Protein 5TSH (pdb70)

Secondary structure (P-SEA, 3-state):
caaaaaaaaaaaaaaaccccccccccccccbbbbbccccccccccccccaaaaaaaaaaaaaccccccccbbbbbcccccccbbbbbbccccbbbbbbbbcccccccccccaaaaaaaaaaaaccbbbbbbbbcccccaaaaaaaaaaaaccccbbbbbbcccccccccccbbbbbbccccccaaaaaaaaaaccccbbbbcccccaaaaaaaaaaaaabbbbbbccccccaaaaaaaaaaaccccccccccccbbbbbbbbbbccccbbbbbbccaaaaaaacccccccccbbbbbbccccccccccccccccccccccccaaaaaaaaacccaaaaaaaaaaaccccaaaaaaaaaaaccccaaaaaaccccc/caaaaaaaaaaaaaaaaccccccccccccccbbbbbccccccccccccccaaaaaaaaaaaaaccccccccbbbbbccccccbbbbbbccccbbbbbbcccccccccccccaaaaaaaaaaaaccbbbbbbbbccccaaaaaaaaaaaaaccccbbbbbbbccccccccccbbbbbbccccccaaaaaaaaaaccccbbbbcccccaaaaaaaaaaaaabbbbbbccccccccaaaaaaaaacccaaaaaccccbbbbbbbbbbccccbbbbbbccaaaaaaaccccccccccbbbbbcccccccccccccbbbbbbcccccaaaaaaaaacccaaaaaaaaaaaccccaaaaaaaaaaaccccaaaaaacccccc/ccaaaaaaaaaaaaaaaaccccccccccccccbbbbbccccccccccccccaaaaaaaaaaaaaccccccccbbbbbccccccbbbbbbbbbbccccbbbbbbbbcccccccccccccaaaaaaaaaaaaccbbbbbbbbcccccaaaaaaaaaaaaccccbbbbbbcccccccccccbbbbbbccccccaaaaaaaaaaccccbbbbcccccaaaaaaaaaaaaabbbbbbccccccaaaaaaaaaaaccccccccccccbbbbbbbbbbccccbbbbbbccaaaaaaacccccccccbbbbbbccccccccccccccccccccccccaaaaaaaaacccaaaaaaaaaaaccccaaaaaaaaaaaccccaaaaaaccccc/caaaaaaaaaaaaaaacccbbbbcccccccbbbbbccccccccccccccaaaaaaaaaaaaaccccccccbbbbbcccccccccbbbbbbcccbbbbbbbbbcccccccccccccaaaaaaaaaaaaccbbbbbbbbccccaaaaaaaaaaaaaccccbbbbbbcccccccccccbbbbbbccccccaaaaaaaaaaccccbbbbcccccaaaaaaaaaaaaabbbbbbccccccccaaaaaaaaacccaaaaaccccbbbbbbbbbbccccbbbbbbbcaaaaaaacccccccccbbbbbbccccccccccccccccccccccccaaaaaaaaacccaaaaaaaaaaaccccaaaaaaaaaaaccccaaaaaaccccc/caaaaaaaaaccccccccccccccccccccbbbbbccccccccccccccaaaaaaaaaaaaaccccccccbbbbbbbbbbccccbbbbbbbbbbbccccbbbbbbbbcccccccccccccccaaaaaaaaaaaaccbbbbbbccccccaaaaaaaaaaaaaccccbbbbbbbccccccccccbbbbbcccccccaaaaaaaaaaacccbbbbcccccaaaaaaaaaaaacbbbbbbccccccccaaaaaaaaacccaaaaaccccbbbbbbbbbbccccbbbbbbccaaaaaaacccccccccbbbbbbccccccccccccccccbbbbbcccaaaaaaaaacccaaaaaaaaaaaccccaaaaaaaaaaaccccaaaaaacccccc/caaaaaaaaaaaaaaaaaccccccccccccccbbbbbccccccccccccccaaaaaaaaaaaaaccccccccbbbbbccccccbbbbbbbbccccbbbbbbbbbccccccccccccccaaaaaaaaaaaaccbbbbbbccccccaaaaaaaaaaaaaccccbbbbbbbccccccccccbbbbbcccccccaaaaaaaaaaccccbbbbcccccaaaaaaaaaaaaabbbbbbccccccccaaaaaaaaacccaaaaaacccbbbbbbbbbbcccccbbbbbccaaaaaaacccccccccbbbbbbccccccccccccccccbbbbbcccaaaaaaaaacccaaaaaaaaaaaccccaaaaaaaaaaaccccaaaaaaccccc

Radius of gyration: 44.69 Å; Cα contacts (8 Å, |Δi|>4): 4717; chains: 6; bounding box: 102×104×144 Å

Nearest PDB structures (foldseek):
  5tsh-assembly1_A  TM=1.003E+00  e=2.477E-84  Geobacter metallireducens GS-15
  5tsh-assembly1_C  TM=9.975E-01  e=1.845E-78  Geobacter metallireducens GS-15
  5zfr-assembly1_A-2  TM=9.822E-01  e=1.647E-72  Geobacter sulfurreducens PCA
  5tsh-assembly1_D  TM=8.245E-01  e=3.740E-76  Geobacter metallireducens GS-15
  5tsh-assembly1_B  TM=8.299E-01  e=2.429E-75  Geobacter metallireducens GS-15

Structure (mmCIF, N/CA/C/O backbone):
data_5TSH
#
_entry.id   5TSH
#
_cell.length_a   74.320
_cell.length_b   99.960
_cell.length_c   109.790
_cell.angle_alpha   112.99
_cell.angle_beta   106.60
_cell.angle_gamma   88.91
#
_symmetry.space_group_name_H-M   'P 1'
#
loop_
_entity.id
_entity.type
_entity.pdbx_description
1 polymer 'Type IV pilus biogenesis ATPase PilB'
2 non-polymer 'ZINC ION'
3 non-polymer 'PHOSPHOAMINOPHOSPHONIC ACID-ADENYLATE ESTER'
4 non-polymer 'MAGNESIUM ION'
5 non-polymer "ADENOSINE-5'-DIPHOSPHATE"
6 water water
#
loop_
_atom_site.group_PDB
_atom_site.id
_atom_site.type_symbol
_atom_site.label_atom_id
_atom_site.label_alt_id
_atom_site.label_comp_id
_atom_site.label_asym_id
_atom_site.label_entity_id
_atom_site.label_seq_id
_atom_site.pdbx_PDB_ins_code
_atom_site.Cartn_x
_atom_site.Cartn_y
_atom_site.Cartn_z
_atom_site.occupancy
_atom_site.B_iso_or_equiv
_atom_site.auth_seq_id
_atom_site.auth_comp_id
_atom_site.auth_asym_id
_atom_site.auth_atom_id
_atom_site.pdbx_PDB_model_num
ATOM 1 N N . PRO A 1 202 ? 65.437 23.073 24.547 1.00 89.84 182 PRO A N 1
ATOM 2 C CA . PRO A 1 202 ? 66.257 24.111 25.181 1.00 87.20 182 PRO A CA 1
ATOM 3 C C . PRO A 1 202 ? 67.669 23.620 25.493 1.00 88.86 182 PRO A C 1
ATOM 4 O O . PRO A 1 202 ? 68.638 24.168 24.967 1.00 86.63 182 PRO A O 1
ATOM 8 N N . VAL A 1 203 ? 67.778 22.600 26.346 1.00 90.69 183 VAL A N 1
ATOM 9 C CA . VAL A 1 203 ? 69.083 22.011 26.630 1.00 83.92 183 VAL A CA 1
ATOM 10 C C . VAL A 1 203 ? 69.552 21.173 25.448 1.00 84.59 183 VAL A C 1
ATOM 11 O O . VAL A 1 203 ? 70.747 21.136 25.130 1.00 83.78 183 VAL A O 1
ATOM 13 N N . VAL A 1 204 ? 68.621 20.483 24.784 1.00 88.33 184 VAL A N 1
ATOM 14 C CA . VAL A 1 204 ? 68.969 19.687 23.611 1.00 88.34 184 VAL A CA 1
ATOM 15 C C . VAL A 1 204 ? 69.533 20.576 22.510 1.00 89.41 184 VAL A C 1
ATOM 16 O O . VAL A 1 204 ? 70.530 20.235 21.863 1.00 87.61 184 VAL A O 1
ATOM 18 N N . LYS A 1 205 ? 68.904 21.731 22.284 1.00 89.20 185 LYS A N 1
ATOM 19 C CA . LYS A 1 205 ? 69.365 22.632 21.233 1.00 85.19 185 LYS A CA 1
ATOM 20 C C . LYS A 1 205 ? 70.747 23.191 21.546 1.00 82.84 185 LYS A C 1
ATOM 21 O O . LYS A 1 205 ? 71.591 23.309 20.650 1.00 82.80 185 LYS A O 1
ATOM 23 N N . LEU A 1 206 ? 71.002 23.536 22.810 1.00 80.79 186 LEU A N 1
ATOM 24 C CA . LEU A 1 206 ? 72.289 24.125 23.167 1.00 76.01 186 LEU A CA 1
ATOM 25 C C . LEU A 1 206 ? 73.434 23.151 22.921 1.00 77.71 186 LEU A C 1
ATOM 26 O O . LEU A 1 206 ? 74.504 23.548 22.447 1.00 77.09 186 LEU A O 1
ATOM 29 N N . VAL A 1 207 ? 73.227 21.870 23.234 1.00 79.42 187 VAL A N 1
ATOM 30 C CA . VAL A 1 207 ? 74.271 20.872 23.017 1.00 75.01 187 VAL A CA 1
ATOM 31 C C . VAL A 1 207 ? 74.576 20.737 21.530 1.00 72.57 187 VAL A C 1
ATOM 32 O O . VAL A 1 207 ? 75.740 20.623 21.128 1.00 71.25 187 VAL A O 1
ATOM 36 N N . ASN A 1 208 ? 73.540 20.769 20.690 1.00 71.10 188 ASN A N 1
ATOM 37 C CA . ASN A 1 208 ? 73.751 20.651 19.251 1.00 72.43 188 ASN A CA 1
ATOM 38 C C . ASN A 1 208 ? 74.535 21.837 18.707 1.00 71.83 188 ASN A C 1
ATOM 39 O O . ASN A 1 208 ? 75.386 21.675 17.825 1.00 72.82 188 ASN A O 1
ATOM 44 N N . LEU A 1 209 ? 74.265 23.039 19.221 1.00 71.33 189 LEU A N 1
ATOM 45 C CA . LEU A 1 209 ? 74.992 24.218 18.762 1.00 70.68 189 LEU A CA 1
ATOM 46 C C . LEU A 1 209 ? 76.478 24.106 19.080 1.00 71.03 189 LEU A C 1
ATOM 47 O O . LEU A 1 209 ? 77.322 24.488 18.262 1.00 70.49 189 LEU A O 1
ATOM 49 N N . ILE A 1 210 ? 76.814 23.579 20.260 1.00 70.56 190 ILE A N 1
ATOM 50 C CA . ILE A 1 210 ? 78.215 23.430 20.651 1.00 66.67 190 ILE A CA 1
ATOM 51 C C . ILE A 1 210 ? 78.956 22.561 19.646 1.00 70.51 190 ILE A C 1
ATOM 52 O O . ILE A 1 210 ? 80.056 22.897 19.192 1.00 71.83 190 ILE A O 1
ATOM 57 N N . LEU A 1 211 ? 78.361 21.426 19.284 1.00 71.37 191 LEU A N 1
ATOM 58 C CA . LEU A 1 211 ? 79.011 20.520 18.347 1.00 70.32 191 LEU A CA 1
ATOM 59 C C . LEU A 1 211 ? 78.940 21.068 16.928 1.00 69.08 191 LEU A C 1
ATOM 60 O O . LEU A 1 211 ? 79.877 20.893 16.139 1.00 70.45 191 LEU A O 1
ATOM 65 N N . THR A 1 212 ? 77.841 21.747 16.591 1.00 67.04 192 THR A N 1
ATOM 66 C CA . THR A 1 212 ? 77.749 22.418 15.299 1.00 69.66 192 THR A CA 1
ATOM 67 C C . THR A 1 212 ? 78.734 23.579 15.213 1.00 69.29 192 THR A C 1
ATOM 68 O O . THR A 1 212 ? 79.396 23.763 14.184 1.00 72.33 192 THR A O 1
ATOM 72 N N . ASP A 1 213 ? 78.852 24.372 16.283 1.00 64.03 193 ASP A N 1
ATOM 73 C CA . ASP A 1 213 ? 79.813 25.471 16.275 1.00 65.12 193 ASP A CA 1
ATOM 74 C C . ASP A 1 213 ? 81.240 24.962 16.133 1.00 66.24 193 ASP A C 1
ATOM 75 O O . ASP A 1 213 ? 82.087 25.646 15.547 1.00 67.35 193 ASP A O 1
ATOM 77 N N . ALA A 1 214 ? 81.526 23.769 16.658 1.00 64.28 194 ALA A N 1
ATOM 78 C CA . ALA A 1 214 ? 82.868 23.210 16.533 1.00 62.73 194 ALA A CA 1
ATOM 79 C C . ALA A 1 214 ? 83.219 22.938 15.077 1.00 62.75 194 ALA A C 1
ATOM 80 O O . ALA A 1 214 ? 84.356 23.168 14.651 1.00 60.65 194 ALA A O 1
ATOM 82 N N . ILE A 1 215 ? 82.253 22.448 14.296 1.00 65.77 195 ILE A N 1
ATOM 83 C CA . ILE A 1 215 ? 82.506 22.155 12.889 1.00 61.73 195 ILE A CA 1
ATOM 84 C C . ILE A 1 215 ? 82.758 23.440 12.112 1.00 63.57 195 ILE A C 1
ATOM 85 O O . ILE A 1 215 ? 83.661 23.505 11.269 1.00 63.01 195 ILE A O 1
ATOM 90 N N . LYS A 1 216 ? 81.967 24.482 12.382 1.00 68.05 196 LYS A N 1
ATOM 91 C CA . LYS A 1 216 ? 82.128 25.736 11.654 1.00 67.43 196 LYS A CA 1
ATOM 92 C C . LYS A 1 216 ? 83.471 26.385 11.961 1.00 64.51 196 LYS A C 1
ATOM 93 O O . LYS A 1 216 ? 84.127 26.927 11.064 1.00 63.73 196 LYS A O 1
ATOM 95 N N . ARG A 1 217 ? 83.903 26.336 13.220 1.00 60.91 197 ARG A N 1
ATOM 96 C CA . ARG A 1 217 ? 85.175 26.930 13.610 1.00 60.70 197 ARG A CA 1
ATOM 97 C C . ARG A 1 217 ? 86.364 26.013 13.359 1.00 62.90 197 ARG A C 1
ATOM 98 O O . ARG A 1 217 ? 87.499 26.420 13.633 1.00 61.44 197 ARG A O 1
ATOM 103 N N . LYS A 1 218 ? 86.132 24.797 12.857 1.00 62.17 198 LYS A N 1
ATOM 104 C CA . LYS A 1 218 ? 87.199 23.841 12.552 1.00 56.54 198 LYS A CA 1
ATOM 105 C C . LYS A 1 218 ? 88.009 23.492 13.799 1.00 56.25 198 LYS A C 1
ATOM 106 O O . LYS A 1 218 ? 89.234 23.360 13.752 1.00 52.66 198 LYS A O 1
ATOM 111 N N . ALA A 1 219 ? 87.319 23.343 14.926 1.00 60.69 199 ALA A N 1
ATOM 112 C CA . ALA A 1 219 ? 87.967 22.907 16.152 1.00 57.32 199 ALA A CA 1
ATOM 113 C C . ALA A 1 219 ? 88.148 21.395 16.146 1.00 55.45 199 ALA A C 1
ATOM 114 O O . ALA A 1 219 ? 87.350 20.652 15.567 1.00 58.08 199 ALA A O 1
ATOM 116 N N . SER A 1 220 ? 89.218 20.941 16.797 1.00 53.40 200 SER A N 1
ATOM 117 C CA . SER A 1 220 ? 89.498 19.517 16.900 1.00 53.43 200 SER A CA 1
ATOM 118 C C . SER A 1 220 ? 89.036 18.906 18.215 1.00 55.62 200 SER A C 1
ATOM 119 O O . SER A 1 220 ? 88.878 17.683 18.288 1.00 59.35 200 SER A O 1
ATOM 122 N N . ASP A 1 221 ? 88.818 19.718 19.248 1.00 55.43 201 ASP A N 1
ATOM 123 C CA . ASP A 1 221 ? 88.444 19.218 20.562 1.00 53.74 201 ASP A CA 1
ATOM 124 C C . ASP A 1 221 ? 87.474 20.187 21.220 1.00 53.79 201 ASP A C 1
ATOM 125 O O . ASP A 1 221 ? 87.529 21.397 20.988 1.00 52.42 201 ASP A O 1
ATOM 130 N N . ILE A 1 222 ? 86.581 19.642 22.044 1.00 52.82 202 ILE A N 1
ATOM 131 C CA . ILE A 1 222 ? 85.612 20.425 22.803 1.00 52.49 202 ILE A CA 1
ATOM 132 C C . ILE A 1 222 ? 85.823 20.134 24.282 1.00 50.87 202 ILE A C 1
ATOM 133 O O . ILE A 1 222 ? 85.951 18.970 24.678 1.00 51.00 202 ILE A O 1
ATOM 138 N N . HIS A 1 223 ? 85.856 21.189 25.093 1.00 50.49 203 HIS A N 1
ATOM 139 C CA . HIS A 1 223 ? 86.052 21.075 26.533 1.00 50.18 203 HIS A CA 1
ATOM 140 C C . HIS A 1 223 ? 84.879 21.732 27.248 1.00 56.60 203 HIS A C 1
ATOM 141 O O . HIS A 1 223 ? 84.657 22.938 27.101 1.00 51.78 203 HIS A O 1
ATOM 148 N N . ILE A 1 224 ? 84.137 20.942 28.018 1.00 52.96 204 ILE A N 1
ATOM 149 C CA . ILE A 1 224 ? 83.021 21.426 28.824 1.00 54.58 204 ILE A CA 1
ATOM 150 C C . ILE A 1 224 ? 83.476 21.391 30.277 1.00 55.97 204 ILE A C 1
ATOM 151 O O . ILE A 1 224 ? 83.556 20.316 30.884 1.00 58.77 204 ILE A O 1
ATOM 156 N N . GLU A 1 225 ? 83.767 22.558 30.840 1.00 53.68 205 GLU A N 1
ATOM 157 C CA . GLU A 1 225 ? 84.462 22.648 32.125 1.00 53.15 205 GLU A CA 1
ATOM 158 C C . GLU A 1 225 ? 83.645 23.394 33.168 1.00 53.94 205 GLU A C 1
ATOM 159 O O . GLU A 1 225 ? 83.452 24.619 33.039 1.00 54.07 205 GLU A O 1
ATOM 165 N N . PRO A 1 226 ? 83.158 22.725 34.214 1.00 55.05 206 PRO A N 1
ATOM 166 C CA . PRO A 1 226 ? 82.546 23.442 35.337 1.00 60.30 206 PRO A CA 1
ATOM 167 C C . PRO A 1 226 ? 83.560 23.764 36.423 1.00 57.79 206 PRO A C 1
ATOM 168 O O . PRO A 1 226 ? 84.446 22.971 36.746 1.00 56.63 206 PRO A O 1
ATOM 172 N N . TYR A 1 227 ? 83.428 24.959 36.983 1.00 59.39 207 TYR A N 1
ATOM 173 C CA . TYR A 1 227 ? 84.236 25.370 38.125 1.00 57.64 207 TYR A CA 1
ATOM 174 C C . TYR A 1 227 ? 83.305 25.784 39.265 1.00 59.87 207 TYR A C 1
ATOM 175 O O . TYR A 1 227 ? 82.089 25.619 39.191 1.00 60.79 207 TYR A O 1
ATOM 184 N N . GLU A 1 228 ? 83.899 26.312 40.337 1.00 63.03 208 GLU A N 1
ATOM 185 C CA . GLU A 1 228 ? 83.111 26.665 41.513 1.00 66.45 208 GLU A CA 1
ATOM 186 C C . GLU A 1 228 ? 82.150 27.809 41.211 1.00 69.16 208 GLU A C 1
ATOM 187 O O . GLU A 1 228 ? 80.957 27.734 41.528 1.00 71.25 208 GLU A O 1
ATOM 189 N N . ARG A 1 229 ? 82.650 28.873 40.582 1.00 67.24 209 ARG A N 1
ATOM 190 C CA . ARG A 1 229 ? 81.853 30.069 40.340 1.00 66.69 209 ARG A CA 1
ATOM 191 C C . ARG A 1 229 ? 81.683 30.385 38.860 1.00 71.22 209 ARG A C 1
ATOM 192 O O . ARG A 1 229 ? 81.167 31.458 38.526 1.00 76.44 209 ARG A O 1
ATOM 194 N N . SER A 1 230 ? 82.095 29.493 37.963 1.00 68.41 210 SER A N 1
ATOM 195 C CA . SER A 1 230 ? 81.957 29.751 36.538 1.00 63.14 210 SER A CA 1
ATOM 196 C C . SER A 1 230 ? 81.776 28.436 35.793 1.00 57.43 210 SER A C 1
ATOM 197 O O . SER A 1 230 ? 82.025 27.351 36.323 1.00 57.19 210 SER A O 1
ATOM 200 N N . PHE A 1 231 ? 81.328 28.558 34.545 1.00 58.11 211 PHE A N 1
ATOM 201 C CA . PHE A 1 231 ? 81.092 27.428 33.657 1.00 59.37 211 PHE A CA 1
ATOM 202 C C . PHE A 1 231 ? 81.417 27.889 32.246 1.00 63.93 211 PHE A C 1
ATOM 203 O O . PHE A 1 231 ? 80.942 28.946 31.820 1.00 68.10 211 PHE A O 1
ATOM 211 N N . ARG A 1 232 ? 82.234 27.119 31.532 1.00 55.51 212 ARG A N 1
ATOM 212 C CA . ARG A 1 232 ? 82.711 27.574 30.236 1.00 54.54 212 ARG A CA 1
ATOM 213 C C . ARG A 1 232 ? 82.865 26.398 29.284 1.00 57.26 212 ARG A C 1
ATOM 214 O O . ARG A 1 232 ? 83.023 25.247 29.698 1.00 58.35 212 ARG A O 1
ATOM 222 N N . VAL A 1 233 ? 82.821 26.716 27.993 1.00 59.39 213 VAL A N 1
ATOM 223 C CA . VAL A 1 233 ? 83.109 25.775 26.919 1.00 59.77 213 VAL A CA 1
ATOM 224 C C . VAL A 1 233 ? 84.324 26.294 26.166 1.00 51.88 213 VAL A C 1
ATOM 225 O O . VAL A 1 233 ? 84.400 27.488 25.851 1.00 52.20 213 VAL A O 1
ATOM 229 N N . ARG A 1 234 ? 85.278 25.409 25.890 1.00 50.61 214 ARG A N 1
ATOM 230 C CA . ARG A 1 234 ? 86.488 25.786 25.177 1.00 51.11 214 ARG A CA 1
ATOM 231 C C . ARG A 1 234 ? 86.679 24.899 23.957 1.00 48.90 214 ARG A C 1
ATOM 232 O O . ARG A 1 234 ? 86.509 23.679 24.030 1.00 49.92 214 ARG A O 1
ATOM 240 N N . TYR A 1 235 ? 87.020 25.526 22.836 1.00 48.54 215 TYR A N 1
ATOM 241 C CA . TYR A 1 235 ? 87.387 24.827 21.614 1.00 52.62 215 TYR A CA 1
ATOM 242 C C . TYR A 1 235 ? 88.898 24.868 21.440 1.00 50.72 215 TYR A C 1
ATOM 243 O O . TYR A 1 235 ? 89.531 25.900 21.678 1.00 45.68 215 TYR A O 1
ATOM 252 N N . ARG A 1 236 ? 89.474 23.745 21.021 1.00 50.59 216 ARG A N 1
ATOM 253 C CA . ARG A 1 236 ? 90.866 23.717 20.587 1.00 49.00 216 ARG A CA 1
ATOM 254 C C . ARG A 1 236 ? 90.886 23.938 19.080 1.00 46.40 216 ARG A C 1
ATOM 255 O O . ARG A 1 236 ? 90.398 23.099 18.315 1.00 45.89 216 ARG A O 1
ATOM 263 N N . ILE A 1 237 ? 91.434 25.073 18.655 1.00 48.50 217 ILE A N 1
ATOM 264 C CA . ILE A 1 237 ? 91.479 25.459 17.250 1.00 51.85 217 ILE A CA 1
ATOM 265 C C . ILE A 1 237 ? 92.940 25.612 16.858 1.00 48.88 217 ILE A C 1
ATOM 266 O O . ILE A 1 237 ? 93.639 26.488 17.382 1.00 49.06 217 ILE A O 1
ATOM 271 N N . ASP A 1 238 ? 93.394 24.763 15.935 1.00 46.16 218 ASP A N 1
ATOM 272 C CA . ASP A 1 238 ? 94.796 24.723 15.521 1.00 43.08 218 ASP A CA 1
ATOM 273 C C . ASP A 1 238 ? 95.718 24.503 16.720 1.00 43.62 218 ASP A C 1
ATOM 274 O O . ASP A 1 238 ? 96.783 25.114 16.829 1.00 43.61 218 ASP A O 1
ATOM 279 N N . GLY A 1 239 ? 95.296 23.628 17.633 1.00 44.35 219 GLY A N 1
ATOM 280 C CA . GLY A 1 239 ? 96.101 23.237 18.771 1.00 41.80 219 GLY A CA 1
ATOM 281 C C . GLY A 1 239 ? 96.030 24.146 19.980 1.00 41.90 219 GLY A C 1
ATOM 282 O O . GLY A 1 239 ? 96.686 23.854 20.988 1.00 43.86 219 GLY A O 1
ATOM 283 N N . VAL A 1 240 ? 95.263 25.232 19.924 1.00 42.07 220 VAL A N 1
ATOM 284 C CA . VAL A 1 240 ? 95.193 26.207 21.005 1.00 45.14 220 VAL A CA 1
ATOM 285 C C . VAL A 1 240 ? 93.748 26.324 21.471 1.00 47.27 220 VAL A C 1
ATOM 286 O O . VAL A 1 240 ? 92.823 26.352 20.653 1.00 50.66 220 VAL A O 1
ATOM 290 N N . LEU A 1 241 ? 93.560 26.394 22.787 1.00 44.27 221 LEU A N 1
ATOM 291 C CA . LEU A 1 241 ? 92.232 26.456 23.383 1.00 44.72 221 LEU A CA 1
ATOM 292 C C . LEU A 1 241 ? 91.715 27.888 23.429 1.00 45.93 221 LEU A C 1
ATOM 293 O O . LEU A 1 241 ? 92.474 28.830 23.676 1.00 49.83 221 LEU A O 1
ATOM 298 N N . TYR A 1 242 ? 90.413 28.042 23.197 1.00 45.55 222 TYR A N 1
ATOM 299 C CA . TYR A 1 242 ? 89.749 29.334 23.271 1.00 49.33 222 TYR A CA 1
ATOM 300 C C . TYR A 1 242 ? 88.397 29.169 23.946 1.00 53.33 222 TYR A C 1
ATOM 301 O O . TYR A 1 242 ? 87.659 28.229 23.644 1.00 52.38 222 TYR A O 1
ATOM 310 N N . GLU A 1 243 ? 88.075 30.089 24.854 1.00 56.90 223 GLU A N 1
ATOM 311 C CA . GLU A 1 243 ? 86.755 30.107 25.472 1.00 59.48 223 GLU A CA 1
ATOM 312 C C . GLU A 1 243 ? 85.718 30.530 24.439 1.00 57.14 223 GLU A C 1
ATOM 313 O O . GLU A 1 243 ? 85.825 31.613 23.853 1.00 61.04 223 GLU A O 1
ATOM 319 N N . VAL A 1 244 ? 84.718 29.684 24.212 1.00 54.35 224 VAL A N 1
ATOM 320 C CA . VAL A 1 244 ? 83.700 29.962 23.208 1.00 56.10 224 VAL A CA 1
ATOM 321 C C . VAL A 1 244 ? 82.314 30.174 23.804 1.00 65.14 224 VAL A C 1
ATOM 322 O O . VAL A 1 244 ? 81.481 30.835 23.163 1.00 69.84 224 VAL A O 1
ATOM 326 N N . MET A 1 245 ? 82.037 29.653 24.998 1.00 66.90 225 MET A N 1
ATOM 327 C CA . MET A 1 245 ? 80.730 29.826 25.614 1.00 66.87 225 MET A CA 1
ATOM 328 C C . MET A 1 245 ? 80.883 29.922 27.123 1.00 65.47 225 MET A C 1
ATOM 329 O O . MET A 1 245 ? 81.835 29.394 27.703 1.00 70.61 225 MET A O 1
ATOM 334 N N . LYS A 1 246 ? 79.926 30.602 27.750 1.00 63.93 226 LYS A N 1
ATOM 335 C CA . LYS A 1 246 ? 79.815 30.677 29.206 1.00 63.89 226 LYS A CA 1
ATOM 336 C C . LYS A 1 246 ? 78.374 30.368 29.594 1.00 71.68 226 LYS A C 1
ATOM 337 O O . LYS A 1 246 ? 77.613 31.264 29.979 1.00 75.08 226 LYS A O 1
ATOM 340 N N . PRO A 1 247 ? 77.965 29.105 29.498 1.00 72.87 227 PRO A N 1
ATOM 341 C CA . PRO A 1 247 ? 76.573 28.745 29.792 1.00 72.45 227 PRO A CA 1
ATOM 342 C C . PRO A 1 247 ? 76.248 28.984 31.254 1.00 73.62 227 PRO A C 1
ATOM 343 O O . PRO A 1 247 ? 77.154 29.040 32.099 1.00 72.53 227 PRO A O 1
ATOM 347 N N . PRO A 1 248 ? 74.969 29.136 31.591 1.00 74.87 228 PRO A N 1
ATOM 348 C CA . PRO A 1 248 ? 74.606 29.375 32.992 1.00 75.05 228 PRO A CA 1
ATOM 349 C C . PRO A 1 248 ? 74.931 28.168 33.857 1.00 79.42 228 PRO A C 1
ATOM 350 O O . PRO A 1 248 ? 74.713 27.020 33.462 1.00 79.75 228 PRO A O 1
ATOM 352 N N . LEU A 1 249 ? 75.458 28.444 35.052 1.00 82.06 229 LEU A N 1
ATOM 353 C CA . LEU A 1 249 ? 75.888 27.377 35.949 1.00 82.44 229 LEU A CA 1
ATOM 354 C C . LEU A 1 249 ? 74.741 26.470 36.371 1.00 87.87 229 LEU A C 1
ATOM 355 O O . LEU A 1 249 ? 74.985 25.322 36.754 1.00 95.20 229 LEU A O 1
ATOM 357 N N . LYS A 1 250 ? 73.499 26.956 36.324 1.00 85.35 230 LYS A N 1
ATOM 358 C CA . LYS A 1 250 ? 72.365 26.104 36.666 1.00 85.43 230 LYS A CA 1
ATOM 359 C C . LYS A 1 250 ? 72.240 24.939 35.693 1.00 87.47 230 LYS A C 1
ATOM 360 O O . LYS A 1 250 ? 71.869 23.827 36.087 1.00 91.02 230 LYS A O 1
ATOM 362 N N . LEU A 1 251 ? 72.554 25.170 34.421 1.00 85.09 231 LEU A N 1
ATOM 363 C CA . LEU A 1 251 ? 72.381 24.156 33.389 1.00 84.93 231 LEU A CA 1
ATOM 364 C C . LEU A 1 251 ? 73.551 23.186 33.288 1.00 80.79 231 LEU A C 1
ATOM 365 O O . LEU A 1 251 ? 73.478 22.250 32.486 1.00 79.71 231 LEU A O 1
ATOM 367 N N . LYS A 1 252 ? 74.614 23.375 34.077 1.00 76.07 232 LYS A N 1
ATOM 368 C CA . LYS A 1 252 ? 75.836 22.600 33.867 1.00 74.26 232 LYS A CA 1
ATOM 369 C C . LYS A 1 252 ? 75.601 21.109 34.088 1.00 77.80 232 LYS A C 1
ATOM 370 O O . LYS A 1 252 ? 76.133 20.275 33.345 1.00 79.74 232 LYS A O 1
ATOM 374 N N . ASN A 1 253 ? 74.800 20.750 35.094 1.00 81.47 233 ASN A N 1
ATOM 375 C CA . ASN A 1 253 ? 74.536 19.337 35.350 1.00 82.44 233 ASN A CA 1
ATOM 376 C C . ASN A 1 253 ? 73.671 18.722 34.258 1.00 86.37 233 ASN A C 1
ATOM 377 O O . ASN A 1 253 ? 73.813 17.533 33.952 1.00 88.75 233 ASN A O 1
ATOM 379 N N . ALA A 1 254 ? 72.774 19.509 33.662 1.00 82.50 234 ALA A N 1
ATOM 380 C CA . ALA A 1 254 ? 71.930 18.989 32.591 1.00 80.62 234 ALA A CA 1
ATOM 381 C C . ALA A 1 254 ? 72.728 18.776 31.310 1.00 82.60 234 ALA A C 1
ATOM 382 O O . ALA A 1 254 ? 72.527 17.778 30.608 1.00 83.49 234 ALA A O 1
ATOM 384 N N . ILE A 1 255 ? 73.633 19.703 30.989 1.00 82.63 235 ILE A N 1
ATOM 385 C CA . ILE A 1 255 ? 74.406 19.609 29.753 1.00 76.93 235 ILE A CA 1
ATOM 386 C C . ILE A 1 255 ? 75.219 18.320 29.727 1.00 77.38 235 ILE A C 1
ATOM 387 O O . ILE A 1 255 ? 75.211 17.578 28.738 1.00 80.01 235 ILE A O 1
ATOM 392 N N . THR A 1 256 ? 75.929 18.033 30.821 1.00 75.94 236 THR A N 1
ATOM 393 C CA . THR A 1 256 ? 76.720 16.809 30.903 1.00 76.50 236 THR A CA 1
ATOM 394 C C . THR A 1 256 ? 75.835 15.574 30.796 1.00 77.15 236 THR A C 1
ATOM 395 O O . THR A 1 256 ? 76.131 14.647 30.033 1.00 79.24 236 THR A O 1
ATOM 399 N N . SER A 1 257 ? 74.738 15.547 31.559 1.00 77.58 237 SER A N 1
ATOM 400 C CA . SER A 1 257 ? 73.840 14.396 31.541 1.00 79.39 237 SER A CA 1
ATOM 401 C C . SER A 1 257 ? 73.359 14.088 30.128 1.00 80.04 237 SER A C 1
ATOM 402 O O . SER A 1 257 ? 73.261 12.919 29.739 1.00 80.89 237 SER A O 1
ATOM 404 N N . ARG A 1 258 ? 73.066 15.126 29.342 1.00 77.84 238 ARG A N 1
ATOM 405 C CA . ARG A 1 258 ? 72.614 14.915 27.969 1.00 80.14 238 ARG A CA 1
ATOM 406 C C . ARG A 1 258 ? 73.718 14.304 27.113 1.00 81.01 238 ARG A C 1
ATOM 407 O O . ARG A 1 258 ? 73.475 13.365 26.347 1.00 87.30 238 ARG A O 1
ATOM 415 N N . ILE A 1 259 ? 74.939 14.826 27.229 1.00 74.52 239 ILE A N 1
ATOM 416 C CA . ILE A 1 259 ? 76.045 14.323 26.418 1.00 74.73 239 ILE A CA 1
ATOM 417 C C . ILE A 1 259 ? 76.312 12.857 26.733 1.00 76.88 239 ILE A C 1
ATOM 418 O O . ILE A 1 259 ? 76.584 12.052 25.834 1.00 78.17 239 ILE A O 1
ATOM 423 N N . LYS A 1 260 ? 76.228 12.485 28.012 1.00 75.76 240 LYS A N 1
ATOM 424 C CA . LYS A 1 260 ? 76.498 11.106 28.406 1.00 77.07 240 LYS A CA 1
ATOM 425 C C . LYS A 1 260 ? 75.453 10.143 27.856 1.00 80.41 240 LYS A C 1
ATOM 426 O O . LYS A 1 260 ? 75.781 8.994 27.541 1.00 83.83 240 LYS A O 1
ATOM 432 N N . ILE A 1 261 ? 74.201 10.586 27.730 1.00 80.90 241 ILE A N 1
ATOM 433 C CA . ILE A 1 261 ? 73.175 9.737 27.131 1.00 82.81 241 ILE A CA 1
ATOM 434 C C . ILE A 1 261 ? 73.489 9.484 25.661 1.00 84.58 241 ILE A C 1
ATOM 435 O O . ILE A 1 261 ? 73.420 8.346 25.181 1.00 88.43 241 ILE A O 1
ATOM 437 N N . MET A 1 262 ? 73.840 10.543 24.926 1.00 82.64 242 MET A N 1
ATOM 438 C CA . MET A 1 262 ? 74.178 10.392 23.514 1.00 80.77 242 MET A CA 1
ATOM 439 C C . MET A 1 262 ? 75.399 9.504 23.323 1.00 82.44 242 MET A C 1
ATOM 440 O O . MET A 1 262 ? 75.526 8.835 22.291 1.00 87.32 242 MET A O 1
ATOM 445 N N . ALA A 1 263 ? 76.307 9.489 24.296 1.00 80.88 243 ALA A N 1
ATOM 446 C CA . ALA A 1 263 ? 77.473 8.620 24.246 1.00 77.18 243 ALA A CA 1
ATOM 447 C C . ALA A 1 263 ? 77.207 7.242 24.827 1.00 77.79 243 ALA A C 1
ATOM 448 O O . ALA A 1 263 ? 78.140 6.433 24.902 1.00 76.88 243 ALA A O 1
ATOM 449 N N . GLU A 1 264 ? 75.967 6.964 25.228 1.00 81.53 244 GLU A N 1
ATOM 450 C CA . GLU A 1 264 ? 75.587 5.733 25.918 1.00 84.22 244 GLU A CA 1
ATOM 451 C C . GLU A 1 264 ? 76.311 5.580 27.250 1.00 87.34 244 GLU A C 1
ATOM 452 O O . GLU A 1 264 ? 76.487 4.462 27.743 1.00 91.37 244 GLU A O 1
ATOM 454 N N . LEU A 1 265 ? 76.742 6.692 27.841 1.00 86.31 245 LEU A N 1
ATOM 455 C CA . LEU A 1 265 ? 77.349 6.668 29.160 1.00 86.09 245 LEU A CA 1
ATOM 456 C C . LEU A 1 265 ? 76.266 6.661 30.235 1.00 89.19 245 LEU A C 1
ATOM 457 O O . LEU A 1 265 ? 75.124 7.068 30.008 1.00 92.68 245 LEU A O 1
ATOM 458 N N . ASP A 1 266 ? 76.643 6.193 31.422 1.00 87.17 246 ASP A N 1
ATOM 459 C CA . ASP A 1 266 ? 75.704 6.007 32.522 1.00 86.87 246 ASP A CA 1
ATOM 460 C C . ASP A 1 266 ? 75.622 7.287 33.346 1.00 85.17 246 ASP A C 1
ATOM 461 O O . ASP A 1 266 ? 76.640 7.778 33.844 1.00 86.55 246 ASP A O 1
ATOM 462 N N . ILE A 1 267 ? 74.408 7.818 33.494 1.00 81.72 247 ILE A N 1
ATOM 463 C CA . ILE A 1 267 ? 74.227 9.032 34.283 1.00 81.81 247 ILE A CA 1
ATOM 464 C C . ILE A 1 267 ? 74.312 8.730 35.773 1.00 85.90 247 ILE A C 1
ATOM 465 O O . ILE A 1 267 ? 74.648 9.613 36.572 1.00 90.20 247 ILE A O 1
ATOM 467 N N . ALA A 1 268 ? 74.028 7.488 36.171 1.00 83.55 248 ALA A N 1
ATOM 468 C CA . ALA A 1 268 ? 73.936 7.161 37.591 1.00 83.76 248 ALA A CA 1
ATOM 469 C C . ALA A 1 268 ? 75.272 7.348 38.299 1.00 83.04 248 ALA A C 1
ATOM 470 O O . ALA A 1 268 ? 75.314 7.783 39.456 1.00 86.17 248 ALA A O 1
ATOM 472 N N . GLU A 1 269 ? 76.372 7.028 37.625 1.00 79.37 249 GLU A N 1
ATOM 473 C CA . GLU A 1 269 ? 77.702 7.187 38.198 1.00 76.59 249 GLU A CA 1
ATOM 474 C C . GLU A 1 269 ? 78.266 8.544 37.794 1.00 74.55 249 GLU A C 1
ATOM 475 O O . GLU A 1 269 ? 78.462 8.811 36.604 1.00 71.56 249 GLU A O 1
ATOM 477 N N . ARG A 1 270 ? 78.524 9.398 38.784 1.00 75.44 250 ARG A N 1
ATOM 478 C CA . ARG A 1 270 ? 79.071 10.728 38.542 1.00 73.68 250 ARG A CA 1
ATOM 479 C C . ARG A 1 270 ? 80.387 10.959 39.271 1.00 71.95 250 ARG A C 1
ATOM 480 O O . ARG A 1 270 ? 80.871 12.098 39.311 1.00 70.76 250 ARG A O 1
ATOM 482 N N . ARG A 1 271 ? 80.983 9.915 39.843 1.00 69.63 251 ARG A N 1
ATOM 483 C CA . ARG A 1 271 ? 82.196 10.049 40.637 1.00 65.68 251 ARG A CA 1
ATOM 484 C C . ARG A 1 271 ? 83.427 9.448 39.974 1.00 64.48 251 ARG A C 1
ATOM 485 O O . ARG A 1 271 ? 84.526 9.571 40.524 1.00 61.75 251 ARG A O 1
ATOM 493 N N . LEU A 1 272 ? 83.283 8.806 38.826 1.00 68.58 252 LEU A N 1
ATOM 494 C CA . LEU A 1 272 ? 84.390 8.140 38.157 1.00 67.20 252 LEU A CA 1
ATOM 495 C C . LEU A 1 272 ? 84.463 8.576 36.703 1.00 70.03 252 LEU A C 1
ATOM 496 O O . LEU A 1 272 ? 83.458 8.993 36.117 1.00 74.22 252 LEU A O 1
ATOM 498 N N . PRO A 1 273 ? 85.646 8.501 36.095 1.00 64.93 253 PRO A N 1
ATOM 499 C CA . PRO A 1 273 ? 85.760 8.824 34.667 1.00 62.33 253 PRO A CA 1
ATOM 500 C C . PRO A 1 273 ? 85.061 7.792 33.793 1.00 61.44 253 PRO A C 1
ATOM 501 O O . PRO A 1 273 ? 85.043 6.598 34.100 1.00 64.04 253 PRO A O 1
ATOM 505 N N . GLN A 1 274 ? 84.480 8.271 32.691 1.00 60.29 254 GLN A N 1
ATOM 506 C CA . GLN A 1 274 ? 83.766 7.433 31.737 1.00 63.21 254 GLN A CA 1
ATOM 507 C C . GLN A 1 274 ? 84.179 7.812 30.321 1.00 64.31 254 GLN A C 1
ATOM 508 O O . GLN A 1 274 ? 84.556 8.956 30.055 1.00 60.83 254 GLN A O 1
ATOM 514 N N . ASP A 1 275 ? 84.105 6.840 29.410 1.00 66.64 255 ASP A N 1
ATOM 515 C CA . ASP A 1 275 ? 84.528 7.038 28.029 1.00 67.86 255 ASP A CA 1
ATOM 516 C C . ASP A 1 275 ? 83.578 6.331 27.074 1.00 72.02 255 ASP A C 1
ATOM 517 O O . ASP A 1 275 ? 83.074 5.246 27.376 1.00 78.55 255 ASP A O 1
ATOM 522 N N . GLY A 1 276 ? 83.353 6.945 25.918 1.00 68.78 256 GLY A N 1
ATOM 523 C CA . GLY A 1 276 ? 82.486 6.360 24.916 1.00 63.85 256 GLY A CA 1
ATOM 524 C C . GLY A 1 276 ? 82.606 7.091 23.596 1.00 68.18 256 GLY A C 1
ATOM 525 O O . GLY A 1 276 ? 83.540 7.863 23.374 1.00 72.32 256 GLY A O 1
ATOM 526 N N . ARG A 1 277 ? 81.637 6.835 22.716 1.00 71.49 257 ARG A N 1
ATOM 527 C CA . ARG A 1 277 ? 81.583 7.450 21.397 1.00 68.49 257 ARG A CA 1
ATOM 528 C C . ARG A 1 277 ? 80.213 8.076 21.173 1.00 71.00 257 ARG A C 1
ATOM 529 O O . ARG A 1 277 ? 79.218 7.672 21.780 1.00 75.92 257 ARG A O 1
ATOM 532 N N . ILE A 1 278 ? 80.170 9.069 20.283 1.00 71.03 258 ILE A N 1
ATOM 533 C CA . ILE A 1 278 ? 78.927 9.725 19.883 1.00 73.66 258 ILE A CA 1
ATOM 534 C C . ILE A 1 278 ? 78.926 9.888 18.370 1.00 75.21 258 ILE A C 1
ATOM 535 O O . ILE A 1 278 ? 79.914 10.353 17.791 1.00 71.79 258 ILE A O 1
ATOM 539 N N . LYS A 1 279 ? 77.817 9.524 17.735 1.00 80.82 259 LYS A N 1
ATOM 540 C CA . LYS A 1 279 ? 77.614 9.725 16.307 1.00 82.71 259 LYS A CA 1
ATOM 541 C C . LYS A 1 279 ? 76.577 10.820 16.101 1.00 86.82 259 LYS A C 1
ATOM 542 O O . LYS A 1 279 ? 75.507 10.790 16.717 1.00 89.61 259 LYS A O 1
ATOM 544 N N . ILE A 1 280 ? 76.894 11.779 15.238 1.00 86.11 260 ILE A N 1
ATOM 545 C CA . ILE A 1 280 ? 75.987 12.888 14.965 1.00 85.83 260 ILE A CA 1
ATOM 546 C C . ILE A 1 280 ? 75.669 12.969 13.477 1.00 86.26 260 ILE A C 1
ATOM 548 N N . MET A 1 288 ? 79.658 13.500 11.724 1.00 77.29 268 MET A N 1
ATOM 549 C CA . MET A 1 288 ? 80.905 13.671 12.461 1.00 74.99 268 MET A CA 1
ATOM 550 C C . MET A 1 288 ? 80.903 12.830 13.735 1.00 75.65 268 MET A C 1
ATOM 551 O O . MET A 1 288 ? 79.922 12.821 14.480 1.00 78.67 268 MET A O 1
ATOM 554 N N . ASP A 1 289 ? 82.004 12.124 13.978 1.00 73.41 269 ASP A N 1
ATOM 555 C CA . ASP A 1 289 ? 82.149 11.273 15.149 1.00 74.46 269 ASP A CA 1
ATOM 556 C C . ASP A 1 289 ? 82.937 11.993 16.236 1.00 73.98 269 ASP A C 1
ATOM 557 O O . ASP A 1 289 ? 83.856 12.767 15.955 1.00 72.11 269 ASP A O 1
ATOM 559 N N . TYR A 1 290 ? 82.569 11.723 17.488 1.00 74.92 270 TYR A N 1
ATOM 560 C CA . TYR A 1 290 ? 83.174 12.363 18.650 1.00 67.93 270 TYR A CA 1
ATOM 561 C C . TYR A 1 290 ? 83.625 11.295 19.634 1.00 64.96 270 TYR A C 1
ATOM 562 O O . TYR A 1 290 ? 82.845 10.402 19.982 1.00 68.99 270 TYR A O 1
ATOM 571 N N . ARG A 1 291 ? 84.873 11.389 20.087 1.00 60.42 271 ARG A N 1
ATOM 572 C CA . ARG A 1 291 ? 85.374 10.546 21.165 1.00 61.16 271 ARG A CA 1
ATOM 573 C C . ARG A 1 291 ? 85.156 11.274 22.488 1.00 61.90 271 ARG A C 1
ATOM 574 O O . ARG A 1 291 ? 85.664 12.383 22.681 1.00 60.59 271 ARG A O 1
ATOM 577 N N . VAL A 1 292 ? 84.401 10.654 23.392 1.00 61.77 272 VAL A N 1
ATOM 578 C CA . VAL A 1 292 ? 83.924 11.306 24.607 1.00 58.98 272 VAL A CA 1
ATOM 579 C C . VAL A 1 292 ? 84.693 10.769 25.805 1.00 60.74 272 VAL A C 1
ATOM 580 O O . VAL A 1 292 ? 84.827 9.551 25.973 1.00 71.10 272 VAL A O 1
ATOM 584 N N . SER A 1 293 ? 85.189 11.681 26.637 1.00 57.05 273 SER A N 1
ATOM 585 C CA . SER A 1 293 ? 85.829 11.347 27.901 1.00 57.15 273 SER A CA 1
ATOM 586 C C . SER A 1 293 ? 85.223 12.212 28.994 1.00 58.59 273 SER A C 1
ATOM 587 O O . SER A 1 293 ? 85.127 13.434 28.841 1.00 59.48 273 SER A O 1
ATOM 590 N N . VAL A 1 294 ? 84.812 11.582 30.089 1.00 55.81 274 VAL A N 1
ATOM 591 C CA . VAL A 1 294 ? 84.233 12.273 31.234 1.00 57.04 274 VAL A CA 1
ATOM 592 C C . VAL A 1 294 ? 85.212 12.178 32.395 1.00 57.30 274 VAL A C 1
ATOM 593 O O . VAL A 1 294 ? 85.843 11.135 32.602 1.00 54.75 274 VAL A O 1
ATOM 597 N N . LEU A 1 295 ? 85.351 13.274 33.141 1.00 59.48 275 LEU A N 1
ATOM 598 C CA . LEU A 1 295 ? 86.303 13.358 34.238 1.00 57.75 275 LEU A CA 1
ATOM 599 C C . LEU A 1 295 ? 85.626 14.015 35.434 1.00 58.70 275 LEU A C 1
ATOM 600 O O . LEU A 1 295 ? 85.033 15.098 35.291 1.00 60.04 275 LEU A O 1
ATOM 605 N N . PRO A 1 296 ? 85.694 13.411 36.624 1.00 58.68 276 PRO A N 1
ATOM 606 C CA . PRO A 1 296 ? 85.011 13.995 37.785 1.00 55.79 276 PRO A CA 1
ATOM 607 C C . PRO A 1 296 ? 85.863 15.009 38.534 1.00 57.88 276 PRO A C 1
ATOM 608 O O . PRO A 1 296 ? 86.688 14.636 39.373 1.00 62.36 276 PRO A O 1
ATOM 612 N N . THR A 1 297 ? 85.670 16.293 38.241 1.00 58.59 277 THR A N 1
ATOM 613 C CA . THR A 1 297 ? 86.345 17.344 38.986 1.00 57.59 277 THR A CA 1
ATOM 614 C C . THR A 1 297 ? 85.610 17.602 40.298 1.00 60.22 277 THR A C 1
ATOM 615 O O . THR A 1 297 ? 84.575 16.996 40.593 1.00 66.32 277 THR A O 1
ATOM 619 N N . LEU A 1 298 ? 86.152 18.521 41.100 1.00 62.12 278 LEU A N 1
ATOM 620 C CA . LEU A 1 298 ? 85.537 18.838 42.385 1.00 64.48 278 LEU A CA 1
ATOM 621 C C . LEU A 1 298 ? 84.126 19.384 42.205 1.00 66.75 278 LEU A C 1
ATOM 622 O O . LEU A 1 298 ? 83.192 18.965 42.898 1.00 72.55 278 LEU A O 1
ATOM 627 N N . PHE A 1 299 ? 83.950 20.317 41.270 1.00 67.56 279 PHE A N 1
ATOM 628 C CA . PHE A 1 299 ? 82.706 21.064 41.132 1.00 70.42 279 PHE A CA 1
ATOM 629 C C . PHE A 1 299 ? 81.829 20.546 39.997 1.00 69.79 279 PHE A C 1
ATOM 630 O O . PHE A 1 299 ? 81.025 21.302 39.441 1.00 70.10 279 PHE A O 1
ATOM 638 N N . GLY A 1 300 ? 81.958 19.272 39.650 1.00 65.92 280 GLY A N 1
ATOM 639 C CA . GLY A 1 300 ? 81.177 18.662 38.597 1.00 65.13 280 GLY A CA 1
ATOM 640 C C . GLY A 1 300 ? 82.047 17.871 37.647 1.00 66.66 280 GLY A C 1
ATOM 641 O O . GLY A 1 300 ? 83.271 17.835 37.758 1.00 70.76 280 GLY A O 1
ATOM 642 N N . GLU A 1 301 ? 81.386 17.222 36.694 1.00 66.48 281 GLU A N 1
ATOM 643 C CA . GLU A 1 301 ? 82.076 16.413 35.700 1.00 62.84 281 GLU A CA 1
ATOM 644 C C . GLU A 1 301 ? 82.485 17.273 34.513 1.00 62.57 281 GLU A C 1
ATOM 645 O O . GLU A 1 301 ? 81.663 18.006 33.953 1.00 62.11 281 GLU A O 1
ATOM 651 N N . LYS A 1 302 ? 83.758 17.188 34.144 1.00 55.49 282 LYS A N 1
ATOM 652 C CA . LYS A 1 302 ? 84.249 17.793 32.918 1.00 54.26 282 LYS A CA 1
ATOM 653 C C . LYS A 1 302 ? 84.192 16.768 31.794 1.00 54.51 282 LYS A C 1
ATOM 654 O O . LYS A 1 302 ? 84.569 15.607 31.978 1.00 54.65 282 LYS A O 1
ATOM 660 N N . VAL A 1 303 ? 83.714 17.198 30.631 1.00 54.94 283 VAL A N 1
ATOM 661 C CA . VAL A 1 303 ? 83.582 16.331 29.468 1.00 61.22 283 VAL A CA 1
ATOM 662 C C . VAL A 1 303 ? 84.453 16.884 28.350 1.00 56.37 283 VAL A C 1
ATOM 663 O O . VAL A 1 303 ? 84.421 18.087 28.068 1.00 53.36 283 VAL A O 1
ATOM 667 N N . VAL A 1 304 ? 85.231 16.007 27.722 1.00 54.69 284 VAL A N 1
ATOM 668 C CA . VAL A 1 304 ? 86.033 16.349 26.554 1.00 54.19 284 VAL A CA 1
ATOM 669 C C . VAL A 1 304 ? 85.525 15.531 25.378 1.00 54.76 284 VAL A C 1
ATOM 670 O O . VAL A 1 304 ? 85.408 14.304 25.473 1.00 56.69 284 VAL A O 1
ATOM 674 N N . LEU A 1 305 ? 85.219 16.211 24.277 1.00 53.06 285 LEU A N 1
ATOM 675 C CA . LEU A 1 305 ? 84.806 15.565 23.040 1.00 57.12 285 LEU A CA 1
ATOM 676 C C . LEU A 1 305 ? 85.868 15.821 21.981 1.00 56.64 285 LEU A C 1
ATOM 677 O O . LEU A 1 305 ? 86.249 16.972 21.745 1.00 56.88 285 LEU A O 1
ATOM 682 N N . ARG A 1 306 ? 86.341 14.750 21.352 1.00 56.55 286 ARG A N 1
ATOM 683 C CA . ARG A 1 306 ? 87.430 14.810 20.383 1.00 59.10 286 ARG A CA 1
ATOM 684 C C . ARG A 1 306 ? 86.872 14.457 19.010 1.00 63.90 286 ARG A C 1
ATOM 685 O O . ARG A 1 306 ? 86.451 13.319 18.778 1.00 66.79 286 ARG A O 1
ATOM 693 N N . LEU A 1 307 ? 86.873 15.431 18.104 1.00 64.01 287 LEU A N 1
ATOM 694 C CA . LEU A 1 307 ? 86.290 15.231 16.784 1.00 64.98 287 LEU A CA 1
ATOM 695 C C . LEU A 1 307 ? 87.171 14.326 15.931 1.00 65.15 287 LEU A C 1
ATOM 696 O O . LEU A 1 307 ? 88.395 14.475 15.893 1.00 59.30 287 LEU A O 1
ATOM 701 N N . LEU A 1 308 ? 86.534 13.383 15.241 1.00 70.33 288 LEU A N 1
ATOM 702 C CA . LEU A 1 308 ? 87.205 12.461 14.327 1.00 71.22 288 LEU A CA 1
ATOM 703 C C . LEU A 1 308 ? 86.684 12.739 12.920 1.00 74.96 288 LEU A C 1
ATOM 704 O O . LEU A 1 308 ? 85.581 12.316 12.563 1.00 79.43 288 LEU A O 1
ATOM 707 N N . ASP A 1 309 ? 87.479 13.451 12.124 1.00 75.00 289 ASP A N 1
ATOM 708 C CA . ASP A 1 309 ? 87.092 13.835 10.775 1.00 77.29 289 ASP A CA 1
ATOM 709 C C . ASP A 1 309 ? 88.179 13.436 9.788 1.00 74.94 289 ASP A C 1
ATOM 710 O O . ASP A 1 309 ? 89.369 13.648 10.039 1.00 76.51 289 ASP A O 1
ATOM 715 N N . LYS A 1 310 ? 87.762 12.865 8.662 1.00 71.81 290 LYS A N 1
ATOM 716 C CA . LYS A 1 310 ? 88.693 12.470 7.612 1.00 70.24 290 LYS A CA 1
ATOM 717 C C . LYS A 1 310 ? 89.256 13.693 6.893 1.00 73.64 290 LYS A C 1
ATOM 718 O O . LYS A 1 310 ? 88.527 14.638 6.588 1.00 78.70 290 LYS A O 1
ATOM 720 N N . LEU A 1 315 ? 96.235 14.188 2.127 1.00 71.36 295 LEU A N 1
ATOM 721 C CA . LEU A 1 315 ? 97.076 13.047 1.785 1.00 68.69 295 LEU A CA 1
ATOM 722 C C . LEU A 1 315 ? 98.248 13.456 0.893 1.00 68.08 295 LEU A C 1
ATOM 723 O O . LEU A 1 315 ? 99.189 12.685 0.708 1.00 68.59 295 LEU A O 1
ATOM 725 N N . ASP A 1 316 ? 98.190 14.666 0.342 1.00 65.93 296 ASP A N 1
ATOM 726 C CA . ASP A 1 316 ? 99.246 15.151 -0.541 1.00 65.39 296 ASP A CA 1
ATOM 727 C C . ASP A 1 316 ? 100.460 15.550 0.288 1.00 61.17 296 ASP A C 1
ATOM 728 O O . ASP A 1 316 ? 100.356 16.383 1.195 1.00 58.52 296 ASP A O 1
ATOM 733 N N . MET A 1 317 ? 101.614 14.961 -0.034 1.00 57.02 297 MET A N 1
ATOM 734 C CA . MET A 1 317 ? 102.814 15.197 0.761 1.00 51.66 297 MET A CA 1
ATOM 735 C C . MET A 1 317 ? 103.396 16.582 0.517 1.00 50.75 297 MET A C 1
ATOM 736 O O . MET A 1 317 ? 104.071 17.131 1.395 1.00 51.03 297 MET A O 1
ATOM 741 N N . THR A 1 318 ? 103.151 17.162 -0.659 1.00 55.86 298 THR A N 1
ATOM 742 C CA . THR A 1 318 ? 103.666 18.495 -0.949 1.00 57.42 298 THR A CA 1
ATOM 743 C C . THR A 1 318 ? 102.999 19.572 -0.102 1.00 53.62 298 THR A C 1
ATOM 744 O O . THR A 1 318 ? 103.565 20.659 0.054 1.00 58.44 298 THR A O 1
ATOM 748 N N . LYS A 1 319 ? 101.821 19.295 0.454 1.00 50.34 299 LYS A N 1
ATOM 749 C CA . LYS A 1 319 ? 101.059 20.275 1.215 1.00 49.64 299 LYS A CA 1
ATOM 750 C C . LYS A 1 319 ? 101.291 20.178 2.718 1.00 48.06 299 LYS A C 1
ATOM 751 O O . LYS A 1 319 ? 100.625 20.884 3.482 1.00 47.50 299 LYS A O 1
ATOM 754 N N . LEU A 1 320 ? 102.219 19.332 3.162 1.00 47.42 300 LEU A N 1
ATOM 755 C CA . LEU A 1 320 ? 102.427 19.117 4.588 1.00 46.03 300 LEU A CA 1
ATOM 756 C C . LEU A 1 320 ? 103.400 20.105 5.216 1.00 46.99 300 LEU A C 1
ATOM 757 O O . LEU A 1 320 ? 103.353 20.306 6.435 1.00 43.66 300 LEU A O 1
ATOM 762 N N . GLY A 1 321 ? 104.273 20.721 4.425 1.00 47.77 301 GLY A N 1
ATOM 763 C CA . GLY A 1 321 ? 105.259 21.654 4.945 1.00 44.02 301 GLY A CA 1
ATOM 764 C C . GLY A 1 321 ? 106.701 21.237 4.737 1.00 48.22 301 GLY A C 1
ATOM 765 O O . GLY A 1 321 ? 107.602 21.957 5.190 1.00 46.00 301 GLY A O 1
ATOM 766 N N . TYR A 1 322 ? 106.969 20.108 4.082 1.00 44.64 302 TYR A N 1
ATOM 767 C CA . TYR A 1 322 ? 108.343 19.704 3.817 1.00 44.68 302 TYR A CA 1
ATOM 768 C C . TYR A 1 322 ? 108.997 20.675 2.845 1.00 45.37 302 TYR A C 1
ATOM 769 O O . TYR A 1 322 ? 108.424 21.008 1.803 1.00 46.50 302 TYR A O 1
ATOM 778 N N . GLU A 1 323 ? 110.196 21.135 3.190 1.00 47.27 303 GLU A N 1
ATOM 779 C CA . GLU A 1 323 ? 111.001 21.870 2.232 1.00 52.88 303 GLU A CA 1
ATOM 780 C C . GLU A 1 323 ? 111.381 20.936 1.082 1.00 54.94 303 GLU A C 1
ATOM 781 O O . GLU A 1 323 ? 111.399 19.713 1.251 1.00 47.05 303 GLU A O 1
ATOM 787 N N . PRO A 1 324 ? 111.664 21.481 -0.107 1.00 51.27 304 PRO A N 1
ATOM 788 C CA . PRO A 1 324 ? 112.025 20.601 -1.234 1.00 49.13 304 PRO A CA 1
ATOM 789 C C . PRO A 1 324 ? 113.204 19.698 -0.928 1.00 51.05 304 PRO A C 1
ATOM 790 O O . PRO A 1 324 ? 113.246 18.550 -1.388 1.00 49.07 304 PRO A O 1
ATOM 794 N N . ASP A 1 325 ? 114.164 20.193 -0.147 1.00 54.62 305 ASP A N 1
ATOM 795 C CA . ASP A 1 325 ? 115.321 19.390 0.231 1.00 55.65 305 ASP A CA 1
ATOM 796 C C . ASP A 1 325 ? 114.910 18.219 1.116 1.00 53.64 305 ASP A C 1
ATOM 797 O O . ASP A 1 325 ? 115.309 17.073 0.876 1.00 41.81 305 ASP A O 1
ATOM 802 N N . ALA A 1 326 ? 114.109 18.492 2.149 1.00 47.93 306 ALA A N 1
ATOM 803 C CA . ALA A 1 326 ? 113.660 17.432 3.044 1.00 39.36 306 ALA A CA 1
ATOM 804 C C . ALA A 1 326 ? 112.749 16.445 2.325 1.00 46.59 306 ALA A C 1
ATOM 805 O O . ALA A 1 326 ? 112.823 15.234 2.566 1.00 37.38 306 ALA A O 1
ATOM 807 N N . LEU A 1 327 ? 111.883 16.945 1.440 1.00 39.02 307 LEU A N 1
ATOM 808 C CA . LEU A 1 327 ? 110.947 16.072 0.739 1.00 42.65 307 LEU A CA 1
ATOM 809 C C . LEU A 1 327 ? 111.678 15.059 -0.134 1.00 38.62 307 LEU A C 1
ATOM 810 O O . LEU A 1 327 ? 111.275 13.892 -0.217 1.00 37.58 307 LEU A O 1
ATOM 815 N N . HIS A 1 328 ? 112.758 15.487 -0.791 1.00 40.14 308 HIS A N 1
ATOM 816 C CA . HIS A 1 328 ? 113.502 14.588 -1.668 1.00 40.69 308 HIS A CA 1
ATOM 817 C C . HIS A 1 328 ? 114.099 13.419 -0.894 1.00 48.33 308 HIS A C 1
ATOM 818 O O . HIS A 1 328 ? 114.014 12.266 -1.333 1.00 39.01 308 HIS A O 1
ATOM 825 N N . TYR A 1 329 ? 114.712 13.695 0.259 1.00 39.18 309 TYR A N 1
ATOM 826 C CA . TYR A 1 329 ? 115.302 12.619 1.048 1.00 39.87 309 TYR A CA 1
ATOM 827 C C . TYR A 1 329 ? 114.237 11.723 1.667 1.00 40.81 309 TYR A C 1
ATOM 828 O O . TYR A 1 329 ? 114.445 10.510 1.788 1.00 35.75 309 TYR A O 1
ATOM 837 N N . PHE A 1 330 ? 113.095 12.292 2.058 1.00 39.91 310 PHE A N 1
ATOM 838 C CA . PHE A 1 330 ? 112.013 11.467 2.585 1.00 34.29 310 PHE A CA 1
ATOM 839 C C . PHE A 1 330 ? 111.446 10.549 1.507 1.00 43.48 310 PHE A C 1
ATOM 840 O O . PHE A 1 330 ? 111.199 9.363 1.761 1.00 42.12 310 PHE A O 1
ATOM 848 N N . LYS A 1 331 ? 111.238 11.077 0.298 1.00 35.21 311 LYS A N 1
ATOM 849 C CA . LYS A 1 331 ? 110.766 10.246 -0.806 1.00 45.35 311 LYS A CA 1
ATOM 850 C C . LYS A 1 331 ? 111.780 9.166 -1.159 1.00 35.50 311 LYS A C 1
ATOM 851 O O . LYS A 1 331 ? 111.407 8.025 -1.455 1.00 38.34 311 LYS A O 1
ATOM 857 N N . GLU A 1 332 ? 113.069 9.512 -1.141 1.00 36.44 312 GLU A N 1
ATOM 858 C CA . GLU A 1 332 ? 114.108 8.541 -1.470 1.00 40.68 312 GLU A CA 1
ATOM 859 C C . GLU A 1 332 ? 114.160 7.415 -0.445 1.00 38.30 312 GLU A C 1
ATOM 860 O O . GLU A 1 332 ? 114.406 6.256 -0.796 1.00 36.96 312 GLU A O 1
ATOM 866 N N . ALA A 1 333 ? 113.910 7.735 0.825 1.00 35.59 313 ALA A N 1
ATOM 867 C CA . ALA A 1 333 ? 114.009 6.728 1.876 1.00 33.40 313 ALA A CA 1
ATOM 868 C C . ALA A 1 333 ? 112.862 5.730 1.806 1.00 32.26 313 ALA A C 1
ATOM 869 O O . ALA A 1 333 ? 113.074 4.524 1.977 1.00 33.24 313 ALA A O 1
ATOM 871 N N . ILE A 1 334 ? 111.637 6.209 1.567 1.00 31.92 314 ILE A N 1
ATOM 872 C CA . ILE A 1 334 ? 110.482 5.314 1.539 1.00 38.67 314 ILE A CA 1
ATOM 873 C C . ILE A 1 334 ? 110.364 4.535 0.241 1.00 36.95 314 ILE A C 1
ATOM 874 O O . ILE A 1 334 ? 109.573 3.586 0.172 1.00 38.39 314 ILE A O 1
ATOM 879 N N . HIS A 1 335 ? 111.120 4.903 -0.791 1.00 33.27 315 HIS A N 1
ATOM 880 C CA . HIS A 1 335 ? 111.102 4.181 -2.054 1.00 38.24 315 HIS A CA 1
ATOM 881 C C . HIS A 1 335 ? 112.231 3.168 -2.173 1.00 43.96 315 HIS A C 1
ATOM 882 O O . HIS A 1 335 ? 112.309 2.466 -3.185 1.00 47.98 315 HIS A O 1
ATOM 889 N N . LYS A 1 336 ? 113.100 3.072 -1.171 1.00 45.54 316 LYS A N 1
ATOM 890 C CA . LYS A 1 336 ? 114.116 2.035 -1.171 1.00 43.89 316 LYS A CA 1
ATOM 891 C C . LYS A 1 336 ? 113.474 0.674 -0.898 1.00 42.64 316 LYS A C 1
ATOM 892 O O . LYS A 1 336 ? 112.427 0.591 -0.251 1.00 43.76 316 LYS A O 1
ATOM 898 N N . PRO A 1 337 ? 114.074 -0.411 -1.397 1.00 38.66 317 PRO A N 1
ATOM 899 C CA . PRO A 1 337 ? 113.439 -1.731 -1.242 1.00 43.74 317 PRO A CA 1
ATOM 900 C C . PRO A 1 337 ? 113.477 -2.273 0.178 1.00 42.80 317 PRO A C 1
ATOM 901 O O . PRO A 1 337 ? 112.692 -3.176 0.498 1.00 40.02 317 PRO A O 1
ATOM 905 N N . PHE A 1 338 ? 114.353 -1.760 1.037 1.00 40.50 318 PHE A N 1
ATOM 906 C CA . PHE A 1 338 ? 114.459 -2.243 2.405 1.00 37.43 318 PHE A CA 1
ATOM 907 C C . PHE A 1 338 ? 114.940 -1.102 3.290 1.00 32.73 318 PHE A C 1
ATOM 908 O O . PHE A 1 338 ? 115.332 -0.036 2.808 1.00 31.66 318 PHE A O 1
ATOM 916 N N . GLY A 1 339 ? 114.904 -1.338 4.592 1.00 30.39 319 GLY A N 1
ATOM 917 C CA . GLY A 1 339 ? 115.336 -0.361 5.570 1.00 33.34 319 GLY A CA 1
ATOM 918 C C . GLY A 1 339 ? 114.178 0.159 6.406 1.00 31.88 319 GLY A C 1
ATOM 919 O O . GLY A 1 339 ? 113.004 -0.105 6.146 1.00 28.82 319 GLY A O 1
ATOM 920 N N . MET A 1 340 ? 114.543 0.925 7.430 1.00 29.71 320 MET A N 1
ATOM 921 C CA . MET A 1 340 ? 113.592 1.451 8.397 1.00 30.59 320 MET A CA 1
ATOM 922 C C . MET A 1 340 ? 113.504 2.968 8.288 1.00 29.30 320 MET A C 1
ATOM 923 O O . MET A 1 340 ? 114.525 3.654 8.169 1.00 30.17 320 MET A O 1
ATOM 928 N N . VAL A 1 341 ? 112.277 3.482 8.313 1.00 28.70 321 VAL A N 1
ATOM 929 C CA . VAL A 1 341 ? 112.006 4.916 8.344 1.00 35.23 321 VAL A CA 1
ATOM 930 C C . VAL A 1 341 ? 111.220 5.207 9.615 1.00 35.68 321 VAL A C 1
ATOM 931 O O . VAL A 1 341 ? 110.144 4.635 9.830 1.00 31.94 321 VAL A O 1
ATOM 935 N N . LEU A 1 342 ? 111.754 6.091 10.453 1.00 29.01 322 LEU A N 1
ATOM 936 C CA . LEU A 1 342 ? 111.155 6.417 11.741 1.00 32.80 322 LEU A CA 1
ATOM 937 C C . LEU A 1 342 ? 110.685 7.865 11.744 1.00 32.08 322 LEU A C 1
ATOM 938 O O . LEU A 1 342 ? 111.467 8.778 11.456 1.00 32.57 322 LEU A O 1
ATOM 943 N N . VAL A 1 343 ? 109.413 8.068 12.075 1.00 30.66 323 VAL A N 1
ATOM 944 C CA . VAL A 1 343 ? 108.796 9.389 12.140 1.00 29.10 323 VAL A CA 1
ATOM 945 C C . VAL A 1 343 ? 108.505 9.685 13.606 1.00 35.82 323 VAL A C 1
ATOM 946 O O . VAL A 1 343 ? 107.671 9.017 14.228 1.00 29.51 323 VAL A O 1
ATOM 950 N N . THR A 1 344 ? 109.178 10.692 14.160 1.00 30.03 324 THR A N 1
ATOM 951 C CA . THR A 1 344 ? 109.120 10.963 15.587 1.00 30.43 324 THR A CA 1
ATOM 952 C C . THR A 1 344 ? 108.492 12.323 15.864 1.00 30.98 324 THR A C 1
ATOM 953 O O . THR A 1 344 ? 108.467 13.213 15.009 1.00 32.44 324 THR A O 1
ATOM 957 N N . GLY A 1 345 ? 107.992 12.469 17.089 1.00 37.70 325 GLY A N 1
ATOM 958 C CA . GLY A 1 345 ? 107.372 13.695 17.529 1.00 31.96 325 GLY A CA 1
ATOM 959 C C . GLY A 1 345 ? 106.367 13.451 18.636 1.00 38.47 325 GLY A C 1
ATOM 960 O O . GLY A 1 345 ? 105.922 12.321 18.862 1.00 34.59 325 GLY A O 1
ATOM 961 N N . PRO A 1 346 ? 105.988 14.507 19.351 1.00 40.27 326 PRO A N 1
ATOM 962 C CA . PRO A 1 346 ? 104.986 14.360 20.411 1.00 40.82 326 PRO A CA 1
ATOM 963 C C . PRO A 1 346 ? 103.606 14.103 19.826 1.00 40.52 326 PRO A C 1
ATOM 964 O O . PRO A 1 346 ? 103.391 14.133 18.613 1.00 36.91 326 PRO A O 1
ATOM 968 N N . THR A 1 347 ? 102.657 13.837 20.722 1.00 33.42 327 THR A N 1
ATOM 969 C CA . THR A 1 347 ? 101.287 13.600 20.293 1.00 33.30 327 THR A CA 1
ATOM 970 C C . THR A 1 347 ? 100.711 14.856 19.649 1.00 36.67 327 THR A C 1
ATOM 971 O O . THR A 1 347 ? 100.917 15.975 20.127 1.00 34.61 327 THR A O 1
ATOM 975 N N . GLY A 1 348 ? 100.006 14.664 18.537 1.00 33.34 328 GLY A N 1
ATOM 976 C CA . GLY A 1 348 ? 99.422 15.766 17.803 1.00 33.88 328 GLY A CA 1
ATOM 977 C C . GLY A 1 348 ? 100.361 16.497 16.872 1.00 40.74 328 GLY A C 1
ATOM 978 O O . GLY A 1 348 ? 100.015 17.589 16.407 1.00 43.18 328 GLY A O 1
ATOM 979 N N . SER A 1 349 ? 101.534 15.937 16.579 1.00 33.01 329 SER A N 1
ATOM 980 C CA . SER A 1 349 ? 102.509 16.586 15.712 1.00 33.05 329 SER A CA 1
ATOM 981 C C . SER A 1 349 ? 102.413 16.135 14.260 1.00 32.50 329 SER A C 1
ATOM 982 O O . SER A 1 349 ? 103.221 16.574 13.436 1.00 32.63 329 SER A O 1
ATOM 985 N N . GLY A 1 350 ? 101.456 15.273 13.925 1.00 32.05 330 GLY A N 1
ATOM 986 C CA . GLY A 1 350 ? 101.241 14.886 12.545 1.00 31.74 330 GLY A CA 1
ATOM 987 C C . GLY A 1 350 ? 101.977 13.651 12.079 1.00 30.83 330 GLY A C 1
ATOM 988 O O . GLY A 1 350 ? 102.166 13.486 10.868 1.00 30.73 330 GLY A O 1
ATOM 989 N N . LYS A 1 351 ? 102.399 12.775 12.995 1.00 30.30 331 LYS A N 1
ATOM 990 C CA . LYS A 1 351 ? 103.144 11.587 12.590 1.00 29.66 331 LYS A CA 1
ATOM 991 C C . LYS A 1 351 ? 102.288 10.658 11.738 1.00 29.65 331 LYS A C 1
ATOM 992 O O . LYS A 1 351 ? 102.751 10.139 10.715 1.00 28.83 331 LYS A O 1
ATOM 998 N N . THR A 1 352 ? 101.034 10.439 12.144 1.00 29.27 332 THR A N 1
ATOM 999 C CA . THR A 1 352 ? 100.156 9.543 11.397 1.00 29.04 332 THR A CA 1
ATOM 1000 C C . THR A 1 352 ? 99.849 10.102 10.013 1.00 29.43 332 THR A C 1
ATOM 1001 O O . THR A 1 352 ? 99.801 9.352 9.030 1.00 29.18 332 THR A O 1
ATOM 1005 N N . VAL A 1 353 ? 99.655 11.419 9.912 1.00 30.24 333 VAL A N 1
ATOM 1006 C CA . VAL A 1 353 ? 99.417 12.037 8.610 1.00 34.13 333 VAL A CA 1
ATOM 1007 C C . VAL A 1 353 ? 100.633 11.862 7.707 1.00 30.53 333 VAL A C 1
ATOM 1008 O O . VAL A 1 353 ? 100.500 11.559 6.514 1.00 30.73 333 VAL A O 1
ATOM 1012 N N . SER A 1 354 ? 101.836 12.034 8.262 1.00 30.27 334 SER A N 1
ATOM 1013 C CA . SER A 1 354 ? 103.047 11.865 7.464 1.00 41.25 334 SER A CA 1
ATOM 1014 C C . SER A 1 354 ? 103.190 10.431 6.967 1.00 36.61 334 SER A C 1
ATOM 1015 O O . SER A 1 354 ? 103.576 10.203 5.814 1.00 36.87 334 SER A O 1
ATOM 1018 N N . LEU A 1 355 ? 102.878 9.450 7.818 1.00 33.15 335 LEU A N 1
ATOM 1019 C CA . LEU A 1 355 ? 102.999 8.054 7.406 1.00 31.73 335 LEU A CA 1
ATOM 1020 C C . LEU A 1 355 ? 101.925 7.677 6.395 1.00 28.51 335 LEU A C 1
ATOM 1021 O O . LEU A 1 355 ? 102.207 6.977 5.415 1.00 35.19 335 LEU A O 1
ATOM 1026 N N . TYR A 1 356 ? 100.684 8.122 6.619 1.00 34.53 336 TYR A N 1
ATOM 1027 C CA . TYR A 1 356 ? 99.622 7.873 5.649 1.00 35.38 336 TYR A CA 1
ATOM 1028 C C . TYR A 1 356 ? 99.951 8.479 4.293 1.00 30.05 336 TYR A C 1
ATOM 1029 O O . TYR A 1 356 ? 99.591 7.912 3.254 1.00 41.63 336 TYR A O 1
ATOM 1038 N N . SER A 1 357 ? 100.622 9.632 4.283 1.00 30.48 337 SER A N 1
ATOM 1039 C CA . SER A 1 357 ? 101.037 10.236 3.023 1.00 34.29 337 SER A CA 1
ATOM 1040 C C . SER A 1 357 ? 102.112 9.398 2.340 1.00 31.10 337 SER A C 1
ATOM 1041 O O . SER A 1 357 ? 102.123 9.274 1.109 1.00 31.79 337 SER A O 1
ATOM 1044 N N . ALA A 1 358 ? 103.021 8.811 3.123 1.00 31.66 338 ALA A N 1
ATOM 1045 C CA . ALA A 1 358 ? 104.029 7.924 2.552 1.00 38.43 338 ALA A CA 1
ATOM 1046 C C . ALA A 1 358 ? 103.402 6.639 2.025 1.00 38.86 338 ALA A C 1
ATOM 1047 O O . ALA A 1 358 ? 103.779 6.154 0.951 1.00 40.06 338 ALA A O 1
ATOM 1049 N N . LEU A 1 359 ? 102.442 6.074 2.764 1.00 29.22 339 LEU A N 1
ATOM 1050 C CA . LEU A 1 359 ? 101.777 4.859 2.302 1.00 38.05 339 LEU A CA 1
ATOM 1051 C C . LEU A 1 359 ? 100.979 5.114 1.030 1.00 36.57 339 LEU A C 1
ATOM 1052 O O . LEU A 1 359 ? 100.891 4.239 0.160 1.00 38.61 339 LEU A O 1
ATOM 1057 N N . GLY A 1 360 ? 100.382 6.301 0.906 1.00 35.51 340 GLY A N 1
ATOM 1058 C CA . GLY A 1 360 ? 99.677 6.632 -0.322 1.00 31.89 340 GLY A CA 1
ATOM 1059 C C . GLY A 1 360 ? 100.606 6.713 -1.518 1.00 38.14 340 GLY A C 1
ATOM 1060 O O . GLY A 1 360 ? 100.236 6.335 -2.633 1.00 46.48 340 GLY A O 1
ATOM 1061 N N . GLU A 1 361 ? 101.829 7.203 -1.300 1.00 38.87 341 GLU A N 1
ATOM 1062 C CA . GLU A 1 361 ? 102.830 7.222 -2.362 1.00 44.26 341 GLU A CA 1
ATOM 1063 C C . GLU A 1 361 ? 103.154 5.815 -2.841 1.00 44.83 341 GLU A C 1
ATOM 1064 O O . GLU A 1 361 ? 103.367 5.591 -4.039 1.00 55.52 341 GLU A O 1
ATOM 1070 N N . LEU A 1 362 ? 103.192 4.854 -1.920 1.00 37.46 342 LEU A N 1
ATOM 1071 C CA . LEU A 1 362 ? 103.686 3.514 -2.199 1.00 37.17 342 LEU A CA 1
ATOM 1072 C C . LEU A 1 362 ? 102.588 2.512 -2.526 1.00 40.67 342 LEU A C 1
ATOM 1073 O O . LEU A 1 362 ? 102.902 1.369 -2.878 1.00 43.48 342 LEU A O 1
ATOM 1078 N N . ASN A 1 363 ? 101.317 2.903 -2.430 1.00 36.63 343 ASN A N 1
ATOM 1079 C CA . ASN A 1 363 ? 100.202 1.964 -2.580 1.00 37.08 343 ASN A CA 1
ATOM 1080 C C . ASN A 1 363 ? 100.039 1.590 -4.050 1.00 41.75 343 ASN A C 1
ATOM 1081 O O . ASN A 1 363 ? 99.242 2.170 -4.799 1.00 53.82 343 ASN A O 1
ATOM 1086 N N . LYS A 1 364 ? 100.803 0.589 -4.476 1.00 38.42 344 LYS A N 1
ATOM 1087 C CA . LYS A 1 364 ? 100.714 0.045 -5.821 1.00 38.61 344 LYS A CA 1
ATOM 1088 C C . LYS A 1 364 ? 100.273 -1.410 -5.755 1.00 36.11 344 LYS A C 1
ATOM 1089 O O . LYS A 1 364 ? 100.497 -2.101 -4.754 1.00 33.64 344 LYS A O 1
ATOM 1092 N N . THR A 1 365 ? 99.642 -1.873 -6.837 1.00 35.27 345 THR A N 1
ATOM 1093 C CA . THR A 1 365 ? 99.185 -3.256 -6.889 1.00 34.55 345 THR A CA 1
ATOM 1094 C C . THR A 1 365 ? 100.343 -4.244 -6.865 1.00 34.08 345 THR A C 1
ATOM 1095 O O . THR A 1 365 ? 100.136 -5.417 -6.539 1.00 40.23 345 THR A O 1
ATOM 1099 N N . THR A 1 366 ? 101.553 -3.794 -7.193 1.00 34.29 346 THR A N 1
ATOM 1100 C CA . THR A 1 366 ? 102.721 -4.662 -7.245 1.00 34.12 346 THR A CA 1
ATOM 1101 C C . THR A 1 366 ? 103.318 -4.950 -5.872 1.00 34.64 346 THR A C 1
ATOM 1102 O O . THR A 1 366 ? 104.175 -5.834 -5.765 1.00 32.52 346 THR A O 1
ATOM 1106 N N . GLU A 1 367 ? 102.891 -4.238 -4.830 1.00 32.54 347 GLU A N 1
ATOM 1107 C CA . GLU A 1 367 ? 103.469 -4.362 -3.500 1.00 32.81 347 GLU A CA 1
ATOM 1108 C C . GLU A 1 367 ? 102.410 -4.788 -2.490 1.00 32.82 347 GLU A C 1
ATOM 1109 O O . GLU A 1 367 ? 101.234 -4.431 -2.607 1.00 30.11 347 GLU A O 1
ATOM 1115 N N . ASN A 1 368 ? 102.849 -5.544 -1.484 1.00 29.07 348 ASN A N 1
ATOM 1116 C CA . ASN A 1 368 ? 102.010 -5.938 -0.356 1.00 30.36 348 ASN A CA 1
ATOM 1117 C C . ASN A 1 368 ? 102.320 -5.009 0.813 1.00 28.05 348 ASN A C 1
ATOM 1118 O O . ASN A 1 368 ? 103.412 -5.067 1.388 1.00 27.41 348 ASN A O 1
ATOM 1123 N N . ILE A 1 369 ? 101.363 -4.153 1.162 1.00 27.75 349 ILE A N 1
ATOM 1124 C CA . ILE A 1 369 ? 101.511 -3.204 2.261 1.00 33.65 349 ILE A CA 1
ATOM 1125 C C . ILE A 1 369 ? 100.634 -3.666 3.415 1.00 37.77 349 ILE A C 1
ATOM 1126 O O . ILE A 1 369 ? 99.434 -3.908 3.236 1.00 38.54 349 ILE A O 1
ATOM 1131 N N . SER A 1 370 ? 101.235 -3.788 4.594 1.00 33.88 350 SER A N 1
ATOM 1132 C CA . SER A 1 370 ? 100.540 -4.230 5.792 1.00 29.38 350 SER A CA 1
ATOM 1133 C C . SER A 1 370 ? 100.866 -3.285 6.937 1.00 30.02 350 SER A C 1
ATOM 1134 O O . SER A 1 370 ? 102.019 -2.874 7.106 1.00 29.90 350 SER A O 1
ATOM 1137 N N . THR A 1 371 ? 99.844 -2.934 7.713 1.00 26.23 351 THR A N 1
ATOM 1138 C CA . THR A 1 371 ? 99.989 -1.984 8.804 1.00 26.17 351 THR A CA 1
ATOM 1139 C C . THR A 1 371 ? 99.380 -2.554 10.077 1.00 35.13 351 THR A C 1
ATOM 1140 O O . THR A 1 371 ? 98.362 -3.251 10.034 1.00 34.06 351 THR A O 1
ATOM 1144 N N . ALA A 1 372 ? 100.021 -2.260 11.204 1.00 34.46 352 ALA A N 1
ATOM 1145 C CA . ALA A 1 372 ? 99.490 -2.546 12.530 1.00 26.71 352 ALA A CA 1
ATOM 1146 C C . ALA A 1 372 ? 99.272 -1.215 13.230 1.00 31.44 352 ALA A C 1
ATOM 1147 O O . ALA A 1 372 ? 100.235 -0.485 13.493 1.00 30.46 352 ALA A O 1
ATOM 1149 N N . GLU A 1 373 ? 98.015 -0.891 13.519 1.00 29.77 353 GLU A N 1
ATOM 1150 C CA . GLU A 1 373 ? 97.660 0.428 14.014 1.00 32.04 353 GLU A CA 1
ATOM 1151 C C . GLU A 1 373 ? 96.847 0.309 15.294 1.00 36.10 353 GLU A C 1
ATOM 1152 O O . GLU A 1 373 ? 96.161 -0.690 15.527 1.00 37.61 353 GLU A O 1
ATOM 1158 N N . ASP A 1 374 ? 96.939 1.343 16.126 1.00 34.86 354 ASP A N 1
ATOM 1159 C CA . ASP A 1 374 ? 96.242 1.371 17.405 1.00 39.88 354 ASP A CA 1
ATOM 1160 C C . ASP A 1 374 ? 95.751 2.778 17.740 1.00 43.96 354 ASP A C 1
ATOM 1161 O O . ASP A 1 374 ? 96.467 3.557 18.372 1.00 42.80 354 ASP A O 1
ATOM 1166 N N . PRO A 1 375 ? 94.527 3.115 17.305 1.00 42.02 355 PRO A N 1
ATOM 1167 C CA . PRO A 1 375 ? 93.685 2.292 16.433 1.00 40.80 355 PRO A CA 1
ATOM 1168 C C . PRO A 1 375 ? 93.891 2.646 14.965 1.00 42.34 355 PRO A C 1
ATOM 1169 O O . PRO A 1 375 ? 94.716 3.507 14.662 1.00 37.40 355 PRO A O 1
ATOM 1173 N N . VAL A 1 376 ? 93.158 1.987 14.067 1.00 30.83 356 VAL A N 1
ATOM 1174 C CA . VAL A 1 376 ? 93.164 2.393 12.667 1.00 32.35 356 VAL A CA 1
ATOM 1175 C C . VAL A 1 376 ? 92.363 3.680 12.527 1.00 35.11 356 VAL A C 1
ATOM 1176 O O . VAL A 1 376 ? 91.217 3.772 12.986 1.00 43.24 356 VAL A O 1
ATOM 1180 N N . GLU A 1 377 ? 92.968 4.691 11.902 1.00 35.99 357 GLU A N 1
ATOM 1181 C CA . GLU A 1 377 ? 92.359 6.010 11.820 1.00 41.80 357 GLU A CA 1
ATOM 1182 C C . GLU A 1 377 ? 91.792 6.351 10.449 1.00 37.77 357 GLU A C 1
ATOM 1183 O O . GLU A 1 377 ? 90.999 7.293 10.349 1.00 43.24 357 GLU A O 1
ATOM 1189 N N . PHE A 1 378 ? 92.174 5.623 9.403 1.00 37.65 358 PHE A N 1
ATOM 1190 C CA . PHE A 1 378 ? 91.603 5.824 8.078 1.00 39.67 358 PHE A CA 1
ATOM 1191 C C . PHE A 1 378 ? 91.823 4.563 7.254 1.00 43.28 358 PHE A C 1
ATOM 1192 O O . PHE A 1 378 ? 92.867 3.916 7.367 1.00 46.19 358 PHE A O 1
ATOM 1200 N N . ASN A 1 379 ? 90.835 4.223 6.432 1.00 45.15 359 ASN A N 1
ATOM 1201 C CA . ASN A 1 379 ? 90.839 2.986 5.661 1.00 45.10 359 ASN A CA 1
ATOM 1202 C C . ASN A 1 379 ? 91.328 3.267 4.246 1.00 46.06 359 ASN A C 1
ATOM 1203 O O . ASN A 1 379 ? 90.763 4.116 3.547 1.00 54.42 359 ASN A O 1
ATOM 1208 N N . PHE A 1 380 ? 92.369 2.556 3.827 1.00 39.31 360 PHE A N 1
ATOM 1209 C CA . PHE A 1 380 ? 92.874 2.622 2.462 1.00 42.52 360 PHE A CA 1
ATOM 1210 C C . PHE A 1 380 ? 92.591 1.304 1.759 1.00 37.81 360 PHE A C 1
ATOM 1211 O O . PHE A 1 380 ? 92.969 0.239 2.258 1.00 41.37 360 PHE A O 1
ATOM 1219 N N . ALA A 1 381 ? 91.936 1.376 0.606 1.00 35.33 361 ALA A N 1
ATOM 1220 C CA . ALA A 1 381 ? 91.820 0.202 -0.244 1.00 33.77 361 ALA A CA 1
ATOM 1221 C C . ALA A 1 381 ? 93.200 -0.205 -0.743 1.00 34.12 361 ALA A C 1
ATOM 1222 O O . ALA A 1 381 ? 94.023 0.642 -1.099 1.00 35.07 361 ALA A O 1
ATOM 1224 N N . GLY A 1 382 ? 93.459 -1.512 -0.745 1.00 35.66 362 GLY A N 1
ATOM 1225 C CA . GLY A 1 382 ? 94.731 -2.038 -1.187 1.00 37.89 362 GLY A CA 1
ATOM 1226 C C . GLY A 1 382 ? 95.772 -2.211 -0.101 1.00 40.78 362 GLY A C 1
ATOM 1227 O O . GLY A 1 382 ? 96.784 -2.884 -0.339 1.00 35.77 362 GLY A O 1
ATOM 1228 N N . ILE A 1 383 ? 95.567 -1.625 1.076 1.00 41.73 363 ILE A N 1
ATOM 1229 C CA . ILE A 1 383 ? 96.490 -1.748 2.199 1.00 29.09 363 ILE A CA 1
ATOM 1230 C C . ILE A 1 383 ? 95.834 -2.619 3.260 1.00 30.76 363 ILE A C 1
ATOM 1231 O O . ILE A 1 383 ? 94.664 -2.416 3.604 1.00 29.79 363 ILE A O 1
ATOM 1236 N N . ASN A 1 384 ? 96.587 -3.591 3.772 1.00 29.52 364 ASN A N 1
ATOM 1237 C CA . ASN A 1 384 ? 96.070 -4.561 4.735 1.00 28.23 364 ASN A CA 1
ATOM 1238 C C . ASN A 1 384 ? 96.324 -4.028 6.139 1.00 27.81 364 ASN A C 1
ATOM 1239 O O . ASN A 1 384 ? 97.446 -4.090 6.649 1.00 27.20 364 ASN A O 1
ATOM 1244 N N . GLN A 1 385 ? 95.277 -3.511 6.774 1.00 34.73 365 GLN A N 1
ATOM 1245 C CA . GLN A 1 385 ? 95.394 -2.800 8.040 1.00 36.71 365 GLN A CA 1
ATOM 1246 C C . GLN A 1 385 ? 94.848 -3.649 9.178 1.00 32.10 365 GLN A C 1
ATOM 1247 O O . GLN A 1 385 ? 93.696 -4.096 9.132 1.00 30.93 365 GLN A O 1
ATOM 1253 N N . VAL A 1 386 ? 95.674 -3.856 10.200 1.00 28.05 366 VAL A N 1
ATOM 1254 C CA . VAL A 1 386 ? 95.320 -4.646 11.373 1.00 28.48 366 VAL A CA 1
ATOM 1255 C C . VAL A 1 386 ? 95.229 -3.711 12.569 1.00 37.99 366 VAL A C 1
ATOM 1256 O O . VAL A 1 386 ? 96.132 -2.897 12.800 1.00 31.81 366 VAL A O 1
ATOM 1260 N N . GLN A 1 387 ? 94.143 -3.821 13.326 1.00 29.68 367 GLN A N 1
ATOM 1261 C CA . GLN A 1 387 ? 93.947 -3.012 14.518 1.00 33.65 367 GLN A CA 1
ATOM 1262 C C . GLN A 1 387 ? 94.338 -3.811 15.754 1.00 33.61 367 GLN A C 1
ATOM 1263 O O . GLN A 1 387 ? 93.989 -4.988 15.886 1.00 30.98 367 GLN A O 1
ATOM 1269 N N . MET A 1 388 ? 95.063 -3.160 16.658 1.00 30.43 368 MET A N 1
ATOM 1270 C CA . MET A 1 388 ? 95.606 -3.838 17.825 1.00 33.04 368 MET A CA 1
ATOM 1271 C C . MET A 1 388 ? 94.536 -4.037 18.887 1.00 33.17 368 MET A C 1
ATOM 1272 O O . MET A 1 388 ? 93.651 -3.196 19.071 1.00 34.50 368 MET A O 1
ATOM 1277 N N . HIS A 1 389 ? 94.624 -5.169 19.584 1.00 32.84 369 HIS A N 1
ATOM 1278 C CA . HIS A 1 389 ? 93.670 -5.531 20.633 1.00 40.53 369 HIS A CA 1
ATOM 1279 C C . HIS A 1 389 ? 94.454 -6.345 21.664 1.00 38.08 369 HIS A C 1
ATOM 1280 O O . HIS A 1 389 ? 94.490 -7.576 21.603 1.00 40.90 369 HIS A O 1
ATOM 1287 N N . GLU A 1 390 ? 95.084 -5.638 22.604 1.00 38.96 370 GLU A N 1
ATOM 1288 C CA . GLU A 1 390 ? 96.024 -6.290 23.511 1.00 43.04 370 GLU A CA 1
ATOM 1289 C C . GLU A 1 390 ? 95.333 -7.260 24.460 1.00 44.61 370 GLU A C 1
ATOM 1290 O O . GLU A 1 390 ? 95.960 -8.224 24.914 1.00 47.92 370 GLU A O 1
ATOM 1296 N N . ASP A 1 391 ? 94.054 -7.029 24.768 1.00 44.08 371 ASP A N 1
ATOM 1297 C CA . ASP A 1 391 ? 93.361 -7.890 25.722 1.00 47.91 371 ASP A CA 1
ATOM 1298 C C . ASP A 1 391 ? 93.274 -9.328 25.231 1.00 43.78 371 ASP A C 1
ATOM 1299 O O . ASP A 1 391 ? 93.236 -10.256 26.046 1.00 51.75 371 ASP A O 1
ATOM 1304 N N . ILE A 1 392 ? 93.246 -9.537 23.913 1.00 41.10 372 ILE A N 1
ATOM 1305 C CA . ILE A 1 392 ? 93.213 -10.883 23.355 1.00 46.10 372 ILE A CA 1
ATOM 1306 C C . ILE A 1 392 ? 94.585 -11.354 22.897 1.00 45.17 372 ILE A C 1
ATOM 1307 O O . ILE A 1 392 ? 94.704 -12.468 22.368 1.00 45.91 372 ILE A O 1
ATOM 1312 N N . GLY A 1 393 ? 95.626 -10.545 23.087 1.00 36.96 373 GLY A N 1
ATOM 1313 C CA . GLY A 1 393 ? 96.976 -10.922 22.725 1.00 35.99 373 GLY A CA 1
ATOM 1314 C C . GLY A 1 393 ? 97.476 -10.359 21.414 1.00 44.81 373 GLY A C 1
ATOM 1315 O O . GLY A 1 393 ? 98.604 -10.677 21.014 1.00 33.50 373 GLY A O 1
ATOM 1316 N N . LEU A 1 394 ? 96.682 -9.532 20.734 1.00 41.28 374 LEU A N 1
ATOM 1317 C CA . LEU A 1 394 ? 97.065 -8.957 19.446 1.00 32.27 374 LEU A CA 1
ATOM 1318 C C . LEU A 1 394 ? 97.700 -7.596 19.698 1.00 38.33 374 LEU A C 1
ATOM 1319 O O . LEU A 1 394 ? 97.032 -6.560 19.694 1.00 37.61 374 LEU A O 1
ATOM 1324 N N . ASN A 1 395 ? 99.009 -7.597 19.926 1.00 38.59 375 ASN A N 1
ATOM 1325 C CA . ASN A 1 395 ? 99.787 -6.379 20.099 1.00 30.91 375 ASN A CA 1
ATOM 1326 C C . ASN A 1 395 ? 100.683 -6.171 18.881 1.00 29.70 375 ASN A C 1
ATOM 1327 O O . ASN A 1 395 ? 100.640 -6.935 17.913 1.00 29.30 375 ASN A O 1
ATOM 1332 N N . PHE A 1 396 ? 101.501 -5.115 18.936 1.00 29.34 376 PHE A N 1
ATOM 1333 C CA . PHE A 1 396 ? 102.371 -4.792 17.808 1.00 31.53 376 PHE A CA 1
ATOM 1334 C C . PHE A 1 396 ? 103.336 -5.930 17.503 1.00 33.69 376 PHE A C 1
ATOM 1335 O O . PHE A 1 396 ? 103.597 -6.234 16.333 1.00 34.03 376 PHE A O 1
ATOM 1343 N N . ALA A 1 397 ? 103.875 -6.571 18.542 1.00 29.07 377 ALA A N 1
ATOM 1344 C CA . ALA A 1 397 ? 104.834 -7.650 18.330 1.00 33.58 377 ALA A CA 1
ATOM 1345 C C . ALA A 1 397 ? 104.179 -8.840 17.637 1.00 35.24 377 ALA A C 1
ATOM 1346 O O . ALA A 1 397 ? 104.730 -9.394 16.679 1.00 33.38 377 ALA A O 1
ATOM 1348 N N . ALA A 1 398 ? 102.995 -9.243 18.105 1.00 29.59 378 ALA A N 1
ATOM 1349 C CA . ALA A 1 398 ? 102.317 -10.389 17.508 1.00 29.67 378 ALA A CA 1
ATOM 1350 C C . ALA A 1 398 ? 101.884 -10.096 16.077 1.00 40.34 378 ALA A C 1
ATOM 1351 O O . ALA A 1 398 ? 101.923 -10.985 15.218 1.00 36.98 378 ALA A O 1
ATOM 1353 N N . ALA A 1 399 ? 101.467 -8.859 15.801 1.00 34.60 379 ALA A N 1
ATOM 1354 C CA . ALA A 1 399 ? 101.079 -8.501 14.441 1.00 34.66 379 ALA A CA 1
ATOM 1355 C C . ALA A 1 399 ? 102.290 -8.454 13.520 1.00 34.17 379 ALA A C 1
ATOM 1356 O O . ALA A 1 399 ? 102.205 -8.853 12.352 1.00 30.53 379 ALA A O 1
ATOM 1358 N N . LEU A 1 400 ? 103.424 -7.971 14.030 1.00 32.36 380 LEU A N 1
ATOM 1359 C CA . LEU A 1 400 ? 104.633 -7.893 13.218 1.00 31.31 380 LEU A CA 1
ATOM 1360 C C . LEU A 1 400 ? 105.131 -9.280 12.833 1.00 31.52 380 LEU A C 1
ATOM 1361 O O . LEU A 1 400 ? 105.524 -9.507 11.683 1.00 30.15 380 LEU A O 1
ATOM 1366 N N . ARG A 1 401 ? 105.116 -10.222 13.779 1.00 30.75 381 ARG A N 1
ATOM 1367 C CA . ARG A 1 401 ? 105.525 -11.586 13.458 1.00 34.59 381 ARG A CA 1
ATOM 1368 C C . ARG A 1 401 ? 104.580 -12.222 12.448 1.00 33.97 381 ARG A C 1
ATOM 1369 O O . ARG A 1 401 ? 105.008 -13.008 11.595 1.00 35.64 381 ARG A O 1
ATOM 1377 N N . SER A 1 402 ? 103.288 -11.892 12.525 1.00 27.70 382 SER A N 1
ATOM 1378 C CA . SER A 1 402 ? 102.348 -12.387 11.526 1.00 27.68 382 SER A CA 1
ATOM 1379 C C . SER A 1 402 ? 102.630 -11.775 10.160 1.00 30.72 382 SER A C 1
ATOM 1380 O O . SER A 1 402 ? 102.501 -12.451 9.134 1.00 28.94 382 SER A O 1
ATOM 1383 N N . PHE A 1 403 ? 103.021 -10.496 10.130 1.00 28.50 383 PHE A N 1
ATOM 1384 C CA . PHE A 1 403 ? 103.349 -9.844 8.865 1.00 26.37 383 PHE A CA 1
ATOM 1385 C C . PHE A 1 403 ? 104.511 -10.540 8.166 1.00 34.53 383 PHE A C 1
ATOM 1386 O O . PHE A 1 403 ? 104.519 -10.669 6.936 1.00 30.25 383 PHE A O 1
ATOM 1394 N N . LEU A 1 404 ? 105.505 -10.990 8.935 1.00 26.72 384 LEU A N 1
ATOM 1395 C CA . LEU A 1 404 ? 106.668 -11.646 8.349 1.00 27.03 384 LEU A CA 1
ATOM 1396 C C . LEU A 1 404 ? 106.320 -12.984 7.711 1.00 34.18 384 LEU A C 1
ATOM 1397 O O . LEU A 1 404 ? 107.062 -13.454 6.842 1.00 33.78 384 LEU A O 1
ATOM 1402 N N . ARG A 1 405 ? 105.215 -13.604 8.118 1.00 27.51 385 ARG A N 1
ATOM 1403 C CA . ARG A 1 405 ? 104.743 -14.835 7.503 1.00 39.47 385 ARG A CA 1
ATOM 1404 C C . ARG A 1 405 ? 103.746 -14.581 6.379 1.00 37.90 385 ARG A C 1
ATOM 1405 O O . ARG A 1 405 ? 103.229 -15.541 5.797 1.00 28.30 385 ARG A O 1
ATOM 1413 N N . GLN A 1 406 ? 103.480 -13.315 6.050 1.00 31.29 386 GLN A N 1
ATOM 1414 C CA . GLN A 1 406 ? 102.476 -12.946 5.061 1.00 32.42 386 GLN A CA 1
ATOM 1415 C C . GLN A 1 406 ? 103.088 -12.432 3.761 1.00 27.54 386 GLN A C 1
ATOM 1416 O O . GLN A 1 406 ? 102.436 -11.675 3.035 1.00 28.00 386 GLN A O 1
ATOM 1422 N N . ASP A 1 407 ? 104.319 -12.834 3.452 1.00 29.38 387 ASP A N 1
ATOM 1423 C CA . ASP A 1 407 ? 104.998 -12.435 2.225 1.00 32.28 387 ASP A CA 1
ATOM 1424 C C . ASP A 1 407 ? 105.000 -10.913 2.057 1.00 28.80 387 ASP A C 1
ATOM 1425 O O . ASP A 1 407 ? 104.468 -10.389 1.072 1.00 28.34 387 ASP A O 1
ATOM 1430 N N . PRO A 1 408 ? 105.583 -10.174 2.999 1.00 27.29 388 PRO A N 1
ATOM 1431 C CA . PRO A 1 408 ? 105.427 -8.719 3.009 1.00 27.03 388 PRO A CA 1
ATOM 1432 C C . PRO A 1 408 ? 106.431 -8.004 2.115 1.00 36.02 388 PRO A C 1
ATOM 1433 O O . PRO A 1 408 ? 107.495 -8.525 1.773 1.00 36.71 388 PRO A O 1
ATOM 1437 N N . ASP A 1 409 ? 106.060 -6.782 1.736 1.00 31.53 389 ASP A N 1
ATOM 1438 C CA . ASP A 1 409 ? 106.967 -5.838 1.096 1.00 30.10 389 ASP A CA 1
ATOM 1439 C C . ASP A 1 409 ? 107.184 -4.600 1.947 1.00 30.01 389 ASP A C 1
ATOM 1440 O O . ASP A 1 409 ? 108.332 -4.209 2.191 1.00 28.60 389 ASP A O 1
ATOM 1445 N N . ILE A 1 410 ? 106.105 -3.974 2.408 1.00 27.14 390 ILE A N 1
ATOM 1446 C CA . ILE A 1 410 ? 106.164 -2.759 3.206 1.00 38.44 390 ILE A CA 1
ATOM 1447 C C . ILE A 1 410 ? 105.340 -2.983 4.465 1.00 26.33 390 ILE A C 1
ATOM 1448 O O . ILE A 1 410 ? 104.186 -3.418 4.388 1.00 26.27 390 ILE A O 1
ATOM 1453 N N . ILE A 1 411 ? 105.934 -2.694 5.619 1.00 26.10 391 ILE A N 1
ATOM 1454 C CA . ILE A 1 411 ? 105.296 -2.891 6.914 1.00 27.32 391 ILE A CA 1
ATOM 1455 C C . ILE A 1 411 ? 105.281 -1.559 7.648 1.00 29.62 391 ILE A C 1
ATOM 1456 O O . ILE A 1 411 ? 106.301 -0.862 7.699 1.00 29.10 391 ILE A O 1
ATOM 1461 N N . MET A 1 412 ? 104.127 -1.205 8.206 1.00 28.14 392 MET A N 1
ATOM 1462 C CA . MET A 1 412 ? 103.993 -0.025 9.050 1.00 28.27 392 MET A CA 1
ATOM 1463 C C . MET A 1 412 ? 103.548 -0.480 10.431 1.00 26.82 392 MET A C 1
ATOM 1464 O O . MET A 1 412 ? 102.503 -1.124 10.569 1.00 26.39 392 MET A O 1
ATOM 1469 N N . ILE A 1 413 ? 104.3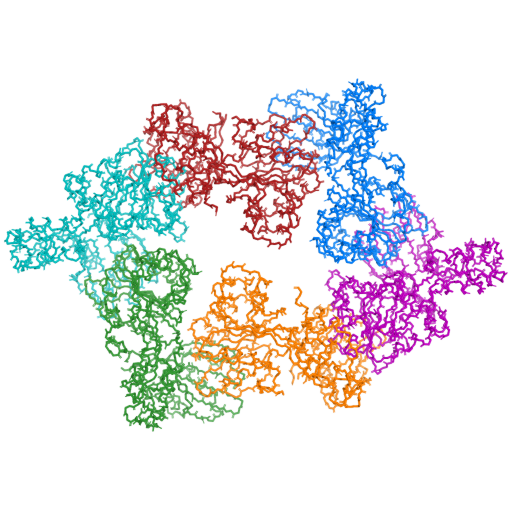49 -0.165 11.444 1.00 27.01 393 ILE A N 1
ATOM 1470 C CA . ILE A 1 413 ? 104.020 -0.444 12.836 1.00 29.96 393 ILE A CA 1
ATOM 1471 C C . ILE A 1 413 ? 103.656 0.876 13.496 1.00 32.00 393 ILE A C 1
ATOM 1472 O O . ILE A 1 413 ? 104.424 1.843 13.421 1.00 31.64 393 ILE A O 1
ATOM 1477 N N . GLY A 1 414 ? 102.480 0.918 14.124 1.00 34.61 394 GLY A N 1
ATOM 1478 C CA . GLY A 1 414 ? 101.946 2.130 14.721 1.00 36.78 394 GLY A CA 1
ATOM 1479 C C . GLY A 1 414 ? 102.949 2.913 15.541 1.00 38.60 394 GLY A C 1
ATOM 1480 O O . GLY A 1 414 ? 103.221 4.082 15.251 1.00 39.47 394 GLY A O 1
ATOM 1481 N N . GLU A 1 415 ? 103.512 2.278 16.564 1.00 39.68 395 GLU A N 1
ATOM 1482 C CA . GLU A 1 415 ? 104.596 2.884 17.320 1.00 40.71 395 GLU A CA 1
ATOM 1483 C C . GLU A 1 415 ? 105.449 1.784 17.930 1.00 37.31 395 GLU A C 1
ATOM 1484 O O . GLU A 1 415 ? 104.985 0.660 18.145 1.00 36.86 395 GLU A O 1
ATOM 1490 N N . ILE A 1 416 ? 106.709 2.115 18.178 1.00 32.29 396 ILE A N 1
ATOM 1491 C CA . ILE A 1 416 ? 107.647 1.229 18.853 1.00 33.44 396 ILE A CA 1
ATOM 1492 C C . ILE A 1 416 ? 107.695 1.665 20.311 1.00 35.03 396 ILE A C 1
ATOM 1493 O O . ILE A 1 416 ? 108.238 2.726 20.637 1.00 38.15 396 ILE A O 1
ATOM 1498 N N . ARG A 1 417 ? 107.106 0.856 21.193 1.00 37.29 397 ARG A N 1
ATOM 1499 C CA . ARG A 1 417 ? 106.952 1.216 22.595 1.00 41.26 397 ARG A CA 1
ATOM 1500 C C . ARG A 1 417 ? 107.884 0.463 23.530 1.00 43.90 397 ARG A C 1
ATOM 1501 O O . ARG A 1 417 ? 107.960 0.815 24.712 1.00 46.99 397 ARG A O 1
ATOM 1509 N N . ASP A 1 418 ? 108.579 -0.562 23.048 1.00 42.09 398 ASP A N 1
ATOM 1510 C CA . ASP A 1 418 ? 109.439 -1.354 23.911 1.00 40.71 398 ASP A CA 1
ATOM 1511 C C . ASP A 1 418 ? 110.568 -1.945 23.082 1.00 37.15 398 ASP A C 1
ATOM 1512 O O . ASP A 1 418 ? 110.606 -1.812 21.856 1.00 36.47 398 ASP A O 1
ATOM 1517 N N . PHE A 1 419 ? 111.500 -2.600 23.776 1.00 33.37 399 PHE A N 1
ATOM 1518 C CA . PHE A 1 419 ? 112.654 -3.176 23.097 1.00 36.28 399 PHE A CA 1
ATOM 1519 C C . PHE A 1 419 ? 112.260 -4.380 22.252 1.00 34.88 399 PHE A C 1
ATOM 1520 O O . PHE A 1 419 ? 112.805 -4.580 21.160 1.00 36.82 399 PHE A O 1
ATOM 1528 N N . GLU A 1 420 ? 111.320 -5.193 22.743 1.00 36.09 400 GLU A N 1
ATOM 1529 C CA . GLU A 1 420 ? 110.903 -6.384 22.009 1.00 36.41 400 GLU A CA 1
ATOM 1530 C C . GLU A 1 420 ? 110.426 -6.030 20.607 1.00 32.05 400 GLU A C 1
ATOM 1531 O O . GLU A 1 420 ? 110.871 -6.624 19.618 1.00 34.21 400 GLU A O 1
ATOM 1537 N N . THR A 1 421 ? 109.520 -5.056 20.503 1.00 29.24 401 THR A N 1
ATOM 1538 C CA . THR A 1 421 ? 109.018 -4.654 19.194 1.00 27.11 401 THR A CA 1
ATOM 1539 C C . THR A 1 421 ? 110.110 -3.984 18.367 1.00 31.12 401 THR A C 1
ATOM 1540 O O . THR A 1 421 ? 110.178 -4.178 17.148 1.00 32.12 401 THR A O 1
ATOM 1544 N N . ALA A 1 422 ? 110.979 -3.202 19.015 1.00 35.32 402 ALA A N 1
ATOM 1545 C CA . ALA A 1 422 ? 112.058 -2.534 18.292 1.00 36.73 402 ALA A CA 1
ATOM 1546 C C . ALA A 1 422 ? 113.005 -3.540 17.652 1.00 34.24 402 ALA A C 1
ATOM 1547 O O . ALA A 1 422 ? 113.385 -3.389 16.485 1.00 29.29 402 ALA A O 1
ATOM 1549 N N . GLU A 1 423 ? 113.394 -4.575 18.401 1.00 32.05 403 GLU A N 1
ATOM 1550 C CA . GLU A 1 423 ? 114.341 -5.556 17.878 1.00 32.75 403 GLU A CA 1
ATOM 1551 C C . GLU A 1 423 ? 113.756 -6.313 16.693 1.00 32.08 403 GLU A C 1
ATOM 1552 O O . GLU A 1 423 ? 114.435 -6.507 15.678 1.00 32.10 403 GLU A O 1
ATOM 1558 N N . ILE A 1 424 ? 112.497 -6.746 16.801 1.00 35.40 404 ILE A N 1
ATOM 1559 C CA . ILE A 1 424 ? 111.852 -7.442 15.690 1.00 40.57 404 ILE A CA 1
ATOM 1560 C C . ILE A 1 424 ? 111.759 -6.532 14.473 1.00 36.90 404 ILE A C 1
ATOM 1561 O O . ILE A 1 424 ? 112.039 -6.951 13.342 1.00 31.23 404 ILE A O 1
ATOM 1566 N N . ALA A 1 425 ? 111.369 -5.273 14.684 1.00 25.71 405 ALA A N 1
ATOM 1567 C CA . ALA A 1 425 ? 111.142 -4.370 13.561 1.00 25.66 405 ALA A CA 1
ATOM 1568 C C . ALA A 1 425 ? 112.449 -3.991 12.873 1.00 27.98 405 ALA A C 1
ATOM 1569 O O . ALA A 1 425 ? 112.507 -3.922 11.640 1.00 27.30 405 ALA A O 1
ATOM 1571 N N . ILE A 1 426 ? 113.509 -3.746 13.649 1.00 25.70 406 ILE A N 1
ATOM 1572 C CA . ILE A 1 426 ? 114.776 -3.355 13.040 1.00 31.08 406 ILE A CA 1
ATOM 1573 C C . ILE A 1 426 ? 115.421 -4.541 12.332 1.00 32.12 406 ILE A C 1
ATOM 1574 O O . ILE A 1 426 ? 116.079 -4.371 11.298 1.00 28.09 406 ILE A O 1
ATOM 1579 N N . LYS A 1 427 ? 115.236 -5.756 12.855 1.00 25.72 407 LYS A N 1
ATOM 1580 C CA . LYS A 1 427 ? 115.784 -6.932 12.187 1.00 31.94 407 LYS A CA 1
ATOM 1581 C C . LYS A 1 427 ? 114.994 -7.270 10.931 1.00 29.69 407 LYS A C 1
ATOM 1582 O O . LYS A 1 427 ? 115.563 -7.743 9.941 1.00 26.19 407 LYS A O 1
ATOM 1588 N N . ALA A 1 428 ? 113.678 -7.040 10.956 1.00 25.87 408 ALA A N 1
ATOM 1589 C CA . ALA A 1 428 ? 112.870 -7.259 9.763 1.00 26.16 408 ALA A CA 1
ATOM 1590 C C . ALA A 1 428 ? 113.267 -6.300 8.651 1.00 37.59 408 ALA A C 1
ATOM 1591 O O . ALA A 1 428 ? 113.271 -6.671 7.471 1.00 26.91 408 ALA A O 1
ATOM 1593 N N . ALA A 1 429 ? 113.602 -5.057 9.008 1.00 26.32 409 ALA A N 1
ATOM 1594 C CA . ALA A 1 429 ? 114.090 -4.112 8.011 1.00 31.96 409 ALA A CA 1
ATOM 1595 C C . ALA A 1 429 ? 115.400 -4.590 7.400 1.00 29.75 409 ALA A C 1
ATOM 1596 O O . ALA A 1 429 ? 115.586 -4.524 6.179 1.00 28.72 409 ALA A O 1
ATOM 1598 N N . LEU A 1 430 ? 116.317 -5.087 8.235 1.00 26.92 410 LEU A N 1
ATOM 1599 C CA . LEU A 1 430 ? 117.605 -5.543 7.727 1.00 27.34 410 LEU A CA 1
ATOM 1600 C C . LEU A 1 430 ? 117.478 -6.857 6.966 1.00 45.59 410 LEU A C 1
ATOM 1601 O O . LEU A 1 430 ? 118.262 -7.113 6.045 1.00 48.78 410 LEU A O 1
ATOM 1606 N N . THR A 1 431 ? 116.449 -7.632 7.279 1.00 40.82 411 THR A N 1
ATOM 1607 C CA . THR A 1 431 ? 116.180 -8.877 6.575 1.00 38.43 411 THR A CA 1
ATOM 1608 C C . THR A 1 431 ? 115.926 -8.578 5.102 1.00 37.17 411 THR A C 1
ATOM 1609 O O . THR A 1 431 ? 116.278 -9.370 4.231 1.00 34.18 411 THR A O 1
ATOM 1613 N N . GLY A 1 432 ? 115.313 -7.431 4.830 1.00 37.72 412 GLY A N 1
ATOM 1614 C CA . GLY A 1 432 ? 114.980 -7.051 3.472 1.00 33.77 412 GLY A CA 1
ATOM 1615 C C . GLY A 1 432 ? 113.536 -6.639 3.280 1.00 35.37 412 GLY A C 1
ATOM 1616 O O . GLY A 1 432 ? 112.904 -6.981 2.285 1.00 44.85 412 GLY A O 1
ATOM 1617 N N . HIS A 1 433 ? 113.019 -5.894 4.249 1.00 32.73 413 HIS A N 1
ATOM 1618 C CA . HIS A 1 433 ? 111.694 -5.303 4.152 1.00 32.15 413 HIS A CA 1
ATOM 1619 C C . HIS A 1 433 ? 111.749 -3.827 4.526 1.00 28.31 413 HIS A C 1
ATOM 1620 O O . HIS A 1 433 ? 112.584 -3.413 5.327 1.00 31.12 413 HIS A O 1
ATOM 1627 N N . LEU A 1 434 ? 110.860 -3.036 3.937 1.00 28.57 414 LEU A N 1
ATOM 1628 C CA . LEU A 1 434 ? 110.743 -1.625 4.279 1.00 28.34 414 LEU A CA 1
ATOM 1629 C C . LEU A 1 434 ? 109.769 -1.484 5.441 1.00 27.68 414 LEU A C 1
ATOM 1630 O O . LEU A 1 434 ? 108.608 -1.897 5.338 1.00 27.78 414 LEU A O 1
ATOM 1635 N N . VAL A 1 435 ? 110.239 -0.902 6.541 1.00 27.17 415 VAL A N 1
ATOM 1636 C CA . VAL A 1 435 ? 109.465 -0.795 7.771 1.00 26.69 415 VAL A CA 1
ATOM 1637 C C . VAL A 1 435 ? 109.366 0.672 8.162 1.00 38.40 415 VAL A C 1
ATOM 1638 O O . VAL A 1 435 ? 110.387 1.363 8.266 1.00 32.46 415 VAL A O 1
ATOM 1642 N N . LEU A 1 436 ? 108.141 1.144 8.374 1.00 36.79 416 LEU A N 1
ATOM 1643 C CA . LEU A 1 436 ? 107.883 2.481 8.887 1.00 35.51 416 LEU A CA 1
ATOM 1644 C C . LEU A 1 436 ? 107.263 2.380 10.273 1.00 34.17 416 LEU A C 1
ATOM 1645 O O . LEU A 1 436 ? 106.424 1.510 10.524 1.00 40.48 416 LEU A O 1
ATOM 1650 N N . SER A 1 437 ? 107.677 3.269 11.171 1.00 31.14 417 SER A N 1
ATOM 1651 C CA . SER A 1 437 ? 107.156 3.264 12.532 1.00 29.10 417 SER A CA 1
ATOM 1652 C C . SER A 1 437 ? 107.375 4.642 13.145 1.00 29.87 417 SER A C 1
ATOM 1653 O O . SER A 1 437 ? 107.884 5.560 12.496 1.00 30.39 417 SER A O 1
ATOM 1656 N N . THR A 1 438 ? 106.972 4.782 14.407 1.00 28.35 418 THR A N 1
ATOM 1657 C CA . THR A 1 438 ? 107.089 6.041 15.126 1.00 36.02 418 THR A CA 1
ATOM 1658 C C . THR A 1 438 ? 107.727 5.818 16.489 1.00 36.01 418 THR A C 1
ATOM 1659 O O . THR A 1 438 ? 107.747 4.704 17.021 1.00 32.18 418 THR A O 1
ATOM 1663 N N . LEU A 1 439 ? 108.255 6.908 17.041 1.00 34.43 419 LEU A N 1
ATOM 1664 C CA . LEU A 1 439 ? 108.749 6.958 18.409 1.00 38.80 419 LEU A CA 1
ATOM 1665 C C . LEU A 1 439 ? 108.460 8.336 18.983 1.00 42.93 419 LEU A C 1
ATOM 1666 O O . LEU A 1 439 ? 108.365 9.323 18.249 1.00 43.46 419 LEU A O 1
ATOM 1671 N N . HIS A 1 440 ? 108.322 8.397 20.304 1.00 39.68 420 HIS A N 1
ATOM 1672 C CA . HIS A 1 440 ? 108.123 9.661 21.011 1.00 37.31 420 HIS A CA 1
ATOM 1673 C C . HIS A 1 440 ? 109.483 10.122 21.525 1.00 38.18 420 HIS A C 1
ATOM 1674 O O . HIS A 1 440 ? 109.871 9.840 22.659 1.00 46.63 420 HIS A O 1
ATOM 1681 N N . THR A 1 441 ? 110.215 10.830 20.670 1.00 33.86 421 THR A N 1
ATOM 1682 C CA . THR A 1 441 ? 111.501 11.417 21.016 1.00 35.33 421 THR A CA 1
ATOM 1683 C C . THR A 1 441 ? 111.482 12.894 20.647 1.00 36.72 421 THR A C 1
ATOM 1684 O O . THR A 1 441 ? 110.575 13.374 19.962 1.00 34.95 421 THR A O 1
ATOM 1688 N N . ASN A 1 442 ? 112.500 13.624 21.105 1.00 41.43 422 ASN A N 1
ATOM 1689 C CA . ASN A 1 442 ? 112.493 15.074 20.953 1.00 46.47 422 ASN A CA 1
ATOM 1690 C C . ASN A 1 442 ? 113.073 15.549 19.626 1.00 45.23 422 ASN A C 1
ATOM 1691 O O . ASN A 1 442 ? 112.677 16.614 19.142 1.00 53.60 422 ASN A O 1
ATOM 1696 N N . ASP A 1 443 ? 113.990 14.798 19.019 1.00 41.40 423 ASP A N 1
ATOM 1697 C CA . ASP A 1 443 ? 114.488 15.146 17.693 1.00 40.81 423 ASP A CA 1
ATOM 1698 C C . ASP A 1 443 ? 115.012 13.884 17.016 1.00 37.94 423 ASP A C 1
ATOM 1699 O O . ASP A 1 443 ? 115.041 12.801 17.609 1.00 34.96 423 ASP A O 1
ATOM 1704 N N . ALA A 1 444 ? 115.421 14.035 15.750 1.00 39.91 424 ALA A N 1
ATOM 1705 C CA . ALA A 1 444 ? 115.893 12.879 14.988 1.00 44.05 424 ALA A CA 1
ATOM 1706 C C . ALA A 1 444 ? 117.197 12.310 15.534 1.00 41.77 424 ALA A C 1
ATOM 1707 O O . ALA A 1 444 ? 117.284 11.080 15.697 1.00 34.74 424 ALA A O 1
ATOM 1709 N N . PRO A 1 445 ? 118.240 13.107 15.822 1.00 34.32 425 PRO A N 1
ATOM 1710 C CA . PRO A 1 445 ? 119.452 12.506 16.409 1.00 45.97 425 PRO A CA 1
ATOM 1711 C C . PRO A 1 445 ? 119.191 11.774 17.715 1.00 51.07 425 PRO A C 1
ATOM 1712 O O . PRO A 1 445 ? 119.777 10.710 17.952 1.00 49.96 425 PRO A O 1
ATOM 1716 N N . ALA A 1 446 ? 118.320 12.314 18.570 1.00 34.74 426 ALA A N 1
ATOM 1717 C CA . ALA A 1 446 ? 118.022 11.665 19.841 1.00 45.92 426 ALA A CA 1
ATOM 1718 C C . ALA A 1 446 ? 117.320 10.327 19.659 1.00 40.32 426 ALA A C 1
ATOM 1719 O O . ALA A 1 446 ? 117.392 9.479 20.555 1.00 36.98 426 ALA A O 1
ATOM 1721 N N . THR A 1 447 ? 116.644 10.119 18.527 1.00 35.42 427 THR A N 1
ATOM 1722 C CA . THR A 1 447 ? 116.011 8.830 18.270 1.00 31.15 427 THR A CA 1
ATOM 1723 C C . THR A 1 447 ? 117.053 7.728 18.121 1.00 32.40 427 THR A C 1
ATOM 1724 O O . THR A 1 447 ? 116.826 6.588 18.544 1.00 31.21 427 THR A O 1
ATOM 1728 N N . ILE A 1 448 ? 118.203 8.053 17.525 1.00 31.60 428 ILE A N 1
ATOM 1729 C CA . ILE A 1 448 ? 119.292 7.085 17.415 1.00 36.56 428 ILE A CA 1
ATOM 1730 C C . ILE A 1 448 ? 119.720 6.607 18.797 1.00 37.86 428 ILE A C 1
ATOM 1731 O O . ILE A 1 448 ? 119.795 5.401 19.062 1.00 37.24 428 ILE A O 1
ATOM 1736 N N . ASN A 1 449 ? 120.003 7.548 19.700 1.00 33.23 429 ASN A N 1
ATOM 1737 C CA . ASN A 1 449 ? 120.462 7.167 21.030 1.00 45.57 429 ASN A CA 1
ATOM 1738 C C . ASN A 1 449 ? 119.358 6.501 21.840 1.00 40.45 429 ASN A C 1
ATOM 1739 O O . ASN A 1 449 ? 119.647 5.675 22.712 1.00 38.17 429 ASN A O 1
ATOM 1744 N N . ARG A 1 450 ? 118.094 6.842 21.573 1.00 32.74 430 ARG A N 1
ATOM 1745 C CA . ARG A 1 450 ? 116.996 6.154 22.244 1.00 32.28 430 ARG A CA 1
ATOM 1746 C C . ARG A 1 450 ? 116.984 4.673 21.894 1.00 41.77 430 ARG A C 1
ATOM 1747 O O . ARG A 1 450 ? 116.778 3.822 22.767 1.00 31.44 430 ARG A O 1
ATOM 1755 N N . LEU A 1 451 ? 117.212 4.344 20.620 1.00 30.56 431 LEU A N 1
ATOM 1756 C CA . LEU A 1 451 ? 117.259 2.942 20.216 1.00 33.21 431 LEU A CA 1
ATOM 1757 C C . LEU A 1 451 ? 118.414 2.211 20.887 1.00 35.97 431 LEU A C 1
ATOM 1758 O O . LEU A 1 451 ? 118.257 1.071 21.340 1.00 36.07 431 LEU A O 1
ATOM 1763 N N . LEU A 1 452 ? 119.582 2.853 20.965 1.00 31.10 432 LEU A N 1
ATOM 1764 C CA . LEU A 1 452 ? 120.730 2.220 21.606 1.00 36.71 432 LEU A CA 1
ATOM 1765 C C . LEU A 1 452 ? 120.498 2.040 23.101 1.00 34.35 432 LEU A C 1
ATOM 1766 O O . LEU A 1 452 ? 120.823 0.987 23.662 1.00 35.65 432 LEU A O 1
ATOM 1771 N N . ASN A 1 453 ? 119.927 3.052 23.760 1.00 33.91 433 ASN A N 1
ATOM 1772 C CA . ASN A 1 453 ? 119.670 2.953 25.193 1.00 37.11 433 ASN A CA 1
ATOM 1773 C C . ASN A 1 453 ? 118.659 1.859 25.512 1.00 38.90 433 ASN A C 1
ATOM 1774 O O . ASN A 1 453 ? 118.705 1.272 26.599 1.00 41.07 433 ASN A O 1
ATOM 1779 N N . MET A 1 454 ? 117.741 1.571 24.585 1.00 37.61 434 MET A N 1
ATOM 1780 C CA . MET A 1 454 ? 116.788 0.486 24.787 1.00 33.85 434 MET A CA 1
ATOM 1781 C C . MET A 1 454 ? 117.436 -0.886 24.651 1.00 34.73 434 MET A C 1
ATOM 1782 O O . MET A 1 454 ? 116.838 -1.883 25.068 1.00 39.89 434 MET A O 1
ATOM 1787 N N . GLY A 1 455 ? 118.633 -0.960 24.072 1.00 34.38 435 GLY A N 1
ATOM 1788 C CA . GLY A 1 455 ? 119.336 -2.216 23.904 1.00 30.77 435 GLY A CA 1
ATOM 1789 C C . GLY A 1 455 ? 119.520 -2.662 22.471 1.00 39.02 435 GLY A C 1
ATOM 1790 O O . GLY A 1 455 ? 120.033 -3.766 22.251 1.00 43.43 435 GLY A O 1
ATOM 1791 N N . VAL A 1 456 ? 119.120 -1.855 21.487 1.00 29.34 436 VAL A N 1
ATOM 1792 C CA . VAL A 1 456 ? 119.315 -2.232 20.092 1.00 28.61 436 VAL A CA 1
ATOM 1793 C C . VAL A 1 456 ? 120.795 -2.140 19.751 1.00 31.56 436 VAL A C 1
ATOM 1794 O O . VAL A 1 456 ? 121.445 -1.115 19.996 1.00 33.07 436 VAL A O 1
ATOM 1798 N N . GLU A 1 457 ? 121.330 -3.213 19.182 1.00 30.36 437 GLU A N 1
ATOM 1799 C CA . GLU A 1 457 ? 122.757 -3.279 18.909 1.00 31.61 437 GLU A CA 1
ATOM 1800 C C . GLU A 1 457 ? 123.149 -2.212 17.889 1.00 32.40 437 GLU A C 1
ATOM 1801 O O . GLU A 1 457 ? 122.387 -1.933 16.954 1.00 29.21 437 GLU A O 1
ATOM 1807 N N . PRO A 1 458 ? 124.320 -1.585 18.048 1.00 30.41 438 PRO A N 1
ATOM 1808 C CA . PRO A 1 458 ? 124.667 -0.440 17.189 1.00 30.93 438 PRO A CA 1
ATOM 1809 C C . PRO A 1 458 ? 124.695 -0.758 15.703 1.00 46.51 438 PRO A C 1
ATOM 1810 O O . PRO A 1 458 ? 124.355 0.114 14.892 1.00 30.66 438 PRO A O 1
ATOM 1814 N N . PHE A 1 459 ? 125.094 -1.971 15.311 1.00 30.21 439 PHE A N 1
ATOM 1815 C CA . PHE A 1 459 ? 125.148 -2.278 13.885 1.00 37.54 439 PHE A CA 1
ATOM 1816 C C . PHE A 1 459 ? 123.755 -2.298 13.268 1.00 29.25 439 PHE A C 1
ATOM 1817 O O . PHE A 1 459 ? 123.598 -1.959 12.089 1.00 29.39 439 PHE A O 1
ATOM 1825 N N . LEU A 1 460 ? 122.737 -2.687 14.041 1.00 30.24 440 LEU A N 1
ATOM 1826 C CA . LEU A 1 460 ? 121.370 -2.677 13.529 1.00 32.00 440 LEU A CA 1
ATOM 1827 C C . LEU A 1 460 ? 120.901 -1.258 13.229 1.00 28.16 440 LEU A C 1
ATOM 1828 O O . LEU A 1 460 ? 120.308 -1.004 12.174 1.00 31.85 440 LEU A O 1
ATOM 1833 N N . VAL A 1 461 ? 121.157 -0.321 14.145 1.00 28.62 441 VAL A N 1
ATOM 1834 C CA . VAL A 1 461 ? 120.770 1.067 13.914 1.00 36.84 441 VAL A CA 1
ATOM 1835 C C . VAL A 1 461 ? 121.538 1.650 12.734 1.00 38.93 441 VAL A C 1
ATOM 1836 O O . VAL A 1 461 ? 120.972 2.364 11.897 1.00 40.40 441 VAL A O 1
ATOM 1840 N N . ALA A 1 462 ? 122.833 1.344 12.640 1.00 30.26 442 ALA A N 1
ATOM 1841 C CA . ALA A 1 462 ? 123.672 1.962 11.619 1.00 38.33 442 ALA A CA 1
ATOM 1842 C C . ALA A 1 462 ? 123.326 1.459 10.222 1.00 34.55 442 ALA A C 1
ATOM 1843 O O . ALA A 1 462 ? 123.386 2.223 9.252 1.00 36.56 442 ALA A O 1
ATOM 1845 N N . SER A 1 463 ? 122.960 0.182 10.094 1.00 31.17 443 SER A N 1
ATOM 1846 C CA . SER A 1 463 ? 122.801 -0.420 8.776 1.00 32.23 443 SER A CA 1
ATOM 1847 C C . SER A 1 463 ? 121.353 -0.574 8.328 1.00 31.11 443 SER A C 1
ATOM 1848 O O . SER A 1 463 ? 121.109 -0.656 7.119 1.00 32.02 443 SER A O 1
ATOM 1851 N N . ALA A 1 464 ? 120.389 -0.610 9.249 1.00 31.50 444 ALA A N 1
ATOM 1852 C CA . ALA A 1 464 ? 119.008 -0.893 8.872 1.00 31.88 444 ALA A CA 1
ATOM 1853 C C . ALA A 1 464 ? 118.110 0.337 8.832 1.00 30.16 444 ALA A C 1
ATOM 1854 O O . ALA A 1 464 ? 117.029 0.270 8.237 1.00 28.02 444 ALA A O 1
ATOM 1856 N N . VAL A 1 465 ? 118.514 1.445 9.443 1.00 30.44 445 VAL A N 1
ATOM 1857 C CA . VAL A 1 465 ? 117.707 2.661 9.457 1.00 31.61 445 VAL A CA 1
ATOM 1858 C C . VAL A 1 465 ? 118.064 3.493 8.232 1.00 34.54 445 VAL A C 1
ATOM 1859 O O . VAL A 1 465 ? 119.224 3.877 8.050 1.00 30.21 445 VAL A O 1
ATOM 1863 N N . ASN A 1 466 ? 117.068 3.766 7.386 1.00 29.34 446 ASN A N 1
ATOM 1864 C CA . ASN A 1 466 ? 117.303 4.608 6.218 1.00 30.24 446 ASN A CA 1
ATOM 1865 C C . ASN A 1 466 ? 117.274 6.087 6.578 1.00 37.25 446 ASN A C 1
ATOM 1866 O O . ASN A 1 466 ? 118.073 6.873 6.055 1.00 31.66 446 ASN A O 1
ATOM 1871 N N . LEU A 1 467 ? 116.369 6.478 7.470 1.00 35.52 447 LEU A N 1
ATOM 1872 C CA . LEU A 1 467 ? 115.989 7.877 7.594 1.00 36.51 447 LEU A CA 1
ATOM 1873 C C . LEU A 1 467 ? 115.180 8.051 8.870 1.00 34.82 447 LEU A C 1
ATOM 1874 O O . LEU A 1 467 ? 114.420 7.159 9.260 1.00 30.26 447 LEU A O 1
ATOM 1879 N N . ILE A 1 468 ? 115.359 9.201 9.519 1.00 30.14 448 ILE A N 1
ATOM 1880 C CA . ILE A 1 468 ? 114.615 9.558 10.721 1.00 29.76 448 ILE A CA 1
ATOM 1881 C C . ILE A 1 468 ? 114.105 10.983 10.564 1.00 32.12 448 ILE A C 1
ATOM 1882 O O . ILE A 1 468 ? 114.865 11.877 10.172 1.00 31.13 448 ILE A O 1
ATOM 1887 N N . THR A 1 469 ? 112.824 11.195 10.862 1.00 31.27 449 THR A N 1
ATOM 1888 C CA . THR A 1 469 ? 112.244 12.529 10.870 1.00 32.44 449 THR A CA 1
ATOM 1889 C C . THR A 1 469 ? 111.770 12.896 12.268 1.00 32.72 449 THR A C 1
ATOM 1890 O O . THR A 1 469 ? 111.310 12.045 13.036 1.00 30.59 449 THR A O 1
ATOM 1894 N N . ALA A 1 470 ? 111.900 14.180 12.585 1.00 30.80 450 ALA A N 1
ATOM 1895 C CA . ALA A 1 470 ? 111.257 14.798 13.731 1.00 30.96 450 ALA A CA 1
ATOM 1896 C C . ALA A 1 470 ? 110.408 15.955 13.226 1.00 33.99 450 ALA A C 1
ATOM 1897 O O . ALA A 1 470 ? 110.755 16.606 12.235 1.00 31.61 450 ALA A O 1
ATOM 1899 N N . GLN A 1 471 ? 109.284 16.207 13.893 1.00 33.47 451 GLN A N 1
ATOM 1900 C CA . GLN A 1 471 ? 108.380 17.228 13.391 1.00 31.06 451 GLN A CA 1
ATOM 1901 C C . GLN A 1 471 ? 107.542 17.818 14.514 1.00 31.29 451 GLN A C 1
ATOM 1902 O O . GLN A 1 471 ? 107.281 17.171 15.532 1.00 38.89 451 GLN A O 1
ATOM 1908 N N . ARG A 1 472 ? 107.138 19.070 14.309 1.00 37.13 452 ARG A N 1
ATOM 1909 C CA . ARG A 1 472 ? 106.189 19.767 15.161 1.00 38.79 452 ARG A CA 1
ATOM 1910 C C . ARG A 1 472 ? 105.205 20.502 14.266 1.00 31.94 452 ARG A C 1
ATOM 1911 O O . ARG A 1 472 ? 105.521 20.838 13.121 1.00 39.54 452 ARG A O 1
ATOM 1919 N N . LEU A 1 473 ? 104.009 20.747 14.788 1.00 36.21 453 LEU A N 1
ATOM 1920 C CA . LEU A 1 473 ? 102.998 21.516 14.076 1.00 37.19 453 LEU A CA 1
ATOM 1921 C C . LEU A 1 473 ? 102.964 22.939 14.614 1.00 35.84 453 LEU A C 1
ATOM 1922 O O . LEU A 1 473 ? 102.903 23.149 15.831 1.00 34.92 453 LEU A O 1
ATOM 1927 N N . ALA A 1 474 ? 103.017 23.910 13.706 1.00 39.95 454 ALA A N 1
ATOM 1928 C CA . ALA A 1 474 ? 102.895 25.318 14.041 1.00 42.62 454 ALA A CA 1
ATOM 1929 C C . ALA A 1 474 ? 101.784 25.934 13.206 1.00 40.83 454 ALA A C 1
ATOM 1930 O O . ALA A 1 474 ? 101.515 25.496 12.084 1.00 37.87 454 ALA A O 1
ATOM 1932 N N . ARG A 1 475 ? 101.144 26.956 13.762 1.00 35.43 455 ARG A N 1
ATOM 1933 C CA . ARG A 1 475 ? 100.014 27.589 13.102 1.00 36.41 455 ARG A CA 1
ATOM 1934 C C . ARG A 1 475 ? 100.485 28.532 12.001 1.00 36.47 455 ARG A C 1
ATOM 1935 O O . ARG A 1 475 ? 101.552 29.145 12.089 1.00 35.71 455 ARG A O 1
ATOM 1943 N N . ARG A 1 476 ? 99.673 28.636 10.953 1.00 36.90 456 ARG A N 1
ATOM 1944 C CA . ARG A 1 476 ? 99.952 29.534 9.841 1.00 39.62 456 ARG A CA 1
ATOM 1945 C C . ARG A 1 476 ? 99.323 30.896 10.096 1.00 35.89 456 ARG A C 1
ATOM 1946 O O . ARG A 1 476 ? 98.212 30.989 10.624 1.00 44.24 456 ARG A O 1
ATOM 1954 N N . VAL A 1 477 ? 100.037 31.953 9.704 1.00 36.90 457 VAL A N 1
ATOM 1955 C CA . VAL A 1 477 ? 99.474 33.295 9.780 1.00 47.62 457 VAL A CA 1
ATOM 1956 C C . VAL A 1 477 ? 98.265 33.389 8.858 1.00 46.12 457 VAL A C 1
ATOM 1957 O O . VAL A 1 477 ? 98.264 32.855 7.741 1.00 47.53 457 VAL A O 1
ATOM 1961 N N . CYS A 1 478 ? 97.214 34.055 9.335 1.00 46.11 458 CYS A N 1
ATOM 1962 C CA . CYS A 1 478 ? 96.014 34.243 8.529 1.00 48.16 458 CYS A CA 1
ATOM 1963 C C . CYS A 1 478 ? 96.324 35.105 7.313 1.00 50.02 458 CYS A C 1
ATOM 1964 O O . CYS A 1 478 ? 96.928 36.174 7.432 1.00 55.81 458 CYS A O 1
ATOM 1967 N N . SER A 1 479 ? 95.906 34.632 6.136 1.00 45.90 459 SER A N 1
ATOM 1968 C CA . SER A 1 479 ? 96.227 35.337 4.899 1.00 48.33 459 SER A CA 1
ATOM 1969 C C . SER A 1 479 ? 95.506 36.674 4.799 1.00 46.39 459 SER A C 1
ATOM 1970 O O . SER A 1 479 ? 96.001 37.591 4.135 1.00 53.41 459 SER A O 1
ATOM 1973 N N . GLU A 1 480 ? 94.348 36.809 5.446 1.00 45.31 460 GLU A N 1
ATOM 1974 C CA . GLU A 1 480 ? 93.562 38.028 5.299 1.00 46.53 460 GLU A CA 1
ATOM 1975 C C . GLU A 1 480 ? 94.113 39.164 6.156 1.00 46.85 460 GLU A C 1
ATOM 1976 O O . GLU A 1 480 ? 94.357 40.266 5.653 1.00 48.50 460 GLU A O 1
ATOM 1982 N N . CYS A 1 481 ? 94.318 38.918 7.448 1.00 44.03 461 CYS A N 1
ATOM 1983 C CA . CYS A 1 481 ? 94.667 39.986 8.379 1.00 46.40 461 CYS A CA 1
ATOM 1984 C C . CYS A 1 481 ? 96.170 40.200 8.531 1.00 47.54 461 CYS A C 1
ATOM 1985 O O . CYS A 1 481 ? 96.571 41.113 9.261 1.00 51.59 461 CYS A O 1
ATOM 1988 N N . LYS A 1 482 ? 97.004 39.400 7.865 1.00 48.60 462 LYS A N 1
ATOM 1989 C CA . LYS A 1 482 ? 98.442 39.445 8.102 1.00 51.80 462 LYS A CA 1
ATOM 1990 C C . LYS A 1 482 ? 99.003 40.839 7.846 1.00 51.50 462 LYS A C 1
ATOM 1991 O O . LYS A 1 482 ? 98.582 41.542 6.923 1.00 52.40 462 LYS A O 1
ATOM 1997 N N . GLN A 1 483 ? 99.948 41.241 8.690 1.00 47.94 463 GLN A N 1
ATOM 1998 C CA . GLN A 1 483 ? 100.640 42.515 8.590 1.00 46.69 463 GLN A CA 1
ATOM 1999 C C . GLN A 1 483 ? 102.095 42.315 8.979 1.00 52.18 463 GLN A C 1
ATOM 2000 O O . GLN A 1 483 ? 102.405 41.454 9.813 1.00 48.92 463 GLN A O 1
ATOM 2006 N N . PRO A 1 484 ? 103.009 43.084 8.387 1.00 54.96 464 PRO A N 1
ATOM 2007 C CA . PRO A 1 484 ? 104.425 42.952 8.749 1.00 50.23 464 PRO A CA 1
ATOM 2008 C C . PRO A 1 484 ? 104.660 43.301 10.211 1.00 50.94 464 PRO A C 1
ATOM 2009 O O . PRO A 1 484 ? 104.072 44.241 10.749 1.00 51.61 464 PRO A O 1
ATOM 2013 N N . GLU A 1 485 ? 105.528 42.524 10.852 1.00 54.17 465 GLU A N 1
ATOM 2014 C CA . GLU A 1 485 ? 105.907 42.733 12.242 1.00 54.60 465 GLU A CA 1
ATOM 2015 C C . GLU A 1 485 ? 107.372 43.140 12.294 1.00 61.01 465 GLU A C 1
ATOM 2016 O O . GLU A 1 485 ? 108.228 42.462 11.715 1.00 64.49 465 GLU A O 1
ATOM 2022 N N . GLU A 1 486 ? 107.657 44.251 12.971 1.00 65.09 466 GLU A N 1
ATOM 2023 C CA . GLU A 1 486 ? 109.017 44.783 13.050 1.00 68.08 466 GLU A CA 1
ATOM 2024 C C . GLU A 1 486 ? 109.733 44.106 14.212 1.00 68.09 466 GLU A C 1
ATOM 2025 O O . GLU A 1 486 ? 109.721 44.584 15.346 1.00 76.14 466 GLU A O 1
ATOM 2031 N N . ILE A 1 487 ? 110.361 42.972 13.917 1.00 62.59 467 ILE A N 1
ATOM 2032 C CA . ILE A 1 487 ? 111.134 42.207 14.892 1.00 67.25 467 ILE A CA 1
ATOM 2033 C C . ILE A 1 487 ? 112.584 42.672 14.827 1.00 72.72 467 ILE A C 1
ATOM 2034 O O . ILE A 1 487 ? 113.169 42.704 13.734 1.00 77.94 467 ILE A O 1
ATOM 2039 N N . PRO A 1 488 ? 113.198 43.044 15.951 1.00 71.00 468 PRO A N 1
ATOM 2040 C CA . PRO A 1 488 ? 114.596 43.491 15.910 1.00 69.47 468 PRO A CA 1
ATOM 2041 C C . PRO A 1 488 ? 115.502 42.408 15.347 1.00 66.92 468 PRO A C 1
ATOM 2042 O O . PRO A 1 488 ? 115.385 41.231 15.695 1.00 62.82 468 PRO A O 1
ATOM 2046 N N . ILE A 1 489 ? 116.405 42.821 14.455 1.00 65.85 469 ILE A N 1
ATOM 2047 C CA . ILE A 1 489 ? 117.275 41.868 13.773 1.00 69.47 469 ILE A CA 1
ATOM 2048 C C . ILE A 1 489 ? 118.089 41.057 14.771 1.00 74.49 469 ILE A C 1
ATOM 2049 O O . ILE A 1 489 ? 118.425 39.897 14.509 1.00 77.79 469 ILE A O 1
ATOM 2051 N N . GLN A 1 490 ? 118.411 41.637 15.930 1.00 74.85 470 GLN A N 1
ATOM 2052 C CA . GLN A 1 490 ? 119.156 40.888 16.937 1.00 76.36 470 GLN A CA 1
ATOM 2053 C C . GLN A 1 490 ? 118.315 39.755 17.516 1.00 73.02 470 GLN A C 1
ATOM 2054 O O . GLN A 1 490 ? 118.841 38.676 17.810 1.00 71.35 470 GLN A O 1
ATOM 2060 N N . ALA A 1 491 ? 117.007 39.975 17.679 1.00 70.66 471 ALA A N 1
ATOM 2061 C CA . ALA A 1 491 ? 116.143 38.912 18.183 1.00 68.66 471 ALA A CA 1
ATOM 2062 C C . ALA A 1 491 ? 116.090 37.735 17.220 1.00 69.08 471 ALA A C 1
ATOM 2063 O O . ALA A 1 491 ? 115.988 36.580 17.652 1.00 56.75 471 ALA A O 1
ATOM 2065 N N . LEU A 1 492 ? 116.150 38.006 15.914 1.00 71.36 472 LEU A N 1
ATOM 2066 C CA . LEU A 1 492 ? 116.221 36.924 14.938 1.00 56.32 472 LEU A CA 1
ATOM 2067 C C . LEU A 1 492 ? 117.529 36.152 15.066 1.00 64.03 472 LEU A C 1
ATOM 2068 O O . LEU A 1 492 ? 117.542 34.919 14.968 1.00 63.69 472 LEU A O 1
ATOM 2073 N N . ILE A 1 493 ? 118.638 36.863 15.287 1.00 68.15 473 ILE A N 1
ATOM 2074 C CA . ILE A 1 493 ? 119.936 36.204 15.407 1.00 68.08 473 ILE A CA 1
ATOM 2075 C C . ILE A 1 493 ? 119.960 35.293 16.627 1.00 66.23 473 ILE A C 1
ATOM 2076 O O . ILE A 1 493 ? 120.517 34.188 16.586 1.00 63.47 473 ILE A O 1
ATOM 2081 N N . ASP A 1 494 ? 119.355 35.740 17.731 1.00 70.41 474 ASP A N 1
ATOM 2082 C CA . ASP A 1 494 ? 119.305 34.914 18.932 1.00 67.14 474 ASP A CA 1
ATOM 2083 C C . ASP A 1 494 ? 118.480 33.653 18.713 1.00 63.01 474 ASP A C 1
ATOM 2084 O O . ASP A 1 494 ? 118.764 32.617 19.324 1.00 67.15 474 ASP A O 1
ATOM 2089 N N . ALA A 1 495 ? 117.457 33.721 17.861 1.00 59.30 475 ALA A N 1
ATOM 2090 C CA . ALA A 1 495 ? 116.638 32.553 17.565 1.00 56.27 475 ALA A CA 1
ATOM 2091 C C . ALA A 1 495 ? 117.328 31.564 16.635 1.00 57.21 475 ALA A C 1
ATOM 2092 O O . ALA A 1 495 ? 116.867 30.423 16.520 1.00 54.20 475 ALA A O 1
ATOM 2094 N N . GLY A 1 496 ? 118.406 31.967 15.966 1.00 58.24 476 GLY A N 1
ATOM 2095 C CA . GLY A 1 496 ? 119.152 31.046 15.132 1.00 54.87 476 GLY A CA 1
ATOM 2096 C C . GLY A 1 496 ? 119.287 31.455 13.680 1.00 55.80 476 GLY A C 1
ATOM 2097 O O . GLY A 1 496 ? 119.747 30.663 12.853 1.00 61.50 476 GLY A O 1
ATOM 2098 N N . VAL A 1 497 ? 118.888 32.678 13.352 1.00 58.13 477 VAL A N 1
ATOM 2099 C CA . VAL A 1 497 ? 119.067 33.202 12.002 1.00 59.91 477 VAL A CA 1
ATOM 2100 C C . VAL A 1 497 ? 120.485 33.741 11.868 1.00 65.61 477 VAL A C 1
ATOM 2101 O O . VAL A 1 497 ? 121.034 34.326 12.809 1.00 64.16 477 VAL A O 1
ATOM 2105 N N . SER A 1 498 ? 121.091 33.529 10.702 1.00 70.55 478 SER A N 1
ATOM 2106 C CA . SER A 1 498 ? 122.448 33.997 10.479 1.00 75.92 478 SER A CA 1
ATOM 2107 C C . SER A 1 498 ? 122.479 35.524 10.426 1.00 77.10 478 SER A C 1
ATOM 2108 O O . SER A 1 498 ? 121.486 36.161 10.069 1.00 74.77 478 SER A O 1
ATOM 2111 N N . PRO A 1 499 ? 123.616 36.134 10.772 1.00 80.67 479 PRO A N 1
ATOM 2112 C CA . PRO A 1 499 ? 123.666 37.607 10.798 1.00 80.39 479 PRO A CA 1
ATOM 2113 C C . PRO A 1 499 ? 123.466 38.244 9.435 1.00 84.12 479 PRO A C 1
ATOM 2114 O O . PRO A 1 499 ? 122.811 39.289 9.332 1.00 86.81 479 PRO A O 1
ATOM 2116 N N . ASP A 1 500 ? 124.018 37.642 8.380 1.00 84.18 480 ASP A N 1
ATOM 2117 C CA . ASP A 1 500 ? 123.860 38.200 7.042 1.00 87.42 480 ASP A CA 1
ATOM 2118 C C . ASP A 1 500 ? 122.414 38.130 6.566 1.00 87.45 480 ASP A C 1
ATOM 2119 O O . ASP A 1 500 ? 121.965 39.010 5.824 1.00 90.35 480 ASP A O 1
ATOM 2124 N N . GLU A 1 501 ? 121.668 37.103 6.981 1.00 84.90 481 GLU A N 1
ATOM 2125 C CA . GLU A 1 501 ? 120.304 36.923 6.496 1.00 80.09 481 GLU A CA 1
ATOM 2126 C C . GLU A 1 501 ? 119.272 37.708 7.297 1.00 79.57 481 GLU A C 1
ATOM 2127 O O . GLU A 1 501 ? 118.148 37.889 6.817 1.00 80.91 481 GLU A O 1
ATOM 2130 N N . GLY A 1 502 ? 119.626 38.167 8.496 1.00 78.85 482 GLY A N 1
ATOM 2131 C CA . GLY A 1 502 ? 118.730 38.915 9.352 1.00 77.96 482 GLY A CA 1
ATOM 2132 C C . GLY A 1 502 ? 117.993 40.063 8.682 1.00 77.59 482 GLY A C 1
ATOM 2133 O O . GLY A 1 502 ? 116.758 40.110 8.679 1.00 77.86 482 GLY A O 1
ATOM 2134 N N . PRO A 1 503 ? 118.732 41.022 8.113 1.00 79.66 483 PRO A N 1
ATOM 2135 C CA . PRO A 1 503 ? 118.069 42.185 7.495 1.00 76.60 483 PRO A CA 1
ATOM 2136 C C . PRO A 1 503 ? 117.137 41.832 6.348 1.00 75.02 483 PRO A C 1
ATOM 2137 O O . PRO A 1 503 ? 116.240 42.626 6.036 1.00 79.17 483 PRO A O 1
ATOM 2141 N N . SER A 1 504 ? 117.311 40.676 5.710 1.00 70.60 484 SER A N 1
ATOM 2142 C CA . SER A 1 504 ? 116.441 40.284 4.609 1.00 74.55 484 SER A CA 1
ATOM 2143 C C . SER A 1 504 ? 115.084 39.767 5.073 1.00 74.25 484 SER A C 1
ATOM 2144 O O . SER A 1 504 ? 114.174 39.641 4.248 1.00 74.10 484 SER A O 1
ATOM 2147 N N . TYR A 1 505 ? 114.923 39.484 6.364 1.00 70.23 485 TYR A N 1
ATOM 2148 C CA . TYR A 1 505 ? 113.707 38.847 6.855 1.00 66.00 485 TYR A CA 1
ATOM 2149 C C . TYR A 1 505 ? 112.535 39.821 6.881 1.00 66.09 485 TYR A C 1
ATOM 2150 O O . TYR A 1 505 ? 112.661 40.952 7.357 1.00 66.93 485 TYR A O 1
ATOM 2159 N N . VAL A 1 506 ? 111.390 39.369 6.375 1.00 67.66 486 VAL A N 1
ATOM 2160 C CA . VAL A 1 506 ? 110.124 40.085 6.489 1.00 63.98 486 VAL A CA 1
ATOM 2161 C C . VAL A 1 506 ? 109.182 39.190 7.282 1.00 58.06 486 VAL A C 1
ATOM 2162 O O . VAL A 1 506 ? 108.676 38.187 6.757 1.00 52.24 486 VAL A O 1
ATOM 2166 N N . CYS A 1 507 ? 108.954 39.539 8.546 1.00 50.54 487 CYS A N 1
ATOM 2167 C CA . CYS A 1 507 ? 108.125 38.741 9.439 1.00 48.78 487 CYS A CA 1
ATOM 2168 C C . CYS A 1 507 ? 106.693 39.256 9.436 1.00 48.05 487 CYS A C 1
ATOM 2169 O O . CYS A 1 507 ? 106.455 40.466 9.465 1.00 49.36 487 CYS A O 1
ATOM 2172 N N . TYR A 1 508 ? 105.738 38.329 9.418 1.00 46.20 488 TYR A N 1
ATOM 2173 C CA . TYR A 1 508 ? 104.326 38.673 9.379 1.00 53.54 488 TYR A CA 1
ATOM 2174 C C . TYR A 1 508 ? 103.616 38.170 10.627 1.00 51.28 488 TYR A C 1
ATOM 2175 O O . TYR A 1 508 ? 104.004 37.160 11.224 1.00 53.25 488 TYR A O 1
ATOM 2184 N N . LYS A 1 509 ? 102.573 38.898 11.017 1.00 50.49 489 LYS A N 1
ATOM 2185 C CA . LYS A 1 509 ? 101.695 38.503 12.108 1.00 50.52 489 LYS A CA 1
ATOM 2186 C C . LYS A 1 509 ? 100.293 38.998 11.788 1.00 43.27 489 LYS A C 1
ATOM 2187 O O . LYS A 1 509 ? 100.124 40.102 11.264 1.00 44.15 489 LYS A O 1
ATOM 2191 N N . GLY A 1 510 ? 99.294 38.173 12.095 1.00 42.00 490 GLY A N 1
ATOM 2192 C CA . GLY A 1 510 ? 97.915 38.529 11.803 1.00 41.57 490 GLY A CA 1
ATOM 2193 C C . GLY A 1 510 ? 97.320 39.382 12.908 1.00 47.54 490 GLY A C 1
ATOM 2194 O O . GLY A 1 510 ? 97.484 39.086 14.096 1.00 46.94 490 GLY A O 1
ATOM 2195 N N . THR A 1 511 ? 96.627 40.452 12.514 1.00 42.87 491 THR A N 1
ATOM 2196 C CA . THR A 1 511 ? 95.955 41.312 13.480 1.00 48.29 491 THR A CA 1
ATOM 2197 C C . THR A 1 511 ? 94.666 40.700 14.009 1.00 42.77 491 THR A C 1
ATOM 2198 O O . THR A 1 511 ? 94.186 41.117 15.068 1.00 52.02 491 THR A O 1
ATOM 2202 N N . GLY A 1 512 ? 94.101 39.727 13.300 1.00 50.56 492 GLY A N 1
ATOM 2203 C CA . GLY A 1 512 ? 92.863 39.105 13.720 1.00 50.03 492 GLY A CA 1
ATOM 2204 C C . GLY A 1 512 ? 91.668 39.551 12.907 1.00 40.52 492 GLY A C 1
ATOM 2205 O O . GLY A 1 512 ? 91.436 40.751 12.735 1.00 53.04 492 GLY A O 1
ATOM 2206 N N . CYS A 1 513 ? 90.905 38.589 12.394 1.00 39.50 493 CYS A N 1
ATOM 2207 C CA . CYS A 1 513 ? 89.673 38.875 11.675 1.00 39.79 493 CYS A CA 1
ATOM 2208 C C . CYS A 1 513 ? 88.706 37.723 11.912 1.00 40.54 493 CYS A C 1
ATOM 2209 O O . CYS A 1 513 ? 89.041 36.730 12.564 1.00 41.47 493 CYS A O 1
ATOM 2212 N N . VAL A 1 514 ? 87.491 37.865 11.376 1.00 43.66 494 VAL A N 1
ATOM 2213 C CA . VAL A 1 514 ? 86.468 36.848 11.597 1.00 44.89 494 VAL A CA 1
ATOM 2214 C C . VAL A 1 514 ? 86.845 35.532 10.926 1.00 45.03 494 VAL A C 1
ATOM 2215 O O . VAL A 1 514 ? 86.460 34.456 11.398 1.00 49.41 494 VAL A O 1
ATOM 2219 N N . LYS A 1 515 ? 87.604 35.586 9.828 1.00 37.56 495 LYS A N 1
ATOM 2220 C CA . LYS A 1 515 ? 87.963 34.359 9.125 1.00 40.04 495 LYS A CA 1
ATOM 2221 C C . LYS A 1 515 ? 88.920 33.498 9.940 1.00 47.26 495 LYS A C 1
ATOM 2222 O O . LYS A 1 515 ? 88.890 32.267 9.827 1.00 52.98 495 LYS A O 1
ATOM 2225 N N . CYS A 1 516 ? 89.768 34.115 10.763 1.00 40.97 496 CYS A N 1
ATOM 2226 C CA . CYS A 1 516 ? 90.705 33.385 11.608 1.00 40.65 496 CYS A CA 1
ATOM 2227 C C . CYS A 1 516 ? 90.289 33.394 13.075 1.00 42.63 496 CYS A C 1
ATOM 2228 O O . CYS A 1 516 ? 91.132 33.185 13.954 1.00 43.96 496 CYS A O 1
ATOM 2231 N N . ASN A 1 517 ? 89.005 33.638 13.351 1.00 44.61 497 ASN A N 1
ATOM 2232 C CA . ASN A 1 517 ? 88.463 33.661 14.711 1.00 44.17 497 ASN A CA 1
ATOM 2233 C C . ASN A 1 517 ? 89.154 34.706 15.582 1.00 44.25 497 ASN A C 1
ATOM 2234 O O . ASN A 1 517 ? 89.304 34.518 16.792 1.00 46.20 497 ASN A O 1
ATOM 2239 N N . ASN A 1 518 ? 89.580 35.810 14.963 1.00 44.42 498 ASN A N 1
ATOM 2240 C CA . ASN A 1 518 ? 90.217 36.931 15.658 1.00 44.90 498 ASN A CA 1
ATOM 2241 C C . ASN A 1 518 ? 91.492 36.510 16.385 1.00 41.63 498 ASN A C 1
ATOM 2242 O O . ASN A 1 518 ? 91.867 37.111 17.394 1.00 48.89 498 ASN A O 1
ATOM 2247 N N . THR A 1 519 ? 92.173 35.480 15.879 1.00 42.05 499 THR A N 1
ATOM 2248 C CA . THR A 1 519 ? 93.411 35.005 16.481 1.00 50.49 499 THR A CA 1
ATOM 2249 C C . THR A 1 519 ? 94.658 35.387 15.701 1.00 39.22 499 THR A C 1
ATOM 2250 O O . THR A 1 519 ? 95.743 35.431 16.289 1.00 44.88 499 THR A O 1
ATOM 2254 N N . GLY A 1 520 ? 94.533 35.668 14.406 1.00 43.44 500 GLY A N 1
ATOM 2255 C CA . GLY A 1 520 ? 95.682 35.882 13.554 1.00 44.02 500 GLY A CA 1
ATOM 2256 C C . GLY A 1 520 ? 96.256 34.626 12.939 1.00 38.03 500 GLY A C 1
ATOM 2257 O O . GLY A 1 520 ? 97.237 34.717 12.188 1.00 39.95 500 GLY A O 1
ATOM 2258 N N . TYR A 1 521 ? 95.678 33.461 13.224 1.00 37.12 501 TYR A N 1
ATOM 2259 C CA . TYR A 1 521 ? 96.183 32.189 12.729 1.00 36.96 501 TYR A CA 1
ATOM 2260 C C . TYR A 1 521 ? 95.045 31.372 12.134 1.00 38.51 501 TYR A C 1
ATOM 2261 O O . TYR A 1 521 ? 93.932 31.354 12.670 1.00 40.18 501 TYR A O 1
ATOM 2270 N N . LYS A 1 522 ? 95.336 30.693 11.025 1.00 38.51 502 LYS A N 1
ATOM 2271 C CA . LYS A 1 522 ? 94.354 29.843 10.352 1.00 41.37 502 LYS A CA 1
ATOM 2272 C C . LYS A 1 522 ? 95.102 28.655 9.766 1.00 40.11 502 LYS A C 1
ATOM 2273 O O . LYS A 1 522 ? 95.919 28.826 8.855 1.00 45.43 502 LYS A O 1
ATOM 2279 N N . GLY A 1 523 ? 94.832 27.460 10.283 1.00 38.65 503 GLY A N 1
ATOM 2280 C CA . GLY A 1 523 ? 95.513 26.270 9.816 1.00 32.42 503 GLY A CA 1
ATOM 2281 C C . GLY A 1 523 ? 96.878 26.099 10.456 1.00 34.65 503 GLY A C 1
ATOM 2282 O O . GLY A 1 523 ? 97.337 26.908 11.265 1.00 34.59 503 GLY A O 1
ATOM 2283 N N . ARG A 1 524 ? 97.543 25.009 10.076 1.00 32.03 504 ARG A N 1
ATOM 2284 C CA . ARG A 1 524 ? 98.847 24.676 10.629 1.00 36.55 504 ARG A CA 1
ATOM 2285 C C . ARG A 1 524 ? 99.773 24.177 9.529 1.00 39.13 504 ARG A C 1
ATOM 2286 O O . ARG A 1 524 ? 99.339 23.818 8.431 1.00 31.80 504 ARG A O 1
ATOM 2294 N N . VAL A 1 525 ? 101.068 24.166 9.847 1.00 39.61 505 VAL A N 1
ATOM 2295 C CA . VAL A 1 525 ? 102.114 23.704 8.943 1.00 40.49 505 VAL A CA 1
ATOM 2296 C C . VAL A 1 525 ? 103.161 22.968 9.769 1.00 43.10 505 VAL A C 1
ATOM 2297 O O . VAL A 1 525 ? 103.314 23.207 10.971 1.00 38.88 505 VAL A O 1
ATOM 2301 N N . GLY A 1 526 ? 103.881 22.060 9.119 1.00 31.98 506 GLY A N 1
ATOM 2302 C CA . GLY A 1 526 ? 104.862 21.225 9.793 1.00 31.80 506 GLY A CA 1
ATOM 2303 C C . GLY A 1 526 ? 106.276 21.773 9.687 1.00 36.58 506 GLY A C 1
ATOM 2304 O O . GLY A 1 526 ? 106.693 22.251 8.631 1.00 33.26 506 GLY A O 1
ATOM 2305 N N . PHE A 1 527 ? 106.996 21.709 10.804 1.00 32.92 507 PHE A N 1
ATOM 2306 C CA . PHE A 1 527 ? 108.431 21.971 10.849 1.00 44.91 507 PHE A CA 1
ATOM 2307 C C . PHE A 1 527 ? 109.145 20.628 10.937 1.00 45.56 507 PHE A C 1
ATOM 2308 O O . PHE A 1 527 ? 109.000 19.915 11.934 1.00 32.77 507 PHE A O 1
ATOM 2316 N N . TYR A 1 528 ? 109.917 20.286 9.911 1.00 33.49 508 TYR A N 1
ATOM 2317 C CA . TYR A 1 528 ? 110.483 18.949 9.793 1.00 38.54 508 TYR A CA 1
ATOM 2318 C C . TYR A 1 528 ? 112.000 18.965 9.922 1.00 42.71 508 TYR A C 1
ATOM 2319 O O . TYR A 1 528 ? 112.676 19.845 9.380 1.00 43.50 508 TYR A O 1
ATOM 2328 N N . GLN A 1 529 ? 112.521 17.985 10.659 1.00 33.42 509 GLN A N 1
ATOM 2329 C CA . GLN A 1 529 ? 113.941 17.648 10.676 1.00 34.08 509 GLN A CA 1
ATOM 2330 C C . GLN A 1 529 ? 114.075 16.279 10.022 1.00 39.64 509 GLN A C 1
ATOM 2331 O O . GLN A 1 529 ? 113.627 15.274 10.582 1.00 36.72 509 GLN A O 1
ATOM 2337 N N . VAL A 1 530 ? 114.677 16.239 8.838 1.00 40.90 510 VAL A N 1
ATOM 2338 C CA . VAL A 1 530 ? 114.766 15.026 8.030 1.00 33.32 510 VAL A CA 1
ATOM 2339 C C . VAL A 1 530 ? 116.234 14.626 7.955 1.00 36.05 510 VAL A C 1
ATOM 2340 O O . VAL A 1 530 ? 117.029 15.269 7.258 1.00 38.81 510 VAL A O 1
ATOM 2344 N N . MET A 1 531 ? 116.595 13.558 8.669 1.00 37.68 511 MET A N 1
ATOM 2345 C CA . MET A 1 531 ? 117.987 13.134 8.800 1.00 34.12 511 MET A CA 1
ATOM 2346 C C . MET A 1 531 ? 118.218 11.806 8.091 1.00 42.05 511 MET A C 1
ATOM 2347 O O . MET A 1 531 ? 117.883 10.744 8.640 1.00 32.62 511 MET A O 1
ATOM 2352 N N . PRO A 1 532 ? 118.771 11.801 6.880 1.00 34.42 512 PRO A N 1
ATOM 2353 C CA . PRO A 1 532 ? 119.183 10.532 6.273 1.00 45.32 512 PRO A CA 1
ATOM 2354 C C . PRO A 1 532 ? 120.343 9.920 7.040 1.00 44.06 512 PRO A C 1
ATOM 2355 O O . PRO A 1 532 ? 121.141 10.617 7.671 1.00 43.27 512 PRO A O 1
ATOM 2359 N N . MET A 1 533 ? 120.426 8.592 6.984 1.00 40.62 513 MET A N 1
ATOM 2360 C CA . MET A 1 533 ? 121.469 7.856 7.695 1.00 39.46 513 MET A CA 1
ATOM 2361 C C . MET A 1 533 ? 122.778 7.996 6.924 1.00 42.71 513 MET A C 1
ATOM 2362 O O . MET A 1 533 ? 123.189 7.122 6.158 1.00 48.14 513 MET A O 1
ATOM 2367 N N . LEU A 1 534 ? 123.444 9.129 7.134 1.00 45.64 514 LEU A N 1
ATOM 2368 C CA . LEU A 1 534 ? 124.709 9.388 6.467 1.00 46.67 514 LEU A CA 1
ATOM 2369 C C . LEU A 1 534 ? 125.819 8.531 7.071 1.00 44.72 514 LEU A C 1
ATOM 2370 O O . LEU A 1 534 ? 125.747 8.093 8.223 1.00 40.24 514 LEU A O 1
ATOM 2375 N N . GLU A 1 535 ? 126.860 8.293 6.268 1.00 46.81 515 GLU A N 1
ATOM 2376 C CA . GLU A 1 535 ? 127.941 7.411 6.699 1.00 46.61 515 GLU A CA 1
ATOM 2377 C C . GLU A 1 535 ? 128.652 7.965 7.927 1.00 44.18 515 GLU A C 1
ATOM 2378 O O . GLU A 1 535 ? 129.062 7.203 8.812 1.00 47.26 515 GLU A O 1
ATOM 2384 N N . GLU A 1 536 ? 128.805 9.290 8.002 1.00 44.13 516 GLU A N 1
ATOM 2385 C CA . GLU A 1 536 ? 129.439 9.896 9.169 1.00 44.76 516 GLU A CA 1
ATOM 2386 C C . GLU A 1 536 ? 128.638 9.621 10.434 1.00 44.43 516 GLU A C 1
ATOM 2387 O O . GLU A 1 536 ? 129.212 9.437 11.514 1.00 46.64 516 GLU A O 1
ATOM 2393 N N . ILE A 1 537 ? 127.309 9.596 10.323 1.00 40.47 517 ILE A N 1
ATOM 2394 C CA . ILE A 1 537 ? 126.479 9.255 11.473 1.00 38.17 517 ILE A CA 1
ATOM 2395 C C . ILE A 1 537 ? 126.656 7.786 11.835 1.00 44.75 517 ILE A C 1
ATOM 2396 O O . ILE A 1 537 ? 126.642 7.416 13.015 1.00 39.51 517 ILE A O 1
ATOM 2401 N N . ARG A 1 538 ? 126.844 6.928 10.827 1.00 40.00 518 ARG A N 1
ATOM 2402 C CA . ARG A 1 538 ? 127.084 5.510 11.086 1.00 39.70 518 ARG A CA 1
ATOM 2403 C C . ARG A 1 538 ? 128.372 5.301 11.868 1.00 40.04 518 ARG A C 1
ATOM 2404 O O . ARG A 1 538 ? 128.416 4.489 12.800 1.00 36.42 518 ARG A O 1
ATOM 2412 N N . GLU A 1 539 ? 129.434 6.020 11.499 1.00 38.68 519 GLU A N 1
ATOM 2413 C CA . GLU A 1 539 ? 130.708 5.872 12.195 1.00 41.49 519 GLU A CA 1
ATOM 2414 C C . GLU A 1 539 ? 130.580 6.245 13.667 1.00 40.53 519 GLU A C 1
ATOM 2415 O O . GLU A 1 539 ? 131.193 5.607 14.530 1.00 43.24 519 GLU A O 1
ATOM 2418 N N . LEU A 1 540 ? 129.778 7.267 13.974 1.00 42.34 520 LEU A N 1
ATOM 2419 C CA . LEU A 1 540 ? 129.592 7.666 15.365 1.00 46.56 520 LEU A CA 1
ATOM 2420 C C . LEU A 1 540 ? 128.816 6.615 16.145 1.00 46.96 520 LEU A C 1
ATOM 2421 O O . LEU A 1 540 ? 129.111 6.362 17.319 1.00 38.93 520 LEU A O 1
ATOM 2426 N N . ILE A 1 541 ? 127.812 6.004 15.515 1.00 37.04 521 ILE A N 1
ATOM 2427 C CA . ILE A 1 541 ? 127.045 4.955 16.179 1.00 37.72 521 ILE A CA 1
ATOM 2428 C C . ILE A 1 541 ? 127.945 3.772 16.505 1.00 39.72 521 ILE A C 1
ATOM 2429 O O . ILE A 1 541 ? 127.928 3.241 17.622 1.00 47.07 521 ILE A O 1
ATOM 2434 N N . LEU A 1 542 ? 128.757 3.349 15.536 1.00 36.03 522 LEU A N 1
ATOM 2435 C CA . LEU A 1 542 ? 129.623 2.196 15.741 1.00 46.11 522 LEU A CA 1
ATOM 2436 C C . LEU A 1 542 ? 130.735 2.475 16.745 1.00 48.93 522 LEU A C 1
ATOM 2437 O O . LEU A 1 542 ? 131.289 1.526 17.310 1.00 50.37 522 LEU A O 1
ATOM 2442 N N . ASN A 1 543 ? 131.064 3.743 16.986 1.00 47.17 523 ASN A N 1
ATOM 2443 C CA . ASN A 1 543 ? 132.131 4.116 17.905 1.00 46.21 523 ASN A CA 1
ATOM 2444 C C . ASN A 1 543 ? 131.625 4.558 19.273 1.00 50.80 523 ASN A C 1
ATOM 2445 O O . ASN A 1 543 ? 132.434 4.963 20.113 1.00 52.06 523 ASN A O 1
ATOM 2450 N N . GLY A 1 544 ? 130.318 4.496 19.518 1.00 53.28 524 GLY A N 1
ATOM 2451 C CA . GLY A 1 544 ? 129.797 4.732 20.851 1.00 49.64 524 GLY A CA 1
ATOM 2452 C C . GLY A 1 544 ? 129.627 6.180 21.250 1.00 54.05 524 GLY A C 1
ATOM 2453 O O . GLY A 1 544 ? 129.790 6.511 22.429 1.00 59.73 524 GLY A O 1
ATOM 2454 N N . ALA A 1 545 ? 129.298 7.056 20.305 1.00 54.55 525 ALA A N 1
ATOM 2455 C CA . ALA A 1 545 ? 129.076 8.459 20.627 1.00 53.99 525 ALA A CA 1
ATOM 2456 C C . ALA A 1 545 ? 127.813 8.628 21.466 1.00 56.76 525 ALA A C 1
ATOM 2457 O O . ALA A 1 545 ? 126.884 7.818 21.402 1.00 52.85 525 ALA A O 1
ATOM 2459 N N . ASN A 1 546 ? 127.783 9.699 22.258 1.00 57.06 526 ASN A N 1
ATOM 2460 C CA . ASN A 1 546 ? 126.642 9.972 23.117 1.00 51.19 526 ASN A CA 1
ATOM 2461 C C . ASN A 1 546 ? 125.652 10.898 22.410 1.00 46.59 526 ASN A C 1
ATOM 2462 O O . ASN A 1 546 ? 125.865 11.334 21.276 1.00 45.64 526 ASN A O 1
ATOM 2467 N N . THR A 1 547 ? 124.562 11.222 23.111 1.00 49.45 527 THR A N 1
ATOM 2468 C CA . THR A 1 547 ? 123.461 11.961 22.498 1.00 52.84 527 THR A CA 1
ATOM 2469 C C . THR A 1 547 ? 123.909 13.325 21.983 1.00 51.52 527 THR A C 1
ATOM 2470 O O . THR A 1 547 ? 123.534 13.731 20.877 1.00 47.42 527 THR A O 1
ATOM 2474 N N . ALA A 1 548 ? 124.713 14.047 22.766 1.00 55.93 528 ALA A N 1
ATOM 2475 C CA . ALA A 1 548 ? 125.130 15.386 22.361 1.00 56.51 528 ALA A CA 1
ATOM 2476 C C . ALA A 1 548 ? 126.049 15.343 21.145 1.00 54.92 528 ALA A C 1
ATOM 2477 O O . ALA A 1 548 ? 125.974 16.219 20.274 1.00 50.81 528 ALA A O 1
ATOM 2479 N N . GLU A 1 549 ? 126.917 14.333 21.064 1.00 52.69 529 GLU A N 1
ATOM 2480 C CA . GLU A 1 549 ? 127.874 14.267 19.963 1.00 56.40 529 GLU A CA 1
ATOM 2481 C C . GLU A 1 549 ? 127.184 13.949 18.641 1.00 51.82 529 GLU A C 1
ATOM 2482 O O . GLU A 1 549 ? 127.498 14.557 17.611 1.00 53.93 529 GLU A O 1
ATOM 2488 N N . ILE A 1 550 ? 126.245 13.000 18.647 1.00 47.91 530 ILE A N 1
ATOM 2489 C CA . ILE A 1 550 ? 125.495 12.690 17.432 1.00 50.22 530 ILE A CA 1
ATOM 2490 C C . ILE A 1 550 ? 124.649 13.885 17.012 1.00 50.04 530 ILE A C 1
ATOM 2491 O O . ILE A 1 550 ? 124.544 14.207 15.822 1.00 44.25 530 ILE A O 1
ATOM 2496 N N . LYS A 1 551 ? 124.036 14.562 17.985 1.00 48.49 531 LYS A N 1
ATOM 2497 C CA . LYS A 1 551 ? 123.260 15.762 17.689 1.00 49.00 531 LYS A CA 1
ATOM 2498 C C . LYS A 1 551 ? 124.139 16.853 17.090 1.00 52.03 531 LYS A C 1
ATOM 2499 O O . LYS A 1 551 ? 123.721 17.560 16.164 1.00 53.36 531 LYS A O 1
ATOM 2505 N N . ARG A 1 552 ? 125.365 16.996 17.598 1.00 49.68 532 ARG A N 1
ATOM 2506 C CA . ARG A 1 552 ? 126.276 18.017 17.092 1.00 53.73 532 ARG A CA 1
ATOM 2507 C C . ARG A 1 552 ? 126.706 17.717 15.660 1.00 55.86 532 ARG A C 1
ATOM 2508 O O . ARG A 1 552 ? 126.802 18.628 14.829 1.00 56.62 532 ARG A O 1
ATOM 2516 N N . GLU A 1 553 ? 126.962 16.443 15.351 1.00 54.21 533 GLU A N 1
ATOM 2517 C CA . GLU A 1 553 ? 127.419 16.082 14.013 1.00 52.70 533 GLU A CA 1
ATOM 2518 C C . GLU A 1 553 ? 126.291 16.180 12.992 1.00 49.03 533 GLU A C 1
ATOM 2519 O O . GLU A 1 553 ? 126.516 16.604 11.853 1.00 45.36 533 GLU A O 1
ATOM 2525 N N . SER A 1 554 ? 125.076 15.780 13.377 1.00 47.41 534 SER A N 1
ATOM 2526 C CA . SER A 1 554 ? 123.935 15.917 12.477 1.00 46.96 534 SER A CA 1
ATOM 2527 C C . SER A 1 554 ? 123.742 17.367 12.053 1.00 46.61 534 SER A C 1
ATOM 2528 O O . SER A 1 554 ? 123.471 17.650 10.880 1.00 44.52 534 SER A O 1
ATOM 2531 N N . MET A 1 555 ? 123.887 18.302 12.994 1.00 45.63 535 MET A N 1
ATOM 2532 C CA . MET A 1 555 ? 123.792 19.716 12.650 1.00 51.30 535 MET A CA 1
ATOM 2533 C C . MET A 1 555 ? 124.962 20.147 11.774 1.00 53.14 535 MET A C 1
ATOM 2534 O O . MET A 1 555 ? 124.789 20.943 10.844 1.00 54.53 535 MET A O 1
ATOM 2539 N N . ARG A 1 556 ? 126.159 19.623 12.050 1.00 52.23 536 ARG A N 1
ATOM 2540 C CA . ARG A 1 556 ? 127.334 19.992 11.268 1.00 52.13 536 ARG A CA 1
ATOM 2541 C C . ARG A 1 556 ? 127.217 19.533 9.819 1.00 53.58 536 ARG A C 1
ATOM 2542 O O . ARG A 1 556 ? 127.699 20.221 8.911 1.00 56.79 536 ARG A O 1
ATOM 2550 N N . LEU A 1 557 ? 126.588 18.384 9.583 1.00 53.60 537 LEU A N 1
ATOM 2551 C CA . LEU A 1 557 ? 126.483 17.814 8.245 1.00 54.84 537 LEU A CA 1
ATOM 2552 C C . LEU A 1 557 ? 125.396 18.461 7.395 1.00 51.55 537 LEU A C 1
ATOM 2553 O O . LEU A 1 557 ? 125.231 18.073 6.233 1.00 49.60 537 LEU A O 1
ATOM 2558 N N . GLY A 1 558 ? 124.655 19.423 7.933 1.00 52.92 538 GLY A N 1
ATOM 2559 C CA . GLY A 1 558 ? 123.645 20.125 7.171 1.00 52.34 538 GLY A CA 1
ATOM 2560 C C . GLY A 1 558 ? 122.223 19.657 7.363 1.00 52.55 538 GLY A C 1
ATOM 2561 O O . GLY A 1 558 ? 121.350 20.062 6.586 1.00 60.11 538 GLY A O 1
ATOM 2562 N N . ILE A 1 559 ? 121.959 18.819 8.360 1.00 43.25 539 ILE A N 1
ATOM 2563 C CA . ILE A 1 559 ? 120.596 18.395 8.658 1.00 44.12 539 ILE A CA 1
ATOM 2564 C C . ILE A 1 559 ? 119.898 19.551 9.366 1.00 45.73 539 ILE A C 1
ATOM 2565 O O . ILE A 1 559 ? 120.225 19.882 10.508 1.00 41.05 539 ILE A O 1
ATOM 2570 N N . LYS A 1 560 ? 118.940 20.173 8.681 1.00 46.32 540 LYS A N 1
ATOM 2571 C CA . LYS A 1 560 ? 118.201 21.287 9.258 1.00 40.51 540 LYS A CA 1
ATOM 2572 C C . LYS A 1 560 ? 117.402 20.831 10.470 1.00 44.34 540 LYS A C 1
ATOM 2573 O O . LYS A 1 560 ? 116.624 19.876 10.394 1.00 46.90 540 LYS A O 1
ATOM 2579 N N . THR A 1 561 ? 117.592 21.524 11.588 1.00 43.52 541 THR A N 1
ATOM 2580 C CA . THR A 1 561 ? 116.812 21.245 12.780 1.00 42.64 541 THR A CA 1
ATOM 2581 C C . THR A 1 561 ? 115.396 21.797 12.620 1.00 42.80 541 THR A C 1
ATOM 2582 O O . THR A 1 561 ? 115.074 22.497 11.655 1.00 43.93 541 THR A O 1
ATOM 2586 N N . MET A 1 562 ? 114.537 21.468 13.585 1.00 40.84 542 MET A N 1
ATOM 2587 C CA . MET A 1 562 ? 113.167 21.963 13.529 1.00 39.44 542 MET A CA 1
ATOM 2588 C C . MET A 1 562 ? 113.108 23.472 13.725 1.00 40.97 542 MET A C 1
ATOM 2589 O O . MET A 1 562 ? 112.240 24.135 13.146 1.00 39.43 542 MET A O 1
ATOM 2594 N N . ARG A 1 563 ? 114.020 24.033 14.523 1.00 45.38 543 ARG A N 1
ATOM 2595 C CA . ARG A 1 563 ? 114.092 25.486 14.654 1.00 42.83 543 ARG A CA 1
ATOM 2596 C C . ARG A 1 563 ? 114.460 26.134 13.325 1.00 43.51 543 ARG A C 1
ATOM 2597 O O . ARG A 1 563 ? 113.850 27.129 12.918 1.00 42.01 543 ARG A O 1
ATOM 2605 N N . GLN A 1 564 ? 115.451 25.574 12.627 1.00 42.10 544 GLN A N 1
ATOM 2606 C CA . GLN A 1 564 ? 115.865 26.143 11.349 1.00 43.05 544 GLN A CA 1
ATOM 2607 C C . GLN A 1 564 ? 114.758 26.029 10.309 1.00 41.61 544 GLN A C 1
ATOM 2608 O O . GLN A 1 564 ? 114.556 26.949 9.508 1.00 44.84 544 GLN A O 1
ATOM 2614 N N . SER A 1 565 ? 114.032 24.908 10.304 1.00 40.31 545 SER A N 1
ATOM 2615 C CA . SER A 1 565 ? 112.893 24.777 9.402 1.00 42.34 545 SER A CA 1
ATOM 2616 C C . SER A 1 565 ? 111.799 25.779 9.749 1.00 41.56 545 SER A C 1
ATOM 2617 O O . SER A 1 565 ? 111.141 26.324 8.855 1.00 41.72 545 SER A O 1
ATOM 2620 N N . GLY A 1 566 ? 111.592 26.037 11.042 1.00 43.83 546 GLY A N 1
ATOM 2621 C CA . GLY A 1 566 ? 110.612 27.035 11.436 1.00 43.40 546 GLY A CA 1
ATOM 2622 C C . GLY A 1 566 ? 111.007 28.437 11.014 1.00 40.67 546 GLY A C 1
ATOM 2623 O O . GLY A 1 566 ? 110.162 29.229 10.589 1.00 42.78 546 GLY A O 1
ATOM 2624 N N . LEU A 1 567 ? 112.298 28.761 11.122 1.00 42.06 547 LEU A N 1
ATOM 2625 C CA . LEU A 1 567 ? 112.777 30.059 10.661 1.00 49.49 547 LEU A CA 1
ATOM 2626 C C . LEU A 1 567 ? 112.670 30.187 9.148 1.00 48.12 547 LEU A C 1
ATOM 2627 O O . LEU A 1 567 ? 112.486 31.295 8.632 1.00 50.10 547 LEU A O 1
ATOM 2632 N N . THR A 1 568 ? 112.789 29.072 8.423 1.00 45.28 548 THR A N 1
ATOM 2633 C CA . THR A 1 568 ? 112.563 29.102 6.983 1.00 47.03 548 THR A CA 1
ATOM 2634 C C . THR A 1 568 ? 111.111 29.440 6.670 1.00 48.75 548 THR A C 1
ATOM 2635 O O . THR A 1 568 ? 110.829 30.228 5.760 1.00 45.64 548 THR A O 1
ATOM 2639 N N . LYS A 1 569 ? 110.174 28.859 7.424 1.00 51.23 549 LYS A N 1
ATOM 2640 C CA . LYS A 1 569 ? 108.766 29.193 7.239 1.00 48.28 549 LYS A CA 1
ATOM 2641 C C . LYS A 1 569 ? 108.473 30.635 7.634 1.00 48.05 549 LYS A C 1
ATOM 2642 O O . LYS A 1 569 ? 107.593 31.270 7.043 1.00 49.96 549 LYS A O 1
ATOM 2648 N N . LEU A 1 570 ? 109.189 31.162 8.630 1.00 45.28 550 LEU A N 1
ATOM 2649 C CA . LEU A 1 570 ? 109.035 32.567 8.996 1.00 45.46 550 LEU A CA 1
ATOM 2650 C C . LEU A 1 570 ? 109.469 33.476 7.853 1.00 50.93 550 LEU A C 1
ATOM 2651 O O . LEU A 1 570 ? 108.782 34.451 7.526 1.00 44.86 550 LEU A O 1
ATOM 2656 N N . LYS A 1 571 ? 110.609 33.167 7.231 1.00 55.17 551 LYS A N 1
ATOM 2657 C CA . LYS A 1 571 ? 111.104 33.986 6.128 1.00 56.47 551 LYS A CA 1
ATOM 2658 C C . LYS A 1 571 ? 110.135 33.972 4.953 1.00 57.21 551 LYS A C 1
ATOM 2659 O O . LYS A 1 571 ? 109.953 34.992 4.277 1.00 65.64 551 LYS A O 1
ATOM 2663 N N . GLU A 1 572 ? 109.500 32.830 4.697 1.00 51.04 552 GLU A N 1
ATOM 2664 C CA . GLU A 1 572 ? 108.522 32.714 3.624 1.00 51.54 552 GLU A CA 1
ATOM 2665 C C . GLU A 1 572 ? 107.178 33.341 3.975 1.00 49.35 552 GLU A C 1
ATOM 2666 O O . GLU A 1 572 ? 106.277 33.344 3.130 1.00 50.07 552 GLU A O 1
ATOM 2672 N N . GLY A 1 573 ? 107.021 33.868 5.187 1.00 49.23 553 GLY A N 1
ATOM 2673 C CA . GLY A 1 573 ? 105.772 34.488 5.577 1.00 46.00 553 GLY A CA 1
ATOM 2674 C C . GLY A 1 573 ? 104.652 33.527 5.892 1.00 49.77 553 GLY A C 1
ATOM 2675 O O . GLY A 1 573 ? 103.487 33.937 5.907 1.00 51.75 553 GLY A O 1
ATOM 2676 N N . VAL A 1 574 ? 104.966 32.257 6.150 1.00 40.14 554 VAL A N 1
ATOM 2677 C CA . VAL A 1 574 ? 103.924 31.272 6.421 1.00 38.62 554 VAL A CA 1
ATOM 2678 C C . VAL A 1 574 ? 103.523 31.296 7.891 1.00 49.85 554 VAL A C 1
ATOM 2679 O O . VAL A 1 574 ? 102.341 31.155 8.225 1.00 48.38 554 VAL A O 1
ATOM 2683 N N . THR A 1 575 ? 104.487 31.480 8.790 1.00 38.80 555 THR A N 1
ATOM 2684 C CA . THR A 1 575 ? 104.227 31.487 10.222 1.00 39.38 555 THR A CA 1
ATOM 2685 C C . THR A 1 575 ? 104.872 32.717 10.848 1.00 40.13 555 THR A C 1
ATOM 2686 O O . THR A 1 575 ? 105.652 33.431 10.212 1.00 51.95 555 THR A O 1
ATOM 2690 N N . SER A 1 576 ? 104.537 32.963 12.110 1.00 40.31 556 SER A N 1
ATOM 2691 C CA . SER A 1 576 ? 105.015 34.132 12.831 1.00 41.85 556 SER A CA 1
ATOM 2692 C C . SER A 1 576 ? 106.237 33.788 13.674 1.00 45.71 556 SER A C 1
ATOM 2693 O O . SER A 1 576 ? 106.538 32.620 13.935 1.00 41.74 556 SER A O 1
ATOM 2696 N N . PHE A 1 577 ? 106.936 34.839 14.109 1.00 44.28 557 PHE A N 1
ATOM 2697 C CA . PHE A 1 577 ? 108.147 34.660 14.904 1.00 47.21 557 PHE A CA 1
ATOM 2698 C C . PHE A 1 577 ? 107.832 34.088 16.281 1.00 46.27 557 PHE A C 1
ATOM 2699 O O . PHE A 1 577 ? 108.570 33.234 16.786 1.00 45.40 557 PHE A O 1
ATOM 2707 N N . GLU A 1 578 ? 106.738 34.540 16.903 1.00 46.80 558 GLU A N 1
ATOM 2708 C CA . GLU A 1 578 ? 106.362 33.997 18.205 1.00 48.60 558 GLU A CA 1
ATOM 2709 C C . GLU A 1 578 ? 105.960 32.531 18.105 1.00 48.23 558 GLU A C 1
ATOM 2710 O O . GLU A 1 578 ? 106.128 31.776 19.069 1.00 51.91 558 GLU A O 1
ATOM 2716 N N . GLU A 1 579 ? 105.439 32.110 16.950 1.00 49.34 559 GLU A N 1
ATOM 2717 C CA . GLU A 1 579 ? 105.045 30.717 16.783 1.00 47.00 559 GLU A CA 1
ATOM 2718 C C . GLU A 1 579 ? 106.265 29.811 16.672 1.00 44.76 559 GLU A C 1
ATOM 2719 O O . GLU A 1 579 ? 106.257 28.683 17.178 1.00 42.26 559 GLU A O 1
ATOM 2725 N N . VAL A 1 580 ? 107.324 30.292 16.015 1.00 50.87 560 VAL A N 1
ATOM 2726 C CA . VAL A 1 580 ? 108.568 29.531 15.936 1.00 40.94 560 VAL A CA 1
ATOM 2727 C C . VAL A 1 580 ? 109.146 29.313 17.329 1.00 46.35 560 VAL A C 1
ATOM 2728 O O . VAL A 1 580 ? 109.624 28.220 17.656 1.00 47.45 560 VAL A O 1
ATOM 2732 N N . LEU A 1 581 ? 109.096 30.344 18.176 1.00 48.55 561 LEU A N 1
ATOM 2733 C CA . LEU A 1 581 ? 109.654 30.226 19.519 1.00 52.83 561 LEU A CA 1
ATOM 2734 C C . LEU A 1 581 ? 108.813 29.321 20.410 1.00 53.82 561 LEU A C 1
ATOM 2735 O O . LEU A 1 581 ? 109.348 28.689 21.328 1.00 57.91 561 LEU A O 1
ATOM 2740 N N . ARG A 1 582 ? 107.505 29.239 20.156 1.00 49.56 562 ARG A N 1
ATOM 2741 C CA . ARG A 1 582 ? 106.627 28.463 21.025 1.00 51.30 562 ARG A CA 1
ATOM 2742 C C . ARG A 1 582 ? 106.734 26.963 20.775 1.00 50.29 562 ARG A C 1
ATOM 2743 O O . ARG A 1 582 ? 106.618 26.176 21.721 1.00 58.10 562 ARG A O 1
ATOM 2751 N N . VAL A 1 583 ? 106.961 26.544 19.527 1.00 43.22 563 VAL A N 1
ATOM 2752 C CA . VAL A 1 583 ? 106.895 25.126 19.184 1.00 44.48 563 VAL A CA 1
ATOM 2753 C C . VAL A 1 583 ? 108.262 24.480 18.997 1.00 41.29 563 VAL A C 1
ATOM 2754 O O . VAL A 1 583 ? 108.341 23.242 18.942 1.00 46.30 563 VAL A O 1
ATOM 2758 N N . THR A 1 584 ? 109.335 25.262 18.897 1.00 42.22 564 THR A N 1
ATOM 2759 C CA . THR A 1 584 ? 110.670 24.713 18.709 1.00 39.37 564 THR A CA 1
ATOM 2760 C C . THR A 1 584 ? 111.612 25.247 19.777 1.00 42.67 564 THR A C 1
ATOM 2761 O O . THR A 1 584 ? 111.451 26.367 20.271 1.00 49.01 564 THR A O 1
ATOM 2765 N N . VAL A 1 585 ? 112.598 24.429 20.126 1.00 46.26 565 VAL A N 1
ATOM 2766 C CA . VAL A 1 585 ? 113.640 24.816 21.058 1.00 50.35 565 VAL A CA 1
ATOM 2767 C C . VAL A 1 585 ? 114.839 25.311 20.262 1.00 54.14 565 VAL A C 1
ATOM 2768 O O . VAL A 1 585 ? 115.009 25.001 19.079 1.00 55.13 565 VAL A O 1
ATOM 2772 N N . ALA A 1 586 ? 115.684 26.101 20.917 1.00 53.74 566 ALA A N 1
ATOM 2773 C CA . ALA A 1 586 ? 116.874 26.619 20.264 1.00 54.11 566 ALA A CA 1
ATOM 2774 C C . ALA A 1 586 ? 117.916 25.517 20.095 1.00 53.88 566 ALA A C 1
ATOM 2775 O O . ALA A 1 586 ? 117.909 24.502 20.797 1.00 50.08 566 ALA A O 1
ATOM 2777 N N . ASP A 1 587 ? 118.820 25.727 19.145 1.00 54.61 567 ASP A N 1
ATOM 2778 C CA . ASP A 1 587 ? 119.898 24.778 18.902 1.00 61.25 567 ASP A CA 1
ATOM 2779 C C . ASP A 1 587 ? 121.148 25.182 19.674 1.00 71.42 567 ASP A C 1
ATOM 2780 O O . ASP A 1 587 ? 122.267 24.997 19.199 1.00 81.03 567 ASP A O 1
ATOM 2785 N N . ALA B 1 201 ? 105.604 -52.104 28.125 1.00 78.66 181 ALA B N 1
ATOM 2786 C CA . ALA B 1 201 ? 106.701 -52.942 28.606 1.00 78.28 181 ALA B CA 1
ATOM 2787 C C . ALA B 1 201 ? 107.772 -53.221 27.535 1.00 73.62 181 ALA B C 1
ATOM 2788 O O . ALA B 1 201 ? 108.963 -53.115 27.830 1.00 70.93 181 ALA B O 1
ATOM 2790 N N . PRO B 1 202 ? 107.379 -53.579 26.303 1.00 73.15 182 PRO B N 1
ATOM 2791 C CA . PRO B 1 202 ? 108.396 -53.713 25.246 1.00 74.29 182 PRO B CA 1
ATOM 2792 C C . PRO B 1 202 ? 109.098 -52.408 24.916 1.00 72.97 182 PRO B C 1
ATOM 2793 O O . PRO B 1 202 ? 110.214 -52.440 24.383 1.00 73.72 182 PRO B O 1
ATOM 2797 N N . VAL B 1 203 ? 108.486 -51.262 25.218 1.00 70.26 183 VAL B N 1
ATOM 2798 C CA . VAL B 1 203 ? 109.150 -49.983 24.987 1.00 64.56 183 VAL B CA 1
ATOM 2799 C C . VAL B 1 203 ? 110.320 -49.808 25.948 1.00 63.57 183 VAL B C 1
ATOM 2800 O O . VAL B 1 203 ? 111.399 -49.349 25.555 1.00 62.62 183 VAL B O 1
ATOM 2804 N N . VAL B 1 204 ? 110.129 -50.170 27.220 1.00 63.75 184 VAL B N 1
ATOM 2805 C CA . VAL B 1 204 ? 111.221 -50.089 28.188 1.00 63.87 184 VAL B CA 1
ATOM 2806 C C . VAL B 1 204 ? 112.363 -51.011 27.778 1.00 63.59 184 VAL B C 1
ATOM 2807 O O . VAL B 1 204 ? 113.542 -50.653 27.893 1.00 61.22 184 VAL B O 1
ATOM 2811 N N . LYS B 1 205 ? 112.034 -52.206 27.283 1.00 58.40 185 LYS B N 1
ATOM 2812 C CA . LYS B 1 205 ? 113.070 -53.128 26.830 1.00 61.97 185 LYS B CA 1
ATOM 2813 C C . LYS B 1 205 ? 113.789 -52.591 25.598 1.00 63.87 185 LYS B C 1
ATOM 2814 O O . LYS B 1 205 ? 115.016 -52.705 25.489 1.00 63.72 185 LYS B O 1
ATOM 2820 N N . LEU B 1 206 ? 113.044 -52.003 24.660 1.00 66.28 186 LEU B N 1
ATOM 2821 C CA . LEU B 1 206 ? 113.654 -51.501 23.433 1.00 63.44 186 LEU B CA 1
ATOM 2822 C C . LEU B 1 206 ? 114.648 -50.384 23.731 1.00 59.67 186 LEU B C 1
ATOM 2823 O O . LEU B 1 206 ? 115.766 -50.376 23.204 1.00 61.19 186 LEU B O 1
ATOM 2826 N N . VAL B 1 207 ? 114.256 -49.433 24.580 1.00 56.39 187 VAL B N 1
ATOM 2827 C CA . VAL B 1 207 ? 115.144 -48.325 24.925 1.00 54.28 187 VAL B CA 1
ATOM 2828 C C . VAL B 1 207 ? 116.373 -48.838 25.666 1.00 57.63 187 VAL B C 1
ATOM 2829 O O . VAL B 1 207 ? 117.503 -48.418 25.390 1.00 56.37 187 VAL B O 1
ATOM 2833 N N . ASN B 1 208 ? 116.174 -49.759 26.613 1.00 64.42 188 ASN B N 1
ATOM 2834 C CA . ASN B 1 208 ? 117.307 -50.349 27.319 1.00 64.15 188 ASN B CA 1
ATOM 2835 C C . ASN B 1 208 ? 118.234 -51.083 26.359 1.00 60.72 188 ASN B C 1
ATOM 2836 O O . ASN B 1 208 ? 119.461 -51.016 26.498 1.00 59.67 188 ASN B O 1
ATOM 2841 N N . LEU B 1 209 ? 117.666 -51.796 25.381 1.00 57.61 189 LEU B N 1
ATOM 2842 C CA . LEU B 1 209 ? 118.486 -52.437 24.357 1.00 61.95 189 LEU B CA 1
ATOM 2843 C C . LEU B 1 209 ? 119.340 -51.412 23.626 1.00 66.38 189 LEU B C 1
ATOM 2844 O O . LEU B 1 209 ? 120.536 -51.633 23.411 1.00 72.70 189 LEU B O 1
ATOM 2849 N N . ILE B 1 210 ? 118.740 -50.282 23.241 1.00 61.56 190 ILE B N 1
ATOM 2850 C CA . ILE B 1 210 ? 119.473 -49.250 22.511 1.00 54.12 190 ILE B CA 1
ATOM 2851 C C . ILE B 1 210 ? 120.653 -48.754 23.332 1.00 61.93 190 ILE B C 1
ATOM 2852 O O . ILE B 1 210 ? 121.788 -48.682 22.843 1.00 67.54 190 ILE B O 1
ATOM 2857 N N . LEU B 1 211 ? 120.400 -48.394 24.590 1.00 60.92 191 LEU B N 1
ATOM 2858 C CA . LEU B 1 211 ? 121.474 -47.921 25.455 1.00 65.67 191 LEU B CA 1
ATOM 2859 C C . LEU B 1 211 ? 122.536 -48.996 25.644 1.00 69.09 191 LEU B C 1
ATOM 2860 O O . LEU B 1 211 ? 123.736 -48.700 25.648 1.00 70.18 191 LEU B O 1
ATOM 2863 N N . THR B 1 212 ? 122.114 -50.253 25.787 1.00 67.90 192 THR B N 1
ATOM 2864 C CA . THR B 1 212 ? 123.070 -51.334 26.009 1.00 68.68 192 THR B CA 1
ATOM 2865 C C . THR B 1 212 ? 123.841 -51.670 24.738 1.00 76.06 192 THR B C 1
ATOM 2866 O O . THR B 1 212 ? 125.049 -51.932 24.790 1.00 81.79 192 THR B O 1
ATOM 2868 N N . ASP B 1 213 ? 123.159 -51.680 23.590 1.00 75.15 193 ASP B N 1
ATOM 2869 C CA . ASP B 1 213 ? 123.808 -52.053 22.336 1.00 75.79 193 ASP B CA 1
ATOM 2870 C C . ASP B 1 213 ? 124.924 -51.080 21.978 1.00 76.94 193 ASP B C 1
ATOM 2871 O O . ASP B 1 213 ? 125.990 -51.492 21.504 1.00 83.15 193 ASP B O 1
ATOM 2876 N N . ALA B 1 214 ? 124.699 -49.783 22.200 1.00 70.38 194 ALA B N 1
ATOM 2877 C CA . ALA B 1 214 ? 125.690 -48.779 21.823 1.00 69.03 194 ALA B CA 1
ATOM 2878 C C . ALA B 1 214 ? 127.001 -48.982 22.570 1.00 71.77 194 ALA B C 1
ATOM 2879 O O . ALA B 1 214 ? 128.082 -48.778 22.007 1.00 70.93 194 ALA B O 1
ATOM 2881 N N . ILE B 1 215 ? 126.927 -49.372 23.844 1.00 72.53 195 ILE B N 1
ATOM 2882 C CA . ILE B 1 215 ? 128.144 -49.662 24.597 1.00 69.78 195 ILE B CA 1
ATOM 2883 C C . ILE B 1 215 ? 128.870 -50.852 23.987 1.00 72.58 195 ILE B C 1
ATOM 2884 O O . ILE B 1 215 ? 130.103 -50.865 23.891 1.00 75.20 195 ILE B O 1
ATOM 2886 N N . LYS B 1 216 ? 128.116 -51.867 23.557 1.00 74.30 196 LYS B N 1
ATOM 2887 C CA . LYS B 1 216 ? 128.732 -53.061 22.988 1.00 76.04 196 LYS B CA 1
ATOM 2888 C C . LYS B 1 216 ? 129.429 -52.752 21.669 1.00 75.02 196 LYS B C 1
ATOM 2889 O O . LYS B 1 216 ? 130.511 -53.283 21.394 1.00 78.61 196 LYS B O 1
ATOM 2891 N N . ARG B 1 217 ? 128.828 -51.902 20.840 1.00 68.87 197 ARG B N 1
ATOM 2892 C CA . ARG B 1 217 ? 129.397 -51.550 19.547 1.00 67.48 197 ARG B CA 1
ATOM 2893 C C . ARG B 1 217 ? 130.355 -50.368 19.627 1.00 67.95 197 ARG B C 1
ATOM 2894 O O . ARG B 1 217 ? 130.809 -49.884 18.585 1.00 70.54 197 ARG B O 1
ATOM 2902 N N . LYS B 1 218 ? 130.670 -49.902 20.838 1.00 67.57 198 LYS B N 1
ATOM 2903 C CA . LYS B 1 218 ? 131.651 -48.838 21.059 1.00 68.24 198 LYS B CA 1
ATOM 2904 C C . LYS B 1 218 ? 131.274 -47.567 20.300 1.00 72.15 198 LYS B C 1
ATOM 2905 O O . LYS B 1 218 ? 132.085 -46.970 19.590 1.00 76.94 198 LYS B O 1
ATOM 2909 N N . ALA B 1 219 ? 130.020 -47.156 20.457 1.00 70.39 199 ALA B N 1
ATOM 2910 C CA . ALA B 1 219 ? 129.512 -45.937 19.849 1.00 66.23 199 ALA B CA 1
ATOM 2911 C C . ALA B 1 219 ? 129.598 -44.789 20.843 1.00 68.04 199 ALA B C 1
ATOM 2912 O O . ALA B 1 219 ? 129.321 -44.961 22.034 1.00 75.35 199 ALA B O 1
ATOM 2914 N N . SER B 1 220 ? 129.985 -43.617 20.347 1.00 61.16 200 SER B N 1
ATOM 2915 C CA . SER B 1 220 ? 130.112 -42.442 21.198 1.00 61.13 200 SER B CA 1
ATOM 2916 C C . SER B 1 220 ? 128.814 -41.656 21.324 1.00 60.09 200 SER B C 1
ATOM 2917 O O . SER B 1 220 ? 128.620 -40.957 22.324 1.00 62.31 200 SER B O 1
ATOM 2920 N N . ASP B 1 221 ? 127.921 -41.750 20.340 1.00 58.14 201 ASP B N 1
ATOM 2921 C CA . ASP B 1 221 ? 126.697 -40.962 20.340 1.00 57.08 201 ASP B CA 1
ATOM 2922 C C . ASP B 1 221 ? 125.555 -41.781 19.756 1.00 55.19 201 ASP B C 1
ATOM 2923 O O . ASP B 1 221 ? 125.760 -42.623 18.879 1.00 48.98 201 ASP B O 1
ATOM 2928 N N . ILE B 1 222 ? 124.347 -41.520 20.254 1.00 53.30 202 ILE B N 1
ATOM 2929 C CA . ILE B 1 222 ? 123.130 -42.188 19.805 1.00 49.26 202 ILE B CA 1
ATOM 2930 C C . ILE B 1 222 ? 122.175 -41.131 19.271 1.00 46.93 202 ILE B C 1
ATOM 2931 O O . ILE B 1 222 ? 121.871 -40.156 19.968 1.00 46.30 202 ILE B O 1
ATOM 2936 N N . HIS B 1 223 ? 121.691 -41.331 18.046 1.00 46.83 203 HIS B N 1
ATOM 2937 C CA . HIS B 1 223 ? 120.793 -40.390 17.388 1.00 46.00 203 HIS B CA 1
ATOM 2938 C C . HIS B 1 223 ? 119.481 -41.089 17.065 1.00 48.17 203 HIS B C 1
ATOM 2939 O O . HIS B 1 223 ? 119.461 -42.055 16.295 1.00 46.85 203 HIS B O 1
ATOM 2946 N N . ILE B 1 224 ? 118.392 -40.596 17.649 1.00 47.42 204 ILE B N 1
ATOM 2947 C CA . ILE B 1 224 ? 117.052 -41.130 17.437 1.00 49.76 204 ILE B CA 1
ATOM 2948 C C . ILE B 1 224 ? 116.251 -40.052 16.725 1.00 48.43 204 ILE B C 1
ATOM 2949 O O . ILE B 1 224 ? 115.857 -39.050 17.334 1.00 46.15 204 ILE B O 1
ATOM 2954 N N . GLU B 1 225 ? 116.013 -40.251 15.436 1.00 50.29 205 GLU B N 1
ATOM 2955 C CA . GLU B 1 225 ? 115.540 -39.182 14.556 1.00 47.37 205 GLU B CA 1
ATOM 2956 C C . GLU B 1 225 ? 114.248 -39.573 13.853 1.00 46.56 205 GLU B C 1
ATOM 2957 O O . GLU B 1 225 ? 114.249 -40.520 13.044 1.00 45.92 205 GLU B O 1
ATOM 2963 N N . PRO B 1 226 ? 113.136 -38.892 14.115 1.00 45.24 206 PRO B N 1
ATOM 2964 C CA . PRO B 1 226 ? 111.926 -39.105 13.318 1.00 45.59 206 PRO B CA 1
ATOM 2965 C C . PRO B 1 226 ? 111.881 -38.192 12.103 1.00 52.59 206 PRO B C 1
ATOM 2966 O O . PRO B 1 226 ? 112.414 -37.080 12.097 1.00 49.27 206 PRO B O 1
ATOM 2970 N N . TYR B 1 227 ? 111.232 -38.689 11.056 1.00 45.87 207 TYR B N 1
ATOM 2971 C CA . TYR B 1 227 ? 111.016 -37.919 9.838 1.00 45.92 207 TYR B CA 1
ATOM 2972 C C . TYR B 1 227 ? 109.573 -38.129 9.402 1.00 46.45 207 TYR B C 1
ATOM 2973 O O . TYR B 1 227 ? 108.783 -38.774 10.099 1.00 49.71 207 TYR B O 1
ATOM 2982 N N . GLU B 1 228 ? 109.221 -37.570 8.242 1.00 47.28 208 GLU B N 1
ATOM 2983 C CA . GLU B 1 228 ? 107.845 -37.679 7.771 1.00 53.26 208 GLU B CA 1
ATOM 2984 C C . GLU B 1 228 ? 107.478 -39.122 7.451 1.00 55.20 208 GLU B C 1
ATOM 2985 O O . GLU B 1 228 ? 106.382 -39.580 7.795 1.00 58.98 208 GLU B O 1
ATOM 2991 N N . ARG B 1 229 ? 108.382 -39.856 6.802 1.00 51.37 209 ARG B N 1
ATOM 2992 C CA . ARG B 1 229 ? 108.097 -41.209 6.350 1.00 55.18 209 ARG B CA 1
ATOM 2993 C C . ARG B 1 229 ? 108.919 -42.280 7.051 1.00 58.86 209 ARG B C 1
ATOM 2994 O O . ARG B 1 229 ? 108.621 -43.467 6.883 1.00 65.39 209 ARG B O 1
ATOM 3002 N N . SER B 1 230 ? 109.940 -41.908 7.819 1.00 53.43 210 SER B N 1
ATOM 3003 C CA . SER B 1 230 ? 110.844 -42.891 8.394 1.00 50.83 210 SER B CA 1
ATOM 3004 C C . SER B 1 230 ? 111.162 -42.534 9.839 1.00 51.99 210 SER B C 1
ATOM 3005 O O . SER B 1 230 ? 110.898 -41.425 10.311 1.00 53.66 210 SER B O 1
ATOM 3008 N N . PHE B 1 231 ? 111.742 -43.510 10.534 1.00 52.67 211 PHE B N 1
ATOM 3009 C CA . PHE B 1 231 ? 112.127 -43.377 11.937 1.00 47.64 211 PHE B CA 1
ATOM 3010 C C . PHE B 1 231 ? 113.338 -44.277 12.134 1.00 58.91 211 PHE B C 1
ATOM 3011 O O . PHE B 1 231 ? 113.225 -45.499 11.999 1.00 58.36 211 PHE B O 1
ATOM 3019 N N . ARG B 1 232 ? 114.491 -43.685 12.432 1.00 47.62 212 ARG B N 1
ATOM 3020 C CA . ARG B 1 232 ? 115.741 -44.428 12.461 1.00 48.07 212 ARG B CA 1
ATOM 3021 C C . ARG B 1 232 ? 116.514 -44.134 13.739 1.00 50.03 212 ARG B C 1
ATOM 3022 O O . ARG B 1 232 ? 116.269 -43.142 14.431 1.00 47.26 212 ARG B O 1
ATOM 3030 N N . VAL B 1 233 ? 117.461 -45.021 14.035 1.00 48.55 213 VAL B N 1
ATOM 3031 C CA . VAL B 1 233 ? 118.427 -44.843 15.111 1.00 48.58 213 VAL B CA 1
ATOM 3032 C C . VAL B 1 233 ? 119.818 -44.956 14.507 1.00 48.84 213 VAL B C 1
ATOM 3033 O O . VAL B 1 233 ? 120.084 -45.874 13.722 1.00 52.21 213 VAL B O 1
ATOM 3037 N N . ARG B 1 234 ? 120.699 -44.023 14.861 1.00 52.91 214 ARG B N 1
ATOM 3038 C CA . ARG B 1 234 ? 122.052 -44.000 14.329 1.00 48.60 214 ARG B CA 1
ATOM 3039 C C . ARG B 1 234 ? 123.066 -43.992 15.464 1.00 48.98 214 ARG B C 1
ATOM 3040 O O . ARG B 1 234 ? 122.891 -43.291 16.464 1.00 48.37 214 ARG B O 1
ATOM 3048 N N . TYR B 1 235 ? 124.120 -44.788 15.301 1.00 53.08 215 TYR B N 1
ATOM 3049 C CA . TYR B 1 235 ? 125.256 -44.816 16.211 1.00 55.09 215 TYR B CA 1
ATOM 3050 C C . TYR B 1 235 ? 126.449 -44.141 15.551 1.00 57.82 215 TYR B C 1
ATOM 3051 O O . TYR B 1 235 ? 126.743 -44.394 14.378 1.00 57.49 215 TYR B O 1
ATOM 3060 N N . ARG B 1 236 ? 127.145 -43.291 16.304 1.00 57.45 216 ARG B N 1
ATOM 3061 C CA . ARG B 1 236 ? 128.417 -42.738 15.852 1.00 54.51 216 ARG B CA 1
ATOM 3062 C C . ARG B 1 236 ? 129.535 -43.614 16.404 1.00 56.36 216 ARG B C 1
ATOM 3063 O O . ARG B 1 236 ? 129.803 -43.605 17.609 1.00 57.31 216 ARG B O 1
ATOM 3071 N N . ILE B 1 237 ? 130.184 -44.369 15.525 1.00 52.01 217 ILE B N 1
ATOM 3072 C CA . ILE B 1 237 ? 131.267 -45.270 15.902 1.00 62.66 217 ILE B CA 1
ATOM 3073 C C . ILE B 1 237 ? 132.532 -44.768 15.225 1.00 65.04 217 ILE B C 1
ATOM 3074 O O . ILE B 1 237 ? 132.633 -44.786 13.991 1.00 63.76 217 ILE B O 1
ATOM 3079 N N . ASP B 1 238 ? 133.492 -44.310 16.031 1.00 67.42 218 ASP B N 1
ATOM 3080 C CA . ASP B 1 238 ? 134.784 -43.836 15.538 1.00 66.63 218 ASP B CA 1
ATOM 3081 C C . ASP B 1 238 ? 134.614 -42.671 14.564 1.00 66.57 218 ASP B C 1
ATOM 3082 O O . ASP B 1 238 ? 135.304 -42.579 13.546 1.00 66.62 218 ASP B O 1
ATOM 3087 N N . GLY B 1 239 ? 133.677 -41.779 14.878 1.00 62.85 219 GLY B N 1
ATOM 3088 C CA . GLY B 1 239 ? 133.481 -40.562 14.120 1.00 53.59 219 GLY B CA 1
ATOM 3089 C C . GLY B 1 239 ? 132.476 -40.637 12.992 1.00 51.63 219 GLY B C 1
ATOM 3090 O O . GLY B 1 239 ? 132.197 -39.605 12.368 1.00 52.44 219 GLY B O 1
ATOM 3091 N N . VAL B 1 240 ? 131.916 -41.811 12.709 1.00 51.89 220 VAL B N 1
ATOM 3092 C CA . VAL B 1 240 ? 131.018 -42.003 11.577 1.00 55.41 220 VAL B CA 1
ATOM 3093 C C . VAL B 1 240 ? 129.672 -42.501 12.087 1.00 59.27 220 VAL B C 1
ATOM 3094 O O . VAL B 1 240 ? 129.610 -43.369 12.964 1.00 63.43 220 VAL B O 1
ATOM 3098 N N . LEU B 1 241 ? 128.597 -41.947 11.530 1.00 55.23 221 LEU B N 1
ATOM 3099 C CA . LEU B 1 241 ? 127.240 -42.354 11.868 1.00 56.32 221 LEU B CA 1
ATOM 3100 C C . LEU B 1 241 ? 126.793 -43.505 10.975 1.00 49.86 221 LEU B C 1
ATOM 3101 O O . LEU B 1 241 ? 127.050 -43.507 9.767 1.00 50.12 221 LEU B O 1
ATOM 3106 N N . TYR B 1 242 ? 126.116 -44.480 11.577 1.00 54.02 222 TYR B N 1
ATOM 3107 C CA . TYR B 1 242 ? 125.561 -45.618 10.858 1.00 57.90 222 TYR B CA 1
ATOM 3108 C C . TYR B 1 242 ? 124.131 -45.858 11.316 1.00 56.07 222 TYR B C 1
ATOM 3109 O O . TYR B 1 242 ? 123.840 -45.798 12.514 1.00 50.49 222 TYR B O 1
ATOM 3118 N N . GLU B 1 243 ? 123.242 -46.134 10.364 1.00 54.14 223 GLU B N 1
ATOM 3119 C CA . GLU B 1 243 ? 121.880 -46.533 10.702 1.00 54.03 223 GLU B CA 1
ATOM 3120 C C . GLU B 1 243 ? 121.902 -47.940 11.290 1.00 59.96 223 GLU B C 1
ATOM 3121 O O . GLU B 1 243 ? 122.369 -48.882 10.641 1.00 64.75 223 GLU B O 1
ATOM 3127 N N . VAL B 1 244 ? 121.408 -48.087 12.518 1.00 59.06 224 VAL B N 1
ATOM 3128 C CA . VAL B 1 244 ? 121.486 -49.356 13.233 1.00 59.21 224 VAL B CA 1
ATOM 3129 C C . VAL B 1 244 ? 120.126 -49.975 13.514 1.00 62.78 224 VAL B C 1
ATOM 3130 O O . VAL B 1 244 ? 120.070 -51.161 13.876 1.00 67.04 224 VAL B O 1
ATOM 3134 N N . MET B 1 245 ? 119.030 -49.235 13.361 1.00 61.04 225 MET B N 1
ATOM 3135 C CA . MET B 1 245 ? 117.716 -49.787 13.656 1.00 59.13 225 MET B CA 1
ATOM 3136 C C . MET B 1 245 ? 116.645 -48.878 13.076 1.00 61.64 225 MET B C 1
ATOM 3137 O O . MET B 1 245 ? 116.799 -47.655 13.073 1.00 60.12 225 MET B O 1
ATOM 3142 N N . LYS B 1 246 ? 115.566 -49.489 12.586 1.00 64.62 226 LYS B N 1
ATOM 3143 C CA . LYS B 1 246 ? 114.382 -48.778 12.105 1.00 60.45 226 LYS B CA 1
ATOM 3144 C C . LYS B 1 246 ? 113.221 -49.135 13.023 1.00 58.27 226 LYS B C 1
ATOM 3145 O O . LYS B 1 246 ? 112.458 -50.073 12.740 1.00 60.20 226 LYS B O 1
ATOM 3149 N N . PRO B 1 247 ? 113.054 -48.424 14.134 1.00 57.64 227 PRO B N 1
ATOM 3150 C CA . PRO B 1 247 ? 111.983 -48.753 15.084 1.00 58.13 227 PRO B CA 1
ATOM 3151 C C . PRO B 1 247 ? 110.615 -48.581 14.451 1.00 60.76 227 PRO B C 1
ATOM 3152 O O . PRO B 1 247 ? 110.461 -47.834 13.472 1.00 64.32 227 PRO B O 1
ATOM 3156 N N . PRO B 1 248 ? 109.598 -49.263 14.975 1.00 60.05 228 PRO B N 1
ATOM 3157 C CA . PRO B 1 248 ? 108.244 -49.097 14.436 1.00 60.85 228 PRO B CA 1
ATOM 3158 C C . PRO B 1 248 ? 107.738 -47.676 14.634 1.00 62.85 228 PRO B C 1
ATOM 3159 O O . PRO B 1 248 ? 108.014 -47.034 15.650 1.00 67.46 228 PRO B O 1
ATOM 3163 N N . LEU B 1 249 ? 106.992 -47.183 13.641 1.00 61.39 229 LEU B N 1
ATOM 3164 C CA . LEU B 1 249 ? 106.423 -45.843 13.740 1.00 62.77 229 LEU B CA 1
ATOM 3165 C C . LEU B 1 249 ? 105.433 -45.735 14.892 1.00 62.49 229 LEU B C 1
ATOM 3166 O O . LEU B 1 249 ? 105.241 -44.646 15.444 1.00 61.29 229 LEU B O 1
ATOM 3169 N N . LYS B 1 250 ? 104.802 -46.850 15.270 1.00 63.01 230 LYS B N 1
ATOM 3170 C CA . LYS B 1 250 ? 103.785 -46.813 16.316 1.00 64.82 230 LYS B CA 1
ATOM 3171 C C . LYS B 1 250 ? 104.369 -46.412 17.664 1.00 71.35 230 LYS B C 1
ATOM 3172 O O . LYS B 1 250 ? 103.676 -45.793 18.480 1.00 76.30 230 LYS B O 1
ATOM 3174 N N . LEU B 1 251 ? 105.633 -46.751 17.919 1.00 69.49 231 LEU B N 1
ATOM 3175 C CA . LEU B 1 251 ? 106.274 -46.477 19.198 1.00 66.42 231 LEU B CA 1
ATOM 3176 C C . LEU B 1 251 ? 107.120 -45.209 19.170 1.00 66.35 231 LEU B C 1
ATOM 3177 O O . LEU B 1 251 ? 107.947 -45.007 20.064 1.00 70.80 231 LEU B O 1
ATOM 3182 N N . LYS B 1 252 ? 106.919 -44.347 18.170 1.00 61.40 232 LYS B N 1
ATOM 3183 C CA . LYS B 1 252 ? 107.762 -43.164 18.016 1.00 58.82 232 LYS B CA 1
ATOM 3184 C C . LYS B 1 252 ? 107.663 -42.247 19.230 1.00 57.30 232 LYS B C 1
ATOM 3185 O O . LYS B 1 252 ? 108.682 -41.837 19.797 1.00 56.44 232 LYS B O 1
ATOM 3189 N N . ASN B 1 253 ? 106.438 -41.912 19.645 1.00 53.93 233 ASN B N 1
ATOM 3190 C CA . ASN B 1 253 ? 106.270 -41.017 20.785 1.00 52.83 233 ASN B CA 1
ATOM 3191 C C . ASN B 1 253 ? 106.579 -41.712 22.104 1.00 53.89 233 ASN B C 1
ATOM 3192 O O . ASN B 1 253 ? 106.998 -41.055 23.064 1.00 56.15 233 ASN B O 1
ATOM 3197 N N . ALA B 1 254 ? 106.380 -43.030 22.176 1.00 54.71 234 ALA B N 1
ATOM 3198 C CA . ALA B 1 254 ? 106.633 -43.747 23.422 1.00 53.54 234 ALA B CA 1
ATOM 3199 C C . ALA B 1 254 ? 108.125 -43.837 23.720 1.00 52.16 234 ALA B C 1
ATOM 3200 O O . ALA B 1 254 ? 108.536 -43.750 24.883 1.00 53.19 234 ALA B O 1
ATOM 3202 N N . ILE B 1 255 ? 108.949 -44.013 22.685 1.00 51.70 235 ILE B N 1
ATOM 3203 C CA . ILE B 1 255 ? 110.389 -44.123 22.896 1.00 51.87 235 ILE B CA 1
ATOM 3204 C C . ILE B 1 255 ? 110.964 -42.801 23.391 1.00 50.26 235 ILE B C 1
ATOM 3205 O O . ILE B 1 255 ? 111.803 -42.778 24.298 1.00 49.01 235 ILE B O 1
ATOM 3210 N N . THR B 1 256 ? 110.521 -41.678 22.816 1.00 48.05 236 THR B N 1
ATOM 3211 C CA . THR B 1 256 ? 111.048 -40.388 23.255 1.00 51.58 236 THR B CA 1
ATOM 3212 C C . THR B 1 256 ? 110.580 -40.053 24.667 1.00 50.41 236 THR B C 1
ATOM 3213 O O . THR B 1 256 ? 111.369 -39.570 25.487 1.00 50.30 236 THR B O 1
ATOM 3217 N N . SER B 1 257 ? 109.303 -40.302 24.970 1.00 49.47 237 SER B N 1
ATOM 3218 C CA . SER B 1 257 ? 108.806 -40.067 26.324 1.00 53.34 237 SER B CA 1
ATOM 3219 C C . SER B 1 257 ? 109.549 -40.923 27.342 1.00 49.40 237 SER B C 1
ATOM 3220 O O . SER B 1 257 ? 109.880 -40.450 28.435 1.00 49.51 237 SER B O 1
ATOM 3223 N N . ARG B 1 258 ? 109.821 -42.185 27.000 1.00 50.00 238 ARG B N 1
ATOM 3224 C CA . ARG B 1 258 ? 110.528 -43.072 27.920 1.00 53.13 238 ARG B CA 1
ATOM 3225 C C . ARG B 1 258 ? 111.905 -42.520 28.267 1.00 54.50 238 ARG B C 1
ATOM 3226 O O . ARG B 1 258 ? 112.297 -42.483 29.439 1.00 50.97 238 ARG B O 1
ATOM 3234 N N . ILE B 1 259 ? 112.654 -42.084 27.253 1.00 52.94 239 ILE B N 1
ATOM 3235 C CA . ILE B 1 259 ? 113.984 -41.531 27.489 1.00 49.94 239 ILE B CA 1
ATOM 3236 C C . ILE B 1 259 ? 113.893 -40.262 28.326 1.00 51.50 239 ILE B C 1
ATOM 3237 O O . ILE B 1 259 ? 114.731 -40.017 29.204 1.00 48.82 239 ILE B O 1
ATOM 3242 N N . LYS B 1 260 ? 112.867 -39.443 28.085 1.00 48.14 240 LYS B N 1
ATOM 3243 C CA . LYS B 1 260 ? 112.728 -38.205 28.844 1.00 53.04 240 LYS B CA 1
ATOM 3244 C C . LYS B 1 260 ? 112.388 -38.468 30.306 1.00 53.22 240 LYS B C 1
ATOM 3245 O O . LYS B 1 260 ? 112.787 -37.687 31.178 1.00 58.48 240 LYS B O 1
ATOM 3251 N N . ILE B 1 261 ? 111.665 -39.550 30.602 1.00 50.20 241 ILE B N 1
ATOM 3252 C CA . ILE B 1 261 ? 111.427 -39.901 31.999 1.00 57.13 241 ILE B CA 1
ATOM 3253 C C . ILE B 1 261 ? 112.704 -40.439 32.634 1.00 64.08 241 ILE B C 1
ATOM 3254 O O . ILE B 1 261 ? 112.992 -40.167 33.806 1.00 69.29 241 ILE B O 1
ATOM 3259 N N . MET B 1 262 ? 113.490 -41.207 31.875 1.00 60.95 242 MET B N 1
ATOM 3260 C CA . MET B 1 262 ? 114.770 -41.687 32.387 1.00 57.40 242 MET B CA 1
ATOM 3261 C C . MET B 1 262 ? 115.737 -40.540 32.651 1.00 58.18 242 MET B C 1
ATOM 3262 O O . MET B 1 262 ? 116.615 -40.658 33.513 1.00 59.91 242 MET B O 1
ATOM 3267 N N . ALA B 1 263 ? 115.601 -39.434 31.919 1.00 49.75 243 ALA B N 1
ATOM 3268 C CA . ALA B 1 263 ? 116.445 -38.260 32.094 1.00 52.63 243 ALA B CA 1
ATOM 3269 C C . ALA B 1 263 ? 115.781 -37.183 32.942 1.00 51.91 243 ALA B C 1
ATOM 3270 O O . ALA B 1 263 ? 116.316 -36.074 33.045 1.00 59.03 243 ALA B O 1
ATOM 3272 N N . GLU B 1 264 ? 114.630 -37.487 33.547 1.00 49.39 244 GLU B N 1
ATOM 3273 C CA . GLU B 1 264 ? 113.907 -36.547 34.406 1.00 59.20 244 GLU B CA 1
ATOM 3274 C C . GLU B 1 264 ? 113.551 -35.264 33.658 1.00 59.05 244 GLU B C 1
ATOM 3275 O O . GLU B 1 264 ? 113.609 -34.164 34.210 1.00 62.03 244 GLU B O 1
ATOM 3277 N N . LEU B 1 265 ? 113.180 -35.405 32.390 1.00 51.64 245 LEU B N 1
ATOM 3278 C CA . LEU B 1 265 ? 112.782 -34.282 31.557 1.00 46.72 245 LEU B CA 1
ATOM 3279 C C . LEU B 1 265 ? 111.260 -34.201 31.468 1.00 50.60 245 LEU B C 1
ATOM 3280 O O . LEU B 1 265 ? 110.539 -35.140 31.807 1.00 47.90 245 LEU B O 1
ATOM 3285 N N . ASP B 1 266 ? 110.776 -33.051 31.003 1.00 51.89 246 ASP B N 1
ATOM 3286 C CA . ASP B 1 266 ? 109.343 -32.774 30.965 1.00 54.07 246 ASP B CA 1
ATOM 3287 C C . ASP B 1 266 ? 108.714 -33.501 29.782 1.00 54.77 246 ASP B C 1
ATOM 3288 O O . ASP B 1 266 ? 108.980 -33.170 28.623 1.00 57.36 246 ASP B O 1
ATOM 3293 N N . ILE B 1 267 ? 107.861 -34.484 30.079 1.00 53.51 247 ILE B N 1
ATOM 3294 C CA . ILE B 1 267 ? 107.183 -35.235 29.026 1.00 53.25 247 ILE B CA 1
ATOM 3295 C C . ILE B 1 267 ? 106.080 -34.401 28.387 1.00 54.64 247 ILE B C 1
ATOM 3296 O O . ILE B 1 267 ? 105.739 -34.604 27.215 1.00 54.22 247 ILE B O 1
ATOM 3300 N N . ALA B 1 268 ? 105.511 -33.449 29.129 1.00 58.09 248 ALA B N 1
ATOM 3301 C CA . ALA B 1 268 ? 104.407 -32.650 28.611 1.00 59.06 248 ALA B CA 1
ATOM 3302 C C . ALA B 1 268 ? 104.853 -31.588 27.615 1.00 59.30 248 ALA B C 1
ATOM 3303 O O . ALA B 1 268 ? 104.035 -31.135 26.807 1.00 66.63 248 ALA B O 1
ATOM 3305 N N . GLU B 1 269 ? 106.116 -31.176 27.654 1.00 55.61 249 GLU B N 1
ATOM 3306 C CA . GLU B 1 269 ? 106.636 -30.154 26.755 1.00 58.48 249 GLU B CA 1
ATOM 3307 C C . GLU B 1 269 ? 107.343 -30.826 25.584 1.00 57.17 249 GLU B C 1
ATOM 3308 O O . GLU B 1 269 ? 108.341 -31.528 25.776 1.00 56.80 249 GLU B O 1
ATOM 3314 N N . ARG B 1 270 ? 106.826 -30.606 24.374 1.00 52.58 250 ARG B N 1
ATOM 3315 C CA . ARG B 1 270 ? 107.400 -31.179 23.162 1.00 49.08 250 ARG B CA 1
ATOM 3316 C C . ARG B 1 270 ? 107.771 -30.120 22.131 1.00 49.36 250 ARG B C 1
ATOM 3317 O O . ARG B 1 270 ? 108.067 -30.467 20.982 1.00 49.18 250 ARG B O 1
ATOM 3322 N N . ARG B 1 271 ? 107.767 -28.839 22.508 1.00 50.46 251 ARG B N 1
ATOM 3323 C CA . ARG B 1 271 ? 108.048 -27.758 21.575 1.00 43.94 251 ARG B CA 1
ATOM 3324 C C . ARG B 1 271 ? 109.389 -27.077 21.807 1.00 46.59 251 ARG B C 1
ATOM 3325 O O . ARG B 1 271 ? 109.857 -26.359 20.918 1.00 42.94 251 ARG B O 1
ATOM 3333 N N . LEU B 1 272 ? 110.010 -27.276 22.962 1.00 46.02 252 LEU B N 1
ATOM 3334 C CA . LEU B 1 272 ? 111.241 -26.601 23.333 1.00 42.44 252 LEU B CA 1
ATOM 3335 C C . LEU B 1 272 ? 112.366 -27.604 23.546 1.00 50.37 252 LEU B C 1
ATOM 3336 O O . LEU B 1 272 ? 112.117 -28.775 23.853 1.00 53.51 252 LEU B O 1
ATOM 3341 N N . PRO B 1 273 ? 113.619 -27.180 23.385 1.00 50.28 253 PRO B N 1
ATOM 3342 C CA . PRO B 1 273 ? 114.739 -28.084 23.662 1.00 41.54 253 PRO B CA 1
ATOM 3343 C C . PRO B 1 273 ? 114.839 -28.410 25.143 1.00 48.77 253 PRO B C 1
ATOM 3344 O O . PRO B 1 273 ? 114.493 -27.604 26.010 1.00 51.19 253 PRO B O 1
ATOM 3348 N N . GLN B 1 274 ? 115.317 -29.620 25.425 1.00 46.80 254 GLN B N 1
ATOM 3349 C CA . GLN B 1 274 ? 115.523 -30.080 26.790 1.00 42.51 254 GLN B CA 1
ATOM 3350 C C . GLN B 1 274 ? 116.844 -30.830 26.864 1.00 43.68 254 GLN B C 1
ATOM 3351 O O . GLN B 1 274 ? 117.289 -31.431 25.883 1.00 47.11 254 GLN B O 1
ATOM 3357 N N . ASP B 1 275 ? 117.473 -30.780 28.036 1.00 42.79 255 ASP B N 1
ATOM 3358 C CA . ASP B 1 275 ? 118.762 -31.420 28.248 1.00 50.69 255 ASP B CA 1
ATOM 3359 C C . ASP B 1 275 ? 118.798 -32.046 29.633 1.00 53.44 255 ASP B C 1
ATOM 3360 O O . ASP B 1 275 ? 118.373 -31.428 30.613 1.00 60.16 255 ASP B O 1
ATOM 3362 N N . GLY B 1 276 ? 119.310 -33.269 29.707 1.00 51.32 256 GLY B N 1
ATOM 3363 C CA . GLY B 1 276 ? 119.357 -33.977 30.964 1.00 47.75 256 GLY B CA 1
ATOM 3364 C C . GLY B 1 276 ? 120.440 -35.033 30.974 1.00 46.43 256 GLY B C 1
ATOM 3365 O O . GLY B 1 276 ? 121.312 -35.069 30.104 1.00 47.54 256 GLY B O 1
ATOM 3366 N N . ARG B 1 277 ? 120.359 -35.907 31.975 1.00 47.18 257 ARG B N 1
ATOM 3367 C CA . ARG B 1 277 ? 121.377 -36.914 32.223 1.00 54.45 257 ARG B CA 1
ATOM 3368 C C . ARG B 1 277 ? 120.701 -38.233 32.567 1.00 52.67 257 ARG B C 1
ATOM 3369 O O . ARG B 1 277 ? 119.628 -38.255 33.175 1.00 54.34 257 ARG B O 1
ATOM 3377 N N . ILE B 1 278 ? 121.334 -39.333 32.166 1.00 53.80 258 ILE B N 1
ATOM 3378 C CA . ILE B 1 278 ? 120.860 -40.680 32.474 1.00 57.29 258 ILE B CA 1
ATOM 3379 C C . ILE B 1 278 ? 122.053 -41.493 32.951 1.00 63.22 258 ILE B C 1
ATOM 3380 O O . ILE B 1 278 ? 122.931 -41.836 32.151 1.00 61.57 258 ILE B O 1
ATOM 3385 N N . LYS B 1 279 ? 122.083 -41.813 34.242 1.00 69.61 259 LYS B N 1
ATOM 3386 C CA . LYS B 1 279 ? 123.110 -42.672 34.816 1.00 70.53 259 LYS B CA 1
ATOM 3387 C C . LYS B 1 279 ? 122.545 -44.079 34.972 1.00 71.40 259 LYS B C 1
ATOM 3388 O O . LYS B 1 279 ? 121.603 -44.291 35.743 1.00 74.07 259 LYS B O 1
ATOM 3390 N N . ILE B 1 280 ? 123.115 -45.032 34.239 1.00 71.04 260 ILE B N 1
ATOM 3391 C CA . ILE B 1 280 ? 122.670 -46.420 34.314 1.00 74.25 260 ILE B CA 1
ATOM 3392 C C . ILE B 1 280 ? 123.828 -47.332 34.708 1.00 75.73 260 ILE B C 1
ATOM 3393 O O . ILE B 1 280 ? 124.994 -47.005 34.484 1.00 77.75 260 ILE B O 1
ATOM 3398 N N . ASP B 1 289 ? 126.990 -43.235 32.286 1.00 72.44 269 ASP B N 1
ATOM 3399 C CA . ASP B 1 289 ? 125.954 -42.213 32.175 1.00 75.00 269 ASP B CA 1
ATOM 3400 C C . ASP B 1 289 ? 125.916 -41.597 30.775 1.00 69.20 269 ASP B C 1
ATOM 3401 O O . ASP B 1 289 ? 126.867 -41.725 30.002 1.00 69.13 269 ASP B O 1
ATOM 3406 N N . TYR B 1 290 ? 124.806 -40.928 30.458 1.00 59.86 270 TYR B N 1
ATOM 3407 C CA . TYR B 1 290 ? 124.577 -40.342 29.145 1.00 53.07 270 TYR B CA 1
ATOM 3408 C C . TYR B 1 290 ? 124.150 -38.889 29.294 1.00 52.98 270 TYR B C 1
ATOM 3409 O O . TYR B 1 290 ? 123.383 -38.550 30.199 1.00 55.72 270 TYR B O 1
ATOM 3418 N N . ARG B 1 291 ? 124.643 -38.038 28.399 1.00 52.61 271 ARG B N 1
ATOM 3419 C CA . ARG B 1 291 ? 124.139 -36.677 28.264 1.00 50.92 271 ARG B CA 1
ATOM 3420 C C . ARG B 1 291 ? 123.023 -36.685 27.225 1.00 53.26 271 ARG B C 1
ATOM 3421 O O . ARG B 1 291 ? 123.254 -37.039 26.064 1.00 57.54 271 ARG B O 1
ATOM 3423 N N . VAL B 1 292 ? 121.819 -36.304 27.642 1.00 50.01 272 VAL B N 1
ATOM 3424 C CA . VAL B 1 292 ? 120.619 -36.411 26.820 1.00 49.00 272 VAL B CA 1
ATOM 3425 C C . VAL B 1 292 ? 120.240 -35.025 26.321 1.00 49.98 272 VAL B C 1
ATOM 3426 O O . VAL B 1 292 ? 120.150 -34.077 27.110 1.00 50.24 272 VAL B O 1
ATOM 3430 N N . SER B 1 293 ? 120.009 -34.911 25.015 1.00 43.86 273 SER B N 1
ATOM 3431 C CA . SER B 1 293 ? 119.558 -33.671 24.401 1.00 43.05 273 SER B CA 1
ATOM 3432 C C . SER B 1 293 ? 118.342 -33.963 23.536 1.00 43.07 273 SER B C 1
ATOM 3433 O O . SER B 1 293 ? 118.390 -34.843 22.670 1.00 43.34 273 SER B O 1
ATOM 3436 N N . VAL B 1 294 ? 117.257 -33.232 23.778 1.00 42.86 274 VAL B N 1
ATOM 3437 C CA . VAL B 1 294 ? 116.014 -33.369 23.029 1.00 42.94 274 VAL B CA 1
ATOM 3438 C C . VAL B 1 294 ? 115.851 -32.135 22.153 1.00 42.35 274 VAL B C 1
ATOM 3439 O O . VAL B 1 294 ? 116.041 -31.005 22.621 1.00 45.71 274 VAL B O 1
ATOM 3443 N N . LEU B 1 295 ? 115.501 -32.347 20.885 1.00 45.98 275 LEU B N 1
ATOM 3444 C CA . LEU B 1 295 ? 115.394 -31.264 19.920 1.00 41.98 275 LEU B CA 1
ATOM 3445 C C . LEU B 1 295 ? 114.049 -31.350 19.207 1.00 42.30 275 LEU B C 1
ATOM 3446 O O . LEU B 1 295 ? 113.691 -32.421 18.687 1.00 51.69 275 LEU B O 1
ATOM 3451 N N . PRO B 1 296 ? 113.280 -30.259 19.154 1.00 48.59 276 PRO B N 1
ATOM 3452 C CA . PRO B 1 296 ? 111.969 -30.312 18.494 1.00 47.39 276 PRO B CA 1
ATOM 3453 C C . PRO B 1 296 ? 112.060 -30.151 16.985 1.00 42.70 276 PRO B C 1
ATOM 3454 O O . PRO B 1 296 ? 112.060 -29.024 16.477 1.00 42.59 276 PRO B O 1
ATOM 3458 N N . THR B 1 297 ? 112.136 -31.260 16.255 1.00 42.94 277 THR B N 1
ATOM 3459 C CA . THR B 1 297 ? 112.092 -31.188 14.804 1.00 45.69 277 THR B CA 1
ATOM 3460 C C . THR B 1 297 ? 110.639 -31.141 14.336 1.00 47.06 277 THR B C 1
ATOM 3461 O O . THR B 1 297 ? 109.698 -31.257 15.126 1.00 44.12 277 THR B O 1
ATOM 3465 N N . LEU B 1 298 ? 110.450 -30.966 13.027 1.00 50.88 278 LEU B N 1
ATOM 3466 C CA . LEU B 1 298 ? 109.103 -30.761 12.503 1.00 53.08 278 LEU B CA 1
ATOM 3467 C C . LEU B 1 298 ? 108.260 -32.029 12.562 1.00 54.07 278 LEU B C 1
ATOM 3468 O O . LEU B 1 298 ? 107.028 -31.945 12.627 1.00 57.47 278 LEU B O 1
ATOM 3473 N N . PHE B 1 299 ? 108.886 -33.205 12.538 1.00 52.67 279 PHE B N 1
ATOM 3474 C CA . PHE B 1 299 ? 108.162 -34.470 12.557 1.00 45.44 279 PHE B CA 1
ATOM 3475 C C . PHE B 1 299 ? 108.382 -35.235 13.859 1.00 45.31 279 PHE B C 1
ATOM 3476 O O . PHE B 1 299 ? 108.389 -36.468 13.870 1.00 52.12 279 PHE B O 1
ATOM 3484 N N . GLY B 1 300 ? 108.557 -34.516 14.959 1.00 59.85 280 GLY B N 1
ATOM 3485 C CA . GLY B 1 300 ? 108.748 -35.117 16.263 1.00 54.80 280 GLY B CA 1
ATOM 3486 C C . GLY B 1 300 ? 110.053 -34.683 16.905 1.00 44.37 280 GLY B C 1
ATOM 3487 O O . GLY B 1 300 ? 110.882 -33.994 16.313 1.00 50.58 280 GLY B O 1
ATOM 3488 N N . GLU B 1 301 ? 110.211 -35.111 18.154 1.00 45.32 281 GLU B N 1
ATOM 3489 C CA . GLU B 1 301 ? 111.412 -34.803 18.916 1.00 46.05 281 GLU B CA 1
ATOM 3490 C C . GLU B 1 301 ? 112.542 -35.741 18.512 1.00 50.55 281 GLU B C 1
ATOM 3491 O O . GLU B 1 301 ? 112.355 -36.959 18.441 1.00 51.75 281 GLU B O 1
ATOM 3497 N N . LYS B 1 302 ? 113.708 -35.170 18.222 1.00 43.58 282 LYS B N 1
ATOM 3498 C CA . LYS B 1 302 ? 114.927 -35.943 18.033 1.00 43.68 282 LYS B CA 1
ATOM 3499 C C . LYS B 1 302 ? 115.740 -35.897 19.318 1.00 43.63 282 LYS B C 1
ATOM 3500 O O . LYS B 1 302 ? 115.946 -34.821 19.889 1.00 46.01 282 LYS B O 1
ATOM 3506 N N . VAL B 1 303 ? 116.201 -37.060 19.766 1.00 44.17 283 VAL B N 1
ATOM 3507 C CA . VAL B 1 303 ? 116.962 -37.180 21.001 1.00 45.67 283 VAL B CA 1
ATOM 3508 C C . VAL B 1 303 ? 118.372 -37.635 20.660 1.00 45.24 283 VAL B C 1
ATOM 3509 O O . VAL B 1 303 ? 118.557 -38.559 19.859 1.00 44.94 283 VAL B O 1
ATOM 3513 N N . VAL B 1 304 ? 119.362 -36.982 21.261 1.00 44.25 284 VAL B N 1
ATOM 3514 C CA . VAL B 1 304 ? 120.762 -37.365 21.137 1.00 44.53 284 VAL B CA 1
ATOM 3515 C C . VAL B 1 304 ? 121.274 -37.735 22.521 1.00 45.07 284 VAL B C 1
ATOM 3516 O O . VAL B 1 304 ? 121.083 -36.981 23.482 1.00 44.78 284 VAL B O 1
ATOM 3520 N N . LEU B 1 305 ? 121.908 -38.900 22.621 1.00 48.77 285 LEU B N 1
ATOM 3521 C CA . LEU B 1 305 ? 122.537 -39.360 23.853 1.00 47.97 285 LEU B CA 1
ATOM 3522 C C . LEU B 1 305 ? 124.032 -39.481 23.603 1.00 48.60 285 LEU B C 1
ATOM 3523 O O . LEU B 1 305 ? 124.456 -40.224 22.711 1.00 47.45 285 LEU B O 1
ATOM 3528 N N . ARG B 1 306 ? 124.823 -38.747 24.379 1.00 49.37 286 ARG B N 1
ATOM 3529 C CA . ARG B 1 306 ? 126.271 -38.712 24.227 1.00 54.02 286 ARG B CA 1
ATOM 3530 C C . ARG B 1 306 ? 126.906 -39.365 25.447 1.00 55.20 286 ARG B C 1
ATOM 3531 O O . ARG B 1 306 ? 126.660 -38.940 26.580 1.00 57.95 286 ARG B O 1
ATOM 3539 N N . LEU B 1 307 ? 127.713 -40.397 25.213 1.00 56.17 287 LEU B N 1
ATOM 3540 C CA . LEU B 1 307 ? 128.365 -41.099 26.309 1.00 62.08 287 LEU B CA 1
ATOM 3541 C C . LEU B 1 307 ? 129.501 -40.260 26.880 1.00 65.45 287 LEU B C 1
ATOM 3542 O O . LEU B 1 307 ? 130.199 -39.549 26.152 1.00 70.15 287 LEU B O 1
ATOM 3544 N N . LEU B 1 308 ? 129.689 -40.354 28.192 1.00 66.39 288 LEU B N 1
ATOM 3545 C CA . LEU B 1 308 ? 130.689 -39.549 28.884 1.00 65.82 288 LEU B CA 1
ATOM 3546 C C . LEU B 1 308 ? 131.950 -40.364 29.159 1.00 65.65 288 LEU B C 1
ATOM 3547 O O . LEU B 1 308 ? 131.957 -41.240 30.024 1.00 69.72 288 LEU B O 1
ATOM 3552 N N . LEU B 1 313 ? 140.520 -39.034 34.953 1.00 71.97 293 LEU B N 1
ATOM 3553 C CA . LEU B 1 313 ? 140.797 -37.616 35.150 1.00 70.90 293 LEU B CA 1
ATOM 3554 C C . LEU B 1 313 ? 142.041 -37.412 36.010 1.00 74.52 293 LEU B C 1
ATOM 3555 O O . LEU B 1 313 ? 142.306 -38.185 36.932 1.00 74.74 293 LEU B O 1
ATOM 3557 N N . GLN B 1 314 ? 142.805 -36.368 35.700 1.00 76.57 294 GLN B N 1
ATOM 3558 C CA . GLN B 1 314 ? 143.987 -36.022 36.475 1.00 75.71 294 GLN B CA 1
ATOM 3559 C C . GLN B 1 314 ? 143.599 -35.107 37.629 1.00 71.81 294 GLN B C 1
ATOM 3560 O O . GLN B 1 314 ? 142.820 -34.166 37.456 1.00 65.70 294 GLN B O 1
ATOM 3563 N N . LEU B 1 315 ? 144.146 -35.391 38.810 1.00 70.77 295 LEU B N 1
ATOM 3564 C CA . LEU B 1 315 ? 143.805 -34.649 40.017 1.00 67.53 295 LEU B CA 1
ATOM 3565 C C . LEU B 1 315 ? 145.014 -33.994 40.672 1.00 73.96 295 LEU B C 1
ATOM 3566 O O . LEU B 1 315 ? 144.886 -33.437 41.769 1.00 81.46 295 LEU B O 1
ATOM 3571 N N . ASP B 1 316 ? 146.182 -34.047 40.038 1.00 76.18 296 ASP B N 1
ATOM 3572 C CA . ASP B 1 316 ? 147.328 -33.285 40.518 1.00 77.49 296 ASP B CA 1
ATOM 3573 C C . ASP B 1 316 ? 147.092 -31.812 40.214 1.00 74.26 296 ASP B C 1
ATOM 3574 O O . ASP B 1 316 ? 147.022 -31.417 39.046 1.00 68.40 296 ASP B O 1
ATOM 3576 N N . MET B 1 317 ? 146.950 -31.000 41.266 1.00 74.42 297 MET B N 1
ATOM 3577 C CA . MET B 1 317 ? 146.729 -29.569 41.081 1.00 70.36 297 MET B CA 1
ATOM 3578 C C . MET B 1 317 ? 147.830 -28.943 40.236 1.00 67.09 297 MET B C 1
ATOM 3579 O O . MET B 1 317 ? 147.583 -27.977 39.505 1.00 64.21 297 MET B O 1
ATOM 3584 N N . THR B 1 318 ? 149.044 -29.492 40.314 1.00 66.76 298 THR B N 1
ATOM 3585 C CA . THR B 1 318 ? 150.146 -29.044 39.472 1.00 64.14 298 THR B CA 1
ATOM 3586 C C . THR B 1 318 ? 149.946 -29.409 38.007 1.00 66.14 298 THR B C 1
ATOM 3587 O O . THR B 1 318 ? 150.571 -28.793 37.138 1.00 71.92 298 THR B O 1
ATOM 3591 N N . LYS B 1 319 ? 149.098 -30.394 37.714 1.00 61.46 299 LYS B N 1
ATOM 3592 C CA . LYS B 1 319 ? 148.866 -30.853 36.350 1.00 59.65 299 LYS B CA 1
ATOM 3593 C C . LYS B 1 319 ? 147.625 -30.232 35.719 1.00 58.54 299 LYS B C 1
ATOM 3594 O O . LYS B 1 319 ? 147.241 -30.628 34.613 1.00 57.98 299 LYS B O 1
ATOM 3598 N N . LEU B 1 320 ? 146.991 -29.271 36.389 1.00 58.48 300 LEU B N 1
ATOM 3599 C CA . LEU B 1 320 ? 145.768 -28.665 35.878 1.00 56.80 300 LEU B CA 1
ATOM 3600 C C . LEU B 1 320 ? 146.013 -27.419 35.038 1.00 52.26 300 LEU B C 1
ATOM 3601 O O . LEU B 1 320 ? 145.072 -26.925 34.409 1.00 50.82 300 LEU B O 1
ATOM 3606 N N . GLY B 1 321 ? 147.236 -26.899 35.013 1.00 52.73 301 GLY B N 1
ATOM 3607 C CA . GLY B 1 321 ? 147.559 -25.751 34.194 1.00 53.35 301 GLY B CA 1
ATOM 3608 C C . GLY B 1 321 ? 147.574 -24.415 34.901 1.00 55.97 301 GLY B C 1
ATOM 3609 O O . GLY B 1 321 ? 147.593 -23.379 34.224 1.00 51.59 301 GLY B O 1
ATOM 3610 N N . TYR B 1 322 ? 147.564 -24.397 36.231 1.00 51.38 302 TYR B N 1
ATOM 3611 C CA . TYR B 1 322 ? 147.644 -23.137 36.957 1.00 50.75 302 TYR B CA 1
ATOM 3612 C C . TYR B 1 322 ? 149.039 -22.540 36.825 1.00 51.27 302 TYR B C 1
ATOM 3613 O O . TYR B 1 322 ? 150.046 -23.243 36.958 1.00 52.74 302 TYR B O 1
ATOM 3622 N N . GLU B 1 323 ? 149.097 -21.237 36.550 1.00 50.14 303 GLU B N 1
ATOM 3623 C CA . GLU B 1 323 ? 150.357 -20.522 36.614 1.00 54.80 303 GLU B CA 1
ATOM 3624 C C . GLU B 1 323 ? 150.860 -20.508 38.056 1.00 52.42 303 GLU B C 1
ATOM 3625 O O . GLU B 1 323 ? 150.073 -20.645 38.995 1.00 51.64 303 GLU B O 1
ATOM 3631 N N . PRO B 1 324 ? 152.176 -20.371 38.253 1.00 48.99 304 PRO B N 1
ATOM 3632 C CA . PRO B 1 324 ? 152.724 -20.448 39.621 1.00 46.40 304 PRO B CA 1
ATOM 3633 C C . PRO B 1 324 ? 152.090 -19.473 40.601 1.00 45.56 304 PRO B C 1
ATOM 3634 O O . PRO B 1 324 ? 151.811 -19.854 41.744 1.00 44.59 304 PRO B O 1
ATOM 3638 N N . ASP B 1 325 ? 151.855 -18.226 40.189 1.00 45.26 305 ASP B N 1
ATOM 3639 C CA . ASP B 1 325 ? 151.175 -17.277 41.066 1.00 49.56 305 ASP B CA 1
ATOM 3640 C C . ASP B 1 325 ? 149.757 -17.739 41.377 1.00 53.40 305 ASP B C 1
ATOM 3641 O O . ASP B 1 325 ? 149.334 -17.749 42.539 1.00 54.00 305 ASP B O 1
ATOM 3646 N N . ALA B 1 326 ? 149.008 -18.126 40.342 1.00 53.12 306 ALA B N 1
ATOM 3647 C CA . ALA B 1 326 ? 147.634 -18.573 40.544 1.00 48.61 306 ALA B CA 1
ATOM 3648 C C . ALA B 1 326 ? 147.578 -19.821 41.416 1.00 43.33 306 ALA B C 1
ATOM 3649 O O . ALA B 1 326 ? 146.711 -19.938 42.290 1.00 39.17 306 ALA B O 1
ATOM 3651 N N . LEU B 1 327 ? 148.495 -20.767 41.194 1.00 41.11 307 LEU B N 1
ATOM 3652 C CA . LEU B 1 327 ? 148.526 -21.972 42.017 1.00 43.95 307 LEU B CA 1
ATOM 3653 C C . LEU B 1 327 ? 148.870 -21.642 43.464 1.00 40.80 307 LEU B C 1
ATOM 3654 O O . LEU B 1 327 ? 148.343 -22.269 44.391 1.00 40.07 307 LEU B O 1
ATOM 3659 N N . HIS B 1 328 ? 149.750 -20.660 43.676 1.00 46.68 308 HIS B N 1
ATOM 3660 C CA . HIS B 1 328 ? 150.097 -20.252 45.033 1.00 47.03 308 HIS B CA 1
ATOM 3661 C C . HIS B 1 328 ? 148.893 -19.664 45.760 1.00 40.55 308 HIS B C 1
ATOM 3662 O O . HIS B 1 328 ? 148.647 -19.984 46.929 1.00 43.94 308 HIS B O 1
ATOM 3669 N N . TYR B 1 329 ? 148.135 -18.794 45.086 1.00 42.01 309 TYR B N 1
ATOM 3670 C CA . TYR B 1 329 ? 146.942 -18.217 45.700 1.00 42.80 309 TYR B CA 1
ATOM 3671 C C . TYR B 1 329 ? 145.899 -19.286 45.999 1.00 37.76 309 TYR B C 1
ATOM 3672 O O . TYR B 1 329 ? 145.251 -19.257 47.053 1.00 37.14 309 TYR B O 1
ATOM 3681 N N . PHE B 1 330 ? 145.716 -20.233 45.077 1.00 39.04 310 PHE B N 1
ATOM 3682 C CA . PHE B 1 330 ? 144.705 -21.268 45.260 1.00 37.05 310 PHE B CA 1
ATOM 3683 C C . PHE B 1 330 ? 145.062 -22.183 46.427 1.00 37.16 310 PHE B C 1
ATOM 3684 O O . PHE B 1 330 ? 144.212 -22.488 47.271 1.00 36.00 310 PHE B O 1
ATOM 3692 N N . LYS B 1 331 ? 146.322 -22.624 46.497 1.00 37.81 311 LYS B N 1
ATOM 3693 C CA . LYS B 1 331 ? 146.744 -23.486 47.599 1.00 48.20 311 LYS B CA 1
ATOM 3694 C C . LYS B 1 331 ? 146.641 -22.766 48.939 1.00 44.61 311 LYS B C 1
ATOM 3695 O O . LYS B 1 331 ? 146.229 -23.360 49.942 1.00 42.38 311 LYS B O 1
ATOM 3701 N N . GLU B 1 332 ? 147.014 -21.484 48.977 1.00 38.38 312 GLU B N 1
ATOM 3702 C CA . GLU B 1 332 ? 146.939 -20.729 50.224 1.00 38.65 312 GLU B CA 1
ATOM 3703 C C . GLU B 1 332 ? 145.500 -20.585 50.699 1.00 37.20 312 GLU B C 1
ATOM 3704 O O . GLU B 1 332 ? 145.230 -20.607 51.906 1.00 45.16 312 GLU B O 1
ATOM 3710 N N . ALA B 1 333 ? 144.559 -20.444 49.763 1.00 40.29 313 ALA B N 1
ATOM 3711 C CA . ALA B 1 333 ? 143.166 -20.236 50.140 1.00 35.39 313 ALA B CA 1
ATOM 3712 C C . ALA B 1 333 ? 142.546 -21.501 50.719 1.00 36.50 313 ALA B C 1
ATOM 3713 O O . ALA B 1 333 ? 141.847 -21.445 51.738 1.00 40.79 313 ALA B O 1
ATOM 3715 N N . ILE B 1 334 ? 142.783 -22.652 50.085 1.00 34.96 314 ILE B N 1
ATOM 3716 C CA . ILE B 1 334 ? 142.170 -23.890 50.554 1.00 35.69 314 ILE B CA 1
ATOM 3717 C C . ILE B 1 334 ? 142.833 -24.421 51.819 1.00 41.10 314 ILE B C 1
ATOM 3718 O O . ILE B 1 334 ? 142.233 -25.241 52.524 1.00 41.68 314 ILE B O 1
ATOM 3723 N N . HIS B 1 335 ? 144.048 -23.976 52.131 1.00 44.30 315 HIS B N 1
ATOM 3724 C CA . HIS B 1 335 ? 144.748 -24.423 53.326 1.00 45.96 315 HIS B CA 1
ATOM 3725 C C . HIS B 1 335 ? 144.510 -23.523 54.530 1.00 46.75 315 HIS B C 1
ATOM 3726 O O . HIS B 1 335 ? 145.100 -23.761 55.589 1.00 49.19 315 HIS B O 1
ATOM 3733 N N . LYS B 1 336 ? 143.673 -22.503 54.398 1.00 47.22 316 LYS B N 1
ATOM 3734 C CA . LYS B 1 336 ? 143.291 -21.721 55.560 1.00 46.61 316 LYS B CA 1
ATOM 3735 C C . LYS B 1 336 ? 142.237 -22.474 56.371 1.00 47.28 316 LYS B C 1
ATOM 3736 O O . LYS B 1 336 ? 141.457 -23.252 55.815 1.00 47.84 316 LYS B O 1
ATOM 3742 N N . PRO B 1 337 ? 142.205 -22.274 57.693 1.00 50.18 317 PRO B N 1
ATOM 3743 C CA . PRO B 1 337 ? 141.291 -23.070 58.530 1.00 49.10 317 PRO B CA 1
ATOM 3744 C C . PRO B 1 337 ? 139.819 -22.791 58.281 1.00 48.13 317 PRO B C 1
ATOM 3745 O O . PRO B 1 337 ? 138.984 -23.627 58.647 1.00 53.64 317 PRO B O 1
ATOM 3749 N N . PHE B 1 338 ? 139.471 -21.659 57.678 1.00 42.76 318 PHE B N 1
ATOM 3750 C CA . PHE B 1 338 ? 138.076 -21.336 57.409 1.00 43.34 318 PHE B CA 1
ATOM 3751 C C . PHE B 1 338 ? 138.018 -20.345 56.255 1.00 40.76 318 PHE B C 1
ATOM 3752 O O . PHE B 1 338 ? 139.045 -19.920 55.719 1.00 40.54 318 PHE B O 1
ATOM 3760 N N . GLY B 1 339 ? 136.802 -19.974 55.883 1.00 41.84 319 GLY B N 1
ATOM 3761 C CA . GLY B 1 339 ? 136.561 -19.105 54.749 1.00 41.51 319 GLY B CA 1
ATOM 3762 C C . GLY B 1 339 ? 135.935 -19.868 53.594 1.00 37.57 319 GLY B C 1
ATOM 3763 O O . GLY B 1 339 ? 135.761 -21.087 53.629 1.00 41.16 319 GLY B O 1
ATOM 3764 N N . MET B 1 340 ? 135.605 -19.113 52.551 1.00 34.15 320 MET B N 1
ATOM 3765 C CA . MET B 1 340 ? 134.889 -19.640 51.401 1.00 37.07 320 MET B CA 1
ATOM 3766 C C . MET B 1 340 ? 135.746 -19.524 50.148 1.00 36.99 320 MET B C 1
ATOM 3767 O O . MET B 1 340 ? 136.391 -18.497 49.915 1.00 35.10 320 MET B O 1
ATOM 3772 N N . VAL B 1 341 ? 135.752 -20.589 49.349 1.00 32.35 321 VAL B N 1
ATOM 3773 C CA . VAL B 1 341 ? 136.446 -20.625 48.067 1.00 32.60 321 VAL B CA 1
ATOM 3774 C C . VAL B 1 341 ? 135.416 -20.965 47.000 1.00 36.89 321 VAL B C 1
ATOM 3775 O O . VAL B 1 341 ? 134.753 -22.007 47.080 1.00 35.29 321 VAL B O 1
ATOM 3779 N N . LEU B 1 342 ? 135.277 -20.089 46.011 1.00 35.90 322 LEU B N 1
ATOM 3780 C CA . LEU B 1 342 ? 134.264 -20.224 44.971 1.00 37.00 322 LEU B CA 1
ATOM 3781 C C . LEU B 1 342 ? 134.943 -20.452 43.628 1.00 40.07 322 LEU B C 1
ATOM 3782 O O . LEU B 1 342 ? 135.749 -19.626 43.186 1.00 36.84 322 LEU B O 1
ATOM 3787 N N . VAL B 1 343 ? 134.613 -21.568 42.984 1.00 40.60 323 VAL B N 1
ATOM 3788 C CA . VAL B 1 343 ? 135.138 -21.925 41.671 1.00 34.60 323 VAL B CA 1
ATOM 3789 C C . VAL B 1 343 ? 134.024 -21.695 40.660 1.00 35.28 323 VAL B C 1
ATOM 3790 O O . VAL B 1 343 ? 133.022 -22.421 40.652 1.00 37.49 323 VAL B O 1
ATOM 3794 N N . THR B 1 344 ? 134.196 -20.696 39.801 1.00 35.88 324 THR B N 1
ATOM 3795 C CA . THR B 1 344 ? 133.141 -20.264 38.899 1.00 36.73 324 THR B CA 1
ATOM 3796 C C . THR B 1 344 ? 133.497 -20.563 37.447 1.00 39.32 324 THR B C 1
ATOM 3797 O O . THR B 1 344 ? 134.665 -20.734 37.085 1.00 37.74 324 THR B O 1
ATOM 3801 N N . GLY B 1 345 ? 132.459 -20.616 36.615 1.00 44.26 325 GLY B N 1
ATOM 3802 C CA . GLY B 1 345 ? 132.604 -20.909 35.210 1.00 39.80 325 GLY B CA 1
ATOM 3803 C C . GLY B 1 345 ? 131.340 -21.523 34.640 1.00 49.01 325 GLY B C 1
ATOM 3804 O O . GLY B 1 345 ? 130.429 -21.916 35.376 1.00 40.48 325 GLY B O 1
ATOM 3805 N N . PRO B 1 346 ? 131.258 -21.613 33.320 1.00 46.34 326 PRO B N 1
ATOM 3806 C CA . PRO B 1 346 ? 130.081 -22.202 32.678 1.00 43.42 326 PRO B CA 1
ATOM 3807 C C . PRO B 1 346 ? 130.125 -23.725 32.757 1.00 47.76 326 PRO B C 1
ATOM 3808 O O . PRO B 1 346 ? 131.041 -24.322 33.320 1.00 42.43 326 PRO B O 1
ATOM 3812 N N . THR B 1 347 ? 129.103 -24.347 32.176 1.00 53.77 327 THR B N 1
ATOM 3813 C CA . THR B 1 347 ? 129.047 -25.799 32.097 1.00 55.86 327 THR B CA 1
ATOM 3814 C C . THR B 1 347 ? 130.149 -26.320 31.181 1.00 50.39 327 THR B C 1
ATOM 3815 O O . THR B 1 347 ? 130.308 -25.852 30.050 1.00 50.75 327 THR B O 1
ATOM 3819 N N . GLY B 1 348 ? 130.914 -27.286 31.679 1.00 47.80 328 GLY B N 1
ATOM 3820 C CA . GLY B 1 348 ? 132.009 -27.867 30.934 1.00 48.23 328 GLY B CA 1
ATOM 3821 C C . GLY B 1 348 ? 133.323 -27.132 31.038 1.00 47.57 328 GLY B C 1
ATOM 3822 O O . GLY B 1 348 ? 134.181 -27.310 30.166 1.00 49.30 328 GLY B O 1
ATOM 3823 N N . SER B 1 349 ? 133.521 -26.324 32.079 1.00 43.88 329 SER B N 1
ATOM 3824 C CA . SER B 1 349 ? 134.689 -25.458 32.180 1.00 42.77 329 SER B CA 1
ATOM 3825 C C . SER B 1 349 ? 135.759 -25.987 33.128 1.00 41.76 329 SER B C 1
ATOM 3826 O O . SER B 1 349 ? 136.795 -25.334 33.292 1.00 42.25 329 SER B O 1
ATOM 3829 N N . GLY B 1 350 ? 135.544 -27.141 33.750 1.00 42.58 330 GLY B N 1
ATOM 3830 C CA . GLY B 1 350 ? 136.530 -27.730 34.633 1.00 42.49 330 GLY B CA 1
ATOM 3831 C C . GLY B 1 350 ? 136.331 -27.472 36.111 1.00 40.24 330 GLY B C 1
ATOM 3832 O O . GLY B 1 350 ? 137.222 -27.807 36.901 1.00 42.64 330 GLY B O 1
ATOM 3833 N N . LYS B 1 351 ? 135.192 -26.900 36.511 1.00 38.83 331 LYS B N 1
ATOM 3834 C CA . LYS B 1 351 ? 134.998 -26.503 37.903 1.00 42.88 331 LYS B CA 1
ATOM 3835 C C . LYS B 1 351 ? 135.017 -27.706 38.836 1.00 41.94 331 LYS B C 1
ATOM 3836 O O . LYS B 1 351 ? 135.711 -27.701 39.859 1.00 42.85 331 LYS B O 1
ATOM 3842 N N . THR B 1 352 ? 134.242 -28.744 38.508 1.00 45.86 332 THR B N 1
ATOM 3843 C CA . THR B 1 352 ? 134.181 -29.920 39.370 1.00 50.57 332 THR B CA 1
ATOM 3844 C C . THR B 1 352 ? 135.551 -30.572 39.504 1.00 45.24 332 THR B C 1
ATOM 3845 O O . THR B 1 352 ? 135.926 -31.032 40.589 1.00 46.34 332 THR B O 1
ATOM 3849 N N . VAL B 1 353 ? 136.318 -30.606 38.412 1.00 39.35 333 VAL B N 1
ATOM 3850 C CA . VAL B 1 353 ? 137.678 -31.132 38.472 1.00 39.06 333 VAL B CA 1
ATOM 3851 C C . VAL B 1 353 ? 138.539 -30.281 39.398 1.00 38.15 333 VAL B C 1
ATOM 3852 O O . VAL B 1 353 ? 139.320 -30.807 40.202 1.00 42.66 333 VAL B O 1
ATOM 3856 N N . SER B 1 354 ? 138.406 -28.954 39.308 1.00 37.60 334 SER B N 1
ATOM 3857 C CA . SER B 1 354 ? 139.187 -28.074 40.172 1.00 47.73 334 SER B CA 1
ATOM 3858 C C . SER B 1 354 ? 138.778 -28.223 41.633 1.00 35.98 334 SER B C 1
ATOM 3859 O O . SER B 1 354 ? 139.635 -28.212 42.525 1.00 46.76 334 SER B O 1
ATOM 3862 N N . LEU B 1 355 ? 137.476 -28.364 41.900 1.00 35.56 335 LEU B N 1
ATOM 3863 C CA . LEU B 1 355 ? 137.030 -28.594 43.272 1.00 34.82 335 LEU B CA 1
ATOM 3864 C C . LEU B 1 355 ? 137.507 -29.944 43.790 1.00 40.35 335 LEU B C 1
ATOM 3865 O O . LEU B 1 355 ? 137.984 -30.046 44.927 1.00 34.82 335 LEU B O 1
ATOM 3870 N N . TYR B 1 356 ? 137.384 -30.993 42.972 1.00 35.99 336 TYR B N 1
ATOM 3871 C CA . TYR B 1 356 ? 137.842 -32.314 43.392 1.00 45.29 336 TYR B CA 1
ATOM 3872 C C . TYR B 1 356 ? 139.348 -32.330 43.619 1.00 41.39 336 TYR B C 1
ATOM 3873 O O . TYR B 1 356 ? 139.840 -33.023 44.518 1.00 38.26 336 TYR B O 1
ATOM 3882 N N . SER B 1 357 ? 140.099 -31.573 42.813 1.00 40.29 337 SER B N 1
ATOM 3883 C CA . SER B 1 357 ? 141.539 -31.471 43.027 1.00 40.20 337 SER B CA 1
ATOM 3884 C C . SER B 1 357 ? 141.847 -30.840 44.378 1.00 38.70 337 SER B C 1
ATOM 3885 O O . SER B 1 357 ? 142.777 -31.266 45.074 1.00 39.18 337 SER B O 1
ATOM 3888 N N . ALA B 1 358 ? 141.077 -29.820 44.765 1.00 36.86 338 ALA B N 1
ATOM 3889 C CA . ALA B 1 358 ? 141.268 -29.206 46.075 1.00 40.04 338 ALA B CA 1
ATOM 3890 C C . ALA B 1 358 ? 140.911 -30.175 47.195 1.00 39.40 338 ALA B C 1
ATOM 3891 O O . ALA B 1 358 ? 141.592 -30.216 48.226 1.00 42.02 338 ALA B O 1
ATOM 3893 N N . LEU B 1 359 ? 139.849 -30.962 47.011 1.00 36.40 339 LEU B N 1
ATOM 3894 C CA . LEU B 1 359 ? 139.466 -31.931 48.033 1.00 40.86 339 LEU B CA 1
ATOM 3895 C C . LEU B 1 359 ? 140.521 -33.019 48.186 1.00 39.81 339 LEU B C 1
ATOM 3896 O O . LEU B 1 359 ? 140.794 -33.471 49.304 1.00 41.15 339 LEU B O 1
ATOM 3901 N N . GLY B 1 360 ? 141.121 -33.454 47.077 1.00 41.27 340 GLY B N 1
ATOM 3902 C CA . GLY B 1 360 ? 142.200 -34.424 47.170 1.00 42.95 340 GLY B CA 1
ATOM 3903 C C . GLY B 1 360 ? 143.397 -33.885 47.930 1.00 46.13 340 GLY B C 1
ATOM 3904 O O . GLY B 1 360 ? 144.007 -34.596 48.733 1.00 54.84 340 GLY B O 1
ATOM 3905 N N . GLU B 1 361 ? 143.743 -32.618 47.692 1.00 43.81 341 GLU B N 1
ATOM 3906 C CA . GLU B 1 361 ? 144.844 -31.988 48.414 1.00 47.02 341 GLU B CA 1
ATOM 3907 C C . GLU B 1 361 ? 144.580 -31.937 49.915 1.00 45.66 341 GLU B C 1
ATOM 3908 O O . GLU B 1 361 ? 145.523 -31.997 50.713 1.00 50.52 341 GLU B O 1
ATOM 3914 N N . LEU B 1 362 ? 143.314 -31.837 50.317 1.00 41.19 342 LEU B N 1
ATOM 3915 C CA . LEU B 1 362 ? 142.945 -31.697 51.719 1.00 40.93 342 LEU B CA 1
ATOM 3916 C C . LEU B 1 362 ? 142.547 -33.011 52.378 1.00 43.19 342 LEU B C 1
ATOM 3917 O O . LEU B 1 362 ? 142.470 -33.066 53.610 1.00 42.01 342 LEU B O 1
ATOM 3922 N N . ASN B 1 363 ? 142.297 -34.063 51.600 1.00 44.12 343 ASN B N 1
ATOM 3923 C CA . ASN B 1 363 ? 141.750 -35.299 52.148 1.00 43.44 343 ASN B CA 1
ATOM 3924 C C . ASN B 1 363 ? 142.767 -36.037 53.009 1.00 48.92 343 ASN B C 1
ATOM 3925 O O . ASN B 1 363 ? 143.548 -36.849 52.502 1.00 55.88 343 ASN B O 1
ATOM 3930 N N . LYS B 1 364 ? 142.757 -35.765 54.312 1.00 44.22 344 LYS B N 1
ATOM 3931 C CA . LYS B 1 364 ? 143.624 -36.440 55.265 1.00 45.01 344 LYS B CA 1
ATOM 3932 C C . LYS B 1 364 ? 142.787 -36.944 56.432 1.00 42.49 344 LYS B C 1
ATOM 3933 O O . LYS B 1 364 ? 141.727 -36.390 56.738 1.00 43.98 344 LYS B O 1
ATOM 3937 N N . THR B 1 365 ? 143.271 -38.004 57.086 1.00 41.56 345 THR B N 1
ATOM 3938 C CA . THR B 1 365 ? 142.509 -38.643 58.155 1.00 42.71 345 THR B CA 1
ATOM 3939 C C . THR B 1 365 ? 142.272 -37.730 59.350 1.00 41.14 345 THR B C 1
ATOM 3940 O O . THR B 1 365 ? 141.476 -38.083 60.227 1.00 41.04 345 THR B O 1
ATOM 3944 N N . THR B 1 366 ? 142.931 -36.575 59.407 1.00 44.03 346 THR B N 1
ATOM 3945 C CA . THR B 1 366 ? 142.799 -35.662 60.532 1.00 46.19 346 THR B CA 1
ATOM 3946 C C . THR B 1 366 ? 141.609 -34.717 60.410 1.00 43.28 346 THR B C 1
ATOM 3947 O O . THR B 1 366 ? 141.262 -34.057 61.396 1.00 39.02 346 THR B O 1
ATOM 3951 N N . GLU B 1 367 ? 140.973 -34.636 59.242 1.00 38.16 347 GLU B N 1
ATOM 3952 C CA . GLU B 1 367 ? 139.893 -33.686 59.019 1.00 46.50 347 GLU B CA 1
ATOM 3953 C C . GLU B 1 367 ? 138.653 -34.402 58.504 1.00 44.58 347 GLU B C 1
ATOM 3954 O O . GLU B 1 367 ? 138.739 -35.467 57.885 1.00 36.71 347 GLU B O 1
ATOM 3960 N N . ASN B 1 368 ? 137.495 -33.798 58.770 1.00 43.65 348 ASN B N 1
ATOM 3961 C CA . ASN B 1 368 ? 136.203 -34.313 58.329 1.00 35.01 348 ASN B CA 1
ATOM 3962 C C . ASN B 1 368 ? 135.741 -33.492 57.131 1.00 44.77 348 ASN B C 1
ATOM 3963 O O . ASN B 1 368 ? 135.402 -32.311 57.273 1.00 41.45 348 ASN B O 1
ATOM 3968 N N . ILE B 1 369 ? 135.724 -34.117 55.956 1.00 34.32 349 ILE B N 1
ATOM 3969 C CA . ILE B 1 369 ? 135.267 -33.485 54.725 1.00 33.80 349 ILE B CA 1
ATOM 3970 C C . ILE B 1 369 ? 133.889 -34.034 54.384 1.00 33.77 349 ILE B C 1
ATOM 3971 O O . ILE B 1 369 ? 133.676 -35.253 54.405 1.00 35.88 349 ILE B O 1
ATOM 3976 N N . SER B 1 370 ? 132.956 -33.139 54.068 1.00 33.27 350 SER B N 1
ATOM 3977 C CA . SER B 1 370 ? 131.596 -33.525 53.720 1.00 36.45 350 SER B CA 1
ATOM 3978 C C . SER B 1 370 ? 131.141 -32.721 52.512 1.00 37.24 350 SER B C 1
ATOM 3979 O O . SER B 1 370 ? 131.369 -31.510 52.442 1.00 39.10 350 SER B O 1
ATOM 3982 N N . THR B 1 371 ? 130.502 -33.399 51.559 1.00 37.25 351 THR B N 1
ATOM 3983 C CA . THR B 1 371 ? 130.073 -32.770 50.320 1.00 39.02 351 THR B CA 1
ATOM 3984 C C . THR B 1 371 ? 128.590 -33.016 50.082 1.00 39.78 351 THR B C 1
ATOM 3985 O O . THR B 1 371 ? 128.040 -34.050 50.471 1.00 42.89 351 THR B O 1
ATOM 3989 N N . ALA B 1 372 ? 127.953 -32.044 49.432 1.00 37.16 352 ALA B N 1
ATOM 3990 C CA . ALA B 1 372 ? 126.577 -32.151 48.958 1.00 38.12 352 ALA B CA 1
ATOM 3991 C C . ALA B 1 372 ? 126.596 -31.880 47.459 1.00 38.10 352 ALA B C 1
ATOM 3992 O O . ALA B 1 372 ? 126.907 -30.762 47.031 1.00 35.40 352 ALA B O 1
ATOM 3994 N N . GLU B 1 373 ? 126.280 -32.899 46.659 1.00 39.31 353 GLU B N 1
ATOM 3995 C CA . GLU B 1 373 ? 126.454 -32.831 45.215 1.00 38.64 353 GLU B CA 1
ATOM 3996 C C . GLU B 1 373 ? 125.182 -33.268 44.501 1.00 38.85 353 GLU B C 1
ATOM 3997 O O . GLU B 1 373 ? 124.420 -34.101 45.000 1.00 39.47 353 GLU B O 1
ATOM 4003 N N . ASP B 1 374 ? 124.964 -32.693 43.323 1.00 40.35 354 ASP B N 1
ATOM 4004 C CA . ASP B 1 374 ? 123.782 -32.983 42.520 1.00 41.37 354 ASP B CA 1
ATOM 4005 C C . ASP B 1 374 ? 124.159 -33.146 41.048 1.00 45.92 354 ASP B C 1
ATOM 4006 O O . ASP B 1 374 ? 124.059 -32.197 40.269 1.00 43.23 354 ASP B O 1
ATOM 4011 N N . PRO B 1 375 ? 124.610 -34.351 40.660 1.00 50.06 355 PRO B N 1
ATOM 4012 C CA . PRO B 1 375 ? 124.817 -35.524 41.512 1.00 45.88 355 PRO B CA 1
ATOM 4013 C C . PRO B 1 375 ? 126.271 -35.663 41.954 1.00 45.31 355 PRO B C 1
ATOM 4014 O O . PRO B 1 375 ? 127.074 -34.769 41.685 1.00 49.66 355 PRO B O 1
ATOM 4018 N N . VAL B 1 376 ? 126.604 -36.767 42.617 1.00 45.44 356 VAL B N 1
ATOM 4019 C CA . VAL B 1 376 ? 127.987 -37.041 42.998 1.00 49.48 356 VAL B CA 1
ATOM 4020 C C . VAL B 1 376 ? 128.726 -37.575 41.778 1.00 51.74 356 VAL B C 1
ATOM 4021 O O . VAL B 1 376 ? 128.385 -38.638 41.247 1.00 50.42 356 VAL B O 1
ATOM 4025 N N . GLU B 1 377 ? 129.746 -36.839 41.332 1.00 53.84 357 GLU B N 1
ATOM 4026 C CA . GLU B 1 377 ? 130.413 -37.175 40.079 1.00 55.95 357 GLU B CA 1
ATOM 4027 C C . GLU B 1 377 ? 131.403 -38.323 40.244 1.00 51.32 357 GLU B C 1
ATOM 4028 O O . GLU B 1 377 ? 131.501 -39.188 39.367 1.00 52.73 357 GLU B O 1
ATOM 4034 N N . PHE B 1 378 ? 132.146 -38.350 41.349 1.00 51.72 358 PHE B N 1
ATOM 4035 C CA . PHE B 1 378 ? 133.168 -39.366 41.555 1.00 51.53 358 PHE B CA 1
ATOM 4036 C C . PHE B 1 378 ? 133.251 -39.707 43.035 1.00 50.44 358 PHE B C 1
ATOM 4037 O O . PHE B 1 378 ? 133.087 -38.833 43.891 1.00 45.08 358 PHE B O 1
ATOM 4040 N N . ASN B 1 379 ? 133.512 -40.980 43.328 1.00 54.87 359 ASN B N 1
ATOM 4041 C CA . ASN B 1 379 ? 133.604 -41.460 44.700 1.00 56.78 359 ASN B CA 1
ATOM 4042 C C . ASN B 1 379 ? 135.023 -41.299 45.227 1.00 55.28 359 ASN B C 1
ATOM 4043 O O . ASN B 1 379 ? 135.996 -41.603 44.532 1.00 57.17 359 ASN B O 1
ATOM 4048 N N . PHE B 1 380 ? 135.135 -40.821 46.465 1.00 50.62 360 PHE B N 1
ATOM 4049 C CA . PHE B 1 380 ? 136.424 -40.629 47.119 1.00 50.14 360 PHE B CA 1
ATOM 4050 C C . PHE B 1 380 ? 136.378 -41.266 48.498 1.00 45.89 360 PHE B C 1
ATOM 4051 O O . PHE B 1 380 ? 135.533 -40.903 49.322 1.00 48.96 360 PHE B O 1
ATOM 4059 N N . ALA B 1 381 ? 137.279 -42.214 48.743 1.00 45.71 361 ALA B N 1
ATOM 4060 C CA . ALA B 1 381 ? 137.389 -42.817 50.063 1.00 47.27 361 ALA B CA 1
ATOM 4061 C C . ALA B 1 381 ? 137.902 -41.787 51.060 1.00 50.23 361 ALA B C 1
ATOM 4062 O O . ALA B 1 381 ? 138.903 -41.109 50.809 1.00 49.72 361 ALA B O 1
ATOM 4064 N N . GLY B 1 382 ? 137.212 -41.666 52.191 1.00 47.75 362 GLY B N 1
ATOM 4065 C CA . GLY B 1 382 ? 137.565 -40.695 53.205 1.00 46.97 362 GLY B CA 1
ATOM 4066 C C . GLY B 1 382 ? 136.791 -39.397 53.145 1.00 48.84 362 GLY B C 1
ATOM 4067 O O . GLY B 1 382 ? 136.968 -38.550 54.029 1.00 48.69 362 GLY B O 1
ATOM 4068 N N . ILE B 1 383 ? 135.944 -39.212 52.136 1.00 44.76 363 ILE B N 1
ATOM 4069 C CA . ILE B 1 383 ? 135.108 -38.025 52.007 1.00 40.85 363 ILE B CA 1
ATOM 4070 C C . ILE B 1 383 ? 133.652 -38.461 52.073 1.00 42.44 363 ILE B C 1
ATOM 4071 O O . ILE B 1 383 ? 133.237 -39.373 51.348 1.00 37.51 363 ILE B O 1
ATOM 4076 N N . ASN B 1 384 ? 132.883 -37.811 52.942 1.00 36.01 364 ASN B N 1
ATOM 4077 C CA . ASN B 1 384 ? 131.481 -38.159 53.162 1.00 47.17 364 ASN B CA 1
ATOM 4078 C C . ASN B 1 384 ? 130.642 -37.385 52.155 1.00 41.98 364 ASN B C 1
ATOM 4079 O O . ASN B 1 384 ? 130.397 -36.187 52.317 1.00 42.06 364 ASN B O 1
ATOM 4084 N N . GLN B 1 385 ? 130.204 -38.073 51.107 1.00 41.67 365 GLN B N 1
ATOM 4085 C CA . GLN B 1 385 ? 129.526 -37.446 49.983 1.00 38.73 365 GLN B CA 1
ATOM 4086 C C . GLN B 1 385 ? 128.035 -37.743 50.045 1.00 37.30 365 GLN B C 1
ATOM 4087 O O . GLN B 1 385 ? 127.631 -38.908 50.126 1.00 50.93 365 GLN B O 1
ATOM 4093 N N . VAL B 1 386 ? 127.226 -36.689 50.001 1.00 36.91 366 VAL B N 1
ATOM 4094 C CA . VAL B 1 386 ? 125.774 -36.797 50.036 1.00 37.63 366 VAL B CA 1
ATOM 4095 C C . VAL B 1 386 ? 125.227 -36.324 48.698 1.00 44.14 366 VAL B C 1
ATOM 4096 O O . VAL B 1 386 ? 125.567 -35.229 48.233 1.00 39.34 366 VAL B O 1
ATOM 4100 N N . GLN B 1 387 ? 124.386 -37.147 48.082 1.00 43.62 367 GLN B N 1
ATOM 4101 C CA . GLN B 1 387 ? 123.759 -36.816 46.813 1.00 43.78 367 GLN B CA 1
ATOM 4102 C C . GLN B 1 387 ? 122.372 -36.239 47.057 1.00 44.95 367 GLN B C 1
ATOM 4103 O O . GLN B 1 387 ? 121.639 -36.701 47.937 1.00 49.34 367 GLN B O 1
ATOM 4109 N N . MET B 1 388 ? 122.017 -35.228 46.271 1.00 43.82 368 MET B N 1
ATOM 4110 C CA . MET B 1 388 ? 120.789 -34.483 46.501 1.00 41.74 368 MET B CA 1
ATOM 4111 C C . MET B 1 388 ? 119.584 -35.215 45.928 1.00 44.83 368 MET B C 1
ATOM 4112 O O . MET B 1 388 ? 119.648 -35.809 44.849 1.00 46.93 368 MET B O 1
ATOM 4117 N N . HIS B 1 389 ? 118.475 -35.158 46.671 1.00 44.39 369 HIS B N 1
ATOM 4118 C CA . HIS B 1 389 ? 117.232 -35.858 46.348 1.00 46.56 369 HIS B CA 1
ATOM 4119 C C . HIS B 1 389 ? 116.105 -34.846 46.573 1.00 49.16 369 HIS B C 1
ATOM 4120 O O . HIS B 1 389 ? 115.402 -34.886 47.586 1.00 50.08 369 HIS B O 1
ATOM 4127 N N . GLU B 1 390 ? 115.949 -33.923 45.616 1.00 54.61 370 GLU B N 1
ATOM 4128 C CA . GLU B 1 390 ? 115.022 -32.807 45.788 1.00 59.45 370 GLU B CA 1
ATOM 4129 C C . GLU B 1 390 ? 113.595 -33.272 46.041 1.00 61.11 370 GLU B C 1
ATOM 4130 O O . GLU B 1 390 ? 112.848 -32.605 46.767 1.00 62.28 370 GLU B O 1
ATOM 4136 N N . ASP B 1 391 ? 113.196 -34.402 45.453 1.00 62.59 371 ASP B N 1
ATOM 4137 C CA . ASP B 1 391 ? 111.819 -34.862 45.599 1.00 66.28 371 ASP B CA 1
ATOM 4138 C C . ASP B 1 391 ? 111.476 -35.148 47.056 1.00 64.26 371 ASP B C 1
ATOM 4139 O O . ASP B 1 391 ? 110.371 -34.833 47.513 1.00 64.40 371 ASP B O 1
ATOM 4144 N N . ILE B 1 392 ? 112.415 -35.734 47.808 1.00 61.31 372 ILE B N 1
ATOM 4145 C CA . ILE B 1 392 ? 112.156 -36.097 49.199 1.00 57.86 372 ILE B CA 1
ATOM 4146 C C . ILE B 1 392 ? 112.562 -35.005 50.180 1.00 54.95 372 ILE B C 1
ATOM 4147 O O . ILE B 1 392 ? 112.458 -35.210 51.397 1.00 52.35 372 ILE B O 1
ATOM 4152 N N . GLY B 1 393 ? 113.014 -33.850 49.694 1.00 56.65 373 GLY B N 1
ATOM 4153 C CA . GLY B 1 393 ? 113.376 -32.740 50.551 1.00 53.57 373 GLY B CA 1
ATOM 4154 C C . GLY B 1 393 ? 114.849 -32.622 50.877 1.00 50.79 373 GLY B C 1
ATOM 4155 O O . GLY B 1 393 ? 115.217 -31.760 51.685 1.00 50.62 373 GLY B O 1
ATOM 4156 N N . LEU B 1 394 ? 115.700 -33.456 50.282 1.00 49.89 374 LEU B N 1
ATOM 4157 C CA . LEU B 1 394 ? 117.141 -33.404 50.526 1.00 43.45 374 LEU B CA 1
ATOM 4158 C C . LEU B 1 394 ? 117.770 -32.520 49.458 1.00 42.48 374 LEU B C 1
ATOM 4159 O O . LEU B 1 394 ? 118.148 -32.979 48.379 1.00 42.76 374 LEU B O 1
ATOM 4164 N N . ASN B 1 395 ? 117.881 -31.232 49.761 1.00 41.82 375 ASN B N 1
ATOM 4165 C CA . ASN B 1 395 ? 118.513 -30.261 48.880 1.00 42.45 375 ASN B CA 1
ATOM 4166 C C . ASN B 1 395 ? 119.745 -29.676 49.566 1.00 40.60 375 ASN B C 1
ATOM 4167 O O . ASN B 1 395 ? 120.096 -30.051 50.688 1.00 42.22 375 ASN B O 1
ATOM 4172 N N . PHE B 1 396 ? 120.403 -28.745 48.868 1.00 38.99 376 PHE B N 1
ATOM 4173 C CA . PHE B 1 396 ? 121.656 -28.179 49.364 1.00 49.58 376 PHE B CA 1
ATOM 4174 C C . PHE B 1 396 ? 121.480 -27.526 50.728 1.00 45.21 376 PHE B C 1
ATOM 4175 O O . PHE B 1 396 ? 122.369 -27.610 51.584 1.00 47.95 376 PHE B O 1
ATOM 4183 N N . ALA B 1 397 ? 120.346 -26.861 50.947 1.00 38.11 377 ALA B N 1
ATOM 4184 C CA . ALA B 1 397 ? 120.129 -26.173 52.215 1.00 44.02 377 ALA B CA 1
ATOM 4185 C C . ALA B 1 397 ? 119.957 -27.167 53.356 1.00 43.55 377 ALA B C 1
ATOM 4186 O O . ALA B 1 397 ? 120.568 -27.016 54.421 1.00 43.88 377 ALA B O 1
ATOM 4188 N N . ALA B 1 398 ? 119.136 -28.199 53.147 1.00 42.69 378 ALA B N 1
ATOM 4189 C CA . ALA B 1 398 ? 118.912 -29.191 54.194 1.00 42.01 378 ALA B CA 1
ATOM 4190 C C . ALA B 1 398 ? 120.191 -29.955 54.515 1.00 45.01 378 ALA B C 1
ATOM 4191 O O . ALA B 1 398 ? 120.439 -30.306 55.674 1.00 49.87 378 ALA B O 1
ATOM 4193 N N . ALA B 1 399 ? 121.018 -30.218 53.501 1.00 45.00 379 ALA B N 1
ATOM 4194 C CA . ALA B 1 399 ? 122.273 -30.921 53.742 1.00 40.07 379 ALA B CA 1
ATOM 4195 C C . ALA B 1 399 ? 123.269 -30.036 54.480 1.00 37.62 379 ALA B C 1
ATOM 4196 O O . ALA B 1 399 ? 124.017 -30.517 55.340 1.00 38.64 379 ALA B O 1
ATOM 4198 N N . LEU B 1 400 ? 123.293 -28.740 54.155 1.00 39.27 380 LEU B N 1
ATOM 4199 C CA . LEU B 1 400 ? 124.183 -27.812 54.847 1.00 41.72 380 LEU B CA 1
ATOM 4200 C C . LEU B 1 400 ? 123.867 -27.746 56.335 1.00 39.31 380 LEU B C 1
ATOM 4201 O O . LEU B 1 400 ? 124.778 -27.747 57.171 1.00 40.56 380 LEU B O 1
ATOM 4206 N N . ARG B 1 401 ? 122.580 -27.681 56.685 1.00 35.47 381 ARG B N 1
ATOM 4207 C CA . ARG B 1 401 ? 122.205 -27.599 58.093 1.00 38.15 381 ARG B CA 1
ATOM 4208 C C . ARG B 1 401 ? 122.562 -28.881 58.833 1.00 37.53 381 ARG B C 1
ATOM 4209 O O . ARG B 1 401 ? 122.953 -28.839 60.006 1.00 43.80 381 ARG B O 1
ATOM 4217 N N . SER B 1 402 ? 122.435 -30.029 58.165 1.00 35.87 382 SER B N 1
ATOM 4218 C CA . SER B 1 402 ? 122.878 -31.282 58.766 1.00 35.84 382 SER B CA 1
ATOM 4219 C C . SER B 1 402 ? 124.388 -31.288 58.967 1.00 43.67 382 SER B C 1
ATOM 4220 O O . SER B 1 402 ? 124.878 -31.761 59.999 1.00 46.86 382 SER B O 1
ATOM 4223 N N . PHE B 1 403 ? 125.139 -30.756 57.996 1.00 36.94 383 PHE B N 1
ATOM 4224 C CA . PHE B 1 403 ? 126.593 -30.694 58.123 1.00 35.67 383 PHE B CA 1
ATOM 4225 C C . PHE B 1 403 ? 127.013 -29.923 59.368 1.00 37.46 383 PHE B C 1
ATOM 4226 O O . PHE B 1 403 ? 127.969 -30.307 60.051 1.00 33.62 383 PHE B O 1
ATOM 4234 N N . LEU B 1 404 ? 126.309 -28.830 59.679 1.00 33.87 384 LEU B N 1
ATOM 4235 C CA . LEU B 1 404 ? 126.665 -28.018 60.838 1.00 34.01 384 LEU B CA 1
ATOM 4236 C C . LEU B 1 404 ? 126.523 -28.780 62.148 1.00 34.55 384 LEU B C 1
ATOM 4237 O O . LEU B 1 404 ? 127.102 -28.366 63.158 1.00 37.99 384 LEU B O 1
ATOM 4242 N N . ARG B 1 405 ? 125.771 -29.878 62.158 1.00 41.28 385 ARG B N 1
ATOM 4243 C CA . ARG B 1 405 ? 125.622 -30.718 63.338 1.00 42.65 385 ARG B CA 1
ATOM 4244 C C . ARG B 1 405 ? 126.488 -31.970 63.273 1.00 45.52 385 ARG B C 1
ATOM 4245 O O . ARG B 1 405 ? 126.376 -32.835 64.148 1.00 36.05 385 ARG B O 1
ATOM 4253 N N . GLN B 1 406 ? 127.352 -32.082 62.263 1.00 34.84 386 GLN B N 1
ATOM 4254 C CA . GLN B 1 406 ? 128.148 -33.281 62.031 1.00 37.37 386 GLN B CA 1
ATOM 4255 C C . GLN B 1 406 ? 129.621 -33.083 62.371 1.00 36.73 386 GLN B C 1
ATOM 4256 O O . GLN B 1 406 ? 130.462 -33.874 61.931 1.00 34.87 386 GLN B O 1
ATOM 4262 N N . ASP B 1 407 ? 129.948 -32.051 63.144 1.00 38.30 387 ASP B N 1
ATOM 4263 C CA . ASP B 1 407 ? 131.324 -31.737 63.512 1.00 40.31 387 ASP B CA 1
ATOM 4264 C C . ASP B 1 407 ? 132.226 -31.641 62.279 1.00 40.48 387 ASP B C 1
ATOM 4265 O O . ASP B 1 407 ? 133.174 -32.421 62.132 1.00 38.69 387 ASP B O 1
ATOM 4270 N N . PRO B 1 408 ? 131.959 -30.703 61.372 1.00 39.86 388 PRO B N 1
ATOM 4271 C CA . PRO B 1 408 ? 132.708 -30.648 60.117 1.00 39.60 388 PRO B CA 1
ATOM 4272 C C . PRO B 1 408 ? 133.946 -29.768 60.212 1.00 33.44 388 PRO B C 1
ATOM 4273 O O . PRO B 1 408 ? 134.077 -28.910 61.088 1.00 33.68 388 PRO B O 1
ATOM 4277 N N . ASP B 1 409 ? 134.863 -30.006 59.284 1.00 33.38 389 ASP B N 1
ATOM 4278 C CA . ASP B 1 409 ? 136.009 -29.134 59.065 1.00 41.69 389 ASP B CA 1
ATOM 4279 C C . ASP B 1 409 ? 135.996 -28.493 57.690 1.00 42.34 389 ASP B C 1
ATOM 4280 O O . ASP B 1 409 ? 136.270 -27.297 57.567 1.00 32.85 389 ASP B O 1
ATOM 4285 N N . ILE B 1 410 ? 135.674 -29.262 56.653 1.00 32.74 390 ILE B N 1
ATOM 4286 C CA . ILE B 1 410 ? 135.627 -28.778 55.281 1.00 32.40 390 ILE B CA 1
ATOM 4287 C C . ILE B 1 410 ? 134.284 -29.174 54.687 1.00 32.15 390 ILE B C 1
ATOM 4288 O O . ILE B 1 410 ? 133.879 -30.339 54.774 1.00 32.38 390 ILE B O 1
ATOM 4293 N N . ILE B 1 411 ? 133.592 -28.204 54.096 1.00 31.85 391 ILE B N 1
ATOM 4294 C CA . ILE B 1 411 ? 132.276 -28.407 53.504 1.00 32.71 391 ILE B CA 1
ATOM 4295 C C . ILE B 1 411 ? 132.354 -28.039 52.031 1.00 35.72 391 ILE B C 1
ATOM 4296 O O . ILE B 1 411 ? 132.860 -26.967 51.681 1.00 33.88 391 ILE B O 1
ATOM 4301 N N . MET B 1 412 ? 131.858 -28.924 51.172 1.00 37.19 392 MET B N 1
ATOM 4302 C CA . MET B 1 412 ? 131.799 -28.672 49.738 1.00 33.64 392 MET B CA 1
ATOM 4303 C C . MET B 1 412 ? 130.342 -28.707 49.303 1.00 32.73 392 MET B C 1
ATOM 4304 O O . MET B 1 412 ? 129.643 -29.697 49.543 1.00 33.87 392 MET B O 1
ATOM 4309 N N . ILE B 1 413 ? 129.885 -27.625 48.680 1.00 32.82 393 ILE B N 1
ATOM 4310 C CA . ILE B 1 413 ? 128.542 -27.540 48.119 1.00 33.44 393 ILE B CA 1
ATOM 4311 C C . ILE B 1 413 ? 128.671 -27.516 46.605 1.00 42.46 393 ILE B C 1
ATOM 4312 O O . ILE B 1 413 ? 129.507 -26.784 46.060 1.00 40.43 393 ILE B O 1
ATOM 4317 N N . GLY B 1 414 ? 127.856 -28.329 45.930 1.00 39.43 394 GLY B N 1
ATOM 4318 C CA . GLY B 1 414 ? 127.953 -28.426 44.483 1.00 35.69 394 GLY B CA 1
ATOM 4319 C C . GLY B 1 414 ? 127.778 -27.091 43.788 1.00 40.38 394 GLY B C 1
ATOM 4320 O O . GLY B 1 414 ? 128.480 -26.789 42.820 1.00 46.26 394 GLY B O 1
ATOM 4321 N N . GLU B 1 415 ? 126.855 -26.267 44.278 1.00 39.93 395 GLU B N 1
ATOM 4322 C CA . GLU B 1 415 ? 126.601 -24.979 43.651 1.00 39.82 395 GLU B CA 1
ATOM 4323 C C . GLU B 1 415 ? 125.819 -24.092 44.607 1.00 40.20 395 GLU B C 1
ATOM 4324 O O . GLU B 1 415 ? 124.982 -24.572 45.376 1.00 43.08 395 GLU B O 1
ATOM 4330 N N . ILE B 1 416 ? 126.109 -22.795 44.549 1.00 36.31 396 ILE B N 1
ATOM 4331 C CA . ILE B 1 416 ? 125.293 -21.777 45.201 1.00 36.52 396 ILE B CA 1
ATOM 4332 C C . ILE B 1 416 ? 124.294 -21.275 44.165 1.00 44.68 396 ILE B C 1
ATOM 4333 O O . ILE B 1 416 ? 124.663 -20.568 43.225 1.00 46.27 396 ILE B O 1
ATOM 4338 N N . ARG B 1 417 ? 123.028 -21.644 44.332 1.00 44.40 397 ARG B N 1
ATOM 4339 C CA . ARG B 1 417 ? 121.982 -21.294 43.377 1.00 46.98 397 ARG B CA 1
ATOM 4340 C C . ARG B 1 417 ? 121.058 -20.191 43.863 1.00 54.02 397 ARG B C 1
ATOM 4341 O O . ARG B 1 417 ? 120.678 -19.320 43.077 1.00 60.58 397 ARG B O 1
ATOM 4349 N N . ASP B 1 418 ? 120.685 -20.204 45.139 1.00 54.64 398 ASP B N 1
ATOM 4350 C CA . ASP B 1 418 ? 119.714 -19.269 45.686 1.00 52.45 398 ASP B CA 1
ATOM 4351 C C . ASP B 1 418 ? 120.254 -18.668 46.978 1.00 44.59 398 ASP B C 1
ATOM 4352 O O . ASP B 1 418 ? 121.308 -19.064 47.484 1.00 41.43 398 ASP B O 1
ATOM 4357 N N . PHE B 1 419 ? 119.510 -17.699 47.519 1.00 44.97 399 PHE B N 1
ATOM 4358 C CA . PHE B 1 419 ? 119.961 -17.000 48.717 1.00 44.77 399 PHE B CA 1
ATOM 4359 C C . PHE B 1 419 ? 119.926 -17.893 49.950 1.00 45.49 399 PHE B C 1
ATOM 4360 O O . PHE B 1 419 ? 120.770 -17.742 50.842 1.00 44.80 399 PHE B O 1
ATOM 4368 N N . GLU B 1 420 ? 118.962 -18.814 50.030 1.00 46.86 400 GLU B N 1
ATOM 4369 C CA . GLU B 1 420 ? 118.884 -19.699 51.188 1.00 51.09 400 GLU B CA 1
ATOM 4370 C C . GLU B 1 420 ? 120.168 -20.503 51.347 1.00 48.94 400 GLU B C 1
ATOM 4371 O O . GLU B 1 420 ? 120.720 -20.608 52.448 1.00 42.58 400 GLU B O 1
ATOM 4377 N N . THR B 1 421 ? 120.661 -21.074 50.247 1.00 46.82 401 THR B N 1
ATOM 4378 C CA . THR B 1 421 ? 121.914 -21.820 50.290 1.00 43.76 401 THR B CA 1
ATOM 4379 C C . THR B 1 421 ? 123.097 -20.895 50.547 1.00 40.48 401 THR B C 1
ATOM 4380 O O . THR B 1 421 ? 124.024 -21.252 51.285 1.00 38.44 401 THR B O 1
ATOM 4384 N N . ALA B 1 422 ? 123.079 -19.700 49.952 1.00 38.89 402 ALA B N 1
ATOM 4385 C CA . ALA B 1 422 ? 124.186 -18.765 50.128 1.00 39.21 402 ALA B CA 1
ATOM 4386 C C . ALA B 1 422 ? 124.318 -18.321 51.579 1.00 39.80 402 ALA B C 1
ATOM 4387 O O . ALA B 1 422 ? 125.430 -18.258 52.115 1.00 35.56 402 ALA B O 1
ATOM 4389 N N . GLU B 1 423 ? 123.195 -18.001 52.229 1.00 40.21 403 GLU B N 1
ATOM 4390 C CA . GLU B 1 423 ? 123.255 -17.504 53.601 1.00 43.15 403 GLU B CA 1
ATOM 4391 C C . GLU B 1 423 ? 123.819 -18.555 54.550 1.00 43.02 403 GLU B C 1
ATOM 4392 O O . GLU B 1 423 ? 124.639 -18.238 55.420 1.00 42.06 403 GLU B O 1
ATOM 4398 N N . ILE B 1 424 ? 123.398 -19.812 54.394 1.00 36.25 404 ILE B N 1
ATOM 4399 C CA . ILE B 1 424 ? 123.906 -20.877 55.253 1.00 35.52 404 ILE B CA 1
ATOM 4400 C C . ILE B 1 424 ? 125.388 -21.117 54.989 1.00 37.22 404 ILE B C 1
ATOM 4401 O O . ILE B 1 424 ? 126.180 -21.282 55.925 1.00 36.30 404 ILE B O 1
ATOM 4406 N N . ALA B 1 425 ? 125.787 -21.136 53.715 1.00 36.53 405 ALA B N 1
ATOM 4407 C CA . ALA B 1 425 ? 127.194 -21.343 53.385 1.00 33.45 405 ALA B CA 1
ATOM 4408 C C . ALA B 1 425 ? 128.054 -20.195 53.896 1.00 39.00 405 ALA B C 1
ATOM 4409 O O . ALA B 1 425 ? 129.140 -20.420 54.444 1.00 33.00 405 ALA B O 1
ATOM 4411 N N . ILE B 1 426 ? 127.586 -18.955 53.722 1.00 34.06 406 ILE B N 1
ATOM 4412 C CA . ILE B 1 426 ? 128.324 -17.795 54.219 1.00 38.61 406 ILE B CA 1
ATOM 4413 C C . ILE B 1 426 ? 128.510 -17.892 55.728 1.00 34.37 406 ILE B C 1
ATOM 4414 O O . ILE B 1 426 ? 129.606 -17.663 56.253 1.00 44.12 406 ILE B O 1
ATOM 4419 N N . LYS B 1 427 ? 127.439 -18.240 56.445 1.00 34.76 407 LYS B N 1
ATOM 4420 C CA . LYS B 1 427 ? 127.530 -18.400 57.893 1.00 44.99 407 LYS B CA 1
ATOM 4421 C C . LYS B 1 427 ? 128.540 -19.480 58.265 1.00 41.55 407 LYS B C 1
ATOM 4422 O O . LYS B 1 427 ? 129.370 -19.286 59.160 1.00 44.80 407 LYS B O 1
ATOM 4428 N N . ALA B 1 428 ? 128.485 -20.626 57.581 1.00 36.85 408 ALA B N 1
ATOM 4429 C CA . ALA B 1 428 ? 129.408 -21.716 57.880 1.00 35.39 408 ALA B CA 1
ATOM 4430 C C . ALA B 1 428 ? 130.858 -21.286 57.686 1.00 32.95 408 ALA B C 1
ATOM 4431 O O . ALA B 1 428 ? 131.735 -21.671 58.468 1.00 33.97 408 ALA B O 1
ATOM 4433 N N . ALA B 1 429 ? 131.128 -20.484 56.653 1.00 32.89 409 ALA B N 1
ATOM 4434 C CA . ALA B 1 429 ? 132.489 -20.008 56.426 1.00 32.89 409 ALA B CA 1
ATOM 4435 C C . ALA B 1 429 ? 132.947 -19.081 57.546 1.00 42.10 409 ALA B C 1
ATOM 4436 O O . ALA B 1 429 ? 134.117 -19.109 57.945 1.00 41.17 409 ALA B O 1
ATOM 4438 N N . LEU B 1 430 ? 132.037 -18.262 58.075 1.00 34.09 410 LEU B N 1
ATOM 4439 C CA . LEU B 1 430 ? 132.407 -17.292 59.097 1.00 37.56 410 LEU B CA 1
ATOM 4440 C C . LEU B 1 430 ? 132.458 -17.886 60.498 1.00 38.17 410 LEU B C 1
ATOM 4441 O O . LEU B 1 430 ? 133.136 -17.325 61.365 1.00 42.72 410 LEU B O 1
ATOM 4446 N N . THR B 1 431 ? 131.769 -19.002 60.742 1.00 34.87 411 THR B N 1
ATOM 4447 C CA . THR B 1 431 ? 131.830 -19.635 62.053 1.00 43.75 411 THR B CA 1
ATOM 4448 C C . THR B 1 431 ? 133.075 -20.492 62.240 1.00 35.10 411 THR B C 1
ATOM 4449 O O . THR B 1 431 ? 133.331 -20.937 63.363 1.00 46.23 411 THR B O 1
ATOM 4453 N N . GLY B 1 432 ? 133.851 -20.734 61.186 1.00 34.54 412 GLY B N 1
ATOM 4454 C CA . GLY B 1 432 ? 135.113 -21.428 61.345 1.00 34.65 412 GLY B CA 1
ATOM 4455 C C . GLY B 1 432 ? 135.273 -22.677 60.502 1.00 42.33 412 GLY B C 1
ATOM 4456 O O . GLY B 1 432 ? 136.082 -23.549 60.832 1.00 46.92 412 GLY B O 1
ATOM 4457 N N . HIS B 1 433 ? 134.524 -22.775 59.407 1.00 35.86 413 HIS B N 1
ATOM 4458 C CA . HIS B 1 433 ? 134.587 -23.926 58.519 1.00 34.92 413 HIS B CA 1
ATOM 4459 C C . HIS B 1 433 ? 135.063 -23.499 57.136 1.00 35.08 413 HIS B C 1
ATOM 4460 O O . HIS B 1 433 ? 134.791 -22.383 56.683 1.00 36.80 413 HIS B O 1
ATOM 4467 N N . LEU B 1 434 ? 135.786 -24.398 56.472 1.00 32.38 414 LEU B N 1
ATOM 4468 C CA . LEU B 1 434 ? 136.246 -24.174 55.107 1.00 34.41 414 LEU B CA 1
ATOM 4469 C C . LEU B 1 434 ? 135.155 -24.637 54.148 1.00 37.27 414 LEU B C 1
ATOM 4470 O O . LEU B 1 434 ? 134.793 -25.818 54.140 1.00 36.84 414 LEU B O 1
ATOM 4475 N N . VAL B 1 435 ? 134.624 -23.710 53.354 1.00 36.25 415 VAL B N 1
ATOM 4476 C CA . VAL B 1 435 ? 133.510 -23.987 52.454 1.00 34.71 415 VAL B CA 1
ATOM 4477 C C . VAL B 1 435 ? 133.976 -23.800 51.017 1.00 35.86 415 VAL B C 1
ATOM 4478 O O . VAL B 1 435 ? 134.537 -22.753 50.671 1.00 35.38 415 VAL B O 1
ATOM 4482 N N . LEU B 1 436 ? 133.741 -24.813 50.187 1.00 32.57 416 LEU B N 1
ATOM 4483 C CA . LEU B 1 436 ? 134.034 -24.772 48.761 1.00 32.45 416 LEU B CA 1
ATOM 4484 C C . LEU B 1 436 ? 132.736 -24.928 47.983 1.00 35.45 416 LEU B C 1
ATOM 4485 O O . LEU B 1 436 ? 131.899 -25.769 48.325 1.00 33.82 416 LEU B O 1
ATOM 4490 N N . SER B 1 437 ? 132.567 -24.127 46.934 1.00 32.51 417 SER B N 1
ATOM 4491 C CA . SER B 1 437 ? 131.333 -24.187 46.159 1.00 33.01 417 SER B CA 1
ATOM 4492 C C . SER B 1 437 ? 131.583 -23.633 44.759 1.00 41.25 417 SER B C 1
ATOM 4493 O O . SER B 1 437 ? 132.722 -23.350 44.374 1.00 33.46 417 SER B O 1
ATOM 4496 N N . THR B 1 438 ? 130.497 -23.465 44.003 1.00 34.19 418 THR B N 1
ATOM 4497 C CA . THR B 1 438 ? 130.542 -23.171 42.578 1.00 40.53 418 THR B CA 1
ATOM 4498 C C . THR B 1 438 ? 129.408 -22.222 42.214 1.00 41.85 418 THR B C 1
ATOM 4499 O O . THR B 1 438 ? 128.308 -22.320 42.766 1.00 45.73 418 THR B O 1
ATOM 4503 N N . LEU B 1 439 ? 129.689 -21.289 41.302 1.00 36.18 419 LEU B N 1
ATOM 4504 C CA . LEU B 1 439 ? 128.670 -20.449 40.689 1.00 37.21 419 LEU B CA 1
ATOM 4505 C C . LEU B 1 439 ? 128.902 -20.392 39.186 1.00 39.19 419 LEU B C 1
ATOM 4506 O O . LEU B 1 439 ? 130.033 -20.523 38.712 1.00 37.92 419 LEU B O 1
ATOM 4511 N N . HIS B 1 440 ? 127.821 -20.197 38.437 1.00 45.32 420 HIS B N 1
ATOM 4512 C CA . HIS B 1 440 ? 127.915 -19.956 36.997 1.00 47.43 420 HIS B CA 1
ATOM 4513 C C . HIS B 1 440 ? 127.923 -18.449 36.786 1.00 42.40 420 HIS B C 1
ATOM 4514 O O . HIS B 1 440 ? 126.873 -17.803 36.799 1.00 43.01 420 HIS B O 1
ATOM 4521 N N . THR B 1 441 ? 129.113 -17.884 36.594 1.00 43.93 421 THR B N 1
ATOM 4522 C CA . THR B 1 441 ? 129.276 -16.451 36.398 1.00 46.19 421 THR B CA 1
ATOM 4523 C C . THR B 1 441 ? 130.224 -16.198 35.232 1.00 47.11 421 THR B C 1
ATOM 4524 O O . THR B 1 441 ? 130.837 -17.118 34.683 1.00 45.02 421 THR B O 1
ATOM 4528 N N . ASN B 1 442 ? 130.336 -14.922 34.856 1.00 50.45 422 ASN B N 1
ATOM 4529 C CA . ASN B 1 442 ? 131.149 -14.544 33.706 1.00 50.95 422 ASN B CA 1
ATOM 4530 C C . ASN B 1 442 ? 132.635 -14.543 34.041 1.00 47.83 422 ASN B C 1
ATOM 4531 O O . ASN B 1 442 ? 133.458 -14.969 33.222 1.00 46.07 422 ASN B O 1
ATOM 4536 N N . ASP B 1 443 ? 132.996 -14.063 35.226 1.00 43.78 423 ASP B N 1
ATOM 4537 C CA . ASP B 1 443 ? 134.389 -14.020 35.655 1.00 43.48 423 ASP B CA 1
ATOM 4538 C C . ASP B 1 443 ? 134.418 -13.942 37.179 1.00 41.16 423 ASP B C 1
ATOM 4539 O O . ASP B 1 443 ? 133.379 -14.017 37.841 1.00 45.64 423 ASP B O 1
ATOM 4544 N N . ALA B 1 444 ? 135.625 -13.795 37.737 1.00 36.11 424 ALA B N 1
ATOM 4545 C CA . ALA B 1 444 ? 135.753 -13.723 39.192 1.00 41.23 424 ALA B CA 1
ATOM 4546 C C . ALA B 1 444 ? 135.165 -12.440 39.769 1.00 40.52 424 ALA B C 1
ATOM 4547 O O . ALA B 1 444 ? 134.406 -12.526 40.750 1.00 41.88 424 ALA B O 1
ATOM 4549 N N . PRO B 1 445 ? 135.458 -11.239 39.246 1.00 36.46 425 PRO B N 1
ATOM 4550 C CA . PRO B 1 445 ? 134.838 -10.036 39.832 1.00 40.06 425 PRO B CA 1
ATOM 4551 C C . PRO B 1 445 ? 133.323 -10.029 39.738 1.00 42.14 425 PRO B C 1
ATOM 4552 O O . PRO B 1 445 ? 132.659 -9.507 40.643 1.00 46.38 425 PRO B O 1
ATOM 4556 N N . ALA B 1 446 ? 132.754 -10.592 38.670 1.00 39.97 426 ALA B N 1
ATOM 4557 C CA . ALA B 1 446 ? 131.304 -10.611 38.518 1.00 37.64 426 ALA B CA 1
ATOM 4558 C C . ALA B 1 446 ? 130.626 -11.525 39.529 1.00 38.98 426 ALA B C 1
ATOM 4559 O O . ALA B 1 446 ? 129.416 -11.399 39.744 1.00 39.88 426 ALA B O 1
ATOM 4561 N N . THR B 1 447 ? 131.374 -12.443 40.147 1.00 40.14 427 THR B N 1
ATOM 4562 C CA . THR B 1 447 ? 130.783 -13.321 41.152 1.00 36.59 427 THR B CA 1
ATOM 4563 C C . THR B 1 447 ? 130.341 -12.538 42.381 1.00 36.80 427 THR B C 1
ATOM 4564 O O . THR B 1 447 ? 129.339 -12.892 43.015 1.00 38.14 427 THR B O 1
ATOM 4568 N N . ILE B 1 448 ? 131.063 -11.469 42.725 1.00 38.93 428 ILE B N 1
ATOM 4569 C CA . ILE B 1 448 ? 130.679 -10.645 43.869 1.00 42.72 428 ILE B CA 1
ATOM 4570 C C . ILE B 1 448 ? 129.312 -10.016 43.633 1.00 46.70 428 ILE B C 1
ATOM 4571 O O . ILE B 1 448 ? 128.431 -10.058 44.500 1.00 54.82 428 ILE B O 1
ATOM 4576 N N . ASN B 1 449 ? 129.113 -9.428 42.450 1.00 42.60 429 ASN B N 1
ATOM 4577 C CA . ASN B 1 449 ? 127.833 -8.798 42.146 1.00 41.53 429 ASN B CA 1
ATOM 4578 C C . ASN B 1 449 ? 126.705 -9.819 42.108 1.00 42.78 429 ASN B C 1
ATOM 4579 O O . ASN B 1 449 ? 125.548 -9.479 42.381 1.00 46.43 429 ASN B O 1
ATOM 4584 N N . ARG B 1 450 ? 127.023 -11.072 41.777 1.00 41.10 430 ARG B N 1
ATOM 4585 C CA . ARG B 1 450 ? 126.013 -12.124 41.775 1.00 40.69 430 ARG B CA 1
ATOM 4586 C C . ARG B 1 450 ? 125.545 -12.445 43.189 1.00 42.07 430 ARG B C 1
ATOM 4587 O O . ARG B 1 450 ? 124.346 -12.641 43.424 1.00 42.03 430 ARG B O 1
ATOM 4595 N N . LEU B 1 451 ? 126.476 -12.505 44.144 1.00 42.91 431 LEU B N 1
ATOM 4596 C CA . LEU B 1 451 ? 126.105 -12.788 45.526 1.00 36.45 431 LEU B CA 1
ATOM 4597 C C . LEU B 1 451 ? 125.283 -11.651 46.120 1.00 49.50 431 LEU B C 1
ATOM 4598 O O . LEU B 1 451 ? 124.340 -11.892 46.883 1.00 52.66 431 LEU B O 1
ATOM 4603 N N . LEU B 1 452 ? 125.626 -10.406 45.782 1.00 45.39 432 LEU B N 1
ATOM 4604 C CA . LEU B 1 452 ? 124.866 -9.265 46.282 1.00 45.24 432 LEU B CA 1
ATOM 4605 C C . LEU B 1 452 ? 123.445 -9.265 45.732 1.00 42.47 432 LEU B C 1
ATOM 4606 O O . LEU B 1 452 ? 122.491 -8.974 46.463 1.00 41.54 432 LEU B O 1
ATOM 4611 N N . ASN B 1 453 ? 123.287 -9.587 44.445 1.00 44.42 433 ASN B N 1
ATOM 4612 C CA . ASN B 1 453 ? 121.955 -9.616 43.848 1.00 51.39 433 ASN B CA 1
ATOM 4613 C C . ASN B 1 453 ? 121.094 -10.724 44.440 1.00 53.57 433 ASN B C 1
ATOM 4614 O O . ASN B 1 453 ? 119.865 -10.599 44.468 1.00 57.82 433 ASN B O 1
ATOM 4619 N N . MET B 1 454 ? 121.708 -11.809 44.915 1.00 47.99 434 MET B N 1
ATOM 4620 C CA . MET B 1 454 ? 120.938 -12.826 45.619 1.00 44.30 434 MET B CA 1
ATOM 4621 C C . MET B 1 454 ? 120.451 -12.334 46.975 1.00 45.57 434 MET B C 1
ATOM 4622 O O . MET B 1 454 ? 119.466 -12.868 47.496 1.00 44.65 434 MET B O 1
ATOM 4627 N N . GLY B 1 455 ? 121.108 -11.330 47.551 1.00 50.31 435 GLY B N 1
ATOM 4628 C CA . GLY B 1 455 ? 120.645 -10.736 48.788 1.00 51.13 435 GLY B CA 1
ATOM 4629 C C . GLY B 1 455 ? 121.636 -10.832 49.930 1.00 46.91 435 GLY B C 1
ATOM 4630 O O . GLY B 1 455 ? 121.288 -10.553 51.081 1.00 46.20 435 GLY B O 1
ATOM 4631 N N . VAL B 1 456 ? 122.870 -11.222 49.631 1.00 43.32 436 VAL B N 1
ATOM 4632 C CA . VAL B 1 456 ? 123.892 -11.348 50.662 1.00 45.41 436 VAL B CA 1
ATOM 4633 C C . VAL B 1 456 ? 124.439 -9.968 50.999 1.00 44.37 436 VAL B C 1
ATOM 4634 O O . VAL B 1 456 ? 124.690 -9.145 50.108 1.00 45.87 436 VAL B O 1
ATOM 4638 N N . GLU B 1 457 ? 124.616 -9.708 52.291 1.00 40.62 437 GLU B N 1
ATOM 4639 C CA . GLU B 1 457 ? 125.141 -8.424 52.729 1.00 53.66 437 GLU B CA 1
ATOM 4640 C C . GLU B 1 457 ? 126.554 -8.224 52.184 1.00 48.91 437 GLU B C 1
ATOM 4641 O O . GLU B 1 457 ? 127.329 -9.184 52.101 1.00 39.69 437 GLU B O 1
ATOM 4647 N N . PRO B 1 458 ? 126.918 -6.999 51.795 1.00 49.22 438 PRO B N 1
ATOM 4648 C CA . PRO B 1 458 ? 128.278 -6.778 51.278 1.00 48.39 438 PRO B CA 1
ATOM 4649 C C . PRO B 1 458 ? 129.367 -7.090 52.290 1.00 45.57 438 PRO B C 1
ATOM 4650 O O . PRO B 1 458 ? 130.420 -7.618 51.911 1.00 43.95 438 PRO B O 1
ATOM 4654 N N . PHE B 1 459 ? 129.145 -6.788 53.572 1.00 41.24 439 PHE B N 1
ATOM 4655 C CA . PHE B 1 459 ? 130.183 -7.051 54.563 1.00 41.50 439 PHE B CA 1
ATOM 4656 C C . PHE B 1 459 ? 130.356 -8.545 54.807 1.00 45.49 439 PHE B C 1
ATOM 4657 O O . PHE B 1 459 ? 131.436 -8.982 55.218 1.00 47.15 439 PHE B O 1
ATOM 4665 N N . LEU B 1 460 ? 129.311 -9.339 54.564 1.00 40.46 440 LEU B N 1
ATOM 4666 C CA . LEU B 1 460 ? 129.451 -10.789 54.657 1.00 39.95 440 LEU B CA 1
ATOM 4667 C C . LEU B 1 460 ? 130.263 -11.336 53.490 1.00 39.99 440 LEU B C 1
ATOM 4668 O O . LEU B 1 460 ? 131.088 -12.240 53.672 1.00 38.66 440 LEU B O 1
ATOM 4673 N N . VAL B 1 461 ? 130.044 -10.801 52.286 1.00 38.47 441 VAL B N 1
ATOM 4674 C CA . VAL B 1 461 ? 130.821 -11.231 51.127 1.00 37.60 441 VAL B CA 1
ATOM 4675 C C . VAL B 1 461 ? 132.300 -10.937 51.337 1.00 44.47 441 VAL B C 1
ATOM 4676 O O . VAL B 1 461 ? 133.161 -11.783 51.068 1.00 46.04 441 VAL B O 1
ATOM 4680 N N . ALA B 1 462 ? 132.616 -9.737 51.829 1.00 46.75 442 ALA B N 1
ATOM 4681 C CA . ALA B 1 462 ? 134.012 -9.351 51.999 1.00 48.67 442 ALA B CA 1
ATOM 4682 C C . ALA B 1 462 ? 134.691 -10.141 53.111 1.00 51.73 442 ALA B C 1
ATOM 4683 O O . ALA B 1 462 ? 135.896 -10.402 53.035 1.00 64.08 442 ALA B O 1
ATOM 4685 N N . SER B 1 463 ? 133.945 -10.536 54.140 1.00 39.77 443 SER B N 1
ATOM 4686 C CA . SER B 1 463 ? 134.543 -11.237 55.270 1.00 43.05 443 SER B CA 1
ATOM 4687 C C . SER B 1 463 ? 134.629 -12.744 55.052 1.00 39.54 443 SER B C 1
ATOM 4688 O O . SER B 1 463 ? 135.631 -13.364 55.423 1.00 39.84 443 SER B O 1
ATOM 4691 N N . ALA B 1 464 ? 133.602 -13.347 54.451 1.00 38.88 444 ALA B N 1
ATOM 4692 C CA . ALA B 1 464 ? 133.538 -14.803 54.380 1.00 42.33 444 ALA B CA 1
ATOM 4693 C C . ALA B 1 464 ? 134.370 -15.378 53.240 1.00 37.83 444 ALA B C 1
ATOM 4694 O O . ALA B 1 464 ? 134.933 -16.469 53.385 1.00 38.32 444 ALA B O 1
ATOM 4696 N N . VAL B 1 465 ? 134.459 -14.681 52.112 1.00 37.23 445 VAL B N 1
ATOM 4697 C CA . VAL B 1 465 ? 135.100 -15.219 50.917 1.00 43.63 445 VAL B CA 1
ATOM 4698 C C . VAL B 1 465 ? 136.599 -14.958 50.982 1.00 41.37 445 VAL B C 1
ATOM 4699 O O . VAL B 1 465 ? 137.033 -13.826 51.222 1.00 40.61 445 VAL B O 1
ATOM 4703 N N . ASN B 1 466 ? 137.390 -16.009 50.764 1.00 38.85 446 ASN B N 1
ATOM 4704 C CA . ASN B 1 466 ? 138.842 -15.893 50.697 1.00 41.47 446 ASN B CA 1
ATOM 4705 C C . ASN B 1 466 ? 139.376 -15.864 49.276 1.00 36.44 446 ASN B C 1
ATOM 4706 O O . ASN B 1 466 ? 140.453 -15.307 49.043 1.00 38.57 446 ASN B O 1
ATOM 4711 N N . LEU B 1 467 ? 138.657 -16.452 48.324 1.00 35.64 447 LEU B N 1
ATOM 4712 C CA . LEU B 1 467 ? 139.183 -16.594 46.977 1.00 35.06 447 LEU B CA 1
ATOM 4713 C C . LEU B 1 467 ? 138.045 -16.909 46.021 1.00 34.30 447 LEU B C 1
ATOM 4714 O O . LEU B 1 467 ? 137.186 -17.742 46.322 1.00 34.28 447 LEU B O 1
ATOM 4719 N N . ILE B 1 468 ? 138.051 -16.237 44.875 1.00 33.82 448 ILE B N 1
ATOM 4720 C CA . ILE B 1 468 ? 137.122 -16.506 43.786 1.00 33.22 448 ILE B CA 1
ATOM 4721 C C . ILE B 1 468 ? 137.939 -16.826 42.546 1.00 36.50 448 ILE B C 1
ATOM 4722 O O . ILE B 1 468 ? 138.841 -16.063 42.177 1.00 32.93 448 ILE B O 1
ATOM 4727 N N . THR B 1 469 ? 137.631 -17.950 41.908 1.00 35.02 449 THR B N 1
ATOM 4728 C CA . THR B 1 469 ? 138.286 -18.344 40.672 1.00 36.08 449 THR B CA 1
ATOM 4729 C C . THR B 1 469 ? 137.270 -18.397 39.541 1.00 34.36 449 THR B C 1
ATOM 4730 O O . THR B 1 469 ? 136.110 -18.768 39.746 1.00 33.97 449 THR B O 1
ATOM 4734 N N . ALA B 1 470 ? 137.716 -18.007 38.354 1.00 31.61 450 ALA B N 1
ATOM 4735 C CA . ALA B 1 470 ? 136.973 -18.199 37.122 1.00 33.28 450 ALA B CA 1
ATOM 4736 C C . ALA B 1 470 ? 137.846 -18.984 36.158 1.00 35.40 450 ALA B C 1
ATOM 4737 O O . ALA B 1 470 ? 139.072 -18.834 36.149 1.00 31.34 450 ALA B O 1
ATOM 4739 N N . GLN B 1 471 ? 137.221 -19.834 35.349 1.00 34.08 451 GLN B N 1
ATOM 4740 C CA . GLN B 1 471 ? 138.020 -20.671 34.473 1.00 31.23 451 GLN B CA 1
ATOM 4741 C C . GLN B 1 471 ? 137.252 -21.040 33.218 1.00 31.20 451 GLN B C 1
ATOM 4742 O O . GLN B 1 471 ? 136.018 -21.076 33.199 1.00 31.30 451 GLN B O 1
ATOM 4748 N N . ARG B 1 472 ? 138.020 -21.318 32.171 1.00 31.19 452 ARG B N 1
ATOM 4749 C CA . ARG B 1 472 ? 137.518 -21.801 30.900 1.00 31.88 452 ARG B CA 1
ATOM 4750 C C . ARG B 1 472 ? 138.460 -22.883 30.400 1.00 33.36 452 ARG B C 1
ATOM 4751 O O . ARG B 1 472 ? 139.649 -22.888 30.730 1.00 37.63 452 ARG B O 1
ATOM 4759 N N . LEU B 1 473 ? 137.927 -23.794 29.595 1.00 34.06 453 LEU B N 1
ATOM 4760 C CA . LEU B 1 473 ? 138.721 -24.861 29.005 1.00 37.56 453 LEU B CA 1
ATOM 4761 C C . LEU B 1 473 ? 138.962 -24.570 27.532 1.00 37.92 453 LEU B C 1
ATOM 4762 O O . LEU B 1 473 ? 138.019 -24.285 26.787 1.00 45.24 453 LEU B O 1
ATOM 4767 N N . ALA B 1 474 ? 140.222 -24.635 27.123 1.00 34.77 454 ALA B N 1
ATOM 4768 C CA . ALA B 1 474 ? 140.604 -24.475 25.732 1.00 36.60 454 ALA B CA 1
ATOM 4769 C C . ALA B 1 474 ? 141.222 -25.769 25.227 1.00 42.32 454 ALA B C 1
ATOM 4770 O O . ALA B 1 474 ? 141.595 -26.650 26.006 1.00 33.33 454 ALA B O 1
ATOM 4772 N N . ARG B 1 475 ? 141.328 -25.875 23.909 1.00 33.25 455 ARG B N 1
ATOM 4773 C CA . ARG B 1 475 ? 141.934 -27.039 23.285 1.00 33.94 455 ARG B CA 1
ATOM 4774 C C . ARG B 1 475 ? 143.438 -26.844 23.164 1.00 35.66 455 ARG B C 1
ATOM 4775 O O . ARG B 1 475 ? 143.915 -25.752 22.840 1.00 34.01 455 ARG B O 1
ATOM 4783 N N . ARG B 1 476 ? 144.180 -27.911 23.437 1.00 36.24 456 ARG B N 1
ATOM 4784 C CA . ARG B 1 476 ? 145.631 -27.894 23.354 1.00 35.06 456 ARG B CA 1
ATOM 4785 C C . ARG B 1 476 ? 146.068 -28.206 21.930 1.00 41.12 456 ARG B C 1
ATOM 4786 O O . ARG B 1 476 ? 145.546 -29.127 21.297 1.00 39.59 456 ARG B O 1
ATOM 4794 N N . VAL B 1 477 ? 147.026 -27.428 21.428 1.00 35.53 457 VAL B N 1
ATOM 4795 C CA . VAL B 1 477 ? 147.518 -27.633 20.071 1.00 42.53 457 VAL B CA 1
ATOM 4796 C C . VAL B 1 477 ? 148.208 -28.989 19.982 1.00 37.08 457 VAL B C 1
ATOM 4797 O O . VAL B 1 477 ? 148.899 -29.421 20.915 1.00 41.81 457 VAL B O 1
ATOM 4801 N N . CYS B 1 478 ? 147.997 -29.683 18.866 1.00 43.83 458 CYS B N 1
ATOM 4802 C CA . CYS B 1 478 ? 148.627 -30.981 18.665 1.00 44.83 458 CYS B CA 1
ATOM 4803 C C . CYS B 1 478 ? 150.140 -30.822 18.617 1.00 47.80 458 CYS B C 1
ATOM 4804 O O . CYS B 1 478 ? 150.669 -30.070 17.793 1.00 39.29 458 CYS B O 1
ATOM 4807 N N . SER B 1 479 ? 150.836 -31.527 19.509 1.00 52.89 459 SER B N 1
ATOM 4808 C CA . SER B 1 479 ? 152.288 -31.426 19.579 1.00 55.03 459 SER B CA 1
ATOM 4809 C C . SER B 1 479 ? 152.982 -32.025 18.363 1.00 54.92 459 SER B C 1
ATOM 4810 O O . SER B 1 479 ? 154.179 -31.785 18.177 1.00 57.75 459 SER B O 1
ATOM 4813 N N . GLU B 1 480 ? 152.265 -32.781 17.530 1.00 52.35 460 GLU B N 1
ATOM 4814 C CA . GLU B 1 480 ? 152.875 -33.466 16.397 1.00 55.43 460 GLU B CA 1
ATOM 4815 C C . GLU B 1 480 ? 152.864 -32.629 15.123 1.00 56.06 460 GLU B C 1
ATOM 4816 O O . GLU B 1 480 ? 153.827 -32.676 14.350 1.00 58.49 460 GLU B O 1
ATOM 4822 N N . CYS B 1 481 ? 151.798 -31.863 14.880 1.00 52.55 461 CYS B N 1
ATOM 4823 C CA . CYS B 1 481 ? 151.671 -31.087 13.650 1.00 46.81 461 CYS B CA 1
ATOM 4824 C C . CYS B 1 481 ? 151.647 -29.583 13.905 1.00 44.98 461 CYS B C 1
ATOM 4825 O O . CYS B 1 481 ? 151.267 -28.816 13.015 1.00 40.19 461 CYS B O 1
ATOM 4828 N N . LYS B 1 482 ? 152.052 -29.143 15.094 1.00 40.10 462 LYS B N 1
ATOM 4829 C CA . LYS B 1 482 ? 152.056 -27.718 15.399 1.00 46.39 462 LYS B CA 1
ATOM 4830 C C . LYS B 1 482 ? 153.105 -26.992 14.565 1.00 42.84 462 LYS B C 1
ATOM 4831 O O . LYS B 1 482 ? 154.220 -27.484 14.369 1.00 42.72 462 LYS B O 1
ATOM 4837 N N . GLN B 1 483 ? 152.737 -25.818 14.061 1.00 44.42 463 GLN B N 1
ATOM 4838 C CA . GLN B 1 483 ? 153.623 -24.988 13.261 1.00 46.57 463 GLN B CA 1
ATOM 4839 C C . GLN B 1 483 ? 153.421 -23.531 13.643 1.00 46.30 463 GLN B C 1
ATOM 4840 O O . GLN B 1 483 ? 152.325 -23.144 14.068 1.00 44.45 463 GLN B O 1
ATOM 4846 N N . PRO B 1 484 ? 154.459 -22.705 13.520 1.00 44.21 464 PRO B N 1
ATOM 4847 C CA . PRO B 1 484 ? 154.287 -21.270 13.774 1.00 42.40 464 PRO B CA 1
ATOM 4848 C C . PRO B 1 484 ? 153.323 -20.647 12.775 1.00 46.67 464 PRO B C 1
ATOM 4849 O O . PRO B 1 484 ? 153.303 -21.003 11.595 1.00 53.02 464 PRO B O 1
ATOM 4853 N N . GLU B 1 485 ? 152.519 -19.707 13.265 1.00 47.26 465 GLU B N 1
ATOM 4854 C CA . GLU B 1 485 ? 151.479 -19.057 12.479 1.00 46.50 465 GLU B CA 1
ATOM 4855 C C . GLU B 1 485 ? 151.807 -17.577 12.346 1.00 46.78 465 GLU B C 1
ATOM 4856 O O . GLU B 1 485 ? 152.171 -16.928 13.331 1.00 52.13 465 GLU B O 1
ATOM 4862 N N . GLU B 1 486 ? 151.678 -17.049 11.130 1.00 46.26 466 GLU B N 1
ATOM 4863 C CA . GLU B 1 486 ? 151.962 -15.641 10.872 1.00 47.19 466 GLU B CA 1
ATOM 4864 C C . GLU B 1 486 ? 150.801 -14.800 11.389 1.00 52.38 466 GLU B C 1
ATOM 4865 O O . GLU B 1 486 ? 149.705 -14.821 10.821 1.00 59.66 466 GLU B O 1
ATOM 4867 N N . ILE B 1 487 ? 151.037 -14.065 12.471 1.00 49.88 467 ILE B N 1
ATOM 4868 C CA . ILE B 1 487 ? 150.026 -13.182 13.046 1.00 47.89 467 ILE B CA 1
ATOM 4869 C C . ILE B 1 487 ? 150.643 -11.802 13.234 1.00 44.11 467 ILE B C 1
ATOM 4870 O O . ILE B 1 487 ? 151.699 -11.681 13.874 1.00 41.22 467 ILE B O 1
ATOM 4875 N N . PRO B 1 488 ? 150.040 -10.745 12.688 1.00 44.19 468 PRO B N 1
ATOM 4876 C CA . PRO B 1 488 ? 150.590 -9.400 12.886 1.00 42.44 468 PRO B CA 1
ATOM 4877 C C . PRO B 1 488 ? 150.659 -9.045 14.364 1.00 43.25 468 PRO B C 1
ATOM 4878 O O . PRO B 1 488 ? 149.814 -9.449 15.165 1.00 45.90 468 PRO B O 1
ATOM 4882 N N . ILE B 1 489 ? 151.697 -8.284 14.719 1.00 42.36 469 ILE B N 1
ATOM 4883 C CA . ILE B 1 489 ? 151.904 -7.922 16.117 1.00 43.39 469 ILE B CA 1
ATOM 4884 C C . ILE B 1 489 ? 150.768 -7.044 16.623 1.00 46.19 469 ILE B C 1
ATOM 4885 O O . ILE B 1 489 ? 150.377 -7.135 17.794 1.00 38.94 469 ILE B O 1
ATOM 4889 N N . GLN B 1 490 ? 150.204 -6.199 15.756 1.00 43.14 470 GLN B N 1
ATOM 4890 C CA . GLN B 1 490 ? 149.141 -5.300 16.196 1.00 43.13 470 GLN B CA 1
ATOM 4891 C C . GLN B 1 490 ? 147.893 -6.076 16.601 1.00 39.04 470 GLN B C 1
ATOM 4892 O O . GLN B 1 490 ? 147.182 -5.676 17.530 1.00 38.80 470 GLN B O 1
ATOM 4898 N N . ALA B 1 491 ? 147.616 -7.193 15.925 1.00 45.14 471 ALA B N 1
ATOM 4899 C CA . ALA B 1 491 ? 146.478 -8.018 16.313 1.00 37.51 471 ALA B CA 1
ATOM 4900 C C . ALA B 1 491 ? 146.696 -8.666 17.673 1.00 36.72 471 ALA B C 1
ATOM 4901 O O . ALA B 1 491 ? 145.735 -8.860 18.425 1.00 41.62 471 ALA B O 1
ATOM 4903 N N . LEU B 1 492 ? 147.943 -9.004 18.007 1.00 36.80 472 LEU B N 1
ATOM 4904 C CA . LEU B 1 492 ? 148.231 -9.537 19.334 1.00 41.79 472 LEU B CA 1
ATOM 4905 C C . LEU B 1 492 ? 148.092 -8.457 20.400 1.00 36.54 472 LEU B C 1
ATOM 4906 O O . LEU B 1 492 ? 147.613 -8.727 21.508 1.00 35.99 472 LEU B O 1
ATOM 4911 N N . ILE B 1 493 ? 148.500 -7.228 20.077 1.00 37.50 473 ILE B N 1
ATOM 4912 C CA . ILE B 1 493 ? 148.401 -6.130 21.032 1.00 37.98 473 ILE B CA 1
ATOM 4913 C C . ILE B 1 493 ? 146.943 -5.762 21.276 1.00 37.66 473 ILE B C 1
ATOM 4914 O O . ILE B 1 493 ? 146.539 -5.491 22.413 1.00 39.55 473 ILE B O 1
ATOM 4919 N N . ASP B 1 494 ? 146.130 -5.749 20.216 1.00 38.21 474 ASP B N 1
ATOM 4920 C CA . ASP B 1 494 ? 144.711 -5.450 20.379 1.00 40.95 474 ASP B CA 1
ATOM 4921 C C . ASP B 1 494 ? 144.019 -6.474 21.269 1.00 38.55 474 ASP B C 1
ATOM 4922 O O . ASP B 1 494 ? 143.022 -6.150 21.925 1.00 38.46 474 ASP B O 1
ATOM 4927 N N . ALA B 1 495 ? 144.532 -7.705 21.312 1.00 38.00 475 ALA B N 1
ATOM 4928 C CA . ALA B 1 495 ? 143.957 -8.750 22.150 1.00 40.03 475 ALA B CA 1
ATOM 4929 C C . ALA B 1 495 ? 144.439 -8.692 23.596 1.00 37.67 475 ALA B C 1
ATOM 4930 O O . ALA B 1 495 ? 143.866 -9.382 24.446 1.00 37.36 475 ALA B O 1
ATOM 4932 N N . GLY B 1 496 ? 145.470 -7.904 23.896 1.00 37.21 476 GLY B N 1
ATOM 4933 C CA . GLY B 1 496 ? 145.899 -7.739 25.272 1.00 35.41 476 GLY B CA 1
ATOM 4934 C C . GLY B 1 496 ? 147.381 -7.934 25.529 1.00 37.92 476 GLY B C 1
ATOM 4935 O O . GLY B 1 496 ? 147.837 -7.770 26.664 1.00 37.54 476 GLY B O 1
ATOM 4936 N N . VAL B 1 497 ? 148.144 -8.287 24.499 1.00 36.04 477 VAL B N 1
ATOM 4937 C CA . VAL B 1 497 ? 149.583 -8.474 24.647 1.00 42.64 477 VAL B CA 1
ATOM 4938 C C . VAL B 1 497 ? 150.260 -7.113 24.734 1.00 41.97 477 VAL B C 1
ATOM 4939 O O . VAL B 1 497 ? 149.892 -6.172 24.021 1.00 42.76 477 VAL B O 1
ATOM 4943 N N . SER B 1 498 ? 151.248 -7.000 25.621 1.00 43.72 478 SER B N 1
ATOM 4944 C CA . SER B 1 498 ? 151.969 -5.748 25.770 1.00 46.94 478 SER B CA 1
ATOM 4945 C C . SER B 1 498 ? 152.831 -5.485 24.535 1.00 46.55 478 SER B C 1
ATOM 4946 O O . SER B 1 498 ? 153.305 -6.423 23.887 1.00 51.33 478 SER B O 1
ATOM 4949 N N . PRO B 1 499 ? 153.045 -4.213 24.186 1.00 47.20 479 PRO B N 1
ATOM 4950 C CA . PRO B 1 499 ? 153.773 -3.905 22.942 1.00 52.59 479 PRO B CA 1
ATOM 4951 C C . PRO B 1 499 ? 155.202 -4.422 22.904 1.00 52.85 479 PRO B C 1
ATOM 4952 O O . PRO B 1 499 ? 155.704 -4.724 21.813 1.00 54.36 479 PRO B O 1
ATOM 4956 N N . ASP B 1 500 ? 155.882 -4.533 24.048 1.00 50.53 480 ASP B N 1
ATOM 4957 C CA . ASP B 1 500 ? 157.261 -5.012 24.021 1.00 58.65 480 ASP B CA 1
ATOM 4958 C C . ASP B 1 500 ? 157.342 -6.532 23.925 1.00 55.28 480 ASP B C 1
ATOM 4959 O O . ASP B 1 500 ? 158.319 -7.062 23.385 1.00 52.55 480 ASP B O 1
ATOM 4964 N N . GLU B 1 501 ? 156.334 -7.244 24.431 1.00 54.97 481 GLU B N 1
ATOM 4965 C CA . GLU B 1 501 ? 156.334 -8.699 24.363 1.00 54.19 481 GLU B CA 1
ATOM 4966 C C . GLU B 1 501 ? 155.818 -9.227 23.032 1.00 53.63 481 GLU B C 1
ATOM 4967 O O . GLU B 1 501 ? 156.069 -10.393 22.706 1.00 57.24 481 GLU B O 1
ATOM 4969 N N . GLY B 1 502 ? 155.115 -8.398 22.262 1.00 50.73 482 GLY B N 1
ATOM 4970 C CA . GLY B 1 502 ? 154.513 -8.798 21.009 1.00 50.50 482 GLY B CA 1
ATOM 4971 C C . GLY B 1 502 ? 155.452 -9.474 20.026 1.00 48.38 482 GLY B C 1
ATOM 4972 O O . GLY B 1 502 ? 155.200 -10.596 19.575 1.00 41.69 482 GLY B O 1
ATOM 4973 N N . PRO B 1 503 ? 156.546 -8.799 19.655 1.00 48.04 483 PRO B N 1
ATOM 4974 C CA . PRO B 1 503 ? 157.486 -9.404 18.695 1.00 44.92 483 PRO B CA 1
ATOM 4975 C C . PRO B 1 503 ? 158.084 -10.723 19.156 1.00 48.17 483 PRO B C 1
ATOM 4976 O O . PRO B 1 503 ? 158.558 -11.494 18.312 1.00 53.51 483 PRO B O 1
ATOM 4980 N N . SER B 1 504 ? 158.078 -11.012 20.458 1.00 47.71 484 SER B N 1
ATOM 4981 C CA . SER B 1 504 ? 158.633 -12.263 20.959 1.00 46.21 484 SER B CA 1
ATOM 4982 C C . SER B 1 504 ? 157.654 -13.427 20.876 1.00 47.25 484 SER B C 1
ATOM 4983 O O . SER B 1 504 ? 158.080 -14.580 21.005 1.00 49.46 484 SER B O 1
ATOM 4986 N N . TYR B 1 505 ? 156.367 -13.158 20.675 1.00 39.68 485 TYR B N 1
ATOM 4987 C CA . TYR B 1 505 ? 155.371 -14.222 20.661 1.00 38.57 485 TYR B CA 1
ATOM 4988 C C . TYR B 1 505 ? 155.541 -15.104 19.431 1.00 38.64 485 TYR B C 1
ATOM 4989 O O . TYR B 1 505 ? 155.695 -14.606 18.311 1.00 39.02 485 TYR B O 1
ATOM 4998 N N . VAL B 1 506 ? 155.516 -16.416 19.645 1.00 43.06 486 VAL B N 1
ATOM 4999 C CA . VAL B 1 506 ? 155.538 -17.403 18.570 1.00 45.92 486 VAL B CA 1
ATOM 5000 C C . VAL B 1 506 ? 154.252 -18.210 18.700 1.00 47.46 486 VAL B C 1
ATOM 5001 O O . VAL B 1 506 ? 154.167 -19.139 19.512 1.00 53.08 486 VAL B O 1
ATOM 5005 N N . CYS B 1 507 ? 153.246 -17.857 17.904 1.00 43.91 487 CYS B N 1
ATOM 5006 C CA . CYS B 1 507 ? 151.932 -18.481 17.983 1.00 36.11 487 CYS B CA 1
ATOM 5007 C C . CYS B 1 507 ? 151.898 -19.743 17.131 1.00 41.36 487 CYS B C 1
ATOM 5008 O O . CYS B 1 507 ? 152.201 -19.702 15.934 1.00 44.20 487 CYS B O 1
ATOM 5011 N N . TYR B 1 508 ? 151.523 -20.857 17.749 1.00 36.10 488 TYR B N 1
ATOM 5012 C CA . TYR B 1 508 ? 151.477 -22.143 17.072 1.00 36.45 488 TYR B CA 1
ATOM 5013 C C . TYR B 1 508 ? 150.049 -22.505 16.686 1.00 45.55 488 TYR B C 1
ATOM 5014 O O . TYR B 1 508 ? 149.083 -22.121 17.350 1.00 35.26 488 TYR B O 1
ATOM 5023 N N . LYS B 1 509 ? 149.932 -23.250 15.590 1.00 43.06 489 LYS B N 1
ATOM 5024 C CA . LYS B 1 509 ? 148.656 -23.772 15.127 1.00 42.23 489 LYS B CA 1
ATOM 5025 C C . LYS B 1 509 ? 148.915 -25.118 14.470 1.00 41.48 489 LYS B C 1
ATOM 5026 O O . LYS B 1 509 ? 149.831 -25.243 13.651 1.00 44.91 489 LYS B O 1
ATOM 5032 N N . GLY B 1 510 ? 148.123 -26.121 14.843 1.00 40.29 490 GLY B N 1
ATOM 5033 C CA . GLY B 1 510 ? 148.283 -27.447 14.271 1.00 43.12 490 GLY B CA 1
ATOM 5034 C C . GLY B 1 510 ? 147.723 -27.500 12.863 1.00 47.56 490 GLY B C 1
ATOM 5035 O O . GLY B 1 510 ? 146.612 -27.024 12.603 1.00 56.59 490 GLY B O 1
ATOM 5036 N N . THR B 1 511 ? 148.497 -28.079 11.943 1.00 46.31 491 THR B N 1
ATOM 5037 C CA . THR B 1 511 ? 148.032 -28.236 10.572 1.00 51.32 491 THR B CA 1
ATOM 5038 C C . THR B 1 511 ? 147.022 -29.364 10.426 1.00 50.91 491 THR B C 1
ATOM 5039 O O . THR B 1 511 ? 146.290 -29.399 9.431 1.00 54.80 491 THR B O 1
ATOM 5043 N N . GLY B 1 512 ? 146.965 -30.280 11.389 1.00 47.59 492 GLY B N 1
ATOM 5044 C CA . GLY B 1 512 ? 146.069 -31.414 11.303 1.00 48.45 492 GLY B CA 1
ATOM 5045 C C . GLY B 1 512 ? 146.759 -32.665 10.802 1.00 54.59 492 GLY B C 1
ATOM 5046 O O . GLY B 1 512 ? 146.993 -32.816 9.599 1.00 57.54 492 GLY B O 1
ATOM 5047 N N . CYS B 1 513 ? 147.099 -33.566 11.717 1.00 56.22 493 CYS B N 1
ATOM 5048 C CA . CYS B 1 513 ? 147.734 -34.833 11.386 1.00 54.50 493 CYS B CA 1
ATOM 5049 C C . CYS B 1 513 ? 146.797 -35.977 11.770 1.00 58.85 493 CYS B C 1
ATOM 5050 O O . CYS B 1 513 ? 145.655 -35.760 12.187 1.00 55.72 493 CYS B O 1
ATOM 5053 N N . VAL B 1 514 ? 147.295 -37.208 11.636 1.00 60.72 494 VAL B N 1
ATOM 5054 C CA . VAL B 1 514 ? 146.464 -38.374 11.916 1.00 61.47 494 VAL B CA 1
ATOM 5055 C C . VAL B 1 514 ? 146.275 -38.603 13.411 1.00 62.15 494 VAL B C 1
ATOM 5056 O O . VAL B 1 514 ? 145.293 -39.241 13.811 1.00 68.60 494 VAL B O 1
ATOM 5060 N N . LYS B 1 515 ? 147.176 -38.094 14.253 1.00 59.58 495 LYS B N 1
ATOM 5061 C CA . LYS B 1 515 ? 147.040 -38.267 15.694 1.00 61.00 495 LYS B CA 1
ATOM 5062 C C . LYS B 1 515 ? 146.130 -37.229 16.338 1.00 59.36 495 LYS B C 1
ATOM 5063 O O . LYS B 1 515 ? 145.872 -37.318 17.543 1.00 62.51 495 LYS B O 1
ATOM 5067 N N . CYS B 1 516 ? 145.640 -36.250 15.575 1.00 51.15 496 CYS B N 1
ATOM 5068 C CA . CYS B 1 516 ? 144.672 -35.281 16.077 1.00 44.34 496 CYS B CA 1
ATOM 5069 C C . CYS B 1 516 ? 143.402 -35.264 15.234 1.00 45.39 496 CYS B C 1
ATOM 5070 O O . CYS B 1 516 ? 142.629 -34.303 15.303 1.00 42.59 496 CYS B O 1
ATOM 5073 N N . ASN B 1 517 ? 143.177 -36.313 14.438 1.00 51.49 497 ASN B N 1
ATOM 5074 C CA . ASN B 1 517 ? 141.991 -36.442 13.589 1.00 53.40 497 ASN B CA 1
ATOM 5075 C C . ASN B 1 517 ? 141.839 -35.259 12.641 1.00 51.99 497 ASN B C 1
ATOM 5076 O O . ASN B 1 517 ? 140.721 -34.830 12.340 1.00 54.50 497 ASN B O 1
ATOM 5081 N N . ASN B 1 518 ? 142.967 -34.730 12.170 1.00 48.90 498 ASN B N 1
ATOM 5082 C CA . ASN B 1 518 ? 143.016 -33.603 11.243 1.00 48.98 498 ASN B CA 1
ATOM 5083 C C . ASN B 1 518 ? 142.369 -32.348 11.819 1.00 52.87 498 ASN B C 1
ATOM 5084 O O . ASN B 1 518 ? 141.922 -31.473 11.069 1.00 55.03 498 ASN B O 1
ATOM 5089 N N . THR B 1 519 ? 142.309 -32.244 13.146 1.00 50.25 499 THR B N 1
ATOM 5090 C CA . THR B 1 519 ? 141.768 -31.065 13.804 1.00 44.61 499 THR B CA 1
ATOM 5091 C C . THR B 1 519 ? 142.840 -30.074 14.231 1.00 43.18 499 THR B C 1
ATOM 5092 O O . THR B 1 519 ? 142.524 -28.898 14.442 1.00 48.20 499 THR B O 1
ATOM 5096 N N . GLY B 1 520 ? 144.090 -30.515 14.358 1.00 38.84 500 GLY B N 1
ATOM 5097 C CA . GLY B 1 520 ? 145.151 -29.672 14.863 1.00 45.30 500 GLY B CA 1
ATOM 5098 C C . GLY B 1 520 ? 145.200 -29.537 16.368 1.00 37.55 500 GLY B C 1
ATOM 5099 O O . GLY B 1 520 ? 146.064 -28.813 16.880 1.00 37.11 500 GLY B O 1
ATOM 5100 N N . TYR B 1 521 ? 144.307 -30.207 17.096 1.00 37.61 501 TYR B N 1
ATOM 5101 C CA . TYR B 1 521 ? 144.260 -30.125 18.547 1.00 37.09 501 TYR B CA 1
ATOM 5102 C C . TYR B 1 521 ? 144.178 -31.518 19.153 1.00 37.88 501 TYR B C 1
ATOM 5103 O O . TYR B 1 521 ? 143.572 -32.429 18.584 1.00 41.07 501 TYR B O 1
ATOM 5112 N N . LYS B 1 522 ? 144.788 -31.665 20.327 1.00 41.53 502 LYS B N 1
ATOM 5113 C CA . LYS B 1 522 ? 144.678 -32.888 21.116 1.00 45.73 502 LYS B CA 1
ATOM 5114 C C . LYS B 1 522 ? 144.879 -32.522 22.577 1.00 38.07 502 LYS B C 1
ATOM 5115 O O . LYS B 1 522 ? 145.925 -31.978 22.941 1.00 45.23 502 LYS B O 1
ATOM 5119 N N . GLY B 1 523 ? 143.883 -32.817 23.408 1.00 37.98 503 GLY B N 1
ATOM 5120 C CA . GLY B 1 523 ? 143.939 -32.455 24.809 1.00 37.54 503 GLY B CA 1
ATOM 5121 C C . GLY B 1 523 ? 143.310 -31.105 25.080 1.00 41.25 503 GLY B C 1
ATOM 5122 O O . GLY B 1 523 ? 142.782 -30.425 24.195 1.00 44.10 503 GLY B O 1
ATOM 5123 N N . ARG B 1 524 ? 143.376 -30.704 26.347 1.00 38.60 504 ARG B N 1
ATOM 5124 C CA . ARG B 1 524 ? 142.749 -29.473 26.800 1.00 41.53 504 ARG B CA 1
ATOM 5125 C C . ARG B 1 524 ? 143.725 -28.658 27.640 1.00 40.86 504 ARG B C 1
ATOM 5126 O O . ARG B 1 524 ? 144.695 -29.181 28.196 1.00 46.14 504 ARG B O 1
ATOM 5134 N N . VAL B 1 525 ? 143.445 -27.358 27.721 1.00 35.59 505 VAL B N 1
ATOM 5135 C CA . VAL B 1 525 ? 144.221 -26.407 28.511 1.00 33.63 505 VAL B CA 1
ATOM 5136 C C . VAL B 1 525 ? 143.243 -25.534 29.287 1.00 38.73 505 VAL B C 1
ATOM 5137 O O . VAL B 1 525 ? 142.205 -25.127 28.755 1.00 42.97 505 VAL B O 1
ATOM 5141 N N . GLY B 1 526 ? 143.571 -25.247 30.545 1.00 34.59 506 GLY B N 1
ATOM 5142 C CA . GLY B 1 526 ? 142.737 -24.409 31.388 1.00 33.53 506 GLY B CA 1
ATOM 5143 C C . GLY B 1 526 ? 143.247 -22.980 31.434 1.00 36.04 506 GLY B C 1
ATOM 5144 O O . GLY B 1 526 ? 144.448 -22.740 31.589 1.00 37.79 506 GLY B O 1
ATOM 5145 N N . PHE B 1 527 ? 142.319 -22.036 31.287 1.00 31.75 507 PHE B N 1
ATOM 5146 C CA . PHE B 1 527 ? 142.583 -20.612 31.462 1.00 33.58 507 PHE B CA 1
ATOM 5147 C C . PHE B 1 527 ? 141.931 -20.173 32.766 1.00 33.99 507 PHE B C 1
ATOM 5148 O O . PHE B 1 527 ? 140.703 -20.214 32.888 1.00 38.11 507 PHE B O 1
ATOM 5156 N N . TYR B 1 528 ? 142.741 -19.748 33.732 1.00 31.75 508 TYR B N 1
ATOM 5157 C CA . TYR B 1 528 ? 142.254 -19.475 35.076 1.00 42.46 508 TYR B CA 1
ATOM 5158 C C . TYR B 1 528 ? 142.434 -18.010 35.448 1.00 38.43 508 TYR B C 1
ATOM 5159 O O . TYR B 1 528 ? 143.427 -17.377 35.076 1.00 40.38 508 TYR B O 1
ATOM 5168 N N . GLN B 1 529 ? 141.460 -17.485 36.188 1.00 40.02 509 GLN B N 1
ATOM 5169 C CA . GLN B 1 529 ? 141.554 -16.195 36.869 1.00 39.28 509 GLN B CA 1
ATOM 5170 C C . GLN B 1 529 ? 141.401 -16.488 38.358 1.00 44.48 509 GLN B C 1
ATOM 5171 O O . GLN B 1 529 ? 140.293 -16.757 38.832 1.00 38.88 509 GLN B O 1
ATOM 5177 N N . VAL B 1 530 ? 142.507 -16.449 39.092 1.00 32.87 510 VAL B N 1
ATOM 5178 C CA . VAL B 1 530 ? 142.530 -16.810 40.505 1.00 39.36 510 VAL B CA 1
ATOM 5179 C C . VAL B 1 530 ? 142.689 -15.518 41.296 1.00 36.41 510 VAL B C 1
ATOM 5180 O O . VAL B 1 530 ? 143.790 -14.963 41.396 1.00 37.95 510 VAL B O 1
ATOM 5184 N N . MET B 1 531 ? 141.588 -15.039 41.867 1.00 34.48 511 MET B N 1
ATOM 5185 C CA . MET B 1 531 ? 141.568 -13.759 42.565 1.00 36.28 511 MET B CA 1
ATOM 5186 C C . MET B 1 531 ? 141.490 -13.974 44.067 1.00 38.69 511 MET B C 1
ATOM 5187 O O . MET B 1 531 ? 140.431 -14.378 44.575 1.00 39.93 511 MET B O 1
ATOM 5192 N N . PRO B 1 532 ? 142.560 -13.725 44.815 1.00 42.04 512 PRO B N 1
ATOM 5193 C CA . PRO B 1 532 ? 142.443 -13.711 46.274 1.00 36.29 512 PRO B CA 1
ATOM 5194 C C . PRO B 1 532 ? 141.653 -12.500 46.739 1.00 37.69 512 PRO B C 1
ATOM 5195 O O . PRO B 1 532 ? 141.679 -11.433 46.120 1.00 36.50 512 PRO B O 1
ATOM 5199 N N . MET B 1 533 ? 140.933 -12.680 47.846 1.00 38.86 513 MET B N 1
ATOM 5200 C CA . MET B 1 533 ? 140.134 -11.606 48.433 1.00 41.89 513 MET B CA 1
ATOM 5201 C C . MET B 1 533 ? 141.058 -10.678 49.225 1.00 40.76 513 MET B C 1
ATOM 5202 O O . MET B 1 533 ? 141.019 -10.591 50.455 1.00 43.13 513 MET B O 1
ATOM 5207 N N . LEU B 1 534 ? 141.918 -9.984 48.482 1.00 38.46 514 LEU B N 1
ATOM 5208 C CA . LEU B 1 534 ? 142.871 -9.065 49.084 1.00 48.29 514 LEU B CA 1
ATOM 5209 C C . LEU B 1 534 ? 142.139 -7.915 49.770 1.00 40.34 514 LEU B C 1
ATOM 5210 O O . LEU B 1 534 ? 140.979 -7.615 49.474 1.00 39.78 514 LEU B O 1
ATOM 5215 N N . GLU B 1 535 ? 142.838 -7.264 50.704 1.00 42.08 515 GLU B N 1
ATOM 5216 C CA . GLU B 1 535 ? 142.198 -6.233 51.515 1.00 45.99 515 GLU B CA 1
ATOM 5217 C C . GLU B 1 535 ? 141.716 -5.064 50.664 1.00 44.97 515 GLU B C 1
ATOM 5218 O O . GLU B 1 535 ? 140.713 -4.425 51.001 1.00 45.12 515 GLU B O 1
ATOM 5224 N N . GLU B 1 536 ? 142.409 -4.775 49.560 1.00 44.70 516 GLU B N 1
ATOM 5225 C CA . GLU B 1 536 ? 141.961 -3.715 48.663 1.00 47.90 516 GLU B CA 1
ATOM 5226 C C . GLU B 1 536 ? 140.628 -4.070 48.018 1.00 47.55 516 GLU B C 1
ATOM 5227 O O . GLU B 1 536 ? 139.741 -3.217 47.898 1.00 41.39 516 GLU B O 1
ATOM 5233 N N . ILE B 1 537 ? 140.466 -5.328 47.599 1.00 44.54 517 ILE B N 1
ATOM 5234 C CA . ILE B 1 537 ? 139.193 -5.757 47.028 1.00 38.92 517 ILE B CA 1
ATOM 5235 C C . ILE B 1 537 ? 138.101 -5.754 48.089 1.00 40.91 517 ILE B C 1
ATOM 5236 O O . ILE B 1 537 ? 136.944 -5.426 47.799 1.00 42.63 517 ILE B O 1
ATOM 5241 N N . ARG B 1 538 ? 138.443 -6.114 49.330 1.00 39.69 518 ARG B N 1
ATOM 5242 C CA . ARG B 1 538 ? 137.466 -6.064 50.413 1.00 53.52 518 ARG B CA 1
ATOM 5243 C C . ARG B 1 538 ? 136.965 -4.645 50.646 1.00 41.07 518 ARG B C 1
ATOM 5244 O O . ARG B 1 538 ? 135.765 -4.429 50.859 1.00 45.47 518 ARG B O 1
ATOM 5252 N N . GLU B 1 539 ? 137.870 -3.663 50.619 1.00 41.99 519 GLU B N 1
ATOM 5253 C CA . GLU B 1 539 ? 137.458 -2.276 50.814 1.00 48.84 519 GLU B CA 1
ATOM 5254 C C . GLU B 1 539 ? 136.538 -1.811 49.692 1.00 49.13 519 GLU B C 1
ATOM 5255 O O . GLU B 1 539 ? 135.594 -1.048 49.930 1.00 51.03 519 GLU B O 1
ATOM 5257 N N . LEU B 1 540 ? 136.793 -2.263 48.462 1.00 45.00 520 LEU B N 1
ATOM 5258 C CA . LEU B 1 540 ? 135.931 -1.893 47.344 1.00 47.37 520 LEU B CA 1
ATOM 5259 C C . LEU B 1 540 ? 134.528 -2.457 47.513 1.00 45.43 520 LEU B C 1
ATOM 5260 O O . LEU B 1 540 ? 133.539 -1.777 47.215 1.00 45.89 520 LEU B O 1
ATOM 5265 N N . ILE B 1 541 ? 134.422 -3.703 47.978 1.00 43.65 521 ILE B N 1
ATOM 5266 C CA . ILE B 1 541 ? 133.110 -4.305 48.197 1.00 44.40 521 ILE B CA 1
ATOM 5267 C C . ILE B 1 541 ? 132.345 -3.536 49.265 1.00 47.08 521 ILE B C 1
ATOM 5268 O O . ILE B 1 541 ? 131.142 -3.280 49.127 1.00 50.75 521 ILE B O 1
ATOM 5273 N N . LEU B 1 542 ? 133.031 -3.142 50.339 1.00 44.04 522 LEU B N 1
ATOM 5274 C CA . LEU B 1 542 ? 132.378 -2.391 51.403 1.00 51.54 522 LEU B CA 1
ATOM 5275 C C . LEU B 1 542 ? 131.911 -1.015 50.945 1.00 54.49 522 LEU B C 1
ATOM 5276 O O . LEU B 1 542 ? 130.974 -0.468 51.534 1.00 61.49 522 LEU B O 1
ATOM 5281 N N . ASN B 1 543 ? 132.530 -0.448 49.910 1.00 48.59 523 ASN B N 1
ATOM 5282 C CA . ASN B 1 543 ? 132.164 0.869 49.409 1.00 49.49 523 ASN B CA 1
ATOM 5283 C C . ASN B 1 543 ? 131.201 0.811 48.229 1.00 55.95 523 ASN B C 1
ATOM 5284 O O . ASN B 1 543 ? 130.923 1.849 47.619 1.00 62.56 523 ASN B O 1
ATOM 5289 N N . GLY B 1 544 ? 130.687 -0.369 47.894 1.00 53.40 524 GLY B N 1
ATOM 5290 C CA . GLY B 1 544 ? 129.713 -0.479 46.825 1.00 51.51 524 GLY B CA 1
ATOM 5291 C C . GLY B 1 544 ? 130.276 -0.318 45.431 1.00 55.19 524 GLY B C 1
ATOM 5292 O O . GLY B 1 544 ? 129.589 0.211 44.551 1.00 64.27 524 GLY B O 1
ATOM 5293 N N . ALA B 1 545 ? 131.511 -0.757 45.204 1.00 52.14 525 ALA B N 1
ATOM 5294 C CA . ALA B 1 545 ? 132.102 -0.676 43.877 1.00 49.07 525 ALA B CA 1
ATOM 5295 C C . ALA B 1 545 ? 131.417 -1.650 42.925 1.00 49.77 525 ALA B C 1
ATOM 5296 O O . ALA B 1 545 ? 130.933 -2.711 43.328 1.00 46.46 525 ALA B O 1
ATOM 5298 N N . ASN B 1 546 ? 131.376 -1.276 41.648 1.00 51.09 526 ASN B N 1
ATOM 5299 C CA . ASN B 1 546 ? 130.752 -2.120 40.643 1.00 46.58 526 ASN B CA 1
ATOM 5300 C C . ASN B 1 546 ? 131.745 -3.175 40.157 1.00 45.26 526 ASN B C 1
ATOM 5301 O O . ASN B 1 546 ? 132.903 -3.224 40.581 1.00 45.61 526 ASN B O 1
ATOM 5306 N N . THR B 1 547 ? 131.283 -4.031 39.243 1.00 45.08 527 THR B N 1
ATOM 5307 C CA . THR B 1 547 ? 132.133 -5.109 38.744 1.00 45.70 527 THR B CA 1
ATOM 5308 C C . THR B 1 547 ? 133.357 -4.563 38.017 1.00 50.40 527 THR B C 1
ATOM 5309 O O . THR B 1 547 ? 134.465 -5.091 38.172 1.00 55.20 527 THR B O 1
ATOM 5313 N N . ALA B 1 548 ? 133.180 -3.500 37.227 1.00 49.35 528 ALA B N 1
ATOM 5314 C CA . ALA B 1 548 ? 134.295 -2.954 36.458 1.00 50.94 528 ALA B CA 1
ATOM 5315 C C . ALA B 1 548 ? 135.388 -2.403 37.368 1.00 44.35 528 ALA B C 1
ATOM 5316 O O . ALA B 1 548 ? 136.580 -2.590 37.097 1.00 37.88 528 ALA B O 1
ATOM 5318 N N . GLU B 1 549 ? 135.003 -1.717 38.448 1.00 40.18 529 GLU B N 1
ATOM 5319 C CA . GLU B 1 549 ? 135.996 -1.175 39.372 1.00 45.02 529 GLU B CA 1
ATOM 5320 C C . GLU B 1 549 ? 136.725 -2.281 40.126 1.00 46.44 529 GLU B C 1
ATOM 5321 O O . GLU B 1 549 ? 137.921 -2.153 40.410 1.00 44.88 529 GLU B O 1
ATOM 5327 N N . ILE B 1 550 ? 136.027 -3.371 40.453 1.00 46.75 530 ILE B N 1
ATOM 5328 C CA . ILE B 1 550 ? 136.675 -4.494 41.124 1.00 43.48 530 ILE B CA 1
ATOM 5329 C C . ILE B 1 550 ? 137.653 -5.189 40.183 1.00 41.49 530 ILE B C 1
ATOM 5330 O O . ILE B 1 550 ? 138.776 -5.531 40.575 1.00 39.84 530 ILE B O 1
ATOM 5335 N N . LYS B 1 551 ? 137.249 -5.406 38.927 1.00 41.64 531 LYS B N 1
ATOM 5336 C CA . LYS B 1 551 ? 138.148 -6.033 37.963 1.00 39.66 531 LYS B CA 1
ATOM 5337 C C . LYS B 1 551 ? 139.390 -5.184 37.728 1.00 38.31 531 LYS B C 1
ATOM 5338 O O . LYS B 1 551 ? 140.508 -5.709 37.674 1.00 39.94 531 LYS B O 1
ATOM 5344 N N . ARG B 1 552 ? 139.213 -3.869 37.582 1.00 39.89 532 ARG B N 1
ATOM 5345 C CA . ARG B 1 552 ? 140.354 -2.990 37.343 1.00 45.12 532 ARG B CA 1
ATOM 5346 C C . ARG B 1 552 ? 141.338 -3.030 38.506 1.00 45.45 532 ARG B C 1
ATOM 5347 O O . ARG B 1 552 ? 142.556 -2.990 38.300 1.00 47.33 532 ARG B O 1
ATOM 5350 N N . GLU B 1 553 ? 140.829 -3.126 39.736 1.00 43.63 533 GLU B N 1
ATOM 5351 C CA . GLU B 1 553 ? 141.710 -3.101 40.899 1.00 46.43 533 GLU B CA 1
ATOM 5352 C C . GLU B 1 553 ? 142.474 -4.411 41.052 1.00 49.27 533 GLU B C 1
ATOM 5353 O O . GLU B 1 553 ? 143.654 -4.405 41.421 1.00 51.32 533 GLU B O 1
ATOM 5359 N N . SER B 1 554 ? 141.823 -5.543 40.775 1.00 44.40 534 SER B N 1
ATOM 5360 C CA . SER B 1 554 ? 142.519 -6.824 40.866 1.00 44.54 534 SER B CA 1
ATOM 5361 C C . SER B 1 554 ? 143.638 -6.913 39.837 1.00 43.47 534 SER B C 1
ATOM 5362 O O . SER B 1 554 ? 144.701 -7.484 40.112 1.00 41.70 534 SER B O 1
ATOM 5365 N N . MET B 1 555 ? 143.421 -6.352 38.645 1.00 39.77 535 MET B N 1
ATOM 5366 C CA . MET B 1 555 ? 144.481 -6.320 37.642 1.00 39.94 535 MET B CA 1
ATOM 5367 C C . MET B 1 555 ? 145.634 -5.430 38.088 1.00 41.79 535 MET B C 1
ATOM 5368 O O . MET B 1 555 ? 146.803 -5.756 37.855 1.00 45.16 535 MET B O 1
ATOM 5373 N N . ARG B 1 556 ? 145.323 -4.301 38.731 1.00 38.99 536 ARG B N 1
ATOM 5374 C CA . ARG B 1 556 ? 146.371 -3.426 39.247 1.00 43.48 536 ARG B CA 1
ATOM 5375 C C . ARG B 1 556 ? 147.210 -4.122 40.310 1.00 48.18 536 ARG B C 1
ATOM 5376 O O . ARG B 1 556 ? 148.391 -3.798 40.482 1.00 50.19 536 ARG B O 1
ATOM 5384 N N . LEU B 1 557 ? 146.627 -5.078 41.027 1.00 47.86 537 LEU B N 1
ATOM 5385 C CA . LEU B 1 557 ? 147.337 -5.825 42.054 1.00 48.02 537 LEU B CA 1
ATOM 5386 C C . LEU B 1 557 ? 148.073 -7.040 41.502 1.00 49.60 537 LEU B C 1
ATOM 5387 O O . LEU B 1 557 ? 148.737 -7.744 42.269 1.00 52.05 537 LEU B O 1
ATOM 5392 N N . GLY B 1 558 ? 147.980 -7.297 40.201 1.00 47.04 538 GLY B N 1
ATOM 5393 C CA . GLY B 1 558 ? 148.709 -8.381 39.579 1.00 41.57 538 GLY B CA 1
ATOM 5394 C C . GLY B 1 558 ? 147.915 -9.636 39.300 1.00 44.83 538 GLY B C 1
ATOM 5395 O O . GLY B 1 558 ? 148.508 -10.639 38.884 1.00 48.87 538 GLY B O 1
ATOM 5396 N N . ILE B 1 559 ? 146.603 -9.620 39.511 1.00 40.53 539 ILE B N 1
ATOM 5397 C CA . ILE B 1 559 ? 145.774 -10.795 39.263 1.00 35.99 539 ILE B CA 1
ATOM 5398 C C . ILE B 1 559 ? 145.490 -10.879 37.770 1.00 35.01 539 ILE B C 1
ATOM 5399 O O . ILE B 1 559 ? 144.865 -9.982 37.193 1.00 34.92 539 ILE B O 1
ATOM 5404 N N . LYS B 1 560 ? 145.947 -11.956 37.141 1.00 36.21 540 LYS B N 1
ATOM 5405 C CA . LYS B 1 560 ? 145.788 -12.107 35.705 1.00 37.53 540 LYS B CA 1
ATOM 5406 C C . LYS B 1 560 ? 144.380 -12.575 35.367 1.00 40.78 540 LYS B C 1
ATOM 5407 O O . LYS B 1 560 ? 143.818 -13.450 36.034 1.00 32.99 540 LYS B O 1
ATOM 5413 N N . THR B 1 561 ? 143.808 -11.975 34.328 1.00 33.08 541 THR B N 1
ATOM 5414 C CA . THR B 1 561 ? 142.492 -12.359 33.853 1.00 38.60 541 THR B CA 1
ATOM 5415 C C . THR B 1 561 ? 142.582 -13.643 33.033 1.00 37.95 541 THR B C 1
ATOM 5416 O O . THR B 1 561 ? 143.667 -14.146 32.727 1.00 32.20 541 THR B O 1
ATOM 5420 N N . MET B 1 562 ? 141.413 -14.178 32.671 1.00 31.61 542 MET B N 1
ATOM 5421 C CA . MET B 1 562 ? 141.385 -15.357 31.813 1.00 34.34 542 MET B CA 1
ATOM 5422 C C . MET B 1 562 ? 141.983 -15.067 30.441 1.00 31.43 542 MET B C 1
ATOM 5423 O O . MET B 1 562 ? 142.645 -15.936 29.861 1.00 40.28 542 MET B O 1
ATOM 5428 N N . ARG B 1 563 ? 141.765 -13.862 29.908 1.00 31.62 543 ARG B N 1
ATOM 5429 C CA . ARG B 1 563 ? 142.412 -13.479 28.656 1.00 34.30 543 ARG B CA 1
ATOM 5430 C C . ARG B 1 563 ? 143.929 -13.435 28.810 1.00 32.21 543 ARG B C 1
ATOM 5431 O O . ARG B 1 563 ? 144.663 -13.946 27.955 1.00 40.14 543 ARG B O 1
ATOM 5439 N N . GLN B 1 564 ? 144.418 -12.835 29.898 1.00 36.41 544 GLN B N 1
ATOM 5440 C CA . GLN B 1 564 ? 145.858 -12.772 30.124 1.00 37.79 544 GLN B CA 1
ATOM 5441 C C . GLN B 1 564 ? 146.451 -14.151 30.394 1.00 34.03 544 GLN B C 1
ATOM 5442 O O . GLN B 1 564 ? 147.603 -14.410 30.025 1.00 34.96 544 GLN B O 1
ATOM 5448 N N . SER B 1 565 ? 145.691 -15.043 31.034 1.00 32.58 545 SER B N 1
ATOM 5449 C CA . SER B 1 565 ? 146.163 -16.412 31.210 1.00 32.63 545 SER B CA 1
ATOM 5450 C C . SER B 1 565 ? 146.158 -17.175 29.893 1.00 36.74 545 SER B C 1
ATOM 5451 O O . SER B 1 565 ? 147.014 -18.041 29.675 1.00 34.81 545 SER B O 1
ATOM 5454 N N . GLY B 1 566 ? 145.208 -16.873 29.007 1.00 40.64 546 GLY B N 1
ATOM 5455 C CA . GLY B 1 566 ? 145.221 -17.489 27.691 1.00 39.03 546 GLY B CA 1
ATOM 5456 C C . GLY B 1 566 ? 146.388 -17.014 26.847 1.00 37.47 546 GLY B C 1
ATOM 5457 O O . GLY B 1 566 ? 146.985 -17.795 26.100 1.00 32.69 546 GLY B O 1
ATOM 5458 N N . LEU B 1 567 ? 146.733 -15.729 26.957 1.00 37.29 547 LEU B N 1
ATOM 5459 C CA . LEU B 1 567 ? 147.885 -15.205 26.233 1.00 42.83 547 LEU B CA 1
ATOM 5460 C C . LEU B 1 567 ? 149.188 -15.801 26.747 1.00 41.10 547 LEU B C 1
ATOM 5461 O O . LEU B 1 567 ? 150.151 -15.932 25.983 1.00 38.20 547 LEU B O 1
ATOM 5466 N N . THR B 1 568 ? 149.239 -16.166 28.030 1.00 38.63 548 THR B N 1
ATOM 5467 C CA . THR B 1 568 ? 150.415 -16.853 28.554 1.00 34.63 548 THR B CA 1
ATOM 5468 C C . THR B 1 568 ? 150.554 -18.241 27.942 1.00 38.21 548 THR B C 1
ATOM 5469 O O . THR B 1 568 ? 151.653 -18.643 27.543 1.00 40.70 548 THR B O 1
ATOM 5473 N N . LYS B 1 569 ? 149.448 -18.986 27.858 1.00 37.84 549 LYS B N 1
ATOM 5474 C CA . LYS B 1 569 ? 149.486 -20.297 27.219 1.00 40.32 549 LYS B CA 1
ATOM 5475 C C . LYS B 1 569 ? 149.814 -20.176 25.735 1.00 34.19 549 LYS B C 1
ATOM 5476 O O . LYS B 1 569 ? 150.510 -21.029 25.173 1.00 34.71 549 LYS B O 1
ATOM 5482 N N . LEU B 1 570 ? 149.319 -19.118 25.086 1.00 34.82 550 LEU B N 1
ATOM 5483 C CA . LEU B 1 570 ? 149.672 -18.866 23.692 1.00 34.07 550 LEU B CA 1
ATOM 5484 C C . LEU B 1 570 ? 151.171 -18.647 23.534 1.00 42.46 550 LEU B C 1
ATOM 5485 O O . LEU B 1 570 ? 151.784 -19.153 22.586 1.00 40.47 550 LEU B O 1
ATOM 5490 N N . LYS B 1 571 ? 151.778 -17.897 24.457 1.00 43.01 551 LYS B N 1
ATOM 5491 C CA . LYS B 1 571 ? 153.213 -17.640 24.384 1.00 43.72 551 LYS B CA 1
ATOM 5492 C C . LYS B 1 571 ? 154.015 -18.922 24.569 1.00 42.49 551 LYS B C 1
ATOM 5493 O O . LYS B 1 571 ? 155.055 -19.110 23.927 1.00 46.40 551 LYS B O 1
ATOM 5499 N N . GLU B 1 572 ? 153.544 -19.817 25.437 1.00 43.45 552 GLU B N 1
ATOM 5500 C CA . GLU B 1 572 ? 154.217 -21.082 25.701 1.00 42.10 552 GLU B CA 1
ATOM 5501 C C . GLU B 1 572 ? 153.955 -22.131 24.627 1.00 41.26 552 GLU B C 1
ATOM 5502 O O . GLU B 1 572 ? 154.510 -23.233 24.712 1.00 38.04 552 GLU B O 1
ATOM 5508 N N . GLY B 1 573 ? 153.136 -21.821 23.624 1.00 41.04 553 GLY B N 1
ATOM 5509 C CA . GLY B 1 573 ? 152.928 -22.725 22.510 1.00 41.13 553 GLY B CA 1
ATOM 5510 C C . GLY B 1 573 ? 152.061 -23.928 22.795 1.00 43.97 553 GLY B C 1
ATOM 5511 O O . GLY B 1 573 ? 152.176 -24.938 22.094 1.00 38.71 553 GLY B O 1
ATOM 5512 N N . VAL B 1 574 ? 151.195 -23.859 23.804 1.00 35.83 554 VAL B N 1
ATOM 5513 C CA . VAL B 1 574 ? 150.317 -24.979 24.118 1.00 42.92 554 VAL B CA 1
ATOM 5514 C C . VAL B 1 574 ? 148.908 -24.790 23.563 1.00 39.83 554 VAL B C 1
ATOM 5515 O O . VAL B 1 574 ? 148.181 -25.782 23.406 1.00 41.25 554 VAL B O 1
ATOM 5519 N N . THR B 1 575 ? 148.506 -23.560 23.252 1.00 34.32 555 THR B N 1
ATOM 5520 C CA . THR B 1 575 ? 147.216 -23.293 22.636 1.00 33.77 555 THR B CA 1
ATOM 5521 C C . THR B 1 575 ? 147.404 -22.309 21.489 1.00 34.37 555 THR B C 1
ATOM 5522 O O . THR B 1 575 ? 148.476 -21.723 21.310 1.00 34.09 555 THR B O 1
ATOM 5526 N N . SER B 1 576 ? 146.346 -22.133 20.707 1.00 33.52 556 SER B N 1
ATOM 5527 C CA . SER B 1 576 ? 146.373 -21.279 19.530 1.00 33.64 556 SER B CA 1
ATOM 5528 C C . SER B 1 576 ? 145.737 -19.926 19.828 1.00 33.23 556 SER B C 1
ATOM 5529 O O . SER B 1 576 ? 145.071 -19.729 20.848 1.00 32.82 556 SER B O 1
ATOM 5532 N N . PHE B 1 577 ? 145.949 -18.982 18.907 1.00 33.47 557 PHE B N 1
ATOM 5533 C CA . PHE B 1 577 ? 145.384 -17.648 19.072 1.00 33.30 557 PHE B CA 1
ATOM 5534 C C . PHE B 1 577 ? 143.869 -17.654 18.904 1.00 37.51 557 PHE B C 1
ATOM 5535 O O . PHE B 1 577 ? 143.173 -16.882 19.572 1.00 32.88 557 PHE B O 1
ATOM 5543 N N . GLU B 1 578 ? 143.339 -18.517 18.031 1.00 36.61 558 GLU B N 1
ATOM 5544 C CA . GLU B 1 578 ? 141.890 -18.596 17.877 1.00 33.33 558 GLU B CA 1
ATOM 5545 C C . GLU B 1 578 ? 141.224 -19.172 19.120 1.00 32.91 558 GLU B C 1
ATOM 5546 O O . GLU B 1 578 ? 140.074 -18.830 19.417 1.00 32.87 558 GLU B O 1
ATOM 5552 N N . GLU B 1 579 ? 141.924 -20.036 19.861 1.00 32.73 559 GLU B N 1
ATOM 5553 C CA . GLU B 1 579 ? 141.362 -20.564 21.100 1.00 32.41 559 GLU B CA 1
ATOM 5554 C C . GLU B 1 579 ? 141.286 -19.486 22.172 1.00 34.96 559 GLU B C 1
ATOM 5555 O O . GLU B 1 579 ? 140.329 -19.447 22.955 1.00 31.84 559 GLU B O 1
ATOM 5561 N N . VAL B 1 580 ? 142.285 -18.603 22.223 1.00 32.04 560 VAL B N 1
ATOM 5562 C CA . VAL B 1 580 ? 142.258 -17.504 23.183 1.00 31.84 560 VAL B CA 1
ATOM 5563 C C . VAL B 1 580 ? 141.078 -16.582 22.900 1.00 40.52 560 VAL B C 1
ATOM 5564 O O . VAL B 1 580 ? 140.353 -16.177 23.817 1.00 38.39 560 VAL B O 1
ATOM 5568 N N . LEU B 1 581 ? 140.854 -16.255 21.626 1.00 32.26 561 LEU B N 1
ATOM 5569 C CA . LEU B 1 581 ? 139.777 -15.336 21.274 1.00 32.54 561 LEU B CA 1
ATOM 5570 C C . LEU B 1 581 ? 138.408 -15.999 21.365 1.00 32.58 561 LEU B C 1
ATOM 5571 O O . LEU B 1 581 ? 137.420 -15.331 21.690 1.00 39.60 561 LEU B O 1
ATOM 5576 N N . ARG B 1 582 ? 138.326 -17.301 21.082 1.00 32.56 562 ARG B N 1
ATOM 5577 C CA . ARG B 1 582 ? 137.037 -17.986 21.126 1.00 32.78 562 ARG B CA 1
ATOM 5578 C C . ARG B 1 582 ? 136.537 -18.134 22.555 1.00 36.87 562 ARG B C 1
ATOM 5579 O O . ARG B 1 582 ? 135.331 -18.050 22.814 1.00 32.69 562 ARG B O 1
ATOM 5587 N N . VAL B 1 583 ? 137.454 -18.331 23.496 1.00 34.31 563 VAL B N 1
ATOM 5588 C CA . VAL B 1 583 ? 137.102 -18.799 24.828 1.00 39.79 563 VAL B CA 1
ATOM 5589 C C . VAL B 1 583 ? 137.109 -17.683 25.875 1.00 39.29 563 VAL B C 1
ATOM 5590 O O . VAL B 1 583 ? 136.445 -17.820 26.916 1.00 37.03 563 VAL B O 1
ATOM 5594 N N . THR B 1 584 ? 137.784 -16.567 25.611 1.00 37.62 564 THR B N 1
ATOM 5595 C CA . THR B 1 584 ? 137.911 -15.489 26.580 1.00 33.26 564 THR B CA 1
ATOM 5596 C C . THR B 1 584 ? 137.460 -14.169 25.965 1.00 36.11 564 THR B C 1
ATOM 5597 O O . THR B 1 584 ? 137.425 -14.006 24.743 1.00 37.18 564 THR B O 1
ATOM 5601 N N . VAL B 1 585 ? 137.113 -13.225 26.837 1.00 32.00 565 VAL B N 1
ATOM 5602 C CA . VAL B 1 585 ? 136.713 -11.890 26.424 1.00 45.51 565 VAL B CA 1
ATOM 5603 C C . VAL B 1 585 ? 137.876 -10.937 26.669 1.00 40.91 565 VAL B C 1
ATOM 5604 O O . VAL B 1 585 ? 138.788 -11.209 27.454 1.00 40.35 565 VAL B O 1
ATOM 5608 N N . ALA B 1 586 ? 137.844 -9.797 25.985 1.00 40.82 566 ALA B N 1
ATOM 5609 C CA . ALA B 1 586 ? 138.923 -8.830 26.088 1.00 45.55 566 ALA B CA 1
ATOM 5610 C C . ALA B 1 586 ? 138.803 -8.016 27.373 1.00 45.69 566 ALA B C 1
ATOM 5611 O O . ALA B 1 586 ? 137.722 -7.860 27.946 1.00 48.16 566 ALA B O 1
ATOM 5613 N N . ASP B 1 587 ? 139.941 -7.496 27.822 1.00 46.23 567 ASP B N 1
ATOM 5614 C CA . ASP B 1 587 ? 139.995 -6.612 28.985 1.00 50.13 567 ASP B CA 1
ATOM 5615 C C . ASP B 1 587 ? 140.067 -5.155 28.533 1.00 59.35 567 ASP B C 1
ATOM 5616 O O . ASP B 1 587 ? 141.040 -4.441 28.768 1.00 71.36 567 ASP B O 1
ATOM 5621 N N . ASP B 1 588 ? 139.000 -4.726 27.867 1.00 63.50 568 ASP B N 1
ATOM 5622 C CA . ASP B 1 588 ? 138.933 -3.383 27.311 1.00 69.95 568 ASP B CA 1
ATOM 5623 C C . ASP B 1 588 ? 138.098 -2.467 28.198 1.00 74.84 568 ASP B C 1
ATOM 5624 O O . ASP B 1 588 ? 138.385 -2.313 29.386 1.00 79.20 568 ASP B O 1
ATOM 5629 N N . ASP C 1 200 ? 124.245 -57.812 75.614 1.00 68.93 180 ASP C N 1
ATOM 5630 C CA . ASP C 1 200 ? 124.751 -59.174 75.476 1.00 70.24 180 ASP C CA 1
ATOM 5631 C C . ASP C 1 200 ? 125.176 -59.464 74.038 1.00 71.66 180 ASP C C 1
ATOM 5632 O O . ASP C 1 200 ? 126.134 -60.201 73.801 1.00 77.45 180 ASP C O 1
ATOM 5634 N N . ALA C 1 201 ? 124.459 -58.875 73.083 1.00 65.01 181 ALA C N 1
ATOM 5635 C CA . ALA C 1 201 ? 124.708 -59.134 71.675 1.00 57.93 181 ALA C CA 1
ATOM 5636 C C . ALA C 1 201 ? 126.057 -58.563 71.239 1.00 55.80 181 ALA C C 1
ATOM 5637 O O . ALA C 1 201 ? 126.596 -57.657 71.880 1.00 56.34 181 ALA C O 1
ATOM 5639 N N . PRO C 1 202 ? 126.626 -59.082 70.143 1.00 54.18 182 PRO C N 1
ATOM 5640 C CA . PRO C 1 202 ? 127.917 -58.542 69.671 1.00 51.72 182 PRO C CA 1
ATOM 5641 C C . PRO C 1 202 ? 127.882 -57.057 69.342 1.00 52.49 182 PRO C C 1
ATOM 5642 O O . PRO C 1 202 ? 128.716 -56.295 69.848 1.00 53.90 182 PRO C O 1
ATOM 5646 N N . VAL C 1 203 ? 126.940 -56.621 68.503 1.00 49.12 183 VAL C N 1
ATOM 5647 C CA . VAL C 1 203 ? 126.908 -55.220 68.091 1.00 47.73 183 VAL C CA 1
ATOM 5648 C C . VAL C 1 203 ? 126.563 -54.317 69.270 1.00 49.82 183 VAL C C 1
ATOM 5649 O O . VAL C 1 203 ? 127.110 -53.214 69.401 1.00 49.95 183 VAL C O 1
ATOM 5653 N N . VAL C 1 204 ? 125.656 -54.764 70.145 1.00 49.29 184 VAL C N 1
ATOM 5654 C CA . VAL C 1 204 ? 125.318 -53.978 71.330 1.00 44.95 184 VAL C CA 1
ATOM 5655 C C . VAL C 1 204 ? 126.564 -53.712 72.164 1.00 47.50 184 VAL C C 1
ATOM 5656 O O . VAL C 1 204 ? 126.799 -52.585 72.617 1.00 44.29 184 VAL C O 1
ATOM 5660 N N . LYS C 1 205 ? 127.387 -54.743 72.371 1.00 47.67 185 LYS C N 1
ATOM 5661 C CA . LYS C 1 205 ? 128.649 -54.543 73.076 1.00 50.16 185 LYS C CA 1
ATOM 5662 C C . LYS C 1 205 ? 129.589 -53.645 72.279 1.00 44.41 185 LYS C C 1
ATOM 5663 O O . LYS C 1 205 ? 130.282 -52.797 72.853 1.00 46.68 185 LYS C O 1
ATOM 5666 N N . LEU C 1 206 ? 129.623 -53.816 70.955 1.00 43.87 186 LEU C N 1
ATOM 5667 C CA . LEU C 1 206 ? 130.518 -53.009 70.130 1.00 49.15 186 LEU C CA 1
ATOM 5668 C C . LEU C 1 206 ? 130.135 -51.535 70.172 1.00 48.62 186 LEU C C 1
ATOM 5669 O O . LEU C 1 206 ? 131.005 -50.664 70.289 1.00 44.32 186 LEU C O 1
ATOM 5674 N N . VAL C 1 207 ? 128.838 -51.235 70.074 1.00 41.76 187 VAL C N 1
ATOM 5675 C CA . VAL C 1 207 ? 128.390 -49.846 70.148 1.00 41.00 187 VAL C CA 1
ATOM 5676 C C . VAL C 1 207 ? 128.688 -49.266 71.524 1.00 46.64 187 VAL C C 1
ATOM 5677 O O . VAL C 1 207 ? 129.077 -48.098 71.652 1.00 48.73 187 VAL C O 1
ATOM 5681 N N . ASN C 1 208 ? 128.521 -50.073 72.574 1.00 46.75 188 ASN C N 1
ATOM 5682 C CA . ASN C 1 208 ? 128.867 -49.615 73.915 1.00 45.90 188 ASN C CA 1
ATOM 5683 C C . ASN C 1 208 ? 130.365 -49.381 74.044 1.00 47.72 188 ASN C C 1
ATOM 5684 O O . ASN C 1 208 ? 130.796 -48.450 74.734 1.00 47.96 188 ASN C O 1
ATOM 5689 N N . LEU C 1 209 ? 131.174 -50.213 73.384 1.00 45.70 189 LEU C N 1
ATOM 5690 C CA . LEU C 1 209 ? 132.617 -50.004 73.412 1.00 46.25 189 LEU C CA 1
ATOM 5691 C C . LEU C 1 209 ? 132.993 -48.700 72.723 1.00 46.82 189 LEU C C 1
ATOM 5692 O O . LEU C 1 209 ? 133.838 -47.949 73.222 1.00 44.96 189 LEU C O 1
ATOM 5697 N N . ILE C 1 210 ? 132.363 -48.404 71.583 1.00 40.43 190 ILE C N 1
ATOM 5698 C CA . ILE C 1 210 ? 132.651 -47.161 70.872 1.00 41.09 190 ILE C CA 1
ATOM 5699 C C . ILE C 1 210 ? 132.297 -45.957 71.735 1.00 41.55 190 ILE C C 1
ATOM 5700 O O . ILE C 1 210 ? 133.037 -44.967 71.781 1.00 38.77 190 ILE C O 1
ATOM 5705 N N . LEU C 1 211 ? 131.166 -46.027 72.441 1.00 45.30 191 LEU C N 1
ATOM 5706 C CA . LEU C 1 211 ? 130.731 -44.899 73.259 1.00 47.79 191 LEU C CA 1
ATOM 5707 C C . LEU C 1 211 ? 131.596 -44.741 74.504 1.00 40.43 191 LEU C C 1
ATOM 5708 O O . LEU C 1 211 ? 131.951 -43.617 74.877 1.00 55.28 191 LEU C O 1
ATOM 5713 N N . THR C 1 212 ? 131.946 -45.850 75.161 1.00 41.34 192 THR C N 1
ATOM 5714 C CA . THR C 1 212 ? 132.741 -45.756 76.382 1.00 46.55 192 THR C CA 1
ATOM 5715 C C . THR C 1 212 ? 134.208 -45.472 76.080 1.00 47.34 192 THR C C 1
ATOM 5716 O O . THR C 1 212 ? 134.864 -44.740 76.830 1.00 51.27 192 THR C O 1
ATOM 5720 N N . ASP C 1 213 ? 134.741 -46.041 74.995 1.00 49.33 193 ASP C N 1
ATOM 5721 C CA . ASP C 1 213 ? 136.139 -45.803 74.647 1.00 50.31 193 ASP C CA 1
ATOM 5722 C C . ASP C 1 213 ? 136.407 -44.329 74.381 1.00 46.10 193 ASP C C 1
ATOM 5723 O O . ASP C 1 213 ? 137.506 -43.837 74.661 1.00 51.37 193 ASP C O 1
ATOM 5728 N N . ALA C 1 214 ? 135.420 -43.609 73.842 1.00 41.46 194 ALA C N 1
ATOM 5729 C CA . ALA C 1 214 ? 135.591 -42.178 73.616 1.00 38.92 194 ALA C CA 1
ATOM 5730 C C . ALA C 1 214 ? 135.753 -41.430 74.933 1.00 43.22 194 ALA C C 1
ATOM 5731 O O . ALA C 1 214 ? 136.551 -40.490 75.026 1.00 49.67 194 ALA C O 1
ATOM 5733 N N . ILE C 1 215 ? 135.000 -41.830 75.960 1.00 44.32 195 ILE C N 1
ATOM 5734 C CA . ILE C 1 215 ? 135.154 -41.216 77.276 1.00 47.36 195 ILE C CA 1
ATOM 5735 C C . ILE C 1 215 ? 136.540 -41.508 77.836 1.00 47.44 195 ILE C C 1
ATOM 5736 O O . ILE C 1 215 ? 137.192 -40.629 78.415 1.00 46.65 195 ILE C O 1
ATOM 5741 N N . LYS C 1 216 ? 137.012 -42.745 77.665 1.00 45.19 196 LYS C N 1
ATOM 5742 C CA . LYS C 1 216 ? 138.313 -43.136 78.199 1.00 52.59 196 LYS C CA 1
ATOM 5743 C C . LYS C 1 216 ? 139.444 -42.346 77.549 1.00 48.54 196 LYS C C 1
ATOM 5744 O O . LYS C 1 216 ? 140.407 -41.960 78.222 1.00 49.90 196 LYS C O 1
ATOM 5750 N N . ARG C 1 217 ? 139.342 -42.084 76.247 1.00 41.08 197 ARG C N 1
ATOM 5751 C CA . ARG C 1 217 ? 140.385 -41.377 75.514 1.00 40.50 197 ARG C CA 1
ATOM 5752 C C . ARG C 1 217 ? 140.226 -39.863 75.542 1.00 39.95 197 ARG C C 1
ATOM 5753 O O . ARG C 1 217 ? 141.038 -39.165 74.924 1.00 39.50 197 ARG C O 1
ATOM 5761 N N . LYS C 1 218 ? 139.208 -39.344 76.234 1.00 40.11 198 LYS C N 1
ATOM 5762 C CA . LYS C 1 218 ? 138.937 -37.905 76.299 1.00 50.88 198 LYS C CA 1
ATOM 5763 C C . LYS C 1 218 ? 138.621 -37.336 74.916 1.00 48.34 198 LYS C C 1
ATOM 5764 O O . LYS C 1 218 ? 139.039 -36.229 74.571 1.00 43.21 198 LYS C O 1
ATOM 5770 N N . ALA C 1 219 ? 137.888 -38.100 74.113 1.00 46.69 199 ALA C N 1
ATOM 5771 C CA . ALA C 1 219 ? 137.453 -37.618 72.812 1.00 37.11 199 ALA C CA 1
ATOM 5772 C C . ALA C 1 219 ? 136.225 -36.730 72.962 1.00 48.09 199 ALA C C 1
ATOM 5773 O O . ALA C 1 219 ? 135.416 -36.902 73.878 1.00 37.60 199 ALA C O 1
ATOM 5775 N N . SER C 1 220 ? 136.094 -35.765 72.054 1.00 36.33 200 SER C N 1
ATOM 5776 C CA . SER C 1 220 ? 134.942 -34.874 72.057 1.00 40.56 200 SER C CA 1
ATOM 5777 C C . SER C 1 220 ? 133.864 -35.281 71.062 1.00 42.86 200 SER C C 1
ATOM 5778 O O . SER C 1 220 ? 132.696 -34.931 71.265 1.00 42.17 200 SER C O 1
ATOM 5781 N N . ASP C 1 221 ? 134.222 -36.007 70.005 1.00 40.53 201 ASP C N 1
ATOM 5782 C CA . ASP C 1 221 ? 133.286 -36.371 68.952 1.00 40.16 201 ASP C CA 1
ATOM 5783 C C . ASP C 1 221 ? 133.603 -37.771 68.448 1.00 38.23 201 ASP C C 1
ATOM 5784 O O . ASP C 1 221 ? 134.761 -38.196 68.440 1.00 35.12 201 ASP C O 1
ATOM 5789 N N . ILE C 1 222 ? 132.561 -38.483 68.024 1.00 35.20 202 ILE C N 1
ATOM 5790 C CA . ILE C 1 222 ? 132.688 -39.808 67.429 1.00 35.30 202 ILE C CA 1
ATOM 5791 C C . ILE C 1 222 ? 132.112 -39.751 66.023 1.00 35.02 202 ILE C C 1
ATOM 5792 O O . ILE C 1 222 ? 130.993 -39.264 65.826 1.00 35.04 202 ILE C O 1
ATOM 5797 N N . HIS C 1 223 ? 132.870 -40.251 65.050 1.00 34.92 203 HIS C N 1
ATOM 5798 C CA . HIS C 1 223 ? 132.443 -40.296 63.657 1.00 36.26 203 HIS C CA 1
ATOM 5799 C C . HIS C 1 223 ? 132.431 -41.743 63.192 1.00 35.28 203 HIS C C 1
ATOM 5800 O O . HIS C 1 223 ? 133.461 -42.422 63.240 1.00 35.48 203 HIS C O 1
ATOM 5807 N N . ILE C 1 224 ? 131.271 -42.208 62.742 1.00 35.54 204 ILE C N 1
ATOM 5808 C CA . ILE C 1 224 ? 131.100 -43.565 62.238 1.00 37.26 204 ILE C CA 1
ATOM 5809 C C . ILE C 1 224 ? 130.748 -43.448 60.762 1.00 38.33 204 ILE C C 1
ATOM 5810 O O . ILE C 1 224 ? 129.643 -43.021 60.405 1.00 36.26 204 ILE C O 1
ATOM 5815 N N . GLU C 1 225 ? 131.691 -43.821 59.904 1.00 36.41 205 GLU C N 1
ATOM 5816 C CA . GLU C 1 225 ? 131.674 -43.434 58.494 1.00 40.37 205 GLU C CA 1
ATOM 5817 C C . GLU C 1 225 ? 131.758 -44.652 57.586 1.00 40.76 205 GLU C C 1
ATOM 5818 O O . GLU C 1 225 ? 132.812 -45.322 57.548 1.00 45.66 205 GLU C O 1
ATOM 5824 N N . PRO C 1 226 ? 130.697 -44.984 56.848 1.00 41.47 206 PRO C N 1
ATOM 5825 C CA . PRO C 1 226 ? 130.805 -46.028 55.825 1.00 45.10 206 PRO C CA 1
ATOM 5826 C C . PRO C 1 226 ? 131.239 -45.469 54.478 1.00 45.83 206 PRO C C 1
ATOM 5827 O O . PRO C 1 226 ? 130.841 -44.376 54.066 1.00 38.90 206 PRO C O 1
ATOM 5831 N N . TYR C 1 227 ? 132.081 -46.236 53.791 1.00 41.72 207 TYR C N 1
ATOM 5832 C CA . TYR C 1 227 ? 132.491 -45.887 52.437 1.00 43.31 207 TYR C CA 1
ATOM 5833 C C . TYR C 1 227 ? 132.246 -47.067 51.509 1.00 45.72 207 TYR C C 1
ATOM 5834 O O . TYR C 1 227 ? 131.625 -48.056 51.911 1.00 43.79 207 TYR C O 1
ATOM 5843 N N . GLU C 1 228 ? 132.721 -46.974 50.267 1.00 51.31 208 GLU C N 1
ATOM 5844 C CA . GLU C 1 228 ? 132.440 -48.027 49.299 1.00 53.89 208 GLU C CA 1
ATOM 5845 C C . GLU C 1 228 ? 133.137 -49.330 49.671 1.00 49.75 208 GLU C C 1
ATOM 5846 O O . GLU C 1 228 ? 132.529 -50.405 49.610 1.00 46.51 208 GLU C O 1
ATOM 5852 N N . ARG C 1 229 ? 134.407 -49.258 50.070 1.00 54.02 209 ARG C N 1
ATOM 5853 C CA . ARG C 1 229 ? 135.197 -50.453 50.339 1.00 54.18 209 ARG C CA 1
ATOM 5854 C C . ARG C 1 229 ? 135.737 -50.513 51.762 1.00 52.17 209 ARG C C 1
ATOM 5855 O O . ARG C 1 229 ? 136.530 -51.412 52.070 1.00 52.67 209 ARG C O 1
ATOM 5858 N N . SER C 1 230 ? 135.337 -49.595 52.639 1.00 48.65 210 SER C N 1
ATOM 5859 C CA . SER C 1 230 ? 135.864 -49.585 53.996 1.00 42.40 210 SER C CA 1
ATOM 5860 C C . SER C 1 230 ? 134.825 -49.015 54.951 1.00 42.07 210 SER C C 1
ATOM 5861 O O . SER C 1 230 ? 133.826 -48.417 54.543 1.00 40.92 210 SER C O 1
ATOM 5864 N N . PHE C 1 231 ? 135.083 -49.215 56.242 1.00 40.80 211 PHE C N 1
ATOM 5865 C CA . PHE C 1 231 ? 134.223 -48.736 57.315 1.00 39.89 211 PHE C CA 1
ATOM 5866 C C . PHE C 1 231 ? 135.114 -48.442 58.511 1.00 39.45 211 PHE C C 1
ATOM 5867 O O . PHE C 1 231 ? 135.925 -49.289 58.899 1.00 41.99 211 PHE C O 1
ATOM 5875 N N . ARG C 1 232 ? 134.980 -47.248 59.083 1.00 38.48 212 ARG C N 1
ATOM 5876 C CA . ARG C 1 232 ? 135.901 -46.808 60.120 1.00 38.12 212 ARG C CA 1
ATOM 5877 C C . ARG C 1 232 ? 135.166 -45.999 61.177 1.00 37.36 212 ARG C C 1
ATOM 5878 O O . ARG C 1 232 ? 134.102 -45.424 60.931 1.00 36.99 212 ARG C O 1
ATOM 5886 N N . VAL C 1 233 ? 135.765 -45.960 62.364 1.00 46.67 213 VAL C N 1
ATOM 5887 C CA . VAL C 1 233 ? 135.335 -45.098 63.456 1.00 36.75 213 VAL C CA 1
ATOM 5888 C C . VAL C 1 233 ? 136.472 -44.134 63.755 1.00 36.44 213 VAL C C 1
ATOM 5889 O O . VAL C 1 233 ? 137.626 -44.556 63.894 1.00 39.15 213 VAL C O 1
ATOM 5893 N N . ARG C 1 234 ? 136.152 -42.847 63.843 1.00 35.82 214 ARG C N 1
ATOM 5894 C CA . ARG C 1 234 ? 137.138 -41.817 64.137 1.00 35.55 214 ARG C CA 1
ATOM 5895 C C . ARG C 1 234 ? 136.733 -41.052 65.388 1.00 35.32 214 ARG C C 1
ATOM 5896 O O . ARG C 1 234 ? 135.565 -40.683 65.547 1.00 35.11 214 ARG C O 1
ATOM 5904 N N . TYR C 1 235 ? 137.699 -40.832 66.276 1.00 35.52 215 TYR C N 1
ATOM 5905 C CA . TYR C 1 235 ? 137.527 -39.981 67.444 1.00 40.71 215 TYR C CA 1
ATOM 5906 C C . TYR C 1 235 ? 138.210 -38.644 67.198 1.00 41.78 215 TYR C C 1
ATOM 5907 O O . TYR C 1 235 ? 139.322 -38.596 66.664 1.00 42.07 215 TYR C O 1
ATOM 5916 N N . ARG C 1 236 ? 137.549 -37.558 67.592 1.00 38.11 216 ARG C N 1
ATOM 5917 C CA . ARG C 1 236 ? 138.199 -36.253 67.629 1.00 39.63 216 ARG C CA 1
ATOM 5918 C C . ARG C 1 236 ? 138.807 -36.081 69.015 1.00 37.61 216 ARG C C 1
ATOM 5919 O O . ARG C 1 236 ? 138.086 -36.009 70.016 1.00 39.39 216 ARG C O 1
ATOM 5927 N N . ILE C 1 237 ? 140.135 -36.032 69.072 1.00 39.04 217 ILE C N 1
ATOM 5928 C CA . ILE C 1 237 ? 140.881 -35.942 70.320 1.00 42.62 217 ILE C CA 1
ATOM 5929 C C . ILE C 1 237 ? 141.686 -34.654 70.283 1.00 41.68 217 ILE C C 1
ATOM 5930 O O . ILE C 1 237 ? 142.587 -34.504 69.447 1.00 38.78 217 ILE C O 1
ATOM 5935 N N . ASP C 1 238 ? 141.361 -33.728 71.186 1.00 37.71 218 ASP C N 1
ATOM 5936 C CA . ASP C 1 238 ? 141.999 -32.413 71.231 1.00 40.74 218 ASP C CA 1
ATOM 5937 C C . ASP C 1 238 ? 141.881 -31.697 69.886 1.00 38.98 218 ASP C C 1
ATOM 5938 O O . ASP C 1 238 ? 142.828 -31.065 69.412 1.00 35.74 218 ASP C O 1
ATOM 5943 N N . GLY C 1 239 ? 140.713 -31.815 69.257 1.00 37.92 219 GLY C N 1
ATOM 5944 C CA . GLY C 1 239 ? 140.420 -31.115 68.024 1.00 34.74 219 GLY C CA 1
ATOM 5945 C C . GLY C 1 239 ? 140.869 -31.800 66.750 1.00 34.68 219 GLY C C 1
ATOM 5946 O O . GLY C 1 239 ? 140.604 -31.273 65.662 1.00 34.22 219 GLY C O 1
ATOM 5947 N N . VAL C 1 240 ? 141.532 -32.950 66.839 1.00 34.72 220 VAL C N 1
ATOM 5948 C CA . VAL C 1 240 ? 142.067 -33.648 65.676 1.00 34.72 220 VAL C CA 1
ATOM 5949 C C . VAL C 1 240 ? 141.438 -35.033 65.600 1.00 38.64 220 VAL C C 1
ATOM 5950 O O . VAL C 1 240 ? 141.308 -35.722 66.617 1.00 34.99 220 VAL C O 1
ATOM 5954 N N . LEU C 1 241 ? 141.051 -35.437 64.392 1.00 34.57 221 LEU C N 1
ATOM 5955 C CA . LEU C 1 241 ? 140.426 -36.735 64.184 1.00 36.05 221 LEU C CA 1
ATOM 5956 C C . LEU C 1 241 ? 141.474 -37.831 64.038 1.00 38.30 221 LEU C C 1
ATOM 5957 O O . LEU C 1 241 ? 142.524 -37.631 63.420 1.00 40.25 221 LEU C O 1
ATOM 5962 N N . TYR C 1 242 ? 141.175 -38.998 64.606 1.00 43.88 222 TYR C N 1
ATOM 5963 C CA . TYR C 1 242 ? 142.034 -40.168 64.497 1.00 41.44 222 TYR C CA 1
ATOM 5964 C C . TYR C 1 242 ? 141.179 -41.399 64.252 1.00 41.06 222 TYR C C 1
ATOM 5965 O O . TYR C 1 242 ? 140.138 -41.575 64.890 1.00 41.86 222 TYR C O 1
ATOM 5974 N N . GLU C 1 243 ? 141.625 -42.248 63.331 1.00 38.32 223 GLU C N 1
ATOM 5975 C CA . GLU C 1 243 ? 140.982 -43.538 63.120 1.00 40.57 223 GLU C CA 1
ATOM 5976 C C . GLU C 1 243 ? 141.278 -44.446 64.308 1.00 39.88 223 GLU C C 1
ATOM 5977 O O . GLU C 1 243 ? 142.444 -44.723 64.610 1.00 40.86 223 GLU C O 1
ATOM 5983 N N . VAL C 1 244 ? 140.229 -44.897 64.993 1.00 37.84 224 VAL C N 1
ATOM 5984 C CA . VAL C 1 244 ? 140.390 -45.722 66.182 1.00 42.35 224 VAL C CA 1
ATOM 5985 C C . VAL C 1 244 ? 139.920 -47.156 65.978 1.00 39.66 224 VAL C C 1
ATOM 5986 O O . VAL C 1 244 ? 140.365 -48.044 66.721 1.00 40.05 224 VAL C O 1
ATOM 5990 N N . MET C 1 245 ? 139.043 -47.412 65.011 1.00 42.41 225 MET C N 1
ATOM 5991 C CA . MET C 1 245 ? 138.555 -48.756 64.746 1.00 45.76 225 MET C CA 1
ATOM 5992 C C . MET C 1 245 ? 138.324 -48.910 63.253 1.00 42.45 225 MET C C 1
ATOM 5993 O O . MET C 1 245 ? 138.032 -47.938 62.551 1.00 43.04 225 MET C O 1
ATOM 5998 N N . LYS C 1 246 ? 138.457 -50.144 62.774 1.00 45.09 226 LYS C N 1
ATOM 5999 C CA . LYS C 1 246 ? 138.137 -50.505 61.394 1.00 47.63 226 LYS C CA 1
ATOM 6000 C C . LYS C 1 246 ? 137.216 -51.719 61.408 1.00 53.35 226 LYS C C 1
ATOM 6001 O O . LYS C 1 246 ? 137.611 -52.820 61.007 1.00 64.58 226 LYS C O 1
ATOM 6007 N N . PRO C 1 247 ? 135.977 -51.553 61.866 1.00 48.23 227 PRO C N 1
ATOM 6008 C CA . PRO C 1 247 ? 135.049 -52.688 61.915 1.00 44.71 227 PRO C CA 1
ATOM 6009 C C . PRO C 1 247 ? 134.683 -53.145 60.516 1.00 49.53 227 PRO C C 1
ATOM 6010 O O . PRO C 1 247 ? 134.795 -52.371 59.552 1.00 41.92 227 PRO C O 1
ATOM 6014 N N . PRO C 1 248 ? 134.261 -54.399 60.358 1.00 52.17 228 PRO C N 1
ATOM 6015 C CA . PRO C 1 248 ? 133.927 -54.897 59.018 1.00 54.22 228 PRO C CA 1
ATOM 6016 C C . PRO C 1 248 ? 132.747 -54.147 58.418 1.00 48.82 228 PRO C C 1
ATOM 6017 O O . PRO C 1 248 ? 131.763 -53.848 59.097 1.00 48.46 228 PRO C O 1
ATOM 6021 N N . LEU C 1 249 ? 132.862 -53.844 57.121 1.00 47.93 229 LEU C N 1
ATOM 6022 C CA . LEU C 1 249 ? 131.839 -53.071 56.423 1.00 50.75 229 LEU C CA 1
ATOM 6023 C C . LEU C 1 249 ? 130.491 -53.780 56.398 1.00 51.11 229 LEU C C 1
ATOM 6024 O O . LEU C 1 249 ? 129.457 -53.118 56.258 1.00 51.47 229 LEU C O 1
ATOM 6029 N N . LYS C 1 250 ? 130.479 -55.107 56.537 1.00 48.10 230 LYS C N 1
ATOM 6030 C CA . LYS C 1 250 ? 129.220 -55.843 56.555 1.00 50.88 230 LYS C CA 1
ATOM 6031 C C . LYS C 1 250 ? 128.326 -55.410 57.711 1.00 52.45 230 LYS C C 1
ATOM 6032 O O . LYS C 1 250 ? 127.096 -55.466 57.598 1.00 57.89 230 LYS C O 1
ATOM 6038 N N . LEU C 1 251 ? 128.915 -54.973 58.822 1.00 43.81 231 LEU C N 1
ATOM 6039 C CA . LEU C 1 251 ? 128.166 -54.632 60.025 1.00 45.43 231 LEU C CA 1
ATOM 6040 C C . LEU C 1 251 ? 127.647 -53.199 60.028 1.00 45.83 231 LEU C C 1
ATOM 6041 O O . LEU C 1 251 ? 127.067 -52.773 61.033 1.00 42.87 231 LEU C O 1
ATOM 6046 N N . LYS C 1 252 ? 127.830 -52.451 58.935 1.00 46.65 232 LYS C N 1
ATOM 6047 C CA . LYS C 1 252 ? 127.535 -51.021 58.963 1.00 47.43 232 LYS C CA 1
ATOM 6048 C C . LYS C 1 252 ? 126.064 -50.756 59.269 1.00 50.05 232 LYS C C 1
ATOM 6049 O O . LYS C 1 252 ? 125.737 -49.804 59.987 1.00 49.58 232 LYS C O 1
ATOM 6055 N N . ASN C 1 253 ? 125.163 -51.591 58.749 1.00 51.67 233 ASN C N 1
ATOM 6056 C CA . ASN C 1 253 ? 123.742 -51.352 58.966 1.00 53.00 233 ASN C CA 1
ATOM 6057 C C . ASN C 1 253 ? 123.312 -51.723 60.377 1.00 55.55 233 ASN C C 1
ATOM 6058 O O . ASN C 1 253 ? 122.400 -51.095 60.926 1.00 53.85 233 ASN C O 1
ATOM 6063 N N . ALA C 1 254 ? 123.951 -52.728 60.978 1.00 56.72 234 ALA C N 1
ATOM 6064 C CA . ALA C 1 254 ? 123.617 -53.094 62.350 1.00 50.22 234 ALA C CA 1
ATOM 6065 C C . ALA C 1 254 ? 124.092 -52.034 63.336 1.00 41.96 234 ALA C C 1
ATOM 6066 O O . ALA C 1 254 ? 123.362 -51.674 64.267 1.00 44.47 234 ALA C O 1
ATOM 6068 N N . ILE C 1 255 ? 125.313 -51.527 63.151 1.00 41.26 235 ILE C N 1
ATOM 6069 C CA . ILE C 1 255 ? 125.838 -50.498 64.046 1.00 42.91 235 ILE C CA 1
ATOM 6070 C C . ILE C 1 255 ? 124.987 -49.238 63.957 1.00 42.91 235 ILE C C 1
ATOM 6071 O O . ILE C 1 255 ? 124.591 -48.661 64.976 1.00 41.32 235 ILE C O 1
ATOM 6076 N N . THR C 1 256 ? 124.688 -48.799 62.732 1.00 44.21 236 THR C N 1
ATOM 6077 C CA . THR C 1 256 ? 123.856 -47.613 62.552 1.00 44.69 236 THR C CA 1
ATOM 6078 C C . THR C 1 256 ? 122.468 -47.819 63.147 1.00 48.25 236 THR C C 1
ATOM 6079 O O . THR C 1 256 ? 121.965 -46.962 63.884 1.00 52.89 236 THR C O 1
ATOM 6083 N N . SER C 1 257 ? 121.835 -48.956 62.845 1.00 41.15 237 SER C N 1
ATOM 6084 C CA . SER C 1 257 ? 120.499 -49.222 63.372 1.00 42.82 237 SER C CA 1
ATOM 6085 C C . SER C 1 257 ? 120.497 -49.227 64.895 1.00 45.67 237 SER C C 1
ATOM 6086 O O . SER C 1 257 ? 119.557 -48.727 65.523 1.00 46.81 237 SER C O 1
ATOM 6088 N N . ARG C 1 258 ? 121.546 -49.781 65.505 1.00 44.86 238 ARG C N 1
ATOM 6089 C CA . ARG C 1 258 ? 121.612 -49.851 66.961 1.00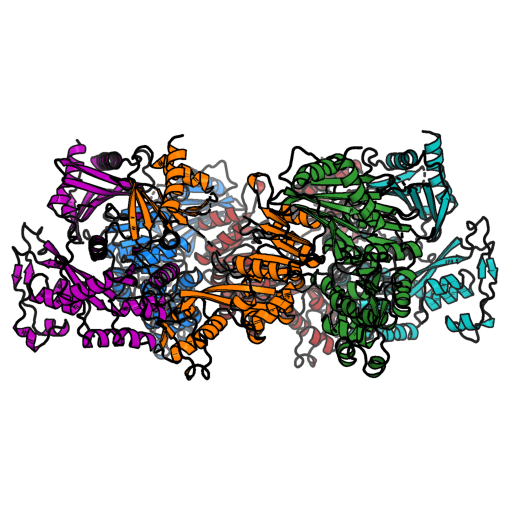 45.78 238 ARG C CA 1
ATOM 6090 C C . ARG C 1 258 ? 121.687 -48.460 67.585 1.00 47.73 238 ARG C C 1
ATOM 6091 O O . ARG C 1 258 ? 121.001 -48.181 68.576 1.00 42.29 238 ARG C O 1
ATOM 6099 N N . ILE C 1 259 ? 122.511 -47.575 67.019 1.00 40.75 239 ILE C N 1
ATOM 6100 C CA . ILE C 1 259 ? 122.635 -46.224 67.560 1.00 40.30 239 ILE C CA 1
ATOM 6101 C C . ILE C 1 259 ? 121.321 -45.469 67.418 1.00 45.08 239 ILE C C 1
ATOM 6102 O O . ILE C 1 259 ? 120.920 -44.714 68.314 1.00 44.40 239 ILE C O 1
ATOM 6107 N N . LYS C 1 260 ? 120.629 -45.661 66.293 1.00 40.87 240 LYS C N 1
ATOM 6108 C CA . LYS C 1 260 ? 119.362 -44.972 66.081 1.00 44.32 240 LYS C CA 1
ATOM 6109 C C . LYS C 1 260 ? 118.296 -45.443 67.061 1.00 46.17 240 LYS C C 1
ATOM 6110 O O . LYS C 1 260 ? 117.411 -44.662 67.434 1.00 45.29 240 LYS C O 1
ATOM 6116 N N . ILE C 1 261 ? 118.361 -46.705 67.492 1.00 50.23 241 ILE C N 1
ATOM 6117 C CA . ILE C 1 261 ? 117.456 -47.182 68.536 1.00 44.20 241 ILE C CA 1
ATOM 6118 C C . ILE C 1 261 ? 117.739 -46.458 69.846 1.00 45.21 241 ILE C C 1
ATOM 6119 O O . ILE C 1 261 ? 116.825 -45.952 70.508 1.00 47.83 241 ILE C O 1
ATOM 6124 N N . MET C 1 262 ? 119.017 -46.390 70.233 1.00 45.83 242 MET C N 1
ATOM 6125 C CA . MET C 1 262 ? 119.387 -45.709 71.470 1.00 48.07 242 MET C CA 1
ATOM 6126 C C . MET C 1 262 ? 119.048 -44.225 71.418 1.00 48.98 242 MET C C 1
ATOM 6127 O O . MET C 1 262 ? 118.773 -43.615 72.458 1.00 48.63 242 MET C O 1
ATOM 6132 N N . ALA C 1 263 ? 119.063 -43.631 70.228 1.00 49.46 243 ALA C N 1
ATOM 6133 C CA . ALA C 1 263 ? 118.749 -42.220 70.055 1.00 49.34 243 ALA C CA 1
ATOM 6134 C C . ALA C 1 263 ? 117.267 -41.966 69.825 1.00 51.03 243 ALA C C 1
ATOM 6135 O O . ALA C 1 263 ? 116.872 -40.806 69.663 1.00 57.91 243 ALA C O 1
ATOM 6137 N N . GLU C 1 264 ? 116.445 -43.017 69.808 1.00 48.04 244 GLU C N 1
ATOM 6138 C CA . GLU C 1 264 ? 115.008 -42.909 69.546 1.00 54.37 244 GLU C CA 1
ATOM 6139 C C . GLU C 1 264 ? 114.725 -42.341 68.158 1.00 56.87 244 GLU C C 1
ATOM 6140 O O . GLU C 1 264 ? 113.750 -41.611 67.958 1.00 59.11 244 GLU C O 1
ATOM 6146 N N . LEU C 1 265 ? 115.572 -42.679 67.192 1.00 53.22 245 LEU C N 1
ATOM 6147 C CA . LEU C 1 265 ? 115.399 -42.266 65.808 1.00 51.14 245 LEU C CA 1
ATOM 6148 C C . LEU C 1 265 ? 114.686 -43.356 65.015 1.00 55.00 245 LEU C C 1
ATOM 6149 O O . LEU C 1 265 ? 114.561 -44.502 65.451 1.00 58.16 245 LEU C O 1
ATOM 6154 N N . ASP C 1 266 ? 114.212 -42.978 63.830 1.00 52.45 246 ASP C N 1
ATOM 6155 C CA . ASP C 1 266 ? 113.422 -43.872 62.994 1.00 54.32 246 ASP C CA 1
ATOM 6156 C C . ASP C 1 266 ? 114.347 -44.760 62.168 1.00 57.77 246 ASP C C 1
ATOM 6157 O O . ASP C 1 266 ? 115.109 -44.264 61.330 1.00 60.56 246 ASP C O 1
ATOM 6162 N N . ILE C 1 267 ? 114.274 -46.071 62.402 1.00 58.31 247 ILE C N 1
ATOM 6163 C CA . ILE C 1 267 ? 115.102 -47.016 61.659 1.00 59.02 247 ILE C CA 1
ATOM 6164 C C . ILE C 1 267 ? 114.568 -47.215 60.244 1.00 61.62 247 ILE C C 1
ATOM 6165 O O . ILE C 1 267 ? 115.336 -47.519 59.322 1.00 65.27 247 ILE C O 1
ATOM 6169 N N . ALA C 1 268 ? 113.259 -47.045 60.043 1.00 58.79 248 ALA C N 1
ATOM 6170 C CA . ALA C 1 268 ? 112.685 -47.241 58.716 1.00 55.74 248 ALA C CA 1
ATOM 6171 C C . ALA C 1 268 ? 113.205 -46.217 57.716 1.00 58.41 248 ALA C C 1
ATOM 6172 O O . ALA C 1 268 ? 113.362 -46.535 56.532 1.00 65.21 248 ALA C O 1
ATOM 6174 N N . GLU C 1 269 ? 113.482 -44.994 58.160 1.00 55.76 249 GLU C N 1
ATOM 6175 C CA . GLU C 1 269 ? 113.951 -43.941 57.268 1.00 57.37 249 GLU C CA 1
ATOM 6176 C C . GLU C 1 269 ? 115.475 -43.947 57.226 1.00 56.77 249 GLU C C 1
ATOM 6177 O O . GLU C 1 269 ? 116.132 -43.733 58.250 1.00 61.23 249 GLU C O 1
ATOM 6183 N N . ARG C 1 270 ? 116.031 -44.190 56.038 1.00 52.74 250 ARG C N 1
ATOM 6184 C CA . ARG C 1 270 ? 117.474 -44.254 55.843 1.00 52.73 250 ARG C CA 1
ATOM 6185 C C . ARG C 1 270 ? 117.970 -43.276 54.787 1.00 54.71 250 ARG C C 1
ATOM 6186 O O . ARG C 1 270 ? 119.159 -43.297 54.450 1.00 59.65 250 ARG C O 1
ATOM 6194 N N . ARG C 1 271 ? 117.098 -42.417 54.260 1.00 51.01 251 ARG C N 1
ATOM 6195 C CA . ARG C 1 271 ? 117.461 -41.510 53.183 1.00 47.42 251 ARG C CA 1
ATOM 6196 C C . ARG C 1 271 ? 117.555 -40.055 53.612 1.00 51.42 251 ARG C C 1
ATOM 6197 O O . ARG C 1 271 ? 117.941 -39.213 52.794 1.00 51.62 251 ARG C O 1
ATOM 6205 N N . LEU C 1 272 ? 117.215 -39.733 54.855 1.00 52.45 252 LEU C N 1
ATOM 6206 C CA . LEU C 1 272 ? 117.137 -38.352 55.295 1.00 49.43 252 LEU C CA 1
ATOM 6207 C C . LEU C 1 272 ? 117.957 -38.144 56.557 1.00 50.37 252 LEU C C 1
ATOM 6208 O O . LEU C 1 272 ? 118.194 -39.089 57.315 1.00 59.70 252 LEU C O 1
ATOM 6213 N N . PRO C 1 273 ? 118.417 -36.917 56.798 1.00 48.72 253 PRO C N 1
ATOM 6214 C CA . PRO C 1 273 ? 119.137 -36.635 58.044 1.00 50.04 253 PRO C CA 1
ATOM 6215 C C . PRO C 1 273 ? 118.217 -36.707 59.253 1.00 49.21 253 PRO C C 1
ATOM 6216 O O . PRO C 1 273 ? 117.054 -36.299 59.201 1.00 53.64 253 PRO C O 1
ATOM 6220 N N . GLN C 1 274 ? 118.753 -37.245 60.347 1.00 43.41 254 GLN C N 1
ATOM 6221 C CA . GLN C 1 274 ? 118.044 -37.344 61.613 1.00 44.98 254 GLN C CA 1
ATOM 6222 C C . GLN C 1 274 ? 118.954 -36.878 62.740 1.00 49.78 254 GLN C C 1
ATOM 6223 O O . GLN C 1 274 ? 120.180 -36.988 62.655 1.00 52.97 254 GLN C O 1
ATOM 6229 N N . ASP C 1 275 ? 118.341 -36.365 63.805 1.00 46.47 255 ASP C N 1
ATOM 6230 C CA . ASP C 1 275 ? 119.085 -35.865 64.949 1.00 47.59 255 ASP C CA 1
ATOM 6231 C C . ASP C 1 275 ? 118.365 -36.240 66.235 1.00 45.13 255 ASP C C 1
ATOM 6232 O O . ASP C 1 275 ? 117.134 -36.288 66.285 1.00 45.07 255 ASP C O 1
ATOM 6237 N N . GLY C 1 276 ? 119.148 -36.510 67.272 1.00 42.77 256 GLY C N 1
ATOM 6238 C CA . GLY C 1 276 ? 118.585 -36.882 68.553 1.00 44.11 256 GLY C CA 1
ATOM 6239 C C . GLY C 1 276 ? 119.638 -36.866 69.638 1.00 44.57 256 GLY C C 1
ATOM 6240 O O . GLY C 1 276 ? 120.741 -36.347 69.454 1.00 40.63 256 GLY C O 1
ATOM 6241 N N . ARG C 1 277 ? 119.277 -37.445 70.782 1.00 47.15 257 ARG C N 1
ATOM 6242 C CA . ARG C 1 277 ? 120.163 -37.519 71.934 1.00 44.07 257 ARG C CA 1
ATOM 6243 C C . ARG C 1 277 ? 120.278 -38.958 72.418 1.00 45.51 257 ARG C C 1
ATOM 6244 O O . ARG C 1 277 ? 119.415 -39.799 72.155 1.00 47.74 257 ARG C O 1
ATOM 6249 N N . ILE C 1 278 ? 121.370 -39.228 73.130 1.00 44.94 258 ILE C N 1
ATOM 6250 C CA . ILE C 1 278 ? 121.588 -40.498 73.815 1.00 47.20 258 ILE C CA 1
ATOM 6251 C C . ILE C 1 278 ? 122.149 -40.194 75.196 1.00 47.45 258 ILE C C 1
ATOM 6252 O O . ILE C 1 278 ? 123.099 -39.415 75.325 1.00 42.77 258 ILE C O 1
ATOM 6257 N N . LYS C 1 279 ? 121.562 -40.796 76.227 1.00 52.71 259 LYS C N 1
ATOM 6258 C CA . LYS C 1 279 ? 122.073 -40.699 77.587 1.00 56.71 259 LYS C CA 1
ATOM 6259 C C . LYS C 1 279 ? 122.518 -42.079 78.051 1.00 58.72 259 LYS C C 1
ATOM 6260 O O . LYS C 1 279 ? 121.774 -43.057 77.909 1.00 56.30 259 LYS C O 1
ATOM 6266 N N . ILE C 1 280 ? 123.727 -42.155 78.600 1.00 64.09 260 ILE C N 1
ATOM 6267 C CA . ILE C 1 280 ? 124.326 -43.407 79.045 1.00 64.94 260 ILE C CA 1
ATOM 6268 C C . ILE C 1 280 ? 124.716 -43.261 80.509 1.00 65.74 260 ILE C C 1
ATOM 6269 O O . ILE C 1 280 ? 125.324 -42.257 80.896 1.00 65.66 260 ILE C O 1
ATOM 6273 N N . LYS C 1 281 ? 124.366 -44.259 81.316 1.00 69.61 261 LYS C N 1
ATOM 6274 C CA . LYS C 1 281 ? 124.686 -44.246 82.740 1.00 70.38 261 LYS C CA 1
ATOM 6275 C C . LYS C 1 281 ? 126.012 -44.948 83.025 1.00 70.77 261 LYS C C 1
ATOM 6276 O O . LYS C 1 281 ? 126.400 -45.874 82.314 1.00 69.95 261 LYS C O 1
ATOM 6278 N N . GLN C 1 286 ? 126.705 -40.252 87.737 1.00 68.91 266 GLN C N 1
ATOM 6279 C CA . GLN C 1 286 ? 127.663 -40.386 86.645 1.00 71.62 266 GLN C CA 1
ATOM 6280 C C . GLN C 1 286 ? 126.950 -40.682 85.328 1.00 69.62 266 GLN C C 1
ATOM 6281 O O . GLN C 1 286 ? 126.584 -41.826 85.053 1.00 71.36 266 GLN C O 1
ATOM 6283 N N . ASP C 1 287 ? 126.760 -39.643 84.514 1.00 69.37 267 ASP C N 1
ATOM 6284 C CA . ASP C 1 287 ? 126.050 -39.754 83.248 1.00 69.61 267 ASP C CA 1
ATOM 6285 C C . ASP C 1 287 ? 126.846 -39.090 82.137 1.00 67.39 267 ASP C C 1
ATOM 6286 O O . ASP C 1 287 ? 127.501 -38.067 82.355 1.00 69.67 267 ASP C O 1
ATOM 6291 N N . MET C 1 288 ? 126.777 -39.674 80.944 1.00 62.12 268 MET C N 1
ATOM 6292 C CA . MET C 1 288 ? 127.341 -39.086 79.739 1.00 59.74 268 MET C CA 1
ATOM 6293 C C . MET C 1 288 ? 126.241 -38.947 78.698 1.00 54.61 268 MET C C 1
ATOM 6294 O O . MET C 1 288 ? 125.518 -39.910 78.421 1.00 53.96 268 MET C O 1
ATOM 6299 N N . ASP C 1 289 ? 126.113 -37.752 78.132 1.00 53.01 269 ASP C N 1
ATOM 6300 C CA . ASP C 1 289 ? 125.128 -37.469 77.103 1.00 49.70 269 ASP C CA 1
ATOM 6301 C C . ASP C 1 289 ? 125.814 -37.335 75.749 1.00 47.27 269 ASP C C 1
ATOM 6302 O O . ASP C 1 289 ? 126.957 -36.880 75.656 1.00 49.82 269 ASP C O 1
ATOM 6307 N N . TYR C 1 290 ? 125.105 -37.745 74.700 1.00 49.25 270 TYR C N 1
ATOM 6308 C CA . TYR C 1 290 ? 125.603 -37.678 73.332 1.00 39.84 270 TYR C CA 1
ATOM 6309 C C . TYR C 1 290 ? 124.562 -37.001 72.455 1.00 39.79 270 TYR C C 1
ATOM 6310 O O . TYR C 1 290 ? 123.395 -37.405 72.452 1.00 40.46 270 TYR C O 1
ATOM 6319 N N . ARG C 1 291 ? 124.983 -35.983 71.711 1.00 39.13 271 ARG C N 1
ATOM 6320 C CA . ARG C 1 291 ? 124.157 -35.405 70.660 1.00 43.88 271 ARG C CA 1
ATOM 6321 C C . ARG C 1 291 ? 124.435 -36.161 69.366 1.00 45.78 271 ARG C C 1
ATOM 6322 O O . ARG C 1 291 ? 125.578 -36.197 68.897 1.00 37.45 271 ARG C O 1
ATOM 6330 N N . VAL C 1 292 ? 123.398 -36.768 68.796 1.00 38.58 272 VAL C N 1
ATOM 6331 C CA . VAL C 1 292 ? 123.536 -37.691 67.674 1.00 38.79 272 VAL C CA 1
ATOM 6332 C C . VAL C 1 292 ? 123.025 -37.019 66.408 1.00 38.02 272 VAL C C 1
ATOM 6333 O O . VAL C 1 292 ? 121.919 -36.466 66.392 1.00 40.89 272 VAL C O 1
ATOM 6337 N N . SER C 1 293 ? 123.829 -37.078 65.348 1.00 38.96 273 SER C N 1
ATOM 6338 C CA . SER C 1 293 ? 123.449 -36.594 64.029 1.00 41.67 273 SER C CA 1
ATOM 6339 C C . SER C 1 293 ? 123.701 -37.699 63.016 1.00 37.15 273 SER C C 1
ATOM 6340 O O . SER C 1 293 ? 124.799 -38.262 62.970 1.00 36.63 273 SER C O 1
ATOM 6343 N N . VAL C 1 294 ? 122.685 -38.012 62.215 1.00 37.72 274 VAL C N 1
ATOM 6344 C CA . VAL C 1 294 ? 122.773 -39.039 61.183 1.00 37.79 274 VAL C CA 1
ATOM 6345 C C . VAL C 1 294 ? 122.707 -38.360 59.823 1.00 43.47 274 VAL C C 1
ATOM 6346 O O . VAL C 1 294 ? 121.896 -37.451 59.609 1.00 39.00 274 VAL C O 1
ATOM 6350 N N . LEU C 1 295 ? 123.565 -38.803 58.903 1.00 37.66 275 LEU C N 1
ATOM 6351 C CA . LEU C 1 295 ? 123.692 -38.192 57.589 1.00 39.40 275 LEU C CA 1
ATOM 6352 C C . LEU C 1 295 ? 123.689 -39.280 56.522 1.00 41.77 275 LEU C C 1
ATOM 6353 O O . LEU C 1 295 ? 124.459 -40.251 56.626 1.00 42.11 275 LEU C O 1
ATOM 6358 N N . PRO C 1 296 ? 122.856 -39.162 55.485 1.00 44.66 276 PRO C N 1
ATOM 6359 C CA . PRO C 1 296 ? 122.801 -40.217 54.465 1.00 41.75 276 PRO C CA 1
ATOM 6360 C C . PRO C 1 296 ? 123.817 -40.027 53.348 1.00 41.49 276 PRO C C 1
ATOM 6361 O O . PRO C 1 296 ? 123.573 -39.274 52.400 1.00 44.61 276 PRO C O 1
ATOM 6365 N N . THR C 1 297 ? 124.959 -40.705 53.447 1.00 42.19 277 THR C N 1
ATOM 6366 C CA . THR C 1 297 ? 125.943 -40.685 52.377 1.00 45.83 277 THR C CA 1
ATOM 6367 C C . THR C 1 297 ? 125.568 -41.707 51.307 1.00 45.59 277 THR C C 1
ATOM 6368 O O . THR C 1 297 ? 124.596 -42.457 51.436 1.00 43.23 277 THR C O 1
ATOM 6372 N N . LEU C 1 298 ? 126.358 -41.741 50.230 1.00 48.65 278 LEU C N 1
ATOM 6373 C CA . LEU C 1 298 ? 126.071 -42.656 49.130 1.00 52.29 278 LEU C CA 1
ATOM 6374 C C . LEU C 1 298 ? 126.120 -44.109 49.580 1.00 49.43 278 LEU C C 1
ATOM 6375 O O . LEU C 1 298 ? 125.261 -44.913 49.200 1.00 52.03 278 LEU C O 1
ATOM 6380 N N . PHE C 1 299 ? 127.116 -44.466 50.391 1.00 47.06 279 PHE C N 1
ATOM 6381 C CA . PHE C 1 299 ? 127.363 -45.853 50.765 1.00 44.11 279 PHE C CA 1
ATOM 6382 C C . PHE C 1 299 ? 126.875 -46.177 52.172 1.00 49.04 279 PHE C C 1
ATOM 6383 O O . PHE C 1 299 ? 127.393 -47.099 52.810 1.00 59.95 279 PHE C O 1
ATOM 6391 N N . GLY C 1 300 ? 125.886 -45.444 52.670 1.00 45.22 280 GLY C N 1
ATOM 6392 C CA . GLY C 1 300 ? 125.299 -45.715 53.964 1.00 47.54 280 GLY C CA 1
ATOM 6393 C C . GLY C 1 300 ? 125.138 -44.456 54.787 1.00 44.51 280 GLY C C 1
ATOM 6394 O O . GLY C 1 300 ? 125.496 -43.354 54.375 1.00 44.89 280 GLY C O 1
ATOM 6395 N N . GLU C 1 301 ? 124.580 -44.638 55.981 1.00 43.08 281 GLU C N 1
ATOM 6396 C CA . GLU C 1 301 ? 124.344 -43.534 56.901 1.00 43.16 281 GLU C CA 1
ATOM 6397 C C . GLU C 1 301 ? 125.578 -43.294 57.759 1.00 41.45 281 GLU C C 1
ATOM 6398 O O . GLU C 1 301 ? 126.095 -44.223 58.388 1.00 40.31 281 GLU C O 1
ATOM 6404 N N . LYS C 1 302 ? 126.045 -42.051 57.779 1.00 37.49 282 LYS C N 1
ATOM 6405 C CA . LYS C 1 302 ? 127.102 -41.643 58.688 1.00 47.47 282 LYS C CA 1
ATOM 6406 C C . LYS C 1 302 ? 126.486 -41.090 59.965 1.00 36.58 282 LYS C C 1
ATOM 6407 O O . LYS C 1 302 ? 125.515 -40.331 59.922 1.00 36.80 282 LYS C O 1
ATOM 6413 N N . VAL C 1 303 ? 127.055 -41.479 61.101 1.00 37.06 283 VAL C N 1
ATOM 6414 C CA . VAL C 1 303 ? 126.574 -41.057 62.410 1.00 39.64 283 VAL C CA 1
ATOM 6415 C C . VAL C 1 303 ? 127.686 -40.290 63.110 1.00 35.79 283 VAL C C 1
ATOM 6416 O O . VAL C 1 303 ? 128.838 -40.740 63.136 1.00 35.56 283 VAL C O 1
ATOM 6420 N N . VAL C 1 304 ? 127.340 -39.132 63.665 1.00 35.71 284 VAL C N 1
ATOM 6421 C CA . VAL C 1 304 ? 128.251 -38.333 64.475 1.00 42.22 284 VAL C CA 1
ATOM 6422 C C . VAL C 1 304 ? 127.663 -38.223 65.873 1.00 40.64 284 VAL C C 1
ATOM 6423 O O . VAL C 1 304 ? 126.482 -37.891 66.031 1.00 36.22 284 VAL C O 1
ATOM 6427 N N . LEU C 1 305 ? 128.477 -38.517 66.881 1.00 35.77 285 LEU C N 1
ATOM 6428 C CA . LEU C 1 305 ? 128.074 -38.405 68.274 1.00 36.31 285 LEU C CA 1
ATOM 6429 C C . LEU C 1 305 ? 128.949 -37.367 68.958 1.00 41.45 285 LEU C C 1
ATOM 6430 O O . LEU C 1 305 ? 130.180 -37.418 68.854 1.00 42.79 285 LEU C O 1
ATOM 6435 N N . ARG C 1 306 ? 128.310 -36.427 69.646 1.00 41.14 286 ARG C N 1
ATOM 6436 C CA . ARG C 1 306 ? 128.985 -35.314 70.302 1.00 42.77 286 ARG C CA 1
ATOM 6437 C C . ARG C 1 306 ? 128.832 -35.477 71.809 1.00 42.54 286 ARG C C 1
ATOM 6438 O O . ARG C 1 306 ? 127.717 -35.402 72.337 1.00 38.22 286 ARG C O 1
ATOM 6446 N N . LEU C 1 307 ? 129.948 -35.701 72.496 1.00 42.64 287 LEU C N 1
ATOM 6447 C CA . LEU C 1 307 ? 129.916 -35.870 73.942 1.00 46.03 287 LEU C CA 1
ATOM 6448 C C . LEU C 1 307 ? 129.684 -34.527 74.623 1.00 44.39 287 LEU C C 1
ATOM 6449 O O . LEU C 1 307 ? 130.348 -33.535 74.308 1.00 39.39 287 LEU C O 1
ATOM 6454 N N . LEU C 1 308 ? 128.739 -34.500 75.559 1.00 52.77 288 LEU C N 1
ATOM 6455 C CA . LEU C 1 308 ? 128.404 -33.309 76.337 1.00 60.52 288 LEU C CA 1
ATOM 6456 C C . LEU C 1 308 ? 128.719 -33.619 77.798 1.00 66.31 288 LEU C C 1
ATOM 6457 O O . LEU C 1 308 ? 127.897 -34.199 78.511 1.00 72.90 288 LEU C O 1
ATOM 6462 N N . ASP C 1 309 ? 129.909 -33.228 78.244 1.00 67.33 289 ASP C N 1
ATOM 6463 C CA . ASP C 1 309 ? 130.368 -33.505 79.597 1.00 73.76 289 ASP C CA 1
ATOM 6464 C C . ASP C 1 309 ? 130.672 -32.199 80.314 1.00 76.17 289 ASP C C 1
ATOM 6465 O O . ASP C 1 309 ? 131.437 -31.372 79.808 1.00 76.56 289 ASP C O 1
ATOM 6467 N N . LYS C 1 310 ? 130.077 -32.024 81.494 1.00 75.78 290 LYS C N 1
ATOM 6468 C CA . LYS C 1 310 ? 130.409 -30.868 82.319 1.00 74.29 290 LYS C CA 1
ATOM 6469 C C . LYS C 1 310 ? 131.817 -30.986 82.888 1.00 72.67 290 LYS C C 1
ATOM 6470 O O . LYS C 1 310 ? 132.518 -29.978 83.038 1.00 73.76 290 LYS C O 1
ATOM 6472 N N . SER C 1 311 ? 132.242 -32.205 83.209 1.00 73.07 291 SER C N 1
ATOM 6473 C CA . SER C 1 311 ? 133.540 -32.460 83.827 1.00 72.93 291 SER C CA 1
ATOM 6474 C C . SER C 1 311 ? 134.698 -31.851 83.041 1.00 74.27 291 SER C C 1
ATOM 6475 O O . SER C 1 311 ? 135.565 -31.191 83.614 1.00 75.56 291 SER C O 1
ATOM 6477 N N . GLN C 1 314 ? 138.257 -25.672 82.445 1.00 64.90 294 GLN C N 1
ATOM 6478 C CA . GLN C 1 314 ? 137.903 -25.700 83.858 1.00 65.73 294 GLN C CA 1
ATOM 6479 C C . GLN C 1 314 ? 137.212 -24.406 84.270 1.00 70.55 294 GLN C C 1
ATOM 6480 O O . GLN C 1 314 ? 137.297 -23.398 83.572 1.00 79.72 294 GLN C O 1
ATOM 6482 N N . LEU C 1 315 ? 136.528 -24.443 85.417 1.00 70.10 295 LEU C N 1
ATOM 6483 C CA . LEU C 1 315 ? 135.866 -23.244 85.922 1.00 73.56 295 LEU C CA 1
ATOM 6484 C C . LEU C 1 315 ? 136.867 -22.141 86.238 1.00 78.23 295 LEU C C 1
ATOM 6485 O O . LEU C 1 315 ? 136.569 -20.957 86.047 1.00 83.97 295 LEU C O 1
ATOM 6487 N N . ASP C 1 316 ? 138.050 -22.509 86.717 1.00 74.71 296 ASP C N 1
ATOM 6488 C CA . ASP C 1 316 ? 139.038 -21.522 87.127 1.00 70.37 296 ASP C CA 1
ATOM 6489 C C . ASP C 1 316 ? 139.673 -20.846 85.917 1.00 66.07 296 ASP C C 1
ATOM 6490 O O . ASP C 1 316 ? 140.013 -21.497 84.927 1.00 66.86 296 ASP C O 1
ATOM 6495 N N . MET C 1 317 ? 139.826 -19.522 86.004 1.00 61.18 297 MET C N 1
ATOM 6496 C CA . MET C 1 317 ? 140.427 -18.770 84.908 1.00 58.36 297 MET C CA 1
ATOM 6497 C C . MET C 1 317 ? 141.930 -19.000 84.817 1.00 62.04 297 MET C C 1
ATOM 6498 O O . MET C 1 317 ? 142.507 -18.877 83.731 1.00 63.28 297 MET C O 1
ATOM 6503 N N . THR C 1 318 ? 142.583 -19.328 85.935 1.00 64.92 298 THR C N 1
ATOM 6504 C CA . THR C 1 318 ? 144.029 -19.510 85.904 1.00 62.85 298 THR C CA 1
ATOM 6505 C C . THR C 1 318 ? 144.441 -20.741 85.107 1.00 51.98 298 THR C C 1
ATOM 6506 O O . THR C 1 318 ? 145.591 -20.817 84.663 1.00 51.56 298 THR C O 1
ATOM 6510 N N . LYS C 1 319 ? 143.535 -21.695 84.903 1.00 51.17 299 LYS C N 1
ATOM 6511 C CA . LYS C 1 319 ? 143.861 -22.933 84.206 1.00 51.73 299 LYS C CA 1
ATOM 6512 C C . LYS C 1 319 ? 143.532 -22.896 82.717 1.00 47.90 299 LYS C C 1
ATOM 6513 O O . LYS C 1 319 ? 143.688 -23.917 82.040 1.00 60.27 299 LYS C O 1
ATOM 6517 N N . LEU C 1 320 ? 143.096 -21.754 82.188 1.00 47.64 300 LEU C N 1
ATOM 6518 C CA . LEU C 1 320 ? 142.679 -21.683 80.793 1.00 54.36 300 LEU C CA 1
ATOM 6519 C C . LEU C 1 320 ? 143.796 -21.270 79.846 1.00 45.31 300 LEU C C 1
ATOM 6520 O O . LEU C 1 320 ? 143.699 -21.540 78.643 1.00 43.97 300 LEU C O 1
ATOM 6525 N N . GLY C 1 321 ? 144.845 -20.624 80.347 1.00 46.29 301 GLY C N 1
ATOM 6526 C CA . GLY C 1 321 ? 145.979 -20.245 79.520 1.00 46.35 301 GLY C CA 1
ATOM 6527 C C . GLY C 1 321 ? 146.234 -18.755 79.418 1.00 46.46 301 GLY C C 1
ATOM 6528 O O . GLY C 1 321 ? 147.142 -18.355 78.675 1.00 51.99 301 GLY C O 1
ATOM 6529 N N . TYR C 1 322 ? 145.485 -17.908 80.120 1.00 47.45 302 TYR C N 1
ATOM 6530 C CA . TYR C 1 322 ? 145.727 -16.473 80.072 1.00 48.23 302 TYR C CA 1
ATOM 6531 C C . TYR C 1 322 ? 147.066 -16.136 80.714 1.00 49.41 302 TYR C C 1
ATOM 6532 O O . TYR C 1 322 ? 147.382 -16.615 81.808 1.00 50.45 302 TYR C O 1
ATOM 6541 N N . GLU C 1 323 ? 147.851 -15.308 80.031 1.00 55.88 303 GLU C N 1
ATOM 6542 C CA . GLU C 1 323 ? 149.046 -14.748 80.629 1.00 53.95 303 GLU C CA 1
ATOM 6543 C C . GLU C 1 323 ? 148.655 -13.765 81.731 1.00 56.24 303 GLU C C 1
ATOM 6544 O O . GLU C 1 323 ? 147.529 -13.262 81.753 1.00 52.51 303 GLU C O 1
ATOM 6550 N N . PRO C 1 324 ? 149.566 -13.490 82.672 1.00 48.85 304 PRO C N 1
ATOM 6551 C CA . PRO C 1 324 ? 149.210 -12.584 83.781 1.00 51.50 304 PRO C CA 1
ATOM 6552 C C . PRO C 1 324 ? 148.718 -11.219 83.329 1.00 55.30 304 PRO C C 1
ATOM 6553 O O . PRO C 1 324 ? 147.789 -10.674 83.938 1.00 58.81 304 PRO C O 1
ATOM 6557 N N . ASP C 1 325 ? 149.310 -10.648 82.278 1.00 53.21 305 ASP C N 1
ATOM 6558 C CA . ASP C 1 325 ? 148.837 -9.360 81.778 1.00 52.64 305 ASP C CA 1
ATOM 6559 C C . ASP C 1 325 ? 147.454 -9.487 81.154 1.00 49.61 305 ASP C C 1
ATOM 6560 O O . ASP C 1 325 ? 146.563 -8.673 81.423 1.00 46.89 305 ASP C O 1
ATOM 6565 N N . ALA C 1 326 ? 147.262 -10.498 80.305 1.00 44.79 306 ALA C N 1
ATOM 6566 C CA . ALA C 1 326 ? 145.954 -10.715 79.698 1.00 39.56 306 ALA C CA 1
ATOM 6567 C C . ALA C 1 326 ? 144.899 -11.012 80.755 1.00 47.52 306 ALA C C 1
ATOM 6568 O O . ALA C 1 326 ? 143.771 -10.511 80.675 1.00 41.65 306 ALA C O 1
ATOM 6570 N N . LEU C 1 327 ? 145.251 -11.822 81.758 1.00 39.48 307 LEU C N 1
ATOM 6571 C CA . LEU C 1 327 ? 144.311 -12.132 82.829 1.00 45.20 307 LEU C CA 1
ATOM 6572 C C . LEU C 1 327 ? 143.901 -10.875 83.585 1.00 47.28 307 LEU C C 1
ATOM 6573 O O . LEU C 1 327 ? 142.730 -10.711 83.948 1.00 41.30 307 LEU C O 1
ATOM 6578 N N . HIS C 1 328 ? 144.856 -9.973 83.829 1.00 49.57 308 HIS C N 1
ATOM 6579 C CA . HIS C 1 328 ? 144.556 -8.738 84.547 1.00 49.66 308 HIS C CA 1
ATOM 6580 C C . HIS C 1 328 ? 143.592 -7.857 83.760 1.00 44.13 308 HIS C C 1
ATOM 6581 O O . HIS C 1 328 ? 142.642 -7.304 84.327 1.00 42.67 308 HIS C O 1
ATOM 6588 N N . TYR C 1 329 ? 143.823 -7.710 82.453 1.00 39.69 309 TYR C N 1
ATOM 6589 C CA . TYR C 1 329 ? 142.918 -6.921 81.622 1.00 43.39 309 TYR C CA 1
ATOM 6590 C C . TYR C 1 329 ? 141.523 -7.534 81.586 1.00 42.89 309 TYR C C 1
ATOM 6591 O O . TYR C 1 329 ? 140.519 -6.814 81.648 1.00 43.82 309 TYR C O 1
ATOM 6600 N N . PHE C 1 330 ? 141.439 -8.862 81.483 1.00 36.64 310 PHE C N 1
ATOM 6601 C CA . PHE C 1 330 ? 140.139 -9.520 81.400 1.00 35.41 310 PHE C CA 1
ATOM 6602 C C . PHE C 1 330 ? 139.369 -9.394 82.709 1.00 35.53 310 PHE C C 1
ATOM 6603 O O . PHE C 1 330 ? 138.160 -9.136 82.701 1.00 34.76 310 PHE C O 1
ATOM 6611 N N . LYS C 1 331 ? 140.055 -9.561 83.843 1.00 38.01 311 LYS C N 1
ATOM 6612 C CA . LYS C 1 331 ? 139.380 -9.502 85.136 1.00 43.01 311 LYS C CA 1
ATOM 6613 C C . LYS C 1 331 ? 138.866 -8.099 85.440 1.00 40.14 311 LYS C C 1
ATOM 6614 O O . LYS C 1 331 ? 137.756 -7.941 85.961 1.00 37.32 311 LYS C O 1
ATOM 6620 N N . GLU C 1 332 ? 139.655 -7.065 85.132 1.00 37.86 312 GLU C N 1
ATOM 6621 C CA . GLU C 1 332 ? 139.200 -5.709 85.422 1.00 41.06 312 GLU C CA 1
ATOM 6622 C C . GLU C 1 332 ? 138.066 -5.291 84.497 1.00 39.98 312 GLU C C 1
ATOM 6623 O O . GLU C 1 332 ? 137.226 -4.470 84.882 1.00 43.25 312 GLU C O 1
ATOM 6629 N N . ALA C 1 333 ? 138.008 -5.855 83.288 1.00 39.52 313 ALA C N 1
ATOM 6630 C CA . ALA C 1 333 ? 136.944 -5.493 82.359 1.00 34.73 313 ALA C CA 1
ATOM 6631 C C . ALA C 1 333 ? 135.606 -6.079 82.794 1.00 33.97 313 ALA C C 1
ATOM 6632 O O . ALA C 1 333 ? 134.574 -5.402 82.720 1.00 42.11 313 ALA C O 1
ATOM 6634 N N . ILE C 1 334 ? 135.601 -7.335 83.251 1.00 40.44 314 ILE C N 1
ATOM 6635 C CA . ILE C 1 334 ? 134.350 -7.964 83.672 1.00 42.43 314 ILE C CA 1
ATOM 6636 C C . ILE C 1 334 ? 133.890 -7.504 85.044 1.00 41.61 314 ILE C C 1
ATOM 6637 O O . ILE C 1 334 ? 132.736 -7.753 85.412 1.00 41.17 314 ILE C O 1
ATOM 6642 N N . HIS C 1 335 ? 134.750 -6.847 85.817 1.00 39.43 315 HIS C N 1
ATOM 6643 C CA . HIS C 1 335 ? 134.366 -6.342 87.127 1.00 44.27 315 HIS C CA 1
ATOM 6644 C C . HIS C 1 335 ? 133.938 -4.881 87.097 1.00 48.27 315 HIS C C 1
ATOM 6645 O O . HIS C 1 335 ? 133.567 -4.337 88.142 1.00 58.92 315 HIS C O 1
ATOM 6652 N N . LYS C 1 336 ? 133.975 -4.235 85.934 1.00 45.72 316 LYS C N 1
ATOM 6653 C CA . LYS C 1 336 ? 133.423 -2.897 85.816 1.00 46.00 316 LYS C CA 1
ATOM 6654 C C . LYS C 1 336 ? 131.899 -2.949 85.936 1.00 43.97 316 LYS C C 1
ATOM 6655 O O . LYS C 1 336 ? 131.275 -3.955 85.589 1.00 43.60 316 LYS C O 1
ATOM 6661 N N . PRO C 1 337 ? 131.274 -1.879 86.440 1.00 43.48 317 PRO C N 1
ATOM 6662 C CA . PRO C 1 337 ? 129.813 -1.905 86.621 1.00 46.21 317 PRO C CA 1
ATOM 6663 C C . PRO C 1 337 ? 129.028 -1.892 85.320 1.00 49.60 317 PRO C C 1
ATOM 6664 O O . PRO C 1 337 ? 127.852 -2.278 85.326 1.00 53.02 317 PRO C O 1
ATOM 6668 N N . PHE C 1 338 ? 129.631 -1.462 84.214 1.00 43.43 318 PHE C N 1
ATOM 6669 C CA . PHE C 1 338 ? 128.943 -1.412 82.933 1.00 35.55 318 PHE C CA 1
ATOM 6670 C C . PHE C 1 338 ? 129.944 -1.705 81.825 1.00 32.27 318 PHE C C 1
ATOM 6671 O O . PHE C 1 338 ? 131.155 -1.763 82.051 1.00 35.96 318 PHE C O 1
ATOM 6679 N N . GLY C 1 339 ? 129.424 -1.879 80.619 1.00 31.56 319 GLY C N 1
ATOM 6680 C CA . GLY C 1 339 ? 130.242 -2.089 79.443 1.00 33.05 319 GLY C CA 1
ATOM 6681 C C . GLY C 1 339 ? 130.016 -3.458 78.826 1.00 34.14 319 GLY C C 1
ATOM 6682 O O . GLY C 1 339 ? 129.368 -4.337 79.391 1.00 31.19 319 GLY C O 1
ATOM 6683 N N . MET C 1 340 ? 130.582 -3.616 77.633 1.00 35.02 320 MET C N 1
ATOM 6684 C CA . MET C 1 340 ? 130.452 -4.843 76.860 1.00 34.65 320 MET C CA 1
ATOM 6685 C C . MET C 1 340 ? 131.803 -5.535 76.760 1.00 33.80 320 MET C C 1
ATOM 6686 O O . MET C 1 340 ? 132.822 -4.887 76.496 1.00 34.45 320 MET C O 1
ATOM 6691 N N . VAL C 1 341 ? 131.805 -6.846 76.983 1.00 31.10 321 VAL C N 1
ATOM 6692 C CA . VAL C 1 341 ? 132.983 -7.684 76.809 1.00 33.19 321 VAL C CA 1
ATOM 6693 C C . VAL C 1 341 ? 132.648 -8.713 75.741 1.00 36.10 321 VAL C C 1
ATOM 6694 O O . VAL C 1 341 ? 131.696 -9.489 75.894 1.00 36.44 321 VAL C O 1
ATOM 6698 N N . LEU C 1 342 ? 133.417 -8.709 74.657 1.00 37.81 322 LEU C N 1
ATOM 6699 C CA . LEU C 1 342 ? 133.187 -9.591 73.524 1.00 36.78 322 LEU C CA 1
ATOM 6700 C C . LEU C 1 342 ? 134.287 -10.640 73.459 1.00 37.60 322 LEU C C 1
ATOM 6701 O O . LEU C 1 342 ? 135.475 -10.301 73.432 1.00 36.02 322 LEU C O 1
ATOM 6706 N N . VAL C 1 343 ? 133.886 -11.906 73.437 1.00 41.16 323 VAL C N 1
ATOM 6707 C CA . VAL C 1 343 ? 134.799 -13.034 73.298 1.00 30.87 323 VAL C CA 1
ATOM 6708 C C . VAL C 1 343 ? 134.616 -13.595 71.896 1.00 32.98 323 VAL C C 1
ATOM 6709 O O . VAL C 1 343 ? 133.528 -14.072 71.550 1.00 30.92 323 VAL C O 1
ATOM 6713 N N . THR C 1 344 ? 135.666 -13.531 71.084 1.00 31.56 324 THR C N 1
ATOM 6714 C CA . THR C 1 344 ? 135.562 -13.894 69.681 1.00 38.29 324 THR C CA 1
ATOM 6715 C C . THR C 1 344 ? 136.471 -15.072 69.354 1.00 38.56 324 THR C C 1
ATOM 6716 O O . THR C 1 344 ? 137.438 -15.362 70.065 1.00 32.60 324 THR C O 1
ATOM 6720 N N . GLY C 1 345 ? 136.140 -15.745 68.255 1.00 32.85 325 GLY C N 1
ATOM 6721 C CA . GLY C 1 345 ? 136.888 -16.888 67.793 1.00 34.59 325 GLY C CA 1
ATOM 6722 C C . GLY C 1 345 ? 136.020 -17.836 66.991 1.00 35.29 325 GLY C C 1
ATOM 6723 O O . GLY C 1 345 ? 134.788 -17.793 67.059 1.00 33.49 325 GLY C O 1
ATOM 6724 N N . PRO C 1 346 ? 136.648 -18.717 66.215 1.00 34.55 326 PRO C N 1
ATOM 6725 C CA . PRO C 1 346 ? 135.881 -19.692 65.434 1.00 36.86 326 PRO C CA 1
ATOM 6726 C C . PRO C 1 346 ? 135.219 -20.713 66.346 1.00 37.02 326 PRO C C 1
ATOM 6727 O O . PRO C 1 346 ? 135.460 -20.764 67.553 1.00 41.10 326 PRO C O 1
ATOM 6731 N N . THR C 1 347 ? 134.363 -21.538 65.746 1.00 37.72 327 THR C N 1
ATOM 6732 C CA . THR C 1 347 ? 133.695 -22.583 66.510 1.00 46.16 327 THR C CA 1
ATOM 6733 C C . THR C 1 347 ? 134.726 -23.536 67.106 1.00 35.51 327 THR C C 1
ATOM 6734 O O . THR C 1 347 ? 135.690 -23.928 66.441 1.00 36.12 327 THR C O 1
ATOM 6738 N N . GLY C 1 348 ? 134.540 -23.872 68.379 1.00 35.04 328 GLY C N 1
ATOM 6739 C CA . GLY C 1 348 ? 135.459 -24.753 69.070 1.00 35.23 328 GLY C CA 1
ATOM 6740 C C . GLY C 1 348 ? 136.708 -24.100 69.613 1.00 34.87 328 GLY C C 1
ATOM 6741 O O . GLY C 1 348 ? 137.673 -24.804 69.922 1.00 39.45 328 GLY C O 1
ATOM 6742 N N . SER C 1 349 ? 136.728 -22.775 69.748 1.00 41.00 329 SER C N 1
ATOM 6743 C CA . SER C 1 349 ? 137.911 -22.067 70.222 1.00 34.14 329 SER C CA 1
ATOM 6744 C C . SER C 1 349 ? 137.880 -21.783 71.718 1.00 34.50 329 SER C C 1
ATOM 6745 O O . SER C 1 349 ? 138.816 -21.164 72.235 1.00 33.68 329 SER C O 1
ATOM 6748 N N . GLY C 1 350 ? 136.837 -22.207 72.421 1.00 33.40 330 GLY C N 1
ATOM 6749 C CA . GLY C 1 350 ? 136.759 -22.037 73.857 1.00 33.14 330 GLY C CA 1
ATOM 6750 C C . GLY C 1 350 ? 135.990 -20.827 74.344 1.00 32.52 330 GLY C C 1
ATOM 6751 O O . GLY C 1 350 ? 136.176 -20.428 75.501 1.00 32.58 330 GLY C O 1
ATOM 6752 N N . LYS C 1 351 ? 135.130 -20.237 73.510 1.00 32.23 331 LYS C N 1
ATOM 6753 C CA . LYS C 1 351 ? 134.444 -19.007 73.898 1.00 39.86 331 LYS C CA 1
ATOM 6754 C C . LYS C 1 351 ? 133.465 -19.244 75.043 1.00 40.84 331 LYS C C 1
ATOM 6755 O O . LYS C 1 351 ? 133.396 -18.441 75.982 1.00 31.34 331 LYS C O 1
ATOM 6761 N N . THR C 1 352 ? 132.701 -20.337 74.988 1.00 31.88 332 THR C N 1
ATOM 6762 C CA . THR C 1 352 ? 131.721 -20.601 76.037 1.00 31.95 332 THR C CA 1
ATOM 6763 C C . THR C 1 352 ? 132.400 -20.870 77.375 1.00 32.17 332 THR C C 1
ATOM 6764 O O . THR C 1 352 ? 131.934 -20.398 78.419 1.00 32.13 332 THR C O 1
ATOM 6768 N N . VAL C 1 353 ? 133.508 -21.616 77.363 1.00 34.50 333 VAL C N 1
ATOM 6769 C CA . VAL C 1 353 ? 134.233 -21.893 78.601 1.00 36.39 333 VAL C CA 1
ATOM 6770 C C . VAL C 1 353 ? 134.764 -20.602 79.211 1.00 37.16 333 VAL C C 1
ATOM 6771 O O . VAL C 1 353 ? 134.706 -20.403 80.431 1.00 39.42 333 VAL C O 1
ATOM 6775 N N . SER C 1 354 ? 135.284 -19.700 78.374 1.00 32.34 334 SER C N 1
ATOM 6776 C CA . SER C 1 354 ? 135.793 -18.431 78.885 1.00 37.11 334 SER C CA 1
ATOM 6777 C C . SER C 1 354 ? 134.676 -17.593 79.496 1.00 40.09 334 SER C C 1
ATOM 6778 O O . SER C 1 354 ? 134.875 -16.934 80.523 1.00 38.72 334 SER C O 1
ATOM 6781 N N . LEU C 1 355 ? 133.487 -17.616 78.888 1.00 31.54 335 LEU C N 1
ATOM 6782 C CA . LEU C 1 355 ? 132.377 -16.832 79.420 1.00 35.15 335 LEU C CA 1
ATOM 6783 C C . LEU C 1 355 ? 131.811 -17.455 80.690 1.00 31.77 335 LEU C C 1
ATOM 6784 O O . LEU C 1 355 ? 131.484 -16.739 81.644 1.00 37.18 335 LEU C O 1
ATOM 6789 N N . TYR C 1 356 ? 131.674 -18.784 80.718 1.00 39.13 336 TYR C N 1
ATOM 6790 C CA . TYR C 1 356 ? 131.259 -19.455 81.946 1.00 38.84 336 TYR C CA 1
ATOM 6791 C C . TYR C 1 356 ? 132.244 -19.183 83.074 1.00 40.53 336 TYR C C 1
ATOM 6792 O O . TYR C 1 356 ? 131.847 -19.021 84.234 1.00 39.76 336 TYR C O 1
ATOM 6801 N N . SER C 1 357 ? 133.537 -19.129 82.746 1.00 33.29 337 SER C N 1
ATOM 6802 C CA . SER C 1 357 ? 134.557 -18.855 83.751 1.00 33.95 337 SER C CA 1
ATOM 6803 C C . SER C 1 357 ? 134.440 -17.430 84.279 1.00 35.86 337 SER C C 1
ATOM 6804 O O . SER C 1 357 ? 134.653 -17.183 85.472 1.00 34.65 337 SER C O 1
ATOM 6807 N N . ALA C 1 358 ? 134.101 -16.479 83.403 1.00 33.15 338 ALA C N 1
ATOM 6808 C CA . ALA C 1 358 ? 133.895 -15.105 83.849 1.00 41.62 338 ALA C CA 1
ATOM 6809 C C . ALA C 1 358 ? 132.627 -14.981 84.685 1.00 40.43 338 ALA C C 1
ATOM 6810 O O . ALA C 1 358 ? 132.608 -14.259 85.689 1.00 38.61 338 ALA C O 1
ATOM 6812 N N . LEU C 1 359 ? 131.557 -15.675 84.285 1.00 32.95 339 LEU C N 1
ATOM 6813 C CA . LEU C 1 359 ? 130.324 -15.648 85.066 1.00 36.06 339 LEU C CA 1
ATOM 6814 C C . LEU C 1 359 ? 130.535 -16.240 86.454 1.00 38.44 339 LEU C C 1
ATOM 6815 O O . LEU C 1 359 ? 129.959 -15.758 87.436 1.00 44.63 339 LEU C O 1
ATOM 6820 N N . GLY C 1 360 ? 131.360 -17.286 86.554 1.00 37.11 340 GLY C N 1
ATOM 6821 C CA . GLY C 1 360 ? 131.613 -17.896 87.850 1.00 35.86 340 GLY C CA 1
ATOM 6822 C C . GLY C 1 360 ? 132.301 -16.953 88.818 1.00 45.05 340 GLY C C 1
ATOM 6823 O O . GLY C 1 360 ? 131.983 -16.930 90.009 1.00 51.85 340 GLY C O 1
ATOM 6824 N N . GLU C 1 361 ? 133.254 -16.160 88.322 1.00 40.80 341 GLU C N 1
ATOM 6825 C CA . GLU C 1 361 ? 133.911 -15.176 89.174 1.00 47.66 341 GLU C CA 1
ATOM 6826 C C . GLU C 1 361 ? 132.969 -14.044 89.571 1.00 45.04 341 GLU C C 1
ATOM 6827 O O . GLU C 1 361 ? 133.192 -13.398 90.600 1.00 46.65 341 GLU C O 1
ATOM 6833 N N . LEU C 1 362 ? 131.922 -13.798 88.786 1.00 42.63 342 LEU C N 1
ATOM 6834 C CA . LEU C 1 362 ? 130.962 -12.739 89.070 1.00 41.78 342 LEU C CA 1
ATOM 6835 C C . LEU C 1 362 ? 129.702 -13.237 89.767 1.00 43.45 342 LEU C C 1
ATOM 6836 O O . LEU C 1 362 ? 128.863 -12.417 90.158 1.00 37.58 342 LEU C O 1
ATOM 6841 N N . ASN C 1 363 ? 129.549 -14.550 89.936 1.00 43.20 343 ASN C N 1
ATOM 6842 C CA . ASN C 1 363 ? 128.333 -15.113 90.511 1.00 44.80 343 ASN C CA 1
ATOM 6843 C C . ASN C 1 363 ? 128.244 -14.826 92.005 1.00 47.33 343 ASN C C 1
ATOM 6844 O O . ASN C 1 363 ? 128.645 -15.656 92.829 1.00 46.50 343 ASN C O 1
ATOM 6849 N N . LYS C 1 364 ? 127.715 -13.657 92.361 1.00 43.89 344 LYS C N 1
ATOM 6850 C CA . LYS C 1 364 ? 127.537 -13.252 93.747 1.00 48.73 344 LYS C CA 1
ATOM 6851 C C . LYS C 1 364 ? 126.056 -13.049 94.042 1.00 46.95 344 LYS C C 1
ATOM 6852 O O . LYS C 1 364 ? 125.260 -12.766 93.141 1.00 39.54 344 LYS C O 1
ATOM 6858 N N . THR C 1 365 ? 125.693 -13.184 95.321 1.00 42.11 345 THR C N 1
ATOM 6859 C CA . THR C 1 365 ? 124.303 -12.993 95.723 1.00 42.69 345 THR C CA 1
ATOM 6860 C C . THR C 1 365 ? 123.849 -11.547 95.575 1.00 42.31 345 THR C C 1
ATOM 6861 O O . THR C 1 365 ? 122.641 -11.294 95.515 1.00 42.38 345 THR C O 1
ATOM 6865 N N . THR C 1 366 ? 124.784 -10.599 95.509 1.00 42.02 346 THR C N 1
ATOM 6866 C CA . THR C 1 366 ? 124.447 -9.185 95.413 1.00 41.81 346 THR C CA 1
ATOM 6867 C C . THR C 1 366 ? 124.121 -8.741 93.993 1.00 44.37 346 THR C C 1
ATOM 6868 O O . THR C 1 366 ? 123.657 -7.611 93.809 1.00 40.58 346 THR C O 1
ATOM 6872 N N . GLU C 1 367 ? 124.347 -9.590 92.995 1.00 39.04 347 GLU C N 1
ATOM 6873 C CA . GLU C 1 367 ? 124.151 -9.228 91.600 1.00 38.45 347 GLU C CA 1
ATOM 6874 C C . GLU C 1 367 ? 123.140 -10.163 90.950 1.00 37.18 347 GLU C C 1
ATOM 6875 O O . GLU C 1 367 ? 123.002 -11.327 91.341 1.00 37.75 347 GLU C O 1
ATOM 6881 N N . ASN C 1 368 ? 122.432 -9.643 89.951 1.00 36.34 348 ASN C N 1
ATOM 6882 C CA . ASN C 1 368 ? 121.499 -10.428 89.150 1.00 39.04 348 ASN C CA 1
ATOM 6883 C C . ASN C 1 368 ? 122.161 -10.735 87.813 1.00 34.85 348 ASN C C 1
ATOM 6884 O O . ASN C 1 368 ? 122.426 -9.824 87.021 1.00 34.08 348 ASN C O 1
ATOM 6889 N N . ILE C 1 369 ? 122.428 -12.014 87.564 1.00 34.85 349 ILE C N 1
ATOM 6890 C CA . ILE C 1 369 ? 123.059 -12.473 86.332 1.00 33.96 349 ILE C CA 1
ATOM 6891 C C . ILE C 1 369 ? 122.030 -13.253 85.526 1.00 33.97 349 ILE C C 1
ATOM 6892 O O . ILE C 1 369 ? 121.402 -14.185 86.044 1.00 34.79 349 ILE C O 1
ATOM 6897 N N . SER C 1 370 ? 121.864 -12.875 84.260 1.00 33.24 350 SER C N 1
ATOM 6898 C CA . SER C 1 370 ? 120.914 -13.514 83.360 1.00 33.37 350 SER C CA 1
ATOM 6899 C C . SER C 1 370 ? 121.588 -13.795 82.026 1.00 45.55 350 SER C C 1
ATOM 6900 O O . SER C 1 370 ? 122.299 -12.940 81.487 1.00 39.68 350 SER C O 1
ATOM 6903 N N . THR C 1 371 ? 121.361 -14.995 81.494 1.00 42.72 351 THR C N 1
ATOM 6904 C CA . THR C 1 371 ? 122.013 -15.439 80.272 1.00 39.52 351 THR C CA 1
ATOM 6905 C C . THR C 1 371 ? 120.981 -15.924 79.266 1.00 38.59 351 THR C C 1
ATOM 6906 O O . THR C 1 371 ? 119.975 -16.537 79.638 1.00 37.28 351 THR C O 1
ATOM 6910 N N . ALA C 1 372 ? 121.241 -15.644 77.993 1.00 35.54 352 ALA C N 1
ATOM 6911 C CA . ALA C 1 372 ? 120.479 -16.188 76.875 1.00 36.75 352 ALA C CA 1
ATOM 6912 C C . ALA C 1 372 ? 121.420 -17.096 76.093 1.00 40.38 352 ALA C C 1
ATOM 6913 O O . ALA C 1 372 ? 122.399 -16.623 75.505 1.00 38.35 352 ALA C O 1
ATOM 6915 N N . GLU C 1 373 ? 121.134 -18.396 76.096 1.00 46.41 353 GLU C N 1
ATOM 6916 C CA . GLU C 1 373 ? 122.040 -19.388 75.540 1.00 43.14 353 GLU C CA 1
ATOM 6917 C C . GLU C 1 373 ? 121.308 -20.266 74.535 1.00 44.54 353 GLU C C 1
ATOM 6918 O O . GLU C 1 373 ? 120.091 -20.454 74.617 1.00 39.98 353 GLU C O 1
ATOM 6924 N N . ASP C 1 374 ? 122.066 -20.797 73.582 1.00 49.88 354 ASP C N 1
ATOM 6925 C CA . ASP C 1 374 ? 121.507 -21.660 72.548 1.00 53.06 354 ASP C CA 1
ATOM 6926 C C . ASP C 1 374 ? 122.476 -22.776 72.169 1.00 54.95 354 ASP C C 1
ATOM 6927 O O . ASP C 1 374 ? 123.292 -22.612 71.263 1.00 56.56 354 ASP C O 1
ATOM 6932 N N . PRO C 1 375 ? 122.396 -23.915 72.875 1.00 52.18 355 PRO C N 1
ATOM 6933 C CA . PRO C 1 375 ? 121.533 -24.099 74.044 1.00 47.48 355 PRO C CA 1
ATOM 6934 C C . PRO C 1 375 ? 122.272 -23.779 75.337 1.00 42.82 355 PRO C C 1
ATOM 6935 O O . PRO C 1 375 ? 123.439 -23.388 75.287 1.00 38.53 355 PRO C O 1
ATOM 6939 N N . VAL C 1 376 ? 121.602 -23.935 76.479 1.00 39.52 356 VAL C N 1
ATOM 6940 C CA . VAL C 1 376 ? 122.296 -23.862 77.758 1.00 43.99 356 VAL C CA 1
ATOM 6941 C C . VAL C 1 376 ? 123.166 -25.101 77.912 1.00 47.12 356 VAL C C 1
ATOM 6942 O O . VAL C 1 376 ? 122.683 -26.236 77.800 1.00 51.96 356 VAL C O 1
ATOM 6946 N N . GLU C 1 377 ? 124.458 -24.893 78.161 1.00 46.32 357 GLU C N 1
ATOM 6947 C CA . GLU C 1 377 ? 125.410 -25.996 78.169 1.00 47.26 357 GLU C CA 1
ATOM 6948 C C . GLU C 1 377 ? 125.806 -26.458 79.564 1.00 45.71 357 GLU C C 1
ATOM 6949 O O . GLU C 1 377 ? 126.311 -27.578 79.704 1.00 47.56 357 GLU C O 1
ATOM 6955 N N . PHE C 1 378 ? 125.584 -25.643 80.593 1.00 44.15 358 PHE C N 1
ATOM 6956 C CA . PHE C 1 378 ? 125.822 -26.072 81.963 1.00 44.97 358 PHE C CA 1
ATOM 6957 C C . PHE C 1 378 ? 125.010 -25.189 82.899 1.00 45.35 358 PHE C C 1
ATOM 6958 O O . PHE C 1 378 ? 124.885 -23.983 82.672 1.00 50.11 358 PHE C O 1
ATOM 6966 N N . ASN C 1 379 ? 124.464 -25.799 83.946 1.00 45.14 359 ASN C N 1
ATOM 6967 C CA . ASN C 1 379 ? 123.545 -25.131 84.857 1.00 49.03 359 ASN C CA 1
ATOM 6968 C C . ASN C 1 379 ? 124.307 -24.625 86.076 1.00 49.26 359 ASN C C 1
ATOM 6969 O O . ASN C 1 379 ? 124.975 -25.405 86.763 1.00 56.97 359 ASN C O 1
ATOM 6974 N N . PHE C 1 380 ? 124.204 -23.325 86.340 1.00 43.51 360 PHE C N 1
ATOM 6975 C CA . PHE C 1 380 ? 124.781 -22.711 87.528 1.00 45.58 360 PHE C CA 1
ATOM 6976 C C . PHE C 1 380 ? 123.666 -22.263 88.458 1.00 49.32 360 PHE C C 1
ATOM 6977 O O . PHE C 1 380 ? 122.768 -21.524 88.043 1.00 55.81 360 PHE C O 1
ATOM 6985 N N . ALA C 1 381 ? 123.727 -22.704 89.709 1.00 40.51 361 ALA C N 1
ATOM 6986 C CA . ALA C 1 381 ? 122.847 -22.145 90.722 1.00 44.28 361 ALA C CA 1
ATOM 6987 C C . ALA C 1 381 ? 123.177 -20.672 90.923 1.00 45.49 361 ALA C C 1
ATOM 6988 O O . ALA C 1 381 ? 124.347 -20.280 90.964 1.00 44.44 361 ALA C O 1
ATOM 6990 N N . GLY C 1 382 ? 122.137 -19.849 91.030 1.00 43.86 362 GLY C N 1
ATOM 6991 C CA . GLY C 1 382 ? 122.299 -18.426 91.210 1.00 42.60 362 GLY C CA 1
ATOM 6992 C C . GLY C 1 382 ? 122.282 -17.610 89.934 1.00 45.52 362 GLY C C 1
ATOM 6993 O O . GLY C 1 382 ? 122.101 -16.389 90.002 1.00 44.11 362 GLY C O 1
ATOM 6994 N N . ILE C 1 383 ? 122.469 -18.241 88.777 1.00 43.09 363 ILE C N 1
ATOM 6995 C CA . ILE C 1 383 ? 122.440 -17.563 87.486 1.00 36.63 363 ILE C CA 1
ATOM 6996 C C . ILE C 1 383 ? 121.149 -17.943 86.777 1.00 41.31 363 ILE C C 1
ATOM 6997 O O . ILE C 1 383 ? 120.795 -19.127 86.710 1.00 37.62 363 ILE C O 1
ATOM 7002 N N . ASN C 1 384 ? 120.447 -16.942 86.254 1.00 36.43 364 ASN C N 1
ATOM 7003 C CA . ASN C 1 384 ? 119.151 -17.150 85.612 1.00 40.24 364 ASN C CA 1
ATOM 7004 C C . ASN C 1 384 ? 119.384 -17.372 84.124 1.00 41.03 364 ASN C C 1
ATOM 7005 O O . ASN C 1 384 ? 119.595 -16.424 83.364 1.00 42.52 364 ASN C O 1
ATOM 7010 N N . GLN C 1 385 ? 119.336 -18.631 83.705 1.00 37.83 365 GLN C N 1
ATOM 7011 C CA . GLN C 1 385 ? 119.689 -19.022 82.349 1.00 42.57 365 GLN C CA 1
ATOM 7012 C C . GLN C 1 385 ? 118.431 -19.302 81.539 1.00 43.55 365 GLN C C 1
ATOM 7013 O O . GLN C 1 385 ? 117.568 -20.075 81.968 1.00 46.85 365 GLN C O 1
ATOM 7019 N N . VAL C 1 386 ? 118.335 -18.672 80.371 1.00 42.82 366 VAL C N 1
ATOM 7020 C CA . VAL C 1 386 ? 117.218 -18.847 79.452 1.00 41.07 366 VAL C CA 1
ATOM 7021 C C . VAL C 1 386 ? 117.739 -19.539 78.202 1.00 41.18 366 VAL C C 1
ATOM 7022 O O . VAL C 1 386 ? 118.757 -19.125 77.634 1.00 39.39 366 VAL C O 1
ATOM 7026 N N . GLN C 1 387 ? 117.043 -20.585 77.773 1.00 43.49 367 GLN C N 1
ATOM 7027 C CA . GLN C 1 387 ? 117.418 -21.335 76.584 1.00 43.45 367 GLN C CA 1
ATOM 7028 C C . GLN C 1 387 ? 116.572 -20.873 75.407 1.00 42.98 367 GLN C C 1
ATOM 7029 O O . GLN C 1 387 ? 115.351 -20.728 75.530 1.00 46.01 367 GLN C O 1
ATOM 7035 N N . MET C 1 388 ? 117.222 -20.653 74.268 1.00 39.97 368 MET C N 1
ATOM 7036 C CA . MET C 1 388 ? 116.534 -20.101 73.111 1.00 42.57 368 MET C CA 1
ATOM 7037 C C . MET C 1 388 ? 115.644 -21.147 72.453 1.00 45.33 368 MET C C 1
ATOM 7038 O O . MET C 1 388 ? 116.001 -22.324 72.350 1.00 41.08 368 MET C O 1
ATOM 7043 N N . HIS C 1 389 ? 114.467 -20.700 72.008 1.00 48.72 369 HIS C N 1
ATOM 7044 C CA . HIS C 1 389 ? 113.463 -21.544 71.361 1.00 52.03 369 HIS C CA 1
ATOM 7045 C C . HIS C 1 389 ? 112.849 -20.684 70.254 1.00 56.14 369 HIS C C 1
ATOM 7046 O O . HIS C 1 389 ? 111.797 -20.066 70.426 1.00 54.09 369 HIS C O 1
ATOM 7053 N N . GLU C 1 390 ? 113.531 -20.643 69.107 1.00 59.51 370 GLU C N 1
ATOM 7054 C CA . GLU C 1 390 ? 113.160 -19.702 68.055 1.00 63.43 370 GLU C CA 1
ATOM 7055 C C . GLU C 1 390 ? 111.801 -20.024 67.448 1.00 64.04 370 GLU C C 1
ATOM 7056 O O . GLU C 1 390 ? 111.088 -19.110 67.017 1.00 64.60 370 GLU C O 1
ATOM 7062 N N . ASP C 1 391 ? 111.420 -21.302 67.410 1.00 66.74 371 ASP C N 1
ATOM 7063 C CA . ASP C 1 391 ? 110.159 -21.672 66.777 1.00 70.37 371 ASP C CA 1
ATOM 7064 C C . ASP C 1 391 ? 108.960 -21.053 67.485 1.00 70.94 371 ASP C C 1
ATOM 7065 O O . ASP C 1 391 ? 107.925 -20.815 66.852 1.00 74.53 371 ASP C O 1
ATOM 7070 N N . ILE C 1 392 ? 109.076 -20.775 68.785 1.00 66.26 372 ILE C N 1
ATOM 7071 C CA . ILE C 1 392 ? 107.992 -20.152 69.539 1.00 62.90 372 ILE C CA 1
ATOM 7072 C C . ILE C 1 392 ? 108.214 -18.657 69.734 1.00 62.71 372 ILE C C 1
ATOM 7073 O O . ILE C 1 392 ? 107.422 -18.001 70.419 1.00 64.24 372 ILE C O 1
ATOM 7078 N N . GLY C 1 393 ? 109.269 -18.096 69.144 1.00 57.26 373 GLY C N 1
ATOM 7079 C CA . GLY C 1 393 ? 109.530 -16.675 69.215 1.00 48.05 373 GLY C CA 1
ATOM 7080 C C . GLY C 1 393 ? 110.532 -16.249 70.263 1.00 48.98 373 GLY C C 1
ATOM 7081 O O . GLY C 1 393 ? 110.744 -15.043 70.434 1.00 52.27 373 GLY C O 1
ATOM 7082 N N . LEU C 1 394 ? 111.157 -17.193 70.966 1.00 45.04 374 LEU C N 1
ATOM 7083 C CA . LEU C 1 394 ? 112.138 -16.879 72.004 1.00 43.39 374 LEU C CA 1
ATOM 7084 C C . LEU C 1 394 ? 113.526 -16.923 71.378 1.00 43.33 374 LEU C C 1
ATOM 7085 O O . LEU C 1 394 ? 114.193 -17.958 71.361 1.00 43.74 374 LEU C O 1
ATOM 7090 N N . ASN C 1 395 ? 113.964 -15.785 70.848 1.00 43.70 375 ASN C N 1
ATOM 7091 C CA . ASN C 1 395 ? 115.297 -15.637 70.283 1.00 45.10 375 ASN C CA 1
ATOM 7092 C C . ASN C 1 395 ? 116.126 -14.700 71.158 1.00 44.74 375 ASN C C 1
ATOM 7093 O O . ASN C 1 395 ? 115.666 -14.207 72.192 1.00 46.46 375 ASN C O 1
ATOM 7098 N N . PHE C 1 396 ? 117.368 -14.459 70.727 1.00 44.80 376 PHE C N 1
ATOM 7099 C CA . PHE C 1 396 ? 118.278 -13.625 71.508 1.00 42.24 376 PHE C CA 1
ATOM 7100 C C . PHE C 1 396 ? 117.714 -12.226 71.717 1.00 43.35 376 PHE C C 1
ATOM 7101 O O . PHE C 1 396 ? 117.822 -11.662 72.813 1.00 40.57 376 PHE C O 1
ATOM 7109 N N . ALA C 1 397 ? 117.106 -11.649 70.679 1.00 41.05 377 ALA C N 1
ATOM 7110 C CA . ALA C 1 397 ? 116.576 -10.294 70.792 1.00 39.79 377 ALA C CA 1
ATOM 7111 C C . ALA C 1 397 ? 115.433 -10.233 71.798 1.00 47.63 377 ALA C C 1
ATOM 7112 O O . ALA C 1 397 ? 115.384 -9.336 72.647 1.00 56.09 377 ALA C O 1
ATOM 7114 N N . ALA C 1 398 ? 114.503 -11.189 71.721 1.00 44.39 378 ALA C N 1
ATOM 7115 C CA . ALA C 1 398 ? 113.376 -11.201 72.648 1.00 38.95 378 ALA C CA 1
ATOM 7116 C C . ALA C 1 398 ? 113.834 -11.464 74.078 1.00 42.77 378 ALA C C 1
ATOM 7117 O O . ALA C 1 398 ? 113.299 -10.874 75.024 1.00 45.49 378 ALA C O 1
ATOM 7119 N N . ALA C 1 399 ? 114.820 -12.346 74.255 1.00 44.14 379 ALA C N 1
ATOM 7120 C CA . ALA C 1 399 ? 115.330 -12.617 75.596 1.00 44.73 379 ALA C CA 1
ATOM 7121 C C . ALA C 1 399 ? 116.067 -11.409 76.158 1.00 42.51 379 ALA C C 1
ATOM 7122 O O . ALA C 1 399 ? 115.946 -11.099 77.349 1.00 42.36 379 ALA C O 1
ATOM 7124 N N . LEU C 1 400 ? 116.831 -10.712 75.314 1.00 41.12 380 LEU C N 1
ATOM 7125 C CA . LEU C 1 400 ? 117.563 -9.537 75.775 1.00 40.35 380 LEU C CA 1
ATOM 7126 C C . LEU C 1 400 ? 116.612 -8.420 76.187 1.00 38.43 380 LEU C C 1
ATOM 7127 O O . LEU C 1 400 ? 116.819 -7.772 77.219 1.00 35.16 380 LEU C O 1
ATOM 7132 N N . ARG C 1 401 ? 115.561 -8.183 75.397 1.00 38.75 381 ARG C N 1
ATOM 7133 C CA . ARG C 1 401 ? 114.584 -7.159 75.755 1.00 35.58 381 ARG C CA 1
ATOM 7134 C C . ARG C 1 401 ? 113.899 -7.489 77.074 1.00 35.47 381 ARG C C 1
ATOM 7135 O O . ARG C 1 401 ? 113.582 -6.589 77.861 1.00 38.21 381 ARG C O 1
ATOM 7143 N N . SER C 1 402 ? 113.660 -8.777 77.334 1.00 34.89 382 SER C N 1
ATOM 7144 C CA . SER C 1 402 ? 113.029 -9.175 78.588 1.00 35.57 382 SER C CA 1
ATOM 7145 C C . SER C 1 402 ? 113.975 -8.984 79.766 1.00 34.92 382 SER C C 1
ATOM 7146 O O . SER C 1 402 ? 113.539 -8.632 80.869 1.00 35.37 382 SER C O 1
ATOM 7149 N N . PHE C 1 403 ? 115.275 -9.211 79.552 1.00 44.07 383 PHE C N 1
ATOM 7150 C CA . PHE C 1 403 ? 116.256 -8.988 80.610 1.00 33.55 383 PHE C CA 1
ATOM 7151 C C . PHE C 1 403 ? 116.248 -7.538 81.074 1.00 33.35 383 PHE C C 1
ATOM 7152 O O . PHE C 1 403 ? 116.382 -7.259 82.271 1.00 41.49 383 PHE C O 1
ATOM 7160 N N . LEU C 1 404 ? 116.092 -6.600 80.136 1.00 33.04 384 LEU C N 1
ATOM 7161 C CA . LEU C 1 404 ? 116.100 -5.183 80.477 1.00 38.99 384 LEU C CA 1
ATOM 7162 C C . LEU C 1 404 ? 114.912 -4.790 81.344 1.00 33.78 384 LEU C C 1
ATOM 7163 O O . LEU C 1 404 ? 114.983 -3.779 82.050 1.00 38.13 384 LEU C O 1
ATOM 7168 N N . ARG C 1 405 ? 113.830 -5.562 81.307 1.00 35.70 385 ARG C N 1
ATOM 7169 C CA . ARG C 1 405 ? 112.695 -5.360 82.194 1.00 38.02 385 ARG C CA 1
ATOM 7170 C C . ARG C 1 405 ? 112.810 -6.164 83.482 1.00 40.00 385 ARG C C 1
ATOM 7171 O O . ARG C 1 405 ? 111.884 -6.134 84.298 1.00 40.71 385 ARG C O 1
ATOM 7179 N N . GLN C 1 406 ? 113.919 -6.876 83.683 1.00 35.57 386 GLN C N 1
ATOM 7180 C CA . GLN C 1 406 ? 114.085 -7.785 84.810 1.00 40.14 386 GLN C CA 1
ATOM 7181 C C . GLN C 1 406 ? 115.091 -7.266 85.833 1.00 39.30 386 GLN C C 1
ATOM 7182 O O . GLN C 1 406 ? 115.699 -8.056 86.561 1.00 36.19 386 GLN C O 1
ATOM 7188 N N . ASP C 1 407 ? 115.269 -5.949 85.902 1.00 37.62 387 ASP C N 1
ATOM 7189 C CA . ASP C 1 407 ? 116.182 -5.318 86.849 1.00 38.44 387 ASP C CA 1
ATOM 7190 C C . ASP C 1 407 ? 117.570 -5.964 86.798 1.00 39.52 387 ASP C C 1
ATOM 7191 O O . ASP C 1 407 ? 118.032 -6.536 87.790 1.00 35.61 387 ASP C O 1
ATOM 7196 N N . PRO C 1 408 ? 118.253 -5.898 85.658 1.00 39.89 388 P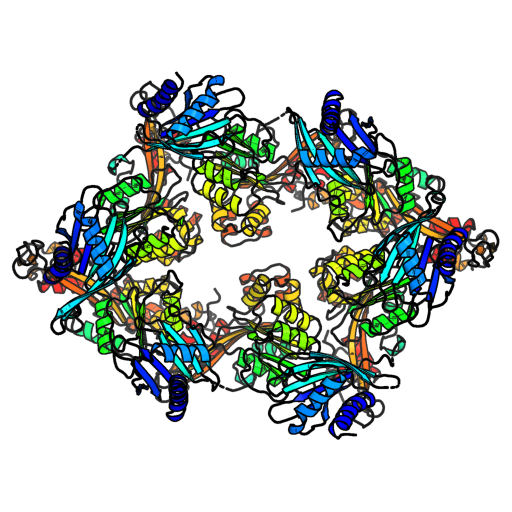RO C N 1
ATOM 7197 C CA . PRO C 1 408 ? 119.491 -6.658 85.489 1.00 44.43 388 PRO C CA 1
ATOM 7198 C C . PRO C 1 408 ? 120.715 -5.920 86.014 1.00 46.12 388 PRO C C 1
ATOM 7199 O O . PRO C 1 408 ? 120.725 -4.698 86.180 1.00 44.32 388 PRO C O 1
ATOM 7203 N N . ASP C 1 409 ? 121.754 -6.705 86.285 1.00 33.46 389 ASP C N 1
ATOM 7204 C CA . ASP C 1 409 ? 123.096 -6.198 86.540 1.00 35.01 389 ASP C CA 1
ATOM 7205 C C . ASP C 1 409 ? 124.082 -6.686 85.495 1.00 39.14 389 ASP C C 1
ATOM 7206 O O . ASP C 1 409 ? 124.840 -5.886 84.933 1.00 32.28 389 ASP C O 1
ATOM 7211 N N . ILE C 1 410 ? 124.079 -7.987 85.211 1.00 35.70 390 ILE C N 1
ATOM 7212 C CA . ILE C 1 410 ? 124.993 -8.610 84.263 1.00 38.47 390 ILE C CA 1
ATOM 7213 C C . ILE C 1 410 ? 124.172 -9.449 83.296 1.00 32.86 390 ILE C C 1
ATOM 7214 O O . ILE C 1 410 ? 123.339 -10.258 83.721 1.00 35.57 390 ILE C O 1
ATOM 7219 N N . ILE C 1 411 ? 124.403 -9.258 82.000 1.00 30.96 391 ILE C N 1
ATOM 7220 C CA . ILE C 1 411 ? 123.673 -9.958 80.950 1.00 30.80 391 ILE C CA 1
ATOM 7221 C C . ILE C 1 411 ? 124.676 -10.681 80.065 1.00 34.94 391 ILE C C 1
ATOM 7222 O O . ILE C 1 411 ? 125.670 -10.088 79.633 1.00 30.15 391 ILE C O 1
ATOM 7227 N N . MET C 1 412 ? 124.413 -11.956 79.793 1.00 38.58 392 MET C N 1
ATOM 7228 C CA . MET C 1 412 ? 125.219 -12.745 78.870 1.00 30.48 392 MET C CA 1
ATOM 7229 C C . MET C 1 412 ? 124.334 -13.171 77.709 1.00 30.61 392 MET C C 1
ATOM 7230 O O . MET C 1 412 ? 123.282 -13.784 77.919 1.00 31.49 392 MET C O 1
ATOM 7235 N N . ILE C 1 413 ? 124.744 -12.825 76.492 1.00 31.97 393 ILE C N 1
ATOM 7236 C CA . ILE C 1 413 ? 124.055 -13.234 75.274 1.00 30.66 393 ILE C CA 1
ATOM 7237 C C . ILE C 1 413 ? 124.946 -14.232 74.551 1.00 33.32 393 ILE C C 1
ATOM 7238 O O . ILE C 1 413 ? 126.124 -13.949 74.300 1.00 36.80 393 ILE C O 1
ATOM 7243 N N . GLY C 1 414 ? 124.387 -15.399 74.229 1.00 33.39 394 GLY C N 1
ATOM 7244 C CA . GLY C 1 414 ? 125.135 -16.495 73.639 1.00 35.88 394 GLY C CA 1
ATOM 7245 C C . GLY C 1 414 ? 126.027 -16.096 72.484 1.00 38.21 394 GLY C C 1
ATOM 7246 O O . GLY C 1 414 ? 127.241 -16.318 72.522 1.00 42.92 394 GLY C O 1
ATOM 7247 N N . GLU C 1 415 ? 125.438 -15.502 71.450 1.00 39.54 395 GLU C N 1
ATOM 7248 C CA . GLU C 1 415 ? 126.215 -14.967 70.344 1.00 46.18 395 GLU C CA 1
ATOM 7249 C C . GLU C 1 415 ? 125.441 -13.831 69.694 1.00 49.68 395 GLU C C 1
ATOM 7250 O O . GLU C 1 415 ? 124.210 -13.777 69.760 1.00 54.89 395 GLU C O 1
ATOM 7256 N N . ILE C 1 416 ? 126.183 -12.908 69.094 1.00 45.95 396 ILE C N 1
ATOM 7257 C CA . ILE C 1 416 ? 125.618 -11.817 68.311 1.00 40.06 396 ILE C CA 1
ATOM 7258 C C . ILE C 1 416 ? 125.710 -12.231 66.849 1.00 38.82 396 ILE C C 1
ATOM 7259 O O . ILE C 1 416 ? 126.801 -12.261 66.270 1.00 40.66 396 ILE C O 1
ATOM 7264 N N . ARG C 1 417 ? 124.570 -12.571 66.248 1.00 36.30 397 ARG C N 1
ATOM 7265 C CA . ARG C 1 417 ? 124.551 -13.090 64.888 1.00 40.86 397 ARG C CA 1
ATOM 7266 C C . ARG C 1 417 ? 123.877 -12.157 63.889 1.00 45.47 397 ARG C C 1
ATOM 7267 O O . ARG C 1 417 ? 123.813 -12.494 62.702 1.00 56.86 397 ARG C O 1
ATOM 7275 N N . ASP C 1 418 ? 123.381 -10.999 64.322 1.00 39.15 398 ASP C N 1
ATOM 7276 C CA . ASP C 1 418 ? 122.785 -10.044 63.397 1.00 38.50 398 ASP C CA 1
ATOM 7277 C C . ASP C 1 418 ? 122.879 -8.642 63.981 1.00 40.77 398 ASP C C 1
ATOM 7278 O O . ASP C 1 418 ? 123.249 -8.449 65.142 1.00 43.38 398 ASP C O 1
ATOM 7283 N N . PHE C 1 419 ? 122.533 -7.655 63.151 1.00 42.29 399 PHE C N 1
ATOM 7284 C CA . PHE C 1 419 ? 122.651 -6.261 63.564 1.00 43.13 399 PHE C CA 1
ATOM 7285 C C . PHE C 1 419 ? 121.602 -5.893 64.606 1.00 42.52 399 PHE C C 1
ATOM 7286 O O . PHE C 1 419 ? 121.881 -5.109 65.521 1.00 39.85 399 PHE C O 1
ATOM 7294 N N . GLU C 1 420 ? 120.389 -6.441 64.478 1.00 43.41 400 GLU C N 1
ATOM 7295 C CA . GLU C 1 420 ? 119.315 -6.120 65.415 1.00 40.69 400 GLU C CA 1
ATOM 7296 C C . GLU C 1 420 ? 119.716 -6.452 66.847 1.00 36.77 400 GLU C C 1
ATOM 7297 O O . GLU C 1 420 ? 119.558 -5.630 67.756 1.00 35.64 400 GLU C O 1
ATOM 7303 N N . THR C 1 421 ? 120.241 -7.659 67.065 1.00 35.34 401 THR C N 1
ATOM 7304 C CA . THR C 1 421 ? 120.680 -8.046 68.401 1.00 36.12 401 THR C CA 1
ATOM 7305 C C . THR C 1 421 ? 121.905 -7.249 68.832 1.00 36.39 401 THR C C 1
ATOM 7306 O O . THR C 1 421 ? 122.036 -6.890 70.008 1.00 41.58 401 THR C O 1
ATOM 7310 N N . ALA C 1 422 ? 122.813 -6.967 67.893 1.00 39.14 402 ALA C N 1
ATOM 7311 C CA . ALA C 1 422 ? 124.015 -6.208 68.221 1.00 36.48 402 ALA C CA 1
ATOM 7312 C C . ALA C 1 422 ? 123.670 -4.822 68.751 1.00 36.56 402 ALA C C 1
ATOM 7313 O O . ALA C 1 422 ? 124.244 -4.370 69.749 1.00 30.94 402 ALA C O 1
ATOM 7315 N N . GLU C 1 423 ? 122.732 -4.135 68.096 1.00 36.81 403 GLU C N 1
ATOM 7316 C CA . GLU C 1 423 ? 122.382 -2.779 68.508 1.00 39.42 403 GLU C CA 1
ATOM 7317 C C . GLU C 1 423 ? 121.725 -2.769 69.883 1.00 37.55 403 GLU C C 1
ATOM 7318 O O . GLU C 1 423 ? 122.047 -1.919 70.722 1.00 35.18 403 GLU C O 1
ATOM 7324 N N . ILE C 1 424 ? 120.801 -3.701 70.132 1.00 40.55 404 ILE C N 1
ATOM 7325 C CA . ILE C 1 424 ? 120.177 -3.795 71.450 1.00 40.69 404 ILE C CA 1
ATOM 7326 C C . ILE C 1 424 ? 121.227 -4.070 72.517 1.00 43.33 404 ILE C C 1
ATOM 7327 O O . ILE C 1 424 ? 121.218 -3.458 73.593 1.00 46.47 404 ILE C O 1
ATOM 7332 N N . ALA C 1 425 ? 122.153 -4.990 72.236 1.00 30.54 405 ALA C N 1
ATOM 7333 C CA . ALA C 1 425 ? 123.132 -5.389 73.241 1.00 33.85 405 ALA C CA 1
ATOM 7334 C C . ALA C 1 425 ? 124.125 -4.270 73.534 1.00 37.44 405 ALA C C 1
ATOM 7335 O O . ALA C 1 425 ? 124.454 -4.018 74.700 1.00 29.82 405 ALA C O 1
ATOM 7337 N N . ILE C 1 426 ? 124.611 -3.586 72.495 1.00 30.15 406 ILE C N 1
ATOM 7338 C CA . ILE C 1 426 ? 125.599 -2.534 72.710 1.00 30.21 406 ILE C CA 1
ATOM 7339 C C . ILE C 1 426 ? 124.962 -1.322 73.381 1.00 39.09 406 ILE C C 1
ATOM 7340 O O . ILE C 1 426 ? 125.617 -0.625 74.167 1.00 33.51 406 ILE C O 1
ATOM 7345 N N . LYS C 1 427 ? 123.683 -1.055 73.103 1.00 33.09 407 LYS C N 1
ATOM 7346 C CA . LYS C 1 427 ? 123.011 0.072 73.743 1.00 35.03 407 LYS C CA 1
ATOM 7347 C C . LYS C 1 427 ? 122.677 -0.238 75.195 1.00 30.53 407 LYS C C 1
ATOM 7348 O O . LYS C 1 427 ? 122.728 0.652 76.052 1.00 30.71 407 LYS C O 1
ATOM 7354 N N . ALA C 1 428 ? 122.327 -1.493 75.491 1.00 30.34 408 ALA C N 1
ATOM 7355 C CA . ALA C 1 428 ? 122.071 -1.878 76.874 1.00 30.34 408 ALA C CA 1
ATOM 7356 C C . ALA C 1 428 ? 123.330 -1.770 77.723 1.00 37.28 408 ALA C C 1
ATOM 7357 O O . ALA C 1 428 ? 123.250 -1.424 78.908 1.00 34.41 408 ALA C O 1
ATOM 7359 N N . ALA C 1 429 ? 124.494 -2.067 77.140 1.00 30.11 409 ALA C N 1
ATOM 7360 C CA . ALA C 1 429 ? 125.747 -1.914 77.870 1.00 30.25 409 ALA C CA 1
ATOM 7361 C C . ALA C 1 429 ? 126.020 -0.451 78.200 1.00 30.68 409 ALA C C 1
ATOM 7362 O O . ALA C 1 429 ? 126.453 -0.128 79.313 1.00 33.24 409 ALA C O 1
ATOM 7364 N N . LEU C 1 430 ? 125.768 0.450 77.246 1.00 34.52 410 LEU C N 1
ATOM 7365 C CA . LEU C 1 430 ? 126.007 1.867 77.497 1.00 38.97 410 LEU C CA 1
ATOM 7366 C C . LEU C 1 430 ? 124.963 2.457 78.436 1.00 31.54 410 LEU C C 1
ATOM 7367 O O . LEU C 1 430 ? 125.272 3.382 79.195 1.00 43.23 410 LEU C O 1
ATOM 7372 N N . THR C 1 431 ? 123.731 1.938 78.405 1.00 31.30 411 THR C N 1
ATOM 7373 C CA . THR C 1 431 ? 122.711 2.390 79.348 1.00 37.22 411 THR C CA 1
ATOM 7374 C C . THR C 1 431 ? 123.165 2.202 80.791 1.00 39.10 411 THR C C 1
ATOM 7375 O O . THR C 1 431 ? 122.833 3.019 81.659 1.00 35.91 411 THR C O 1
ATOM 7379 N N . GLY C 1 432 ? 123.942 1.156 81.063 1.00 38.40 412 GLY C N 1
ATOM 7380 C CA . GLY C 1 432 ? 124.468 0.943 82.395 1.00 36.85 412 GLY C CA 1
ATOM 7381 C C . GLY C 1 432 ? 124.374 -0.496 82.857 1.00 40.27 412 GLY C C 1
ATOM 7382 O O . GLY C 1 432 ? 123.994 -0.762 84.000 1.00 46.64 412 GLY C O 1
ATOM 7383 N N . HIS C 1 433 ? 124.713 -1.432 81.975 1.00 34.86 413 HIS C N 1
ATOM 7384 C CA . HIS C 1 433 ? 124.755 -2.845 82.318 1.00 34.70 413 HIS C CA 1
ATOM 7385 C C . HIS C 1 433 ? 126.048 -3.454 81.801 1.00 36.43 413 HIS C C 1
ATOM 7386 O O . HIS C 1 433 ? 126.640 -2.970 80.832 1.00 33.28 413 HIS C O 1
ATOM 7393 N N . LEU C 1 434 ? 126.483 -4.523 82.459 1.00 39.04 414 LEU C N 1
ATOM 7394 C CA . LEU C 1 434 ? 127.607 -5.314 81.980 1.00 38.31 414 LEU C CA 1
ATOM 7395 C C . LEU C 1 434 ? 127.066 -6.416 81.078 1.00 38.57 414 LEU C C 1
ATOM 7396 O O . LEU C 1 434 ? 126.209 -7.202 81.497 1.00 30.57 414 LEU C O 1
ATOM 7401 N N . VAL C 1 435 ? 127.559 -6.468 79.843 1.00 30.13 415 VAL C N 1
ATOM 7402 C CA . VAL C 1 435 ? 127.047 -7.377 78.825 1.00 29.81 415 VAL C CA 1
ATOM 7403 C C . VAL C 1 435 ? 128.202 -8.214 78.290 1.00 38.77 415 VAL C C 1
ATOM 7404 O O . VAL C 1 435 ? 129.229 -7.669 77.870 1.00 29.80 415 VAL C O 1
ATOM 7408 N N . LEU C 1 436 ? 128.034 -9.535 78.318 1.00 33.23 416 LEU C N 1
ATOM 7409 C CA . LEU C 1 436 ? 128.981 -10.477 77.737 1.00 30.45 416 LEU C CA 1
ATOM 7410 C C . LEU C 1 436 ? 128.347 -11.139 76.522 1.00 31.40 416 LEU C C 1
ATOM 7411 O O . LEU C 1 436 ? 127.177 -11.534 76.564 1.00 32.15 416 LEU C O 1
ATOM 7416 N N . SER C 1 437 ? 129.116 -11.274 75.446 1.00 33.33 417 SER C N 1
ATOM 7417 C CA . SER C 1 437 ? 128.609 -11.934 74.249 1.00 36.33 417 SER C CA 1
ATOM 7418 C C . SER C 1 437 ? 129.785 -12.401 73.400 1.00 35.08 417 SER C C 1
ATOM 7419 O O . SER C 1 437 ? 130.952 -12.203 73.750 1.00 32.76 417 SER C O 1
ATOM 7422 N N . THR C 1 438 ? 129.461 -13.034 72.273 1.00 35.08 418 THR C N 1
ATOM 7423 C CA . THR C 1 438 ? 130.461 -13.562 71.358 1.00 40.20 418 THR C CA 1
ATOM 7424 C C . THR C 1 438 ? 130.185 -13.084 69.941 1.00 37.95 418 THR C C 1
ATOM 7425 O O . THR C 1 438 ? 129.065 -12.703 69.590 1.00 37.87 418 THR C O 1
ATOM 7429 N N . LEU C 1 439 ? 131.239 -13.113 69.132 1.00 37.68 419 LEU C N 1
ATOM 7430 C CA . LEU C 1 439 ? 131.140 -12.935 67.693 1.00 40.48 419 LEU C CA 1
ATOM 7431 C C . LEU C 1 439 ? 132.082 -13.918 67.018 1.00 44.16 419 LEU C C 1
ATOM 7432 O O . LEU C 1 439 ? 133.082 -14.341 67.604 1.00 46.20 419 LEU C O 1
ATOM 7437 N N . HIS C 1 440 ? 131.751 -14.282 65.780 1.00 44.41 420 HIS C N 1
ATOM 7438 C CA . HIS C 1 440 ? 132.639 -15.106 64.964 1.00 42.97 420 HIS C CA 1
ATOM 7439 C C . HIS C 1 440 ? 133.490 -14.180 64.103 1.00 47.10 420 HIS C C 1
ATOM 7440 O O . HIS C 1 440 ? 133.180 -13.875 62.948 1.00 61.82 420 HIS C O 1
ATOM 7447 N N . THR C 1 441 ? 134.582 -13.713 64.699 1.00 37.48 421 THR C N 1
ATOM 7448 C CA . THR C 1 441 ? 135.619 -12.966 64.008 1.00 38.63 421 THR C CA 1
ATOM 7449 C C . THR C 1 441 ? 136.951 -13.652 64.277 1.00 39.40 421 THR C C 1
ATOM 7450 O O . THR C 1 441 ? 137.033 -14.615 65.046 1.00 39.12 421 THR C O 1
ATOM 7454 N N . ASN C 1 442 ? 138.006 -13.154 63.640 1.00 42.09 422 ASN C N 1
ATOM 7455 C CA . ASN C 1 442 ? 139.265 -13.876 63.602 1.00 47.79 422 ASN C CA 1
ATOM 7456 C C . ASN C 1 442 ? 140.390 -13.215 64.385 1.00 47.91 422 ASN C C 1
ATOM 7457 O O . ASN C 1 442 ? 141.439 -13.844 64.571 1.00 50.52 422 ASN C O 1
ATOM 7462 N N . ASP C 1 443 ? 140.208 -11.980 64.847 1.00 49.34 423 ASP C N 1
ATOM 7463 C CA . ASP C 1 443 ? 141.111 -11.382 65.822 1.00 45.75 423 ASP C CA 1
ATOM 7464 C C . ASP C 1 443 ? 140.400 -10.208 66.483 1.00 39.94 423 ASP C C 1
ATOM 7465 O O . ASP C 1 443 ? 139.288 -9.834 66.103 1.00 40.06 423 ASP C O 1
ATOM 7470 N N . ALA C 1 444 ? 141.062 -9.631 67.493 1.00 39.48 424 ALA C N 1
ATOM 7471 C CA . ALA C 1 444 ? 140.433 -8.549 68.250 1.00 41.20 424 ALA C CA 1
ATOM 7472 C C . ALA C 1 444 ? 140.274 -7.274 67.427 1.00 35.84 424 ALA C C 1
ATOM 7473 O O . ALA C 1 444 ? 139.186 -6.671 67.474 1.00 35.26 424 ALA C O 1
ATOM 7475 N N . PRO C 1 445 ? 141.279 -6.798 66.676 1.00 37.04 425 PRO C N 1
ATOM 7476 C CA . PRO C 1 445 ? 141.046 -5.591 65.861 1.00 37.67 425 PRO C CA 1
ATOM 7477 C C . PRO C 1 445 ? 139.960 -5.763 64.812 1.00 47.48 425 PRO C C 1
ATOM 7478 O O . PRO C 1 445 ? 139.194 -4.823 64.565 1.00 44.36 425 PRO C O 1
ATOM 7482 N N . ALA C 1 446 ? 139.874 -6.939 64.184 1.00 44.63 426 ALA C N 1
ATOM 7483 C CA . ALA C 1 446 ? 138.862 -7.163 63.156 1.00 40.90 426 ALA C CA 1
ATOM 7484 C C . ALA C 1 446 ? 137.449 -7.147 63.721 1.00 37.46 426 ALA C C 1
ATOM 7485 O O . ALA C 1 446 ? 136.501 -6.868 62.979 1.00 40.29 426 ALA C O 1
ATOM 7487 N N . THR C 1 447 ? 137.285 -7.445 65.012 1.00 38.72 427 THR C N 1
ATOM 7488 C CA . THR C 1 447 ? 135.965 -7.356 65.626 1.00 34.28 427 THR C CA 1
ATOM 7489 C C . THR C 1 447 ? 135.445 -5.925 65.616 1.00 34.35 427 THR C C 1
ATOM 7490 O O . THR C 1 447 ? 134.238 -5.704 65.460 1.00 34.00 427 THR C O 1
ATOM 7494 N N . ILE C 1 448 ? 136.339 -4.946 65.776 1.00 34.93 428 ILE C N 1
ATOM 7495 C CA . ILE C 1 448 ? 135.935 -3.542 65.733 1.00 38.70 428 ILE C CA 1
ATOM 7496 C C . ILE C 1 448 ? 135.298 -3.212 64.389 1.00 40.95 428 ILE C C 1
ATOM 7497 O O . ILE C 1 448 ? 134.180 -2.688 64.323 1.00 43.34 428 ILE C O 1
ATOM 7502 N N . ASN C 1 449 ? 135.997 -3.525 63.294 1.00 45.10 429 ASN C N 1
ATOM 7503 C CA . ASN C 1 449 ? 135.467 -3.205 61.973 1.00 45.99 429 ASN C CA 1
ATOM 7504 C C . ASN C 1 449 ? 134.263 -4.066 61.617 1.00 39.93 429 ASN C C 1
ATOM 7505 O O . ASN C 1 449 ? 133.395 -3.622 60.857 1.00 44.99 429 ASN C O 1
ATOM 7510 N N . ARG C 1 450 ? 134.190 -5.291 62.144 1.00 36.38 430 ARG C N 1
ATOM 7511 C CA . ARG C 1 450 ? 133.006 -6.112 61.912 1.00 36.05 430 ARG C CA 1
ATOM 7512 C C . ARG C 1 450 ? 131.763 -5.448 62.487 1.00 35.39 430 ARG C C 1
ATOM 7513 O O . ARG C 1 450 ? 130.710 -5.420 61.839 1.00 35.73 430 ARG C O 1
ATOM 7521 N N . LEU C 1 451 ? 131.869 -4.896 63.698 1.00 34.59 431 LEU C N 1
ATOM 7522 C CA . LEU C 1 451 ? 130.737 -4.189 64.289 1.00 34.06 431 LEU C CA 1
ATOM 7523 C C . LEU C 1 451 ? 130.369 -2.955 63.474 1.00 34.83 431 LEU C C 1
ATOM 7524 O O . LEU C 1 451 ? 129.184 -2.688 63.239 1.00 34.88 431 LEU C O 1
ATOM 7529 N N . LEU C 1 452 ? 131.371 -2.196 63.024 1.00 35.59 432 LEU C N 1
ATOM 7530 C CA . LEU C 1 452 ? 131.097 -1.012 62.216 1.00 36.50 432 LEU C CA 1
ATOM 7531 C C . LEU C 1 452 ? 130.466 -1.384 60.879 1.00 37.38 432 LEU C C 1
ATOM 7532 O O . LEU C 1 452 ? 129.508 -0.737 60.439 1.00 40.73 432 LEU C O 1
ATOM 7537 N N . ASN C 1 453 ? 130.983 -2.425 60.220 1.00 37.81 433 ASN C N 1
ATOM 7538 C CA . ASN C 1 453 ? 130.440 -2.823 58.924 1.00 42.42 433 ASN C CA 1
ATOM 7539 C C . ASN C 1 453 ? 129.007 -3.331 59.040 1.00 38.49 433 ASN C C 1
ATOM 7540 O O . ASN C 1 453 ? 128.241 -3.238 58.074 1.00 39.50 433 ASN C O 1
ATOM 7545 N N . MET C 1 454 ? 128.628 -3.871 60.202 1.00 39.75 434 MET C N 1
ATOM 7546 C CA . MET C 1 454 ? 127.245 -4.280 60.423 1.00 40.01 434 MET C CA 1
ATOM 7547 C C . MET C 1 454 ? 126.304 -3.091 60.574 1.00 41.55 434 MET C C 1
ATOM 7548 O O . MET C 1 454 ? 125.085 -3.271 60.497 1.00 46.84 434 MET C O 1
ATOM 7553 N N . GLY C 1 455 ? 126.836 -1.893 60.794 1.00 38.80 435 GLY C N 1
ATOM 7554 C CA . GLY C 1 455 ? 126.022 -0.712 60.979 1.00 41.19 435 GLY C CA 1
ATOM 7555 C C . GLY C 1 455 ? 126.017 -0.139 62.379 1.00 35.95 435 GLY C C 1
ATOM 7556 O O . GLY C 1 455 ? 125.261 0.804 62.637 1.00 35.99 435 GLY C O 1
ATOM 7557 N N . VAL C 1 456 ? 126.826 -0.676 63.293 1.00 35.10 436 VAL C N 1
ATOM 7558 C CA . VAL C 1 456 ? 126.910 -0.114 64.635 1.00 34.28 436 VAL C CA 1
ATOM 7559 C C . VAL C 1 456 ? 127.645 1.218 64.572 1.00 38.60 436 VAL C C 1
ATOM 7560 O O . VAL C 1 456 ? 128.733 1.319 63.990 1.00 35.41 436 VAL C O 1
ATOM 7564 N N . GLU C 1 457 ? 127.045 2.248 65.160 1.00 38.35 437 GLU C N 1
ATOM 7565 C CA . GLU C 1 457 ? 127.612 3.586 65.082 1.00 41.15 437 GLU C CA 1
ATOM 7566 C C . GLU C 1 457 ? 128.948 3.636 65.823 1.00 35.23 437 GLU C C 1
ATOM 7567 O O . GLU C 1 457 ? 129.110 2.981 66.857 1.00 34.41 437 GLU C O 1
ATOM 7573 N N . PRO C 1 458 ? 129.927 4.390 65.310 1.00 36.19 438 PRO C N 1
ATOM 7574 C CA . PRO C 1 458 ? 131.285 4.319 65.880 1.00 36.33 438 PRO C CA 1
ATOM 7575 C C . PRO C 1 458 ? 131.370 4.703 67.348 1.00 41.70 438 PRO C C 1
ATOM 7576 O O . PRO C 1 458 ? 132.163 4.104 68.086 1.00 35.53 438 PRO C O 1
ATOM 7580 N N . PHE C 1 459 ? 130.583 5.685 67.797 1.00 35.84 439 PHE C N 1
ATOM 7581 C CA . PHE C 1 459 ? 130.662 6.091 69.197 1.00 40.18 439 PHE C CA 1
ATOM 7582 C C . PHE C 1 459 ? 130.230 4.964 70.126 1.00 34.44 439 PHE C C 1
ATOM 7583 O O . PHE C 1 459 ? 130.738 4.858 71.248 1.00 34.30 439 PHE C O 1
ATOM 7591 N N . LEU C 1 460 ? 129.301 4.114 69.678 1.00 33.80 440 LEU C N 1
ATOM 7592 C CA . LEU C 1 460 ? 128.884 2.976 70.490 1.00 32.89 440 LEU C CA 1
ATOM 7593 C C . LEU C 1 460 ? 130.031 1.995 70.693 1.00 32.75 440 LEU C C 1
ATOM 7594 O O . LEU C 1 460 ? 130.252 1.506 71.806 1.00 35.19 440 LEU C O 1
ATOM 7599 N N . VAL C 1 461 ? 130.773 1.693 69.626 1.00 33.19 441 VAL C N 1
ATOM 7600 C CA . VAL C 1 461 ? 131.906 0.783 69.748 1.00 33.19 441 VAL C CA 1
ATOM 7601 C C . VAL C 1 461 ? 132.985 1.389 70.635 1.00 38.46 441 VAL C C 1
ATOM 7602 O O . VAL C 1 461 ? 133.585 0.699 71.468 1.00 40.68 441 VAL C O 1
ATOM 7606 N N . ALA C 1 462 ? 133.240 2.690 70.482 1.00 34.50 442 ALA C N 1
ATOM 7607 C CA . ALA C 1 462 ? 134.335 3.322 71.210 1.00 40.74 442 ALA C CA 1
ATOM 7608 C C . ALA C 1 462 ? 134.021 3.462 72.696 1.00 44.30 442 ALA C C 1
ATOM 7609 O O . ALA C 1 462 ? 134.912 3.307 73.538 1.00 54.92 442 ALA C O 1
ATOM 7611 N N . SER C 1 463 ? 132.765 3.750 73.041 1.00 40.93 443 SER C N 1
ATOM 7612 C CA . SER C 1 463 ? 132.429 4.104 74.414 1.00 42.55 443 SER C CA 1
ATOM 7613 C C . SER C 1 463 ? 131.779 2.979 75.208 1.00 33.40 443 SER C C 1
ATOM 7614 O O . SER C 1 463 ? 131.855 2.997 76.441 1.00 46.84 443 SER C O 1
ATOM 7617 N N . ALA C 1 464 ? 131.147 2.005 74.552 1.00 37.69 444 ALA C N 1
ATOM 7618 C CA . ALA C 1 464 ? 130.404 0.980 75.274 1.00 38.01 444 ALA C CA 1
ATOM 7619 C C . ALA C 1 464 ? 131.157 -0.334 75.430 1.00 34.44 444 ALA C C 1
ATOM 7620 O O . ALA C 1 464 ? 130.776 -1.146 76.281 1.00 31.28 444 ALA C O 1
ATOM 7622 N N . VAL C 1 465 ? 132.201 -0.566 74.643 1.00 33.38 445 VAL C N 1
ATOM 7623 C CA . VAL C 1 465 ? 132.953 -1.815 74.704 1.00 36.31 445 VAL C CA 1
ATOM 7624 C C . VAL C 1 465 ? 134.095 -1.647 75.698 1.00 38.41 445 VAL C C 1
ATOM 7625 O O . VAL C 1 465 ? 134.930 -0.747 75.553 1.00 45.50 445 VAL C O 1
ATOM 7629 N N . ASN C 1 466 ? 134.125 -2.505 76.719 1.00 34.85 446 ASN C N 1
ATOM 7630 C CA . ASN C 1 466 ? 135.228 -2.484 77.672 1.00 33.06 446 ASN C CA 1
ATOM 7631 C C . ASN C 1 466 ? 136.447 -3.206 77.124 1.00 34.29 446 ASN C C 1
ATOM 7632 O O . ASN C 1 466 ? 137.581 -2.755 77.316 1.00 34.39 446 ASN C O 1
ATOM 7637 N N . LEU C 1 467 ? 136.231 -4.326 76.441 1.00 36.17 447 LEU C N 1
ATOM 7638 C CA . LEU C 1 467 ? 137.327 -5.222 76.117 1.00 38.10 447 LEU C CA 1
ATOM 7639 C C . LEU C 1 467 ? 136.870 -6.208 75.053 1.00 32.49 447 LEU C C 1
ATOM 7640 O O . LEU C 1 467 ? 135.699 -6.590 75.002 1.00 36.16 447 LEU C O 1
ATOM 7645 N N . ILE C 1 468 ? 137.809 -6.601 74.196 1.00 36.26 448 ILE C N 1
ATOM 7646 C CA . ILE C 1 468 ? 137.577 -7.607 73.168 1.00 32.59 448 ILE C CA 1
ATOM 7647 C C . ILE C 1 468 ? 138.696 -8.634 73.257 1.00 37.24 448 ILE C C 1
ATOM 7648 O O . ILE C 1 468 ? 139.873 -8.267 73.350 1.00 33.89 448 ILE C O 1
ATOM 7653 N N . THR C 1 469 ? 138.333 -9.914 73.241 1.00 38.23 449 THR C N 1
ATOM 7654 C CA . THR C 1 469 ? 139.306 -10.996 73.216 1.00 39.27 449 THR C CA 1
ATOM 7655 C C . THR C 1 469 ? 139.160 -11.802 71.935 1.00 39.60 449 THR C C 1
ATOM 7656 O O . THR C 1 469 ? 138.051 -11.987 71.424 1.00 36.96 449 THR C O 1
ATOM 7660 N N . ALA C 1 470 ? 140.292 -12.273 71.426 1.00 40.09 450 ALA C N 1
ATOM 7661 C CA . ALA C 1 470 ? 140.345 -13.280 70.379 1.00 40.30 450 ALA C CA 1
ATOM 7662 C C . ALA C 1 470 ? 141.117 -14.473 70.919 1.00 34.20 450 ALA C C 1
ATOM 7663 O O . ALA C 1 470 ? 142.066 -14.304 71.692 1.00 34.68 450 ALA C O 1
ATOM 7665 N N . GLN C 1 471 ? 140.715 -15.679 70.526 1.00 34.06 451 GLN C N 1
ATOM 7666 C CA . GLN C 1 471 ? 141.359 -16.854 71.091 1.00 34.36 451 GLN C CA 1
ATOM 7667 C C . GLN C 1 471 ? 141.302 -18.028 70.128 1.00 37.21 451 GLN C C 1
ATOM 7668 O O . GLN C 1 471 ? 140.413 -18.121 69.276 1.00 36.30 451 GLN C O 1
ATOM 7674 N N . ARG C 1 472 ? 142.280 -18.919 70.279 1.00 39.92 452 ARG C N 1
ATOM 7675 C CA . ARG C 1 472 ? 142.319 -20.207 69.607 1.00 35.69 452 ARG C CA 1
ATOM 7676 C C . ARG C 1 472 ? 142.783 -21.248 70.613 1.00 36.62 452 ARG C C 1
ATOM 7677 O O . ARG C 1 472 ? 143.511 -20.934 71.559 1.00 36.07 452 ARG C O 1
ATOM 7685 N N . LEU C 1 473 ? 142.357 -22.489 70.406 1.00 37.78 453 LEU C N 1
ATOM 7686 C CA . LEU C 1 473 ? 142.795 -23.606 71.229 1.00 37.65 453 LEU C CA 1
ATOM 7687 C C . LEU C 1 473 ? 143.917 -24.351 70.520 1.00 39.64 453 LEU C C 1
ATOM 7688 O O . LEU C 1 473 ? 143.784 -24.714 69.346 1.00 40.96 453 LEU C O 1
ATOM 7693 N N . ALA C 1 474 ? 145.018 -24.567 71.231 1.00 42.16 454 ALA C N 1
ATOM 7694 C CA . ALA C 1 474 ? 146.138 -25.343 70.727 1.00 47.05 454 ALA C CA 1
ATOM 7695 C C . ALA C 1 474 ? 146.436 -26.484 71.688 1.00 39.36 454 ALA C C 1
ATOM 7696 O O . ALA C 1 474 ? 146.228 -26.368 72.899 1.00 48.14 454 ALA C O 1
ATOM 7698 N N . ARG C 1 475 ? 146.926 -27.589 71.137 1.00 40.18 455 ARG C N 1
ATOM 7699 C CA . ARG C 1 475 ? 147.182 -28.780 71.930 1.00 42.82 455 ARG C CA 1
ATOM 7700 C C . ARG C 1 475 ? 148.458 -28.625 72.749 1.00 41.44 455 ARG C C 1
ATOM 7701 O O . ARG C 1 475 ? 149.422 -27.979 72.327 1.00 42.02 455 ARG C O 1
ATOM 7709 N N . ARG C 1 476 ? 148.451 -29.222 73.937 1.00 41.61 456 ARG C N 1
ATOM 7710 C CA . ARG C 1 476 ? 149.616 -29.227 74.808 1.00 44.55 456 ARG C CA 1
ATOM 7711 C C . ARG C 1 476 ? 150.477 -30.447 74.519 1.00 46.71 456 ARG C C 1
ATOM 7712 O O . ARG C 1 476 ? 149.961 -31.525 74.213 1.00 43.75 456 ARG C O 1
ATOM 7720 N N . VAL C 1 477 ? 151.795 -30.271 74.630 1.00 47.01 457 VAL C N 1
ATOM 7721 C CA . VAL C 1 477 ? 152.698 -31.409 74.549 1.00 46.11 457 VAL C CA 1
ATOM 7722 C C . VAL C 1 477 ? 152.457 -32.323 75.742 1.00 49.37 457 VAL C C 1
ATOM 7723 O O . VAL C 1 477 ? 152.252 -31.862 76.873 1.00 46.17 457 VAL C O 1
ATOM 7727 N N . CYS C 1 478 ? 152.452 -33.629 75.488 1.00 46.91 458 CYS C N 1
ATOM 7728 C CA . CYS C 1 478 ? 152.262 -34.599 76.557 1.00 47.37 458 CYS C CA 1
ATOM 7729 C C . CYS C 1 478 ? 153.443 -34.559 77.519 1.00 51.35 458 CYS C C 1
ATOM 7730 O O . CYS C 1 478 ? 154.602 -34.627 77.097 1.00 52.56 458 CYS C O 1
ATOM 7733 N N . SER C 1 479 ? 153.146 -34.442 78.819 1.00 48.67 459 SER C N 1
ATOM 7734 C CA . SER C 1 479 ? 154.208 -34.378 79.819 1.00 51.87 459 SER C CA 1
ATOM 7735 C C . SER C 1 479 ? 155.019 -35.666 79.851 1.00 53.21 459 SER C C 1
ATOM 7736 O O . SER C 1 479 ? 156.230 -35.631 80.095 1.00 58.20 459 SER C O 1
ATOM 7739 N N . GLU C 1 480 ? 154.367 -36.811 79.636 1.00 53.51 460 GLU C N 1
ATOM 7740 C CA . GLU C 1 480 ? 155.096 -38.074 79.598 1.00 56.17 460 GLU C CA 1
ATOM 7741 C C . GLU C 1 480 ? 155.937 -38.187 78.333 1.00 58.69 460 GLU C C 1
ATOM 7742 O O . GLU C 1 480 ? 157.071 -38.678 78.374 1.00 59.96 460 GLU C O 1
ATOM 7748 N N . CYS C 1 481 ? 155.405 -37.716 77.204 1.00 63.07 461 CYS C N 1
ATOM 7749 C CA . CYS C 1 481 ? 156.038 -37.932 75.907 1.00 60.90 461 CYS C CA 1
ATOM 7750 C C . CYS C 1 481 ? 157.229 -37.021 75.655 1.00 58.89 461 CYS C C 1
ATOM 7751 O O . CYS C 1 481 ? 158.159 -37.414 74.942 1.00 54.56 461 CYS C O 1
ATOM 7754 N N . LYS C 1 482 ? 157.222 -35.826 76.237 1.00 61.25 462 LYS C N 1
ATOM 7755 C CA . LYS C 1 482 ? 157.942 -34.700 75.659 1.00 62.43 462 LYS C CA 1
ATOM 7756 C C . LYS C 1 482 ? 159.434 -34.971 75.506 1.00 64.66 462 LYS C C 1
ATOM 7757 O O . LYS C 1 482 ? 160.077 -35.568 76.374 1.00 65.17 462 LYS C O 1
ATOM 7763 N N . GLN C 1 483 ? 159.967 -34.545 74.368 1.00 66.98 463 GLN C N 1
ATOM 7764 C CA . GLN C 1 483 ? 161.380 -34.529 74.038 1.00 67.43 463 GLN C CA 1
ATOM 7765 C C . GLN C 1 483 ? 161.690 -33.209 73.356 1.00 67.41 463 GLN C C 1
ATOM 7766 O O . GLN C 1 483 ? 160.828 -32.643 72.679 1.00 62.35 463 GLN C O 1
ATOM 7772 N N . PRO C 1 484 ? 162.901 -32.683 73.531 1.00 72.95 464 PRO C N 1
ATOM 7773 C CA . PRO C 1 484 ? 163.263 -31.446 72.832 1.00 71.58 464 PRO C CA 1
ATOM 7774 C C . PRO C 1 484 ? 163.299 -31.648 71.325 1.00 70.80 464 PRO C C 1
ATOM 7775 O O . PRO C 1 484 ? 163.726 -32.693 70.829 1.00 71.10 464 PRO C O 1
ATOM 7779 N N . GLU C 1 485 ? 162.841 -30.634 70.597 1.00 70.35 465 GLU C N 1
ATOM 7780 C CA . GLU C 1 485 ? 162.869 -30.629 69.141 1.00 71.31 465 GLU C CA 1
ATOM 7781 C C . GLU C 1 485 ? 163.841 -29.556 68.671 1.00 71.72 465 GLU C C 1
ATOM 7782 O O . GLU C 1 485 ? 163.779 -28.411 69.132 1.00 70.35 465 GLU C O 1
ATOM 7788 N N . GLU C 1 486 ? 164.740 -29.930 67.763 1.00 73.27 466 GLU C N 1
ATOM 7789 C CA . GLU C 1 486 ? 165.780 -29.024 67.277 1.00 72.75 466 GLU C CA 1
ATOM 7790 C C . GLU C 1 486 ? 165.213 -28.195 66.132 1.00 76.95 466 GLU C C 1
ATOM 7791 O O . GLU C 1 486 ? 165.306 -28.562 64.961 1.00 86.21 466 GLU C O 1
ATOM 7793 N N . ILE C 1 487 ? 164.619 -27.058 66.479 1.00 71.50 467 ILE C N 1
ATOM 7794 C CA . ILE C 1 487 ? 164.108 -26.107 65.495 1.00 70.20 467 ILE C CA 1
ATOM 7795 C C . ILE C 1 487 ? 165.199 -25.079 65.228 1.00 76.40 467 ILE C C 1
ATOM 7796 O O . ILE C 1 487 ? 165.730 -24.488 66.180 1.00 79.13 467 ILE C O 1
ATOM 7801 N N . PRO C 1 488 ? 165.574 -24.839 63.971 1.00 79.52 468 PRO C N 1
ATOM 7802 C CA . PRO C 1 488 ? 166.615 -23.841 63.696 1.00 77.55 468 PRO C CA 1
ATOM 7803 C C . PRO C 1 488 ? 166.216 -22.475 64.232 1.00 75.05 468 PRO C C 1
ATOM 7804 O O . PRO C 1 488 ? 165.065 -22.051 64.108 1.00 76.11 468 PRO C O 1
ATOM 7808 N N . ILE C 1 489 ? 167.183 -21.796 64.857 1.00 76.46 469 ILE C N 1
ATOM 7809 C CA . ILE C 1 489 ? 166.909 -20.514 65.502 1.00 76.42 469 ILE C CA 1
ATOM 7810 C C . ILE C 1 489 ? 166.328 -19.519 64.509 1.00 74.90 469 ILE C C 1
ATOM 7811 O O . ILE C 1 489 ? 165.492 -18.682 64.872 1.00 68.43 469 ILE C O 1
ATOM 7815 N N . GLN C 1 490 ? 166.740 -19.600 63.241 1.00 79.10 470 GLN C N 1
ATOM 7816 C CA . GLN C 1 490 ? 166.194 -18.696 62.235 1.00 78.67 470 GLN C CA 1
ATOM 7817 C C . GLN C 1 490 ? 164.709 -18.954 62.013 1.00 78.18 470 GLN C C 1
ATOM 7818 O O . GLN C 1 490 ? 163.938 -18.015 61.785 1.00 80.70 470 GLN C O 1
ATOM 7824 N N . ALA C 1 491 ? 164.289 -20.219 62.081 1.00 74.02 471 ALA C N 1
ATOM 7825 C CA . ALA C 1 491 ? 162.874 -20.537 61.923 1.00 69.79 471 ALA C CA 1
ATOM 7826 C C . ALA C 1 491 ? 162.044 -19.932 63.048 1.00 70.92 471 ALA C C 1
ATOM 7827 O O . ALA C 1 491 ? 160.910 -19.491 62.826 1.00 71.46 471 ALA C O 1
ATOM 7829 N N . LEU C 1 492 ? 162.592 -19.906 64.266 1.00 68.16 472 LEU C N 1
ATOM 7830 C CA . LEU C 1 492 ? 161.901 -19.245 65.368 1.00 66.47 472 LEU C CA 1
ATOM 7831 C C . LEU C 1 492 ? 161.764 -17.751 65.107 1.00 69.73 472 LEU C C 1
ATOM 7832 O O . LEU C 1 492 ? 160.718 -17.157 65.392 1.00 67.17 472 LEU C O 1
ATOM 7837 N N . ILE C 1 493 ? 162.810 -17.129 64.557 1.00 74.62 473 ILE C N 1
ATOM 7838 C CA . ILE C 1 493 ? 162.770 -15.695 64.281 1.00 72.80 473 ILE C CA 1
ATOM 7839 C C . ILE C 1 493 ? 161.684 -15.376 63.260 1.00 70.21 473 ILE C C 1
ATOM 7840 O O . ILE C 1 493 ? 160.998 -14.350 63.360 1.00 67.59 473 ILE C O 1
ATOM 7845 N N . ASP C 1 494 ? 161.507 -16.248 62.265 1.00 72.75 474 ASP C N 1
ATOM 7846 C CA . ASP C 1 494 ? 160.473 -16.028 61.259 1.00 73.16 474 ASP C CA 1
ATOM 7847 C C . ASP C 1 494 ? 159.078 -16.069 61.866 1.00 69.58 474 ASP C C 1
ATOM 7848 O O . ASP C 1 494 ? 158.172 -15.379 61.384 1.00 69.69 474 ASP C O 1
ATOM 7853 N N . ALA C 1 495 ? 158.883 -16.865 62.919 1.00 68.56 475 ALA C N 1
ATOM 7854 C CA . ALA C 1 495 ? 157.585 -16.969 63.571 1.00 64.23 475 ALA C CA 1
ATOM 7855 C C . ALA C 1 495 ? 157.263 -15.770 64.453 1.00 62.13 475 ALA C C 1
ATOM 7856 O O . ALA C 1 495 ? 156.116 -15.640 64.895 1.00 59.49 475 ALA C O 1
ATOM 7858 N N . GLY C 1 496 ? 158.235 -14.903 64.727 1.00 63.14 476 GLY C N 1
ATOM 7859 C CA . GLY C 1 496 ? 157.965 -13.693 65.478 1.00 63.48 476 GLY C CA 1
ATOM 7860 C C . GLY C 1 496 ? 158.715 -13.570 66.789 1.00 65.12 476 GLY C C 1
ATOM 7861 O O . GLY C 1 496 ? 158.411 -12.688 67.598 1.00 67.68 476 GLY C O 1
ATOM 7862 N N . VAL C 1 497 ? 159.691 -14.441 67.018 1.00 65.26 477 VAL C N 1
ATOM 7863 C CA . VAL C 1 497 ? 160.510 -14.358 68.222 1.00 70.69 477 VAL C CA 1
ATOM 7864 C C . VAL C 1 497 ? 161.614 -13.333 68.007 1.00 75.87 477 VAL C C 1
ATOM 7865 O O . VAL C 1 497 ? 162.204 -13.247 66.923 1.00 78.67 477 VAL C O 1
ATOM 7869 N N . SER C 1 498 ? 161.887 -12.542 69.043 1.00 76.11 478 SER C N 1
ATOM 7870 C CA . SER C 1 498 ? 162.924 -11.529 68.961 1.00 78.12 478 SER C CA 1
ATOM 7871 C C . SER C 1 498 ? 164.295 -12.189 68.804 1.00 80.83 478 SER C C 1
ATOM 7872 O O . SER C 1 498 ? 164.485 -13.347 69.191 1.00 84.79 478 SER C O 1
ATOM 7875 N N . PRO C 1 499 ? 165.270 -11.476 68.228 1.00 81.81 479 PRO C N 1
ATOM 7876 C CA . PRO C 1 499 ? 166.608 -12.074 68.077 1.00 84.32 479 PRO C CA 1
ATOM 7877 C C . PRO C 1 499 ? 167.277 -12.391 69.402 1.00 87.73 479 PRO C C 1
ATOM 7878 O O . PRO C 1 499 ? 167.999 -13.391 69.505 1.00 83.98 479 PRO C O 1
ATOM 7882 N N . ASP C 1 500 ? 167.053 -11.563 70.424 1.00 90.91 480 ASP C N 1
ATOM 7883 C CA . ASP C 1 500 ? 167.697 -11.787 71.715 1.00 91.25 480 ASP C CA 1
ATOM 7884 C C . ASP C 1 500 ? 167.227 -13.088 72.353 1.00 89.20 480 ASP C C 1
ATOM 7885 O O . ASP C 1 500 ? 168.012 -13.789 73.002 1.00 92.18 480 ASP C O 1
ATOM 7887 N N . GLU C 1 501 ? 165.953 -13.433 72.175 1.00 83.07 481 GLU C N 1
ATOM 7888 C CA . GLU C 1 501 ? 165.375 -14.587 72.851 1.00 79.04 481 GLU C CA 1
ATOM 7889 C C . GLU C 1 501 ? 165.525 -15.887 72.074 1.00 80.15 481 GLU C C 1
ATOM 7890 O O . GLU C 1 501 ? 165.361 -16.960 72.666 1.00 80.94 481 GLU C O 1
ATOM 7892 N N . GLY C 1 502 ? 165.834 -15.818 70.780 1.00 80.71 482 GLY C N 1
ATOM 7893 C CA . GLY C 1 502 ? 165.841 -16.975 69.913 1.00 78.63 482 GLY C CA 1
ATOM 7894 C C . GLY C 1 502 ? 166.645 -18.156 70.424 1.00 79.83 482 GLY C C 1
ATOM 7895 O O . GLY C 1 502 ? 166.118 -19.259 70.607 1.00 73.12 482 GLY C O 1
ATOM 7896 N N . PRO C 1 503 ? 167.940 -17.947 70.670 1.00 84.76 483 PRO C N 1
ATOM 7897 C CA . PRO C 1 503 ? 168.794 -19.070 71.090 1.00 84.83 483 PRO C CA 1
ATOM 7898 C C . PRO C 1 503 ? 168.383 -19.708 72.405 1.00 82.52 483 PRO C C 1
ATOM 7899 O O . PRO C 1 503 ? 168.726 -20.872 72.646 1.00 80.90 483 PRO C O 1
ATOM 7900 N N . SER C 1 504 ? 167.651 -18.992 73.259 1.00 81.32 484 SER C N 1
ATOM 7901 C CA . SER C 1 504 ? 167.243 -19.518 74.555 1.00 82.18 484 SER C CA 1
ATOM 7902 C C . SER C 1 504 ? 166.062 -20.478 74.473 1.00 81.46 484 SER C C 1
ATOM 7903 O O . SER C 1 504 ? 165.773 -21.159 75.463 1.00 83.38 484 SER C O 1
ATOM 7906 N N . TYR C 1 505 ? 165.383 -20.558 73.332 1.00 77.44 485 TYR C N 1
ATOM 7907 C CA . TYR C 1 505 ? 164.157 -21.339 73.237 1.00 72.08 485 TYR C CA 1
ATOM 7908 C C . TYR C 1 505 ? 164.453 -22.834 73.227 1.00 72.46 485 TYR C C 1
ATOM 7909 O O . TYR C 1 505 ? 165.349 -23.299 72.515 1.00 74.42 485 TYR C O 1
ATOM 7918 N N . VAL C 1 506 ? 163.692 -23.586 74.020 1.00 68.88 486 VAL C N 1
ATOM 7919 C CA . VAL C 1 506 ? 163.742 -25.044 74.041 1.00 66.90 486 VAL C CA 1
ATOM 7920 C C . VAL C 1 506 ? 162.359 -25.541 73.640 1.00 66.05 486 VAL C C 1
ATOM 7921 O O . VAL C 1 506 ? 161.410 -25.453 74.429 1.00 66.73 486 VAL C O 1
ATOM 7925 N N . CYS C 1 507 ? 162.240 -26.055 72.418 1.00 65.38 487 CYS C N 1
ATOM 7926 C CA . CYS C 1 507 ? 160.968 -26.516 71.878 1.00 64.34 487 CYS C CA 1
ATOM 7927 C C . CYS C 1 507 ? 160.826 -28.019 72.074 1.00 68.78 487 CYS C C 1
ATOM 7928 O O . CYS C 1 507 ? 161.773 -28.776 71.844 1.00 68.73 487 CYS C O 1
ATOM 7931 N N . TYR C 1 508 ? 159.635 -28.449 72.483 1.00 67.89 488 TYR C N 1
ATOM 7932 C CA . TYR C 1 508 ? 159.373 -29.846 72.794 1.00 63.05 488 TYR C CA 1
ATOM 7933 C C . TYR C 1 508 ? 158.315 -30.419 71.859 1.00 59.56 488 TYR C C 1
ATOM 7934 O O . TYR C 1 508 ? 157.450 -29.699 71.351 1.00 59.44 488 TYR C O 1
ATOM 7943 N N . LYS C 1 509 ? 158.401 -31.730 71.638 1.00 56.86 489 LYS C N 1
ATOM 7944 C CA . LYS C 1 509 ? 157.442 -32.469 70.829 1.00 55.97 489 LYS C CA 1
ATOM 7945 C C . LYS C 1 509 ? 157.306 -33.866 71.411 1.00 59.14 489 LYS C C 1
ATOM 7946 O O . LYS C 1 509 ? 158.305 -34.491 71.781 1.00 60.51 489 LYS C O 1
ATOM 7950 N N . GLY C 1 510 ? 156.069 -34.352 71.493 1.00 56.85 490 GLY C N 1
ATOM 7951 C CA . GLY C 1 510 ? 155.824 -35.667 72.059 1.00 51.51 490 GLY C CA 1
ATOM 7952 C C . GLY C 1 510 ? 156.024 -36.773 71.034 1.00 56.14 490 GLY C C 1
ATOM 7953 O O . GLY C 1 510 ? 155.575 -36.680 69.889 1.00 58.12 490 GLY C O 1
ATOM 7954 N N . THR C 1 511 ? 156.702 -37.838 71.461 1.00 53.23 491 THR C N 1
ATOM 7955 C CA . THR C 1 511 ? 156.934 -38.981 70.588 1.00 58.36 491 THR C CA 1
ATOM 7956 C C . THR C 1 511 ? 155.711 -39.877 70.459 1.00 58.42 491 THR C C 1
ATOM 7957 O O . THR C 1 511 ? 155.629 -40.653 69.501 1.00 57.86 491 THR C O 1
ATOM 7961 N N . GLY C 1 512 ? 154.768 -39.791 71.392 1.00 52.59 492 GLY C N 1
ATOM 7962 C CA . GLY C 1 512 ? 153.601 -40.651 71.366 1.00 52.23 492 GLY C CA 1
ATOM 7963 C C . GLY C 1 512 ? 153.655 -41.734 72.424 1.00 56.03 492 GLY C C 1
ATOM 7964 O O . GLY C 1 512 ? 154.599 -42.528 72.459 1.00 55.61 492 GLY C O 1
ATOM 7965 N N . CYS C 1 513 ? 152.659 -41.764 73.308 1.00 56.43 493 CYS C N 1
ATOM 7966 C CA . CYS C 1 513 ? 152.559 -42.798 74.327 1.00 52.89 493 CYS C CA 1
ATOM 7967 C C . CYS C 1 513 ? 151.090 -43.138 74.538 1.00 54.52 493 CYS C C 1
ATOM 7968 O O . CYS C 1 513 ? 150.192 -42.458 74.034 1.00 51.55 493 CYS C O 1
ATOM 7971 N N . VAL C 1 514 ? 150.853 -44.212 75.296 1.00 56.78 494 VAL C N 1
ATOM 7972 C CA . VAL C 1 514 ? 149.490 -44.682 75.529 1.00 59.20 494 VAL C CA 1
ATOM 7973 C C . VAL C 1 514 ? 148.665 -43.630 76.259 1.00 57.92 494 VAL C C 1
ATOM 7974 O O . VAL C 1 514 ? 147.456 -43.505 76.025 1.00 61.25 494 VAL C O 1
ATOM 7978 N N . LYS C 1 515 ? 149.298 -42.840 77.130 1.00 55.17 495 LYS C N 1
ATOM 7979 C CA . LYS C 1 515 ? 148.557 -41.831 77.883 1.00 56.15 495 LYS C CA 1
ATOM 7980 C C . LYS C 1 515 ? 148.008 -40.730 76.982 1.00 55.68 495 LYS C C 1
ATOM 7981 O O . LYS C 1 515 ? 146.951 -40.162 77.280 1.00 51.68 495 LYS C O 1
ATOM 7984 N N . CYS C 1 516 ? 148.701 -40.412 75.889 1.00 53.60 496 CYS C N 1
ATOM 7985 C CA . CYS C 1 516 ? 148.274 -39.362 74.972 1.00 47.62 496 CYS C CA 1
ATOM 7986 C C . CYS C 1 516 ? 147.739 -39.921 73.658 1.00 47.84 496 CYS C C 1
ATOM 7987 O O . CYS C 1 516 ? 147.758 -39.222 72.640 1.00 47.98 496 CYS C O 1
ATOM 7990 N N . ASN C 1 517 ? 147.276 -41.172 73.661 1.00 48.47 497 ASN C N 1
ATOM 7991 C CA . ASN C 1 517 ? 146.714 -41.821 72.476 1.00 51.04 497 ASN C CA 1
ATOM 7992 C C . ASN C 1 517 ? 147.707 -41.861 71.318 1.00 51.76 497 ASN C C 1
ATOM 7993 O O . ASN C 1 517 ? 147.312 -41.803 70.150 1.00 54.59 497 ASN C O 1
ATOM 7998 N N . ASN C 1 518 ? 149.000 -41.958 71.637 1.00 50.61 498 ASN C N 1
ATOM 7999 C CA . ASN C 1 518 ? 150.068 -42.062 70.641 1.00 52.74 498 ASN C CA 1
ATOM 8000 C C . ASN C 1 518 ? 150.101 -40.853 69.705 1.00 54.43 498 ASN C C 1
ATOM 8001 O O . ASN C 1 518 ? 150.464 -40.971 68.531 1.00 54.89 498 ASN C O 1
ATOM 8006 N N . THR C 1 519 ? 149.730 -39.676 70.213 1.00 49.06 499 THR C N 1
ATOM 8007 C CA . THR C 1 519 ? 149.732 -38.461 69.409 1.00 55.40 499 THR C CA 1
ATOM 8008 C C . THR C 1 519 ? 150.848 -37.492 69.762 1.00 50.50 499 THR C C 1
ATOM 8009 O O . THR C 1 519 ? 151.204 -36.657 68.924 1.00 49.96 499 THR C O 1
ATOM 8013 N N . GLY C 1 520 ? 151.411 -37.583 70.964 1.00 51.02 500 GLY C N 1
ATOM 8014 C CA . GLY C 1 520 ? 152.345 -36.592 71.448 1.00 48.50 500 GLY C CA 1
ATOM 8015 C C . GLY C 1 520 ? 151.699 -35.389 72.096 1.00 56.79 500 GLY C C 1
ATOM 8016 O O . GLY C 1 520 ? 152.419 -34.497 72.568 1.00 54.66 500 GLY C O 1
ATOM 8017 N N . TYR C 1 521 ? 150.371 -35.336 72.136 1.00 46.14 501 TYR C N 1
ATOM 8018 C CA . TYR C 1 521 ? 149.634 -34.217 72.701 1.00 44.91 501 TYR C CA 1
ATOM 8019 C C . TYR C 1 521 ? 148.568 -34.739 73.652 1.00 44.43 501 TYR C C 1
ATOM 8020 O O . TYR C 1 521 ? 147.925 -35.759 73.381 1.00 44.68 501 TYR C O 1
ATOM 8029 N N . LYS C 1 522 ? 148.381 -34.033 74.766 1.00 50.89 502 LYS C N 1
ATOM 8030 C CA . LYS C 1 522 ? 147.371 -34.392 75.760 1.00 43.52 502 LYS C CA 1
ATOM 8031 C C . LYS C 1 522 ? 146.759 -33.106 76.296 1.00 46.28 502 LYS C C 1
ATOM 8032 O O . LYS C 1 522 ? 147.447 -32.312 76.946 1.00 47.10 502 LYS C O 1
ATOM 8035 N N . GLY C 1 523 ? 145.473 -32.902 76.026 1.00 42.15 503 GLY C N 1
ATOM 8036 C CA . GLY C 1 523 ? 144.803 -31.686 76.435 1.00 40.59 503 GLY C CA 1
ATOM 8037 C C . GLY C 1 523 ? 145.092 -30.536 75.492 1.00 42.93 503 GLY C C 1
ATOM 8038 O O . GLY C 1 523 ? 145.799 -30.661 74.489 1.00 40.48 503 GLY C O 1
ATOM 8039 N N . ARG C 1 524 ? 144.523 -29.382 75.828 1.00 39.20 504 ARG C N 1
ATOM 8040 C CA . ARG C 1 524 ? 144.703 -28.184 75.026 1.00 38.72 504 ARG C CA 1
ATOM 8041 C C . ARG C 1 524 ? 144.910 -26.985 75.940 1.00 38.43 504 ARG C C 1
ATOM 8042 O O . ARG C 1 524 ? 144.694 -27.048 77.153 1.00 38.49 504 ARG C O 1
ATOM 8050 N N . VAL C 1 525 ? 145.360 -25.888 75.334 1.00 38.29 505 VAL C N 1
ATOM 8051 C CA . VAL C 1 525 ? 145.574 -24.624 76.022 1.00 38.13 505 VAL C CA 1
ATOM 8052 C C . VAL C 1 525 ? 145.163 -23.511 75.068 1.00 37.48 505 VAL C C 1
ATOM 8053 O O . VAL C 1 525 ? 145.185 -23.676 73.845 1.00 37.51 505 VAL C O 1
ATOM 8057 N N . GLY C 1 526 ? 144.765 -22.378 75.633 1.00 37.00 506 GLY C N 1
ATOM 8058 C CA . GLY C 1 526 ? 144.267 -21.259 74.851 1.00 41.18 506 GLY C CA 1
ATOM 8059 C C . GLY C 1 526 ? 145.350 -20.233 74.562 1.00 37.04 506 GLY C C 1
ATOM 8060 O O . GLY C 1 526 ? 146.138 -19.879 75.440 1.00 37.70 506 GLY C O 1
ATOM 8061 N N . PHE C 1 527 ? 145.388 -19.781 73.310 1.00 37.04 507 PHE C N 1
ATOM 8062 C CA . PHE C 1 527 ? 146.191 -18.631 72.902 1.00 37.64 507 PHE C CA 1
ATOM 8063 C C . PHE C 1 527 ? 145.260 -17.425 72.863 1.00 36.86 507 PHE C C 1
ATOM 8064 O O . PHE C 1 527 ? 144.332 -17.382 72.050 1.00 36.21 507 PHE C O 1
ATOM 8072 N N . TYR C 1 528 ? 145.502 -16.450 73.734 1.00 37.04 508 TYR C N 1
ATOM 8073 C CA . TYR C 1 528 ? 144.576 -15.343 73.927 1.00 36.33 508 TYR C CA 1
ATOM 8074 C C . TYR C 1 528 ? 145.186 -14.020 73.488 1.00 45.46 508 TYR C C 1
ATOM 8075 O O . TYR C 1 528 ? 146.348 -13.724 73.787 1.00 40.20 508 TYR C O 1
ATOM 8084 N N . GLN C 1 529 ? 144.386 -13.231 72.776 1.00 36.44 509 GLN C N 1
ATOM 8085 C CA . GLN C 1 529 ? 144.660 -11.825 72.506 1.00 40.87 509 GLN C CA 1
ATOM 8086 C C . GLN C 1 529 ? 143.614 -11.024 73.271 1.00 44.49 509 GLN C C 1
ATOM 8087 O O . GLN C 1 529 ? 142.439 -11.006 72.889 1.00 40.29 509 GLN C O 1
ATOM 8093 N N . VAL C 1 530 ? 144.030 -10.379 74.356 1.00 36.66 510 VAL C N 1
ATOM 8094 C CA . VAL C 1 530 ? 143.121 -9.670 75.251 1.00 40.14 510 VAL C CA 1
ATOM 8095 C C . VAL C 1 530 ? 143.381 -8.180 75.070 1.00 38.35 510 VAL C C 1
ATOM 8096 O O . VAL C 1 530 ? 144.379 -7.641 75.562 1.00 37.93 510 VAL C O 1
ATOM 8100 N N . MET C 1 531 ? 142.474 -7.508 74.363 1.00 36.12 511 MET C N 1
ATOM 8101 C CA . MET C 1 531 ? 142.643 -6.108 73.987 1.00 40.93 511 MET C CA 1
ATOM 8102 C C . MET C 1 531 ? 141.641 -5.235 74.731 1.00 36.25 511 MET C C 1
ATOM 8103 O O . MET C 1 531 ? 140.472 -5.147 74.321 1.00 35.29 511 MET C O 1
ATOM 8108 N N . PRO C 1 532 ? 142.032 -4.578 75.821 1.00 36.97 512 PRO C N 1
ATOM 8109 C CA . PRO C 1 532 ? 141.137 -3.598 76.443 1.00 44.97 512 PRO C CA 1
ATOM 8110 C C . PRO C 1 532 ? 140.983 -2.374 75.557 1.00 46.90 512 PRO C C 1
ATOM 8111 O O . PRO C 1 532 ? 141.880 -2.015 74.790 1.00 48.90 512 PRO C O 1
ATOM 8115 N N . MET C 1 533 ? 139.820 -1.731 75.662 1.00 43.38 513 MET C N 1
ATOM 8116 C CA . MET C 1 533 ? 139.513 -0.555 74.847 1.00 46.58 513 MET C CA 1
ATOM 8117 C C . MET C 1 533 ? 140.263 0.643 75.425 1.00 48.07 513 MET C C 1
ATOM 8118 O O . MET C 1 533 ? 139.713 1.489 76.135 1.00 55.48 513 MET C O 1
ATOM 8123 N N . LEU C 1 534 ? 141.556 0.705 75.113 1.00 43.76 514 LEU C N 1
ATOM 8124 C CA . LEU C 1 534 ? 142.395 1.797 75.581 1.00 45.49 514 LEU C CA 1
ATOM 8125 C C . LEU C 1 534 ? 142.051 3.086 74.837 1.00 44.61 514 LEU C C 1
ATOM 8126 O O . LEU C 1 534 ? 141.521 3.068 73.722 1.00 41.92 514 LEU C O 1
ATOM 8131 N N . GLU C 1 535 ? 142.363 4.218 75.477 1.00 48.82 515 GLU C N 1
ATOM 8132 C CA . GLU C 1 535 ? 141.995 5.518 74.920 1.00 48.79 515 GLU C CA 1
ATOM 8133 C C . GLU C 1 535 ? 142.581 5.717 73.528 1.00 47.84 515 GLU C C 1
ATOM 8134 O O . GLU C 1 535 ? 141.933 6.304 72.652 1.00 47.17 515 GLU C O 1
ATOM 8137 N N . GLU C 1 536 ? 143.807 5.237 73.306 1.00 48.20 516 GLU C N 1
ATOM 8138 C CA . GLU C 1 536 ? 144.420 5.349 71.987 1.00 53.13 516 GLU C CA 1
ATOM 8139 C C . GLU C 1 536 ? 143.608 4.599 70.938 1.00 55.13 516 GLU C C 1
ATOM 8140 O O . GLU C 1 536 ? 143.474 5.059 69.798 1.00 57.87 516 GLU C O 1
ATOM 8146 N N . ILE C 1 537 ? 143.047 3.446 71.310 1.00 50.38 517 ILE C N 1
ATOM 8147 C CA . ILE C 1 537 ? 142.240 2.669 70.373 1.00 45.46 517 ILE C CA 1
ATOM 8148 C C . ILE C 1 537 ? 140.917 3.372 70.089 1.00 46.77 517 ILE C C 1
ATOM 8149 O O . ILE C 1 537 ? 140.424 3.356 68.954 1.00 46.90 517 ILE C O 1
ATOM 8154 N N . ARG C 1 538 ? 140.323 4.000 71.109 1.00 46.53 518 ARG C N 1
ATOM 8155 C CA . ARG C 1 538 ? 139.060 4.708 70.914 1.00 47.56 518 ARG C CA 1
ATOM 8156 C C . ARG C 1 538 ? 139.202 5.825 69.892 1.00 46.25 518 ARG C C 1
ATOM 8157 O O . ARG C 1 538 ? 138.317 6.026 69.053 1.00 50.59 518 ARG C O 1
ATOM 8165 N N . GLU C 1 539 ? 140.303 6.578 69.960 1.00 45.12 519 GLU C N 1
ATOM 8166 C CA . GLU C 1 539 ? 140.519 7.659 69.005 1.00 47.78 519 GLU C CA 1
ATOM 8167 C C . GLU C 1 539 ? 140.584 7.134 67.577 1.00 49.77 519 GLU C C 1
ATOM 8168 O O . GLU C 1 539 ? 140.154 7.819 66.642 1.00 50.96 519 GLU C O 1
ATOM 8170 N N . LEU C 1 540 ? 141.112 5.922 67.390 1.00 51.13 520 LEU C N 1
ATOM 8171 C CA . LEU C 1 540 ? 141.192 5.345 66.052 1.00 52.87 520 LEU C CA 1
ATOM 8172 C C . LEU C 1 540 ? 139.814 4.956 65.526 1.00 52.33 520 LEU C C 1
ATOM 8173 O O . LEU C 1 540 ? 139.524 5.144 64.338 1.00 54.54 520 LEU C O 1
ATOM 8178 N N . ILE C 1 541 ? 138.958 4.404 66.390 1.00 44.18 521 ILE C N 1
ATOM 8179 C CA . ILE C 1 541 ? 137.596 4.079 65.978 1.00 39.85 521 ILE C CA 1
ATOM 8180 C C . ILE C 1 541 ? 136.881 5.330 65.488 1.00 49.17 521 ILE C C 1
ATOM 8181 O O . ILE C 1 541 ? 136.224 5.321 64.440 1.00 50.68 521 ILE C O 1
ATOM 8186 N N . LEU C 1 542 ? 137.011 6.430 66.231 1.00 49.74 522 LEU C N 1
ATOM 8187 C CA . LEU C 1 542 ? 136.334 7.668 65.868 1.00 53.13 522 LEU C CA 1
ATOM 8188 C C . LEU C 1 542 ? 136.948 8.331 64.640 1.00 53.70 522 LEU C C 1
ATOM 8189 O O . LEU C 1 542 ? 136.259 9.093 63.953 1.00 55.77 522 LEU C O 1
ATOM 8194 N N . ASN C 1 543 ? 138.214 8.050 64.340 1.00 53.59 523 ASN C N 1
ATOM 8195 C CA . ASN C 1 543 ? 138.895 8.639 63.195 1.00 59.11 523 ASN C CA 1
ATOM 8196 C C . ASN C 1 543 ? 138.915 7.729 61.972 1.00 65.32 523 ASN C C 1
ATOM 8197 O O . ASN C 1 543 ? 139.505 8.099 60.952 1.00 68.33 523 ASN C O 1
ATOM 8202 N N . GLY C 1 544 ? 138.296 6.553 62.050 1.00 62.45 524 GLY C N 1
ATOM 8203 C CA . GLY C 1 544 ? 138.104 5.724 60.875 1.00 53.05 524 GLY C CA 1
ATOM 8204 C C . GLY C 1 544 ? 139.273 4.854 60.477 1.00 50.99 524 GLY C C 1
ATOM 8205 O O . GLY C 1 544 ? 139.424 4.544 59.291 1.00 55.17 524 GLY C O 1
ATOM 8206 N N . ALA C 1 545 ? 140.103 4.439 61.430 1.00 49.11 525 ALA C N 1
ATOM 8207 C CA . ALA C 1 545 ? 141.237 3.583 61.117 1.00 53.63 525 ALA C CA 1
ATOM 8208 C C . ALA C 1 545 ? 140.765 2.189 60.707 1.00 53.76 525 ALA C C 1
ATOM 8209 O O . ALA C 1 545 ? 139.677 1.736 61.074 1.00 52.41 525 ALA C O 1
ATOM 8211 N N . ASN C 1 546 ? 141.603 1.505 59.929 1.00 52.95 526 ASN C N 1
ATOM 8212 C CA . ASN C 1 546 ? 141.284 0.160 59.481 1.00 51.45 526 ASN C CA 1
ATOM 8213 C C . ASN C 1 546 ? 141.874 -0.871 60.443 1.00 45.96 526 ASN C C 1
ATOM 8214 O O . ASN C 1 546 ? 142.552 -0.538 61.419 1.00 45.42 526 ASN C O 1
ATOM 8219 N N . THR C 1 547 ? 141.614 -2.149 60.152 1.00 43.49 527 THR C N 1
ATOM 8220 C CA . THR C 1 547 ? 142.026 -3.224 61.050 1.00 42.58 527 THR C CA 1
ATOM 8221 C C . THR C 1 547 ? 143.538 -3.243 61.244 1.00 49.20 527 THR C C 1
ATOM 8222 O O . THR C 1 547 ? 144.023 -3.431 62.366 1.00 45.80 527 THR C O 1
ATOM 8226 N N . ALA C 1 548 ? 144.299 -3.039 60.165 1.00 55.87 528 ALA C N 1
ATOM 8227 C CA . ALA C 1 548 ? 145.755 -3.087 60.266 1.00 58.03 528 ALA C CA 1
ATOM 8228 C C . ALA C 1 548 ? 146.288 -1.988 61.179 1.00 55.55 528 ALA C C 1
ATOM 8229 O O . ALA C 1 548 ? 147.199 -2.226 61.980 1.00 58.47 528 ALA C O 1
ATOM 8231 N N . GLU C 1 549 ? 145.735 -0.775 61.073 1.00 53.55 529 GLU C N 1
ATOM 8232 C CA . GLU C 1 549 ? 146.157 0.306 61.958 1.00 55.35 529 GLU C CA 1
ATOM 8233 C C . GLU C 1 549 ? 145.826 -0.011 63.410 1.00 50.05 529 GLU C C 1
ATOM 8234 O O . GLU C 1 549 ? 146.644 0.223 64.306 1.00 52.12 529 GLU C O 1
ATOM 8240 N N . ILE C 1 550 ? 144.625 -0.537 63.659 1.00 46.12 530 ILE C N 1
ATOM 8241 C CA . ILE C 1 550 ? 144.229 -0.889 65.020 1.00 45.99 530 ILE C CA 1
ATOM 8242 C C . ILE C 1 550 ? 145.127 -1.991 65.566 1.00 47.84 530 ILE C C 1
ATOM 8243 O O . ILE C 1 550 ? 145.510 -1.976 66.742 1.00 49.83 530 ILE C O 1
ATOM 8248 N N . LYS C 1 551 ? 145.491 -2.954 64.717 1.00 49.85 531 LYS C N 1
ATOM 8249 C CA . LYS C 1 551 ? 146.366 -4.035 65.156 1.00 48.78 531 LYS C CA 1
ATOM 8250 C C . LYS C 1 551 ? 147.760 -3.515 65.485 1.00 50.08 531 LYS C C 1
ATOM 8251 O O . LYS C 1 551 ? 148.337 -3.869 66.519 1.00 46.94 531 LYS C O 1
ATOM 8257 N N . ARG C 1 552 ? 148.318 -2.671 64.613 1.00 46.96 532 ARG C N 1
ATOM 8258 C CA . ARG C 1 552 ? 149.642 -2.114 64.871 1.00 48.86 532 ARG C CA 1
ATOM 8259 C C . ARG C 1 552 ? 149.652 -1.286 66.149 1.00 50.63 532 ARG C C 1
ATOM 8260 O O . ARG C 1 552 ? 150.624 -1.320 66.913 1.00 51.49 532 ARG C O 1
ATOM 8262 N N . GLU C 1 553 ? 148.572 -0.545 66.406 1.00 50.44 533 GLU C N 1
ATOM 8263 C CA . GLU C 1 553 ? 148.532 0.307 67.588 1.00 54.97 533 GLU C CA 1
ATOM 8264 C C . GLU C 1 553 ? 148.383 -0.515 68.862 1.00 55.61 533 GLU C C 1
ATOM 8265 O O . GLU C 1 553 ? 148.988 -0.189 69.890 1.00 51.15 533 GLU C O 1
ATOM 8271 N N . SER C 1 554 ? 147.581 -1.582 68.819 1.00 54.28 534 SER C N 1
ATOM 8272 C CA . SER C 1 554 ? 147.446 -2.445 69.989 1.00 55.29 534 SER C CA 1
ATOM 8273 C C . SER C 1 554 ? 148.771 -3.115 70.331 1.00 55.52 534 SER C C 1
ATOM 8274 O O . SER C 1 554 ? 149.129 -3.236 71.508 1.00 60.91 534 SER C O 1
ATOM 8277 N N . MET C 1 555 ? 149.515 -3.553 69.312 1.00 50.66 535 MET C N 1
ATOM 8278 C CA . MET C 1 555 ? 150.833 -4.130 69.557 1.00 50.96 535 MET C CA 1
ATOM 8279 C C . MET C 1 555 ? 151.793 -3.090 70.120 1.00 54.24 535 MET C C 1
ATOM 8280 O O . MET C 1 555 ? 152.612 -3.401 70.993 1.00 56.14 535 MET C O 1
ATOM 8285 N N . ARG C 1 556 ? 151.707 -1.851 69.629 1.00 50.27 536 ARG C N 1
ATOM 8286 C CA . ARG C 1 556 ? 152.579 -0.790 70.122 1.00 53.04 536 ARG C CA 1
ATOM 8287 C C . ARG C 1 556 ? 152.381 -0.563 71.616 1.00 55.87 536 ARG C C 1
ATOM 8288 O O . ARG C 1 556 ? 153.346 -0.312 72.348 1.00 54.67 536 ARG C O 1
ATOM 8296 N N . LEU C 1 557 ? 151.139 -0.655 72.086 1.00 59.62 537 LEU C N 1
ATOM 8297 C CA . LEU C 1 557 ? 150.830 -0.470 73.498 1.00 61.02 537 LEU C CA 1
ATOM 8298 C C . LEU C 1 557 ? 151.030 -1.737 74.322 1.00 60.84 537 LEU C C 1
ATOM 8299 O O . LEU C 1 557 ? 150.764 -1.717 75.529 1.00 61.18 537 LEU C O 1
ATOM 8304 N N . GLY C 1 558 ? 151.480 -2.827 73.708 1.00 60.24 538 GLY C N 1
ATOM 8305 C CA . GLY C 1 558 ? 151.800 -4.040 74.430 1.00 53.72 538 GLY C CA 1
ATOM 8306 C C . GLY C 1 558 ? 150.722 -5.100 74.468 1.00 48.45 538 GLY C C 1
ATOM 8307 O O . GLY C 1 558 ? 150.825 -6.026 75.280 1.00 50.82 538 GLY C O 1
ATOM 8308 N N . ILE C 1 559 ? 149.697 -5.002 73.626 1.00 45.13 539 ILE C N 1
ATOM 8309 C CA . ILE C 1 559 ? 148.655 -6.022 73.575 1.00 46.60 539 ILE C CA 1
ATOM 8310 C C . ILE C 1 559 ? 149.184 -7.189 72.747 1.00 50.11 539 ILE C C 1
ATOM 8311 O O . ILE C 1 559 ? 149.413 -7.057 71.542 1.00 52.14 539 ILE C O 1
ATOM 8316 N N . LYS C 1 560 ? 149.389 -8.331 73.398 1.00 47.53 540 LYS C N 1
ATOM 8317 C CA . LYS C 1 560 ? 149.957 -9.489 72.725 1.00 49.14 540 LYS C CA 1
ATOM 8318 C C . LYS C 1 560 ? 148.950 -10.099 71.759 1.00 48.41 540 LYS C C 1
ATOM 8319 O O . LYS C 1 560 ? 147.782 -10.301 72.105 1.00 43.91 540 LYS C O 1
ATOM 8325 N N . THR C 1 561 ? 149.407 -10.387 70.545 1.00 49.08 541 THR C N 1
ATOM 8326 C CA . THR C 1 561 ? 148.593 -11.091 69.571 1.00 46.01 541 THR C CA 1
ATOM 8327 C C . THR C 1 561 ? 148.535 -12.578 69.913 1.00 43.80 541 THR C C 1
ATOM 8328 O O . THR C 1 561 ? 149.232 -13.067 70.806 1.00 42.95 541 THR C O 1
ATOM 8332 N N . MET C 1 562 ? 147.689 -13.307 69.182 1.00 40.10 542 MET C N 1
ATOM 8333 C CA . MET C 1 562 ? 147.569 -14.742 69.418 1.00 39.67 542 MET C CA 1
ATOM 8334 C C . MET C 1 562 ? 148.842 -15.487 69.033 1.00 40.94 542 MET C C 1
ATOM 8335 O O . MET C 1 562 ? 149.194 -16.480 69.681 1.00 43.97 542 MET C O 1
ATOM 8340 N N . ARG C 1 563 ? 149.542 -15.030 67.992 1.00 42.07 543 ARG C N 1
ATOM 8341 C CA . ARG C 1 563 ? 150.816 -15.644 67.630 1.00 46.94 543 ARG C CA 1
ATOM 8342 C C . ARG C 1 563 ? 151.851 -15.448 68.733 1.00 44.37 543 ARG C C 1
ATOM 8343 O O . ARG C 1 563 ? 152.560 -16.390 69.108 1.00 47.41 543 ARG C O 1
ATOM 8351 N N . GLN C 1 564 ? 151.952 -14.227 69.265 1.00 44.63 544 GLN C N 1
ATOM 8352 C CA . GLN C 1 564 ? 152.897 -13.970 70.347 1.00 53.47 544 GLN C CA 1
ATOM 8353 C C . GLN C 1 564 ? 152.541 -14.772 71.592 1.00 46.91 544 GLN C C 1
ATOM 8354 O O . GLN C 1 564 ? 153.429 -15.287 72.282 1.00 47.65 544 GLN C O 1
ATOM 8360 N N . SER C 1 565 ? 151.247 -14.884 71.899 1.00 43.88 545 SER C N 1
ATOM 8361 C CA . SER C 1 565 ? 150.827 -15.714 73.023 1.00 43.37 545 SER C CA 1
ATOM 8362 C C . SER C 1 565 ? 151.186 -17.175 72.787 1.00 45.44 545 SER C C 1
ATOM 8363 O O . SER C 1 565 ? 151.546 -17.894 73.726 1.00 53.16 545 SER C O 1
ATOM 8366 N N . GLY C 1 566 ? 151.091 -17.633 71.537 1.00 44.02 546 GLY C N 1
ATOM 8367 C CA . GLY C 1 566 ? 151.508 -18.990 71.226 1.00 43.08 546 GLY C CA 1
ATOM 8368 C C . GLY C 1 566 ? 152.999 -19.197 71.408 1.00 48.17 546 GLY C C 1
ATOM 8369 O O . GLY C 1 566 ? 153.432 -20.231 71.926 1.00 49.58 546 GLY C O 1
ATOM 8370 N N . LEU C 1 567 ? 153.805 -18.218 70.987 1.00 50.18 547 LEU C N 1
ATOM 8371 C CA . LEU C 1 567 ? 155.247 -18.305 71.197 1.00 52.10 547 LEU C CA 1
ATOM 8372 C C . LEU C 1 567 ? 155.596 -18.301 72.678 1.00 52.59 547 LEU C C 1
ATOM 8373 O O . LEU C 1 567 ? 156.577 -18.935 73.085 1.00 49.36 547 LEU C O 1
ATOM 8378 N N . THR C 1 568 ? 154.814 -17.593 73.495 1.00 51.25 548 THR C N 1
ATOM 8379 C CA . THR C 1 568 ? 155.034 -17.631 74.937 1.00 49.62 548 THR C CA 1
ATOM 8380 C C . THR C 1 568 ? 154.791 -19.030 75.490 1.00 50.61 548 THR C C 1
ATOM 8381 O O . THR C 1 568 ? 155.558 -19.514 76.330 1.00 51.67 548 THR C O 1
ATOM 8385 N N . LYS C 1 569 ? 153.734 -19.698 75.023 1.00 45.58 549 LYS C N 1
ATOM 8386 C CA . LYS C 1 569 ? 153.489 -21.073 75.444 1.00 45.94 549 LYS C CA 1
ATOM 8387 C C . LYS C 1 569 ? 154.566 -22.018 74.926 1.00 46.49 549 LYS C C 1
ATOM 8388 O O . LYS C 1 569 ? 154.881 -23.017 75.583 1.00 46.98 549 LYS C O 1
ATOM 8394 N N . LEU C 1 570 ? 155.141 -21.719 73.758 1.00 49.62 550 LEU C N 1
ATOM 8395 C CA . LEU C 1 570 ? 156.232 -22.534 73.234 1.00 52.12 550 LEU C CA 1
ATOM 8396 C C . LEU C 1 570 ? 157.477 -22.424 74.106 1.00 54.75 550 LEU C C 1
ATOM 8397 O O . LEU C 1 570 ? 158.120 -23.437 74.409 1.00 55.04 550 LEU C O 1
ATOM 8402 N N . LYS C 1 571 ? 157.836 -21.203 74.514 1.00 57.58 551 LYS C N 1
ATOM 8403 C CA . LYS C 1 571 ? 159.000 -21.023 75.378 1.00 60.69 551 LYS C CA 1
ATOM 8404 C C . LYS C 1 571 ? 158.828 -21.767 76.696 1.00 61.89 551 LYS C C 1
ATOM 8405 O O . LYS C 1 571 ? 159.778 -22.372 77.206 1.00 62.60 551 LYS C O 1
ATOM 8410 N N . GLU C 1 572 ? 157.621 -21.740 77.259 1.00 59.35 552 GLU C N 1
ATOM 8411 C CA . GLU C 1 572 ? 157.342 -22.408 78.524 1.00 58.49 552 GLU C CA 1
ATOM 8412 C C . GLU C 1 572 ? 157.210 -23.919 78.388 1.00 55.98 552 GLU C C 1
ATOM 8413 O O . GLU C 1 572 ? 157.006 -24.596 79.401 1.00 57.42 552 GLU C O 1
ATOM 8419 N N . GLY C 1 573 ? 157.314 -24.462 77.178 1.00 54.66 553 GLY C N 1
ATOM 8420 C CA . GLY C 1 573 ? 157.214 -25.896 76.991 1.00 54.60 553 GLY C CA 1
ATOM 8421 C C . GLY C 1 573 ? 155.815 -26.459 77.077 1.00 56.13 553 GLY C C 1
ATOM 8422 O O . GLY C 1 573 ? 155.656 -27.672 77.245 1.00 59.50 553 GLY C O 1
ATOM 8423 N N . VAL C 1 574 ? 154.790 -25.615 76.966 1.00 54.25 554 VAL C N 1
ATOM 8424 C CA . VAL C 1 574 ? 153.416 -26.096 77.056 1.00 52.66 554 VAL C CA 1
ATOM 8425 C C . VAL C 1 574 ? 152.954 -26.666 75.721 1.00 51.83 554 VAL C C 1
ATOM 8426 O O . VAL C 1 574 ? 152.251 -27.682 75.677 1.00 47.33 554 VAL C O 1
ATOM 8430 N N . THR C 1 575 ? 153.349 -26.039 74.616 1.00 49.22 555 THR C N 1
ATOM 8431 C CA . THR C 1 575 ? 152.928 -26.449 73.285 1.00 48.78 555 THR C CA 1
ATOM 8432 C C . THR C 1 575 ? 154.152 -26.612 72.392 1.00 49.78 555 THR C C 1
ATOM 8433 O O . THR C 1 575 ? 155.266 -26.221 72.748 1.00 51.10 555 THR C O 1
ATOM 8437 N N . SER C 1 576 ? 153.934 -27.195 71.216 1.00 49.09 556 SER C N 1
ATOM 8438 C CA . SER C 1 576 ? 155.003 -27.450 70.263 1.00 51.69 556 SER C CA 1
ATOM 8439 C C . SER C 1 576 ? 155.070 -26.343 69.217 1.00 54.68 556 SER C C 1
ATOM 8440 O O . SER C 1 576 ? 154.143 -25.545 69.056 1.00 51.69 556 SER C O 1
ATOM 8443 N N . PHE C 1 577 ? 156.192 -26.314 68.495 1.00 56.49 557 PHE C N 1
ATOM 8444 C CA . PHE C 1 577 ? 156.391 -25.295 67.470 1.00 56.19 557 PHE C CA 1
ATOM 8445 C C . PHE C 1 577 ? 155.444 -25.499 66.294 1.00 53.28 557 PHE C C 1
ATOM 8446 O O . PHE C 1 577 ? 154.965 -24.525 65.700 1.00 54.25 557 PHE C O 1
ATOM 8454 N N . GLU C 1 578 ? 155.162 -26.756 65.942 1.00 51.38 558 GLU C N 1
ATOM 8455 C CA . GLU C 1 578 ? 154.232 -27.024 64.850 1.00 51.37 558 GLU C CA 1
ATOM 8456 C C . GLU C 1 578 ? 152.821 -26.561 65.189 1.00 51.19 558 GLU C C 1
ATOM 8457 O O . GLU C 1 578 ? 152.065 -26.168 64.293 1.00 53.92 558 GLU C O 1
ATOM 8459 N N . GLU C 1 579 ? 152.452 -26.589 66.472 1.00 45.98 559 GLU C N 1
ATOM 8460 C CA . GLU C 1 579 ? 151.109 -26.174 66.865 1.00 46.64 559 GLU C CA 1
ATOM 8461 C C . GLU C 1 579 ? 150.939 -24.663 66.766 1.00 49.36 559 GLU C C 1
ATOM 8462 O O . GLU C 1 579 ? 149.873 -24.180 66.368 1.00 50.08 559 GLU C O 1
ATOM 8468 N N . VAL C 1 580 ? 151.974 -23.902 67.132 1.00 50.13 560 VAL C N 1
ATOM 8469 C CA . VAL C 1 580 ? 151.906 -22.447 67.022 1.00 46.88 560 VAL C CA 1
ATOM 8470 C C . VAL C 1 580 ? 151.685 -22.033 65.573 1.00 48.87 560 VAL C C 1
ATOM 8471 O O . VAL C 1 580 ? 150.894 -21.127 65.283 1.00 47.31 560 VAL C O 1
ATOM 8475 N N . LEU C 1 581 ? 152.370 -22.697 64.640 1.00 52.43 561 LEU C N 1
ATOM 8476 C CA . LEU C 1 581 ? 152.216 -22.365 63.228 1.00 49.52 561 LEU C CA 1
ATOM 8477 C C . LEU C 1 581 ? 150.879 -22.842 62.676 1.00 47.20 561 LEU C C 1
ATOM 8478 O O . LEU C 1 581 ? 150.367 -22.260 61.713 1.00 55.85 561 LEU C O 1
ATOM 8483 N N . ARG C 1 582 ? 150.298 -23.887 63.266 1.00 45.76 562 ARG C N 1
ATOM 8484 C CA . ARG C 1 582 ? 149.066 -24.450 62.724 1.00 45.95 562 ARG C CA 1
ATOM 8485 C C . ARG C 1 582 ? 147.843 -23.620 63.101 1.00 44.82 562 ARG C C 1
ATOM 8486 O O . ARG C 1 582 ? 146.919 -23.475 62.292 1.00 47.17 562 ARG C O 1
ATOM 8494 N N . VAL C 1 583 ? 147.819 -23.058 64.309 1.00 44.22 563 VAL C N 1
ATOM 8495 C CA . VAL C 1 583 ? 146.615 -22.424 64.839 1.00 44.51 563 VAL C CA 1
ATOM 8496 C C . VAL C 1 583 ? 146.682 -20.903 64.845 1.00 43.13 563 VAL C C 1
ATOM 8497 O O . VAL C 1 583 ? 145.652 -20.260 65.109 1.00 39.79 563 VAL C O 1
ATOM 8501 N N . THR C 1 584 ? 147.838 -20.303 64.573 1.00 44.04 564 THR C N 1
ATOM 8502 C CA . THR C 1 584 ? 147.965 -18.853 64.571 1.00 43.34 564 THR C CA 1
ATOM 8503 C C . THR C 1 584 ? 148.563 -18.383 63.253 1.00 45.09 564 THR C C 1
ATOM 8504 O O . THR C 1 584 ? 149.328 -19.102 62.604 1.00 54.53 564 THR C O 1
ATOM 8508 N N . VAL C 1 585 ? 148.202 -17.163 62.866 1.00 48.58 565 VAL C N 1
ATOM 8509 C CA . VAL C 1 585 ? 148.742 -16.529 61.678 1.00 55.03 565 VAL C CA 1
ATOM 8510 C C . VAL C 1 585 ? 149.876 -15.603 62.094 1.00 57.10 565 VAL C C 1
ATOM 8511 O O . VAL C 1 585 ? 149.953 -15.136 63.234 1.00 51.19 565 VAL C O 1
ATOM 8515 N N . ALA C 1 586 ? 150.778 -15.336 61.155 1.00 62.93 566 ALA C N 1
ATOM 8516 C CA . ALA C 1 586 ? 151.893 -14.445 61.427 1.00 59.04 566 ALA C CA 1
ATOM 8517 C C . ALA C 1 586 ? 151.421 -12.995 61.476 1.00 57.76 566 ALA C C 1
ATOM 8518 O O . ALA C 1 586 ? 150.385 -12.628 60.913 1.00 61.34 566 ALA C O 1
ATOM 8520 N N . ASP C 1 587 ? 152.198 -12.167 62.165 1.00 56.25 567 ASP C N 1
ATOM 8521 C CA . ASP C 1 587 ? 151.894 -10.743 62.268 1.00 60.60 567 ASP C CA 1
ATOM 8522 C C . ASP C 1 587 ? 152.683 -9.940 61.239 1.00 63.68 567 ASP C C 1
ATOM 8523 O O . ASP C 1 587 ? 153.906 -9.842 61.323 1.00 67.33 567 ASP C O 1
ATOM 8528 N N . PRO D 1 202 ? 74.770 11.647 68.074 1.00 77.79 182 PRO D N 1
ATOM 8529 C CA . PRO D 1 202 ? 75.102 12.269 69.360 1.00 72.05 182 PRO D CA 1
ATOM 8530 C C . PRO D 1 202 ? 76.597 12.548 69.507 1.00 76.08 182 PRO D C 1
ATOM 8531 O O . PRO D 1 202 ? 76.984 13.694 69.739 1.00 77.00 182 PRO D O 1
ATOM 8533 N N . VAL D 1 203 ? 77.422 11.505 69.378 1.00 75.41 183 VAL D N 1
ATOM 8534 C CA . VAL D 1 203 ? 78.868 11.686 69.470 1.00 69.41 183 VAL D CA 1
ATOM 8535 C C . VAL D 1 203 ? 79.376 12.524 68.303 1.00 66.58 183 VAL D C 1
ATOM 8536 O O . VAL D 1 203 ? 80.285 13.349 68.462 1.00 66.82 183 VAL D O 1
ATOM 8540 N N . VAL D 1 204 ? 78.798 12.329 67.116 1.00 64.93 184 VAL D N 1
ATOM 8541 C CA . VAL D 1 204 ? 79.162 13.154 65.967 1.00 65.95 184 VAL D CA 1
ATOM 8542 C C . VAL D 1 204 ? 78.883 14.622 66.261 1.00 67.06 184 VAL D C 1
ATOM 8543 O O . VAL D 1 204 ? 79.695 15.500 65.945 1.00 64.82 184 VAL D O 1
ATOM 8547 N N . LYS D 1 205 ? 77.740 14.909 66.888 1.00 71.43 185 LYS D N 1
ATOM 8548 C CA . LYS D 1 205 ? 77.416 16.286 67.247 1.00 70.60 185 LYS D CA 1
ATOM 8549 C C . LYS D 1 205 ? 78.441 16.859 68.217 1.00 68.64 185 LYS D C 1
ATOM 8550 O O . LYS D 1 205 ? 78.840 18.023 68.093 1.00 71.29 185 LYS D O 1
ATOM 8552 N N . LEU D 1 206 ? 78.881 16.056 69.188 1.00 62.85 186 LEU D N 1
ATOM 8553 C CA . LEU D 1 206 ? 79.850 16.538 70.167 1.00 59.79 186 LEU D CA 1
ATOM 8554 C C . LEU D 1 206 ? 81.199 16.825 69.519 1.00 61.68 186 LEU D C 1
ATOM 8555 O O . LEU D 1 206 ? 81.840 17.836 69.830 1.00 63.37 186 LEU D O 1
ATOM 8558 N N . VAL D 1 207 ? 81.647 15.946 68.620 1.00 59.95 187 VAL D N 1
ATOM 8559 C CA . VAL D 1 207 ? 82.912 16.173 67.926 1.00 54.37 187 VAL D CA 1
ATOM 8560 C C . VAL D 1 207 ? 82.819 17.412 67.045 1.00 56.02 187 VAL D C 1
ATOM 8561 O O . VAL D 1 207 ? 83.745 18.232 67.002 1.00 52.32 187 VAL D O 1
ATOM 8565 N N . ASN D 1 208 ? 81.698 17.573 66.336 1.00 59.87 188 ASN D N 1
ATOM 8566 C CA . ASN D 1 208 ? 81.514 18.759 65.505 1.00 62.47 188 ASN D CA 1
ATOM 8567 C C . ASN D 1 208 ? 81.508 20.025 66.349 1.00 64.70 188 ASN D C 1
ATOM 8568 O O . ASN D 1 208 ? 81.981 21.077 65.903 1.00 69.87 188 ASN D O 1
ATOM 8573 N N . LEU D 1 209 ? 80.978 19.945 67.571 1.00 60.52 189 LEU D N 1
ATOM 8574 C CA . LEU D 1 209 ? 80.997 21.103 68.457 1.00 57.87 189 LEU D CA 1
ATOM 8575 C C . LEU D 1 209 ? 82.422 21.458 68.857 1.00 60.60 189 LEU D C 1
ATOM 8576 O O . LEU D 1 209 ? 82.794 22.636 68.867 1.00 65.67 189 LEU D O 1
ATOM 8579 N N . ILE D 1 210 ? 83.235 20.449 69.182 1.00 56.22 190 ILE D N 1
ATOM 8580 C CA . ILE D 1 210 ? 84.636 20.691 69.517 1.00 52.33 190 ILE D CA 1
ATOM 8581 C C . ILE D 1 210 ? 85.347 21.388 68.364 1.00 54.83 190 ILE D C 1
ATOM 8582 O O . ILE D 1 210 ? 86.174 22.285 68.572 1.00 56.96 190 ILE D O 1
ATOM 8587 N N . LEU D 1 211 ? 85.029 20.993 67.131 1.00 53.73 191 LEU D N 1
ATOM 8588 C CA . LEU D 1 211 ? 85.647 21.621 65.969 1.00 57.67 191 LEU D CA 1
ATOM 8589 C C . LEU D 1 211 ? 85.108 23.030 65.755 1.00 60.20 191 LEU D C 1
ATOM 8590 O O . LEU D 1 211 ? 85.877 23.971 65.524 1.00 63.89 191 LEU D O 1
ATOM 8595 N N . THR D 1 212 ? 83.786 23.202 65.842 1.00 59.92 192 THR D N 1
ATOM 8596 C CA . THR D 1 212 ? 83.200 24.512 65.583 1.00 65.92 192 THR D CA 1
ATOM 8597 C C . THR D 1 212 ? 83.413 25.477 66.744 1.00 70.38 192 THR D C 1
ATOM 8598 O O . THR D 1 212 ? 83.443 26.693 66.530 1.00 79.64 192 THR D O 1
ATOM 8602 N N . ASP D 1 213 ? 83.571 24.972 67.971 1.00 65.12 193 ASP D N 1
ATOM 8603 C CA . ASP D 1 213 ? 83.886 25.862 69.083 1.00 64.63 193 ASP D CA 1
ATOM 8604 C C . ASP D 1 213 ? 85.311 26.390 68.982 1.00 59.64 193 ASP D C 1
ATOM 8605 O O . ASP D 1 213 ? 85.586 27.521 69.399 1.00 56.14 193 ASP D O 1
ATOM 8610 N N . ALA D 1 214 ? 86.225 25.592 68.423 1.00 60.68 194 ALA D N 1
ATOM 8611 C CA . ALA D 1 214 ? 87.617 26.013 68.320 1.00 56.35 194 ALA D CA 1
ATOM 8612 C C . ALA D 1 214 ? 87.805 27.108 67.279 1.00 56.66 194 ALA D C 1
ATOM 8613 O O . ALA D 1 214 ? 88.663 27.980 67.452 1.00 55.34 194 ALA D O 1
ATOM 8615 N N . ILE D 1 215 ? 87.031 27.079 66.193 1.00 58.11 195 ILE D N 1
ATOM 8616 C CA . ILE D 1 215 ? 87.158 28.141 65.201 1.00 60.56 195 ILE D CA 1
ATOM 8617 C C . ILE D 1 215 ? 86.513 29.430 65.708 1.00 56.87 195 ILE D C 1
ATOM 8618 O O . ILE D 1 215 ? 86.991 30.529 65.403 1.00 53.89 195 ILE D O 1
ATOM 8622 N N . LYS D 1 216 ? 85.445 29.325 66.503 1.00 57.36 196 LYS D N 1
ATOM 8623 C CA . LYS D 1 216 ? 84.828 30.522 67.068 1.00 58.55 196 LYS D CA 1
ATOM 8624 C C . LYS D 1 216 ? 85.715 31.145 68.139 1.00 58.57 196 LYS D C 1
ATOM 8625 O O . LYS D 1 216 ? 85.768 32.374 68.271 1.00 61.93 196 LYS D O 1
ATOM 8628 N N . ARG D 1 217 ? 86.423 30.319 68.907 1.00 56.02 197 ARG D N 1
ATOM 8629 C CA . ARG D 1 217 ? 87.289 30.795 69.977 1.00 53.42 197 ARG D CA 1
ATOM 8630 C C . ARG D 1 217 ? 88.717 31.064 69.514 1.00 50.10 197 ARG D C 1
ATOM 8631 O O . ARG D 1 217 ? 89.606 31.212 70.358 1.00 54.49 197 ARG D O 1
ATOM 8639 N N . LYS D 1 218 ? 88.954 31.123 68.201 1.00 49.88 198 LYS D N 1
ATOM 8640 C CA . LYS D 1 218 ? 90.255 31.490 67.637 1.00 54.26 198 LYS D CA 1
ATOM 8641 C C . LYS D 1 218 ? 91.363 30.534 68.072 1.00 56.40 198 LYS D C 1
ATOM 8642 O O . LYS D 1 218 ? 92.512 30.942 68.259 1.00 65.84 198 LYS D O 1
ATOM 8645 N N . ALA D 1 219 ? 91.033 29.256 68.230 1.00 50.97 199 ALA D N 1
ATOM 8646 C CA . ALA D 1 219 ? 92.019 28.270 68.645 1.00 42.33 199 ALA D CA 1
ATOM 8647 C C . ALA D 1 219 ? 92.835 27.794 67.451 1.00 50.24 199 ALA D C 1
ATOM 8648 O O . ALA D 1 219 ? 92.291 27.520 66.377 1.00 48.93 199 ALA D O 1
ATOM 8650 N N . SER D 1 220 ? 94.149 27.702 67.641 1.00 47.75 200 SER D N 1
ATOM 8651 C CA . SER D 1 220 ? 95.025 27.194 66.596 1.00 46.61 200 SER D CA 1
ATOM 8652 C C . SER D 1 220 ? 95.283 25.698 66.713 1.00 44.73 200 SER D C 1
ATOM 8653 O O . SER D 1 220 ? 95.681 25.073 65.723 1.00 44.86 200 SER D O 1
ATOM 8656 N N . ASP D 1 221 ? 95.063 25.111 67.888 1.00 42.17 201 ASP D N 1
ATOM 8657 C CA . ASP D 1 221 ? 95.308 23.691 68.097 1.00 43.71 201 ASP D CA 1
ATOM 8658 C C . ASP D 1 221 ? 94.300 23.145 69.098 1.00 43.03 201 ASP D C 1
ATOM 8659 O O . ASP D 1 221 ? 93.889 23.842 70.030 1.00 38.65 201 ASP D O 1
ATOM 8664 N N . ILE D 1 222 ? 93.907 21.888 68.894 1.00 38.81 202 ILE D N 1
ATOM 8665 C CA . ILE D 1 222 ? 92.987 21.178 69.777 1.00 39.20 202 ILE D CA 1
ATOM 8666 C C . ILE D 1 222 ? 93.718 19.973 70.351 1.00 38.45 202 ILE D C 1
ATOM 8667 O O . ILE D 1 222 ? 94.377 19.233 69.612 1.00 39.03 202 ILE D O 1
ATOM 8672 N N . HIS D 1 223 ? 93.596 19.773 71.663 1.00 38.97 203 HIS D N 1
ATOM 8673 C CA . HIS D 1 223 ? 94.236 18.662 72.357 1.00 37.79 203 HIS D CA 1
ATOM 8674 C C . HIS D 1 223 ? 93.174 17.849 73.082 1.00 38.74 203 HIS D C 1
ATOM 8675 O O . HIS D 1 223 ? 92.528 18.351 74.008 1.00 39.12 203 HIS D O 1
ATOM 8682 N N . ILE D 1 224 ? 93.003 16.598 72.669 1.00 39.25 204 ILE D N 1
ATOM 8683 C CA . ILE D 1 224 ? 92.057 15.677 73.288 1.00 43.36 204 ILE D CA 1
ATOM 8684 C C . ILE D 1 224 ? 92.874 14.615 74.009 1.00 43.72 204 ILE D C 1
ATOM 8685 O O . ILE D 1 224 ? 93.465 13.733 73.375 1.00 42.73 204 ILE D O 1
ATOM 8690 N N . GLU D 1 225 ? 92.902 14.696 75.336 1.00 40.16 205 GLU D N 1
ATOM 8691 C CA . GLU D 1 225 ? 93.887 13.985 76.139 1.00 46.66 205 GLU D CA 1
ATOM 8692 C C . GLU D 1 225 ? 93.211 13.059 77.141 1.00 41.15 205 GLU D C 1
ATOM 8693 O O . GLU D 1 225 ? 92.459 13.536 78.009 1.00 45.82 205 GLU D O 1
ATOM 8699 N N . PRO D 1 226 ? 93.427 11.749 77.062 1.00 41.80 206 PRO D N 1
ATOM 8700 C CA . PRO D 1 226 ? 92.967 10.849 78.120 1.00 45.70 206 PRO D CA 1
ATOM 8701 C C . PRO D 1 226 ? 94.023 10.654 79.196 1.00 45.34 206 PRO D C 1
ATOM 8702 O O . PRO D 1 226 ? 95.229 10.676 78.944 1.00 50.76 206 PRO D O 1
ATOM 8706 N N . TYR D 1 227 ? 93.543 10.470 80.422 1.00 44.33 207 TYR D N 1
ATOM 8707 C CA . TYR D 1 227 ? 94.403 10.165 81.554 1.00 44.47 207 TYR D CA 1
ATOM 8708 C C . TYR D 1 227 ? 93.741 9.061 82.366 1.00 48.64 207 TYR D C 1
ATOM 8709 O O . TYR D 1 227 ? 92.625 8.626 82.065 1.00 48.53 207 TYR D O 1
ATOM 8718 N N . GLU D 1 228 ? 94.442 8.600 83.403 1.00 50.61 208 GLU D N 1
ATOM 8719 C CA . GLU D 1 228 ? 93.947 7.471 84.184 1.00 56.05 208 GLU D CA 1
ATOM 8720 C C . GLU D 1 228 ? 92.601 7.787 84.823 1.00 59.75 208 GLU D C 1
ATOM 8721 O O . GLU D 1 228 ? 91.657 6.994 84.733 1.00 62.08 208 GLU D O 1
ATOM 8727 N N . ARG D 1 229 ? 92.491 8.948 85.468 1.00 60.29 209 ARG D N 1
ATOM 8728 C CA . ARG D 1 229 ? 91.300 9.297 86.234 1.00 62.08 209 ARG D CA 1
ATOM 8729 C C . ARG D 1 229 ? 90.575 10.514 85.669 1.00 60.64 209 ARG D C 1
ATOM 8730 O O . ARG D 1 229 ? 89.737 11.100 86.361 1.00 59.38 209 ARG D O 1
ATOM 8732 N N . SER D 1 230 ? 90.869 10.909 84.432 1.00 57.72 210 SER D N 1
ATOM 8733 C CA . SER D 1 230 ? 90.215 12.076 83.855 1.00 54.04 210 SER D CA 1
ATOM 8734 C C . SER D 1 230 ? 90.358 12.046 82.340 1.00 51.66 210 SER D C 1
ATOM 8735 O O . SER D 1 230 ? 91.034 11.187 81.769 1.00 49.57 210 SER D O 1
ATOM 8738 N N . PHE D 1 231 ? 89.710 13.018 81.700 1.00 50.84 211 PHE D N 1
ATOM 8739 C CA . PHE D 1 231 ? 89.650 13.114 80.243 1.00 49.63 211 PHE D CA 1
ATOM 8740 C C . PHE D 1 231 ? 89.270 14.544 79.895 1.00 47.84 211 PHE D C 1
ATOM 8741 O O . PHE D 1 231 ? 88.193 15.007 80.287 1.00 49.03 211 PHE D O 1
ATOM 8749 N N . ARG D 1 232 ? 90.144 15.249 79.178 1.00 43.32 212 ARG D N 1
ATOM 8750 C CA . ARG D 1 232 ? 89.978 16.681 78.977 1.00 47.06 212 ARG D CA 1
ATOM 8751 C C . ARG D 1 232 ? 90.233 17.055 77.524 1.00 41.97 212 ARG D C 1
ATOM 8752 O O . ARG D 1 232 ? 90.877 16.322 76.769 1.00 41.48 212 ARG D O 1
ATOM 8760 N N . VAL D 1 233 ? 89.718 18.225 77.152 1.00 42.02 213 VAL D N 1
ATOM 8761 C CA . VAL D 1 233 ? 89.950 18.840 75.851 1.00 41.46 213 VAL D CA 1
ATOM 8762 C C . VAL D 1 233 ? 90.555 20.216 76.090 1.00 44.39 213 VAL D C 1
ATOM 8763 O O . VAL D 1 233 ? 90.045 20.986 76.913 1.00 41.08 213 VAL D O 1
ATOM 8767 N N . ARG D 1 234 ? 91.635 20.526 75.377 1.00 43.22 214 ARG D N 1
ATOM 8768 C CA . ARG D 1 234 ? 92.321 21.800 75.538 1.00 42.33 214 ARG D CA 1
ATOM 8769 C C . ARG D 1 234 ? 92.449 22.512 74.199 1.00 38.74 214 ARG D C 1
ATOM 8770 O O . ARG D 1 234 ? 92.750 21.889 73.176 1.00 39.43 214 ARG D O 1
ATOM 8778 N N . TYR D 1 235 ? 92.210 23.820 74.218 1.00 43.22 215 TYR D N 1
ATOM 8779 C CA . TYR D 1 235 ? 92.434 24.693 73.076 1.00 43.62 215 TYR D CA 1
ATOM 8780 C C . TYR D 1 235 ? 93.678 25.535 73.320 1.00 40.81 215 TYR D C 1
ATOM 8781 O O . TYR D 1 235 ? 93.912 25.998 74.441 1.00 41.37 215 TYR D O 1
ATOM 8790 N N . ARG D 1 236 ? 94.472 25.741 72.272 1.00 37.86 216 ARG D N 1
ATOM 8791 C CA . ARG D 1 236 ? 95.581 26.686 72.319 1.00 37.26 216 ARG D CA 1
ATOM 8792 C C . ARG D 1 236 ? 95.110 27.992 71.692 1.00 38.28 216 ARG D C 1
ATOM 8793 O O . ARG D 1 236 ? 94.829 28.048 70.490 1.00 47.82 216 ARG D O 1
ATOM 8801 N N . ILE D 1 237 ? 95.020 29.038 72.507 1.00 43.04 217 ILE D N 1
ATOM 8802 C CA . ILE D 1 237 ? 94.543 30.346 72.077 1.00 39.66 217 ILE D CA 1
ATOM 8803 C C . ILE D 1 237 ? 95.663 31.342 72.337 1.00 42.88 217 ILE D C 1
ATOM 8804 O O . ILE D 1 237 ? 96.023 31.594 73.494 1.00 48.13 217 ILE D O 1
ATOM 8809 N N . ASP D 1 238 ? 96.218 31.899 71.260 1.00 42.16 218 ASP D N 1
ATOM 8810 C CA . ASP D 1 238 ? 97.339 32.835 71.338 1.00 44.65 218 ASP D CA 1
ATOM 8811 C C . ASP D 1 238 ? 98.534 32.212 72.057 1.00 42.68 218 ASP D C 1
ATOM 8812 O O . ASP D 1 238 ? 99.193 32.854 72.877 1.00 45.55 218 ASP D O 1
ATOM 8817 N N . GLY D 1 239 ? 98.806 30.943 71.755 1.00 42.35 219 GLY D N 1
ATOM 8818 C CA . GLY D 1 239 ? 99.976 30.259 72.262 1.00 35.95 219 GLY D CA 1
ATOM 8819 C C . GLY D 1 239 ? 99.831 29.611 73.623 1.00 35.24 219 GLY D C 1
ATOM 8820 O O . GLY D 1 239 ? 100.788 28.981 74.091 1.00 47.03 219 GLY D O 1
ATOM 8821 N N . VAL D 1 240 ? 98.674 29.732 74.269 1.00 35.77 220 VAL D N 1
ATOM 8822 C CA . VAL D 1 240 ? 98.462 29.224 75.619 1.00 35.39 220 VAL D CA 1
ATOM 8823 C C . VAL D 1 240 ? 97.358 28.176 75.579 1.00 37.65 220 VAL D C 1
ATOM 8824 O O . VAL D 1 240 ? 96.313 28.393 74.954 1.00 39.29 220 VAL D O 1
ATOM 8828 N N . LEU D 1 241 ? 97.592 27.047 76.244 1.00 35.19 221 LEU D N 1
ATOM 8829 C CA . LEU D 1 241 ? 96.589 25.995 76.336 1.00 35.64 221 LEU D CA 1
ATOM 8830 C C . LEU D 1 241 ? 95.610 26.287 77.466 1.00 43.28 221 LEU D C 1
ATOM 8831 O O . LEU D 1 241 ? 95.999 26.753 78.541 1.00 36.18 221 LEU D O 1
ATOM 8836 N N . TYR D 1 242 ? 94.332 26.010 77.214 1.00 37.31 222 TYR D N 1
ATOM 8837 C CA . TYR D 1 242 ? 93.281 26.183 78.208 1.00 38.24 222 TYR D CA 1
ATOM 8838 C C . TYR D 1 242 ? 92.358 24.978 78.174 1.00 39.30 222 TYR D C 1
ATOM 8839 O O . TYR D 1 242 ? 91.937 24.550 77.095 1.00 39.20 222 TYR D O 1
ATOM 8848 N N . GLU D 1 243 ? 92.040 24.439 79.348 1.00 40.11 223 GLU D N 1
ATOM 8849 C CA . GLU D 1 243 ? 91.009 23.413 79.445 1.00 45.83 223 GLU D CA 1
ATOM 8850 C C . GLU D 1 243 ? 89.653 24.039 79.145 1.00 50.21 223 GLU D C 1
ATOM 8851 O O . GLU D 1 243 ? 89.253 25.010 79.796 1.00 44.61 223 GLU D O 1
ATOM 8857 N N . VAL D 1 244 ? 88.952 23.499 78.151 1.00 42.20 224 VAL D N 1
ATOM 8858 C CA . VAL D 1 244 ? 87.660 24.035 77.738 1.00 43.58 224 VAL D CA 1
ATOM 8859 C C . VAL D 1 244 ? 86.528 23.030 77.876 1.00 44.89 224 VAL D C 1
ATOM 8860 O O . VAL D 1 244 ? 85.363 23.405 77.671 1.00 57.28 224 VAL D O 1
ATOM 8864 N N . MET D 1 245 ? 86.817 21.779 78.221 1.00 44.66 225 MET D N 1
ATOM 8865 C CA . MET D 1 245 ? 85.792 20.749 78.299 1.00 50.93 225 MET D CA 1
ATOM 8866 C C . MET D 1 245 ? 86.377 19.534 78.999 1.00 47.46 225 MET D C 1
ATOM 8867 O O . MET D 1 245 ? 87.557 19.223 78.824 1.00 44.40 225 MET D O 1
ATOM 8872 N N . LYS D 1 246 ? 85.547 18.859 79.790 1.00 49.22 226 LYS D N 1
ATOM 8873 C CA . LYS D 1 246 ? 85.918 17.607 80.449 1.00 47.62 226 LYS D CA 1
ATOM 8874 C C . LYS D 1 246 ? 84.824 16.585 80.173 1.00 51.49 226 LYS D C 1
ATOM 8875 O O . LYS D 1 246 ? 83.913 16.392 80.989 1.00 56.17 226 LYS D O 1
ATOM 8881 N N . PRO D 1 247 ? 84.877 15.919 79.017 1.00 55.79 227 PRO D N 1
ATOM 8882 C CA . PRO D 1 247 ? 83.875 14.899 78.721 1.00 60.34 227 PRO D CA 1
ATOM 8883 C C . PRO D 1 247 ? 84.023 13.712 79.654 1.00 67.64 227 PRO D C 1
ATOM 8884 O O . PRO D 1 247 ? 85.116 13.459 80.191 1.00 71.33 227 PRO D O 1
ATOM 8888 N N . PRO D 1 248 ? 82.948 12.961 79.890 1.00 69.40 228 PRO D N 1
ATOM 8889 C CA . PRO D 1 248 ? 83.048 11.785 80.762 1.00 72.34 228 PRO D CA 1
ATOM 8890 C C . PRO D 1 248 ? 83.969 10.728 80.169 1.00 75.68 228 PRO D C 1
ATOM 8891 O O . PRO D 1 248 ? 84.145 10.636 78.953 1.00 81.25 228 PRO D O 1
ATOM 8895 N N . LEU D 1 249 ? 84.561 9.919 81.054 1.00 74.16 229 LEU D N 1
ATOM 8896 C CA . LEU D 1 249 ? 85.505 8.895 80.618 1.00 73.88 229 LEU D CA 1
ATOM 8897 C C . LEU D 1 249 ? 84.855 7.830 79.744 1.00 75.18 229 LEU D C 1
ATOM 8898 O O . LEU D 1 249 ? 85.568 7.112 79.033 1.00 78.89 229 LEU D O 1
ATOM 8903 N N . LYS D 1 250 ? 83.526 7.707 79.777 1.00 72.21 230 LYS D N 1
ATOM 8904 C CA . LYS D 1 250 ? 82.860 6.695 78.964 1.00 73.75 230 LYS D CA 1
ATOM 8905 C C . LYS D 1 250 ? 82.912 7.039 77.482 1.00 75.87 230 LYS D C 1
ATOM 8906 O O . LYS D 1 250 ? 82.860 6.139 76.636 1.00 82.01 230 LYS D O 1
ATOM 8910 N N . LEU D 1 251 ? 83.028 8.322 77.147 1.00 72.45 231 LEU D N 1
ATOM 8911 C CA . LEU D 1 251 ? 82.950 8.764 75.761 1.00 70.21 231 LEU D CA 1
ATOM 8912 C C . LEU D 1 251 ? 84.301 8.820 75.058 1.00 68.19 231 LEU D C 1
ATOM 8913 O O . LEU D 1 251 ? 84.332 9.044 73.843 1.00 74.75 231 LEU D O 1
ATOM 8915 N N . LYS D 1 252 ? 85.409 8.618 75.778 1.00 60.33 232 LYS D N 1
ATOM 8916 C CA . LYS D 1 252 ? 86.723 8.850 75.183 1.00 63.25 232 LYS D CA 1
ATOM 8917 C C . LYS D 1 252 ? 87.007 7.897 74.027 1.00 65.93 232 LYS D C 1
ATOM 8918 O O . LYS D 1 252 ? 87.709 8.270 73.080 1.00 67.12 232 LYS D O 1
ATOM 8922 N N . ASN D 1 253 ? 86.474 6.672 74.073 1.00 66.22 233 ASN D N 1
ATOM 8923 C CA . ASN D 1 253 ? 86.661 5.755 72.952 1.00 65.77 233 ASN D CA 1
ATOM 8924 C C . ASN D 1 253 ? 85.835 6.185 71.748 1.00 66.19 233 ASN D C 1
ATOM 8925 O O . ASN D 1 253 ? 86.294 6.083 70.604 1.00 65.57 233 ASN D O 1
ATOM 8930 N N . ALA D 1 254 ? 84.613 6.667 71.985 1.00 67.19 234 ALA D N 1
ATOM 8931 C CA . ALA D 1 254 ? 83.740 7.052 70.881 1.00 67.97 234 ALA D CA 1
ATOM 8932 C C . ALA D 1 254 ? 84.223 8.331 70.209 1.00 65.03 234 ALA D C 1
ATOM 8933 O O . ALA D 1 254 ? 84.166 8.451 68.980 1.00 62.45 234 ALA D O 1
ATOM 8935 N N . ILE D 1 255 ? 84.696 9.299 70.996 1.00 65.77 235 ILE D N 1
ATOM 8936 C CA . ILE D 1 255 ? 85.162 10.560 70.425 1.00 59.86 235 ILE D CA 1
ATOM 8937 C C . ILE D 1 255 ? 86.415 10.339 69.589 1.00 57.29 235 ILE D C 1
ATOM 8938 O O . ILE D 1 255 ? 86.548 10.884 68.487 1.00 59.57 235 ILE D O 1
ATOM 8943 N N . THR D 1 256 ? 87.351 9.533 70.093 1.00 54.18 236 THR D N 1
ATOM 8944 C CA . THR D 1 256 ? 88.596 9.298 69.371 1.00 55.81 236 THR D CA 1
ATOM 8945 C C . THR D 1 256 ? 88.343 8.542 68.072 1.00 59.29 236 THR D C 1
ATOM 8946 O O . THR D 1 256 ? 88.858 8.918 67.014 1.00 54.39 236 THR D O 1
ATOM 8950 N N . SER D 1 257 ? 87.538 7.477 68.133 1.00 64.70 237 SER D N 1
ATOM 8951 C CA . SER D 1 257 ? 87.253 6.688 66.937 1.00 63.87 237 SER D CA 1
ATOM 8952 C C . SER D 1 257 ? 86.568 7.528 65.866 1.00 59.07 237 SER D C 1
ATOM 8953 O O . SER D 1 257 ? 86.880 7.403 64.676 1.00 60.57 237 SER D O 1
ATOM 8956 N N . ARG D 1 258 ? 85.624 8.382 66.269 1.00 55.38 238 ARG D N 1
ATOM 8957 C CA . ARG D 1 258 ? 84.942 9.248 65.312 1.00 56.29 238 ARG D CA 1
ATOM 8958 C C . ARG D 1 258 ? 85.935 10.144 64.581 1.00 54.87 238 ARG D C 1
ATOM 8959 O O . ARG D 1 258 ? 85.889 10.268 63.352 1.00 51.95 238 ARG D O 1
ATOM 8967 N N . ILE D 1 259 ? 86.849 10.771 65.323 1.00 54.83 239 ILE D N 1
ATOM 8968 C CA . ILE D 1 259 ? 87.838 11.649 64.706 1.00 52.47 239 ILE D CA 1
ATOM 8969 C C . ILE D 1 259 ? 88.776 10.856 63.805 1.00 49.84 239 ILE D C 1
ATOM 8970 O O . ILE D 1 259 ? 89.155 11.317 62.722 1.00 52.28 239 ILE D O 1
ATOM 8975 N N . LYS D 1 260 ? 89.157 9.648 64.228 1.00 47.66 240 LYS D N 1
ATOM 8976 C CA . LYS D 1 260 ? 89.985 8.801 63.375 1.00 50.42 240 LYS D CA 1
ATOM 8977 C C . LYS D 1 260 ? 89.248 8.398 62.102 1.00 57.29 240 LYS D C 1
ATOM 8978 O O . LYS D 1 260 ? 89.878 8.226 61.052 1.00 63.25 240 LYS D O 1
ATOM 8984 N N . ILE D 1 261 ? 87.924 8.251 62.171 1.00 56.44 241 ILE D N 1
ATOM 8985 C CA . ILE D 1 261 ? 87.147 7.947 60.974 1.00 54.00 241 ILE D CA 1
ATOM 8986 C C . ILE D 1 261 ? 87.056 9.173 60.075 1.00 54.54 241 ILE D C 1
ATOM 8987 O O . ILE D 1 261 ? 87.146 9.067 58.846 1.00 56.01 241 ILE D O 1
ATOM 8992 N N . MET D 1 262 ? 86.888 10.357 60.670 1.00 53.62 242 MET D N 1
ATOM 8993 C CA . MET D 1 262 ? 86.869 11.583 59.878 1.00 54.70 242 MET D CA 1
ATOM 8994 C C . MET D 1 262 ? 88.208 11.825 59.194 1.00 54.17 242 MET D C 1
ATOM 8995 O O . MET D 1 262 ? 88.249 12.353 58.076 1.00 52.02 242 MET D O 1
ATOM 9000 N N . ALA D 1 263 ? 89.307 11.440 59.838 1.00 49.10 243 ALA D N 1
ATOM 9001 C CA . ALA D 1 263 ? 90.637 11.568 59.260 1.00 48.99 243 ALA D CA 1
ATOM 9002 C C . ALA D 1 263 ? 91.033 10.364 58.415 1.00 48.95 243 ALA D C 1
ATOM 9003 O O . ALA D 1 263 ? 92.165 10.321 57.921 1.00 53.84 243 ALA D O 1
ATOM 9005 N N . GLU D 1 264 ? 90.132 9.392 58.245 1.00 52.84 244 GLU D N 1
ATOM 9006 C CA . GLU D 1 264 ? 90.378 8.199 57.430 1.00 51.22 244 GLU D CA 1
ATOM 9007 C C . GLU D 1 264 ? 91.567 7.396 57.955 1.00 55.83 244 GLU D C 1
ATOM 9008 O O . GLU D 1 264 ? 92.344 6.828 57.186 1.00 57.79 244 GLU D O 1
ATOM 9010 N N . LEU D 1 265 ? 91.707 7.344 59.275 1.00 55.38 245 LEU D N 1
ATOM 9011 C CA . LEU D 1 265 ? 92.786 6.597 59.898 1.00 48.44 245 LEU D CA 1
ATOM 9012 C C . LEU D 1 265 ? 92.320 5.192 60.274 1.00 55.72 245 LEU D C 1
ATOM 9013 O O . LEU D 1 265 ? 91.137 4.856 60.197 1.00 55.61 245 LEU D O 1
ATOM 9018 N N . ASP D 1 266 ? 93.278 4.364 60.686 1.00 58.32 246 ASP D N 1
ATOM 9019 C CA . ASP D 1 266 ? 93.008 2.965 61.006 1.00 58.08 246 ASP D CA 1
ATOM 9020 C C . ASP D 1 266 ? 92.456 2.872 62.424 1.00 59.00 246 ASP D C 1
ATOM 9021 O O . ASP D 1 266 ? 93.200 3.011 63.400 1.00 57.64 246 ASP D O 1
ATOM 9026 N N . ILE D 1 267 ? 91.148 2.626 62.538 1.00 63.22 247 ILE D N 1
ATOM 9027 C CA . ILE D 1 267 ? 90.508 2.549 63.845 1.00 61.39 247 ILE D CA 1
ATOM 9028 C C . ILE D 1 267 ? 90.888 1.273 64.584 1.00 55.93 247 ILE D C 1
ATOM 9029 O O . ILE D 1 267 ? 90.779 1.215 65.815 1.00 53.63 247 ILE D O 1
ATOM 9033 N N . ALA D 1 268 ? 91.346 0.246 63.867 1.00 56.10 248 ALA D N 1
ATOM 9034 C CA . ALA D 1 268 ? 91.700 -1.017 64.501 1.00 59.63 248 ALA D CA 1
ATOM 9035 C C . ALA D 1 268 ? 93.057 -0.977 65.191 1.00 62.79 248 ALA D C 1
ATOM 9036 O O . ALA D 1 268 ? 93.321 -1.822 66.053 1.00 69.36 248 ALA D O 1
ATOM 9038 N N . GLU D 1 269 ? 93.919 -0.027 64.837 1.00 57.01 249 GLU D N 1
ATOM 9039 C CA . GLU D 1 269 ? 95.255 0.080 65.411 1.00 57.70 249 GLU D CA 1
ATOM 9040 C C . GLU D 1 269 ? 95.261 1.186 66.460 1.00 56.90 249 GLU D C 1
ATOM 9041 O O . GLU D 1 269 ? 94.950 2.341 66.150 1.00 62.56 249 GLU D O 1
ATOM 9047 N N . ARG D 1 270 ? 95.613 0.830 67.696 1.00 51.10 250 ARG D N 1
ATOM 9048 C CA . ARG D 1 270 ? 95.648 1.777 68.800 1.00 50.05 250 ARG D CA 1
ATOM 9049 C C . ARG D 1 270 ? 97.008 1.872 69.476 1.00 55.29 250 ARG D C 1
ATOM 9050 O O . ARG D 1 270 ? 97.139 2.605 70.463 1.00 55.15 250 ARG D O 1
ATOM 9055 N N . ARG D 1 271 ? 98.022 1.156 68.985 1.00 57.84 251 ARG D N 1
ATOM 9056 C CA . ARG D 1 271 ? 99.325 1.129 69.637 1.00 54.67 251 ARG D CA 1
ATOM 9057 C C . ARG D 1 271 ? 100.374 1.989 68.947 1.00 49.14 251 ARG D C 1
ATOM 9058 O O . ARG D 1 271 ? 101.417 2.263 69.551 1.00 44.50 251 ARG D O 1
ATOM 9066 N N . LEU D 1 272 ? 100.137 2.413 67.706 1.00 46.99 252 LEU D N 1
ATOM 9067 C CA . LEU D 1 272 ? 101.143 3.135 66.945 1.00 46.28 252 LEU D CA 1
ATOM 9068 C C . LEU D 1 272 ? 100.670 4.543 66.606 1.00 47.13 252 LEU D C 1
ATOM 9069 O O . LEU D 1 272 ? 99.464 4.789 66.491 1.00 43.65 252 LEU D O 1
ATOM 9074 N N . PRO D 1 273 ? 101.597 5.489 66.447 1.00 48.02 253 PRO D N 1
ATOM 9075 C CA . PRO D 1 273 ? 101.206 6.836 66.016 1.00 40.68 253 PRO D CA 1
ATOM 9076 C C . PRO D 1 273 ? 100.610 6.811 64.618 1.00 42.98 253 PRO D C 1
ATOM 9077 O O . PRO D 1 273 ? 101.024 6.030 63.758 1.00 45.04 253 PRO D O 1
ATOM 9081 N N . GLN D 1 274 ? 99.618 7.671 64.400 1.00 44.64 254 GLN D N 1
ATOM 9082 C CA . GLN D 1 274 ? 98.974 7.812 63.103 1.00 42.04 254 GLN D CA 1
ATOM 9083 C C . GLN D 1 274 ? 98.730 9.288 62.832 1.00 42.17 254 GLN D C 1
ATOM 9084 O O . GLN D 1 274 ? 98.509 10.075 63.757 1.00 40.63 254 GLN D O 1
ATOM 9090 N N . ASP D 1 275 ? 98.769 9.659 61.554 1.00 41.88 255 ASP D N 1
ATOM 9091 C CA . ASP D 1 275 ? 98.601 11.049 61.150 1.00 43.75 255 ASP D CA 1
ATOM 9092 C C . ASP D 1 275 ? 97.704 11.122 59.926 1.00 45.38 255 ASP D C 1
ATOM 9093 O O . ASP D 1 275 ? 97.959 10.447 58.925 1.00 44.17 255 ASP D O 1
ATOM 9098 N N . GLY D 1 276 ? 96.663 11.946 60.012 1.00 46.48 256 GLY D N 1
ATOM 9099 C CA . GLY D 1 276 ? 95.729 12.111 58.917 1.00 44.42 256 GLY D CA 1
ATOM 9100 C C . GLY D 1 276 ? 95.371 13.558 58.652 1.00 44.50 256 GLY D C 1
ATOM 9101 O O . GLY D 1 276 ? 96.188 14.457 58.875 1.00 52.58 256 GLY D O 1
ATOM 9102 N N . ARG D 1 277 ? 94.148 13.798 58.184 1.00 49.91 257 ARG D N 1
ATOM 9103 C CA . ARG D 1 277 ? 93.728 15.140 57.809 1.00 52.69 257 ARG D CA 1
ATOM 9104 C C . ARG D 1 277 ? 92.209 15.182 57.726 1.00 50.66 257 ARG D C 1
ATOM 9105 O O . ARG D 1 277 ? 91.581 14.217 57.283 1.00 51.60 257 ARG D O 1
ATOM 9113 N N . ILE D 1 278 ? 91.628 16.301 58.157 1.00 48.80 258 ILE D N 1
ATOM 9114 C CA . ILE D 1 278 ? 90.182 16.493 58.175 1.00 48.71 258 ILE D CA 1
ATOM 9115 C C . ILE D 1 278 ? 89.860 17.819 57.500 1.00 54.74 258 ILE D C 1
ATOM 9116 O O . ILE D 1 278 ? 90.500 18.838 57.786 1.00 52.46 258 ILE D O 1
ATOM 9121 N N . LYS D 1 279 ? 88.872 17.806 56.607 1.00 60.67 259 LYS D N 1
ATOM 9122 C CA . LYS D 1 279 ? 88.415 19.003 55.911 1.00 63.48 259 LYS D CA 1
ATOM 9123 C C . LYS D 1 279 ? 86.948 19.238 56.244 1.00 67.21 259 LYS D C 1
ATOM 9124 O O . LYS D 1 279 ? 86.114 18.349 56.042 1.00 69.24 259 LYS D O 1
ATOM 9127 N N . ILE D 1 280 ? 86.639 20.425 56.763 1.00 68.40 260 ILE D N 1
ATOM 9128 C CA . ILE D 1 280 ? 85.274 20.791 57.118 1.00 71.83 260 ILE D CA 1
ATOM 9129 C C . ILE D 1 280 ? 84.931 22.121 56.463 1.00 76.55 260 ILE D C 1
ATOM 9130 O O . ILE D 1 280 ? 85.801 22.968 56.239 1.00 77.89 260 ILE D O 1
ATOM 9134 N N . LYS D 1 281 ? 83.651 22.300 56.152 1.00 78.51 261 LYS D N 1
ATOM 9135 C CA . LYS D 1 281 ? 83.176 23.531 55.528 1.00 76.18 261 LYS D CA 1
ATOM 9136 C C . LYS D 1 281 ? 82.162 24.244 56.417 1.00 75.51 261 LYS D C 1
ATOM 9137 O O . LYS D 1 281 ? 81.290 23.608 57.010 1.00 75.30 261 LYS D O 1
ATOM 9139 N N . ASP D 1 287 ? 85.887 26.916 54.333 1.00 76.17 267 ASP D N 1
ATOM 9140 C CA . ASP D 1 287 ? 86.411 25.580 54.594 1.00 75.27 267 ASP D CA 1
ATOM 9141 C C . ASP D 1 287 ? 87.560 25.620 55.597 1.00 76.60 267 ASP D C 1
ATOM 9142 O O . ASP D 1 287 ? 88.457 26.457 55.491 1.00 79.16 267 ASP D O 1
ATOM 9144 N N . MET D 1 288 ? 87.534 24.708 56.567 1.00 74.45 268 MET D N 1
ATOM 9145 C CA . MET D 1 288 ? 88.578 24.597 57.577 1.00 72.90 268 MET D CA 1
ATOM 9146 C C . MET D 1 288 ? 89.223 23.223 57.488 1.00 66.83 268 MET D C 1
ATOM 9147 O O . MET D 1 288 ? 88.526 22.204 57.504 1.00 66.39 268 MET D O 1
ATOM 9151 N N . ASP D 1 289 ? 90.549 23.201 57.404 1.00 62.79 269 ASP D N 1
ATOM 9152 C CA . ASP D 1 289 ? 91.312 21.971 57.259 1.00 63.61 269 ASP D CA 1
ATOM 9153 C C . ASP D 1 289 ? 92.171 21.747 58.495 1.00 58.89 269 ASP D C 1
ATOM 9154 O O . ASP D 1 289 ? 92.905 22.647 58.920 1.00 58.80 269 ASP D O 1
ATOM 9157 N N . TYR D 1 290 ? 92.085 20.546 59.058 1.00 52.62 270 TYR D N 1
ATOM 9158 C CA . TYR D 1 290 ? 92.787 20.183 60.280 1.00 48.77 270 TYR D CA 1
ATOM 9159 C C . TYR D 1 290 ? 93.846 19.128 59.996 1.00 50.05 270 TYR D C 1
ATOM 9160 O O . TYR D 1 290 ? 93.606 18.178 59.245 1.00 54.62 270 TYR D O 1
ATOM 9169 N N . ARG D 1 291 ? 95.019 19.302 60.598 1.00 44.68 271 ARG D N 1
ATOM 9170 C CA . ARG D 1 291 ? 96.061 18.284 60.573 1.00 42.97 271 ARG D CA 1
ATOM 9171 C C . ARG D 1 291 ? 95.929 17.437 61.833 1.00 47.03 271 ARG D C 1
ATOM 9172 O O . ARG D 1 291 ? 96.040 17.955 62.949 1.00 45.08 271 ARG D O 1
ATOM 9180 N N . VAL D 1 292 ? 95.679 16.142 61.655 1.00 41.59 272 VAL D N 1
ATOM 9181 C CA . VAL D 1 292 ? 95.346 15.242 62.754 1.00 41.22 272 VAL D CA 1
ATOM 9182 C C . VAL D 1 292 ? 96.566 14.408 63.115 1.00 45.41 272 VAL D C 1
ATOM 9183 O O . VAL D 1 292 ? 97.274 13.900 62.236 1.00 42.38 272 VAL D O 1
ATOM 9187 N N . SER D 1 293 ? 96.809 14.264 64.417 1.00 43.16 273 SER D N 1
ATOM 9188 C CA . SER D 1 293 ? 97.925 13.476 64.928 1.00 38.91 273 SER D CA 1
ATOM 9189 C C . SER D 1 293 ? 97.429 12.635 66.093 1.00 43.63 273 SER D C 1
ATOM 9190 O O . SER D 1 293 ? 96.911 13.177 67.074 1.00 38.76 273 SER D O 1
ATOM 9193 N N . VAL D 1 294 ? 97.580 11.316 65.982 1.00 39.59 274 VAL D N 1
ATOM 9194 C CA . VAL D 1 294 ? 97.181 10.378 67.025 1.00 39.99 274 VAL D CA 1
ATOM 9195 C C . VAL D 1 294 ? 98.439 9.838 67.688 1.00 53.92 274 VAL D C 1
ATOM 9196 O O . VAL D 1 294 ? 99.436 9.552 67.014 1.00 54.66 274 VAL D O 1
ATOM 9200 N N . LEU D 1 295 ? 98.390 9.697 69.008 1.00 39.29 275 LEU D N 1
ATOM 9201 C CA . LEU D 1 295 ? 99.577 9.378 69.786 1.00 41.03 275 LEU D CA 1
ATOM 9202 C C . LEU D 1 295 ? 99.204 8.438 70.930 1.00 48.05 275 LEU D C 1
ATOM 9203 O O . LEU D 1 295 ? 98.397 8.801 71.796 1.00 51.51 275 LEU D O 1
ATOM 9208 N N . PRO D 1 296 ? 99.756 7.217 70.961 1.00 47.50 276 PRO D N 1
ATOM 9209 C CA . PRO D 1 296 ? 99.320 6.229 71.960 1.00 47.96 276 PRO D CA 1
ATOM 9210 C C . PRO D 1 296 ? 99.942 6.424 73.337 1.00 47.31 276 PRO D C 1
ATOM 9211 O O . PRO D 1 296 ? 101.096 6.044 73.562 1.00 47.49 276 PRO D O 1
ATOM 9215 N N . THR D 1 297 ? 99.183 6.990 74.272 1.00 41.16 277 THR D N 1
ATOM 9216 C CA . THR D 1 297 ? 99.668 7.197 75.629 1.00 41.24 277 THR D CA 1
ATOM 9217 C C . THR D 1 297 ? 99.325 5.986 76.499 1.00 46.31 277 THR D C 1
ATOM 9218 O O . THR D 1 297 ? 98.808 4.972 76.022 1.00 51.11 277 THR D O 1
ATOM 9222 N N . LEU D 1 298 ? 99.613 6.095 77.799 1.00 49.25 278 LEU D N 1
ATOM 9223 C CA . LEU D 1 298 ? 99.398 4.979 78.717 1.00 57.03 278 LEU D CA 1
ATOM 9224 C C . LEU D 1 298 ? 97.922 4.621 78.831 1.00 57.44 278 LEU D C 1
ATOM 9225 O O . LEU D 1 298 ? 97.560 3.439 78.842 1.00 61.45 278 LEU D O 1
ATOM 9230 N N . PHE D 1 299 ? 97.056 5.628 78.927 1.00 49.89 279 PHE D N 1
ATOM 9231 C CA . PHE D 1 299 ? 95.644 5.422 79.222 1.00 47.11 279 PHE D CA 1
ATOM 9232 C C . PHE D 1 299 ? 94.745 5.790 78.044 1.00 45.13 279 PHE D C 1
ATOM 9233 O O . PHE D 1 299 ? 93.608 6.228 78.235 1.00 47.46 279 PHE D O 1
ATOM 9241 N N . GLY D 1 300 ? 95.237 5.613 76.826 1.00 44.66 280 GLY D N 1
ATOM 9242 C CA . GLY D 1 300 ? 94.451 5.843 75.637 1.00 45.05 280 GLY D CA 1
ATOM 9243 C C . GLY D 1 300 ? 95.275 6.532 74.574 1.00 39.41 280 GLY D C 1
ATOM 9244 O O . GLY D 1 300 ? 96.497 6.639 74.673 1.00 46.94 280 GLY D O 1
ATOM 9245 N N . GLU D 1 301 ? 94.587 7.002 73.539 1.00 39.43 281 GLU D N 1
ATOM 9246 C CA . GLU D 1 301 ? 95.213 7.730 72.444 1.00 47.52 281 GLU D CA 1
ATOM 9247 C C . GLU D 1 301 ? 94.946 9.219 72.608 1.00 43.51 281 GLU D C 1
ATOM 9248 O O . GLU D 1 301 ? 93.805 9.628 72.848 1.00 40.64 281 GLU D O 1
ATOM 9254 N N . LYS D 1 302 ? 95.998 10.024 72.492 1.00 41.24 282 LYS D N 1
ATOM 9255 C CA . LYS D 1 302 ? 95.855 11.472 72.456 1.00 46.37 282 LYS D CA 1
ATOM 9256 C C . LYS D 1 302 ? 95.761 11.925 71.006 1.00 40.76 282 LYS D C 1
ATOM 9257 O O . LYS D 1 302 ? 96.531 11.468 70.155 1.00 40.08 282 LYS D O 1
ATOM 9263 N N . VAL D 1 303 ? 94.814 12.816 70.728 1.00 41.38 283 VAL D N 1
ATOM 9264 C CA . VAL D 1 303 ? 94.609 13.357 69.391 1.00 44.70 283 VAL D CA 1
ATOM 9265 C C . VAL D 1 303 ? 94.876 14.854 69.433 1.00 42.09 283 VAL D C 1
ATOM 9266 O O . VAL D 1 303 ? 94.386 15.554 70.327 1.00 42.93 283 VAL D O 1
ATOM 9270 N N . VAL D 1 304 ? 95.659 15.336 68.472 1.00 41.87 284 VAL D N 1
ATOM 9271 C CA . VAL D 1 304 ? 95.939 16.756 68.307 1.00 42.59 284 VAL D CA 1
ATOM 9272 C C . VAL D 1 304 ? 95.500 17.165 66.910 1.00 42.52 284 VAL D C 1
ATOM 9273 O O . VAL D 1 304 ? 95.870 16.518 65.922 1.00 41.76 284 VAL D O 1
ATOM 9277 N N . LEU D 1 305 ? 94.702 18.224 66.830 1.00 43.37 285 LEU D N 1
ATOM 9278 C CA . LEU D 1 305 ? 94.290 18.811 65.564 1.00 43.49 285 LEU D CA 1
ATOM 9279 C C . LEU D 1 305 ? 94.897 20.201 65.457 1.00 44.17 285 LEU D C 1
ATOM 9280 O O . LEU D 1 305 ? 94.726 21.028 66.358 1.00 45.05 285 LEU D O 1
ATOM 9285 N N . ARG D 1 306 ? 95.615 20.451 64.367 1.00 43.81 286 ARG D N 1
ATOM 9286 C CA . ARG D 1 306 ? 96.265 21.733 64.133 1.00 51.25 286 ARG D CA 1
ATOM 9287 C C . ARG D 1 306 ? 95.560 22.432 62.979 1.00 50.99 286 ARG D C 1
ATOM 9288 O O . ARG D 1 306 ? 95.459 21.875 61.880 1.00 51.68 286 ARG D O 1
ATOM 9296 N N . LEU D 1 307 ? 95.063 23.640 63.237 1.00 50.83 287 LEU D N 1
ATOM 9297 C CA . LEU D 1 307 ? 94.446 24.436 62.187 1.00 51.11 287 LEU D CA 1
ATOM 9298 C C . LEU D 1 307 ? 95.476 24.798 61.127 1.00 45.94 287 LEU D C 1
ATOM 9299 O O . LEU D 1 307 ? 96.545 25.329 61.438 1.00 58.96 287 LEU D O 1
ATOM 9304 N N . LEU D 1 308 ? 95.153 24.502 59.872 1.00 49.01 288 LEU D N 1
ATOM 9305 C CA . LEU D 1 308 ? 95.980 24.913 58.747 1.00 54.98 288 LEU D CA 1
ATOM 9306 C C . LEU D 1 308 ? 95.456 26.242 58.220 1.00 62.03 288 LEU D C 1
ATOM 9307 O O . LEU D 1 308 ? 94.306 26.328 57.776 1.00 61.44 288 LEU D O 1
ATOM 9312 N N . ASP D 1 309 ? 96.290 27.275 58.284 1.00 68.94 289 ASP D N 1
ATOM 9313 C CA . ASP D 1 309 ? 95.928 28.596 57.779 1.00 74.08 289 ASP D CA 1
ATOM 9314 C C . ASP D 1 309 ? 96.402 28.688 56.335 1.00 77.52 289 ASP D C 1
ATOM 9315 O O . ASP D 1 309 ? 97.591 28.876 56.069 1.00 81.89 289 ASP D O 1
ATOM 9320 N N . LYS D 1 310 ? 95.465 28.548 55.395 1.00 76.21 290 LYS D N 1
ATOM 9321 C CA . LYS D 1 310 ? 95.819 28.669 53.984 1.00 74.91 290 LYS D CA 1
ATOM 9322 C C . LYS D 1 310 ? 96.283 30.081 53.654 1.00 77.59 290 LYS D C 1
ATOM 9323 O O . LYS D 1 310 ? 97.192 30.268 52.836 1.00 80.54 290 LYS D O 1
ATOM 9325 N N . SER D 1 311 ? 95.677 31.084 54.278 1.00 75.87 291 SER D N 1
ATOM 9326 C CA . SER D 1 311 ? 96.067 32.472 54.064 1.00 76.37 291 SER D CA 1
ATOM 9327 C C . SER D 1 311 ? 97.100 32.909 55.098 1.00 79.22 291 SER D C 1
ATOM 9328 O O . SER D 1 311 ? 96.750 33.444 56.151 1.00 82.71 291 SER D O 1
ATOM 9331 N N . GLN D 1 314 ? 101.396 33.406 49.453 1.00 67.85 294 GLN D N 1
ATOM 9332 C CA . GLN D 1 314 ? 101.670 34.088 48.193 1.00 69.44 294 GLN D CA 1
ATOM 9333 C C . GLN D 1 314 ? 102.032 33.089 47.100 1.00 72.94 294 GLN D C 1
ATOM 9334 O O . GLN D 1 314 ? 103.141 32.558 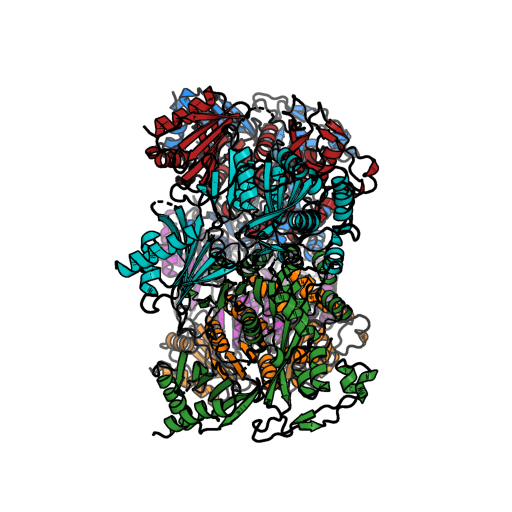47.075 1.00 75.34 294 GLN D O 1
ATOM 9336 N N . LEU D 1 315 ? 101.092 32.838 46.194 1.00 71.12 295 LEU D N 1
ATOM 9337 C CA . LEU D 1 315 ? 101.326 31.896 45.102 1.00 64.59 295 LEU D CA 1
ATOM 9338 C C . LEU D 1 315 ? 102.293 32.430 44.044 1.00 65.53 295 LEU D C 1
ATOM 9339 O O . LEU D 1 315 ? 102.472 31.765 43.013 1.00 72.53 295 LEU D O 1
ATOM 9341 N N . ASP D 1 316 ? 102.921 33.584 44.254 1.00 61.77 296 ASP D N 1
ATOM 9342 C CA . ASP D 1 316 ? 103.790 34.175 43.246 1.00 61.90 296 ASP D CA 1
ATOM 9343 C C . ASP D 1 316 ? 105.180 33.552 43.310 1.00 65.91 296 ASP D C 1
ATOM 9344 O O . ASP D 1 316 ? 105.776 33.447 44.387 1.00 67.50 296 ASP D O 1
ATOM 9349 N N . MET D 1 317 ? 105.696 33.148 42.146 1.00 65.60 297 MET D N 1
ATOM 9350 C CA . MET D 1 317 ? 106.979 32.455 42.097 1.00 62.05 297 MET D CA 1
ATOM 9351 C C . MET D 1 317 ? 108.143 33.390 42.391 1.00 60.89 297 MET D C 1
ATOM 9352 O O . MET D 1 317 ? 109.154 32.960 42.958 1.00 59.61 297 MET D O 1
ATOM 9357 N N . THR D 1 318 ? 108.022 34.664 42.018 1.00 63.27 298 THR D N 1
ATOM 9358 C CA . THR D 1 318 ? 109.111 35.612 42.215 1.00 61.56 298 THR D CA 1
ATOM 9359 C C . THR D 1 318 ? 109.294 36.004 43.676 1.00 58.11 298 THR D C 1
ATOM 9360 O O . THR D 1 318 ? 110.273 36.687 43.996 1.00 61.77 298 THR D O 1
ATOM 9364 N N . LYS D 1 319 ? 108.393 35.585 44.567 1.00 52.41 299 LYS D N 1
ATOM 9365 C CA . LYS D 1 319 ? 108.464 35.929 45.981 1.00 53.11 299 LYS D CA 1
ATOM 9366 C C . LYS D 1 319 ? 108.715 34.715 46.870 1.00 50.80 299 LYS D C 1
ATOM 9367 O O . LYS D 1 319 ? 108.474 34.777 48.079 1.00 55.01 299 LYS D O 1
ATOM 9369 N N . LEU D 1 320 ? 109.193 33.611 46.300 1.00 47.72 300 LEU D N 1
ATOM 9370 C CA . LEU D 1 320 ? 109.421 32.386 47.055 1.00 50.87 300 LEU D CA 1
ATOM 9371 C C . LEU D 1 320 ? 110.848 32.250 47.569 1.00 51.75 300 LEU D C 1
ATOM 9372 O O . LEU D 1 320 ? 111.136 31.305 48.310 1.00 52.31 300 LEU D O 1
ATOM 9377 N N . GLY D 1 321 ? 111.744 33.160 47.202 1.00 54.55 301 GLY D N 1
ATOM 9378 C CA . GLY D 1 321 ? 113.114 33.095 47.667 1.00 56.20 301 GLY D CA 1
ATOM 9379 C C . GLY D 1 321 ? 114.054 32.285 46.805 1.00 52.37 301 GLY D C 1
ATOM 9380 O O . GLY D 1 321 ? 115.089 31.828 47.305 1.00 52.19 301 GLY D O 1
ATOM 9381 N N . TYR D 1 322 ? 113.728 32.081 45.532 1.00 43.95 302 TYR D N 1
ATOM 9382 C CA . TYR D 1 322 ? 114.652 31.420 44.621 1.00 43.33 302 TYR D CA 1
ATOM 9383 C C . TYR D 1 322 ? 115.772 32.376 44.233 1.00 43.76 302 TYR D C 1
ATOM 9384 O O . TYR D 1 322 ? 115.523 33.544 43.919 1.00 46.04 302 TYR D O 1
ATOM 9393 N N . GLU D 1 323 ? 117.008 31.884 44.261 1.00 43.31 303 GLU D N 1
ATOM 9394 C CA . GLU D 1 323 ? 118.111 32.650 43.710 1.00 51.86 303 GLU D CA 1
ATOM 9395 C C . GLU D 1 323 ? 117.913 32.817 42.203 1.00 43.67 303 GLU D C 1
ATOM 9396 O O . GLU D 1 323 ? 117.255 31.991 41.564 1.00 44.52 303 GLU D O 1
ATOM 9402 N N . PRO D 1 324 ? 118.454 33.890 41.614 1.00 47.11 304 PRO D N 1
ATOM 9403 C CA . PRO D 1 324 ? 118.225 34.134 40.178 1.00 48.93 304 PRO D CA 1
ATOM 9404 C C . PRO D 1 324 ? 118.579 32.959 39.278 1.00 48.96 304 PRO D C 1
ATOM 9405 O O . PRO D 1 324 ? 117.823 32.657 38.347 1.00 49.12 304 PRO D O 1
ATOM 9409 N N . ASP D 1 325 ? 119.704 32.284 39.531 1.00 47.74 305 ASP D N 1
ATOM 9410 C CA . ASP D 1 325 ? 120.054 31.107 38.741 1.00 49.60 305 ASP D CA 1
ATOM 9411 C C . ASP D 1 325 ? 119.019 30.004 38.913 1.00 49.37 305 ASP D C 1
ATOM 9412 O O . ASP D 1 325 ? 118.580 29.388 37.935 1.00 46.21 305 ASP D O 1
ATOM 9417 N N . ALA D 1 326 ? 118.622 29.736 40.160 1.00 47.10 306 ALA D N 1
ATOM 9418 C CA . ALA D 1 326 ? 117.629 28.700 40.418 1.00 43.49 306 ALA D CA 1
ATOM 9419 C C . ALA D 1 326 ? 116.286 29.050 39.789 1.00 41.68 306 ALA D C 1
ATOM 9420 O O . ALA D 1 326 ? 115.639 28.195 39.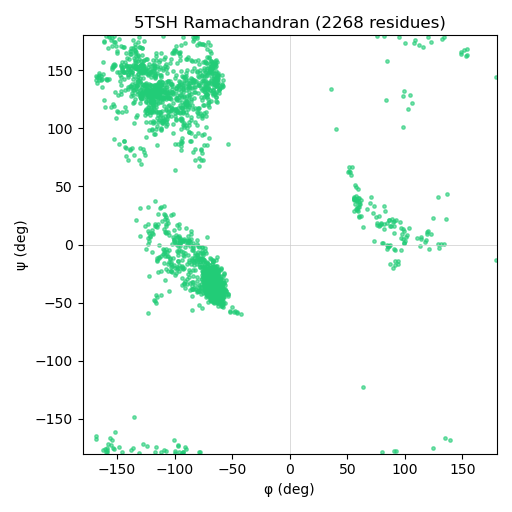173 1.00 42.73 306 ALA D O 1
ATOM 9422 N N . LEU D 1 327 ? 115.851 30.304 39.935 1.00 42.40 307 LEU D N 1
ATOM 9423 C CA . LEU D 1 327 ? 114.594 30.727 39.327 1.00 49.47 307 LEU D CA 1
ATOM 9424 C C . LEU D 1 327 ? 114.642 30.622 37.809 1.00 42.81 307 LEU D C 1
ATOM 9425 O O . LEU D 1 327 ? 113.622 30.335 37.173 1.00 42.84 307 LEU D O 1
ATOM 9430 N N . HIS D 1 328 ? 115.817 30.844 37.214 1.00 42.81 308 HIS D N 1
ATOM 9431 C CA . HIS D 1 328 ? 115.959 30.720 35.767 1.00 42.82 308 HIS D CA 1
ATOM 9432 C C . HIS D 1 328 ? 115.754 29.279 35.312 1.00 42.16 308 HIS D C 1
ATOM 9433 O O . HIS D 1 328 ? 114.977 29.016 34.386 1.00 44.48 308 HIS D O 1
ATOM 9440 N N . TYR D 1 329 ? 116.451 28.332 35.947 1.00 41.55 309 TYR D N 1
ATOM 9441 C CA . TYR D 1 329 ? 116.280 26.924 35.599 1.00 40.96 309 TYR D CA 1
ATOM 9442 C C . TYR D 1 329 ? 114.843 26.468 35.819 1.00 43.83 309 TYR D C 1
ATOM 9443 O O . TYR D 1 329 ? 114.297 25.699 35.019 1.00 40.74 309 TYR D O 1
ATOM 9452 N N . PHE D 1 330 ? 114.217 26.933 36.902 1.00 41.07 310 PHE D N 1
ATOM 9453 C CA . PHE D 1 330 ? 112.856 26.513 37.221 1.00 41.96 310 PHE D CA 1
ATOM 9454 C C . PHE D 1 330 ? 111.865 27.017 36.178 1.00 43.08 310 PHE D C 1
ATOM 9455 O O . PHE D 1 330 ? 111.020 26.256 35.692 1.00 41.38 310 PHE D O 1
ATOM 9463 N N . LYS D 1 331 ? 111.959 28.300 35.816 1.00 42.18 311 LYS D N 1
ATOM 9464 C CA . LYS D 1 331 ? 111.066 28.848 34.799 1.00 52.34 311 LYS D CA 1
ATOM 9465 C C . LYS D 1 331 ? 111.315 28.210 33.438 1.00 49.45 311 LYS D C 1
ATOM 9466 O O . LYS D 1 331 ? 110.370 27.962 32.680 1.00 42.74 311 LYS D O 1
ATOM 9471 N N . GLU D 1 332 ? 112.581 27.938 33.112 1.00 42.27 312 GLU D N 1
ATOM 9472 C CA . GLU D 1 332 ? 112.902 27.298 31.840 1.00 50.03 312 GLU D CA 1
ATOM 9473 C C . GLU D 1 332 ? 112.271 25.915 31.741 1.00 46.93 312 GLU D C 1
ATOM 9474 O O . GLU D 1 332 ? 111.829 25.500 30.663 1.00 41.81 312 GLU D O 1
ATOM 9480 N N . ALA D 1 333 ? 112.202 25.194 32.861 1.00 41.18 313 ALA D N 1
ATOM 9481 C CA . ALA D 1 333 ? 111.730 23.814 32.834 1.00 40.72 313 ALA D CA 1
ATOM 9482 C C . ALA D 1 333 ? 110.213 23.724 32.723 1.00 40.96 313 ALA D C 1
ATOM 9483 O O . ALA D 1 333 ? 109.695 22.828 32.047 1.00 41.48 313 ALA D O 1
ATOM 9485 N N . ILE D 1 334 ? 109.481 24.629 33.380 1.00 41.32 314 ILE D N 1
ATOM 9486 C CA . ILE D 1 334 ? 108.021 24.569 33.323 1.00 43.88 314 ILE D CA 1
ATOM 9487 C C . ILE D 1 334 ? 107.453 25.192 32.061 1.00 44.80 314 ILE D C 1
ATOM 9488 O O . ILE D 1 334 ? 106.275 24.976 31.755 1.00 49.65 314 ILE D O 1
ATOM 9493 N N . HIS D 1 335 ? 108.247 25.958 31.317 1.00 43.95 315 HIS D N 1
ATOM 9494 C CA . HIS D 1 335 ? 107.795 26.534 30.059 1.00 47.12 315 HIS D CA 1
ATOM 9495 C C . HIS D 1 335 ? 108.184 25.693 28.851 1.00 50.26 315 HIS D C 1
ATOM 9496 O O . HIS D 1 335 ? 107.882 26.084 27.719 1.00 53.26 315 HIS D O 1
ATOM 9503 N N . LYS D 1 336 ? 108.844 24.559 29.063 1.00 50.62 316 LYS D N 1
ATOM 9504 C CA . LYS D 1 336 ? 109.062 23.620 27.978 1.00 46.24 316 LYS D CA 1
ATOM 9505 C C . LYS D 1 336 ? 107.733 22.983 27.572 1.00 45.12 316 LYS D C 1
ATOM 9506 O O . LYS D 1 336 ? 106.841 22.804 28.407 1.00 43.73 316 LYS D O 1
ATOM 9512 N N . PRO D 1 337 ? 107.571 22.641 26.289 1.00 48.40 317 PRO D N 1
ATOM 9513 C CA . PRO D 1 337 ? 106.284 22.083 25.840 1.00 49.10 317 PRO D CA 1
ATOM 9514 C C . PRO D 1 337 ? 105.952 20.737 26.456 1.00 53.96 317 PRO D C 1
ATOM 9515 O O . PRO D 1 337 ? 104.774 20.357 26.462 1.00 55.86 317 PRO D O 1
ATOM 9519 N N . PHE D 1 338 ? 106.939 20.008 26.967 1.00 49.22 318 PHE D N 1
ATOM 9520 C CA . PHE D 1 338 ? 106.692 18.739 27.639 1.00 44.60 318 PHE D CA 1
ATOM 9521 C C . PHE D 1 338 ? 107.901 18.402 28.501 1.00 42.71 318 PHE D C 1
ATOM 9522 O O . PHE D 1 338 ? 108.853 19.180 28.606 1.00 40.80 318 PHE D O 1
ATOM 9530 N N . GLY D 1 339 ? 107.852 17.232 29.117 1.00 40.34 319 GLY D N 1
ATOM 9531 C CA . GLY D 1 339 ? 108.845 16.814 30.083 1.00 39.77 319 GLY D CA 1
ATOM 9532 C C . GLY D 1 339 ? 108.289 16.822 31.496 1.00 42.82 319 GLY D C 1
ATOM 9533 O O . GLY D 1 339 ? 107.171 17.263 31.763 1.00 39.67 319 GLY D O 1
ATOM 9534 N N . MET D 1 340 ? 109.108 16.320 32.414 1.00 38.94 320 MET D N 1
ATOM 9535 C CA . MET D 1 340 ? 108.704 16.142 33.799 1.00 38.59 320 MET D CA 1
ATOM 9536 C C . MET D 1 340 ? 109.486 17.078 34.709 1.00 38.74 320 MET D C 1
ATOM 9537 O O . MET D 1 340 ? 110.700 17.247 34.553 1.00 38.40 320 MET D O 1
ATOM 9542 N N . VAL D 1 341 ? 108.778 17.694 35.652 1.00 38.57 321 VAL D N 1
ATOM 9543 C CA . VAL D 1 341 ? 109.374 18.535 36.683 1.00 38.53 321 VAL D CA 1
ATOM 9544 C C . VAL D 1 341 ? 109.008 17.929 38.030 1.00 38.16 321 VAL D C 1
ATOM 9545 O O . VAL D 1 341 ? 107.823 17.734 38.327 1.00 38.24 321 VAL D O 1
ATOM 9549 N N . LEU D 1 342 ? 110.020 17.623 38.836 1.00 37.79 322 LEU D N 1
ATOM 9550 C CA . LEU D 1 342 ? 109.831 16.983 40.131 1.00 37.43 322 LEU D CA 1
ATOM 9551 C C . LEU D 1 342 ? 110.252 17.933 41.243 1.00 37.54 322 LEU D C 1
ATOM 9552 O O . LEU D 1 342 ? 111.383 18.430 41.248 1.00 37.57 322 LEU D O 1
ATOM 9557 N N . VAL D 1 343 ? 109.343 18.173 42.182 1.00 37.66 323 VAL D N 1
ATOM 9558 C CA . VAL D 1 343 ? 109.585 19.037 43.332 1.00 37.85 323 VAL D CA 1
ATOM 9559 C C . VAL D 1 343 ? 109.582 18.149 44.568 1.00 41.74 323 VAL D C 1
ATOM 9560 O O . VAL D 1 343 ? 108.531 17.634 44.968 1.00 41.83 323 VAL D O 1
ATOM 9564 N N . THR D 1 344 ? 110.747 17.966 45.181 1.00 37.20 324 THR D N 1
ATOM 9565 C CA . THR D 1 344 ? 110.897 17.014 46.270 1.00 36.80 324 THR D CA 1
ATOM 9566 C C . THR D 1 344 ? 111.153 17.721 47.595 1.00 37.01 324 THR D C 1
ATOM 9567 O O . THR D 1 344 ? 111.501 18.904 47.645 1.00 52.26 324 THR D O 1
ATOM 9571 N N . GLY D 1 345 ? 110.979 16.962 48.675 1.00 40.77 325 GLY D N 1
ATOM 9572 C CA . GLY D 1 345 ? 111.165 17.463 50.016 1.00 41.71 325 GLY D CA 1
ATOM 9573 C C . GLY D 1 345 ? 110.289 16.729 51.012 1.00 42.06 325 GLY D C 1
ATOM 9574 O O . GLY D 1 345 ? 109.377 15.984 50.639 1.00 40.53 325 GLY D O 1
ATOM 9575 N N . PRO D 1 346 ? 110.552 16.917 52.298 1.00 43.21 326 PRO D N 1
ATOM 9576 C CA . PRO D 1 346 ? 109.750 16.263 53.336 1.00 45.70 326 PRO D CA 1
ATOM 9577 C C . PRO D 1 346 ? 108.429 16.994 53.549 1.00 50.81 326 PRO D C 1
ATOM 9578 O O . PRO D 1 346 ? 108.115 17.979 52.882 1.00 52.34 326 PRO D O 1
ATOM 9582 N N . THR D 1 347 ? 107.651 16.486 54.502 1.00 52.47 327 THR D N 1
ATOM 9583 C CA . THR D 1 347 ? 106.391 17.122 54.860 1.00 50.66 327 THR D CA 1
ATOM 9584 C C . THR D 1 347 ? 106.645 18.507 55.442 1.00 46.61 327 THR D C 1
ATOM 9585 O O . THR D 1 347 ? 107.555 18.703 56.252 1.00 49.28 327 THR D O 1
ATOM 9589 N N . GLY D 1 348 ? 105.836 19.473 55.019 1.00 41.66 328 GLY D N 1
ATOM 9590 C CA . GLY D 1 348 ? 105.992 20.832 55.498 1.00 40.99 328 GLY D CA 1
ATOM 9591 C C . GLY D 1 348 ? 107.209 21.547 54.958 1.00 43.36 328 GLY D C 1
ATOM 9592 O O . GLY D 1 348 ? 107.729 22.453 55.617 1.00 43.10 328 GLY D O 1
ATOM 9593 N N . SER D 1 349 ? 107.682 21.164 53.774 1.00 43.80 329 SER D N 1
ATOM 9594 C CA . SER D 1 349 ? 108.838 21.797 53.154 1.00 45.14 329 SER D CA 1
ATOM 9595 C C . SER D 1 349 ? 108.457 22.838 52.111 1.00 44.96 329 SER D C 1
ATOM 9596 O O . SER D 1 349 ? 109.349 23.438 51.501 1.00 44.08 329 SER D O 1
ATOM 9599 N N . GLY D 1 350 ? 107.166 23.067 51.891 1.00 42.59 330 GLY D N 1
ATOM 9600 C CA . GLY D 1 350 ? 106.717 24.011 50.892 1.00 40.77 330 GLY D CA 1
ATOM 9601 C C . GLY D 1 350 ? 106.573 23.450 49.496 1.00 42.32 330 GLY D C 1
ATOM 9602 O O . GLY D 1 350 ? 106.486 24.233 48.542 1.00 47.81 330 GLY D O 1
ATOM 9603 N N . LYS D 1 351 ? 106.551 22.122 49.344 1.00 41.06 331 LYS D N 1
ATOM 9604 C CA . LYS D 1 351 ? 106.447 21.519 48.018 1.00 44.38 331 LYS D CA 1
ATOM 9605 C C . LYS D 1 351 ? 105.168 21.949 47.313 1.00 44.24 331 LYS D C 1
ATOM 9606 O O . LYS D 1 351 ? 105.195 22.374 46.151 1.00 38.55 331 LYS D O 1
ATOM 9612 N N . THR D 1 352 ? 104.032 21.840 48.004 1.00 44.74 332 THR D N 1
ATOM 9613 C CA . THR D 1 352 ? 102.750 22.133 47.375 1.00 46.06 332 THR D CA 1
ATOM 9614 C C . THR D 1 352 ? 102.666 23.591 46.941 1.00 39.83 332 THR D C 1
ATOM 9615 O O . THR D 1 352 ? 102.125 23.899 45.873 1.00 44.69 332 THR D O 1
ATOM 9619 N N . VAL D 1 353 ? 103.206 24.504 47.754 1.00 43.29 333 VAL D N 1
ATOM 9620 C CA . VAL D 1 353 ? 103.219 25.916 47.381 1.00 40.57 333 VAL D CA 1
ATOM 9621 C C . VAL D 1 353 ? 104.052 26.129 46.122 1.00 39.53 333 VAL D C 1
ATOM 9622 O O . VAL D 1 353 ? 103.673 26.903 45.234 1.00 39.28 333 VAL D O 1
ATOM 9626 N N . SER D 1 354 ? 105.192 25.439 46.018 1.00 39.06 334 SER D N 1
ATOM 9627 C CA . SER D 1 354 ? 106.011 25.543 44.814 1.00 46.78 334 SER D CA 1
ATOM 9628 C C . SER D 1 354 ? 105.265 25.026 43.590 1.00 37.36 334 SER D C 1
ATOM 9629 O O . SER D 1 354 ? 105.309 25.645 42.521 1.00 36.97 334 SER D O 1
ATOM 9632 N N . LEU D 1 355 ? 104.572 23.891 43.727 1.00 37.26 335 LEU D N 1
ATOM 9633 C CA . LEU D 1 355 ? 103.802 23.351 42.610 1.00 42.41 335 LEU D CA 1
ATOM 9634 C C . LEU D 1 355 ? 102.702 24.315 42.181 1.00 38.68 335 LEU D C 1
ATOM 9635 O O . LEU D 1 355 ? 102.592 24.661 40.999 1.00 39.56 335 LEU D O 1
ATOM 9640 N N . TYR D 1 356 ? 101.870 24.752 43.131 1.00 38.65 336 TYR D N 1
ATOM 9641 C CA . TYR D 1 356 ? 100.798 25.687 42.805 1.00 44.19 336 TYR D CA 1
ATOM 9642 C C . TYR D 1 356 ? 101.342 26.991 42.240 1.00 38.56 336 TYR D C 1
ATOM 9643 O O . TYR D 1 356 ? 100.713 27.598 41.365 1.00 40.94 336 TYR D O 1
ATOM 9652 N N . SER D 1 357 ? 102.502 27.438 42.726 1.00 38.34 337 SER D N 1
ATOM 9653 C CA . SER D 1 357 ? 103.126 28.630 42.165 1.00 38.51 337 SER D CA 1
ATOM 9654 C C . SER D 1 357 ? 103.508 28.416 40.707 1.00 43.52 337 SER D C 1
ATOM 9655 O O . SER D 1 357 ? 103.398 29.335 39.886 1.00 39.51 337 SER D O 1
ATOM 9658 N N . ALA D 1 358 ? 103.960 27.207 40.364 1.00 43.79 338 ALA D N 1
ATOM 9659 C CA . ALA D 1 358 ? 104.273 26.905 38.972 1.00 36.21 338 ALA D CA 1
ATOM 9660 C C . ALA D 1 358 ? 103.011 26.863 38.121 1.00 42.88 338 ALA D C 1
ATOM 9661 O O . ALA D 1 358 ? 103.011 27.334 36.977 1.00 46.89 338 ALA D O 1
ATOM 9663 N N . LEU D 1 359 ? 101.925 26.305 38.663 1.00 36.43 339 LEU D N 1
ATOM 9664 C CA . LEU D 1 359 ? 100.662 26.274 37.933 1.00 44.42 339 LEU D CA 1
ATOM 9665 C C . LEU D 1 359 ? 100.128 27.676 37.677 1.00 50.02 339 LEU D C 1
ATOM 9666 O O . LEU D 1 359 ? 99.469 27.912 36.657 1.00 55.06 339 LEU D O 1
ATOM 9671 N N . GLY D 1 360 ? 100.403 28.616 38.584 1.00 55.83 340 GLY D N 1
ATOM 9672 C CA . GLY D 1 360 ? 99.960 29.984 38.374 1.00 38.98 340 GLY D CA 1
ATOM 9673 C C . GLY D 1 360 ? 100.625 30.635 37.177 1.00 43.86 340 GLY D C 1
ATOM 9674 O O . GLY D 1 360 ? 99.976 31.342 36.402 1.00 45.34 340 GLY D O 1
ATOM 9675 N N . GLU D 1 361 ? 101.928 30.399 37.005 1.00 42.89 341 GLU D N 1
ATOM 9676 C CA . GLU D 1 361 ? 102.631 30.949 35.852 1.00 45.86 341 GLU D CA 1
ATOM 9677 C C . GLU D 1 361 ? 102.141 30.327 34.550 1.00 45.85 341 GLU D C 1
ATOM 9678 O O . GLU D 1 361 ? 102.211 30.967 33.494 1.00 48.72 341 GLU D O 1
ATOM 9684 N N . LEU D 1 362 ? 101.631 29.096 34.606 1.00 46.86 342 LEU D N 1
ATOM 9685 C CA . LEU D 1 362 ? 101.225 28.355 33.419 1.00 45.08 342 LEU D CA 1
ATOM 9686 C C . LEU D 1 362 ? 99.734 28.443 33.124 1.00 47.33 342 LEU D C 1
ATOM 9687 O O . LEU D 1 362 ? 99.318 28.072 32.021 1.00 43.22 342 LEU D O 1
ATOM 9692 N N . ASN D 1 363 ? 98.924 28.910 34.070 1.00 47.55 343 ASN D N 1
ATOM 9693 C CA . ASN D 1 363 ? 97.472 28.885 33.906 1.00 48.72 343 ASN D CA 1
ATOM 9694 C C . ASN D 1 363 ? 97.058 29.944 32.894 1.00 54.48 343 ASN D C 1
ATOM 9695 O O . ASN D 1 363 ? 96.969 31.131 33.213 1.00 59.59 343 ASN D O 1
ATOM 9700 N N . LYS D 1 364 ? 96.797 29.509 31.666 1.00 55.07 344 LYS D N 1
ATOM 9701 C CA . LYS D 1 364 ? 96.278 30.371 30.617 1.00 53.03 344 LYS D CA 1
ATOM 9702 C C . LYS D 1 364 ? 95.053 29.715 30.000 1.00 48.46 344 LYS D C 1
ATOM 9703 O O . LYS D 1 364 ? 94.903 28.491 30.032 1.00 49.17 344 LYS D O 1
ATOM 9709 N N . THR D 1 365 ? 94.173 30.546 29.438 1.00 44.87 345 THR D N 1
ATOM 9710 C CA . THR D 1 365 ? 92.996 30.027 28.754 1.00 45.81 345 THR D CA 1
ATOM 9711 C C . THR D 1 365 ? 93.354 29.209 27.522 1.00 43.19 345 THR D C 1
ATOM 9712 O O . THR D 1 365 ? 92.486 28.507 26.990 1.00 43.66 345 THR D O 1
ATOM 9716 N N . THR D 1 366 ? 94.605 29.277 27.063 1.00 42.52 346 THR D N 1
ATOM 9717 C CA . THR D 1 366 ? 95.039 28.539 25.885 1.00 42.28 346 THR D CA 1
ATOM 9718 C C . THR D 1 366 ? 95.444 27.104 26.198 1.00 48.12 346 THR D C 1
ATOM 9719 O O . THR D 1 366 ? 95.437 26.263 25.292 1.00 50.31 346 THR D O 1
ATOM 9723 N N . GLU D 1 367 ? 95.791 26.803 27.446 1.00 43.04 347 GLU D N 1
ATOM 9724 C CA . GLU D 1 367 ? 96.251 25.480 27.839 1.00 39.69 347 GLU D CA 1
ATOM 9725 C C . GLU D 1 367 ? 95.218 24.784 28.715 1.00 39.56 347 GLU D C 1
ATOM 9726 O O . GLU D 1 367 ? 94.466 25.427 29.454 1.00 39.82 347 GLU D O 1
ATOM 9732 N N . ASN D 1 368 ? 95.198 23.456 28.626 1.00 45.44 348 ASN D N 1
ATOM 9733 C CA . ASN D 1 368 ? 94.383 22.613 29.490 1.00 39.09 348 ASN D CA 1
ATOM 9734 C C . ASN D 1 368 ? 95.266 22.062 30.602 1.00 45.09 348 ASN D C 1
ATOM 9735 O O . ASN D 1 368 ? 96.213 21.313 30.336 1.00 37.47 348 ASN D O 1
ATOM 9740 N N . ILE D 1 369 ? 94.958 22.434 31.841 1.00 38.27 349 ILE D N 1
ATOM 9741 C CA . ILE D 1 369 ? 95.696 21.985 33.014 1.00 37.63 349 ILE D CA 1
ATOM 9742 C C . ILE D 1 369 ? 94.770 21.121 33.857 1.00 38.22 349 ILE D C 1
ATOM 9743 O O . ILE D 1 369 ? 93.654 21.537 34.192 1.00 45.63 349 ILE D O 1
ATOM 9748 N N . SER D 1 370 ? 95.230 19.918 34.192 1.00 37.91 350 SER D N 1
ATOM 9749 C CA . SER D 1 370 ? 94.463 18.980 34.997 1.00 38.62 350 SER D CA 1
ATOM 9750 C C . SER D 1 370 ? 95.352 18.422 36.097 1.00 38.21 350 SER D C 1
ATOM 9751 O O . SER D 1 370 ? 96.512 18.074 35.853 1.00 37.44 350 SER D O 1
ATOM 9754 N N . THR D 1 371 ? 94.808 18.344 37.311 1.00 41.63 351 THR D N 1
ATOM 9755 C CA . THR D 1 371 ? 95.560 17.897 38.473 1.00 42.57 351 THR D CA 1
ATOM 9756 C C . THR D 1 371 ? 94.853 16.729 39.143 1.00 45.64 351 THR D C 1
ATOM 9757 O O . THR D 1 371 ? 93.622 16.637 39.139 1.00 46.65 351 THR D O 1
ATOM 9761 N N . ALA D 1 372 ? 95.652 15.837 39.724 1.00 39.78 352 ALA D N 1
ATOM 9762 C CA . ALA D 1 372 ? 95.168 14.733 40.545 1.00 46.67 352 ALA D CA 1
ATOM 9763 C C . ALA D 1 372 ? 95.795 14.885 41.924 1.00 44.33 352 ALA D C 1
ATOM 9764 O O . ALA D 1 372 ? 96.988 14.618 42.099 1.00 45.45 352 ALA D O 1
ATOM 9766 N N . GLU D 1 373 ? 95.000 15.322 42.897 1.00 43.54 353 GLU D N 1
ATOM 9767 C CA . GLU D 1 373 ? 95.513 15.678 44.209 1.00 45.05 353 GLU D CA 1
ATOM 9768 C C . GLU D 1 373 ? 94.826 14.864 45.296 1.00 47.09 353 GLU D C 1
ATOM 9769 O O . GLU D 1 373 ? 93.677 14.436 45.148 1.00 47.43 353 GLU D O 1
ATOM 9775 N N . ASP D 1 374 ? 95.545 14.666 46.395 1.00 52.47 354 ASP D N 1
ATOM 9776 C CA . ASP D 1 374 ? 95.045 13.890 47.520 1.00 55.66 354 ASP D CA 1
ATOM 9777 C C . ASP D 1 374 ? 95.514 14.498 48.841 1.00 54.41 354 ASP D C 1
ATOM 9778 O O . ASP D 1 374 ? 96.518 14.062 49.405 1.00 50.53 354 ASP D O 1
ATOM 9783 N N . PRO D 1 375 ? 94.792 15.517 49.339 1.00 55.33 355 PRO D N 1
ATOM 9784 C CA . PRO D 1 375 ? 93.609 16.134 48.732 1.00 53.43 355 PRO D CA 1
ATOM 9785 C C . PRO D 1 375 ? 93.932 17.396 47.934 1.00 52.56 355 PRO D C 1
ATOM 9786 O O . PRO D 1 375 ? 95.100 17.778 47.833 1.00 55.72 355 PRO D O 1
ATOM 9790 N N . VAL D 1 376 ? 92.904 18.035 47.382 1.00 50.01 356 VAL D N 1
ATOM 9791 C CA . VAL D 1 376 ? 93.069 19.300 46.673 1.00 47.74 356 VAL D CA 1
ATOM 9792 C C . VAL D 1 376 ? 93.301 20.393 47.712 1.00 52.50 356 VAL D C 1
ATOM 9793 O O . VAL D 1 376 ? 92.408 20.715 48.500 1.00 53.57 356 VAL D O 1
ATOM 9797 N N . GLU D 1 377 ? 94.505 20.969 47.714 1.00 53.01 357 GLU D N 1
ATOM 9798 C CA . GLU D 1 377 ? 94.859 21.954 48.732 1.00 53.32 357 GLU D CA 1
ATOM 9799 C C . GLU D 1 377 ? 94.109 23.263 48.522 1.00 51.69 357 GLU D C 1
ATOM 9800 O O . GLU D 1 377 ? 93.519 23.810 49.462 1.00 55.17 357 GLU D O 1
ATOM 9806 N N . PHE D 1 378 ? 94.122 23.784 47.297 1.00 49.48 358 PHE D N 1
ATOM 9807 C CA . PHE D 1 378 ? 93.470 25.045 46.981 1.00 52.96 358 PHE D CA 1
ATOM 9808 C C . PHE D 1 378 ? 92.618 24.887 45.731 1.00 52.90 358 PHE D C 1
ATOM 9809 O O . PHE D 1 378 ? 92.959 24.130 44.818 1.00 51.06 358 PHE D O 1
ATOM 9812 N N . ASN D 1 379 ? 91.502 25.612 45.700 1.00 56.04 359 ASN D N 1
ATOM 9813 C CA . ASN D 1 379 ? 90.615 25.629 44.543 1.00 55.70 359 ASN D CA 1
ATOM 9814 C C . ASN D 1 379 ? 91.095 26.700 43.570 1.00 52.60 359 ASN D C 1
ATOM 9815 O O . ASN D 1 379 ? 91.165 27.881 43.924 1.00 50.64 359 ASN D O 1
ATOM 9820 N N . PHE D 1 380 ? 91.429 26.289 42.348 1.00 51.76 360 PHE D N 1
ATOM 9821 C CA . PHE D 1 380 ? 92.003 27.181 41.348 1.00 53.91 360 PHE D CA 1
ATOM 9822 C C . PHE D 1 380 ? 91.049 27.289 40.168 1.00 50.36 360 PHE D C 1
ATOM 9823 O O . PHE D 1 380 ? 90.693 26.275 39.558 1.00 55.39 360 PHE D O 1
ATOM 9831 N N . ALA D 1 381 ? 90.639 28.516 39.850 1.00 45.42 361 ALA D N 1
ATOM 9832 C CA . ALA D 1 381 ? 89.747 28.741 38.721 1.00 48.36 361 ALA D CA 1
ATOM 9833 C C . ALA D 1 381 ? 90.498 28.551 37.409 1.00 47.98 361 ALA D C 1
ATOM 9834 O O . ALA D 1 381 ? 91.609 29.060 37.237 1.00 48.42 361 ALA D O 1
ATOM 9836 N N . GLY D 1 382 ? 89.885 27.819 36.481 1.00 48.54 362 GLY D N 1
ATOM 9837 C CA . GLY D 1 382 ? 90.514 27.476 35.228 1.00 49.95 362 GLY D CA 1
ATOM 9838 C C . GLY D 1 382 ? 91.297 26.181 35.244 1.00 46.30 362 GLY D C 1
ATOM 9839 O O . GLY D 1 382 ? 91.555 25.616 34.175 1.00 44.92 362 GLY D O 1
ATOM 9840 N N . ILE D 1 383 ? 91.681 25.696 36.422 1.00 46.43 363 ILE D N 1
ATOM 9841 C CA . ILE D 1 383 ? 92.387 24.428 36.571 1.00 44.35 363 ILE D CA 1
ATOM 9842 C C . ILE D 1 383 ? 91.365 23.340 36.866 1.00 41.53 363 ILE D C 1
ATOM 9843 O O . ILE D 1 383 ? 90.497 23.511 37.732 1.00 44.55 363 ILE D O 1
ATOM 9848 N N . ASN D 1 384 ? 91.465 22.222 36.151 1.00 41.19 364 ASN D N 1
ATOM 9849 C CA . ASN D 1 384 ? 90.560 21.089 36.341 1.00 42.01 364 ASN D CA 1
ATOM 9850 C C . ASN D 1 384 ? 91.163 20.176 37.401 1.00 45.24 364 ASN D C 1
ATOM 9851 O O . ASN D 1 384 ? 92.067 19.387 37.119 1.00 51.29 364 ASN D O 1
ATOM 9856 N N . GLN D 1 385 ? 90.656 20.280 38.624 1.00 45.11 365 GLN D N 1
ATOM 9857 C CA . GLN D 1 385 ? 91.234 19.598 39.772 1.00 45.15 365 GLN D CA 1
ATOM 9858 C C . GLN D 1 385 ? 90.384 18.393 40.150 1.00 43.62 365 GLN D C 1
ATOM 9859 O O . GLN D 1 385 ? 89.172 18.520 40.360 1.00 46.24 365 GLN D O 1
ATOM 9865 N N . VAL D 1 386 ? 91.023 17.230 40.232 1.00 43.35 366 VAL D N 1
ATOM 9866 C CA . VAL D 1 386 ? 90.371 15.981 40.604 1.00 46.93 366 VAL D CA 1
ATOM 9867 C C . VAL D 1 386 ? 90.926 15.541 41.950 1.00 49.73 366 VAL D C 1
ATOM 9868 O O . VAL D 1 386 ? 92.147 15.524 42.150 1.00 43.88 366 VAL D O 1
ATOM 9872 N N . GLN D 1 387 ? 90.035 15.192 42.871 1.00 46.46 367 GLN D N 1
ATOM 9873 C CA . GLN D 1 387 ? 90.429 14.705 44.184 1.00 51.98 367 GLN D CA 1
ATOM 9874 C C . GLN D 1 387 ? 90.343 13.186 44.213 1.00 52.46 367 GLN D C 1
ATOM 9875 O O . GLN D 1 387 ? 89.438 12.592 43.622 1.00 52.52 367 GLN D O 1
ATOM 9881 N N . MET D 1 388 ? 91.289 12.566 44.910 1.00 52.70 368 MET D N 1
ATOM 9882 C CA . MET D 1 388 ? 91.423 11.119 44.887 1.00 51.60 368 MET D CA 1
ATOM 9883 C C . MET D 1 388 ? 90.464 10.456 45.867 1.00 53.37 368 MET D C 1
ATOM 9884 O O . MET D 1 388 ? 90.080 11.033 46.889 1.00 51.97 368 MET D O 1
ATOM 9889 N N . HIS D 1 389 ? 90.080 9.221 45.537 1.00 55.78 369 HIS D N 1
ATOM 9890 C CA . HIS D 1 389 ? 89.177 8.424 46.370 1.00 59.14 369 HIS D CA 1
ATOM 9891 C C . HIS D 1 389 ? 89.510 6.955 46.097 1.00 64.74 369 HIS D C 1
ATOM 9892 O O . HIS D 1 389 ? 88.952 6.336 45.188 1.00 69.60 369 HIS D O 1
ATOM 9899 N N . GLU D 1 390 ? 90.426 6.410 46.901 1.00 66.82 370 GLU D N 1
ATOM 9900 C CA . GLU D 1 390 ? 90.963 5.080 46.625 1.00 67.39 370 GLU D CA 1
ATOM 9901 C C . GLU D 1 390 ? 89.933 3.986 46.876 1.00 66.14 370 GLU D C 1
ATOM 9902 O O . GLU D 1 390 ? 89.811 3.050 46.076 1.00 68.46 370 GLU D O 1
ATOM 9908 N N . ASP D 1 391 ? 89.186 4.080 47.982 1.00 63.86 371 ASP D N 1
ATOM 9909 C CA . ASP D 1 391 ? 88.196 3.055 48.302 1.00 68.73 371 ASP D CA 1
ATOM 9910 C C . ASP D 1 391 ? 87.180 2.880 47.180 1.00 73.89 371 ASP D C 1
ATOM 9911 O O . ASP D 1 391 ? 86.586 1.805 47.044 1.00 77.96 371 ASP D O 1
ATOM 9913 N N . ILE D 1 392 ? 86.980 3.914 46.364 1.00 72.32 372 ILE D N 1
ATOM 9914 C CA . ILE D 1 392 ? 86.094 3.814 45.212 1.00 71.61 372 ILE D CA 1
ATOM 9915 C C . ILE D 1 392 ? 86.851 3.441 43.939 1.00 72.70 372 ILE D C 1
ATOM 9916 O O . ILE D 1 392 ? 86.236 2.944 42.984 1.00 76.67 372 ILE D O 1
ATOM 9918 N N . GLY D 1 393 ? 88.168 3.621 43.914 1.00 66.93 373 GLY D N 1
ATOM 9919 C CA . GLY D 1 393 ? 88.976 3.271 42.767 1.00 61.65 373 GLY D CA 1
ATOM 9920 C C . GLY D 1 393 ? 89.626 4.438 42.059 1.00 60.82 373 GLY D C 1
ATOM 9921 O O . GLY D 1 393 ? 90.231 4.237 40.999 1.00 61.76 373 GLY D O 1
ATOM 9922 N N . LEU D 1 394 ? 89.526 5.646 42.607 1.00 56.46 374 LEU D N 1
ATOM 9923 C CA . LEU D 1 394 ? 90.064 6.850 41.978 1.00 53.75 374 LEU D CA 1
ATOM 9924 C C . LEU D 1 394 ? 91.403 7.170 42.636 1.00 56.92 374 LEU D C 1
ATOM 9925 O O . LEU D 1 394 ? 91.479 7.939 43.594 1.00 57.10 374 LEU D O 1
ATOM 9930 N N . ASN D 1 395 ? 92.465 6.565 42.115 1.00 57.17 375 ASN D N 1
ATOM 9931 C CA . ASN D 1 395 ? 93.827 6.826 42.553 1.00 54.07 375 ASN D CA 1
ATOM 9932 C C . ASN D 1 395 ? 94.579 7.581 41.461 1.00 48.97 375 ASN D C 1
ATOM 9933 O O . ASN D 1 395 ? 94.040 7.870 40.388 1.00 46.95 375 ASN D O 1
ATOM 9938 N N . PHE D 1 396 ? 95.844 7.899 41.749 1.00 46.34 376 PHE D N 1
ATOM 9939 C CA . PHE D 1 396 ? 96.660 8.650 40.799 1.00 44.89 376 PHE D CA 1
ATOM 9940 C C . PHE D 1 396 ? 96.741 7.944 39.451 1.00 50.38 376 PHE D C 1
ATOM 9941 O O . PHE D 1 396 ? 96.698 8.593 38.399 1.00 52.77 376 PHE D O 1
ATOM 9949 N N . ALA D 1 397 ? 96.852 6.613 39.460 1.00 54.19 377 ALA D N 1
ATOM 9950 C CA . ALA D 1 397 ? 96.961 5.871 38.209 1.00 52.03 377 ALA D CA 1
ATOM 9951 C C . ALA D 1 397 ? 95.683 5.976 37.386 1.00 51.10 377 ALA D C 1
ATOM 9952 O O . ALA D 1 397 ? 95.740 6.164 36.165 1.00 56.81 377 ALA D O 1
ATOM 9954 N N . ALA D 1 398 ? 94.522 5.861 38.033 1.00 51.54 378 ALA D N 1
ATOM 9955 C CA . ALA D 1 398 ? 93.260 5.949 37.304 1.00 53.77 378 ALA D CA 1
ATOM 9956 C C . ALA D 1 398 ? 93.048 7.345 36.730 1.00 54.73 378 ALA D C 1
ATOM 9957 O O . ALA D 1 398 ? 92.546 7.493 35.610 1.00 54.28 378 ALA D O 1
ATOM 9959 N N . ALA D 1 399 ? 93.428 8.381 37.481 1.00 54.27 379 ALA D N 1
ATOM 9960 C CA . ALA D 1 399 ? 93.266 9.746 36.992 1.00 51.74 379 ALA D CA 1
ATOM 9961 C C . ALA D 1 399 ? 94.195 10.029 35.818 1.00 46.77 379 ALA D C 1
ATOM 9962 O O . ALA D 1 399 ? 93.799 10.693 34.853 1.00 48.58 379 ALA D O 1
ATOM 9964 N N . LEU D 1 400 ? 95.434 9.532 35.881 1.00 44.35 380 LEU D N 1
ATOM 9965 C CA . LEU D 1 400 ? 96.388 9.770 34.802 1.00 43.57 380 LEU D CA 1
ATOM 9966 C C . LEU D 1 400 ? 95.909 9.162 33.491 1.00 43.87 380 LEU D C 1
ATOM 9967 O O . LEU D 1 400 ? 96.025 9.788 32.431 1.00 42.97 380 LEU D O 1
ATOM 9972 N N . ARG D 1 401 ? 95.371 7.941 33.541 1.00 47.29 381 ARG D N 1
ATOM 9973 C CA . ARG D 1 401 ? 94.870 7.308 32.326 1.00 52.74 381 ARG D CA 1
ATOM 9974 C C . ARG D 1 401 ? 93.719 8.104 31.725 1.00 53.23 381 ARG D C 1
ATOM 9975 O O . ARG D 1 401 ? 93.638 8.265 30.502 1.00 58.47 381 ARG D O 1
ATOM 9983 N N . SER D 1 402 ? 92.821 8.614 32.570 1.00 48.01 382 SER D N 1
ATOM 9984 C CA . SER D 1 402 ? 91.729 9.439 32.066 1.00 48.71 382 SER D CA 1
ATOM 9985 C C . SER D 1 402 ? 92.248 10.763 31.522 1.00 49.36 382 SER D C 1
ATOM 9986 O O . SER D 1 402 ? 91.716 11.285 30.536 1.00 50.91 382 SER D O 1
ATOM 9989 N N . PHE D 1 403 ? 93.291 11.318 32.148 1.00 49.97 383 PHE D N 1
ATOM 9990 C CA . PHE D 1 403 ? 93.878 12.562 31.655 1.00 47.05 383 PHE D CA 1
ATOM 9991 C C . PHE D 1 403 ? 94.380 12.408 30.226 1.00 48.60 383 PHE D C 1
ATOM 9992 O O . PHE D 1 403 ? 94.241 13.326 29.409 1.00 50.21 383 PHE D O 1
ATOM 10000 N N . LEU D 1 404 ? 94.970 11.254 29.905 1.00 46.15 384 LEU D N 1
ATOM 10001 C CA . LEU D 1 404 ? 95.470 11.021 28.556 1.00 49.98 384 LEU D CA 1
ATOM 10002 C C . LEU D 1 404 ? 94.358 11.043 27.518 1.00 53.67 384 LEU D C 1
ATOM 10003 O O . LEU D 1 404 ? 94.636 11.248 26.332 1.00 59.72 384 LEU D O 1
ATOM 10008 N N . ARG D 1 405 ? 93.110 10.838 27.935 1.00 48.55 385 ARG D N 1
ATOM 10009 C CA . ARG D 1 405 ? 91.961 10.892 27.044 1.00 47.16 385 ARG D CA 1
ATOM 10010 C C . ARG D 1 405 ? 91.242 12.236 27.099 1.00 46.39 385 ARG D C 1
ATOM 10011 O O . ARG D 1 405 ? 90.185 12.388 26.480 1.00 47.22 385 ARG D O 1
ATOM 10019 N N . GLN D 1 406 ? 91.799 13.214 27.816 1.00 44.00 386 GLN D N 1
ATOM 10020 C CA . GLN D 1 406 ? 91.142 14.491 28.066 1.00 47.47 386 GLN D CA 1
ATOM 10021 C C . GLN D 1 406 ? 91.758 15.637 27.272 1.00 48.38 386 GLN D C 1
ATOM 10022 O O . GLN D 1 406 ? 91.505 16.805 27.586 1.00 50.22 386 GLN D O 1
ATOM 10028 N N . ASP D 1 407 ? 92.553 15.330 26.251 1.00 46.23 387 ASP D N 1
ATOM 10029 C CA . ASP D 1 407 ? 93.267 16.335 25.472 1.00 45.62 387 ASP D CA 1
ATOM 10030 C C . ASP D 1 407 ? 94.046 17.282 26.392 1.00 45.92 387 ASP D C 1
ATOM 10031 O O . ASP D 1 407 ? 93.761 18.482 26.441 1.00 41.67 387 ASP D O 1
ATOM 10036 N N . PRO D 1 408 ? 95.019 16.769 27.141 1.00 45.12 388 PRO D N 1
ATOM 10037 C CA . PRO D 1 408 ? 95.704 17.595 28.136 1.00 45.16 388 PRO D CA 1
ATOM 10038 C C . PRO D 1 408 ? 96.896 18.341 27.554 1.00 44.03 388 PRO D C 1
ATOM 10039 O O . PRO D 1 408 ? 97.432 18.001 26.498 1.00 43.66 388 PRO D O 1
ATOM 10043 N N . ASP D 1 409 ? 97.302 19.381 28.275 1.00 39.81 389 ASP D N 1
ATOM 10044 C CA . ASP D 1 409 ? 98.559 20.069 28.015 1.00 42.03 389 ASP D CA 1
ATOM 10045 C C . ASP D 1 409 ? 99.510 19.970 29.194 1.00 41.99 389 ASP D C 1
ATOM 10046 O O . ASP D 1 409 ? 100.685 19.629 29.014 1.00 35.24 389 ASP D O 1
ATOM 10051 N N . ILE D 1 410 ? 99.026 20.244 30.403 1.00 41.29 390 ILE D N 1
ATOM 10052 C CA . ILE D 1 410 ? 99.834 20.209 31.615 1.00 35.23 390 ILE D CA 1
ATOM 10053 C C . ILE D 1 410 ? 99.132 19.314 32.627 1.00 35.53 390 ILE D C 1
ATOM 10054 O O . ILE D 1 410 ? 97.925 19.452 32.853 1.00 38.49 390 ILE D O 1
ATOM 10059 N N . ILE D 1 411 ? 99.886 18.396 33.228 1.00 35.24 391 ILE D N 1
ATOM 10060 C CA . ILE D 1 411 ? 99.358 17.432 34.186 1.00 35.70 391 ILE D CA 1
ATOM 10061 C C . ILE D 1 411 ? 100.125 17.583 35.490 1.00 42.93 391 ILE D C 1
ATOM 10062 O O . ILE D 1 411 ? 101.361 17.628 35.486 1.00 38.05 391 ILE D O 1
ATOM 10067 N N . MET D 1 412 ? 99.397 17.658 36.601 1.00 40.27 392 MET D N 1
ATOM 10068 C CA . MET D 1 412 ? 99.999 17.714 37.926 1.00 38.82 392 MET D CA 1
ATOM 10069 C C . MET D 1 412 ? 99.530 16.506 38.724 1.00 42.00 392 MET D C 1
ATOM 10070 O O . MET D 1 412 ? 98.323 16.298 38.891 1.00 46.37 392 MET D O 1
ATOM 10075 N N . ILE D 1 413 ? 100.482 15.710 39.201 1.00 36.84 393 ILE D N 1
ATOM 10076 C CA . ILE D 1 413 ? 100.212 14.557 40.052 1.00 37.89 393 ILE D CA 1
ATOM 10077 C C . ILE D 1 413 ? 100.649 14.909 41.465 1.00 38.11 393 ILE D C 1
ATOM 10078 O O . ILE D 1 413 ? 101.770 15.391 41.669 1.00 40.47 393 ILE D O 1
ATOM 10083 N N . GLY D 1 414 ? 99.763 14.676 42.435 1.00 39.19 394 GLY D N 1
ATOM 10084 C CA . GLY D 1 414 ? 100.059 15.053 43.809 1.00 39.72 394 GLY D CA 1
ATOM 10085 C C . GLY D 1 414 ? 101.375 14.494 44.312 1.00 44.60 394 GLY D C 1
ATOM 10086 O O . GLY D 1 414 ? 102.166 15.208 44.933 1.00 44.40 394 GLY D O 1
ATOM 10087 N N . GLU D 1 415 ? 101.636 13.218 44.038 1.00 48.03 395 GLU D N 1
ATOM 10088 C CA . GLU D 1 415 ? 102.858 12.575 44.499 1.00 46.36 395 GLU D CA 1
ATOM 10089 C C . GLU D 1 415 ? 103.040 11.266 43.745 1.00 48.13 395 GLU D C 1
ATOM 10090 O O . GLU D 1 415 ? 102.064 10.564 43.473 1.00 52.33 395 GLU D O 1
ATOM 10096 N N . ILE D 1 416 ? 104.285 10.954 43.404 1.00 40.18 396 ILE D N 1
ATOM 10097 C CA . ILE D 1 416 ? 104.638 9.675 42.799 1.00 49.34 396 ILE D CA 1
ATOM 10098 C C . ILE D 1 416 ? 105.076 8.747 43.924 1.00 48.51 396 ILE D C 1
ATOM 10099 O O . ILE D 1 416 ? 106.165 8.906 44.487 1.00 49.98 396 ILE D O 1
ATOM 10104 N N . ARG D 1 417 ? 104.231 7.773 44.256 1.00 51.91 397 ARG D N 1
ATOM 10105 C CA . ARG D 1 417 ? 104.498 6.855 45.354 1.00 52.95 397 ARG D CA 1
ATOM 10106 C C . ARG D 1 417 ? 104.855 5.448 44.905 1.00 53.72 397 ARG D C 1
ATOM 10107 O O . ARG D 1 417 ? 105.621 4.773 45.594 1.00 57.70 397 ARG D O 1
ATOM 10115 N N . ASP D 1 418 ? 104.327 4.989 43.772 1.00 52.06 398 ASP D N 1
ATOM 10116 C CA . ASP D 1 418 ? 104.519 3.617 43.328 1.00 53.74 398 ASP D CA 1
ATOM 10117 C C . ASP D 1 418 ? 104.896 3.588 41.854 1.00 51.30 398 ASP D C 1
ATOM 10118 O O . ASP D 1 418 ? 104.696 4.556 41.116 1.00 49.26 398 ASP D O 1
ATOM 10123 N N . PHE D 1 419 ? 105.449 2.446 41.436 1.00 52.02 399 PHE D N 1
ATOM 10124 C CA . PHE D 1 419 ? 105.925 2.295 40.065 1.00 49.98 399 PHE D CA 1
ATOM 10125 C C . PHE D 1 419 ? 104.798 2.416 39.049 1.00 46.73 399 PHE D C 1
ATOM 10126 O O . PHE D 1 419 ? 105.023 2.895 37.932 1.00 46.63 399 PHE D O 1
ATOM 10134 N N . GLU D 1 420 ? 103.585 1.987 39.409 1.00 46.80 400 GLU D N 1
ATOM 10135 C CA . GLU D 1 420 ? 102.465 2.110 38.481 1.00 51.24 400 GLU D CA 1
ATOM 10136 C C . GLU D 1 420 ? 102.181 3.571 38.153 1.00 53.55 400 GLU D C 1
ATOM 10137 O O . GLU D 1 420 ? 101.872 3.908 37.004 1.00 58.02 400 GLU D O 1
ATOM 10143 N N . THR D 1 421 ? 102.287 4.454 39.146 1.00 52.82 401 THR D N 1
ATOM 10144 C CA . THR D 1 421 ? 102.067 5.874 38.900 1.00 46.22 401 THR D CA 1
ATOM 10145 C C . THR D 1 421 ? 103.241 6.501 38.156 1.00 43.27 401 THR D C 1
ATOM 10146 O O . THR D 1 421 ? 103.040 7.341 37.270 1.00 46.07 401 THR D O 1
ATOM 10150 N N . ALA D 1 422 ? 104.471 6.107 38.498 1.00 41.43 402 ALA D N 1
ATOM 10151 C CA . ALA D 1 422 ? 105.639 6.632 37.795 1.00 46.43 402 ALA D CA 1
ATOM 10152 C C . ALA D 1 422 ? 105.635 6.219 36.330 1.00 46.09 402 ALA D C 1
ATOM 10153 O O . ALA D 1 422 ? 105.994 7.013 35.452 1.00 47.17 402 ALA D O 1
ATOM 10155 N N . GLU D 1 423 ? 105.231 4.978 36.050 1.00 44.10 403 GLU D N 1
ATOM 10156 C CA . GLU D 1 423 ? 105.220 4.473 34.681 1.00 46.29 403 GLU D CA 1
ATOM 10157 C C . GLU D 1 423 ? 104.350 5.342 33.779 1.00 43.98 403 GLU D C 1
ATOM 10158 O O . GLU D 1 423 ? 104.785 5.775 32.705 1.00 42.57 403 GLU D O 1
ATOM 10164 N N . ILE D 1 424 ? 103.118 5.620 34.209 1.00 45.63 404 ILE D N 1
ATOM 10165 C CA . ILE D 1 424 ? 102.205 6.419 33.397 1.00 45.40 404 ILE D CA 1
ATOM 10166 C C . ILE D 1 424 ? 102.666 7.869 33.338 1.00 42.58 404 ILE D C 1
ATOM 10167 O O . ILE D 1 424 ? 102.509 8.545 32.314 1.00 38.54 404 ILE D O 1
ATOM 10172 N N . ALA D 1 425 ? 103.236 8.374 34.434 1.00 40.52 405 ALA D N 1
ATOM 10173 C CA . ALA D 1 425 ? 103.697 9.757 34.460 1.00 37.38 405 ALA D CA 1
ATOM 10174 C C . ALA D 1 425 ? 104.874 9.959 33.514 1.00 41.00 405 ALA D C 1
ATOM 10175 O O . ALA D 1 425 ? 104.912 10.937 32.758 1.00 40.23 405 ALA D O 1
ATOM 10177 N N . ILE D 1 426 ? 105.847 9.045 33.548 1.00 37.19 406 ILE D N 1
ATOM 10178 C CA . ILE D 1 426 ? 106.976 9.115 32.622 1.00 46.72 406 ILE D CA 1
ATOM 10179 C C . ILE D 1 426 ? 106.481 9.041 31.184 1.00 43.77 406 ILE D C 1
ATOM 10180 O O . ILE D 1 426 ? 106.901 9.823 30.321 1.00 43.44 406 ILE D O 1
ATOM 10185 N N . LYS D 1 427 ? 105.571 8.103 30.909 1.00 39.68 407 LYS D N 1
ATOM 10186 C CA . LYS D 1 427 ? 105.030 7.958 29.562 1.00 38.13 407 LYS D CA 1
ATOM 10187 C C . LYS D 1 427 ? 104.325 9.229 29.108 1.00 37.89 407 LYS D C 1
ATOM 10188 O O . LYS D 1 427 ? 104.480 9.656 27.957 1.00 38.53 407 LYS D O 1
ATOM 10191 N N . ALA D 1 428 ? 103.553 9.854 30.002 1.00 37.16 408 ALA D N 1
ATOM 10192 C CA . ALA D 1 428 ? 102.854 11.085 29.646 1.00 36.68 408 ALA D CA 1
ATOM 10193 C C . ALA D 1 428 ? 103.834 12.212 29.342 1.00 37.35 408 ALA D C 1
ATOM 10194 O O . ALA D 1 428 ? 103.581 13.042 28.461 1.00 35.66 408 ALA D O 1
ATOM 10196 N N . ALA D 1 429 ? 104.962 12.255 30.055 1.00 39.23 409 ALA D N 1
ATOM 10197 C CA . ALA D 1 429 ? 105.969 13.273 29.773 1.00 34.78 409 ALA D CA 1
ATOM 10198 C C . ALA D 1 429 ? 106.620 13.042 28.415 1.00 37.43 409 ALA D C 1
ATOM 10199 O O . ALA D 1 429 ? 106.835 13.992 27.654 1.00 38.65 409 ALA D O 1
ATOM 10201 N N . LEU D 1 430 ? 106.934 11.785 28.092 1.00 37.37 410 LEU D N 1
ATOM 10202 C CA . LEU D 1 430 ? 107.552 11.481 26.806 1.00 35.95 410 LEU D CA 1
ATOM 10203 C C . LEU D 1 430 ? 106.559 11.607 25.658 1.00 36.38 410 LEU D C 1
ATOM 10204 O O . LEU D 1 430 ? 106.965 11.846 24.515 1.00 39.55 410 LEU D O 1
ATOM 10209 N N . THR D 1 431 ? 105.263 11.445 25.937 1.00 39.31 411 THR D N 1
ATOM 10210 C CA . THR D 1 431 ? 104.259 11.552 24.885 1.00 41.53 411 THR D CA 1
ATOM 10211 C C . THR D 1 431 ? 104.147 12.977 24.359 1.00 42.71 411 THR D C 1
ATOM 10212 O O . THR D 1 431 ? 103.887 13.178 23.167 1.00 52.37 411 THR D O 1
ATOM 10216 N N . GLY D 1 432 ? 104.357 13.972 25.214 1.00 38.10 412 GLY D N 1
ATOM 10217 C CA . GLY D 1 432 ? 104.288 15.350 24.775 1.00 37.36 412 GLY D CA 1
ATOM 10218 C C . GLY D 1 432 ? 103.524 16.254 25.719 1.00 40.66 412 GLY D C 1
ATOM 10219 O O . GLY D 1 432 ? 103.047 17.318 25.316 1.00 42.25 412 GLY D O 1
ATOM 10220 N N . HIS D 1 433 ? 103.407 15.851 26.981 1.00 35.19 413 HIS D N 1
ATOM 10221 C CA . HIS D 1 433 ? 102.728 16.643 27.994 1.00 34.96 413 HIS D CA 1
ATOM 10222 C C . HIS D 1 433 ? 103.721 17.080 29.062 1.00 37.65 413 HIS D C 1
ATOM 10223 O O . HIS D 1 433 ? 104.745 16.428 29.288 1.00 35.43 413 HIS D O 1
ATOM 10230 N N . LEU D 1 434 ? 103.411 18.197 29.713 1.00 38.44 414 LEU D N 1
ATOM 10231 C CA . LEU D 1 434 ? 104.197 18.681 30.839 1.00 33.80 414 LEU D CA 1
ATOM 10232 C C . LEU D 1 434 ? 103.627 18.085 32.119 1.00 33.90 414 LEU D C 1
ATOM 10233 O O . LEU D 1 434 ? 102.449 18.289 32.433 1.00 35.52 414 LEU D O 1
ATOM 10238 N N . VAL D 1 435 ? 104.457 17.348 32.853 1.00 33.78 415 VAL D N 1
ATOM 10239 C CA . VAL D 1 435 ? 104.029 16.614 34.038 1.00 34.09 415 VAL D CA 1
ATOM 10240 C C . VAL D 1 435 ? 104.794 17.151 35.240 1.00 33.95 415 VAL D C 1
ATOM 10241 O O . VAL D 1 435 ? 106.030 17.120 35.262 1.00 33.75 415 VAL D O 1
ATOM 10245 N N . LEU D 1 436 ? 104.060 17.642 36.234 1.00 34.22 416 LEU D N 1
ATOM 10246 C CA . LEU D 1 436 ? 104.633 18.116 37.486 1.00 40.53 416 LEU D CA 1
ATOM 10247 C C . LEU D 1 436 ? 104.154 17.225 38.622 1.00 42.00 416 LEU D C 1
ATOM 10248 O O . LEU D 1 436 ? 102.981 16.841 38.666 1.00 35.37 416 LEU D O 1
ATOM 10253 N N . SER D 1 437 ? 105.059 16.892 39.537 1.00 35.17 417 SER D N 1
ATOM 10254 C CA . SER D 1 437 ? 104.707 16.030 40.657 1.00 35.97 417 SER D CA 1
ATOM 10255 C C . SER D 1 437 ? 105.717 16.237 41.779 1.00 43.73 417 SER D C 1
ATOM 10256 O O . SER D 1 437 ? 106.618 17.076 41.687 1.00 35.91 417 SER D O 1
ATOM 10259 N N . THR D 1 438 ? 105.550 15.462 42.852 1.00 37.20 418 THR D N 1
ATOM 10260 C CA . THR D 1 438 ? 106.399 15.549 44.031 1.00 37.80 418 THR D CA 1
ATOM 10261 C C . THR D 1 438 ? 106.817 14.159 44.487 1.00 39.51 418 THR D C 1
ATOM 10262 O O . THR D 1 438 ? 106.159 13.157 44.195 1.00 45.52 418 THR D O 1
ATOM 10266 N N . LEU D 1 439 ? 107.932 14.117 45.214 1.00 39.11 419 LEU D N 1
ATOM 10267 C CA . LEU D 1 439 ? 108.368 12.932 45.936 1.00 40.25 419 LEU D CA 1
ATOM 10268 C C . LEU D 1 439 ? 108.965 13.367 47.266 1.00 45.66 419 LEU D C 1
ATOM 10269 O O . LEU D 1 439 ? 109.349 14.524 47.448 1.00 53.99 419 LEU D O 1
ATOM 10274 N N . HIS D 1 440 ? 109.035 12.426 48.201 1.00 45.74 420 HIS D N 1
ATOM 10275 C CA . HIS D 1 440 ? 109.698 12.643 49.486 1.00 48.24 420 HIS D CA 1
ATOM 10276 C C . HIS D 1 440 ? 111.071 11.986 49.396 1.00 46.81 420 HIS D C 1
ATOM 10277 O O . HIS D 1 440 ? 111.208 10.778 49.603 1.00 56.32 420 HIS D O 1
ATOM 10284 N N . THR D 1 441 ? 112.084 12.786 49.072 1.00 46.83 421 THR D N 1
ATOM 10285 C CA . THR D 1 441 ? 113.453 12.315 48.934 1.00 43.85 421 THR D CA 1
ATOM 10286 C C . THR D 1 441 ? 114.392 13.279 49.649 1.00 44.30 421 THR D C 1
ATOM 10287 O O . THR D 1 441 ? 114.022 14.410 49.974 1.00 43.99 421 THR D O 1
ATOM 10291 N N . ASN D 1 442 ? 115.623 12.817 49.885 1.00 47.90 422 ASN D N 1
ATOM 10292 C CA . ASN D 1 442 ? 116.575 13.603 50.666 1.00 50.60 422 ASN D CA 1
ATOM 10293 C C . ASN D 1 442 ? 117.019 14.851 49.912 1.00 48.07 422 ASN D C 1
ATOM 10294 O O . ASN D 1 442 ? 117.047 15.951 50.476 1.00 48.02 422 ASN D O 1
ATOM 10299 N N . ASP D 1 443 ? 117.386 14.699 48.643 1.00 48.05 423 ASP D N 1
ATOM 10300 C CA . ASP D 1 443 ? 117.788 15.829 47.816 1.00 48.89 423 ASP D CA 1
ATOM 10301 C C . ASP D 1 443 ? 117.392 15.531 46.373 1.00 46.77 423 ASP D C 1
ATOM 10302 O O . ASP D 1 443 ? 116.745 14.521 46.084 1.00 47.29 423 ASP D O 1
ATOM 10307 N N . ALA D 1 444 ? 117.789 16.415 45.461 1.00 37.99 424 ALA D N 1
ATOM 10308 C CA . ALA D 1 444 ? 117.498 16.231 44.044 1.00 37.78 424 ALA D CA 1
ATOM 10309 C C . ALA D 1 444 ? 118.279 15.060 43.447 1.00 36.15 424 ALA D C 1
ATOM 10310 O O . ALA D 1 444 ? 117.697 14.278 42.683 1.00 35.19 424 ALA D O 1
ATOM 10312 N N . PRO D 1 445 ? 119.581 14.894 43.741 1.00 37.75 425 PRO D N 1
ATOM 10313 C CA . PRO D 1 445 ? 120.277 13.701 43.221 1.00 41.26 425 PRO D CA 1
ATOM 10314 C C . PRO D 1 445 ? 119.661 12.387 43.672 1.00 42.09 425 PRO D C 1
ATOM 10315 O O . PRO D 1 445 ? 119.518 11.467 42.857 1.00 51.91 425 PRO D O 1
ATOM 10319 N N . ALA D 1 446 ? 119.291 12.269 44.951 1.00 34.79 426 ALA D N 1
ATOM 10320 C CA . ALA D 1 446 ? 118.712 11.024 45.449 1.00 35.91 426 ALA D CA 1
ATOM 10321 C C . ALA D 1 446 ? 117.357 10.718 44.826 1.00 39.53 426 ALA D C 1
ATOM 10322 O O . ALA D 1 446 ? 116.911 9.567 44.882 1.00 43.79 426 ALA D O 1
ATOM 10324 N N . THR D 1 447 ? 116.690 11.718 44.243 1.00 33.43 427 THR D N 1
ATOM 10325 C CA . THR D 1 447 ? 115.414 11.472 43.580 1.00 35.56 427 THR D CA 1
ATOM 10326 C C . THR D 1 447 ? 115.577 10.530 42.394 1.00 41.25 427 THR D C 1
ATOM 10327 O O . THR D 1 447 ? 114.690 9.712 42.122 1.00 34.48 427 THR D O 1
ATOM 10331 N N . ILE D 1 448 ? 116.705 10.623 41.687 1.00 39.36 428 ILE D N 1
ATOM 10332 C CA . ILE D 1 448 ? 116.959 9.731 40.559 1.00 36.71 428 ILE D CA 1
ATOM 10333 C C . ILE D 1 448 ? 117.042 8.286 41.034 1.00 39.12 428 ILE D C 1
ATOM 10334 O O . ILE D 1 448 ? 116.439 7.384 40.441 1.00 41.60 428 ILE D O 1
ATOM 10339 N N . ASN D 1 449 ? 117.783 8.047 42.119 1.00 38.88 429 ASN D N 1
ATOM 10340 C CA . ASN D 1 449 ? 117.896 6.693 42.650 1.00 39.80 429 ASN D CA 1
ATOM 10341 C C . ASN D 1 449 ? 116.550 6.158 43.120 1.00 42.65 429 ASN D C 1
ATOM 10342 O O . ASN D 1 449 ? 116.285 4.956 43.001 1.00 45.46 429 ASN D O 1
ATOM 10347 N N . ARG D 1 450 ? 115.687 7.029 43.648 1.00 41.80 430 ARG D N 1
ATOM 10348 C CA . ARG D 1 450 ? 114.358 6.595 44.073 1.00 43.45 430 ARG D CA 1
ATOM 10349 C C . ARG D 1 450 ? 113.544 6.089 42.888 1.00 44.04 430 ARG D C 1
ATOM 10350 O O . ARG D 1 450 ? 112.904 5.033 42.964 1.00 46.00 430 ARG D O 1
ATOM 10358 N N . LEU D 1 451 ? 113.553 6.837 41.782 1.00 40.58 431 LEU D N 1
ATOM 10359 C CA . LEU D 1 451 ? 112.816 6.414 40.596 1.00 44.84 431 LEU D CA 1
ATOM 10360 C C . LEU D 1 451 ? 113.373 5.112 40.037 1.00 48.71 431 LEU D C 1
ATOM 10361 O O . LEU D 1 451 ? 112.612 4.232 39.616 1.00 53.48 431 LEU D O 1
ATOM 10366 N N . LEU D 1 452 ? 114.701 4.971 40.026 1.00 44.67 432 LEU D N 1
ATOM 10367 C CA . LEU D 1 452 ? 115.310 3.741 39.532 1.00 44.58 432 LEU D CA 1
ATOM 10368 C C . LEU D 1 452 ? 114.940 2.550 40.407 1.00 45.57 432 LEU D C 1
ATOM 10369 O O . LEU D 1 452 ? 114.619 1.472 39.896 1.00 48.95 432 LEU D O 1
ATOM 10374 N N . ASN D 1 453 ? 114.978 2.727 41.731 1.00 47.81 433 ASN D N 1
ATOM 10375 C CA . ASN D 1 453 ? 114.612 1.647 42.640 1.00 50.39 433 ASN D CA 1
ATOM 10376 C C . ASN D 1 453 ? 113.140 1.279 42.537 1.00 47.41 433 ASN D C 1
ATOM 10377 O O . ASN D 1 453 ? 112.768 0.157 42.895 1.00 46.63 433 ASN D O 1
ATOM 10382 N N . MET D 1 454 ? 112.296 2.193 42.061 1.00 46.15 434 MET D N 1
ATOM 10383 C CA . MET D 1 454 ? 110.903 1.855 41.809 1.00 46.38 434 MET D CA 1
ATOM 10384 C C . MET D 1 454 ? 110.728 1.008 40.557 1.00 50.86 434 MET D C 1
ATOM 10385 O O . MET D 1 454 ? 109.657 0.425 40.369 1.00 53.77 434 MET D O 1
ATOM 10390 N N . GLY D 1 455 ? 111.752 0.909 39.712 1.00 47.23 435 GLY D N 1
ATOM 10391 C CA . GLY D 1 455 ? 111.696 0.077 38.528 1.00 45.83 435 GLY D CA 1
ATOM 10392 C C . GLY D 1 455 ? 111.720 0.825 37.216 1.00 48.79 435 GLY D C 1
ATOM 10393 O O . GLY D 1 455 ? 111.690 0.181 36.161 1.00 58.15 435 GLY D O 1
ATOM 10394 N N . VAL D 1 456 ? 111.767 2.156 37.237 1.00 48.03 436 VAL D N 1
ATOM 10395 C CA . VAL D 1 456 ? 111.838 2.915 35.995 1.00 46.54 436 VAL D CA 1
ATOM 10396 C C . VAL D 1 456 ? 113.224 2.749 35.389 1.00 43.49 436 VAL D C 1
ATOM 10397 O O . VAL D 1 456 ? 114.243 2.927 36.070 1.00 49.85 436 VAL D O 1
ATOM 10401 N N . GLU D 1 457 ? 113.268 2.392 34.107 1.00 40.68 437 GLU D N 1
ATOM 10402 C CA . GLU D 1 457 ? 114.541 2.197 33.433 1.00 43.33 437 GLU D CA 1
ATOM 10403 C C . GLU D 1 457 ? 115.326 3.508 33.405 1.00 43.34 437 GLU D C 1
ATOM 10404 O O . GLU D 1 457 ? 114.741 4.591 33.310 1.00 42.81 437 GLU D O 1
ATOM 10408 N N . PRO D 1 458 ? 116.658 3.437 33.497 1.00 46.35 438 PRO D N 1
ATOM 10409 C CA . PRO D 1 458 ? 117.450 4.674 33.601 1.00 46.92 438 PRO D CA 1
ATOM 10410 C C . PRO D 1 458 ? 117.343 5.581 32.389 1.00 42.96 438 PRO D C 1
ATOM 10411 O O . PRO D 1 458 ? 117.351 6.808 32.552 1.00 42.02 438 PRO D O 1
ATOM 10415 N N . PHE D 1 459 ? 117.238 5.030 31.176 1.00 39.86 439 PHE D N 1
ATOM 10416 C CA . PHE D 1 459 ? 117.151 5.890 30.001 1.00 43.87 439 PHE D CA 1
ATOM 10417 C C . PHE D 1 459 ? 115.831 6.648 29.940 1.00 45.33 439 PHE D C 1
ATOM 10418 O O . PHE D 1 459 ? 115.772 7.717 29.323 1.00 43.95 439 PHE D O 1
ATOM 10426 N N . LEU D 1 460 ? 114.775 6.120 30.562 1.00 38.53 440 LEU D N 1
ATOM 10427 C CA . LEU D 1 460 ? 113.509 6.845 30.610 1.00 40.31 440 LEU D CA 1
ATOM 10428 C C . LEU D 1 460 ? 113.584 8.021 31.578 1.00 42.88 440 LEU D C 1
ATOM 10429 O O . LEU D 1 460 ? 113.012 9.085 31.314 1.00 37.20 440 LEU D O 1
ATOM 10434 N N . VAL D 1 461 ? 114.291 7.856 32.699 1.00 39.23 441 VAL D N 1
ATOM 10435 C CA . VAL D 1 461 ? 114.487 8.974 33.618 1.00 41.54 441 VAL D CA 1
ATOM 10436 C C . VAL D 1 461 ? 115.356 10.045 32.972 1.00 41.31 441 VAL D C 1
ATOM 10437 O O . VAL D 1 461 ? 115.116 11.247 33.143 1.00 42.49 441 VAL D O 1
ATOM 10441 N N . ALA D 1 462 ? 116.371 9.629 32.212 1.00 40.23 442 ALA D N 1
ATOM 10442 C CA . ALA D 1 462 ? 117.297 10.589 31.623 1.00 44.65 442 ALA D CA 1
ATOM 10443 C C . ALA D 1 462 ? 116.602 11.484 30.604 1.00 51.38 442 ALA D C 1
ATOM 10444 O O . ALA D 1 462 ? 116.905 12.679 30.511 1.00 51.33 442 ALA D O 1
ATOM 10446 N N . SER D 1 463 ? 115.658 10.932 29.842 1.00 37.85 443 SER D N 1
ATOM 10447 C CA . SER D 1 463 ? 115.021 11.681 28.767 1.00 38.50 443 SER D CA 1
ATOM 10448 C C . SER D 1 463 ? 113.700 12.330 29.160 1.00 38.15 443 SER D C 1
ATOM 10449 O O . SER D 1 463 ? 113.302 13.309 28.520 1.00 38.66 443 SER D O 1
ATOM 10452 N N . ALA D 1 464 ? 113.014 11.826 30.186 1.00 37.49 444 ALA D N 1
ATOM 10453 C CA . ALA D 1 464 ? 111.699 12.358 30.530 1.00 44.25 444 ALA D CA 1
ATOM 10454 C C . ALA D 1 464 ? 111.754 13.521 31.512 1.00 40.02 444 ALA D C 1
ATOM 10455 O O . ALA D 1 464 ? 110.925 14.433 31.421 1.00 37.72 444 ALA D O 1
ATOM 10457 N N . VAL D 1 465 ? 112.701 13.517 32.444 1.00 36.03 445 VAL D N 1
ATOM 10458 C CA . VAL D 1 465 ? 112.748 14.514 33.509 1.00 37.50 445 VAL D CA 1
ATOM 10459 C C . VAL D 1 465 ? 113.497 15.746 33.016 1.00 38.73 445 VAL D C 1
ATOM 10460 O O . VAL D 1 465 ? 114.651 15.650 32.584 1.00 38.58 445 VAL D O 1
ATOM 10464 N N . ASN D 1 466 ? 112.841 16.908 33.088 1.00 38.62 446 ASN D N 1
ATOM 10465 C CA . ASN D 1 466 ? 113.500 18.168 32.762 1.00 41.02 446 ASN D CA 1
ATOM 10466 C C . ASN D 1 466 ? 114.277 18.732 33.943 1.00 41.28 446 ASN D C 1
ATOM 10467 O O . ASN D 1 466 ? 115.306 19.389 33.747 1.00 35.74 446 ASN D O 1
ATOM 10472 N N . LEU D 1 467 ? 113.806 18.490 35.164 1.00 34.73 447 LEU D N 1
ATOM 10473 C CA . LEU D 1 467 ? 114.222 19.289 36.307 1.00 34.19 447 LEU D CA 1
ATOM 10474 C C . LEU D 1 467 ? 113.781 18.591 37.584 1.00 33.45 447 LEU D C 1
ATOM 10475 O O . LEU D 1 467 ? 112.672 18.053 37.649 1.00 33.54 447 LEU D O 1
ATOM 10480 N N . ILE D 1 468 ? 114.654 18.602 38.591 1.00 40.02 448 ILE D N 1
ATOM 10481 C CA . ILE D 1 468 ? 114.335 18.114 39.928 1.00 32.31 448 ILE D CA 1
ATOM 10482 C C . ILE D 1 468 ? 114.751 19.180 40.932 1.00 38.12 448 ILE D C 1
ATOM 10483 O O . ILE D 1 468 ? 115.894 19.651 40.902 1.00 37.57 448 ILE D O 1
ATOM 10488 N N . THR D 1 469 ? 113.831 19.561 41.815 1.00 37.60 449 THR D N 1
ATOM 10489 C CA . THR D 1 469 ? 114.145 20.456 42.919 1.00 37.84 449 THR D CA 1
ATOM 10490 C C . THR D 1 469 ? 114.089 19.710 44.245 1.00 35.81 449 THR D C 1
ATOM 10491 O O . THR D 1 469 ? 113.360 18.726 44.401 1.00 33.22 449 THR D O 1
ATOM 10495 N N . ALA D 1 470 ? 114.881 20.196 45.195 1.00 34.75 450 ALA D N 1
ATOM 10496 C CA . ALA D 1 470 ? 114.814 19.785 46.587 1.00 30.63 450 ALA D CA 1
ATOM 10497 C C . ALA D 1 470 ? 114.809 21.041 47.442 1.00 41.47 450 ALA D C 1
ATOM 10498 O O . ALA D 1 470 ? 115.561 21.984 47.172 1.00 42.00 450 ALA D O 1
ATOM 10500 N N . GLN D 1 471 ? 113.956 21.067 48.463 1.00 37.37 451 GLN D N 1
ATOM 10501 C CA . GLN D 1 471 ? 113.801 22.290 49.232 1.00 37.60 451 GLN D CA 1
ATOM 10502 C C . GLN D 1 471 ? 113.507 21.983 50.692 1.00 40.98 451 GLN D C 1
ATOM 10503 O O . GLN D 1 471 ? 112.986 20.918 51.033 1.00 39.92 451 GLN D O 1
ATOM 10509 N N . ARG D 1 472 ? 113.869 22.938 51.546 1.00 30.86 452 ARG D N 1
ATOM 10510 C CA A ARG D 1 472 ? 113.556 22.907 52.966 0.50 33.64 452 ARG D CA 1
ATOM 10511 C CA B ARG D 1 472 ? 113.543 22.905 52.962 0.50 33.63 452 ARG D CA 1
ATOM 10512 C C . ARG D 1 472 ? 113.123 24.301 53.393 1.00 35.46 452 ARG D C 1
ATOM 10513 O O . ARG D 1 472 ? 113.524 25.301 52.790 1.00 36.81 452 ARG D O 1
ATOM 10528 N N . LEU D 1 473 ? 112.306 24.364 54.439 1.00 43.08 453 LEU D N 1
ATOM 10529 C CA . LEU D 1 473 ? 111.818 25.631 54.967 1.00 49.34 453 LEU D CA 1
ATOM 10530 C C . LEU D 1 473 ? 112.553 25.963 56.259 1.00 48.45 453 LEU D C 1
ATOM 10531 O O . LEU D 1 473 ? 112.422 25.246 57.257 1.00 57.70 453 LEU D O 1
ATOM 10536 N N . ALA D 1 474 ? 113.323 27.045 56.236 1.00 37.12 454 ALA D N 1
ATOM 10537 C CA . ALA D 1 474 ? 114.017 27.550 57.410 1.00 33.40 454 ALA D CA 1
ATOM 10538 C C . ALA D 1 474 ? 113.363 28.839 57.884 1.00 34.93 454 ALA D C 1
ATOM 10539 O O . ALA D 1 474 ? 112.636 29.502 57.140 1.00 35.50 454 ALA D O 1
ATOM 10541 N N . ARG D 1 475 ? 113.634 29.192 59.137 1.00 33.30 455 ARG D N 1
ATOM 10542 C CA . ARG D 1 475 ? 113.059 30.394 59.719 1.00 34.11 455 ARG D CA 1
ATOM 10543 C C . ARG D 1 475 ? 113.912 31.613 59.393 1.00 44.89 455 ARG D C 1
ATOM 10544 O O . ARG D 1 475 ? 115.143 31.540 59.345 1.00 33.59 455 ARG D O 1
ATOM 10552 N N . ARG D 1 476 ? 113.238 32.735 59.170 1.00 34.90 456 ARG D N 1
ATOM 10553 C CA . ARG D 1 476 ? 113.883 33.998 58.847 1.00 38.99 456 ARG D CA 1
ATOM 10554 C C . ARG D 1 476 ? 114.115 34.785 60.131 1.00 35.89 456 ARG D C 1
ATOM 10555 O O . ARG D 1 476 ? 113.218 34.879 60.974 1.00 36.42 456 ARG D O 1
ATOM 10563 N N . VAL D 1 477 ? 115.325 35.332 60.288 1.00 35.61 457 VAL D N 1
ATOM 10564 C CA . VAL D 1 477 ? 115.638 36.074 61.503 1.00 36.16 457 VAL D CA 1
ATOM 10565 C C . VAL D 1 477 ? 114.746 37.304 61.599 1.00 37.33 457 VAL D C 1
ATOM 10566 O O . VAL D 1 477 ? 114.409 37.937 60.589 1.00 37.77 457 VAL D O 1
ATOM 10570 N N . CYS D 1 478 ? 114.341 37.634 62.823 1.00 46.05 458 CYS D N 1
ATOM 10571 C CA . CYS D 1 478 ? 113.494 38.797 63.049 1.00 41.79 458 CYS D CA 1
ATOM 10572 C C . CYS D 1 478 ? 114.238 40.069 62.671 1.00 39.83 458 CYS D C 1
ATOM 10573 O O . CYS D 1 478 ? 115.326 40.339 63.187 1.00 39.63 458 CYS D O 1
ATOM 10576 N N . SER D 1 479 ? 113.650 40.851 61.764 1.00 46.79 459 SER D N 1
ATOM 10577 C CA . SER D 1 479 ? 114.294 42.068 61.287 1.00 49.73 459 SER D CA 1
ATOM 10578 C C . SER D 1 479 ? 114.426 43.135 62.367 1.00 52.41 459 SER D C 1
ATOM 10579 O O . SER D 1 479 ? 115.175 44.098 62.169 1.00 54.88 459 SER D O 1
ATOM 10582 N N . GLU D 1 480 ? 113.741 42.984 63.501 1.00 55.53 460 GLU D N 1
ATOM 10583 C CA . GLU D 1 480 ? 113.734 44.018 64.530 1.00 58.02 460 GLU D CA 1
ATOM 10584 C C . GLU D 1 480 ? 114.825 43.837 65.579 1.00 54.78 460 GLU D C 1
ATOM 10585 O O . GLU D 1 480 ? 115.352 44.834 66.087 1.00 56.27 460 GLU D O 1
ATOM 10591 N N . CYS D 1 481 ? 115.182 42.598 65.923 1.00 52.08 461 CYS D N 1
ATOM 10592 C CA . CYS D 1 481 ? 116.170 42.346 66.967 1.00 50.90 461 CYS D CA 1
ATOM 10593 C C . CYS D 1 481 ? 117.392 41.590 66.463 1.00 40.61 461 CYS D C 1
ATOM 10594 O O . CYS D 1 481 ? 118.218 41.160 67.278 1.00 53.48 461 CYS D O 1
ATOM 10597 N N . LYS D 1 482 ? 117.533 41.415 65.152 1.00 43.65 462 LYS D N 1
ATOM 10598 C CA . LYS D 1 482 ? 118.701 40.736 64.611 1.00 44.83 462 LYS D CA 1
ATOM 10599 C C . LYS D 1 482 ? 119.961 41.549 64.878 1.00 49.44 462 LYS D C 1
ATOM 10600 O O . LYS D 1 482 ? 119.939 42.783 64.868 1.00 51.28 462 LYS D O 1
ATOM 10606 N N . GLN D 1 483 ? 121.062 40.848 65.131 1.00 38.94 463 GLN D N 1
ATOM 10607 C CA . GLN D 1 483 ? 122.365 41.477 65.286 1.00 53.76 463 GLN D CA 1
ATOM 10608 C C . GLN D 1 483 ? 123.433 40.406 65.115 1.00 48.76 463 GLN D C 1
ATOM 10609 O O . GLN D 1 483 ? 123.150 39.214 65.283 1.00 48.96 463 GLN D O 1
ATOM 10615 N N . PRO D 1 484 ? 124.657 40.792 64.753 1.00 48.03 464 PRO D N 1
ATOM 10616 C CA . PRO D 1 484 ? 125.695 39.788 64.498 1.00 47.42 464 PRO D CA 1
ATOM 10617 C C . PRO D 1 484 ? 126.018 38.972 65.741 1.00 47.22 464 PRO D C 1
ATOM 10618 O O . PRO D 1 484 ? 125.933 39.454 66.872 1.00 50.23 464 PRO D O 1
ATOM 10622 N N . GLU D 1 485 ? 126.377 37.712 65.514 1.00 46.27 465 GLU D N 1
ATOM 10623 C CA . GLU D 1 485 ? 126.908 36.848 66.555 1.00 48.21 465 GLU D CA 1
ATOM 10624 C C . GLU D 1 485 ? 128.285 36.357 66.132 1.00 44.03 465 GLU D C 1
ATOM 10625 O O . GLU D 1 485 ? 128.562 36.181 64.941 1.00 43.06 465 GLU D O 1
ATOM 10631 N N . GLU D 1 486 ? 129.151 36.151 67.119 1.00 45.23 466 GLU D N 1
ATOM 10632 C CA . GLU D 1 486 ? 130.545 35.802 66.865 1.00 47.21 466 GLU D CA 1
ATOM 10633 C C . GLU D 1 486 ? 130.642 34.313 66.563 1.00 52.33 466 GLU D C 1
ATOM 10634 O O . GLU D 1 486 ? 130.382 33.475 67.436 1.00 65.53 466 GLU D O 1
ATOM 10640 N N . ILE D 1 487 ? 131.011 33.980 65.329 1.00 48.55 467 ILE D N 1
ATOM 10641 C CA . ILE D 1 487 ? 131.164 32.601 64.894 1.00 47.84 467 ILE D CA 1
ATOM 10642 C C . ILE D 1 487 ? 132.571 32.442 64.334 1.00 48.37 467 ILE D C 1
ATOM 10643 O O . ILE D 1 487 ? 132.949 33.164 63.408 1.00 51.15 467 ILE D O 1
ATOM 10648 N N . PRO D 1 488 ? 133.387 31.530 64.864 1.00 46.21 468 PRO D N 1
ATOM 10649 C CA . PRO D 1 488 ? 134.736 31.342 64.316 1.00 46.10 468 PRO D CA 1
ATOM 10650 C C . PRO D 1 488 ? 134.678 30.995 62.837 1.00 47.46 468 PRO D C 1
ATOM 10651 O O . PRO D 1 488 ? 133.856 30.186 62.400 1.00 48.37 468 PRO D O 1
ATOM 10655 N N . ILE D 1 489 ? 135.562 31.628 62.063 1.00 46.57 469 ILE D N 1
ATOM 10656 C CA . ILE D 1 489 ? 135.515 31.489 60.610 1.00 44.62 469 ILE D CA 1
ATOM 10657 C C . ILE D 1 489 ? 135.746 30.044 60.191 1.00 43.64 469 ILE D C 1
ATOM 10658 O O . ILE D 1 489 ? 135.259 29.609 59.141 1.00 43.97 469 ILE D O 1
ATOM 10663 N N . GLN D 1 490 ? 136.470 29.270 61.005 1.00 45.14 470 GLN D N 1
ATOM 10664 C CA . GLN D 1 490 ? 136.693 27.868 60.675 1.00 45.68 470 GLN D CA 1
ATOM 10665 C C . GLN D 1 490 ? 135.409 27.056 60.782 1.00 46.94 470 GLN D C 1
ATOM 10666 O O . GLN D 1 490 ? 135.245 26.062 60.065 1.00 47.31 470 GLN D O 1
ATOM 10672 N N . ALA D 1 491 ? 134.490 27.461 61.662 1.00 46.24 471 ALA D N 1
ATOM 10673 C CA . ALA D 1 491 ? 133.190 26.802 61.719 1.00 37.28 471 ALA D CA 1
ATOM 10674 C C . ALA D 1 491 ? 132.404 27.030 60.434 1.00 36.45 471 ALA D C 1
ATOM 10675 O O . ALA D 1 491 ? 131.763 26.106 59.920 1.00 41.88 471 ALA D O 1
ATOM 10677 N N . LEU D 1 492 ? 132.447 28.253 59.897 1.00 37.63 472 LEU D N 1
ATOM 10678 C CA . LEU D 1 492 ? 131.768 28.535 58.636 1.00 39.71 472 LEU D CA 1
ATOM 10679 C C . LEU D 1 492 ? 132.389 27.753 57.487 1.00 40.36 472 LEU D C 1
ATOM 10680 O O . LEU D 1 492 ? 131.673 27.248 56.614 1.00 43.53 472 LEU D O 1
ATOM 10685 N N . ILE D 1 493 ? 133.719 27.643 57.468 1.00 37.45 473 ILE D N 1
ATOM 10686 C CA . ILE D 1 493 ? 134.388 26.909 56.399 1.00 42.44 473 ILE D CA 1
ATOM 10687 C C . ILE D 1 493 ? 134.071 25.422 56.490 1.00 39.04 473 ILE D C 1
ATOM 10688 O O . ILE D 1 493 ? 133.860 24.755 55.470 1.00 39.90 473 ILE D O 1
ATOM 10693 N N . ASP D 1 494 ? 134.025 24.878 57.709 1.00 40.12 474 ASP D N 1
ATOM 10694 C CA . ASP D 1 494 ? 133.639 23.482 57.885 1.00 43.44 474 ASP D CA 1
ATOM 10695 C C . ASP D 1 494 ? 132.213 23.214 57.420 1.00 41.84 474 ASP D C 1
ATOM 10696 O O . ASP D 1 494 ? 131.896 22.074 57.061 1.00 46.96 474 ASP D O 1
ATOM 10701 N N . ALA D 1 495 ? 131.352 24.228 57.423 1.00 35.25 475 ALA D N 1
ATOM 10702 C CA . ALA D 1 495 ? 129.973 24.084 56.974 1.00 38.93 475 ALA D CA 1
ATOM 10703 C C . ALA D 1 495 ? 129.815 24.239 55.465 1.00 34.05 475 ALA D C 1
ATOM 10704 O O . ALA D 1 495 ? 128.708 24.047 54.949 1.00 36.77 475 ALA D O 1
ATOM 10706 N N . GLY D 1 496 ? 130.882 24.580 54.749 1.00 34.86 476 GLY D N 1
ATOM 10707 C CA . GLY D 1 496 ? 130.832 24.709 53.302 1.00 34.94 476 GLY D CA 1
ATOM 10708 C C . GLY D 1 496 ? 131.210 26.073 52.759 1.00 50.04 476 GLY D C 1
ATOM 10709 O O . GLY D 1 496 ? 131.244 26.238 51.531 1.00 45.91 476 GLY D O 1
ATOM 10710 N N . VAL D 1 497 ? 131.489 27.070 53.600 1.00 35.76 477 VAL D N 1
ATOM 10711 C CA . VAL D 1 497 ? 131.909 28.373 53.099 1.00 41.84 477 VAL D CA 1
ATOM 10712 C C . VAL D 1 497 ? 133.333 28.271 52.572 1.00 43.78 477 VAL D C 1
ATOM 10713 O O . VAL D 1 497 ? 134.230 27.755 53.253 1.00 44.92 477 VAL D O 1
ATOM 10717 N N . SER D 1 498 ? 133.547 28.755 51.351 1.00 44.97 478 SER D N 1
ATOM 10718 C CA . SER D 1 498 ? 134.884 28.762 50.785 1.00 52.13 478 SER D CA 1
ATOM 10719 C C . SER D 1 498 ? 135.801 29.637 51.639 1.00 50.40 478 SER D C 1
ATOM 10720 O O . SER D 1 498 ? 135.357 30.635 52.217 1.00 51.64 478 SER D O 1
ATOM 10723 N N . PRO D 1 499 ? 137.081 29.274 51.754 1.00 47.97 479 PRO D N 1
ATOM 10724 C CA . PRO D 1 499 ? 137.994 30.069 52.591 1.00 49.34 479 PRO D CA 1
ATOM 10725 C C . PRO D 1 499 ? 138.104 31.523 52.166 1.00 57.85 479 PRO D C 1
ATOM 10726 O O . PRO D 1 499 ? 138.292 32.397 53.022 1.00 57.55 479 PRO D O 1
ATOM 10730 N N . ASP D 1 500 ? 137.991 31.811 50.867 1.00 61.99 480 ASP D N 1
ATOM 10731 C CA . ASP D 1 500 ? 138.082 33.192 50.405 1.00 67.36 480 ASP D CA 1
ATOM 10732 C C . ASP D 1 500 ? 136.886 34.014 50.869 1.00 65.12 480 ASP D C 1
ATOM 10733 O O . ASP D 1 500 ? 137.049 35.148 51.332 1.00 66.90 480 ASP D O 1
ATOM 10738 N N . GLU D 1 501 ? 135.678 33.457 50.751 1.00 62.26 481 GLU D N 1
ATOM 10739 C CA . GLU D 1 501 ? 134.472 34.178 51.144 1.00 61.19 481 GLU D CA 1
ATOM 10740 C C . GLU D 1 501 ? 134.314 34.288 52.652 1.00 60.58 481 GLU D C 1
ATOM 10741 O O . GLU D 1 501 ? 133.590 35.174 53.118 1.00 57.73 481 GLU D O 1
ATOM 10747 N N . GLY D 1 502 ? 134.959 33.405 53.413 1.00 60.48 482 GLY D N 1
ATOM 10748 C CA . GLY D 1 502 ? 134.830 33.346 54.852 1.00 54.27 482 GLY D CA 1
ATOM 10749 C C . GLY D 1 502 ? 134.821 34.682 55.574 1.00 49.29 482 GLY D C 1
ATOM 10750 O O . GLY D 1 502 ? 133.857 35.021 56.267 1.00 46.39 482 GLY D O 1
ATOM 10751 N N . PRO D 1 503 ? 135.894 35.468 55.430 1.00 50.83 483 PRO D N 1
ATOM 10752 C CA . PRO D 1 503 ? 136.000 36.713 56.212 1.00 50.79 483 PRO D CA 1
ATOM 10753 C C . PRO D 1 503 ? 134.878 37.712 55.970 1.00 48.99 483 PRO D C 1
ATOM 10754 O O . PRO D 1 503 ? 134.663 38.584 56.820 1.00 53.81 483 PRO D O 1
ATOM 10758 N N . SER D 1 504 ? 134.158 37.623 54.855 1.00 44.10 484 SER D N 1
ATOM 10759 C CA . SER D 1 504 ? 133.133 38.605 54.524 1.00 45.78 484 SER D CA 1
ATOM 10760 C C . SER D 1 504 ? 131.769 38.285 55.126 1.00 46.88 484 SER D C 1
ATOM 10761 O O . SER D 1 504 ? 130.813 39.028 54.879 1.00 53.16 484 SER D O 1
ATOM 10764 N N . TYR D 1 505 ? 131.653 37.215 55.907 1.00 42.58 485 TYR D N 1
ATOM 10765 C CA . TYR D 1 505 ? 130.359 36.802 56.434 1.00 41.60 485 TYR D CA 1
ATOM 10766 C C . TYR D 1 505 ? 130.004 37.563 57.705 1.00 38.76 485 TYR D C 1
ATOM 10767 O O . TYR D 1 505 ? 130.854 37.794 58.570 1.00 40.29 485 TYR D O 1
ATOM 10776 N N . VAL D 1 506 ? 128.736 37.953 57.807 1.00 38.81 486 VAL D N 1
ATOM 10777 C CA . VAL D 1 506 ? 128.156 38.507 59.027 1.00 38.26 486 VAL D CA 1
ATOM 10778 C C . VAL D 1 506 ? 126.934 37.662 59.350 1.00 37.13 486 VAL D C 1
ATOM 10779 O O . VAL D 1 506 ? 125.895 37.789 58.689 1.00 44.30 486 VAL D O 1
ATOM 10783 N N . CYS D 1 507 ? 127.051 36.801 60.354 1.00 38.99 487 CYS D N 1
ATOM 10784 C CA . CYS D 1 507 ? 125.974 35.893 60.719 1.00 40.61 487 CYS D CA 1
ATOM 10785 C C . CYS D 1 507 ? 125.059 36.578 61.726 1.00 39.09 487 CYS D C 1
ATOM 10786 O O . CYS D 1 507 ? 125.490 36.920 62.833 1.00 41.07 487 CYS D O 1
ATOM 10789 N N . TYR D 1 508 ? 123.806 36.780 61.338 1.00 35.72 488 TYR D N 1
ATOM 10790 C CA . TYR D 1 508 ? 122.826 37.460 62.170 1.00 42.49 488 TYR D CA 1
ATOM 10791 C C . TYR D 1 508 ? 122.007 36.455 62.968 1.00 41.93 488 TYR D C 1
ATOM 10792 O O . TYR D 1 508 ? 121.772 35.325 62.532 1.00 34.87 488 TYR D O 1
ATOM 10801 N N . LYS D 1 509 ? 121.569 36.887 64.148 1.00 36.05 489 LYS D N 1
ATOM 10802 C CA . LYS D 1 509 ? 120.691 36.085 64.986 1.00 39.24 489 LYS D CA 1
ATOM 10803 C C . LYS D 1 509 ? 119.849 37.022 65.835 1.00 42.37 489 LYS D C 1
ATOM 10804 O O . LYS D 1 509 ? 120.380 37.951 66.452 1.00 37.38 489 LYS D O 1
ATOM 10810 N N . GLY D 1 510 ? 118.543 36.779 65.858 1.00 36.84 490 GLY D N 1
ATOM 10811 C CA . GLY D 1 510 ? 117.666 37.588 66.681 1.00 41.35 490 GLY D CA 1
ATOM 10812 C C . GLY D 1 510 ? 117.841 37.265 68.155 1.00 43.83 490 GLY D C 1
ATOM 10813 O O . GLY D 1 510 ? 117.967 36.105 68.550 1.00 43.83 490 GLY D O 1
ATOM 10814 N N . THR D 1 511 ? 117.861 38.315 68.974 1.00 47.40 491 THR D N 1
ATOM 10815 C CA . THR D 1 511 ? 117.968 38.150 70.417 1.00 53.72 491 THR D CA 1
ATOM 10816 C C . THR D 1 511 ? 116.625 37.886 71.079 1.00 58.86 491 THR D C 1
ATOM 10817 O O . THR D 1 511 ? 116.597 37.455 72.237 1.00 68.41 491 THR D O 1
ATOM 10821 N N . GLY D 1 512 ? 115.523 38.123 70.374 1.00 54.13 492 GLY D N 1
ATOM 10822 C CA . GLY D 1 512 ? 114.205 37.965 70.949 1.00 52.57 492 GLY D CA 1
ATOM 10823 C C . GLY D 1 512 ? 113.576 39.292 71.318 1.00 54.64 492 GLY D C 1
ATOM 10824 O O . GLY D 1 512 ? 114.094 40.014 72.175 1.00 63.72 492 GLY D O 1
ATOM 10825 N N . CYS D 1 513 ? 112.464 39.630 70.669 1.00 50.06 493 CYS D N 1
ATOM 10826 C CA . CYS D 1 513 ? 111.739 40.860 70.953 1.00 51.92 493 CYS D CA 1
ATOM 10827 C C . CYS D 1 513 ? 110.247 40.552 70.957 1.00 58.92 493 CYS D C 1
ATOM 10828 O O . CYS D 1 513 ? 109.828 39.401 70.796 1.00 65.26 493 CYS D O 1
ATOM 10831 N N . VAL D 1 514 ? 109.437 41.594 71.143 1.00 56.41 494 VAL D N 1
ATOM 10832 C CA . VAL D 1 514 ? 107.995 41.394 71.222 1.00 58.21 494 VAL D CA 1
ATOM 10833 C C . VAL D 1 514 ? 107.400 41.123 69.843 1.00 61.68 494 VAL D C 1
ATOM 10834 O O . VAL D 1 514 ? 106.370 40.447 69.730 1.00 71.13 494 VAL D O 1
ATOM 10838 N N . LYS D 1 515 ? 108.029 41.626 68.779 1.00 55.92 495 LYS D N 1
ATOM 10839 C CA . LYS D 1 515 ? 107.505 41.417 67.434 1.00 58.07 495 LYS D CA 1
ATOM 10840 C C . LYS D 1 515 ? 107.720 39.997 66.923 1.00 59.68 495 LYS D C 1
ATOM 10841 O O . LYS D 1 515 ? 107.219 39.664 65.843 1.00 60.75 495 LYS D O 1
ATOM 10846 N N . CYS D 1 516 ? 108.443 39.153 67.666 1.00 59.84 496 CYS D N 1
ATOM 10847 C CA . CYS D 1 516 ? 108.697 37.778 67.249 1.00 53.07 496 CYS D CA 1
ATOM 10848 C C . CYS D 1 516 ? 108.461 36.781 68.379 1.00 51.31 496 CYS D C 1
ATOM 10849 O O . CYS D 1 516 ? 108.979 35.660 68.322 1.00 45.53 496 CYS D O 1
ATOM 10852 N N . ASN D 1 517 ? 107.686 37.163 69.399 1.00 58.00 497 ASN D N 1
ATOM 10853 C CA . ASN D 1 517 ? 107.403 36.315 70.561 1.00 55.96 497 ASN D CA 1
ATOM 10854 C C . ASN D 1 517 ? 108.680 35.884 71.277 1.00 49.65 497 ASN D C 1
ATOM 10855 O O . ASN D 1 517 ? 108.739 34.798 71.862 1.00 52.80 497 ASN D O 1
ATOM 10860 N N . ASN D 1 518 ? 109.707 36.735 71.233 1.00 48.20 498 ASN D N 1
ATOM 10861 C CA . ASN D 1 518 ? 111.010 36.481 71.848 1.00 48.44 498 ASN D CA 1
ATOM 10862 C C . ASN D 1 518 ? 111.683 35.230 71.289 1.00 46.59 498 ASN D C 1
ATOM 10863 O O . ASN D 1 518 ? 112.531 34.626 71.954 1.00 45.20 498 ASN D O 1
ATOM 10868 N N . THR D 1 519 ? 111.324 34.830 70.069 1.00 46.83 499 THR D N 1
ATOM 10869 C CA . THR D 1 519 ? 111.948 33.683 69.422 1.00 44.63 499 THR D CA 1
ATOM 10870 C C . THR D 1 519 ? 113.147 34.063 68.566 1.00 46.36 499 THR D C 1
ATOM 10871 O O . THR D 1 519 ? 113.981 33.198 68.277 1.00 50.38 499 THR D O 1
ATOM 10875 N N . GLY D 1 520 ? 113.252 35.326 68.158 1.00 46.83 500 GLY D N 1
ATOM 10876 C CA . GLY D 1 520 ? 114.288 35.751 67.242 1.00 38.45 500 GLY D CA 1
ATOM 10877 C C . GLY D 1 520 ? 114.007 35.460 65.785 1.00 42.50 500 GLY D C 1
ATOM 10878 O O . GLY D 1 520 ? 114.852 35.771 64.935 1.00 37.25 500 GLY D O 1
ATOM 10879 N N . TYR D 1 521 ? 112.854 34.877 65.467 1.00 38.04 501 TYR D N 1
ATOM 10880 C CA . TYR D 1 521 ? 112.492 34.536 64.100 1.00 37.55 501 TYR D CA 1
ATOM 10881 C C . TYR D 1 521 ? 111.078 35.009 63.805 1.00 38.60 501 TYR D C 1
ATOM 10882 O O . TYR D 1 521 ? 110.196 34.938 64.666 1.00 39.54 501 TYR D O 1
ATOM 10891 N N . LYS D 1 522 ? 110.870 35.490 62.581 1.00 41.68 502 LYS D N 1
ATOM 10892 C CA . LYS D 1 522 ? 109.537 35.852 62.105 1.00 44.15 502 LYS D CA 1
ATOM 10893 C C . LYS D 1 522 ? 109.517 35.619 60.602 1.00 43.30 502 LYS D C 1
ATOM 10894 O O . LYS D 1 522 ? 110.229 36.302 59.860 1.00 44.85 502 LYS D O 1
ATOM 10899 N N . GLY D 1 523 ? 108.715 34.658 60.160 1.00 40.31 503 GLY D N 1
ATOM 10900 C CA . GLY D 1 523 ? 108.667 34.277 58.762 1.00 43.57 503 GLY D CA 1
ATOM 10901 C C . GLY D 1 523 ? 109.571 33.096 58.470 1.00 46.41 503 GLY D C 1
ATOM 10902 O O . GLY D 1 523 ? 110.272 32.566 59.338 1.00 42.28 503 GLY D O 1
ATOM 10903 N N . ARG D 1 524 ? 109.545 32.675 57.207 1.00 45.81 504 ARG D N 1
ATOM 10904 C CA . ARG D 1 524 ? 110.328 31.532 56.764 1.00 49.19 504 ARG D CA 1
ATOM 10905 C C . ARG D 1 524 ? 111.007 31.841 55.437 1.00 48.73 504 ARG D C 1
ATOM 10906 O O . ARG D 1 524 ? 110.544 32.679 54.659 1.00 54.54 504 ARG D O 1
ATOM 10914 N N . VAL D 1 525 ? 112.126 31.157 55.198 1.00 40.43 505 VAL D N 1
ATOM 10915 C CA . VAL D 1 525 ? 112.864 31.251 53.947 1.00 40.69 505 VAL D CA 1
ATOM 10916 C C . VAL D 1 525 ? 112.970 29.856 53.347 1.00 40.52 505 VAL D C 1
ATOM 10917 O O . VAL D 1 525 ? 112.905 28.842 54.046 1.00 41.13 505 VAL D O 1
ATOM 10921 N N . GLY D 1 526 ? 113.143 29.817 52.029 1.00 40.12 506 GLY D N 1
ATOM 10922 C CA . GLY D 1 526 ? 113.305 28.567 51.310 1.00 37.46 506 GLY D CA 1
ATOM 10923 C C . GLY D 1 526 ? 114.761 28.333 50.953 1.00 33.15 506 GLY D C 1
ATOM 10924 O O . GLY D 1 526 ? 115.453 29.240 50.487 1.00 32.51 506 GLY D O 1
ATOM 10925 N N . PHE D 1 527 ? 115.219 27.107 51.198 1.00 31.43 507 PHE D N 1
ATOM 10926 C CA . PHE D 1 527 ? 116.534 26.641 50.766 1.00 32.29 507 PHE D CA 1
ATOM 10927 C C . PHE D 1 527 ? 116.306 25.697 49.592 1.00 32.52 507 PHE D C 1
ATOM 10928 O O . PHE D 1 527 ? 115.784 24.594 49.774 1.00 34.86 507 PHE D O 1
ATOM 10936 N N . TYR D 1 528 ? 116.695 26.124 48.395 1.00 33.48 508 TYR D N 1
ATOM 10937 C CA . TYR D 1 528 ? 116.352 25.410 47.175 1.00 36.23 508 TYR D CA 1
ATOM 10938 C C . TYR D 1 528 ? 117.584 24.808 46.515 1.00 34.19 508 TYR D C 1
ATOM 10939 O O . TYR D 1 528 ? 118.651 25.427 46.474 1.00 32.53 508 TYR D O 1
ATOM 10948 N N . GLN D 1 529 ? 117.417 23.595 45.997 1.00 37.16 509 GLN D N 1
ATOM 10949 C CA . GLN D 1 529 ? 118.382 22.955 45.108 1.00 39.78 509 GLN D CA 1
ATOM 10950 C C . GLN D 1 529 ? 117.650 22.689 43.797 1.00 40.16 509 GLN D C 1
ATOM 10951 O O . GLN D 1 529 ? 116.894 21.719 43.687 1.00 37.60 509 GLN D O 1
ATOM 10957 N N . VAL D 1 530 ? 117.862 23.554 42.812 1.00 36.14 510 VAL D N 1
ATOM 10958 C CA . VAL D 1 530 ? 117.192 23.460 41.522 1.00 34.72 510 VAL D CA 1
ATOM 10959 C C . VAL D 1 530 ? 118.185 22.837 40.549 1.00 36.76 510 VAL D C 1
ATOM 10960 O O . VAL D 1 530 ? 119.121 23.493 40.083 1.00 33.42 510 VAL D O 1
ATOM 10964 N N . MET D 1 531 ? 117.981 21.560 40.241 1.00 32.65 511 MET D N 1
ATOM 10965 C CA . MET D 1 531 ? 118.903 20.814 39.395 1.00 33.01 511 MET D CA 1
ATOM 10966 C C . MET D 1 531 ? 118.261 20.521 38.047 1.00 35.95 511 MET D C 1
ATOM 10967 O O . MET D 1 531 ? 117.374 19.657 37.965 1.00 38.71 511 MET D O 1
ATOM 10972 N N . PRO D 1 532 ? 118.657 21.204 36.977 1.00 34.42 512 PRO D N 1
ATOM 10973 C CA . PRO D 1 532 ? 118.190 20.811 35.645 1.00 40.16 512 PRO D CA 1
ATOM 10974 C C . PRO D 1 532 ? 118.891 19.552 35.171 1.00 37.26 512 PRO D C 1
ATOM 10975 O O . PRO D 1 532 ? 120.037 19.273 35.534 1.00 39.35 512 PRO D O 1
ATOM 10979 N N . MET D 1 533 ? 118.180 18.779 34.351 1.00 37.20 513 MET D N 1
ATOM 10980 C CA . MET D 1 533 ? 118.715 17.531 33.809 1.00 41.85 513 MET D CA 1
ATOM 10981 C C . MET D 1 533 ? 119.724 17.859 32.706 1.00 42.16 513 MET D C 1
ATOM 10982 O O . MET D 1 533 ? 119.483 17.681 31.510 1.00 45.32 513 MET D O 1
ATOM 10987 N N . LEU D 1 534 ? 120.879 18.357 33.139 1.00 43.26 514 LEU D N 1
ATOM 10988 C CA . LEU D 1 534 ? 121.941 18.708 32.210 1.00 43.96 514 LEU D CA 1
ATOM 10989 C C . LEU D 1 534 ? 122.473 17.460 31.516 1.00 40.42 514 LEU D C 1
ATOM 10990 O O . LEU D 1 534 ? 122.387 16.346 32.039 1.00 38.20 514 LEU D O 1
ATOM 10995 N N . GLU D 1 535 ? 123.023 17.661 30.315 1.00 40.14 515 GLU D N 1
ATOM 10996 C CA . GLU D 1 535 ? 123.476 16.532 29.508 1.00 46.36 515 GLU D CA 1
ATOM 10997 C C . GLU D 1 535 ? 124.531 15.711 30.238 1.00 48.67 515 GLU D C 1
ATOM 10998 O O . GLU D 1 535 ? 124.575 14.484 30.095 1.00 50.30 515 GLU D O 1
ATOM 11004 N N . GLU D 1 536 ? 125.381 16.363 31.034 1.00 40.81 516 GLU D N 1
ATOM 11005 C CA . GLU D 1 536 ? 126.358 15.623 31.826 1.00 54.03 516 GLU D CA 1
ATOM 11006 C C . GLU D 1 536 ? 125.669 14.705 32.826 1.00 53.10 516 GLU D C 1
ATOM 11007 O O . GLU D 1 536 ? 126.112 13.573 33.049 1.00 39.76 516 GLU D O 1
ATOM 11013 N N . ILE D 1 537 ? 124.576 15.173 33.431 1.00 46.54 517 ILE D N 1
ATOM 11014 C CA . ILE D 1 537 ? 123.845 14.339 34.377 1.00 37.29 517 ILE D CA 1
ATOM 11015 C C . ILE D 1 537 ? 123.108 13.221 33.650 1.00 37.45 517 ILE D C 1
ATOM 11016 O O . ILE D 1 537 ? 122.972 12.112 34.181 1.00 37.20 517 ILE D O 1
ATOM 11021 N N . ARG D 1 538 ? 122.634 13.480 32.427 1.00 38.00 518 ARG D N 1
ATOM 11022 C CA . ARG D 1 538 ? 121.949 12.442 31.661 1.00 42.18 518 ARG D CA 1
ATOM 11023 C C . ARG D 1 538 ? 122.880 11.278 31.343 1.00 39.16 518 ARG D C 1
ATOM 11024 O O . ARG D 1 538 ? 122.489 10.111 31.466 1.00 48.14 518 ARG D O 1
ATOM 11032 N N . GLU D 1 539 ? 124.116 11.575 30.931 1.00 40.17 519 GLU D N 1
ATOM 11033 C CA . GLU D 1 539 ? 125.066 10.509 30.626 1.00 42.72 519 GLU D CA 1
ATOM 11034 C C . GLU D 1 539 ? 125.399 9.697 31.872 1.00 41.35 519 GLU D C 1
ATOM 11035 O O . GLU D 1 539 ? 125.532 8.470 31.806 1.00 47.14 519 GLU D O 1
ATOM 11041 N N . LEU D 1 540 ? 125.535 10.368 33.020 1.00 39.93 520 LEU D N 1
ATOM 11042 C CA . LEU D 1 540 ? 125.841 9.664 34.262 1.00 39.58 520 LEU D CA 1
ATOM 11043 C C . LEU D 1 540 ? 124.750 8.665 34.617 1.00 40.22 520 LEU D C 1
ATOM 11044 O O . LEU D 1 540 ? 125.041 7.550 35.065 1.00 39.39 520 LEU D O 1
ATOM 11049 N N . ILE D 1 541 ? 123.485 9.052 34.436 1.00 38.14 521 ILE D N 1
ATOM 11050 C CA . ILE D 1 541 ? 122.384 8.125 34.678 1.00 37.76 521 ILE D CA 1
ATOM 11051 C C . ILE D 1 541 ? 122.460 6.953 33.709 1.00 44.27 521 ILE D C 1
ATOM 11052 O O . ILE D 1 541 ? 122.268 5.793 34.094 1.00 52.80 521 ILE D O 1
ATOM 11057 N N . LEU D 1 542 ? 122.752 7.237 32.436 1.00 42.74 522 LEU D N 1
ATOM 11058 C CA . LEU D 1 542 ? 122.870 6.172 31.446 1.00 40.64 522 LEU D CA 1
ATOM 11059 C C . LEU D 1 542 ? 124.032 5.239 31.758 1.00 47.78 522 LEU D C 1
ATOM 11060 O O . LEU D 1 542 ? 123.983 4.052 31.416 1.00 49.85 522 LEU D O 1
ATOM 11065 N N . ASN D 1 543 ? 125.077 5.749 32.403 1.00 46.19 523 ASN D N 1
ATOM 11066 C CA . ASN D 1 543 ? 126.212 4.931 32.805 1.00 46.90 523 ASN D CA 1
ATOM 11067 C C . ASN D 1 543 ? 126.033 4.309 34.183 1.00 49.48 523 ASN D C 1
ATOM 11068 O O . ASN D 1 543 ? 126.950 3.640 34.669 1.00 57.35 523 ASN D O 1
ATOM 11073 N N . GLY D 1 544 ? 124.887 4.514 34.822 1.00 44.00 524 GLY D N 1
ATOM 11074 C CA . GLY D 1 544 ? 124.638 3.923 36.125 1.00 40.66 524 GLY D CA 1
ATOM 11075 C C . GLY D 1 544 ? 125.445 4.527 37.254 1.00 48.39 524 GLY D C 1
ATOM 11076 O O . GLY D 1 544 ? 125.938 3.791 38.119 1.00 55.86 524 GLY D O 1
ATOM 11077 N N . ALA D 1 545 ? 125.596 5.848 37.269 1.00 41.47 525 ALA D N 1
ATOM 11078 C CA . ALA D 1 545 ? 126.304 6.506 38.356 1.00 39.41 525 ALA D CA 1
ATOM 11079 C C . ALA D 1 545 ? 125.449 6.519 39.619 1.00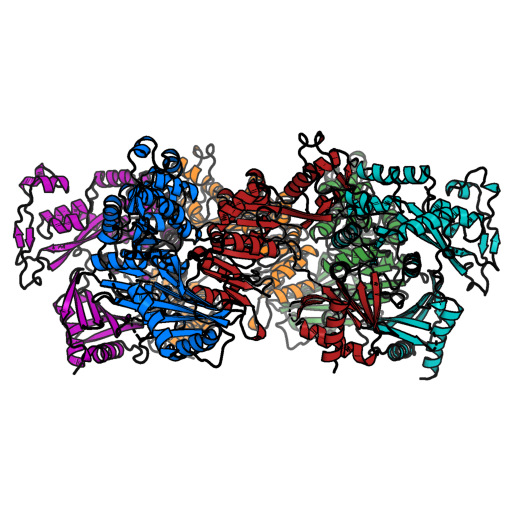 48.35 525 ALA D C 1
ATOM 11080 O O . ALA D 1 545 ? 124.217 6.573 39.562 1.00 49.45 525 ALA D O 1
ATOM 11082 N N . ASN D 1 546 ? 126.116 6.464 40.770 1.00 48.92 526 ASN D N 1
ATOM 11083 C CA . ASN D 1 546 ? 125.407 6.465 42.039 1.00 49.21 526 ASN D CA 1
ATOM 11084 C C . ASN D 1 546 ? 125.011 7.891 42.419 1.00 48.53 526 ASN D C 1
ATOM 11085 O O . ASN D 1 546 ? 125.306 8.859 41.712 1.00 49.00 526 ASN D O 1
ATOM 11090 N N . THR D 1 547 ? 124.336 8.020 43.563 1.00 43.89 527 THR D N 1
ATOM 11091 C CA . THR D 1 547 ? 123.881 9.331 44.017 1.00 39.93 527 THR D CA 1
ATOM 11092 C C . THR D 1 547 ? 125.054 10.272 44.264 1.00 43.07 527 THR D C 1
ATOM 11093 O O . THR D 1 547 ? 124.986 11.461 43.931 1.00 45.01 527 THR D O 1
ATOM 11097 N N . ALA D 1 548 ? 126.145 9.755 44.835 1.00 45.12 528 ALA D N 1
ATOM 11098 C CA . ALA D 1 548 ? 127.290 10.600 45.160 1.00 48.63 528 ALA D CA 1
ATOM 11099 C C . ALA D 1 548 ? 127.911 11.201 43.904 1.00 45.69 528 ALA D C 1
ATOM 11100 O O . ALA D 1 548 ? 128.220 12.397 43.861 1.00 40.89 528 ALA D O 1
ATOM 11102 N N . GLU D 1 549 ? 128.106 10.380 42.868 1.00 42.82 529 GLU D N 1
ATOM 11103 C CA . GLU D 1 549 ? 128.708 10.871 41.633 1.00 44.02 529 GLU D CA 1
ATOM 11104 C C . GLU D 1 549 ? 127.820 11.899 40.941 1.00 41.30 529 GLU D C 1
ATOM 11105 O O . GLU D 1 549 ? 128.330 12.847 40.332 1.00 44.78 529 GLU D O 1
ATOM 11111 N N . ILE D 1 550 ? 126.499 11.733 41.027 1.00 39.81 530 ILE D N 1
ATOM 11112 C CA . ILE D 1 550 ? 125.587 12.682 40.395 1.00 42.36 530 ILE D CA 1
ATOM 11113 C C . ILE D 1 550 ? 125.595 14.013 41.137 1.00 44.07 530 ILE D C 1
ATOM 11114 O O . ILE D 1 550 ? 125.592 15.084 40.516 1.00 42.79 530 ILE D O 1
ATOM 11119 N N . LYS D 1 551 ? 125.602 13.972 42.471 1.00 44.07 531 LYS D N 1
ATOM 11120 C CA . LYS D 1 551 ? 125.633 15.207 43.248 1.00 33.99 531 LYS D CA 1
ATOM 11121 C C . LYS D 1 551 ? 126.917 15.985 42.993 1.00 34.75 531 LYS D C 1
ATOM 11122 O O . LYS D 1 551 ? 126.886 17.201 42.774 1.00 35.13 531 LYS D O 1
ATOM 11128 N N . ARG D 1 552 ? 128.062 15.297 43.021 1.00 35.69 532 ARG D N 1
ATOM 11129 C CA . ARG D 1 552 ? 129.331 15.979 42.783 1.00 38.90 532 ARG D CA 1
ATOM 11130 C C . ARG D 1 552 ? 129.378 16.596 41.390 1.00 45.02 532 ARG D C 1
ATOM 11131 O O . ARG D 1 552 ? 129.873 17.716 41.216 1.00 50.65 532 ARG D O 1
ATOM 11139 N N . GLU D 1 553 ? 128.865 15.884 40.384 1.00 46.26 533 GLU D N 1
ATOM 11140 C CA . GLU D 1 553 ? 128.847 16.435 39.033 1.00 44.98 533 GLU D CA 1
ATOM 11141 C C . GLU D 1 553 ? 127.943 17.658 38.946 1.00 40.54 533 GLU D C 1
ATOM 11142 O O . GLU D 1 553 ? 128.265 18.626 38.248 1.00 41.17 533 GLU D O 1
ATOM 11148 N N . SER D 1 554 ? 126.807 17.636 39.648 1.00 36.76 534 SER D N 1
ATOM 11149 C CA . SER D 1 554 ? 125.917 18.793 39.631 1.00 36.03 534 SER D CA 1
ATOM 11150 C C . SER D 1 554 ? 126.574 20.002 40.286 1.00 38.05 534 SER D C 1
ATOM 11151 O O . SER D 1 554 ? 126.400 21.135 39.823 1.00 39.88 534 SER D O 1
ATOM 11154 N N . MET D 1 555 ? 127.333 19.781 41.361 1.00 38.88 535 MET D N 1
ATOM 11155 C CA . MET D 1 555 ? 128.028 20.888 42.008 1.00 39.35 535 MET D CA 1
ATOM 11156 C C . MET D 1 555 ? 129.138 21.446 41.129 1.00 37.91 535 MET D C 1
ATOM 11157 O O . MET D 1 555 ? 129.439 22.643 41.201 1.00 38.57 535 MET D O 1
ATOM 11162 N N . ARG D 1 556 ? 129.759 20.603 40.301 1.00 40.97 536 ARG D N 1
ATOM 11163 C CA . ARG D 1 556 ? 130.792 21.098 39.398 1.00 45.59 536 ARG D CA 1
ATOM 11164 C C . ARG D 1 556 ? 130.216 22.049 38.358 1.00 49.63 536 ARG D C 1
ATOM 11165 O O . ARG D 1 556 ? 130.887 23.007 37.956 1.00 54.79 536 ARG D O 1
ATOM 11173 N N . LEU D 1 557 ? 128.982 21.813 37.921 1.00 46.19 537 LEU D N 1
ATOM 11174 C CA . LEU D 1 557 ? 128.337 22.642 36.914 1.00 43.96 537 LEU D CA 1
ATOM 11175 C C . LEU D 1 557 ? 127.635 23.858 37.509 1.00 42.53 537 LEU D C 1
ATOM 11176 O O . LEU D 1 557 ? 126.911 24.554 36.791 1.00 45.63 537 LEU D O 1
ATOM 11181 N N . GLY D 1 558 ? 127.834 24.128 38.797 1.00 41.60 538 GLY D N 1
ATOM 11182 C CA . GLY D 1 558 ? 127.294 25.317 39.421 1.00 37.96 538 GLY D CA 1
ATOM 11183 C C . GLY D 1 558 ? 125.923 25.172 40.040 1.00 42.11 538 GLY D C 1
ATOM 11184 O O . GLY D 1 558 ? 125.328 26.186 40.422 1.00 42.03 538 GLY D O 1
ATOM 11185 N N . ILE D 1 559 ? 125.400 23.954 40.153 1.00 39.56 539 ILE D N 1
ATOM 11186 C CA . ILE D 1 559 ? 124.099 23.731 40.776 1.00 38.99 539 ILE D CA 1
ATOM 11187 C C . ILE D 1 559 ? 124.292 23.753 42.289 1.00 36.95 539 ILE D C 1
ATOM 11188 O O . ILE D 1 559 ? 124.899 22.844 42.861 1.00 36.20 539 ILE D O 1
ATOM 11193 N N . LYS D 1 560 ? 123.775 24.793 42.939 1.00 38.48 540 LYS D N 1
ATOM 11194 C CA . LYS D 1 560 ? 123.942 24.941 44.379 1.00 41.06 540 LYS D CA 1
ATOM 11195 C C . LYS D 1 560 ? 123.119 23.906 45.134 1.00 35.84 540 LYS D C 1
ATOM 11196 O O . LYS D 1 560 ? 121.945 23.682 44.826 1.00 35.92 540 LYS D O 1
ATOM 11202 N N . THR D 1 561 ? 123.739 23.281 46.132 1.00 33.75 541 THR D N 1
ATOM 11203 C CA . THR D 1 561 ? 123.015 22.404 47.036 1.00 33.91 541 THR D CA 1
ATOM 11204 C C . THR D 1 561 ? 122.156 23.230 47.993 1.00 31.07 541 THR D C 1
ATOM 11205 O O . THR D 1 561 ? 122.236 24.461 48.044 1.00 39.88 541 THR D O 1
ATOM 11209 N N . MET D 1 562 ? 121.315 22.532 48.761 1.00 30.63 542 MET D N 1
ATOM 11210 C CA . MET D 1 562 ? 120.517 23.215 49.774 1.00 37.03 542 MET D CA 1
ATOM 11211 C C . MET D 1 562 ? 121.395 23.816 50.864 1.00 34.40 542 MET D C 1
ATOM 11212 O O . MET D 1 562 ? 121.071 24.880 51.403 1.00 34.78 542 MET D O 1
ATOM 11217 N N . ARG D 1 563 ? 122.509 23.159 51.196 1.00 30.68 543 ARG D N 1
ATOM 11218 C CA . ARG D 1 563 ? 123.460 23.735 52.142 1.00 30.94 543 ARG D CA 1
ATOM 11219 C C . ARG D 1 563 ? 124.034 25.041 51.608 1.00 36.21 543 ARG D C 1
ATOM 11220 O O . ARG D 1 563 ? 124.077 26.052 52.319 1.00 36.18 543 ARG D O 1
ATOM 11228 N N . GLN D 1 564 ? 124.469 25.042 50.346 1.00 32.80 544 GLN D N 1
ATOM 11229 C CA . GLN D 1 564 ? 125.013 26.258 49.751 1.00 32.94 544 GLN D CA 1
ATOM 11230 C C . GLN D 1 564 ? 123.947 27.334 49.589 1.00 33.61 544 GLN D C 1
ATOM 11231 O O . GLN D 1 564 ? 124.247 28.526 49.729 1.00 33.93 544 GLN D O 1
ATOM 11237 N N . SER D 1 565 ? 122.708 26.940 49.288 1.00 31.81 545 SER D N 1
ATOM 11238 C CA . SER D 1 565 ? 121.619 27.910 49.253 1.00 35.19 545 SER D CA 1
ATOM 11239 C C . SER D 1 565 ? 121.344 28.488 50.635 1.00 31.77 545 SER D C 1
ATOM 11240 O O . SER D 1 565 ? 120.994 29.668 50.755 1.00 32.19 545 SER D O 1
ATOM 11243 N N . GLY D 1 566 ? 121.501 27.680 51.686 1.00 31.34 546 GLY D N 1
ATOM 11244 C CA . GLY D 1 566 ? 121.333 28.199 53.033 1.00 36.73 546 GLY D CA 1
ATOM 11245 C C . GLY D 1 566 ? 122.455 29.135 53.437 1.00 31.81 546 GLY D C 1
ATOM 11246 O O . GLY D 1 566 ? 122.222 30.146 54.105 1.00 32.10 546 GLY D O 1
ATOM 11247 N N . LEU D 1 567 ? 123.689 28.812 53.038 1.00 35.96 547 LEU D N 1
ATOM 11248 C CA . LEU D 1 567 ? 124.813 29.701 53.314 1.00 39.07 547 LEU D CA 1
ATOM 11249 C C . LEU D 1 567 ? 124.684 31.019 52.562 1.00 39.18 547 LEU D C 1
ATOM 11250 O O . LEU D 1 567 ? 125.157 32.054 53.045 1.00 37.26 547 LEU D O 1
ATOM 11255 N N . THR D 1 568 ? 124.048 31.005 51.388 1.00 38.46 548 THR D N 1
ATOM 11256 C CA . THR D 1 568 ? 123.817 32.248 50.659 1.00 36.85 548 THR D CA 1
ATOM 11257 C C . THR D 1 568 ? 122.855 33.153 51.419 1.00 34.22 548 THR D C 1
ATOM 11258 O O . THR D 1 568 ? 123.101 34.356 51.564 1.00 42.73 548 THR D O 1
ATOM 11262 N N . LYS D 1 569 ? 121.751 32.589 51.914 1.00 36.75 549 LYS D N 1
ATOM 11263 C CA . LYS D 1 569 ? 120.802 33.385 52.683 1.00 33.76 549 LYS D CA 1
ATOM 11264 C C . LYS D 1 569 ? 121.376 33.793 54.033 1.00 38.08 549 LYS D C 1
ATOM 11265 O O . LYS D 1 569 ? 121.024 34.857 54.555 1.00 41.54 549 LYS D O 1
ATOM 11271 N N . LEU D 1 570 ? 122.253 32.971 54.613 1.00 38.93 550 LEU D N 1
ATOM 11272 C CA . LEU D 1 570 ? 122.999 33.414 55.786 1.00 39.94 550 LEU D CA 1
ATOM 11273 C C . LEU D 1 570 ? 123.879 34.610 55.446 1.00 39.60 550 LEU D C 1
ATOM 11274 O O . LEU D 1 570 ? 123.976 35.564 56.228 1.00 35.08 550 LEU D O 1
ATOM 11279 N N . LYS D 1 571 ? 124.522 34.574 54.276 1.00 34.89 551 LYS D N 1
ATOM 11280 C CA . LYS D 1 571 ? 125.345 35.693 53.832 1.00 35.99 551 LYS D CA 1
ATOM 11281 C C . LYS D 1 571 ? 124.513 36.959 53.663 1.00 37.40 551 LYS D C 1
ATOM 11282 O O . LYS D 1 571 ? 124.984 38.065 53.954 1.00 37.62 551 LYS D O 1
ATOM 11288 N N . GLU D 1 572 ? 123.270 36.816 53.196 1.00 39.68 552 GLU D N 1
ATOM 11289 C CA . GLU D 1 572 ? 122.373 37.951 53.013 1.00 43.09 552 GLU D CA 1
ATOM 11290 C C . GLU D 1 572 ? 121.781 38.458 54.323 1.00 45.36 552 GLU D C 1
ATOM 11291 O O . GLU D 1 572 ? 121.087 39.480 54.314 1.00 44.21 552 GLU D O 1
ATOM 11297 N N . GLY D 1 573 ? 122.032 37.773 55.436 1.00 42.59 553 GLY D N 1
ATOM 11298 C CA . GLY D 1 573 ? 121.547 38.223 56.724 1.00 36.56 553 GLY D CA 1
ATOM 11299 C C . GLY D 1 573 ? 120.088 37.950 57.001 1.00 41.11 553 GLY D C 1
ATOM 11300 O O . GLY D 1 573 ? 119.522 38.558 57.915 1.00 42.43 553 GLY D O 1
ATOM 11301 N N . VAL D 1 574 ? 119.455 37.047 56.250 1.00 38.79 554 VAL D N 1
ATOM 11302 C CA . VAL D 1 574 ? 118.035 36.762 56.441 1.00 35.66 554 VAL D CA 1
ATOM 11303 C C . VAL D 1 574 ? 117.782 35.482 57.228 1.00 35.16 554 VAL D C 1
ATOM 11304 O O . VAL D 1 574 ? 116.637 35.246 57.647 1.00 35.14 554 VAL D O 1
ATOM 11308 N N . THR D 1 575 ? 118.799 34.652 57.446 1.00 34.12 555 THR D N 1
ATOM 11309 C CA . THR D 1 575 ? 118.656 33.476 58.292 1.00 33.52 555 THR D CA 1
ATOM 11310 C C . THR D 1 575 ? 119.893 33.352 59.172 1.00 33.42 555 THR D C 1
ATOM 11311 O O . THR D 1 575 ? 120.893 34.049 58.978 1.00 33.74 555 THR D O 1
ATOM 11315 N N . SER D 1 576 ? 119.816 32.459 60.152 1.00 33.14 556 SER D N 1
ATOM 11316 C CA . SER D 1 576 ? 120.887 32.274 61.118 1.00 33.20 556 SER D CA 1
ATOM 11317 C C . SER D 1 576 ? 121.720 31.046 60.770 1.00 39.65 556 SER D C 1
ATOM 11318 O O . SER D 1 576 ? 121.333 30.202 59.957 1.00 39.55 556 SER D O 1
ATOM 11321 N N . PHE D 1 577 ? 122.889 30.958 61.406 1.00 32.93 557 PHE D N 1
ATOM 11322 C CA . PHE D 1 577 ? 123.776 29.825 61.172 1.00 33.34 557 PHE D CA 1
ATOM 11323 C C . PHE D 1 577 ? 123.200 28.533 61.737 1.00 32.49 557 PHE D C 1
ATOM 11324 O O . PHE D 1 577 ? 123.424 27.458 61.169 1.00 32.22 557 PHE D O 1
ATOM 11332 N N . GLU D 1 578 ? 122.454 28.613 62.843 1.00 32.72 558 GLU D N 1
ATOM 11333 C CA . GLU D 1 578 ? 121.837 27.412 63.393 1.00 41.95 558 GLU D CA 1
ATOM 11334 C C . GLU D 1 578 ? 120.739 26.878 62.481 1.00 32.31 558 GLU D C 1
ATOM 11335 O O . GLU D 1 578 ? 120.537 25.661 62.410 1.00 32.22 558 GLU D O 1
ATOM 11341 N N . GLU D 1 579 ? 120.030 27.762 61.770 1.00 32.18 559 GLU D N 1
ATOM 11342 C CA . GLU D 1 579 ? 119.008 27.306 60.832 1.00 39.96 559 GLU D CA 1
ATOM 11343 C C . GLU D 1 579 ? 119.627 26.557 59.658 1.00 36.66 559 GLU D C 1
ATOM 11344 O O . GLU D 1 579 ? 119.085 25.540 59.209 1.00 34.23 559 GLU D O 1
ATOM 11350 N N . VAL D 1 580 ? 120.755 27.051 59.142 1.00 36.25 560 VAL D N 1
ATOM 11351 C CA . VAL D 1 580 ? 121.446 26.358 58.058 1.00 31.14 560 VAL D CA 1
ATOM 11352 C C . VAL D 1 580 ? 121.842 24.955 58.498 1.00 31.14 560 VAL D C 1
ATOM 11353 O O . VAL D 1 580 ? 121.591 23.969 57.795 1.00 30.94 560 VAL D O 1
ATOM 11357 N N . LEU D 1 581 ? 122.453 24.844 59.680 1.00 32.29 561 LEU D N 1
ATOM 11358 C CA . LEU D 1 581 ? 122.879 23.543 60.182 1.00 31.74 561 LEU D CA 1
ATOM 11359 C C . LEU D 1 581 ? 121.707 22.659 60.590 1.00 38.51 561 LEU D C 1
ATOM 11360 O O . LEU D 1 581 ? 121.868 21.437 60.668 1.00 32.01 561 LEU D O 1
ATOM 11365 N N . ARG D 1 582 ? 120.536 23.243 60.847 1.00 39.40 562 ARG D N 1
ATOM 11366 C CA . ARG D 1 582 ? 119.409 22.445 61.318 1.00 32.01 562 ARG D CA 1
ATOM 11367 C C . ARG D 1 582 ? 118.698 21.731 60.174 1.00 33.40 562 ARG D C 1
ATOM 11368 O O . ARG D 1 582 ? 118.318 20.564 60.315 1.00 31.99 562 ARG D O 1
ATOM 11376 N N . VAL D 1 583 ? 118.515 22.403 59.039 1.00 31.25 563 VAL D N 1
ATOM 11377 C CA . VAL D 1 583 ? 117.660 21.891 57.972 1.00 46.75 563 VAL D CA 1
ATOM 11378 C C . VAL D 1 583 ? 118.435 21.377 56.767 1.00 41.04 563 VAL D C 1
ATOM 11379 O O . VAL D 1 583 ? 117.815 20.804 55.856 1.00 49.59 563 VAL D O 1
ATOM 11383 N N . THR D 1 584 ? 119.756 21.553 56.723 1.00 36.31 564 THR D N 1
ATOM 11384 C CA . THR D 1 584 ? 120.564 21.065 55.614 1.00 37.60 564 THR D CA 1
ATOM 11385 C C . THR D 1 584 ? 121.715 20.221 56.140 1.00 39.11 564 THR D C 1
ATOM 11386 O O . THR D 1 584 ? 122.243 20.466 57.229 1.00 39.40 564 THR D O 1
ATOM 11390 N N . VAL D 1 585 ? 122.101 19.222 55.352 1.00 40.28 565 VAL D N 1
ATOM 11391 C CA . VAL D 1 585 ? 123.251 18.391 55.658 1.00 39.00 565 VAL D CA 1
ATOM 11392 C C . VAL D 1 585 ? 124.459 18.946 54.914 1.00 31.68 565 VAL D C 1
ATOM 11393 O O . VAL D 1 585 ? 124.338 19.721 53.962 1.00 39.03 565 VAL D O 1
ATOM 11397 N N . ALA D 1 586 ? 125.646 18.545 55.359 1.00 41.18 566 ALA D N 1
ATOM 11398 C CA . ALA D 1 586 ? 126.880 19.046 54.779 1.00 41.51 566 ALA D CA 1
ATOM 11399 C C . ALA D 1 586 ? 127.149 18.397 53.424 1.00 43.02 566 ALA D C 1
ATOM 11400 O O . ALA D 1 586 ? 126.651 17.311 53.112 1.00 41.00 566 ALA D O 1
ATOM 11402 N N . ASP D 1 587 ? 127.949 19.084 52.614 1.00 41.71 567 ASP D N 1
ATOM 11403 C CA . ASP D 1 587 ? 128.338 18.581 51.300 1.00 41.65 567 ASP D CA 1
ATOM 11404 C C . ASP D 1 587 ? 129.756 18.023 51.329 1.00 50.04 567 ASP D C 1
ATOM 11405 O O . ASP D 1 587 ? 129.959 16.826 51.532 1.00 62.38 567 ASP D O 1
ATOM 11410 N N . PRO E 1 202 ? 79.917 -25.071 -3.759 1.00 74.50 182 PRO E N 1
ATOM 11411 C CA . PRO E 1 202 ? 80.067 -23.922 -4.658 1.00 75.36 182 PRO E CA 1
ATOM 11412 C C . PRO E 1 202 ? 81.429 -23.254 -4.517 1.00 68.42 182 PRO E C 1
ATOM 11413 O O . PRO E 1 202 ? 82.093 -22.978 -5.515 1.00 73.39 182 PRO E O 1
ATOM 11417 N N . VAL E 1 203 ? 81.836 -23.007 -3.272 1.00 56.61 183 VAL E N 1
ATOM 11418 C CA . VAL E 1 203 ? 83.132 -22.388 -3.011 1.00 52.71 183 VAL E CA 1
ATOM 11419 C C . VAL E 1 203 ? 84.267 -23.363 -3.287 1.00 52.71 183 VAL E C 1
ATOM 11420 O O . VAL E 1 203 ? 85.363 -22.950 -3.700 1.00 53.45 183 VAL E O 1
ATOM 11422 N N . VAL E 1 204 ? 84.015 -24.662 -3.102 1.00 49.18 184 VAL E N 1
ATOM 11423 C CA . VAL E 1 204 ? 85.054 -25.686 -3.225 1.00 47.13 184 VAL E CA 1
ATOM 11424 C C . VAL E 1 204 ? 85.821 -25.540 -4.536 1.00 45.87 184 VAL E C 1
ATOM 11425 O O . VAL E 1 204 ? 87.054 -25.460 -4.542 1.00 48.09 184 VAL E O 1
ATOM 11429 N N . LYS E 1 205 ? 85.105 -25.508 -5.660 1.00 42.75 185 LYS E N 1
ATOM 11430 C CA . LYS E 1 205 ? 85.777 -25.398 -6.953 1.00 42.48 185 LYS E CA 1
ATOM 11431 C C . LYS E 1 205 ? 86.554 -24.093 -7.065 1.00 39.21 185 LYS E C 1
ATOM 11432 O O . LYS E 1 205 ? 87.693 -24.080 -7.545 1.00 38.59 185 LYS E O 1
ATOM 11438 N N . LEU E 1 206 ? 85.956 -22.984 -6.621 1.00 38.78 186 LEU E N 1
ATOM 11439 C CA . LEU E 1 206 ? 86.616 -21.689 -6.757 1.00 40.47 186 LEU E CA 1
ATOM 11440 C C . LEU E 1 206 ? 87.896 -21.627 -5.932 1.00 38.81 186 LEU E C 1
ATOM 11441 O O . LEU E 1 206 ? 88.918 -21.108 -6.398 1.00 34.65 186 LEU E O 1
ATOM 11446 N N . VAL E 1 207 ? 87.863 -22.149 -4.703 1.00 37.86 187 VAL E N 1
ATOM 11447 C CA . VAL E 1 207 ? 89.062 -22.156 -3.868 1.00 33.90 187 VAL E CA 1
ATOM 11448 C C . VAL E 1 207 ? 90.164 -22.970 -4.533 1.00 33.79 187 VAL E C 1
ATOM 11449 O O . VAL E 1 207 ? 91.322 -22.539 -4.606 1.00 40.96 187 VAL E O 1
ATOM 11453 N N . ASN E 1 208 ? 89.817 -24.154 -5.043 1.00 38.94 188 ASN E N 1
ATOM 11454 C CA . ASN E 1 208 ? 90.810 -24.980 -5.723 1.00 35.38 188 ASN E CA 1
ATOM 11455 C C . ASN E 1 208 ? 91.326 -24.300 -6.985 1.00 35.16 188 ASN E C 1
ATOM 11456 O O . ASN E 1 208 ? 92.503 -24.443 -7.334 1.00 34.71 188 ASN E O 1
ATOM 11461 N N . LEU E 1 209 ? 90.467 -23.548 -7.676 1.00 35.68 189 LEU E N 1
ATOM 11462 C CA . LEU E 1 209 ? 90.929 -22.784 -8.830 1.00 37.42 189 LEU E CA 1
ATOM 11463 C C . LEU E 1 209 ? 91.947 -21.731 -8.418 1.00 36.70 189 LEU E C 1
ATOM 11464 O O . LEU E 1 209 ? 92.978 -21.561 -9.079 1.00 37.25 189 LEU E O 1
ATOM 11469 N N . ILE E 1 210 ? 91.674 -21.020 -7.322 1.00 33.01 190 ILE E N 1
ATOM 11470 C CA . ILE E 1 210 ? 92.591 -19.986 -6.849 1.00 33.37 190 ILE E CA 1
ATOM 11471 C C . ILE E 1 210 ? 93.936 -20.592 -6.470 1.00 33.39 190 ILE E C 1
ATOM 11472 O O . ILE E 1 210 ? 94.996 -20.057 -6.817 1.00 35.41 190 ILE E O 1
ATOM 11477 N N . LEU E 1 211 ? 93.916 -21.726 -5.769 1.00 32.21 191 LEU E N 1
ATOM 11478 C CA . LEU E 1 211 ? 95.153 -22.321 -5.276 1.00 30.65 191 LEU E CA 1
ATOM 11479 C C . LEU E 1 211 ? 95.946 -23.018 -6.373 1.00 31.33 191 LEU E C 1
ATOM 11480 O O . LEU E 1 211 ? 97.179 -23.068 -6.295 1.00 31.91 191 LEU E O 1
ATOM 11485 N N . THR E 1 212 ? 95.276 -23.554 -7.394 1.00 32.58 192 THR E N 1
ATOM 11486 C CA . THR E 1 212 ? 95.947 -24.401 -8.371 1.00 38.15 192 THR E CA 1
ATOM 11487 C C . THR E 1 212 ? 96.247 -23.709 -9.694 1.00 39.62 192 THR E C 1
ATOM 11488 O O . THR E 1 212 ? 97.149 -24.157 -10.410 1.00 40.54 192 THR E O 1
ATOM 11492 N N . ASP E 1 213 ? 95.520 -22.645 -10.048 1.00 36.47 193 ASP E N 1
ATOM 11493 C CA . ASP E 1 213 ? 95.932 -21.853 -11.201 1.00 36.69 193 ASP E CA 1
ATOM 11494 C C . ASP E 1 213 ? 97.289 -21.199 -10.978 1.00 37.18 193 ASP E C 1
ATOM 11495 O O . ASP E 1 213 ? 97.991 -20.904 -11.951 1.00 40.89 193 ASP E O 1
ATOM 11500 N N . ALA E 1 214 ? 97.668 -20.968 -9.718 1.00 32.26 194 ALA E N 1
ATOM 11501 C CA . ALA E 1 214 ? 98.996 -20.449 -9.413 1.00 31.34 194 ALA E CA 1
ATOM 11502 C C . ALA E 1 214 ? 100.102 -21.420 -9.809 1.00 33.59 194 ALA E C 1
ATOM 11503 O O . ALA E 1 214 ? 101.242 -20.991 -10.018 1.00 34.03 194 ALA E O 1
ATOM 11505 N N . ILE E 1 215 ? 99.795 -22.715 -9.915 1.00 35.53 195 ILE E N 1
ATOM 11506 C CA . ILE E 1 215 ? 100.799 -23.681 -10.349 1.00 41.40 195 ILE E CA 1
ATOM 11507 C C . ILE E 1 215 ? 101.179 -23.433 -11.804 1.00 43.59 195 ILE E C 1
ATOM 11508 O O . ILE E 1 215 ? 102.364 -23.358 -12.149 1.00 44.59 195 ILE E O 1
ATOM 11513 N N . LYS E 1 216 ? 100.177 -23.298 -12.678 1.00 47.14 196 LYS E N 1
ATOM 11514 C CA . LYS E 1 216 ? 100.454 -23.065 -14.091 1.00 49.76 196 LYS E CA 1
ATOM 11515 C C . LYS E 1 216 ? 101.087 -21.700 -14.326 1.00 53.16 196 LYS E C 1
ATOM 11516 O O . LYS E 1 216 ? 101.896 -21.543 -15.247 1.00 62.61 196 LYS E O 1
ATOM 11518 N N . ARG E 1 217 ? 100.738 -20.707 -13.509 1.00 46.66 197 ARG E N 1
ATOM 11519 C CA . ARG E 1 217 ? 101.316 -19.376 -13.637 1.00 43.18 197 ARG E CA 1
ATOM 11520 C C . ARG E 1 217 ? 102.704 -19.269 -13.021 1.00 37.75 197 ARG E C 1
ATOM 11521 O O . ARG E 1 217 ? 103.351 -18.227 -13.178 1.00 39.95 197 ARG E O 1
ATOM 11529 N N . LYS E 1 218 ? 103.170 -20.314 -12.334 1.00 36.26 198 LYS E N 1
ATOM 11530 C CA . LYS E 1 218 ? 104.463 -20.308 -11.647 1.00 42.53 198 LYS E CA 1
ATOM 11531 C C . LYS E 1 218 ? 104.546 -19.158 -10.644 1.00 47.17 198 LYS E C 1
ATOM 11532 O O . LYS E 1 218 ? 105.497 -18.374 -10.634 1.00 46.07 198 LYS E O 1
ATOM 11535 N N . ALA E 1 219 ? 103.527 -19.064 -9.794 1.00 45.28 199 ALA E N 1
ATOM 11536 C CA . ALA E 1 219 ? 103.470 -18.043 -8.760 1.00 37.00 199 ALA E CA 1
ATOM 11537 C C . ALA E 1 219 ? 104.082 -18.569 -7.469 1.00 33.97 199 ALA E C 1
ATOM 11538 O O . ALA E 1 219 ? 103.940 -19.749 -7.136 1.00 41.41 199 ALA E O 1
ATOM 11540 N N . SER E 1 220 ? 104.762 -17.685 -6.742 1.00 32.44 200 SER E N 1
ATOM 11541 C CA . SER E 1 220 ? 105.359 -18.064 -5.469 1.00 34.81 200 SER E CA 1
ATOM 11542 C C . SER E 1 220 ? 104.394 -17.923 -4.300 1.00 32.89 200 SER E C 1
ATOM 11543 O O . SER E 1 220 ? 104.461 -18.718 -3.355 1.00 29.64 200 SER E O 1
ATOM 11546 N N . ASP E 1 221 ? 103.497 -16.938 -4.342 1.00 27.92 201 ASP E N 1
ATOM 11547 C CA . ASP E 1 221 ? 102.603 -16.658 -3.229 1.00 29.61 201 ASP E CA 1
ATOM 11548 C C . ASP E 1 221 ? 101.223 -16.287 -3.750 1.00 26.35 201 ASP E C 1
ATOM 11549 O O . ASP E 1 221 ? 101.076 -15.784 -4.867 1.00 26.50 201 ASP E O 1
ATOM 11554 N N . ILE E 1 222 ? 100.213 -16.543 -2.922 1.00 26.00 202 ILE E N 1
ATOM 11555 C CA . ILE E 1 222 ? 98.830 -16.186 -3.210 1.00 26.23 202 ILE E CA 1
ATOM 11556 C C . ILE E 1 222 ? 98.327 -15.302 -2.079 1.00 29.54 202 ILE E C 1
ATOM 11557 O O . ILE E 1 222 ? 98.471 -15.652 -0.902 1.00 25.72 202 ILE E O 1
ATOM 11562 N N . HIS E 1 223 ? 97.738 -14.162 -2.433 1.00 26.12 203 HIS E N 1
ATOM 11563 C CA . HIS E 1 223 ? 97.209 -13.211 -1.463 1.00 26.10 203 HIS E CA 1
ATOM 11564 C C . HIS E 1 223 ? 95.709 -13.073 -1.673 1.00 27.26 203 HIS E C 1
ATOM 11565 O O . HIS E 1 223 ? 95.266 -12.638 -2.741 1.00 28.31 203 HIS E O 1
ATOM 11572 N N . ILE E 1 224 ? 94.935 -13.439 -0.657 1.00 29.05 204 ILE E N 1
ATOM 11573 C CA . ILE E 1 224 ? 93.482 -13.323 -0.682 1.00 31.51 204 ILE E CA 1
ATOM 11574 C C . ILE E 1 224 ? 93.108 -12.221 0.299 1.00 29.90 204 ILE E C 1
ATOM 11575 O O . ILE E 1 224 ? 93.190 -12.408 1.519 1.00 27.70 204 ILE E O 1
ATOM 11580 N N . GLU E 1 225 ? 92.703 -11.073 -0.231 1.00 30.62 205 GLU E N 1
ATOM 11581 C CA . GLU E 1 225 ? 92.625 -9.839 0.548 1.00 33.85 205 GLU E CA 1
ATOM 11582 C C . GLU E 1 225 ? 91.239 -9.215 0.472 1.00 38.83 205 GLU E C 1
ATOM 11583 O O . GLU E 1 225 ? 90.811 -8.792 -0.620 1.00 41.18 205 GLU E O 1
ATOM 11589 N N . PRO E 1 226 ? 90.502 -9.140 1.580 1.00 30.42 206 PRO E N 1
ATOM 11590 C CA . PRO E 1 226 ? 89.248 -8.377 1.591 1.00 34.74 206 PRO E CA 1
ATOM 11591 C C . PRO E 1 226 ? 89.453 -6.949 2.076 1.00 34.65 206 PRO E C 1
ATOM 11592 O O . PRO E 1 226 ? 90.277 -6.666 2.947 1.00 36.94 206 PRO E O 1
ATOM 11596 N N . TYR E 1 227 ? 88.682 -6.035 1.489 1.00 37.91 207 TYR E N 1
ATOM 11597 C CA . TYR E 1 227 ? 88.679 -4.630 1.877 1.00 34.62 207 TYR E CA 1
ATOM 11598 C C . TYR E 1 227 ? 87.235 -4.181 2.071 1.00 36.35 207 TYR E C 1
ATOM 11599 O O . TYR E 1 227 ? 86.295 -4.966 1.914 1.00 36.69 207 TYR E O 1
ATOM 11608 N N . GLU E 1 228 ? 87.057 -2.903 2.417 1.00 37.89 208 GLU E N 1
ATOM 11609 C CA . GLU E 1 228 ? 85.728 -2.423 2.790 1.00 44.38 208 GLU E CA 1
ATOM 11610 C C . GLU E 1 228 ? 84.746 -2.514 1.626 1.00 44.09 208 GLU E C 1
ATOM 11611 O O . GLU E 1 228 ? 83.565 -2.819 1.829 1.00 50.17 208 GLU E O 1
ATOM 11617 N N . ARG E 1 229 ? 85.210 -2.262 0.403 1.00 40.94 209 ARG E N 1
ATOM 11618 C CA . ARG E 1 229 ? 84.334 -2.269 -0.761 1.00 46.09 209 ARG E CA 1
ATOM 11619 C C . ARG E 1 229 ? 84.768 -3.231 -1.857 1.00 48.87 209 ARG E C 1
ATOM 11620 O O . ARG E 1 229 ? 84.089 -3.312 -2.888 1.00 54.17 209 ARG E O 1
ATOM 11628 N N . SER E 1 230 ? 85.859 -3.971 -1.671 1.00 43.77 210 SER E N 1
ATOM 11629 C CA . SER E 1 230 ? 86.365 -4.838 -2.724 1.00 42.61 210 SER E CA 1
ATOM 11630 C C . SER E 1 230 ? 86.954 -6.108 -2.127 1.00 40.84 210 SER E C 1
ATOM 11631 O O . SER E 1 230 ? 87.135 -6.236 -0.913 1.00 44.25 210 SER E O 1
ATOM 11634 N N . PHE E 1 231 ? 87.255 -7.050 -3.018 1.00 41.80 211 PHE E N 1
ATOM 11635 C CA . PHE E 1 231 ? 87.793 -8.356 -2.659 1.00 33.82 211 PHE E CA 1
ATOM 11636 C C . PHE E 1 231 ? 88.612 -8.844 -3.843 1.00 43.79 211 PHE E C 1
ATOM 11637 O O . PHE E 1 231 ? 88.069 -9.004 -4.940 1.00 45.09 211 PHE E O 1
ATOM 11645 N N . ARG E 1 232 ? 89.909 -9.062 -3.638 1.00 40.42 212 ARG E N 1
ATOM 11646 C CA . ARG E 1 232 ? 90.795 -9.413 -4.737 1.00 40.47 212 ARG E CA 1
ATOM 11647 C C . ARG E 1 232 ? 91.698 -10.576 -4.353 1.00 39.06 212 ARG E C 1
ATOM 11648 O O . ARG E 1 232 ? 91.932 -10.856 -3.174 1.00 29.61 212 ARG E O 1
ATOM 11656 N N . VAL E 1 233 ? 92.202 -11.250 -5.383 1.00 38.08 213 VAL E N 1
ATOM 11657 C CA . VAL E 1 233 ? 93.229 -12.274 -5.253 1.00 38.83 213 VAL E CA 1
ATOM 11658 C C . VAL E 1 233 ? 94.437 -11.815 -6.055 1.00 39.75 213 VAL E C 1
ATOM 11659 O O . VAL E 1 233 ? 94.294 -11.366 -7.198 1.00 35.68 213 VAL E O 1
ATOM 11663 N N . ARG E 1 234 ? 95.620 -11.911 -5.455 1.00 28.25 214 ARG E N 1
ATOM 11664 C CA . ARG E 1 234 ? 96.857 -11.501 -6.105 1.00 30.21 214 ARG E CA 1
ATOM 11665 C C . ARG E 1 234 ? 97.851 -12.652 -6.103 1.00 27.80 214 ARG E C 1
ATOM 11666 O O . ARG E 1 234 ? 98.033 -13.322 -5.081 1.00 28.52 214 ARG E O 1
ATOM 11674 N N . TYR E 1 235 ? 98.475 -12.881 -7.253 1.00 28.13 215 TYR E N 1
ATOM 11675 C CA . TYR E 1 235 ? 99.577 -13.821 -7.392 1.00 27.91 215 TYR E CA 1
ATOM 11676 C C . TYR E 1 235 ? 100.890 -13.053 -7.444 1.00 35.07 215 TYR E C 1
ATOM 11677 O O . TYR E 1 235 ? 100.983 -12.014 -8.104 1.00 33.85 215 TYR E O 1
ATOM 11686 N N . ARG E 1 236 ? 101.908 -13.568 -6.759 1.00 27.33 216 ARG E N 1
ATOM 11687 C CA . ARG E 1 236 ? 103.260 -13.036 -6.887 1.00 40.42 216 ARG E CA 1
ATOM 11688 C C . ARG E 1 236 ? 103.999 -13.885 -7.913 1.00 28.14 216 ARG E C 1
ATOM 11689 O O . ARG E 1 236 ? 104.262 -15.069 -7.679 1.00 28.97 216 ARG E O 1
ATOM 11697 N N . ILE E 1 237 ? 104.334 -13.276 -9.045 1.00 31.81 217 ILE E N 1
ATOM 11698 C CA . ILE E 1 237 ? 104.971 -13.961 -10.161 1.00 33.23 217 ILE E CA 1
ATOM 11699 C C . ILE E 1 237 ? 106.308 -13.278 -10.409 1.00 37.88 217 ILE E C 1
ATOM 11700 O O . ILE E 1 237 ? 106.352 -12.102 -10.794 1.00 36.71 217 ILE E O 1
ATOM 11705 N N . ASP E 1 238 ? 107.397 -14.014 -10.179 1.00 41.92 218 ASP E N 1
ATOM 11706 C CA . ASP E 1 238 ? 108.758 -13.502 -10.353 1.00 38.26 218 ASP E CA 1
ATOM 11707 C C . ASP E 1 238 ? 108.996 -12.243 -9.521 1.00 38.31 218 ASP E C 1
ATOM 11708 O O . ASP E 1 238 ? 109.652 -11.298 -9.966 1.00 31.68 218 ASP E O 1
ATOM 11713 N N . GLY E 1 239 ? 108.457 -12.230 -8.301 1.00 29.82 219 GLY E N 1
ATOM 11714 C CA . GLY E 1 239 ? 108.697 -11.156 -7.363 1.00 29.47 219 GLY E CA 1
ATOM 11715 C C . GLY E 1 239 ? 107.669 -10.044 -7.362 1.00 29.36 219 GLY E C 1
ATOM 11716 O O . GLY E 1 239 ? 107.648 -9.247 -6.416 1.00 29.10 219 GLY E O 1
ATOM 11717 N N . VAL E 1 240 ? 106.813 -9.966 -8.379 1.00 29.75 220 VAL E N 1
ATOM 11718 C CA . VAL E 1 240 ? 105.844 -8.886 -8.525 1.00 35.92 220 VAL E CA 1
ATOM 11719 C C . VAL E 1 240 ? 104.444 -9.442 -8.307 1.00 36.33 220 VAL E C 1
ATOM 11720 O O . VAL E 1 240 ? 104.123 -10.545 -8.766 1.00 33.45 220 VAL E O 1
ATOM 11724 N N . LEU E 1 241 ? 103.612 -8.676 -7.605 1.00 37.15 221 LEU E N 1
ATOM 11725 C CA . LEU E 1 241 ? 102.224 -9.047 -7.376 1.00 31.24 221 LEU E CA 1
ATOM 11726 C C . LEU E 1 241 ? 101.351 -8.562 -8.525 1.00 32.90 221 LEU E C 1
ATOM 11727 O O . LEU E 1 241 ? 101.526 -7.448 -9.027 1.00 30.68 221 LEU E O 1
ATOM 11732 N N . TYR E 1 242 ? 100.409 -9.408 -8.934 1.00 29.80 222 TYR E N 1
ATOM 11733 C CA . TYR E 1 242 ? 99.469 -9.088 -9.999 1.00 40.03 222 TYR E CA 1
ATOM 11734 C C . TYR E 1 242 ? 98.067 -9.477 -9.557 1.00 37.49 222 TYR E C 1
ATOM 11735 O O . TYR E 1 242 ? 97.860 -10.579 -9.039 1.00 34.62 222 TYR E O 1
ATOM 11744 N N . GLU E 1 243 ? 97.110 -8.576 -9.764 1.00 37.24 223 GLU E N 1
ATOM 11745 C CA . GLU E 1 243 ? 95.711 -8.899 -9.513 1.00 36.03 223 GLU E CA 1
ATOM 11746 C C . GLU E 1 243 ? 95.227 -9.886 -10.568 1.00 36.94 223 GLU E C 1
ATOM 11747 O O . GLU E 1 243 ? 95.227 -9.577 -11.764 1.00 33.81 223 GLU E O 1
ATOM 11749 N N . VAL E 1 244 ? 94.820 -11.075 -10.128 1.00 36.93 224 VAL E N 1
ATOM 11750 C CA . VAL E 1 244 ? 94.406 -12.137 -11.040 1.00 36.31 224 VAL E CA 1
ATOM 11751 C C . VAL E 1 244 ? 92.927 -12.467 -10.932 1.00 39.04 224 VAL E C 1
ATOM 11752 O O . VAL E 1 244 ? 92.405 -13.183 -11.803 1.00 42.77 224 VAL E O 1
ATOM 11756 N N . MET E 1 245 ? 92.234 -11.974 -9.909 1.00 39.26 225 MET E N 1
ATOM 11757 C CA . MET E 1 245 ? 90.814 -12.248 -9.751 1.00 43.04 225 MET E CA 1
ATOM 11758 C C . MET E 1 245 ? 90.220 -11.226 -8.793 1.00 42.89 225 MET E C 1
ATOM 11759 O O . MET E 1 245 ? 90.886 -10.769 -7.861 1.00 40.25 225 MET E O 1
ATOM 11764 N N . LYS E 1 246 ? 88.962 -10.869 -9.042 1.00 44.08 226 LYS E N 1
ATOM 11765 C CA . LYS E 1 246 ? 88.189 -9.991 -8.164 1.00 44.37 226 LYS E CA 1
ATOM 11766 C C . LYS E 1 246 ? 86.877 -10.692 -7.842 1.00 46.28 226 LYS E C 1
ATOM 11767 O O . LYS E 1 246 ? 85.844 -10.428 -8.472 1.00 51.15 226 LYS E O 1
ATOM 11770 N N . PRO E 1 247 ? 86.883 -11.600 -6.871 1.00 44.56 227 PRO E N 1
ATOM 11771 C CA . PRO E 1 247 ? 85.673 -12.367 -6.554 1.00 46.75 227 PRO E CA 1
ATOM 11772 C C . PRO E 1 247 ? 84.621 -11.491 -5.898 1.00 45.74 227 PRO E C 1
ATOM 11773 O O . PRO E 1 247 ? 84.936 -10.409 -5.379 1.00 41.36 227 PRO E O 1
ATOM 11777 N N . PRO E 1 248 ? 83.360 -11.921 -5.905 1.00 46.96 228 PRO E N 1
ATOM 11778 C CA . PRO E 1 248 ? 82.307 -11.126 -5.261 1.00 49.52 228 PRO E CA 1
ATOM 11779 C C . PRO E 1 248 ? 82.497 -11.054 -3.755 1.00 50.86 228 PRO E C 1
ATOM 11780 O O . PRO E 1 248 ? 82.991 -11.988 -3.119 1.00 50.73 228 PRO E O 1
ATOM 11784 N N . LEU E 1 249 ? 82.082 -9.919 -3.185 1.00 55.47 229 LEU E N 1
ATOM 11785 C CA . LEU E 1 249 ? 82.279 -9.683 -1.758 1.00 59.67 229 LEU E CA 1
ATOM 11786 C C . LEU E 1 249 ? 81.533 -10.698 -0.901 1.00 57.39 229 LEU E C 1
ATOM 11787 O O . LEU E 1 249 ? 81.990 -11.034 0.197 1.00 59.51 229 LEU E O 1
ATOM 11792 N N . LYS E 1 250 ? 80.391 -11.200 -1.378 1.00 52.80 230 LYS E N 1
ATOM 11793 C CA . LYS E 1 250 ? 79.598 -12.125 -0.576 1.00 51.23 230 LYS E CA 1
ATOM 11794 C C . LYS E 1 250 ? 80.295 -13.459 -0.345 1.00 52.49 230 LYS E C 1
ATOM 11795 O O . LYS E 1 250 ? 79.857 -14.221 0.522 1.00 55.54 230 LYS E O 1
ATOM 11799 N N . LEU E 1 251 ? 81.360 -13.758 -1.086 1.00 50.59 231 LEU E N 1
ATOM 11800 C CA . LEU E 1 251 ? 82.044 -15.037 -0.964 1.00 49.63 231 LEU E CA 1
ATOM 11801 C C . LEU E 1 251 ? 83.209 -15.018 0.015 1.00 45.83 231 LEU E C 1
ATOM 11802 O O . LEU E 1 251 ? 83.773 -16.082 0.293 1.00 49.28 231 LEU E O 1
ATOM 11807 N N . LYS E 1 252 ? 83.580 -13.848 0.547 1.00 43.54 232 LYS E N 1
ATOM 11808 C CA . LYS E 1 252 ? 84.834 -13.740 1.288 1.00 47.45 232 LYS E CA 1
ATOM 11809 C C . LYS E 1 252 ? 84.843 -14.610 2.539 1.00 49.81 232 LYS E C 1
ATOM 11810 O O . LYS E 1 252 ? 85.907 -15.086 2.949 1.00 57.70 232 LYS E O 1
ATOM 11816 N N . ASN E 1 253 ? 83.683 -14.833 3.158 1.00 41.21 233 ASN E N 1
ATOM 11817 C CA . ASN E 1 253 ? 83.648 -15.688 4.339 1.00 42.34 233 ASN E CA 1
ATOM 11818 C C . ASN E 1 253 ? 83.740 -17.160 3.969 1.00 40.51 233 ASN E C 1
ATOM 11819 O O . ASN E 1 253 ? 84.452 -17.925 4.628 1.00 40.49 233 ASN E O 1
ATOM 11824 N N . ALA E 1 254 ? 83.027 -17.577 2.923 1.00 39.60 234 ALA E N 1
ATOM 11825 C CA . ALA E 1 254 ? 83.054 -18.983 2.545 1.00 43.06 234 ALA E CA 1
ATOM 11826 C C . ALA E 1 254 ? 84.411 -19.388 1.977 1.00 45.28 234 ALA E C 1
ATOM 11827 O O . ALA E 1 254 ? 84.866 -20.515 2.207 1.00 50.84 234 ALA E O 1
ATOM 11829 N N . ILE E 1 255 ? 85.076 -18.489 1.247 1.00 41.27 235 ILE E N 1
ATOM 11830 C CA . ILE E 1 255 ? 86.423 -18.778 0.761 1.00 38.85 235 ILE E CA 1
ATOM 11831 C C . ILE E 1 255 ? 87.395 -18.901 1.929 1.00 39.78 235 ILE E C 1
ATOM 11832 O O . ILE E 1 255 ? 88.202 -19.836 1.992 1.00 40.63 235 ILE E O 1
ATOM 11837 N N . THR E 1 256 ? 87.329 -17.957 2.873 1.00 40.26 236 THR E N 1
ATOM 11838 C CA . THR E 1 256 ? 88.227 -17.985 4.024 1.00 41.12 236 THR E CA 1
ATOM 11839 C C . THR E 1 256 ? 87.985 -19.218 4.887 1.00 40.47 236 THR E C 1
ATOM 11840 O O . THR E 1 256 ? 88.936 -19.872 5.332 1.00 44.04 236 THR E O 1
ATOM 11844 N N . SER E 1 257 ? 86.715 -19.556 5.127 1.00 39.77 237 SER E N 1
ATOM 11845 C CA . SER E 1 257 ? 86.400 -20.715 5.956 1.00 42.62 237 SER E CA 1
ATOM 11846 C C . SER E 1 257 ? 86.832 -22.013 5.285 1.00 40.03 237 SER E C 1
ATOM 11847 O O . SER E 1 257 ? 87.262 -22.954 5.961 1.00 39.54 237 SER E O 1
ATOM 11850 N N . ARG E 1 258 ? 86.720 -22.083 3.956 1.00 39.33 238 ARG E N 1
ATOM 11851 C CA . ARG E 1 258 ? 87.127 -23.287 3.239 1.00 39.34 238 ARG E CA 1
ATOM 11852 C C . ARG E 1 258 ? 88.627 -23.526 3.365 1.00 38.58 238 ARG E C 1
ATOM 11853 O O . ARG E 1 258 ? 89.067 -24.660 3.587 1.00 39.22 238 ARG E O 1
ATOM 11861 N N . ILE E 1 259 ? 89.426 -22.465 3.238 1.00 32.96 239 ILE E N 1
ATOM 11862 C CA . ILE E 1 259 ? 90.876 -22.606 3.324 1.00 31.98 239 ILE E CA 1
ATOM 11863 C C . ILE E 1 259 ? 91.294 -23.022 4.727 1.00 32.28 239 ILE E C 1
ATOM 11864 O O . ILE E 1 259 ? 92.197 -23.851 4.899 1.00 32.37 239 ILE E O 1
ATOM 11869 N N . LYS E 1 260 ? 90.646 -22.462 5.753 1.00 32.66 240 LYS E N 1
ATOM 11870 C CA . LYS E 1 260 ? 90.947 -22.867 7.122 1.00 36.15 240 LYS E CA 1
ATOM 11871 C C . LYS E 1 260 ? 90.629 -24.340 7.343 1.00 39.65 240 LYS E C 1
ATOM 11872 O O . LYS E 1 260 ? 91.378 -25.050 8.025 1.00 42.58 240 LYS E O 1
ATOM 11878 N N . ILE E 1 261 ? 89.518 -24.816 6.776 1.00 38.78 241 ILE E N 1
ATOM 11879 C CA . ILE E 1 261 ? 89.162 -26.226 6.902 1.00 43.58 241 ILE E CA 1
ATOM 11880 C C . ILE E 1 261 ? 90.210 -27.101 6.226 1.00 41.63 241 ILE E C 1
ATOM 11881 O O . ILE E 1 261 ? 90.648 -28.114 6.785 1.00 44.70 241 ILE E O 1
ATOM 11886 N N . MET E 1 262 ? 90.636 -26.720 5.017 1.00 39.82 242 MET E N 1
ATOM 11887 C CA . MET E 1 262 ? 91.676 -27.477 4.326 1.00 39.60 242 MET E CA 1
ATOM 11888 C C . MET E 1 262 ? 92.993 -27.430 5.091 1.00 38.99 242 MET E C 1
ATOM 11889 O O . MET E 1 262 ? 93.718 -28.430 5.155 1.00 36.00 242 MET E O 1
ATOM 11894 N N . ALA E 1 263 ? 93.321 -26.278 5.674 1.00 41.73 243 ALA E N 1
ATOM 11895 C CA . ALA E 1 263 ? 94.534 -26.131 6.466 1.00 39.73 243 ALA E CA 1
ATOM 11896 C C . ALA E 1 263 ? 94.383 -26.668 7.882 1.00 42.08 243 ALA E C 1
ATOM 11897 O O . ALA E 1 263 ? 95.345 -26.599 8.655 1.00 43.85 243 ALA E O 1
ATOM 11899 N N . GLU E 1 264 ? 93.211 -27.202 8.232 1.00 45.16 244 GLU E N 1
ATOM 11900 C CA . GLU E 1 264 ? 92.936 -27.711 9.577 1.00 48.78 244 GLU E CA 1
ATOM 11901 C C . GLU E 1 264 ? 93.176 -26.637 10.636 1.00 47.58 244 GLU E C 1
ATOM 11902 O O . GLU E 1 264 ? 93.705 -26.907 11.716 1.00 52.57 244 GLU E O 1
ATOM 11906 N N . LEU E 1 265 ? 92.788 -25.406 10.319 1.00 42.80 245 LEU E N 1
ATOM 11907 C CA . LEU E 1 265 ? 92.842 -24.311 11.272 1.00 39.50 245 LEU E CA 1
ATOM 11908 C C . LEU E 1 265 ? 91.521 -24.215 12.032 1.00 41.04 245 LEU E C 1
ATOM 11909 O O . LEU E 1 265 ? 90.551 -24.918 11.741 1.00 42.21 245 LEU E O 1
ATOM 11914 N N . ASP E 1 266 ? 91.494 -23.336 13.030 1.00 44.06 246 ASP E N 1
ATOM 11915 C CA . ASP E 1 266 ? 90.319 -23.162 13.878 1.00 51.48 246 ASP E CA 1
ATOM 11916 C C . ASP E 1 266 ? 89.379 -22.165 13.210 1.00 50.70 246 ASP E C 1
ATOM 11917 O O . ASP E 1 266 ? 89.658 -20.963 13.180 1.00 45.87 246 ASP E O 1
ATOM 11922 N N . ILE E 1 267 ? 88.264 -22.666 12.672 1.00 46.75 247 ILE E N 1
ATOM 11923 C CA . ILE E 1 267 ? 87.294 -21.801 12.012 1.00 43.86 247 ILE E CA 1
ATOM 11924 C C . ILE E 1 267 ? 86.526 -20.929 12.990 1.00 43.38 247 ILE E C 1
ATOM 11925 O O . ILE E 1 267 ? 85.901 -19.949 12.571 1.00 46.95 247 ILE E O 1
ATOM 11929 N N . ALA E 1 268 ? 86.554 -21.258 14.283 1.00 42.61 248 ALA E N 1
ATOM 11930 C CA . ALA E 1 268 ? 85.898 -20.419 15.278 1.00 49.06 248 ALA E CA 1
ATOM 11931 C C . ALA E 1 268 ? 86.669 -19.130 15.540 1.00 52.84 248 ALA E C 1
ATOM 11932 O O . ALA E 1 268 ? 86.058 -18.089 15.808 1.00 59.26 248 ALA E O 1
ATOM 11934 N N . GLU E 1 269 ? 87.996 -19.177 15.465 1.00 46.11 249 GLU E N 1
ATOM 11935 C CA . GLU E 1 269 ? 88.837 -18.020 15.748 1.00 46.35 249 GLU E CA 1
ATOM 11936 C C . GLU E 1 269 ? 88.956 -17.159 14.496 1.00 44.20 249 GLU E C 1
ATOM 11937 O O . GLU E 1 269 ? 89.436 -17.627 13.457 1.00 52.73 249 GLU E O 1
ATOM 11943 N N . ARG E 1 270 ? 88.520 -15.904 14.596 1.00 41.28 250 ARG E N 1
ATOM 11944 C CA . ARG E 1 270 ? 88.578 -14.966 13.484 1.00 42.17 250 ARG E CA 1
ATOM 11945 C C . ARG E 1 270 ? 89.312 -13.676 13.823 1.00 44.72 250 ARG E C 1
ATOM 11946 O O . ARG E 1 270 ? 89.485 -12.831 12.937 1.00 46.12 250 ARG E O 1
ATOM 11951 N N . ARG E 1 271 ? 89.751 -13.500 15.070 1.00 42.83 251 ARG E N 1
ATOM 11952 C CA . ARG E 1 271 ? 90.393 -12.264 15.496 1.00 42.43 251 ARG E CA 1
ATOM 11953 C C . ARG E 1 271 ? 91.888 -12.398 15.743 1.00 41.32 251 ARG E C 1
ATOM 11954 O O . ARG E 1 271 ? 92.547 -11.383 15.995 1.00 36.31 251 ARG E O 1
ATOM 11962 N N . LEU E 1 272 ? 92.442 -13.606 15.683 1.00 36.16 252 LEU E N 1
ATOM 11963 C CA . LEU E 1 272 ? 93.863 -13.791 15.916 1.00 35.31 252 LEU E CA 1
ATOM 11964 C C . LEU E 1 272 ? 94.532 -14.411 14.696 1.00 33.73 252 LEU E C 1
ATOM 11965 O O . LEU E 1 272 ? 93.902 -15.175 13.957 1.00 33.34 252 LEU E O 1
ATOM 11970 N N . PRO E 1 273 ? 95.803 -14.092 14.453 1.00 32.99 253 PRO E N 1
ATOM 11971 C CA . PRO E 1 273 ? 96.514 -14.714 13.333 1.00 38.51 253 PRO E CA 1
ATOM 11972 C C . PRO E 1 273 ? 96.661 -16.215 13.532 1.00 32.05 253 PRO E C 1
ATOM 11973 O O . PRO E 1 273 ? 96.748 -16.713 14.657 1.00 33.24 253 PRO E O 1
ATOM 11977 N N . GLN E 1 274 ? 96.675 -16.939 12.415 1.00 31.20 254 GLN E N 1
ATOM 11978 C CA . GLN E 1 274 ? 96.796 -18.389 12.428 1.00 37.15 254 GLN E CA 1
ATOM 11979 C C . GLN E 1 274 ? 97.698 -18.833 11.288 1.00 30.64 254 GLN E C 1
ATOM 11980 O O . GLN E 1 274 ? 97.766 -18.184 10.240 1.00 29.60 254 GLN E O 1
ATOM 11986 N N . ASP E 1 275 ? 98.375 -19.958 11.496 1.00 31.17 255 ASP E N 1
ATOM 11987 C CA . ASP E 1 275 ? 99.299 -20.497 10.511 1.00 31.50 255 ASP E CA 1
ATOM 11988 C C . ASP E 1 275 ? 99.109 -22.002 10.409 1.00 35.71 255 ASP E C 1
ATOM 11989 O O . ASP E 1 275 ? 98.998 -22.693 11.426 1.00 32.67 255 ASP E O 1
ATOM 11994 N N . GLY E 1 276 ? 99.066 -22.500 9.176 1.00 30.90 256 GLY E N 1
ATOM 11995 C CA . GLY E 1 276 ? 98.884 -23.916 8.936 1.00 38.80 256 GLY E CA 1
ATOM 11996 C C . GLY E 1 276 ? 99.502 -24.379 7.634 1.00 39.15 256 GLY E C 1
ATOM 11997 O O . GLY E 1 276 ? 100.369 -23.699 7.075 1.00 30.50 256 GLY E O 1
ATOM 11998 N N . ARG E 1 277 ? 99.068 -25.537 7.139 1.00 35.71 257 ARG E N 1
ATOM 11999 C CA . ARG E 1 277 ? 99.583 -26.079 5.891 1.00 38.53 257 ARG E CA 1
ATOM 12000 C C . ARG E 1 277 ? 98.467 -26.806 5.157 1.00 42.83 257 ARG E C 1
ATOM 12001 O O . ARG E 1 277 ? 97.548 -27.353 5.773 1.00 51.26 257 ARG E O 1
ATOM 12009 N N . ILE E 1 278 ? 98.554 -26.790 3.830 1.00 36.73 258 ILE E N 1
ATOM 12010 C CA . ILE E 1 278 ? 97.594 -27.452 2.956 1.00 34.69 258 ILE E CA 1
ATOM 12011 C C . ILE E 1 278 ? 98.364 -28.329 1.981 1.00 33.65 258 ILE E C 1
ATOM 12012 O O . ILE E 1 278 ? 99.411 -27.925 1.463 1.00 32.99 258 ILE E O 1
ATOM 12017 N N . LYS E 1 279 ? 97.856 -29.536 1.747 1.00 39.71 259 LYS E N 1
ATOM 12018 C CA . LYS E 1 279 ? 98.357 -30.393 0.683 1.00 39.49 259 LYS E CA 1
ATOM 12019 C C . LYS E 1 279 ? 97.191 -30.842 -0.180 1.00 36.95 259 LYS E C 1
ATOM 12020 O O . LYS E 1 279 ? 96.214 -31.398 0.331 1.00 40.26 259 LYS E O 1
ATOM 12026 N N . ILE E 1 280 ? 97.298 -30.603 -1.483 1.00 36.74 260 ILE E N 1
ATOM 12027 C CA . ILE E 1 280 ? 96.321 -31.064 -2.462 1.00 41.42 260 ILE E CA 1
ATOM 12028 C C . ILE E 1 280 ? 96.945 -32.223 -3.225 1.00 39.44 260 ILE E C 1
ATOM 12029 O O . ILE E 1 280 ? 97.990 -32.062 -3.868 1.00 39.14 260 ILE E O 1
ATOM 12034 N N . LYS E 1 281 ? 96.314 -33.391 -3.146 1.00 41.34 261 LYS E N 1
ATOM 12035 C CA . LYS E 1 281 ? 96.794 -34.560 -3.869 1.00 43.24 261 LYS E CA 1
ATOM 12036 C C . LYS E 1 281 ? 96.309 -34.507 -5.312 1.00 49.99 261 LYS E C 1
ATOM 12037 O O . LYS E 1 281 ? 95.124 -34.275 -5.569 1.00 50.80 261 LYS E O 1
ATOM 12041 N N . LEU E 1 282 ? 97.232 -34.712 -6.253 1.00 50.65 262 LEU E N 1
ATOM 12042 C CA . LEU E 1 282 ? 96.923 -34.642 -7.676 1.00 54.21 262 LEU E CA 1
ATOM 12043 C C . LEU E 1 282 ? 97.090 -35.987 -8.373 1.00 54.52 262 LEU E C 1
ATOM 12044 O O . LEU E 1 282 ? 97.135 -36.040 -9.606 1.00 61.11 262 LEU E O 1
ATOM 12049 N N . GLY E 1 283 ? 97.178 -37.071 -7.616 1.00 51.38 263 GLY E N 1
ATOM 12050 C CA . GLY E 1 283 ? 97.350 -38.384 -8.193 1.00 59.46 263 GLY E CA 1
ATOM 12051 C C . GLY E 1 283 ? 98.805 -38.701 -8.491 1.00 64.82 263 GLY E C 1
ATOM 12052 O O . GLY E 1 283 ? 99.653 -37.821 -8.642 1.00 59.63 263 GLY E O 1
ATOM 12053 N N . GLY E 1 284 ? 99.089 -39.993 -8.578 1.00 72.92 264 GLY E N 1
ATOM 12054 C CA . GLY E 1 284 ? 100.458 -40.431 -8.784 1.00 76.43 264 GLY E CA 1
ATOM 12055 C C . GLY E 1 284 ? 101.319 -40.042 -7.598 1.00 76.84 264 GLY E C 1
ATOM 12056 O O . GLY E 1 284 ? 101.041 -40.408 -6.449 1.00 80.82 264 GLY E O 1
ATOM 12057 N N . GLY E 1 285 ? 102.381 -39.287 -7.867 1.00 74.18 265 GLY E N 1
ATOM 12058 C CA . GLY E 1 285 ? 103.230 -38.781 -6.808 1.00 72.74 265 GLY E CA 1
ATOM 12059 C C . GLY E 1 285 ? 103.197 -37.271 -6.718 1.00 72.27 265 GLY E C 1
ATOM 12060 O O . GLY E 1 285 ? 103.646 -36.684 -5.729 1.00 77.78 265 GLY E O 1
ATOM 12061 N N . GLN E 1 286 ? 102.657 -36.630 -7.752 1.00 67.79 266 GLN E N 1
ATOM 12062 C CA . GLN E 1 286 ? 102.608 -35.173 -7.813 1.00 68.78 266 GLN E CA 1
ATOM 12063 C C . GLN E 1 286 ? 101.570 -34.653 -6.825 1.00 68.57 266 GLN E C 1
ATOM 12064 O O . GLN E 1 286 ? 100.366 -34.846 -7.017 1.00 73.67 266 GLN E O 1
ATOM 12066 N N . ASP E 1 287 ? 102.035 -34.003 -5.762 1.00 61.12 267 ASP E N 1
ATOM 12067 C CA . ASP E 1 287 ? 101.169 -33.313 -4.820 1.00 55.65 267 ASP E CA 1
ATOM 12068 C C . ASP E 1 287 ? 101.626 -31.868 -4.701 1.00 52.16 267 ASP E C 1
ATOM 12069 O O . ASP E 1 287 ? 102.767 -31.529 -5.027 1.00 58.49 267 ASP E O 1
ATOM 12074 N N . MET E 1 288 ? 100.724 -31.015 -4.226 1.00 43.01 268 MET E N 1
ATOM 12075 C CA . MET E 1 288 ? 101.001 -29.595 -4.074 1.00 39.16 268 MET E CA 1
ATOM 12076 C C . MET E 1 288 ? 100.845 -29.198 -2.614 1.00 38.22 268 MET E C 1
ATOM 12077 O O . MET E 1 288 ? 99.804 -29.458 -2.002 1.00 39.93 268 MET E O 1
ATOM 12082 N N . ASP E 1 289 ? 101.878 -28.567 -2.064 1.00 38.54 269 ASP E N 1
ATOM 12083 C CA . ASP E 1 289 ? 101.893 -28.138 -0.675 1.00 39.00 269 ASP E CA 1
ATOM 12084 C C . ASP E 1 289 ? 101.883 -26.617 -0.594 1.00 35.76 269 ASP E C 1
ATOM 12085 O O . ASP E 1 289 ? 102.456 -25.928 -1.442 1.00 30.99 269 ASP E O 1
ATOM 12090 N N . TYR E 1 290 ? 101.219 -26.101 0.439 1.00 34.70 270 TYR E N 1
ATOM 12091 C CA . TYR E 1 290 ? 101.126 -24.670 0.688 1.00 29.68 270 TYR E CA 1
ATOM 12092 C C . TYR E 1 290 ? 101.376 -24.391 2.161 1.00 31.80 270 TYR E C 1
ATOM 12093 O O . TYR E 1 290 ? 100.973 -25.174 3.026 1.00 31.01 270 TYR E O 1
ATOM 12102 N N . ARG E 1 291 ? 102.025 -23.267 2.443 1.00 34.13 271 ARG E N 1
ATOM 12103 C CA . ARG E 1 291 ? 102.073 -22.723 3.792 1.00 33.56 271 ARG E CA 1
ATOM 12104 C C . ARG E 1 291 ? 101.026 -21.623 3.897 1.00 28.41 271 ARG E C 1
ATOM 12105 O O . ARG E 1 291 ? 101.019 -20.690 3.088 1.00 27.16 271 ARG E O 1
ATOM 12113 N N . VAL E 1 292 ? 100.140 -21.737 4.883 1.00 28.25 272 VAL E N 1
ATOM 12114 C CA . VAL E 1 292 ? 98.994 -20.847 5.020 1.00 27.90 272 VAL E CA 1
ATOM 12115 C C . VAL E 1 292 ? 99.218 -19.909 6.196 1.00 30.11 272 VAL E C 1
ATOM 12116 O O . VAL E 1 292 ? 99.653 -20.334 7.274 1.00 28.46 272 VAL E O 1
ATOM 12120 N N . SER E 1 293 ? 98.912 -18.631 5.984 1.00 31.89 273 SER E N 1
ATOM 12121 C CA . SER E 1 293 ? 99.004 -17.605 7.016 1.00 32.32 273 SER E CA 1
ATOM 12122 C C . SER E 1 293 ? 97.736 -16.765 6.971 1.00 29.85 273 SER E C 1
ATOM 12123 O O . SER E 1 293 ? 97.385 -16.226 5.916 1.00 26.86 273 SER E O 1
ATOM 12126 N N . VAL E 1 294 ? 97.050 -16.662 8.106 1.00 28.03 274 VAL E N 1
ATOM 12127 C CA . VAL E 1 294 ? 95.792 -15.930 8.214 1.00 39.09 274 VAL E CA 1
ATOM 12128 C C . VAL E 1 294 ? 96.013 -14.721 9.113 1.00 28.65 274 VAL E C 1
ATOM 12129 O O . VAL E 1 294 ? 96.613 -14.840 10.188 1.00 29.16 274 VAL E O 1
ATOM 12133 N N . LEU E 1 295 ? 95.525 -13.560 8.674 1.00 32.03 275 LEU E N 1
ATOM 12134 C CA . LEU E 1 295 ? 95.741 -12.302 9.374 1.00 36.35 275 LEU E CA 1
ATOM 12135 C C . LEU E 1 295 ? 94.409 -11.585 9.564 1.00 36.47 275 LEU E C 1
ATOM 12136 O O . LEU E 1 295 ? 93.674 -11.375 8.583 1.00 36.00 275 LEU E O 1
ATOM 12141 N N . PRO E 1 296 ? 94.059 -11.191 10.795 1.00 37.25 276 PRO E N 1
ATOM 12142 C CA . PRO E 1 296 ? 92.783 -10.497 11.014 1.00 35.84 276 PRO E CA 1
ATOM 12143 C C . PRO E 1 296 ? 92.812 -9.044 10.562 1.00 37.93 276 PRO E C 1
ATOM 12144 O O . PRO E 1 296 ? 93.219 -8.149 11.311 1.00 47.11 276 PRO E O 1
ATOM 12148 N N . THR E 1 297 ? 92.378 -8.807 9.330 1.00 37.56 277 THR E N 1
ATOM 12149 C CA . THR E 1 297 ? 92.281 -7.472 8.764 1.00 39.42 277 THR E CA 1
ATOM 12150 C C . THR E 1 297 ? 91.014 -6.784 9.278 1.00 36.44 277 THR E C 1
ATOM 12151 O O . THR E 1 297 ? 90.081 -7.428 9.768 1.00 35.39 277 THR E O 1
ATOM 12155 N N . LEU E 1 298 ? 91.012 -5.448 9.214 1.00 37.03 278 LEU E N 1
ATOM 12156 C CA . LEU E 1 298 ? 89.876 -4.667 9.689 1.00 41.21 278 LEU E CA 1
ATOM 12157 C C . LEU E 1 298 ? 88.563 -5.043 9.004 1.00 40.16 278 LEU E C 1
ATOM 12158 O O . LEU E 1 298 ? 87.494 -4.829 9.586 1.00 44.16 278 LEU E O 1
ATOM 12163 N N . PHE E 1 299 ? 88.609 -5.590 7.786 1.00 36.27 279 PHE E N 1
ATOM 12164 C CA . PHE E 1 299 ? 87.397 -5.910 7.035 1.00 38.39 279 PHE E CA 1
ATOM 12165 C C . PHE E 1 299 ? 87.328 -7.386 6.646 1.00 40.19 279 PHE E C 1
ATOM 12166 O O . PHE E 1 299 ? 86.775 -7.736 5.600 1.00 46.95 279 PHE E O 1
ATOM 12174 N N . GLY E 1 300 ? 87.869 -8.263 7.482 1.00 38.09 280 GLY E N 1
ATOM 12175 C CA . GLY E 1 300 ? 87.865 -9.687 7.238 1.00 39.29 280 GLY E CA 1
ATOM 12176 C C . GLY E 1 300 ? 89.223 -10.277 7.521 1.00 39.62 280 GLY E C 1
ATOM 12177 O O . GLY E 1 300 ? 90.091 -9.646 8.130 1.00 48.86 280 GLY E O 1
ATOM 12178 N N . GLU E 1 301 ? 89.423 -11.511 7.075 1.00 32.80 281 GLU E N 1
ATOM 12179 C CA . GLU E 1 301 ? 90.685 -12.213 7.256 1.00 32.14 281 GLU E CA 1
ATOM 12180 C C . GLU E 1 301 ? 91.435 -12.267 5.934 1.00 31.79 281 GLU E C 1
ATOM 12181 O O . GLU E 1 301 ? 90.887 -12.724 4.924 1.00 36.17 281 GLU E O 1
ATOM 12187 N N . LYS E 1 302 ? 92.680 -11.799 5.940 1.00 29.88 282 LYS E N 1
ATOM 12188 C CA . LYS E 1 302 ? 93.553 -11.946 4.786 1.00 32.80 282 LYS E CA 1
ATOM 12189 C C . LYS E 1 302 ? 94.300 -13.267 4.887 1.00 32.45 282 LYS E C 1
ATOM 12190 O O . LYS E 1 302 ? 94.823 -13.614 5.952 1.00 30.79 282 LYS E O 1
ATOM 12196 N N . VAL E 1 303 ? 94.346 -14.001 3.780 1.00 27.20 283 VAL E N 1
ATOM 12197 C CA . VAL E 1 303 ? 95.015 -15.292 3.712 1.00 26.93 283 VAL E CA 1
ATOM 12198 C C . VAL E 1 303 ? 96.163 -15.186 2.721 1.00 26.31 283 VAL E C 1
ATOM 12199 O O . VAL E 1 303 ? 95.983 -14.687 1.604 1.00 26.26 283 VAL E O 1
ATOM 12203 N N . VAL E 1 304 ? 97.341 -15.645 3.134 1.00 26.04 284 VAL E N 1
ATOM 12204 C CA . VAL E 1 304 ? 98.506 -15.742 2.265 1.00 29.41 284 VAL E CA 1
ATOM 12205 C C . VAL E 1 304 ? 98.924 -17.203 2.199 1.00 31.10 284 VAL E C 1
ATOM 12206 O O . VAL E 1 304 ? 99.107 -17.848 3.239 1.00 30.42 284 VAL E O 1
ATOM 12210 N N . LEU E 1 305 ? 99.064 -17.722 0.984 1.00 25.91 285 LEU E N 1
ATOM 12211 C CA . LEU E 1 305 ? 99.548 -19.076 0.759 1.00 26.30 285 LEU E CA 1
ATOM 12212 C C . LEU E 1 305 ? 100.828 -19.009 -0.057 1.00 36.36 285 LEU E C 1
ATOM 12213 O O . LEU E 1 305 ? 100.858 -18.382 -1.121 1.00 29.26 285 LEU E O 1
ATOM 12218 N N . ARG E 1 306 ? 101.884 -19.641 0.445 1.00 26.43 286 ARG E N 1
ATOM 12219 C CA . ARG E 1 306 ? 103.120 -19.790 -0.306 1.00 30.41 286 ARG E CA 1
ATOM 12220 C C . ARG E 1 306 ? 103.152 -21.169 -0.945 1.00 31.84 286 ARG E C 1
ATOM 12221 O O . ARG E 1 306 ? 102.981 -22.183 -0.260 1.00 27.93 286 ARG E O 1
ATOM 12229 N N . LEU E 1 307 ? 103.361 -21.199 -2.255 1.00 31.46 287 LEU E N 1
ATOM 12230 C CA . LEU E 1 307 ? 103.463 -22.462 -2.966 1.00 34.25 287 LEU E CA 1
ATOM 12231 C C . LEU E 1 307 ? 104.798 -23.124 -2.657 1.00 29.22 287 LEU E C 1
ATOM 12232 O O . LEU E 1 307 ? 105.846 -22.472 -2.670 1.00 31.41 287 LEU E O 1
ATOM 12237 N N . LEU E 1 308 ? 104.754 -24.422 -2.362 1.00 34.15 288 LEU E N 1
ATOM 12238 C CA . LEU E 1 308 ? 105.943 -25.214 -2.044 1.00 35.51 288 LEU E CA 1
ATOM 12239 C C . LEU E 1 308 ? 105.945 -26.416 -2.986 1.00 39.83 288 LEU E C 1
ATOM 12240 O O . LEU E 1 308 ? 105.602 -27.533 -2.593 1.00 46.81 288 LEU E O 1
ATOM 12245 N N . ASP E 1 309 ? 106.332 -26.177 -4.238 1.00 48.43 289 ASP E N 1
ATOM 12246 C CA . ASP E 1 309 ? 106.337 -27.204 -5.274 1.00 50.39 289 ASP E CA 1
ATOM 12247 C C . ASP E 1 309 ? 107.757 -27.737 -5.427 1.00 49.75 289 ASP E C 1
ATOM 12248 O O . ASP E 1 309 ? 108.655 -27.016 -5.875 1.00 46.14 289 ASP E O 1
ATOM 12253 N N . LYS E 1 310 ? 107.954 -29.003 -5.055 1.00 59.14 290 LYS E N 1
ATOM 12254 C CA . LYS E 1 310 ? 109.286 -29.596 -5.116 1.00 63.92 290 LYS E CA 1
ATOM 12255 C C . LYS E 1 310 ? 109.757 -29.763 -6.555 1.00 63.56 290 LYS E C 1
ATOM 12256 O O . LYS E 1 310 ? 110.953 -29.624 -6.839 1.00 66.26 290 LYS E O 1
ATOM 12260 N N . SER E 1 311 ? 108.838 -30.052 -7.478 1.00 66.09 291 SER E N 1
ATOM 12261 C CA . SER E 1 311 ? 109.228 -30.208 -8.876 1.00 72.08 291 SER E CA 1
ATOM 12262 C C . SER E 1 311 ? 109.782 -28.905 -9.435 1.00 75.73 291 SER E C 1
ATOM 12263 O O . SER E 1 311 ? 110.702 -28.917 -10.260 1.00 82.00 291 SER E O 1
ATOM 12266 N N . ASN E 1 312 ? 109.244 -27.771 -8.988 1.00 69.93 292 ASN E N 1
ATOM 12267 C CA . ASN E 1 312 ? 109.763 -26.472 -9.388 1.00 65.51 292 ASN E CA 1
ATOM 12268 C C . ASN E 1 312 ? 111.005 -26.068 -8.607 1.00 65.71 292 ASN E C 1
ATOM 12269 O O . ASN E 1 312 ? 111.642 -25.072 -8.965 1.00 72.12 292 ASN E O 1
ATOM 12271 N N . LEU E 1 313 ? 111.363 -26.807 -7.560 1.00 59.01 293 LEU E N 1
ATOM 12272 C CA . LEU E 1 313 ? 112.544 -26.489 -6.767 1.00 53.24 293 LEU E CA 1
ATOM 12273 C C . LEU E 1 313 ? 113.785 -27.043 -7.457 1.00 53.57 293 LEU E C 1
ATOM 12274 O O . LEU E 1 313 ? 113.921 -28.261 -7.618 1.00 54.34 293 LEU E O 1
ATOM 12279 N N . GLN E 1 314 ? 114.690 -26.154 -7.858 1.00 54.67 294 GLN E N 1
ATOM 12280 C CA . GLN E 1 314 ? 115.895 -26.541 -8.590 1.00 49.82 294 GLN E CA 1
ATOM 12281 C C . GLN E 1 314 ? 117.005 -26.829 -7.586 1.00 46.22 294 GLN E C 1
ATOM 12282 O O . GLN E 1 314 ? 117.619 -25.910 -7.038 1.00 43.05 294 GLN E O 1
ATOM 12288 N N . LEU E 1 315 ? 117.269 -28.113 -7.347 1.00 47.98 295 LEU E N 1
ATOM 12289 C CA . LEU E 1 315 ? 118.330 -28.532 -6.441 1.00 45.73 295 LEU E CA 1
ATOM 12290 C C . LEU E 1 315 ? 119.626 -28.888 -7.156 1.00 46.14 295 LEU E C 1
ATOM 12291 O O . LEU E 1 315 ? 120.632 -29.144 -6.486 1.00 41.79 295 LEU E O 1
ATOM 12296 N N . ASP E 1 316 ? 119.629 -28.918 -8.488 1.00 45.26 296 ASP E N 1
ATOM 12297 C CA . ASP E 1 316 ? 120.846 -29.185 -9.249 1.00 49.12 296 ASP E CA 1
ATOM 12298 C C . ASP E 1 316 ? 121.702 -27.925 -9.242 1.00 43.41 296 ASP E C 1
ATOM 12299 O O . ASP E 1 316 ? 121.336 -26.914 -9.849 1.00 43.38 296 ASP E O 1
ATOM 12304 N N . MET E 1 317 ? 122.847 -27.983 -8.557 1.00 42.79 297 MET E N 1
ATOM 12305 C CA . MET E 1 317 ? 123.672 -26.793 -8.388 1.00 45.68 297 MET E CA 1
ATOM 12306 C C . MET E 1 317 ? 124.266 -26.299 -9.700 1.00 50.86 297 MET E C 1
ATOM 12307 O O . MET E 1 317 ? 124.614 -25.118 -9.800 1.00 42.41 297 MET E O 1
ATOM 12312 N N . THR E 1 318 ? 124.391 -27.166 -10.706 1.00 44.49 298 THR E N 1
ATOM 12313 C CA . THR E 1 318 ? 124.889 -26.737 -12.006 1.00 45.66 298 THR E CA 1
ATOM 12314 C C . THR E 1 318 ? 123.833 -26.016 -12.836 1.00 46.06 298 THR E C 1
ATOM 12315 O O . THR E 1 318 ? 124.167 -25.475 -13.896 1.00 47.01 298 THR E O 1
ATOM 12319 N N . LYS E 1 319 ? 122.580 -25.990 -12.382 1.00 45.49 299 LYS E N 1
ATOM 12320 C CA . LYS E 1 319 ? 121.497 -25.322 -13.093 1.00 51.81 299 LYS E CA 1
ATOM 12321 C C . LYS E 1 319 ? 121.090 -24.004 -12.446 1.00 47.52 299 LYS E C 1
ATOM 12322 O O . LYS E 1 319 ? 120.089 -23.408 -12.857 1.00 44.95 299 LYS E O 1
ATOM 12328 N N . LEU E 1 320 ? 121.838 -23.534 -11.450 1.00 43.76 300 LEU E N 1
ATOM 12329 C CA . LEU E 1 320 ? 121.495 -22.304 -10.750 1.00 42.13 300 LEU E CA 1
ATOM 12330 C C . LEU E 1 320 ? 122.062 -21.054 -11.411 1.00 50.14 300 LEU E C 1
ATOM 12331 O O . LEU E 1 320 ? 121.641 -19.945 -11.063 1.00 42.93 300 LEU E O 1
ATOM 12336 N N . GLY E 1 321 ? 122.998 -21.199 -12.343 1.00 43.44 301 GLY E N 1
ATOM 12337 C CA . GLY E 1 321 ? 123.547 -20.068 -13.059 1.00 45.29 301 GLY E CA 1
ATOM 12338 C C . GLY E 1 321 ? 124.922 -19.611 -12.627 1.00 43.47 301 GLY E C 1
ATOM 12339 O O . GLY E 1 321 ? 125.329 -18.506 -13.002 1.00 46.27 301 GLY E O 1
ATOM 12340 N N . TYR E 1 322 ? 125.649 -20.415 -11.854 1.00 42.87 302 TYR E N 1
ATOM 12341 C CA . TYR E 1 322 ? 127.003 -20.052 -11.462 1.00 42.59 302 TYR E CA 1
ATOM 12342 C C . TYR E 1 322 ? 127.963 -20.185 -12.639 1.00 44.09 302 TYR E C 1
ATOM 12343 O O . TYR E 1 322 ? 127.799 -21.038 -13.516 1.00 45.26 302 TYR E O 1
ATOM 12352 N N . GLU E 1 323 ? 128.983 -19.324 -12.647 1.00 49.68 303 GLU E N 1
ATOM 12353 C CA . GLU E 1 323 ? 130.100 -19.502 -13.555 1.00 52.22 303 GLU E CA 1
ATOM 12354 C C . GLU E 1 323 ? 130.840 -20.790 -13.196 1.00 51.71 303 GLU E C 1
ATOM 12355 O O . GLU E 1 323 ? 130.749 -21.269 -12.063 1.00 48.47 303 GLU E O 1
ATOM 12361 N N . PRO E 1 324 ? 131.565 -21.380 -14.153 1.00 52.30 304 PRO E N 1
ATOM 12362 C CA . PRO E 1 324 ? 132.238 -22.660 -13.864 1.00 53.32 304 PRO E CA 1
ATOM 12363 C C . PRO E 1 324 ? 133.205 -22.607 -12.691 1.00 51.77 304 PRO E C 1
ATOM 12364 O O . PRO E 1 324 ? 133.212 -23.533 -11.869 1.00 50.98 304 PRO E O 1
ATOM 12368 N N . ASP E 1 325 ? 134.030 -21.565 -12.585 1.00 49.02 305 ASP E N 1
ATOM 12369 C CA . ASP E 1 325 ? 134.978 -21.499 -11.478 1.00 52.35 305 ASP E CA 1
ATOM 12370 C C . ASP E 1 325 ? 134.364 -20.928 -10.207 1.00 53.08 305 ASP E C 1
ATOM 12371 O O . ASP E 1 325 ? 134.838 -21.240 -9.109 1.00 50.97 305 ASP E O 1
ATOM 12376 N N . ALA E 1 326 ? 133.332 -20.089 -10.327 1.00 43.65 306 ALA E N 1
ATOM 12377 C CA . ALA E 1 326 ? 132.565 -19.702 -9.147 1.00 47.21 306 ALA E CA 1
ATOM 12378 C C . ALA E 1 326 ? 131.917 -20.919 -8.501 1.00 48.93 306 ALA E C 1
ATOM 12379 O O . ALA E 1 326 ? 131.925 -21.060 -7.273 1.00 40.44 306 ALA E O 1
ATOM 12381 N N . LEU E 1 327 ? 131.355 -21.815 -9.318 1.00 42.28 307 LEU E N 1
ATOM 12382 C CA . LEU E 1 327 ? 130.767 -23.038 -8.783 1.00 55.24 307 LEU E CA 1
ATOM 12383 C C . LEU E 1 327 ? 131.826 -23.959 -8.191 1.00 42.33 307 LEU E C 1
ATOM 12384 O O . LEU E 1 327 ? 131.565 -24.642 -7.194 1.00 41.67 307 LEU E O 1
ATOM 12389 N N . HIS E 1 328 ? 133.019 -23.997 -8.788 1.00 43.47 308 HIS E N 1
ATOM 12390 C CA . HIS E 1 328 ? 134.079 -24.850 -8.259 1.00 44.00 308 HIS E CA 1
ATOM 12391 C C . HIS E 1 328 ? 134.495 -24.416 -6.858 1.00 42.79 308 HIS E C 1
ATOM 12392 O O . HIS E 1 328 ? 134.679 -25.255 -5.967 1.00 50.20 308 HIS E O 1
ATOM 12399 N N . TYR E 1 329 ? 134.652 -23.108 -6.644 1.00 42.08 309 TYR E N 1
ATOM 12400 C CA . TYR E 1 329 ? 135.007 -22.617 -5.316 1.00 49.31 309 TYR E CA 1
ATOM 12401 C C . TYR E 1 329 ? 133.876 -22.843 -4.321 1.00 39.74 309 TYR E C 1
ATOM 12402 O O . TYR E 1 329 ? 134.125 -23.158 -3.152 1.00 39.20 309 TYR E O 1
ATOM 12411 N N . PHE E 1 330 ? 132.627 -22.688 -4.767 1.00 39.34 310 PHE E N 1
ATOM 12412 C CA . PHE E 1 330 ? 131.496 -22.876 -3.866 1.00 38.24 310 PHE E CA 1
ATOM 12413 C C . PHE E 1 330 ? 131.389 -24.325 -3.409 1.00 40.74 310 PHE E C 1
ATOM 12414 O O . PHE E 1 330 ? 131.131 -24.591 -2.229 1.00 37.76 310 PHE E O 1
ATOM 12422 N N . LYS E 1 331 ? 131.587 -25.276 -4.325 1.00 39.74 311 LYS E N 1
ATOM 12423 C CA . LYS E 1 331 ? 131.546 -26.682 -3.940 1.00 44.42 311 LYS E CA 1
ATOM 12424 C C . LYS E 1 331 ? 132.742 -27.064 -3.077 1.00 40.51 311 LYS E C 1
ATOM 12425 O O . LYS E 1 331 ? 132.619 -27.925 -2.199 1.00 40.46 311 LYS E O 1
ATOM 12431 N N . GLU E 1 332 ? 133.899 -26.441 -3.312 1.00 40.91 312 GLU E N 1
ATOM 12432 C CA . GLU E 1 332 ? 135.072 -26.733 -2.496 1.00 41.85 312 GLU E CA 1
ATOM 12433 C C . GLU E 1 332 ? 134.856 -26.314 -1.047 1.00 45.21 312 GLU E C 1
ATOM 12434 O O . GLU E 1 332 ? 135.260 -27.027 -0.122 1.00 48.60 312 GLU E O 1
ATOM 12440 N N . ALA E 1 333 ? 134.212 -25.164 -0.831 1.00 38.81 313 ALA E N 1
ATOM 12441 C CA . ALA E 1 333 ? 134.038 -24.656 0.526 1.00 37.72 313 ALA E CA 1
ATOM 12442 C C . ALA E 1 333 ? 133.022 -25.481 1.308 1.00 37.21 313 ALA E C 1
ATOM 12443 O O . ALA E 1 333 ? 133.228 -25.763 2.495 1.00 36.96 313 ALA E O 1
ATOM 12445 N N . ILE E 1 334 ? 131.917 -25.874 0.668 1.00 37.18 314 ILE E N 1
ATOM 12446 C CA . ILE E 1 334 ? 130.889 -26.636 1.376 1.00 44.39 314 ILE E CA 1
ATOM 12447 C C . ILE E 1 334 ? 131.282 -28.085 1.612 1.00 46.70 314 ILE E C 1
ATOM 12448 O O . ILE E 1 334 ? 130.644 -28.757 2.431 1.00 51.22 314 ILE E O 1
ATOM 12453 N N . HIS E 1 335 ? 132.304 -28.589 0.923 1.00 39.02 315 HIS E N 1
ATOM 12454 C CA . HIS E 1 335 ? 132.786 -29.947 1.140 1.00 49.88 315 HIS E CA 1
ATOM 12455 C C . HIS E 1 335 ? 133.967 -30.011 2.099 1.00 48.19 315 HIS E C 1
ATOM 12456 O O . HIS E 1 335 ? 134.516 -31.097 2.312 1.00 50.34 315 HIS E O 1
ATOM 12463 N N . LYS E 1 336 ? 134.372 -28.884 2.675 1.00 42.97 316 LYS E N 1
ATOM 12464 C CA . LYS E 1 336 ? 135.370 -28.917 3.726 1.00 42.11 316 LYS E CA 1
ATOM 12465 C C . LYS E 1 336 ? 134.744 -29.437 5.020 1.00 44.80 316 LYS E C 1
ATOM 12466 O O . LYS E 1 336 ? 133.541 -29.282 5.243 1.00 38.57 316 LYS E O 1
ATOM 12472 N N . PRO E 1 337 ? 135.539 -30.074 5.884 1.00 49.33 317 PRO E N 1
ATOM 12473 C CA . PRO E 1 337 ? 134.967 -30.662 7.106 1.00 50.67 317 PRO E CA 1
ATOM 12474 C C . PRO E 1 337 ? 134.534 -29.637 8.139 1.00 45.98 317 PRO E C 1
ATOM 12475 O O . PRO E 1 337 ? 133.780 -29.992 9.053 1.00 49.34 317 PRO E O 1
ATOM 12479 N N . PHE E 1 338 ? 134.986 -28.390 8.036 1.00 41.78 318 PHE E N 1
ATOM 12480 C CA . PHE E 1 338 ? 134.599 -27.353 8.982 1.00 44.78 318 PHE E CA 1
ATOM 12481 C C . PHE E 1 338 ? 134.668 -25.999 8.287 1.00 38.79 318 PHE E C 1
ATOM 12482 O O . PHE E 1 338 ? 134.945 -25.903 7.088 1.00 36.68 318 PHE E O 1
ATOM 12490 N N . GLY E 1 339 ? 134.419 -24.947 9.058 1.00 35.55 319 GLY E N 1
ATOM 12491 C CA . GLY E 1 339 ? 134.397 -23.596 8.541 1.00 34.97 319 GLY E CA 1
ATOM 12492 C C . GLY E 1 339 ? 132.982 -23.100 8.296 1.00 34.00 319 GLY E C 1
ATOM 12493 O O . GLY E 1 339 ? 131.995 -23.833 8.405 1.00 33.78 319 GLY E O 1
ATOM 12494 N N . MET E 1 340 ? 132.894 -21.820 7.953 1.00 34.56 320 MET E N 1
ATOM 12495 C CA . MET E 1 340 ? 131.622 -21.157 7.719 1.00 32.80 320 MET E CA 1
ATOM 12496 C C . MET E 1 340 ? 131.516 -20.717 6.265 1.00 35.20 320 MET E C 1
ATOM 12497 O O . MET E 1 340 ? 132.481 -20.205 5.688 1.00 33.38 320 MET E O 1
ATOM 12502 N N . VAL E 1 341 ? 130.343 -20.933 5.675 1.00 32.62 321 VAL E N 1
ATOM 12503 C CA . VAL E 1 341 ? 130.018 -20.447 4.341 1.00 32.76 321 VAL E CA 1
ATOM 12504 C C . VAL E 1 341 ? 128.788 -19.561 4.455 1.00 32.16 321 VAL E C 1
ATOM 12505 O O . VAL E 1 341 ? 127.754 -19.991 4.980 1.00 36.70 321 VAL E O 1
ATOM 12509 N N . LEU E 1 342 ? 128.900 -18.332 3.965 1.00 35.70 322 LEU E N 1
ATOM 12510 C CA . LEU E 1 342 ? 127.835 -17.344 4.060 1.00 31.84 322 LEU E CA 1
ATOM 12511 C C . LEU E 1 342 ? 127.272 -17.045 2.679 1.00 32.20 322 LEU E C 1
ATOM 12512 O O . LEU E 1 342 ? 128.023 -16.710 1.755 1.00 34.54 322 LEU E O 1
ATOM 12517 N N . VAL E 1 343 ? 125.955 -17.165 2.546 1.00 32.02 323 VAL E N 1
ATOM 12518 C CA . VAL E 1 343 ? 125.233 -16.806 1.331 1.00 32.45 323 VAL E CA 1
ATOM 12519 C C . VAL E 1 343 ? 124.462 -15.530 1.633 1.00 32.34 323 VAL E C 1
ATOM 12520 O O . VAL E 1 343 ? 123.460 -15.557 2.358 1.00 36.56 323 VAL E O 1
ATOM 12524 N N . THR E 1 344 ? 124.918 -14.410 1.082 1.00 35.16 324 THR E N 1
ATOM 12525 C CA . THR E 1 344 ? 124.380 -13.108 1.442 1.00 34.59 324 THR E CA 1
ATOM 12526 C C . THR E 1 344 ? 123.448 -12.572 0.360 1.00 39.32 324 THR E C 1
ATOM 12527 O O . THR E 1 344 ? 123.531 -12.941 -0.814 1.00 33.99 324 THR E O 1
ATOM 12531 N N . GLY E 1 345 ? 122.552 -11.683 0.784 1.00 36.31 325 GLY E N 1
ATOM 12532 C CA . GLY E 1 345 ? 121.575 -11.085 -0.093 1.00 34.35 325 GLY E CA 1
ATOM 12533 C C . GLY E 1 345 ? 120.292 -10.769 0.648 1.00 34.31 325 GLY E C 1
ATOM 12534 O O . GLY E 1 345 ? 120.066 -11.241 1.767 1.00 33.67 325 GLY E O 1
ATOM 12535 N N . PRO E 1 346 ? 119.426 -9.958 0.046 1.00 35.60 326 PRO E N 1
ATOM 12536 C CA . PRO E 1 346 ? 118.128 -9.676 0.666 1.00 35.84 326 PRO E CA 1
ATOM 12537 C C . PRO E 1 346 ? 117.241 -10.910 0.643 1.00 42.76 326 PRO E C 1
ATOM 12538 O O . PRO E 1 346 ? 117.516 -11.903 -0.034 1.00 34.88 326 PRO E O 1
ATOM 12542 N N . THR E 1 347 ? 116.161 -10.840 1.415 1.00 42.11 327 THR E N 1
ATOM 12543 C CA . THR E 1 347 ? 115.186 -11.919 1.405 1.00 39.73 327 THR E CA 1
ATOM 12544 C C . THR E 1 347 ? 114.515 -11.988 0.037 1.00 37.27 327 THR E C 1
ATOM 12545 O O . THR E 1 347 ? 114.279 -10.966 -0.613 1.00 38.31 327 THR E O 1
ATOM 12549 N N . GLY E 1 348 ? 114.245 -13.209 -0.416 1.00 37.18 328 GLY E N 1
ATOM 12550 C CA . GLY E 1 348 ? 113.708 -13.407 -1.746 1.00 38.15 328 GLY E CA 1
ATOM 12551 C C . GLY E 1 348 ? 114.713 -13.307 -2.870 1.00 38.50 328 GLY E C 1
ATOM 12552 O O . GLY E 1 348 ? 114.326 -13.010 -4.003 1.00 40.35 328 GLY E O 1
ATOM 12553 N N . SER E 1 349 ? 115.997 -13.546 -2.599 1.00 36.73 329 SER E N 1
ATOM 12554 C CA . SER E 1 349 ? 117.036 -13.478 -3.619 1.00 37.04 329 SER E CA 1
ATOM 12555 C C . SER E 1 349 ? 117.591 -14.850 -3.985 1.00 37.14 329 SER E C 1
ATOM 12556 O O . SER E 1 349 ? 118.637 -14.931 -4.638 1.00 36.64 329 SER E O 1
ATOM 12559 N N . GLY E 1 350 ? 116.918 -15.925 -3.584 1.00 36.21 330 GLY E N 1
ATOM 12560 C CA . GLY E 1 350 ? 117.373 -17.267 -3.891 1.00 41.40 330 GLY E CA 1
ATOM 12561 C C . GLY E 1 350 ? 118.399 -17.834 -2.938 1.00 40.94 330 GLY E C 1
ATOM 12562 O O . GLY E 1 350 ? 119.088 -18.797 -3.297 1.00 37.08 330 GLY E O 1
ATOM 12563 N N . LYS E 1 351 ? 118.521 -17.272 -1.733 1.00 38.47 331 LYS E N 1
ATOM 12564 C CA . LYS E 1 351 ? 119.540 -17.730 -0.795 1.00 40.82 331 LYS E CA 1
ATOM 12565 C C . LYS E 1 351 ? 119.276 -19.160 -0.339 1.00 35.17 331 LYS E C 1
ATOM 12566 O O . LYS E 1 351 ? 120.188 -19.994 -0.321 1.00 34.66 331 LYS E O 1
ATOM 12572 N N . THR E 1 352 ? 118.032 -19.463 0.041 1.00 35.44 332 THR E N 1
ATOM 12573 C CA . THR E 1 352 ? 117.739 -20.787 0.575 1.00 43.78 332 THR E CA 1
ATOM 12574 C C . THR E 1 352 ? 117.769 -21.868 -0.498 1.00 39.40 332 THR E C 1
ATOM 12575 O O . THR E 1 352 ? 117.962 -23.041 -0.166 1.00 37.73 332 THR E O 1
ATOM 12579 N N . VAL E 1 353 ? 117.589 -21.506 -1.770 1.00 39.00 333 VAL E N 1
ATOM 12580 C CA . VAL E 1 353 ? 117.780 -22.479 -2.841 1.00 38.33 333 VAL E CA 1
ATOM 12581 C C . VAL E 1 353 ? 119.249 -22.861 -2.951 1.00 41.43 333 VAL E C 1
ATOM 12582 O O . VAL E 1 353 ? 119.588 -24.038 -3.119 1.00 36.43 333 VAL E O 1
ATOM 12586 N N . SER E 1 354 ? 120.144 -21.875 -2.850 1.00 41.85 334 SER E N 1
ATOM 12587 C CA . SER E 1 354 ? 121.573 -22.172 -2.845 1.00 40.32 334 SER E CA 1
ATOM 12588 C C . SER E 1 354 ? 121.954 -23.002 -1.626 1.00 34.87 334 SER E C 1
ATOM 12589 O O . SER E 1 354 ? 122.798 -23.901 -1.717 1.00 35.78 334 SER E O 1
ATOM 12592 N N . LEU E 1 355 ? 121.333 -22.723 -0.476 1.00 34.14 335 LEU E N 1
ATOM 12593 C CA . LEU E 1 355 ? 121.613 -23.504 0.724 1.00 33.76 335 LEU E CA 1
ATOM 12594 C C . LEU E 1 355 ? 121.018 -24.902 0.626 1.00 34.41 335 LEU E C 1
ATOM 12595 O O . LEU E 1 355 ? 121.669 -25.886 0.995 1.00 35.12 335 LEU E O 1
ATOM 12600 N N . TYR E 1 356 ? 119.776 -25.007 0.146 1.00 34.83 336 TYR E N 1
ATOM 12601 C CA . TYR E 1 356 ? 119.155 -26.318 -0.013 1.00 36.92 336 TYR E CA 1
ATOM 12602 C C . TYR E 1 356 ? 119.908 -27.165 -1.029 1.00 37.02 336 TYR E C 1
ATOM 12603 O O . TYR E 1 356 ? 120.037 -28.383 -0.860 1.00 38.02 336 TYR E O 1
ATOM 12612 N N . SER E 1 357 ? 120.403 -26.537 -2.098 1.00 36.85 337 SER E N 1
ATOM 12613 C CA . SER E 1 357 ? 121.204 -27.268 -3.074 1.00 41.60 337 SER E CA 1
ATOM 12614 C C . SER E 1 357 ? 122.500 -27.764 -2.449 1.00 38.11 337 SER E C 1
ATOM 12615 O O . SER E 1 357 ? 122.959 -28.871 -2.750 1.00 38.71 337 SER E O 1
ATOM 12618 N N . ALA E 1 358 ? 123.097 -26.962 -1.564 1.00 38.29 338 ALA E N 1
ATOM 12619 C CA . ALA E 1 358 ? 124.324 -27.385 -0.896 1.00 36.66 338 ALA E CA 1
ATOM 12620 C C . ALA E 1 358 ? 124.054 -28.512 0.093 1.00 36.81 338 ALA E C 1
ATOM 12621 O O . ALA E 1 358 ? 124.823 -29.477 0.166 1.00 37.57 338 ALA E O 1
ATOM 12623 N N . LEU E 1 359 ? 122.968 -28.406 0.865 1.00 36.25 339 LEU E N 1
ATOM 12624 C CA . LEU E 1 359 ? 122.611 -29.482 1.785 1.00 37.59 339 LEU E CA 1
ATOM 12625 C C . LEU E 1 359 ? 122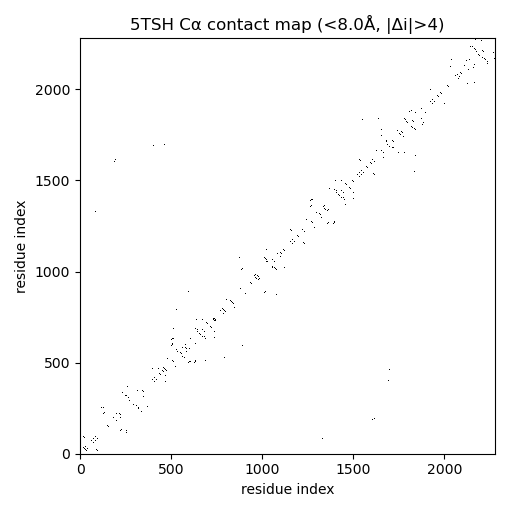.292 -30.770 1.037 1.00 39.99 339 LEU E C 1
ATOM 12626 O O . LEU E 1 359 ? 122.535 -31.866 1.557 1.00 44.36 339 LEU E O 1
ATOM 12631 N N . GLY E 1 360 ? 121.755 -30.658 -0.179 1.00 39.83 340 GLY E N 1
ATOM 12632 C CA . GLY E 1 360 ? 121.470 -31.847 -0.965 1.00 41.58 340 GLY E CA 1
ATOM 12633 C C . GLY E 1 360 ? 122.715 -32.656 -1.279 1.00 45.08 340 GLY E C 1
ATOM 12634 O O . GLY E 1 360 ? 122.707 -33.885 -1.184 1.00 45.24 340 GLY E O 1
ATOM 12635 N N . GLU E 1 361 ? 123.804 -31.978 -1.650 1.00 50.51 341 GLU E N 1
ATOM 12636 C CA . GLU E 1 361 ? 125.054 -32.678 -1.926 1.00 51.64 341 GLU E CA 1
ATOM 12637 C C . GLU E 1 361 ? 125.701 -33.234 -0.666 1.00 49.21 341 GLU E C 1
ATOM 12638 O O . GLU E 1 361 ? 126.513 -34.160 -0.759 1.00 44.54 341 GLU E O 1
ATOM 12644 N N . LEU E 1 362 ? 125.366 -32.695 0.505 1.00 48.48 342 LEU E N 1
ATOM 12645 C CA . LEU E 1 362 ? 125.965 -33.136 1.755 1.00 46.85 342 LEU E CA 1
ATOM 12646 C C . LEU E 1 362 ? 125.114 -34.150 2.507 1.00 45.96 342 LEU E C 1
ATOM 12647 O O . L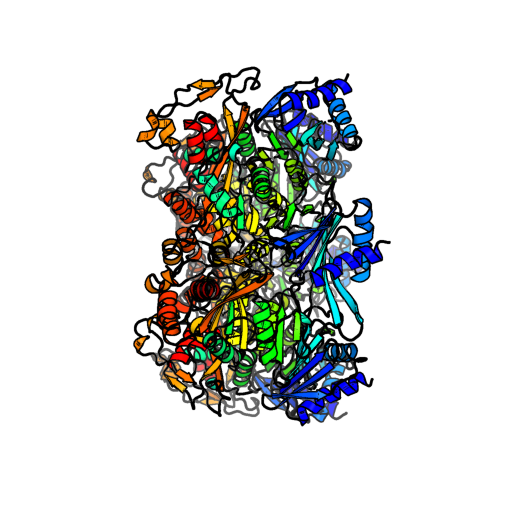EU E 1 362 ? 125.594 -34.728 3.489 1.00 45.04 342 LEU E O 1
ATOM 12652 N N . ASN E 1 363 ? 123.880 -34.388 2.072 1.00 41.41 343 ASN E N 1
ATOM 12653 C CA . ASN E 1 363 ? 122.951 -35.239 2.813 1.00 43.67 343 ASN E CA 1
ATOM 12654 C C . ASN E 1 363 ? 123.353 -36.698 2.645 1.00 52.16 343 ASN E C 1
ATOM 12655 O O . ASN E 1 363 ? 122.979 -37.355 1.671 1.00 62.80 343 ASN E O 1
ATOM 12660 N N . LYS E 1 364 ? 124.116 -37.210 3.606 1.00 47.13 344 LYS E N 1
ATOM 12661 C CA . LYS E 1 364 ? 124.543 -38.598 3.622 1.00 50.97 344 LYS E CA 1
ATOM 12662 C C . LYS E 1 364 ? 124.336 -39.165 5.017 1.00 50.41 344 LYS E C 1
ATOM 12663 O O . LYS E 1 364 ? 124.348 -38.433 6.010 1.00 49.74 344 LYS E O 1
ATOM 12669 N N . THR E 1 365 ? 124.144 -40.483 5.082 1.00 50.30 345 THR E N 1
ATOM 12670 C CA . THR E 1 365 ? 123.861 -41.132 6.355 1.00 51.49 345 THR E CA 1
ATOM 12671 C C . THR E 1 365 ? 125.035 -41.079 7.324 1.00 49.37 345 THR E C 1
ATOM 12672 O O . THR E 1 365 ? 124.838 -41.327 8.518 1.00 50.03 345 THR E O 1
ATOM 12676 N N . THR E 1 366 ? 126.238 -40.748 6.850 1.00 48.23 346 THR E N 1
ATOM 12677 C CA . THR E 1 366 ? 127.419 -40.717 7.703 1.00 49.00 346 THR E CA 1
ATOM 12678 C C . THR E 1 366 ? 127.547 -39.435 8.516 1.00 53.00 346 THR E C 1
ATOM 12679 O O . THR E 1 366 ? 128.356 -39.396 9.449 1.00 57.72 346 THR E O 1
ATOM 12683 N N . GLU E 1 367 ? 126.787 -38.392 8.193 1.00 47.88 347 GLU E N 1
ATOM 12684 C CA . GLU E 1 367 ? 126.915 -37.109 8.866 1.00 49.52 347 GLU E CA 1
ATOM 12685 C C . GLU E 1 367 ? 125.550 -36.623 9.331 1.00 45.61 347 GLU E C 1
ATOM 12686 O O . GLU E 1 367 ? 124.526 -36.891 8.696 1.00 44.26 347 GLU E O 1
ATOM 12692 N N . ASN E 1 368 ? 125.550 -35.899 10.450 1.00 40.53 348 ASN E N 1
ATOM 12693 C CA . ASN E 1 368 ? 124.336 -35.335 11.026 1.00 39.62 348 ASN E CA 1
ATOM 12694 C C . ASN E 1 368 ? 124.181 -33.892 10.562 1.00 40.71 348 ASN E C 1
ATOM 12695 O O . ASN E 1 368 ? 125.045 -33.052 10.835 1.00 38.57 348 ASN E O 1
ATOM 12700 N N . ILE E 1 369 ? 123.081 -33.605 9.872 1.00 42.49 349 ILE E N 1
ATOM 12701 C CA . ILE E 1 369 ? 122.788 -32.266 9.373 1.00 43.30 349 ILE E CA 1
ATOM 12702 C C . ILE E 1 369 ? 121.632 -31.699 10.184 1.00 45.94 349 ILE E C 1
ATOM 12703 O O . ILE E 1 369 ? 120.531 -32.262 10.188 1.00 36.43 349 ILE E O 1
ATOM 12708 N N . SER E 1 370 ? 121.882 -30.585 10.865 1.00 35.00 350 SER E N 1
ATOM 12709 C CA . SER E 1 370 ? 120.870 -29.895 11.648 1.00 34.46 350 SER E CA 1
ATOM 12710 C C . SER E 1 370 ? 120.600 -28.520 11.050 1.00 37.83 350 SER E C 1
ATOM 12711 O O . SER E 1 370 ? 121.496 -27.872 10.502 1.00 33.15 350 SER E O 1
ATOM 12714 N N . THR E 1 371 ? 119.351 -28.080 11.171 1.00 33.38 351 THR E N 1
ATOM 12715 C CA . THR E 1 371 ? 118.873 -26.915 10.444 1.00 32.82 351 THR E CA 1
ATOM 12716 C C . THR E 1 371 ? 117.918 -26.115 11.318 1.00 38.94 351 THR E C 1
ATOM 12717 O O . THR E 1 371 ? 117.022 -26.685 11.947 1.00 34.37 351 THR E O 1
ATOM 12721 N N . ALA E 1 372 ? 118.120 -24.798 11.357 1.00 36.23 352 ALA E N 1
ATOM 12722 C CA . ALA E 1 372 ? 117.256 -23.870 12.080 1.00 37.38 352 ALA E CA 1
ATOM 12723 C C . ALA E 1 372 ? 116.758 -22.824 11.089 1.00 37.18 352 ALA E C 1
ATOM 12724 O O . ALA E 1 372 ? 117.548 -22.018 10.586 1.00 35.43 352 ALA E O 1
ATOM 12726 N N . GLU E 1 373 ? 115.454 -22.833 10.810 1.00 32.02 353 GLU E N 1
ATOM 12727 C CA . GLU E 1 373 ? 114.879 -21.978 9.782 1.00 33.37 353 GLU E CA 1
ATOM 12728 C C . GLU E 1 373 ? 113.696 -21.193 10.325 1.00 37.11 353 GLU E C 1
ATOM 12729 O O . GLU E 1 373 ? 113.022 -21.615 11.269 1.00 32.72 353 GLU E O 1
ATOM 12735 N N . ASP E 1 374 ? 113.446 -20.049 9.698 1.00 38.50 354 ASP E N 1
ATOM 12736 C CA . ASP E 1 374 ? 112.347 -19.174 10.074 1.00 40.18 354 ASP E CA 1
ATOM 12737 C C . ASP E 1 374 ? 111.656 -18.616 8.830 1.00 42.12 354 ASP E C 1
ATOM 12738 O O . ASP E 1 374 ? 111.948 -17.497 8.404 1.00 45.96 354 ASP E O 1
ATOM 12743 N N . PRO E 1 375 ? 110.740 -19.399 8.234 1.00 40.24 355 PRO E N 1
ATOM 12744 C CA . PRO E 1 375 ? 110.383 -20.759 8.642 1.00 35.43 355 PRO E CA 1
ATOM 12745 C C . PRO E 1 375 ? 111.054 -21.831 7.788 1.00 36.83 355 PRO E C 1
ATOM 12746 O O . PRO E 1 375 ? 111.819 -21.504 6.879 1.00 45.32 355 PRO E O 1
ATOM 12750 N N . VAL E 1 376 ? 110.767 -23.095 8.079 1.00 37.76 356 VAL E N 1
ATOM 12751 C CA . VAL E 1 376 ? 111.214 -24.195 7.231 1.00 37.95 356 VAL E CA 1
ATOM 12752 C C . VAL E 1 376 ? 110.337 -24.220 5.986 1.00 41.58 356 VAL E C 1
ATOM 12753 O O . VAL E 1 376 ? 109.115 -24.378 6.077 1.00 48.69 356 VAL E O 1
ATOM 12757 N N . GLU E 1 377 ? 110.957 -24.057 4.817 1.00 43.79 357 GLU E N 1
ATOM 12758 C CA . GLU E 1 377 ? 110.214 -24.003 3.561 1.00 48.43 357 GLU E CA 1
ATOM 12759 C C . GLU E 1 377 ? 109.945 -25.397 3.003 1.00 44.83 357 GLU E C 1
ATOM 12760 O O . GLU E 1 377 ? 108.791 -25.763 2.758 1.00 48.39 357 GLU E O 1
ATOM 12766 N N . PHE E 1 378 ? 110.999 -26.182 2.798 1.00 40.86 358 PHE E N 1
ATOM 12767 C CA . PHE E 1 378 ? 110.885 -27.556 2.338 1.00 40.41 358 PHE E CA 1
ATOM 12768 C C . PHE E 1 378 ? 111.526 -28.485 3.359 1.00 41.72 358 PHE E C 1
ATOM 12769 O O . PHE E 1 378 ? 112.496 -28.120 4.030 1.00 48.96 358 PHE E O 1
ATOM 12777 N N . ASN E 1 379 ? 110.972 -29.686 3.482 1.00 43.82 359 ASN E N 1
ATOM 12778 C CA . ASN E 1 379 ? 111.503 -30.702 4.377 1.00 50.11 359 ASN E CA 1
ATOM 12779 C C . ASN E 1 379 ? 112.211 -31.781 3.568 1.00 49.50 359 ASN E C 1
ATOM 12780 O O . ASN E 1 379 ? 111.755 -32.155 2.484 1.00 47.91 359 ASN E O 1
ATOM 12785 N N . PHE E 1 380 ? 113.334 -32.266 4.094 1.00 43.46 360 PHE E N 1
ATOM 12786 C CA . PHE E 1 380 ? 114.141 -33.280 3.429 1.00 40.50 360 PHE E CA 1
ATOM 12787 C C . PHE E 1 380 ? 114.350 -34.452 4.372 1.00 48.84 360 PHE E C 1
ATOM 12788 O O . PHE E 1 380 ? 114.723 -34.258 5.533 1.00 55.46 360 PHE E O 1
ATOM 12796 N N . ALA E 1 381 ? 114.114 -35.661 3.872 1.00 42.46 361 ALA E N 1
ATOM 12797 C CA . ALA E 1 381 ? 114.370 -36.853 4.666 1.00 43.37 361 ALA E CA 1
ATOM 12798 C C . ALA E 1 381 ? 115.856 -36.964 4.979 1.00 48.49 361 ALA E C 1
ATOM 12799 O O . ALA E 1 381 ? 116.710 -36.742 4.116 1.00 42.84 361 ALA E O 1
ATOM 12801 N N . GLY E 1 382 ? 116.163 -37.297 6.232 1.00 46.14 362 GLY E N 1
ATOM 12802 C CA . GLY E 1 382 ? 117.526 -37.403 6.694 1.00 46.19 362 GLY E CA 1
ATOM 12803 C C . GLY E 1 382 ? 118.105 -36.131 7.277 1.00 46.98 362 GLY E C 1
ATOM 12804 O O . GLY E 1 382 ? 119.119 -36.197 7.982 1.00 40.72 362 GLY E O 1
ATOM 12805 N N . ILE E 1 383 ? 117.500 -34.979 7.003 1.00 45.85 363 ILE E N 1
ATOM 12806 C CA . ILE E 1 383 ? 117.947 -33.702 7.546 1.00 38.39 363 ILE E CA 1
ATOM 12807 C C . ILE E 1 383 ? 117.042 -33.332 8.711 1.00 39.67 363 ILE E C 1
ATOM 12808 O O . ILE E 1 383 ? 115.811 -33.362 8.587 1.00 38.32 363 ILE E O 1
ATOM 12813 N N . ASN E 1 384 ? 117.649 -32.990 9.844 1.00 37.40 364 ASN E N 1
ATOM 12814 C CA . ASN E 1 384 ? 116.912 -32.666 11.064 1.00 54.88 364 ASN E CA 1
ATOM 12815 C C . ASN E 1 384 ? 116.662 -31.163 11.082 1.00 47.02 364 ASN E C 1
ATOM 12816 O O . ASN E 1 384 ? 117.566 -30.372 11.363 1.00 43.97 364 ASN E O 1
ATOM 12821 N N . GLN E 1 385 ? 115.428 -30.768 10.786 1.00 42.89 365 GLN E N 1
ATOM 12822 C CA . GLN E 1 385 ? 115.073 -29.370 10.586 1.00 35.15 365 GLN E CA 1
ATOM 12823 C C . GLN E 1 385 ? 114.215 -28.872 11.740 1.00 35.60 365 GLN E C 1
ATOM 12824 O O . GLN E 1 385 ? 113.237 -29.523 12.124 1.00 38.62 365 GLN E O 1
ATOM 12830 N N . VAL E 1 386 ? 114.586 -27.713 12.280 1.00 34.27 366 VAL E N 1
ATOM 12831 C CA . VAL E 1 386 ? 113.898 -27.087 13.401 1.00 34.24 366 VAL E CA 1
ATOM 12832 C C . VAL E 1 386 ? 113.350 -25.749 12.929 1.00 33.82 366 VAL E C 1
ATOM 12833 O O . VAL E 1 386 ? 114.087 -24.943 12.351 1.00 33.18 366 VAL E O 1
ATOM 12837 N N . GLN E 1 387 ? 112.063 -25.517 13.166 1.00 34.33 367 GLN E N 1
ATOM 12838 C CA . GLN E 1 387 ? 111.424 -24.261 12.801 1.00 34.18 367 GLN E CA 1
ATOM 12839 C C . GLN E 1 387 ? 111.394 -23.338 14.011 1.00 49.02 367 GLN E C 1
ATOM 12840 O O . GLN E 1 387 ? 111.038 -23.762 15.116 1.00 34.48 367 GLN E O 1
ATOM 12846 N N . MET E 1 388 ? 111.763 -22.081 13.796 1.00 39.84 368 MET E N 1
ATOM 12847 C CA . MET E 1 388 ? 111.855 -21.132 14.892 1.00 36.86 368 MET E CA 1
ATOM 12848 C C . MET E 1 388 ? 110.472 -20.731 15.388 1.00 38.94 368 MET E C 1
ATOM 12849 O O . MET E 1 388 ? 109.509 -20.636 14.622 1.00 34.76 368 MET E O 1
ATOM 12854 N N . HIS E 1 389 ? 110.383 -20.509 16.703 1.00 34.60 369 HIS E N 1
ATOM 12855 C CA . HIS E 1 389 ? 109.155 -20.081 17.367 1.00 35.52 369 HIS E CA 1
ATOM 12856 C C . HIS E 1 389 ? 109.584 -19.091 18.452 1.00 35.56 369 HIS E C 1
ATOM 12857 O O . HIS E 1 389 ? 109.626 -19.413 19.642 1.00 35.94 369 HIS E O 1
ATOM 12864 N N . GLU E 1 390 ? 109.912 -17.870 18.024 1.00 38.58 370 GLU E N 1
ATOM 12865 C CA . GLU E 1 390 ? 110.468 -16.873 18.931 1.00 40.70 370 GLU E CA 1
ATOM 12866 C C . GLU E 1 390 ? 109.487 -16.456 20.019 1.00 47.98 370 GLU E C 1
ATOM 12867 O O . GLU E 1 390 ? 109.920 -15.974 21.071 1.00 52.00 370 GLU E O 1
ATOM 12869 N N . ASP E 1 391 ? 108.183 -16.631 19.792 1.00 47.82 371 ASP E N 1
ATOM 12870 C CA . ASP E 1 391 ? 107.194 -16.233 20.787 1.00 45.90 371 ASP E CA 1
ATOM 12871 C C . ASP E 1 391 ? 107.300 -17.068 22.059 1.00 49.46 371 ASP E C 1
ATOM 12872 O O . ASP E 1 391 ? 106.956 -16.587 23.144 1.00 60.35 371 ASP E O 1
ATOM 12877 N N . ILE E 1 392 ? 107.776 -18.308 21.952 1.00 44.26 372 ILE E N 1
ATOM 12878 C CA . ILE E 1 392 ? 107.943 -19.182 23.106 1.00 42.51 372 ILE E CA 1
ATOM 12879 C C . ILE E 1 392 ? 109.410 -19.359 23.476 1.00 44.79 372 ILE E C 1
ATOM 12880 O O . ILE E 1 392 ? 109.737 -20.220 24.299 1.00 51.64 372 ILE E O 1
ATOM 12885 N N . GLY E 1 393 ? 110.307 -18.570 22.885 1.00 43.04 373 GLY E N 1
ATOM 12886 C CA . GLY E 1 393 ? 111.708 -18.588 23.250 1.00 36.43 373 GLY E CA 1
ATOM 12887 C C . GLY E 1 393 ? 112.616 -19.393 22.346 1.00 47.41 373 GLY E C 1
ATOM 12888 O O . GLY E 1 393 ? 113.820 -19.470 22.622 1.00 55.40 373 GLY E O 1
ATOM 12889 N N . LEU E 1 394 ? 112.091 -19.993 21.279 1.00 36.68 374 LEU E N 1
ATOM 12890 C CA . LEU E 1 394 ? 112.900 -20.808 20.372 1.00 34.48 374 LEU E CA 1
ATOM 12891 C C . LEU E 1 394 ? 113.359 -19.932 19.213 1.00 33.77 374 LEU E C 1
ATOM 12892 O O . LEU E 1 394 ? 112.715 -19.856 18.166 1.00 36.61 374 LEU E O 1
ATOM 12897 N N . ASN E 1 395 ? 114.489 -19.257 19.401 1.00 35.64 375 ASN E N 1
ATOM 12898 C CA . ASN E 1 395 ? 115.101 -18.440 18.364 1.00 33.82 375 ASN E CA 1
ATOM 12899 C C . ASN E 1 395 ? 116.352 -19.137 17.834 1.00 32.16 375 ASN E C 1
ATOM 12900 O O . ASN E 1 395 ? 116.692 -20.251 18.244 1.00 32.24 375 ASN E O 1
ATOM 12905 N N . PHE E 1 396 ? 117.037 -18.467 16.902 1.00 31.70 376 PHE E N 1
ATOM 12906 C CA . PHE E 1 396 ? 118.226 -19.055 16.291 1.00 31.26 376 PHE E CA 1
ATOM 12907 C C . PHE E 1 396 ? 119.292 -19.368 17.334 1.00 31.34 376 PHE E C 1
ATOM 12908 O O . PHE E 1 396 ? 119.997 -20.378 17.227 1.00 33.20 376 PHE E O 1
ATOM 12916 N N . ALA E 1 397 ? 119.417 -18.518 18.357 1.00 31.62 377 ALA E N 1
ATOM 12917 C CA . ALA E 1 397 ? 120.451 -18.716 19.368 1.00 31.84 377 ALA E CA 1
ATOM 12918 C C . ALA E 1 397 ? 120.168 -19.951 20.216 1.00 36.00 377 ALA E C 1
ATOM 12919 O O . ALA E 1 397 ? 121.062 -20.775 20.446 1.00 35.72 377 ALA E O 1
ATOM 12921 N N . ALA E 1 398 ? 118.929 -20.094 20.692 1.00 34.41 378 ALA E N 1
ATOM 12922 C CA . ALA E 1 398 ? 118.574 -21.264 21.489 1.00 33.20 378 ALA E CA 1
ATOM 12923 C C . ALA E 1 398 ? 118.707 -22.546 20.677 1.00 38.59 378 ALA E C 1
ATOM 12924 O O . ALA E 1 398 ? 119.122 -23.584 21.205 1.00 39.66 378 ALA E O 1
ATOM 12926 N N . ALA E 1 399 ? 118.365 -22.493 19.388 1.00 36.28 379 ALA E N 1
ATOM 12927 C CA . ALA E 1 399 ? 118.511 -23.670 18.540 1.00 39.75 379 ALA E CA 1
ATOM 12928 C C . ALA E 1 399 ? 119.980 -23.999 18.305 1.00 32.42 379 ALA E C 1
ATOM 12929 O O . ALA E 1 399 ? 120.354 -25.175 18.229 1.00 41.46 379 ALA E O 1
ATOM 12931 N N . LEU E 1 400 ? 120.825 -22.972 18.195 1.00 32.00 380 LEU E N 1
ATOM 12932 C CA . LEU E 1 400 ? 122.249 -23.195 17.966 1.00 31.96 380 LEU E CA 1
ATOM 12933 C C . LEU E 1 400 ? 122.906 -23.864 19.166 1.00 32.59 380 LEU E C 1
ATOM 12934 O O . LEU E 1 400 ? 123.697 -24.801 19.010 1.00 32.94 380 LEU E O 1
ATOM 12939 N N . ARG E 1 401 ? 122.599 -23.386 20.375 1.00 32.89 381 ARG E N 1
ATOM 12940 C CA . ARG E 1 401 ? 123.176 -23.990 21.570 1.00 42.42 381 ARG E CA 1
ATOM 12941 C C . ARG E 1 401 ? 122.729 -25.435 21.734 1.00 44.27 381 ARG E C 1
ATOM 12942 O O . ARG E 1 401 ? 123.494 -26.269 22.233 1.00 45.05 381 ARG E O 1
ATOM 12950 N N . SER E 1 402 ? 121.504 -25.753 21.312 1.00 38.81 382 SER E N 1
ATOM 12951 C CA . SER E 1 402 ? 121.060 -27.142 21.329 1.00 38.64 382 SER E CA 1
ATOM 12952 C C . SER E 1 402 ? 121.817 -27.972 20.302 1.00 34.87 382 SER E C 1
ATOM 12953 O O . SER E 1 402 ? 122.194 -29.115 20.582 1.00 37.44 382 SER E O 1
ATOM 12956 N N . PHE E 1 403 ? 122.041 -27.414 19.107 1.00 34.12 383 PHE E N 1
ATOM 12957 C CA . PHE E 1 403 ? 122.790 -28.128 18.077 1.00 34.23 383 PHE E CA 1
ATOM 12958 C C . PHE E 1 403 ? 124.144 -28.592 18.599 1.00 35.21 383 PHE E C 1
ATOM 12959 O O . PHE E 1 403 ? 124.557 -29.729 18.348 1.00 35.57 383 PHE E O 1
ATOM 12967 N N . LEU E 1 404 ? 124.843 -27.730 19.341 1.00 36.09 384 LEU E N 1
ATOM 12968 C CA . LEU E 1 404 ? 126.142 -28.103 19.887 1.00 42.61 384 LEU E CA 1
ATOM 12969 C C . LEU E 1 404 ? 126.042 -29.237 20.900 1.00 46.94 384 LEU E C 1
ATOM 12970 O O . LEU E 1 404 ? 127.033 -29.942 21.121 1.00 46.72 384 LEU E O 1
ATOM 12975 N N . ARG E 1 405 ? 124.876 -29.432 21.513 1.00 36.61 385 ARG E N 1
ATOM 12976 C CA . ARG E 1 405 ? 124.625 -30.575 22.379 1.00 37.80 385 ARG E CA 1
ATOM 12977 C C . ARG E 1 405 ? 124.028 -31.760 21.624 1.00 39.66 385 ARG E C 1
ATOM 12978 O O . ARG E 1 405 ? 123.689 -32.770 22.248 1.00 39.37 385 ARG E O 1
ATOM 12986 N N . GLN E 1 406 ? 123.903 -31.660 20.299 1.00 44.13 386 GLN E N 1
ATOM 12987 C CA . GLN E 1 406 ? 123.294 -32.696 19.473 1.00 44.79 386 GLN E CA 1
ATOM 12988 C C . GLN E 1 406 ? 124.311 -33.461 18.633 1.00 42.95 386 GLN E C 1
ATOM 12989 O O . GLN E 1 406 ? 123.912 -34.235 17.756 1.00 43.34 386 GLN E O 1
ATOM 12995 N N . ASP E 1 407 ? 125.609 -33.262 18.879 1.00 41.93 387 ASP E N 1
ATOM 12996 C CA . ASP E 1 407 ? 126.684 -33.926 18.146 1.00 41.64 387 ASP E CA 1
ATOM 12997 C C . ASP E 1 407 ? 126.488 -33.773 16.641 1.00 40.89 387 ASP E C 1
ATOM 12998 O O . ASP E 1 407 ? 126.221 -34.763 15.947 1.00 42.35 387 ASP E O 1
ATOM 13003 N N . PRO E 1 408 ? 126.593 -32.557 16.097 1.00 42.63 388 PRO E N 1
ATOM 13004 C CA . PRO E 1 408 ? 126.339 -32.380 14.665 1.00 37.28 388 PRO E CA 1
ATOM 13005 C C . PRO E 1 408 ? 127.617 -32.334 13.849 1.00 46.29 388 PRO E C 1
ATOM 13006 O O . PRO E 1 408 ? 128.714 -32.194 14.398 1.00 54.42 388 PRO E O 1
ATOM 13010 N N . ASP E 1 409 ? 127.482 -32.453 12.534 1.00 38.63 389 ASP E N 1
ATOM 13011 C CA . ASP E 1 409 ? 128.572 -32.204 11.601 1.00 39.13 389 ASP E CA 1
ATOM 13012 C C . ASP E 1 409 ? 128.342 -30.964 10.758 1.00 42.00 389 ASP E C 1
ATOM 13013 O O . ASP E 1 409 ? 129.261 -30.163 10.576 1.00 42.43 389 ASP E O 1
ATOM 13018 N N . ILE E 1 410 ? 127.125 -30.786 10.254 1.00 36.01 390 ILE E N 1
ATOM 13019 C CA . ILE E 1 410 ? 126.763 -29.659 9.408 1.00 35.11 390 ILE E CA 1
ATOM 13020 C C . ILE E 1 410 ? 125.608 -28.924 10.071 1.00 34.25 390 ILE E C 1
ATOM 13021 O O . ILE E 1 410 ? 124.633 -29.551 10.502 1.00 34.49 390 ILE E O 1
ATOM 13026 N N . ILE E 1 411 ? 125.721 -27.601 10.156 1.00 33.40 391 ILE E N 1
ATOM 13027 C CA . ILE E 1 411 ? 124.715 -26.757 10.787 1.00 32.71 391 ILE E CA 1
ATOM 13028 C C . ILE E 1 411 ? 124.308 -25.677 9.797 1.00 35.00 391 ILE E C 1
ATOM 13029 O O . ILE E 1 411 ? 125.168 -24.997 9.226 1.00 34.50 391 ILE E O 1
ATOM 13034 N N . MET E 1 412 ? 123.004 -25.521 9.591 1.00 34.59 392 MET E N 1
ATOM 13035 C CA . MET E 1 412 ? 122.467 -24.474 8.735 1.00 31.61 392 MET E CA 1
ATOM 13036 C C . MET E 1 412 ? 121.590 -23.555 9.572 1.00 33.10 392 MET E C 1
ATOM 13037 O O . MET E 1 412 ? 120.664 -24.017 10.247 1.00 31.34 392 MET E O 1
ATOM 13042 N N . ILE E 1 413 ? 121.893 -22.260 9.533 1.00 33.19 393 ILE E N 1
ATOM 13043 C CA . ILE E 1 413 ? 121.120 -21.236 10.223 1.00 30.53 393 ILE E CA 1
ATOM 13044 C C . ILE E 1 413 ? 120.480 -20.348 9.167 1.00 33.82 393 ILE E C 1
ATOM 13045 O O . ILE E 1 413 ? 121.149 -19.931 8.214 1.00 37.76 393 ILE E O 1
ATOM 13050 N N . GLY E 1 414 ? 119.184 -20.071 9.331 1.00 34.03 394 GLY E N 1
ATOM 13051 C CA . GLY E 1 414 ? 118.476 -19.280 8.337 1.00 30.83 394 GLY E CA 1
ATOM 13052 C C . GLY E 1 414 ? 119.077 -17.902 8.140 1.00 34.01 394 GLY E C 1
ATOM 13053 O O . GLY E 1 414 ? 119.250 -17.446 7.007 1.00 33.07 394 GLY E O 1
ATOM 13054 N N . GLU E 1 415 ? 119.400 -17.220 9.237 1.00 30.54 395 GLU E N 1
ATOM 13055 C CA . GLU E 1 415 ? 120.020 -15.905 9.159 1.00 31.45 395 GLU E CA 1
ATOM 13056 C C . GLU E 1 415 ? 120.712 -15.606 10.480 1.00 33.82 395 GLU E C 1
ATOM 13057 O O . GLU E 1 415 ? 120.209 -15.967 11.547 1.00 35.55 395 GLU E O 1
ATOM 13063 N N . ILE E 1 416 ? 121.869 -14.957 10.396 1.00 30.46 396 ILE E N 1
ATOM 13064 C CA . ILE E 1 416 ? 122.584 -14.476 11.572 1.00 39.22 396 ILE E CA 1
ATOM 13065 C C . ILE E 1 416 ? 122.160 -13.028 11.796 1.00 36.36 396 ILE E C 1
ATOM 13066 O O . ILE E 1 416 ? 122.558 -12.131 11.052 1.00 34.40 396 ILE E O 1
ATOM 13071 N N . ARG E 1 417 ? 121.344 -12.796 12.821 1.00 33.24 397 ARG E N 1
ATOM 13072 C CA . ARG E 1 417 ? 120.692 -11.506 12.993 1.00 34.98 397 ARG E CA 1
ATOM 13073 C C . ARG E 1 417 ? 121.293 -10.640 14.092 1.00 32.18 397 ARG E C 1
ATOM 13074 O O . ARG E 1 417 ? 121.012 -9.437 14.123 1.00 38.54 397 ARG E O 1
ATOM 13082 N N . ASP E 1 418 ? 122.108 -11.202 14.982 1.00 32.02 398 ASP E N 1
ATOM 13083 C CA . ASP E 1 418 ? 122.667 -10.432 16.085 1.00 38.89 398 ASP E CA 1
ATOM 13084 C C . ASP E 1 418 ? 124.005 -11.032 16.498 1.00 34.89 398 ASP E C 1
ATOM 13085 O O . ASP E 1 418 ? 124.420 -12.082 16.001 1.00 31.88 398 ASP E O 1
ATOM 13090 N N . PHE E 1 419 ? 124.680 -10.344 17.422 1.00 31.32 399 PHE E N 1
ATOM 13091 C CA . PHE E 1 419 ? 126.009 -10.778 17.842 1.00 31.05 399 PHE E CA 1
ATOM 13092 C C . PHE E 1 419 ? 125.957 -12.117 18.566 1.00 30.75 399 PHE E C 1
ATOM 13093 O O . PHE E 1 419 ? 126.883 -12.928 18.446 1.00 30.30 399 PHE E O 1
ATOM 13101 N N . GLU E 1 420 ? 124.886 -12.363 19.326 1.00 31.17 400 GLU E N 1
ATOM 13102 C CA . GLU E 1 420 ? 124.767 -13.624 20.052 1.00 35.05 400 GLU E CA 1
ATOM 13103 C C . GLU E 1 420 ? 124.768 -14.811 19.099 1.00 34.72 400 GLU E C 1
ATOM 13104 O O . GLU E 1 420 ? 125.431 -15.823 19.356 1.00 40.10 400 GLU E O 1
ATOM 13110 N N . THR E 1 421 ? 124.041 -14.702 17.986 1.00 33.44 401 THR E N 1
ATOM 13111 C CA . THR E 1 421 ? 123.994 -15.803 17.030 1.00 29.53 401 THR E CA 1
ATOM 13112 C C . THR E 1 421 ? 125.291 -15.898 16.235 1.00 29.02 401 THR E C 1
ATOM 13113 O O . THR E 1 421 ? 125.775 -17.003 15.958 1.00 35.84 401 THR E O 1
ATOM 13117 N N . ALA E 1 422 ? 125.868 -14.751 15.861 1.00 35.32 402 ALA E N 1
ATOM 13118 C CA . ALA E 1 422 ? 127.143 -14.761 15.152 1.00 34.37 402 ALA E CA 1
ATOM 13119 C C . ALA E 1 422 ? 128.240 -15.387 16.001 1.00 33.16 402 ALA E C 1
ATOM 13120 O O . ALA E 1 422 ? 129.054 -16.170 15.496 1.00 29.86 402 ALA E O 1
ATOM 13122 N N . GLU E 1 423 ? 128.272 -15.054 17.294 1.00 36.53 403 GLU E N 1
ATOM 13123 C CA . GLU E 1 423 ? 129.275 -15.622 18.188 1.00 37.30 403 GLU E CA 1
ATOM 13124 C C . GLU E 1 423 ? 129.196 -17.143 18.201 1.00 33.51 403 GLU E C 1
ATOM 13125 O O . GLU E 1 423 ? 130.201 -17.827 17.987 1.00 29.62 403 GLU E O 1
ATOM 13131 N N . ILE E 1 424 ? 127.997 -17.691 18.414 1.00 29.30 404 ILE E N 1
ATOM 13132 C CA . ILE E 1 424 ? 127.848 -19.143 18.486 1.00 35.90 404 ILE E CA 1
ATOM 13133 C C . ILE E 1 424 ? 128.173 -19.789 17.145 1.00 34.36 404 ILE E C 1
ATOM 13134 O O . ILE E 1 424 ? 128.800 -20.855 17.089 1.00 35.13 404 ILE E O 1
ATOM 13139 N N . ALA E 1 425 ? 127.750 -19.163 16.044 1.00 33.36 405 ALA E N 1
ATOM 13140 C CA . ALA E 1 425 ? 128.013 -19.732 14.726 1.00 34.45 405 ALA E CA 1
ATOM 13141 C C . ALA E 1 425 ? 129.501 -19.710 14.400 1.00 32.83 405 ALA E C 1
ATOM 13142 O O . ALA E 1 425 ? 130.023 -20.655 13.795 1.00 30.13 405 ALA E O 1
ATOM 13144 N N . ILE E 1 426 ? 130.199 -18.643 14.794 1.00 36.47 406 ILE E N 1
ATOM 13145 C CA . ILE E 1 426 ? 131.634 -18.554 14.543 1.00 35.70 406 ILE E CA 1
ATOM 13146 C C . ILE E 1 426 ? 132.382 -19.623 15.332 1.00 33.71 406 ILE E C 1
ATOM 13147 O O . ILE E 1 426 ? 133.254 -20.315 14.793 1.00 36.74 406 ILE E O 1
ATOM 13152 N N . LYS E 1 427 ? 132.050 -19.779 16.618 1.00 32.91 407 LYS E N 1
ATOM 13153 C CA . LYS E 1 427 ? 132.743 -20.775 17.432 1.00 38.01 407 LYS E CA 1
ATOM 13154 C C . LYS E 1 427 ? 132.455 -22.186 16.936 1.00 37.99 407 LYS E C 1
ATOM 13155 O O . LYS E 1 427 ? 133.335 -23.054 16.971 1.00 38.29 407 LYS E O 1
ATOM 13161 N N . ALA E 1 428 ? 131.225 -22.435 16.476 1.00 34.46 408 ALA E N 1
ATOM 13162 C CA . ALA E 1 428 ? 130.897 -23.747 15.930 1.00 31.43 408 ALA E CA 1
ATOM 13163 C C . ALA E 1 428 ? 131.747 -24.059 14.705 1.00 29.93 408 ALA E C 1
ATOM 13164 O O . ALA E 1 428 ? 132.195 -25.198 14.525 1.00 30.49 408 ALA E O 1
ATOM 13166 N N . ALA E 1 429 ? 131.993 -23.057 13.859 1.00 29.57 409 ALA E N 1
ATOM 13167 C CA . ALA E 1 429 ? 132.848 -23.262 12.696 1.00 38.81 409 ALA E CA 1
ATOM 13168 C C . ALA E 1 429 ? 134.304 -23.489 13.081 1.00 39.34 409 ALA E C 1
ATOM 13169 O O . ALA E 1 429 ? 135.050 -24.088 12.301 1.00 42.96 409 ALA E O 1
ATOM 13171 N N . LEU E 1 430 ? 134.721 -23.031 14.260 1.00 36.36 410 LEU E N 1
ATOM 13172 C CA . LEU E 1 430 ? 136.092 -23.195 14.720 1.00 35.74 410 LEU E CA 1
ATOM 13173 C C . LEU E 1 430 ? 136.325 -24.501 15.466 1.00 35.41 410 LEU E C 1
ATOM 13174 O O . LEU E 1 430 ? 137.480 -24.833 15.754 1.00 33.08 410 LEU E O 1
ATOM 13179 N N . THR E 1 431 ? 135.271 -25.248 15.785 1.00 33.07 411 THR E N 1
ATOM 13180 C CA . THR E 1 431 ? 135.378 -26.459 16.589 1.00 34.76 411 THR E CA 1
ATOM 13181 C C . THR E 1 431 ? 134.938 -27.692 15.806 1.00 39.70 411 THR E C 1
ATOM 13182 O O . THR E 1 431 ? 134.309 -28.604 16.349 1.00 46.64 411 THR E O 1
ATOM 13186 N N . GLY E 1 432 ? 135.264 -27.734 14.517 1.00 39.51 412 GLY E N 1
ATOM 13187 C CA . GLY E 1 432 ? 135.066 -28.930 13.721 1.00 39.00 412 GLY E CA 1
ATOM 13188 C C . GLY E 1 432 ? 133.701 -29.096 13.097 1.00 42.30 412 GLY E C 1
ATOM 13189 O O . GLY E 1 432 ? 133.334 -30.222 12.742 1.00 50.13 412 GLY E O 1
ATOM 13190 N N . HIS E 1 433 ? 132.936 -28.019 12.945 1.00 39.41 413 HIS E N 1
ATOM 13191 C CA . HIS E 1 433 ? 131.625 -28.077 12.320 1.00 38.26 413 HIS E CA 1
ATOM 13192 C C . HIS E 1 433 ? 131.603 -27.197 11.078 1.00 41.18 413 HIS E C 1
ATOM 13193 O O . HIS E 1 433 ? 132.254 -26.149 11.027 1.00 40.30 413 HIS E O 1
ATOM 13200 N N . LEU E 1 434 ? 130.851 -27.638 10.074 1.00 31.55 414 LEU E N 1
ATOM 13201 C CA . LEU E 1 434 ? 130.569 -26.821 8.902 1.00 33.67 414 LEU E CA 1
ATOM 13202 C C . LEU E 1 434 ? 129.278 -26.051 9.140 1.00 33.42 414 LEU E C 1
ATOM 13203 O O . LEU E 1 434 ? 128.248 -26.645 9.477 1.00 36.01 414 LEU E O 1
ATOM 13208 N N . VAL E 1 435 ? 129.335 -24.733 8.971 1.00 29.76 415 VAL E N 1
ATOM 13209 C CA . VAL E 1 435 ? 128.206 -23.854 9.246 1.00 29.19 415 VAL E CA 1
ATOM 13210 C C . VAL E 1 435 ? 127.844 -23.109 7.970 1.00 29.69 415 VAL E C 1
ATOM 13211 O O . VAL E 1 435 ? 128.710 -22.498 7.333 1.00 28.99 415 VAL E O 1
ATOM 13215 N N . LEU E 1 436 ? 126.567 -23.163 7.600 1.00 28.93 416 LEU E N 1
ATOM 13216 C CA . LEU E 1 436 ? 126.035 -22.452 6.444 1.00 29.86 416 LEU E CA 1
ATOM 13217 C C . LEU E 1 436 ? 124.942 -21.511 6.930 1.00 31.15 416 LEU E C 1
ATOM 13218 O O . LEU E 1 436 ? 123.970 -21.956 7.548 1.00 30.12 416 LEU E O 1
ATOM 13223 N N . SER E 1 437 ? 125.095 -20.219 6.656 1.00 28.19 417 SER E N 1
ATOM 13224 C CA . SER E 1 437 ? 124.099 -19.249 7.089 1.00 28.03 417 SER E CA 1
ATOM 13225 C C . SER E 1 437 ? 123.994 -18.136 6.054 1.00 28.04 417 SER E C 1
ATOM 13226 O O . SER E 1 437 ? 124.662 -18.156 5.016 1.00 31.17 417 SER E O 1
ATOM 13229 N N . THR E 1 438 ? 123.130 -17.163 6.345 1.00 28.06 418 THR E N 1
ATOM 13230 C CA . THR E 1 438 ? 122.881 -16.042 5.453 1.00 37.24 418 THR E CA 1
ATOM 13231 C C . THR E 1 438 ? 122.983 -14.727 6.212 1.00 34.07 418 THR E C 1
ATOM 13232 O O . THR E 1 438 ? 122.732 -14.659 7.418 1.00 34.21 418 THR E O 1
ATOM 13236 N N . LEU E 1 439 ? 123.353 -13.683 5.477 1.00 33.24 419 LEU E N 1
ATOM 13237 C CA . LEU E 1 439 ? 123.262 -12.302 5.920 1.00 32.88 419 LEU E CA 1
ATOM 13238 C C . LEU E 1 439 ? 122.634 -11.487 4.801 1.00 29.32 419 LEU E C 1
ATOM 13239 O O . LEU E 1 439 ? 122.537 -11.937 3.658 1.00 43.10 419 LEU E O 1
ATOM 13244 N N . HIS E 1 440 ? 122.197 -10.280 5.132 1.00 32.01 420 HIS E N 1
ATOM 13245 C CA . HIS E 1 440 ? 121.822 -9.297 4.124 1.00 30.44 420 HIS E CA 1
ATOM 13246 C C . HIS E 1 440 ? 122.880 -8.204 4.142 1.00 30.93 420 HIS E C 1
ATOM 13247 O O . HIS E 1 440 ? 122.945 -7.407 5.085 1.00 31.32 420 HIS E O 1
ATOM 13254 N N . THR E 1 441 ? 123.715 -8.182 3.107 1.00 36.59 421 THR E N 1
ATOM 13255 C CA . THR E 1 441 ? 124.786 -7.209 2.975 1.00 39.64 421 THR E CA 1
ATOM 13256 C C . THR E 1 441 ? 124.807 -6.703 1.541 1.00 37.76 421 THR E C 1
ATOM 13257 O O . THR E 1 441 ? 124.140 -7.248 0.656 1.00 32.17 421 THR E O 1
ATOM 13261 N N . ASN E 1 442 ? 125.586 -5.644 1.312 1.00 34.67 422 ASN E N 1
ATOM 13262 C CA . ASN E 1 442 ? 125.657 -5.055 -0.021 1.00 39.12 422 ASN E CA 1
ATOM 13263 C C . ASN E 1 442 ? 126.300 -6.015 -1.016 1.00 39.39 422 ASN E C 1
ATOM 13264 O O . ASN E 1 442 ? 125.789 -6.210 -2.126 1.00 38.18 422 ASN E O 1
ATOM 13269 N N . ASP E 1 443 ? 127.420 -6.623 -0.639 1.00 38.97 423 ASP E N 1
ATOM 13270 C CA . ASP E 1 443 ? 128.098 -7.593 -1.489 1.00 38.66 423 ASP E CA 1
ATOM 13271 C C . ASP E 1 443 ? 128.890 -8.539 -0.593 1.00 38.76 423 ASP E C 1
ATOM 13272 O O . ASP E 1 443 ? 128.805 -8.470 0.637 1.00 34.68 423 ASP E O 1
ATOM 13277 N N . ALA E 1 444 ? 129.662 -9.428 -1.214 1.00 32.85 424 ALA E N 1
ATOM 13278 C CA . ALA E 1 444 ? 130.475 -10.362 -0.437 1.00 37.33 424 ALA E CA 1
ATOM 13279 C C . ALA E 1 444 ? 131.548 -9.662 0.391 1.00 43.65 424 ALA E C 1
ATOM 13280 O O . ALA E 1 444 ? 131.680 -9.987 1.584 1.00 32.27 424 ALA E O 1
ATOM 13282 N N . PRO E 1 445 ? 132.340 -8.723 -0.145 1.00 33.91 425 PRO E N 1
ATOM 13283 C CA . PRO E 1 445 ? 133.351 -8.070 0.706 1.00 42.70 425 PRO E CA 1
ATOM 13284 C C . PRO E 1 445 ? 132.767 -7.268 1.859 1.00 42.61 425 PRO E C 1
ATOM 13285 O O . PRO E 1 445 ? 133.399 -7.188 2.919 1.00 46.12 425 PRO E O 1
ATOM 13289 N N . ALA E 1 446 ? 131.586 -6.666 1.691 1.00 39.56 426 ALA E N 1
ATOM 13290 C CA . ALA E 1 446 ? 130.984 -5.914 2.788 1.00 40.80 426 ALA E CA 1
ATOM 13291 C C . ALA E 1 446 ? 130.539 -6.816 3.931 1.00 37.58 426 ALA E C 1
ATOM 13292 O O . ALA E 1 446 ? 130.375 -6.331 5.056 1.00 35.41 426 ALA E O 1
ATOM 13294 N N . THR E 1 447 ? 130.341 -8.111 3.666 1.00 32.93 427 THR E N 1
ATOM 13295 C CA . THR E 1 447 ? 129.944 -9.039 4.721 1.00 32.84 427 THR E CA 1
ATOM 13296 C C . THR E 1 447 ? 130.985 -9.101 5.831 1.00 31.83 427 THR E C 1
ATOM 13297 O O . THR E 1 447 ? 130.643 -9.348 6.993 1.00 30.84 427 THR E O 1
ATOM 13301 N N . ILE E 1 448 ? 132.255 -8.869 5.495 1.00 31.92 428 ILE E N 1
ATOM 13302 C CA . ILE E 1 448 ? 133.307 -8.854 6.507 1.00 33.02 428 ILE E CA 1
ATOM 13303 C C . ILE E 1 448 ? 133.102 -7.692 7.470 1.00 36.93 428 ILE E C 1
ATOM 13304 O O . ILE E 1 448 ? 133.206 -7.852 8.693 1.00 43.80 428 ILE E O 1
ATOM 13309 N N . ASN E 1 449 ? 132.790 -6.509 6.937 1.00 35.03 429 ASN E N 1
ATOM 13310 C CA . ASN E 1 449 ? 132.582 -5.341 7.787 1.00 36.79 429 ASN E CA 1
ATOM 13311 C C . ASN E 1 449 ? 131.355 -5.512 8.676 1.00 36.95 429 ASN E C 1
ATOM 13312 O O . ASN E 1 449 ? 131.352 -5.068 9.831 1.00 37.00 429 ASN E O 1
ATOM 13317 N N . ARG E 1 450 ? 130.303 -6.154 8.159 1.00 35.45 430 ARG E N 1
ATOM 13318 C CA . ARG E 1 450 ? 129.115 -6.403 8.971 1.00 32.16 430 ARG E CA 1
ATOM 13319 C C . ARG E 1 450 ? 129.452 -7.260 10.183 1.00 34.47 430 ARG E C 1
ATOM 13320 O O . ARG E 1 450 ? 129.046 -6.950 11.309 1.00 32.61 430 ARG E O 1
ATOM 13328 N N . LEU E 1 451 ? 130.200 -8.346 9.969 1.00 31.09 431 LEU E N 1
ATOM 13329 C CA . LEU E 1 451 ? 130.590 -9.206 11.082 1.00 34.51 431 LEU E CA 1
ATOM 13330 C C . LEU E 1 451 ? 131.453 -8.452 12.086 1.00 35.26 431 LEU E C 1
ATOM 13331 O O . LEU E 1 451 ? 131.348 -8.676 13.298 1.00 36.27 431 LEU E O 1
ATOM 13336 N N . LEU E 1 452 ? 132.306 -7.546 11.603 1.00 35.41 432 LEU E N 1
ATOM 13337 C CA . LEU E 1 452 ? 133.110 -6.731 12.507 1.00 38.88 432 LEU E CA 1
ATOM 13338 C C . LEU E 1 452 ? 132.233 -5.776 13.307 1.00 33.57 432 LEU E C 1
ATOM 13339 O O . LEU E 1 452 ? 132.394 -5.641 14.525 1.00 33.89 432 LEU E O 1
ATOM 13344 N N . ASN E 1 453 ? 131.297 -5.102 12.633 1.00 34.04 433 ASN E N 1
ATOM 13345 C CA . ASN E 1 453 ? 130.406 -4.181 13.329 1.00 39.25 433 ASN E CA 1
ATOM 13346 C C . ASN E 1 453 ? 129.518 -4.906 14.332 1.00 38.97 433 ASN E C 1
ATOM 13347 O O . ASN E 1 453 ? 129.119 -4.317 15.343 1.00 34.59 433 ASN E O 1
ATOM 13352 N N . MET E 1 454 ? 129.202 -6.180 14.080 1.00 32.79 434 MET E N 1
ATOM 13353 C CA . MET E 1 454 ? 128.437 -6.951 15.054 1.00 39.84 434 MET E CA 1
ATOM 13354 C C . MET E 1 454 ? 129.242 -7.210 16.323 1.00 39.48 434 MET E C 1
ATOM 13355 O O . MET E 1 454 ? 128.659 -7.397 17.396 1.00 40.94 434 MET E O 1
ATOM 13360 N N . GLY E 1 455 ? 130.570 -7.219 16.225 1.00 38.51 435 GLY E N 1
ATOM 13361 C CA . GLY E 1 455 ? 131.409 -7.401 17.393 1.00 32.99 435 GLY E CA 1
ATOM 13362 C C . GLY E 1 455 ? 132.297 -8.627 17.335 1.00 32.34 435 GLY E C 1
ATOM 13363 O O . GLY E 1 455 ? 132.929 -8.984 18.333 1.00 39.58 435 GLY E O 1
ATOM 13364 N N . VAL E 1 456 ? 132.352 -9.285 16.181 1.00 31.69 436 VAL E N 1
ATOM 13365 C CA . VAL E 1 456 ? 133.205 -10.457 16.016 1.00 31.25 436 VAL E CA 1
ATOM 13366 C C . VAL E 1 456 ? 134.642 -10.003 15.808 1.00 35.46 436 VAL E C 1
ATOM 13367 O O . VAL E 1 456 ? 134.909 -9.043 15.074 1.00 32.44 436 VAL E O 1
ATOM 13371 N N . GLU E 1 457 ? 135.574 -10.691 16.461 1.00 32.75 437 GLU E N 1
ATOM 13372 C CA . GLU E 1 457 ? 136.980 -10.341 16.330 1.00 36.43 437 GLU E CA 1
ATOM 13373 C C . GLU E 1 457 ? 137.444 -10.568 14.892 1.00 37.81 437 GLU E C 1
ATOM 13374 O O . GLU E 1 457 ? 137.058 -11.562 14.264 1.00 35.49 437 GLU E O 1
ATOM 13380 N N . PRO E 1 458 ? 138.256 -9.662 14.336 1.00 33.65 438 PRO E N 1
ATOM 13381 C CA . PRO E 1 458 ? 138.718 -9.851 12.949 1.00 38.59 438 PRO E CA 1
ATOM 13382 C C . PRO E 1 458 ? 139.477 -11.147 12.725 1.00 36.84 438 PRO E C 1
ATOM 13383 O O . PRO E 1 458 ? 139.339 -11.760 11.658 1.00 33.42 438 PRO E O 1
ATOM 13387 N N . PHE E 1 459 ? 140.278 -11.589 13.697 1.00 34.00 439 PHE E N 1
ATOM 13388 C CA . PHE E 1 459 ? 141.031 -12.825 13.508 1.00 37.16 439 PHE E CA 1
ATOM 13389 C C . PHE E 1 459 ? 140.103 -14.030 13.419 1.00 35.12 439 PHE E C 1
ATOM 13390 O O . PHE E 1 459 ? 140.354 -14.955 12.637 1.00 36.02 439 PHE E O 1
ATOM 13398 N N . LEU E 1 460 ? 139.023 -14.038 14.205 1.00 32.34 440 LEU E N 1
ATOM 13399 C CA . LEU E 1 460 ? 138.076 -15.146 14.141 1.00 33.05 440 LEU E CA 1
ATOM 13400 C C . LEU E 1 460 ? 137.326 -15.158 12.814 1.00 31.12 440 LEU E C 1
ATOM 13401 O O . LEU E 1 460 ? 137.037 -16.231 12.271 1.00 40.89 440 LEU E O 1
ATOM 13406 N N . VAL E 1 461 ? 136.997 -13.978 12.280 1.00 39.41 441 VAL E N 1
ATOM 13407 C CA . VAL E 1 461 ? 136.384 -13.904 10.956 1.00 37.71 441 VAL E CA 1
ATOM 13408 C C . VAL E 1 461 ? 137.321 -14.483 9.905 1.00 36.08 441 VAL E C 1
ATOM 13409 O O . VAL E 1 461 ? 136.906 -15.264 9.040 1.00 31.27 441 VAL E O 1
ATOM 13413 N N . ALA E 1 462 ? 138.601 -14.112 9.969 1.00 32.40 442 ALA E N 1
ATOM 13414 C CA . ALA E 1 462 ? 139.571 -14.610 9.001 1.00 44.04 442 ALA E CA 1
ATOM 13415 C C . ALA E 1 462 ? 139.813 -16.105 9.158 1.00 46.81 442 ALA E C 1
ATOM 13416 O O . ALA E 1 462 ? 140.190 -16.774 8.189 1.00 53.67 442 ALA E O 1
ATOM 13418 N N . SER E 1 463 ? 139.594 -16.646 10.355 1.00 36.14 443 SER E N 1
ATOM 13419 C CA . SER E 1 463 ? 139.886 -18.048 10.623 1.00 33.96 443 SER E CA 1
ATOM 13420 C C . SER E 1 463 ? 138.700 -18.972 10.381 1.00 31.99 443 SER E C 1
ATOM 13421 O O . SER E 1 463 ? 138.900 -20.121 9.975 1.00 40.47 443 SER E O 1
ATOM 13424 N N . ALA E 1 464 ? 137.475 -18.509 10.622 1.00 31.16 444 ALA E N 1
ATOM 13425 C CA . ALA E 1 464 ? 136.307 -19.381 10.580 1.00 38.35 444 ALA E CA 1
ATOM 13426 C C . ALA E 1 464 ? 135.602 -19.402 9.233 1.00 36.47 444 ALA E C 1
ATOM 13427 O O . ALA E 1 464 ? 134.984 -20.415 8.891 1.00 34.76 444 ALA E O 1
ATOM 13429 N N . VAL E 1 465 ? 135.669 -18.320 8.465 1.00 36.98 445 VAL E N 1
ATOM 13430 C CA . VAL E 1 465 ? 134.886 -18.186 7.240 1.00 37.27 445 VAL E CA 1
ATOM 13431 C C . VAL E 1 465 ? 135.685 -18.742 6.068 1.00 37.16 445 VAL E C 1
ATOM 13432 O O . VAL E 1 465 ? 136.795 -18.278 5.785 1.00 41.53 445 VAL E O 1
ATOM 13436 N N . ASN E 1 466 ? 135.115 -19.737 5.383 1.00 31.57 446 ASN E N 1
ATOM 13437 C CA . ASN E 1 466 ? 135.766 -20.307 4.208 1.00 33.15 446 ASN E CA 1
ATOM 13438 C C . ASN E 1 466 ? 135.470 -19.497 2.954 1.00 32.20 446 ASN E C 1
ATOM 13439 O O . ASN E 1 466 ? 136.346 -19.325 2.099 1.00 33.12 446 ASN E O 1
ATOM 13444 N N . LEU E 1 467 ? 134.244 -19.000 2.824 1.00 33.88 447 LEU E N 1
ATOM 13445 C CA . LEU E 1 467 ? 133.800 -18.422 1.566 1.00 36.85 447 LEU E CA 1
ATOM 13446 C C . LEU E 1 467 ? 132.518 -17.639 1.804 1.00 38.99 447 LEU E C 1
ATOM 13447 O O . LEU E 1 467 ? 131.693 -18.016 2.642 1.00 30.25 447 LEU E O 1
ATOM 13452 N N . ILE E 1 468 ? 132.366 -16.545 1.058 1.00 35.35 448 ILE E N 1
ATOM 13453 C CA . ILE E 1 468 ? 131.200 -15.674 1.143 1.00 30.67 448 ILE E CA 1
ATOM 13454 C C . ILE E 1 468 ? 130.664 -15.449 -0.262 1.00 40.17 448 ILE E C 1
ATOM 13455 O O . ILE E 1 468 ? 131.408 -15.022 -1.153 1.00 35.92 448 ILE E O 1
ATOM 13460 N N . THR E 1 469 ? 129.378 -15.720 -0.458 1.00 30.65 449 THR E N 1
ATOM 13461 C CA . THR E 1 469 ? 128.708 -15.397 -1.708 1.00 31.03 449 THR E CA 1
ATOM 13462 C C . THR E 1 469 ? 127.751 -14.230 -1.510 1.00 30.88 449 THR E C 1
ATOM 13463 O O . THR E 1 469 ? 127.254 -13.984 -0.407 1.00 34.10 449 THR E O 1
ATOM 13467 N N . ALA E 1 470 ? 127.511 -13.509 -2.598 1.00 34.08 450 ALA E N 1
ATOM 13468 C CA . ALA E 1 470 ? 126.455 -12.514 -2.679 1.00 38.72 450 ALA E CA 1
ATOM 13469 C C . ALA E 1 470 ? 125.655 -12.790 -3.940 1.00 40.51 450 ALA E C 1
ATOM 13470 O O . ALA E 1 470 ? 126.226 -13.140 -4.978 1.00 32.36 450 ALA E O 1
ATOM 13472 N N . GLN E 1 471 ? 124.336 -12.652 -3.852 1.00 31.51 451 GLN E N 1
ATOM 13473 C CA . GLN E 1 471 ? 123.511 -12.944 -5.011 1.00 31.92 451 GLN E CA 1
ATOM 13474 C C . GLN E 1 471 ? 122.270 -12.068 -5.020 1.00 32.96 451 GLN E C 1
ATOM 13475 O O . GLN E 1 471 ? 121.744 -11.685 -3.971 1.00 33.49 451 GLN E O 1
ATOM 13481 N N . ARG E 1 472 ? 121.824 -11.752 -6.232 1.00 32.74 452 ARG E N 1
ATOM 13482 C CA . ARG E 1 472 ? 120.569 -11.068 -6.482 1.00 39.56 452 ARG E CA 1
ATOM 13483 C C . ARG E 1 472 ? 119.839 -11.800 -7.597 1.00 40.66 452 ARG E C 1
ATOM 13484 O O . ARG E 1 472 ? 120.458 -12.465 -8.433 1.00 37.40 452 ARG E O 1
ATOM 13492 N N . LEU E 1 473 ? 118.516 -11.680 -7.603 1.00 38.80 453 LEU E N 1
ATOM 13493 C CA . LEU E 1 473 ? 117.680 -12.282 -8.634 1.00 39.04 453 LEU E CA 1
ATOM 13494 C C . LEU E 1 473 ? 117.196 -11.194 -9.580 1.00 40.43 453 LEU E C 1
ATOM 13495 O O . LEU E 1 473 ? 116.531 -10.244 -9.153 1.00 44.61 453 LEU E O 1
ATOM 13500 N N . ALA E 1 474 ? 117.544 -11.326 -10.855 1.00 37.08 454 ALA E N 1
ATOM 13501 C CA . ALA E 1 474 ? 117.022 -10.470 -11.906 1.00 38.30 454 ALA E CA 1
ATOM 13502 C C . ALA E 1 474 ? 116.038 -11.263 -12.751 1.00 42.94 454 ALA E C 1
ATOM 13503 O O . ALA E 1 474 ? 116.147 -12.486 -12.875 1.00 49.66 454 ALA E O 1
ATOM 13505 N N . ARG E 1 475 ? 115.069 -10.563 -13.327 1.00 43.85 455 ARG E N 1
ATOM 13506 C CA . ARG E 1 475 ? 114.055 -11.228 -14.128 1.00 46.06 455 ARG E CA 1
ATOM 13507 C C . ARG E 1 475 ? 114.621 -11.617 -15.487 1.00 48.19 455 ARG E C 1
ATOM 13508 O O . ARG E 1 475 ? 115.404 -10.878 -16.091 1.00 42.94 455 ARG E O 1
ATOM 13516 N N . ARG E 1 476 ? 114.226 -12.796 -15.955 1.00 39.57 456 ARG E N 1
ATOM 13517 C CA . ARG E 1 476 ? 114.719 -13.348 -17.207 1.00 40.45 456 ARG E CA 1
ATOM 13518 C C . ARG E 1 476 ? 113.863 -12.847 -18.362 1.00 41.68 456 ARG E C 1
ATOM 13519 O O . ARG E 1 476 ? 112.632 -12.905 -18.300 1.00 41.88 456 ARG E O 1
ATOM 13527 N N . VAL E 1 477 ? 114.520 -12.355 -19.414 1.00 42.65 457 VAL E N 1
ATOM 13528 C CA . VAL E 1 477 ? 113.804 -11.814 -20.562 1.00 45.57 457 VAL E CA 1
ATOM 13529 C C . VAL E 1 477 ? 113.053 -12.933 -21.270 1.00 46.92 457 VAL E C 1
ATOM 13530 O O . VAL E 1 477 ? 113.600 -14.017 -21.512 1.00 44.61 457 VAL E O 1
ATOM 13534 N N . CYS E 1 478 ? 111.785 -12.678 -21.590 1.00 49.93 458 CYS E N 1
ATOM 13535 C CA . CYS E 1 478 ? 110.968 -13.649 -22.307 1.00 50.89 458 CYS E CA 1
ATOM 13536 C C . CYS E 1 478 ? 111.568 -13.942 -23.677 1.00 47.25 458 CYS E C 1
ATOM 13537 O O . CYS E 1 478 ? 111.894 -13.024 -24.434 1.00 49.06 458 CYS E O 1
ATOM 13540 N N . SER E 1 479 ? 111.718 -15.229 -23.992 1.00 47.53 459 SER E N 1
ATOM 13541 C CA . SER E 1 479 ? 112.345 -15.625 -25.246 1.00 52.02 459 SER E CA 1
ATOM 13542 C C . SER E 1 479 ? 111.438 -15.417 -26.453 1.00 57.45 459 SER E C 1
ATOM 13543 O O . SER E 1 479 ? 111.938 -15.348 -27.582 1.00 69.27 459 SER E O 1
ATOM 13546 N N . GLU E 1 480 ? 110.125 -15.304 -26.243 1.00 51.45 460 GLU E N 1
ATOM 13547 C CA . GLU E 1 480 ? 109.200 -15.203 -27.366 1.00 54.94 460 GLU E CA 1
ATOM 13548 C C . GLU E 1 480 ? 109.059 -13.769 -27.866 1.00 58.87 460 GLU E C 1
ATOM 13549 O O . GLU E 1 480 ? 108.921 -13.545 -29.073 1.00 56.37 460 GLU E O 1
ATOM 13551 N N . CYS E 1 481 ? 109.094 -12.787 -26.964 1.00 58.99 461 CYS E N 1
ATOM 13552 C CA . CYS E 1 481 ? 108.919 -11.390 -27.340 1.00 56.70 461 CYS E CA 1
ATOM 13553 C C . CYS E 1 481 ? 110.198 -10.576 -27.176 1.00 53.59 461 CYS E C 1
ATOM 13554 O O . CYS E 1 481 ? 110.136 -9.345 -27.102 1.00 55.14 461 CYS E O 1
ATOM 13557 N N . LYS E 1 482 ? 111.354 -11.233 -27.132 1.00 56.20 462 LYS E N 1
ATOM 13558 C CA . LYS E 1 482 ? 112.608 -10.514 -26.952 1.00 59.92 462 LYS E CA 1
ATOM 13559 C C . LYS E 1 482 ? 113.003 -9.789 -28.234 1.00 62.69 462 LYS E C 1
ATOM 13560 O O . LYS E 1 482 ? 112.969 -10.365 -29.327 1.00 62.47 462 LYS E O 1
ATOM 13563 N N . GLN E 1 483 ? 113.366 -8.517 -28.096 1.00 62.87 463 GLN E N 1
ATOM 13564 C CA . GLN E 1 483 ? 113.818 -7.670 -29.187 1.00 65.65 463 GLN E CA 1
ATOM 13565 C C . GLN E 1 483 ? 115.071 -6.924 -28.759 1.00 66.63 463 GLN E C 1
ATOM 13566 O O . GLN E 1 483 ? 115.268 -6.669 -27.566 1.00 62.62 463 GLN E O 1
ATOM 13572 N N . PRO E 1 484 ? 115.943 -6.572 -29.704 1.00 70.23 464 PRO E N 1
ATOM 13573 C CA . PRO E 1 484 ? 117.085 -5.718 -29.361 1.00 68.67 464 PRO E CA 1
ATOM 13574 C C . PRO E 1 484 ? 116.627 -4.344 -28.894 1.00 64.33 464 PRO E C 1
ATOM 13575 O O . PRO E 1 484 ? 115.609 -3.816 -29.346 1.00 66.83 464 PRO E O 1
ATOM 13579 N N . GLU E 1 485 ? 117.395 -3.768 -27.972 1.00 56.82 465 GLU E N 1
ATOM 13580 C CA . GLU E 1 485 ? 117.113 -2.454 -27.409 1.00 57.64 465 GLU E CA 1
ATOM 13581 C C . GLU E 1 485 ? 118.314 -1.545 -27.622 1.00 62.22 465 GLU E C 1
ATOM 13582 O O . GLU E 1 485 ? 119.454 -1.942 -27.355 1.00 67.68 465 GLU E O 1
ATOM 13588 N N . GLU E 1 486 ? 118.056 -0.324 -28.092 1.00 63.22 466 GLU E N 1
ATOM 13589 C CA . GLU E 1 486 ? 119.119 0.624 -28.424 1.00 65.69 466 GLU E CA 1
ATOM 13590 C C . GLU E 1 486 ? 119.579 1.332 -27.152 1.00 64.06 466 GLU E C 1
ATOM 13591 O O . GLU E 1 486 ? 119.165 2.448 -26.829 1.00 65.10 466 GLU E O 1
ATOM 13593 N N . ILE E 1 487 ? 120.460 0.660 -26.418 1.00 58.76 467 ILE E N 1
ATOM 13594 C CA . ILE E 1 487 ? 121.129 1.262 -25.267 1.00 58.16 467 ILE E CA 1
ATOM 13595 C C . ILE E 1 487 ? 122.403 1.931 -25.768 1.00 63.32 467 ILE E C 1
ATOM 13596 O O . ILE E 1 487 ? 123.198 1.291 -26.472 1.00 61.54 467 ILE E O 1
ATOM 13601 N N . PRO E 1 488 ? 122.633 3.205 -25.448 1.00 66.10 468 PRO E N 1
ATOM 13602 C CA . PRO E 1 488 ? 123.847 3.875 -25.933 1.00 69.47 468 PRO E CA 1
ATOM 13603 C C . PRO E 1 488 ? 125.097 3.214 -25.375 1.00 68.82 468 PRO E C 1
ATOM 13604 O O . PRO E 1 488 ? 125.113 2.734 -24.241 1.00 67.25 468 PRO E O 1
ATOM 13608 N N . ILE E 1 489 ? 126.152 3.185 -26.196 1.00 66.58 469 ILE E N 1
ATOM 13609 C CA . ILE E 1 489 ? 127.403 2.562 -25.773 1.00 67.09 469 ILE E CA 1
ATOM 13610 C C . ILE E 1 489 ? 127.932 3.234 -24.512 1.00 69.65 469 ILE E C 1
ATOM 13611 O O . ILE E 1 489 ? 128.470 2.572 -23.618 1.00 61.29 469 ILE E O 1
ATOM 13615 N N . GLN E 1 490 ? 127.762 4.555 -24.410 1.00 71.75 470 GLN E N 1
ATOM 13616 C CA . GLN E 1 490 ? 128.250 5.281 -23.241 1.00 68.00 470 GLN E CA 1
ATOM 13617 C C . GLN E 1 490 ? 127.535 4.838 -21.971 1.00 66.61 470 GLN E C 1
ATOM 13618 O O . GLN E 1 490 ? 128.147 4.769 -20.898 1.00 63.08 470 GLN E O 1
ATOM 13624 N N . ALA E 1 491 ? 126.237 4.545 -22.068 1.00 65.65 471 ALA E N 1
ATOM 13625 C CA . ALA E 1 491 ? 125.508 4.046 -20.907 1.00 60.93 471 ALA E CA 1
ATOM 13626 C C . ALA E 1 491 ? 126.079 2.715 -20.438 1.00 60.32 471 ALA E C 1
ATOM 13627 O O . ALA E 1 491 ? 126.151 2.450 -19.232 1.00 54.81 471 ALA E O 1
ATOM 13628 N N . LEU E 1 492 ? 126.501 1.869 -21.380 1.00 60.36 472 LEU E N 1
ATOM 13629 C CA . LEU E 1 492 ? 127.146 0.615 -21.009 1.00 55.14 472 LEU E CA 1
ATOM 13630 C C . LEU E 1 492 ? 128.468 0.867 -20.297 1.00 55.38 472 LEU E C 1
ATOM 13631 O O . LEU E 1 492 ? 128.803 0.173 -19.329 1.00 53.78 472 LEU E O 1
ATOM 13636 N N . ILE E 1 493 ? 129.228 1.865 -20.754 1.00 58.67 473 ILE E N 1
ATOM 13637 C CA . ILE E 1 493 ? 130.523 2.153 -20.142 1.00 60.12 473 ILE E CA 1
ATOM 13638 C C . ILE E 1 493 ? 130.338 2.593 -18.696 1.00 60.97 473 ILE E C 1
ATOM 13639 O O . ILE E 1 493 ? 131.091 2.185 -17.805 1.00 62.36 473 ILE E O 1
ATOM 13644 N N . ASP E 1 494 ? 129.330 3.431 -18.441 1.00 59.34 474 ASP E N 1
ATOM 13645 C CA . ASP E 1 494 ? 129.056 3.861 -17.074 1.00 59.82 474 ASP E CA 1
ATOM 13646 C C . ASP E 1 494 ? 128.632 2.686 -16.202 1.00 57.77 474 ASP E C 1
ATOM 13647 O O . ASP E 1 494 ? 128.992 2.618 -15.021 1.00 56.97 474 ASP E O 1
ATOM 13652 N N . ALA E 1 495 ? 127.867 1.749 -16.767 1.00 52.19 475 ALA E N 1
ATOM 13653 C CA . ALA E 1 495 ? 127.423 0.586 -16.008 1.00 53.39 475 ALA E CA 1
ATOM 13654 C C . ALA E 1 495 ? 128.557 -0.391 -15.726 1.00 55.55 475 ALA E C 1
ATOM 13655 O O . ALA E 1 495 ? 128.443 -1.204 -14.803 1.00 47.56 475 ALA E O 1
ATOM 13657 N N . GLY E 1 496 ? 129.640 -0.335 -16.498 1.00 60.09 476 GLY E N 1
ATOM 13658 C CA . GLY E 1 496 ? 130.783 -1.189 -16.243 1.00 57.27 476 GLY E CA 1
ATOM 13659 C C . GLY E 1 496 ? 131.278 -1.959 -17.450 1.00 54.62 476 GLY E C 1
ATOM 13660 O O . GLY E 1 496 ? 132.238 -2.727 -17.345 1.00 54.76 476 GLY E O 1
ATOM 13661 N N . VAL E 1 497 ? 130.637 -1.768 -18.603 1.00 52.37 477 VAL E N 1
ATOM 13662 C CA . VAL E 1 497 ? 131.071 -2.454 -19.813 1.00 57.24 477 VAL E CA 1
ATOM 13663 C C . VAL E 1 497 ? 132.373 -1.842 -20.309 1.00 62.96 477 VAL E C 1
ATOM 13664 O O . VAL E 1 497 ? 132.546 -0.615 -20.314 1.00 63.22 477 VAL E O 1
ATOM 13668 N N . SER E 1 498 ? 133.302 -2.703 -20.710 1.00 64.09 478 SER E N 1
ATOM 13669 C CA . SER E 1 498 ? 134.557 -2.243 -21.283 1.00 66.67 478 SER E CA 1
ATOM 13670 C C . SER E 1 498 ? 134.287 -1.447 -22.556 1.00 69.40 478 SER E C 1
ATOM 13671 O O . SER E 1 498 ? 133.484 -1.880 -23.395 1.00 69.55 478 SER E O 1
ATOM 13674 N N . PRO E 1 499 ? 134.917 -0.282 -22.733 1.00 69.36 479 PRO E N 1
ATOM 13675 C CA . PRO E 1 499 ? 134.766 0.439 -24.008 1.00 72.79 479 PRO E CA 1
ATOM 13676 C C . PRO E 1 499 ? 135.145 -0.405 -25.211 1.00 79.55 479 PRO E C 1
ATOM 13677 O O . PRO E 1 499 ? 134.458 -0.357 -26.240 1.00 79.38 479 PRO E O 1
ATOM 13681 N N . ASP E 1 500 ? 136.218 -1.193 -25.103 1.00 84.67 480 ASP E N 1
ATOM 13682 C CA . ASP E 1 500 ? 136.567 -2.121 -26.175 1.00 85.58 480 ASP E CA 1
ATOM 13683 C C . ASP E 1 500 ? 135.465 -3.145 -26.413 1.00 83.74 480 ASP E C 1
ATOM 13684 O O . ASP E 1 500 ? 135.283 -3.614 -27.543 1.00 85.07 480 ASP E O 1
ATOM 13686 N N . GLU E 1 501 ? 134.735 -3.521 -25.363 1.00 79.21 481 GLU E N 1
ATOM 13687 C CA . GLU E 1 501 ? 133.676 -4.521 -25.474 1.00 77.47 481 GLU E CA 1
ATOM 13688 C C . GLU E 1 501 ? 132.367 -3.959 -26.016 1.00 78.27 481 GLU E C 1
ATOM 13689 O O . GLU E 1 501 ? 131.489 -4.736 -26.421 1.00 77.70 481 GLU E O 1
ATOM 13690 N N . GLY E 1 502 ? 132.204 -2.642 -26.007 1.00 80.28 482 GLY E N 1
ATOM 13691 C CA . GLY E 1 502 ? 130.911 -1.996 -26.095 1.00 79.05 482 GLY E CA 1
ATOM 13692 C C . GLY E 1 502 ? 130.204 -2.030 -27.432 1.00 78.67 482 GLY E C 1
ATOM 13693 O O . GLY E 1 502 ? 128.979 -2.189 -27.497 1.00 83.06 482 GLY E O 1
ATOM 13694 N N . PRO E 1 503 ? 130.952 -1.894 -28.529 1.00 74.46 483 PRO E N 1
ATOM 13695 C CA . PRO E 1 503 ? 130.325 -2.027 -29.846 1.00 73.39 483 PRO E CA 1
ATOM 13696 C C . PRO E 1 503 ? 129.646 -3.374 -30.005 1.00 75.91 483 PRO E C 1
ATOM 13697 O O . PRO E 1 503 ? 128.670 -3.490 -30.749 1.00 80.18 483 PRO E O 1
ATOM 13699 N N . SER E 1 504 ? 130.131 -4.390 -29.285 1.00 74.18 484 SER E N 1
ATOM 13700 C CA . SER E 1 504 ? 129.664 -5.757 -29.502 1.00 70.29 484 SER E CA 1
ATOM 13701 C C . SER E 1 504 ? 128.313 -6.022 -28.843 1.00 69.18 484 SER E C 1
ATOM 13702 O O . SER E 1 504 ? 127.499 -6.784 -29.373 1.00 71.85 484 SER E O 1
ATOM 13704 N N . TYR E 1 505 ? 128.063 -5.408 -27.686 1.00 66.85 485 TYR E N 1
ATOM 13705 C CA . TYR E 1 505 ? 126.921 -5.791 -26.863 1.00 60.73 485 TYR E CA 1
ATOM 13706 C C . TYR E 1 505 ? 125.595 -5.552 -27.576 1.00 60.02 485 TYR E C 1
ATOM 13707 O O . TYR E 1 505 ? 125.386 -4.515 -28.213 1.00 59.15 485 TYR E O 1
ATOM 13710 N N . VAL E 1 506 ? 124.689 -6.521 -27.450 1.00 57.59 486 VAL E N 1
ATOM 13711 C CA . VAL E 1 506 ? 123.331 -6.432 -27.985 1.00 60.99 486 VAL E CA 1
ATOM 13712 C C . VAL E 1 506 ? 122.379 -6.628 -26.811 1.00 60.39 486 VAL E C 1
ATOM 13713 O O . VAL E 1 506 ? 122.117 -7.763 -26.393 1.00 61.25 486 VAL E O 1
ATOM 13717 N N . CYS E 1 507 ? 121.864 -5.527 -26.270 1.00 58.87 487 CYS E N 1
ATOM 13718 C CA . CYS E 1 507 ? 120.931 -5.591 -25.154 1.00 57.59 487 CYS E CA 1
ATOM 13719 C C . CYS E 1 507 ? 119.549 -5.986 -25.655 1.00 59.19 487 CYS E C 1
ATOM 13720 O O . CYS E 1 507 ? 119.073 -5.461 -26.666 1.00 55.65 487 CYS E O 1
ATOM 13723 N N . TYR E 1 508 ? 118.908 -6.910 -24.949 1.00 50.77 488 TYR E N 1
ATOM 13724 C CA . TYR E 1 508 ? 117.577 -7.373 -25.306 1.00 52.60 488 TYR E CA 1
ATOM 13725 C C . TYR E 1 508 ? 116.566 -6.962 -24.243 1.00 56.46 488 TYR E C 1
ATOM 13726 O O . TYR E 1 508 ? 116.911 -6.695 -23.088 1.00 52.76 488 TYR E O 1
ATOM 13735 N N . LYS E 1 509 ? 115.303 -6.902 -24.658 1.00 58.77 489 LYS E N 1
ATOM 13736 C CA . LYS E 1 509 ? 114.202 -6.611 -23.754 1.00 58.25 489 LYS E CA 1
ATOM 13737 C C . LYS E 1 509 ? 112.942 -7.260 -24.301 1.00 59.12 489 LYS E C 1
ATOM 13738 O O . LYS E 1 509 ? 112.823 -7.515 -25.502 1.00 50.84 489 LYS E O 1
ATOM 13740 N N . GLY E 1 510 ? 112.002 -7.532 -23.400 1.00 58.61 490 GLY E N 1
ATOM 13741 C CA . GLY E 1 510 ? 110.740 -8.150 -23.761 1.00 55.95 490 GLY E CA 1
ATOM 13742 C C . GLY E 1 510 ? 109.658 -7.102 -23.947 1.00 53.52 490 GLY E C 1
ATOM 13743 O O . GLY E 1 510 ? 109.421 -6.273 -23.065 1.00 51.67 490 GLY E O 1
ATOM 13744 N N . THR E 1 511 ? 109.007 -7.150 -25.110 1.00 54.77 491 THR E N 1
ATOM 13745 C CA . THR E 1 511 ? 107.911 -6.234 -25.400 1.00 54.59 491 THR E CA 1
ATOM 13746 C C . THR E 1 511 ? 106.606 -6.654 -24.740 1.00 52.19 491 THR E C 1
ATOM 13747 O O . THR E 1 511 ? 105.690 -5.832 -24.628 1.00 52.97 491 THR E O 1
ATOM 13751 N N . GLY E 1 512 ? 106.502 -7.905 -24.300 1.00 51.18 492 GLY E N 1
ATOM 13752 C CA . GLY E 1 512 ? 105.279 -8.394 -23.697 1.00 51.01 492 GLY E CA 1
ATOM 13753 C C . GLY E 1 512 ? 104.433 -9.195 -24.664 1.00 53.25 492 GLY E C 1
ATOM 13754 O O . GLY E 1 512 ? 104.205 -8.771 -25.801 1.00 56.62 492 GLY E O 1
ATOM 13755 N N . CYS E 1 513 ? 103.967 -10.359 -24.225 1.00 54.30 493 CYS E N 1
ATOM 13756 C CA . CYS E 1 513 ? 103.131 -11.221 -25.051 1.00 59.91 493 CYS E CA 1
ATOM 13757 C C . CYS E 1 513 ? 102.297 -12.101 -24.126 1.00 64.41 493 CYS E C 1
ATOM 13758 O O . CYS E 1 513 ? 102.287 -11.912 -22.905 1.00 67.21 493 CYS E O 1
ATOM 13761 N N . VAL E 1 514 ? 101.590 -13.070 -24.713 1.00 65.33 494 VAL E N 1
ATOM 13762 C CA . VAL E 1 514 ? 100.724 -13.936 -23.919 1.00 64.62 494 VAL E CA 1
ATOM 13763 C C . VAL E 1 514 ? 101.544 -14.884 -23.052 1.00 63.57 494 VAL E C 1
ATOM 13764 O O . VAL E 1 514 ? 101.106 -15.274 -21.963 1.00 63.51 494 VAL E O 1
ATOM 13766 N N . LYS E 1 515 ? 102.736 -15.269 -23.507 1.00 62.88 495 LYS E N 1
ATOM 13767 C CA . LYS E 1 515 ? 103.547 -16.240 -22.783 1.00 62.93 495 LYS E CA 1
ATOM 13768 C C . LYS E 1 515 ? 104.215 -15.663 -21.542 1.00 63.35 495 LYS E C 1
ATOM 13769 O O . LYS E 1 515 ? 104.732 -16.433 -20.725 1.00 62.48 495 LYS E O 1
ATOM 13771 N N . CYS E 1 516 ? 104.222 -14.336 -21.378 1.00 61.34 496 CYS E N 1
ATOM 13772 C CA . CYS E 1 516 ? 104.882 -13.697 -20.245 1.00 57.22 496 CYS E CA 1
ATOM 13773 C C . CYS E 1 516 ? 103.942 -12.771 -19.481 1.00 59.33 496 CYS E C 1
ATOM 13774 O O . CYS E 1 516 ? 104.410 -11.939 -18.696 1.00 53.13 496 CYS E O 1
ATOM 13777 N N . ASN E 1 517 ? 102.631 -12.895 -19.700 1.00 63.31 497 ASN E N 1
ATOM 13778 C CA . ASN E 1 517 ? 101.630 -12.038 -19.061 1.00 66.37 497 ASN E CA 1
ATOM 13779 C C . ASN E 1 517 ? 101.911 -10.558 -19.320 1.00 62.81 497 ASN E C 1
ATOM 13780 O O . ASN E 1 517 ? 101.739 -9.713 -18.440 1.00 64.14 497 ASN E O 1
ATOM 13785 N N . ASN E 1 518 ? 102.360 -10.251 -20.537 1.00 58.05 498 ASN E N 1
ATOM 13786 C CA . ASN E 1 518 ? 102.605 -8.896 -21.029 1.00 59.53 498 ASN E CA 1
ATOM 13787 C C . ASN E 1 518 ? 103.707 -8.167 -20.267 1.00 55.96 498 ASN E C 1
ATOM 13788 O O . ASN E 1 518 ? 103.838 -6.943 -20.403 1.00 53.10 498 ASN E O 1
ATOM 13793 N N . THR E 1 519 ? 104.516 -8.877 -19.480 1.00 52.99 499 THR E N 1
ATOM 13794 C CA . THR E 1 519 ? 105.551 -8.235 -18.678 1.00 51.56 499 THR E CA 1
ATOM 13795 C C . THR E 1 519 ? 106.908 -8.178 -19.367 1.00 46.93 499 THR E C 1
ATOM 13796 O O . THR E 1 519 ? 107.790 -7.449 -18.899 1.00 49.70 499 THR E O 1
ATOM 13800 N N . GLY E 1 520 ? 107.104 -8.923 -20.452 1.00 46.90 500 GLY E N 1
ATOM 13801 C CA . GLY E 1 520 ? 108.408 -9.014 -21.071 1.00 46.82 500 GLY E CA 1
ATOM 13802 C C . GLY E 1 520 ? 109.418 -9.844 -20.313 1.00 45.43 500 GLY E C 1
ATOM 13803 O O . GLY E 1 520 ? 110.578 -9.913 -20.736 1.00 46.26 500 GLY E O 1
ATOM 13804 N N . TYR E 1 521 ? 109.023 -10.468 -19.205 1.00 44.42 501 TYR E N 1
ATOM 13805 C CA . TYR E 1 521 ? 109.898 -11.335 -18.435 1.00 43.18 501 TYR E CA 1
ATOM 13806 C C . TYR E 1 521 ? 109.189 -12.647 -18.137 1.00 44.07 501 TYR E C 1
ATOM 13807 O O . TYR E 1 521 ? 107.959 -12.710 -18.070 1.00 46.57 501 TYR E O 1
ATOM 13816 N N . LYS E 1 522 ? 109.987 -13.695 -17.951 1.00 43.98 502 LYS E N 1
ATOM 13817 C CA . LYS E 1 522 ? 109.479 -15.001 -17.548 1.00 47.08 502 LYS E CA 1
ATOM 13818 C C . LYS E 1 522 ? 110.606 -15.736 -16.845 1.00 41.45 502 LYS E C 1
ATOM 13819 O O . LYS E 1 522 ? 111.650 -15.994 -17.452 1.00 41.22 502 LYS E O 1
ATOM 13822 N N . GLY E 1 523 ? 110.400 -16.067 -15.572 1.00 40.18 503 GLY E N 1
ATOM 13823 C CA . GLY E 1 523 ? 111.448 -16.664 -14.772 1.00 39.59 503 GLY E CA 1
ATOM 13824 C C . GLY E 1 523 ? 112.476 -15.638 -14.341 1.00 40.76 503 GLY E C 1
ATOM 13825 O O . GLY E 1 523 ? 112.403 -14.451 -14.665 1.00 38.83 503 GLY E O 1
ATOM 13826 N N . ARG E 1 524 ? 113.465 -16.112 -13.587 1.00 38.32 504 ARG E N 1
ATOM 13827 C CA . ARG E 1 524 ? 114.510 -15.238 -13.080 1.00 42.03 504 ARG E CA 1
ATOM 13828 C C . ARG E 1 524 ? 115.865 -15.919 -13.206 1.00 42.13 504 ARG E C 1
ATOM 13829 O O . ARG E 1 524 ? 115.964 -17.133 -13.401 1.00 41.68 504 ARG E O 1
ATOM 13837 N N . VAL E 1 525 ? 116.912 -15.105 -13.097 1.00 41.29 505 VAL E N 1
ATOM 13838 C CA . VAL E 1 525 ? 118.294 -15.555 -13.221 1.00 39.91 505 VAL E CA 1
ATOM 13839 C C . VAL E 1 525 ? 119.106 -14.903 -12.110 1.00 38.91 505 VAL E C 1
ATOM 13840 O O . VAL E 1 525 ? 118.867 -13.745 -11.750 1.00 42.05 505 VAL E O 1
ATOM 13844 N N . GLY E 1 526 ? 120.058 -15.651 -11.558 1.00 35.42 506 GLY E N 1
ATOM 13845 C CA . GLY E 1 526 ? 120.853 -15.165 -10.446 1.00 35.66 506 GLY E CA 1
ATOM 13846 C C . GLY E 1 526 ? 122.129 -14.473 -10.902 1.00 36.92 506 GLY E C 1
ATOM 13847 O O . GLY E 1 526 ? 122.797 -14.915 -11.835 1.00 35.97 506 GLY E O 1
ATOM 13848 N N . PHE E 1 527 ? 122.445 -13.367 -10.232 1.00 34.91 507 PHE E N 1
ATOM 13849 C CA . PHE E 1 527 ? 123.728 -12.689 -10.371 1.00 37.85 507 PHE E CA 1
ATOM 13850 C C . PHE E 1 527 ? 124.574 -13.048 -9.157 1.00 38.48 507 PHE E C 1
ATOM 13851 O O . PHE E 1 527 ? 124.207 -12.714 -8.027 1.00 38.75 507 PHE E O 1
ATOM 13859 N N . TYR E 1 528 ? 125.698 -13.720 -9.383 1.00 34.95 508 TYR E N 1
ATOM 13860 C CA . TYR E 1 528 ? 126.480 -14.293 -8.297 1.00 36.09 508 TYR E CA 1
ATOM 13861 C C . TYR E 1 528 ? 127.833 -13.609 -8.159 1.00 34.82 508 TYR E C 1
ATOM 13862 O O . TYR E 1 528 ? 128.484 -13.276 -9.154 1.00 37.54 508 TYR E O 1
ATOM 13871 N N . GLN E 1 529 ? 128.240 -13.402 -6.909 1.00 37.79 509 GLN E N 1
ATOM 13872 C CA . GLN E 1 529 ? 129.613 -13.070 -6.554 1.00 40.08 509 GLN E CA 1
ATOM 13873 C C . GLN E 1 529 ? 130.073 -14.096 -5.532 1.00 33.91 509 GLN E C 1
ATOM 13874 O O . GLN E 1 529 ? 129.507 -14.175 -4.438 1.00 38.60 509 GLN E O 1
ATOM 13880 N N . VAL E 1 530 ? 131.078 -14.888 -5.888 1.00 34.54 510 VAL E N 1
ATOM 13881 C CA . VAL E 1 530 ? 131.565 -15.971 -5.043 1.00 34.14 510 VAL E CA 1
ATOM 13882 C C . VAL E 1 530 ? 132.988 -15.627 -4.628 1.00 34.79 510 VAL E C 1
ATOM 13883 O O . VAL E 1 530 ? 133.907 -15.630 -5.456 1.00 35.86 510 VAL E O 1
ATOM 13887 N N . MET E 1 531 ? 133.174 -15.332 -3.344 1.00 34.01 511 MET E N 1
ATOM 13888 C CA . MET E 1 531 ? 134.463 -14.879 -2.822 1.00 39.35 511 MET E CA 1
ATOM 13889 C C . MET E 1 531 ? 135.017 -15.892 -1.832 1.00 39.70 511 MET E C 1
ATOM 13890 O O . MET E 1 531 ? 134.599 -15.911 -0.660 1.00 35.83 511 MET E O 1
ATOM 13895 N N . PRO E 1 532 ? 135.945 -16.750 -2.244 1.00 39.13 512 PRO E N 1
ATOM 13896 C CA . PRO E 1 532 ? 136.625 -17.611 -1.273 1.00 37.16 512 PRO E CA 1
ATOM 13897 C C . PRO E 1 532 ? 137.571 -16.798 -0.405 1.00 35.64 512 PRO E C 1
ATOM 13898 O O . PRO E 1 532 ? 138.088 -15.755 -0.814 1.00 37.61 512 PRO E O 1
ATOM 13902 N N . MET E 1 533 ? 137.787 -17.284 0.817 1.00 37.73 513 MET E N 1
ATOM 13903 C CA . MET E 1 533 ? 138.675 -16.617 1.769 1.00 41.05 513 MET E CA 1
ATOM 13904 C C . MET E 1 533 ? 140.126 -16.946 1.412 1.00 39.77 513 MET E C 1
ATOM 13905 O O . MET E 1 533 ? 140.807 -17.743 2.061 1.00 41.44 513 MET E O 1
ATOM 13910 N N . LEU E 1 534 ? 140.592 -16.314 0.339 1.00 40.62 514 LEU E N 1
ATOM 13911 C CA . LEU E 1 534 ? 141.967 -16.483 -0.100 1.00 44.65 514 LEU E CA 1
ATOM 13912 C C . LEU E 1 534 ? 142.923 -15.821 0.888 1.00 47.38 514 LEU E C 1
ATOM 13913 O O . LEU E 1 534 ? 142.535 -14.972 1.695 1.00 43.98 514 LEU E O 1
ATOM 13918 N N . GLU E 1 535 ? 144.195 -16.223 0.816 1.00 53.36 515 GLU E N 1
ATOM 13919 C CA . GLU E 1 535 ? 145.179 -15.736 1.779 1.00 52.96 515 GLU E CA 1
ATOM 13920 C C . GLU E 1 535 ? 145.337 -14.221 1.703 1.00 49.37 515 GLU E C 1
ATOM 13921 O O . GLU E 1 535 ? 145.477 -13.554 2.736 1.00 48.43 515 GLU E O 1
ATOM 13927 N N . GLU E 1 536 ? 145.318 -13.656 0.491 1.00 44.36 516 GLU E N 1
ATOM 13928 C CA . GLU E 1 536 ? 145.437 -12.207 0.354 1.00 44.33 516 GLU E CA 1
ATOM 13929 C C . GLU E 1 536 ? 144.289 -11.491 1.054 1.00 41.68 516 GLU E C 1
ATOM 13930 O O . GLU E 1 536 ? 144.495 -10.461 1.706 1.00 45.98 516 GLU E O 1
ATOM 13936 N N . ILE E 1 537 ? 143.072 -12.023 0.931 1.00 40.26 517 ILE E N 1
ATOM 13937 C CA . ILE E 1 537 ? 141.926 -11.423 1.607 1.00 40.35 517 ILE E CA 1
ATOM 13938 C C . ILE E 1 537 ? 142.041 -11.605 3.115 1.00 44.08 517 ILE E C 1
ATOM 13939 O O . ILE E 1 537 ? 141.764 -10.681 3.889 1.00 37.93 517 ILE E O 1
ATOM 13944 N N . ARG E 1 538 ? 142.455 -12.796 3.555 1.00 49.13 518 ARG E N 1
ATOM 13945 C CA . ARG E 1 538 ? 142.641 -13.039 4.982 1.00 47.57 518 ARG E CA 1
ATOM 13946 C C . ARG E 1 538 ? 143.698 -12.111 5.567 1.00 41.13 518 ARG E C 1
ATOM 13947 O O . ARG E 1 538 ? 143.543 -11.607 6.686 1.00 40.30 518 ARG E O 1
ATOM 13955 N N . GLU E 1 539 ? 144.779 -11.868 4.822 1.00 42.21 519 GLU E N 1
ATOM 13956 C CA . GLU E 1 539 ? 145.820 -10.966 5.306 1.00 48.15 519 GLU E CA 1
ATOM 13957 C C . GLU E 1 539 ? 145.301 -9.537 5.426 1.00 48.75 519 GLU E C 1
ATOM 13958 O O . GLU E 1 539 ? 145.673 -8.813 6.356 1.00 41.79 519 GLU E O 1
ATOM 13961 N N . LEU E 1 540 ? 144.441 -9.113 4.494 1.00 41.10 520 LEU E N 1
ATOM 13962 C CA . LEU E 1 540 ? 143.862 -7.776 4.578 1.00 43.04 520 LEU E CA 1
ATOM 13963 C C . LEU E 1 540 ? 142.970 -7.621 5.802 1.00 42.13 520 LEU E C 1
ATOM 13964 O O . LEU E 1 540 ? 142.910 -6.535 6.389 1.00 42.48 520 LEU E O 1
ATOM 13969 N N . ILE E 1 541 ? 142.264 -8.684 6.195 1.00 43.43 521 ILE E N 1
ATOM 13970 C CA . ILE E 1 541 ? 141.399 -8.608 7.367 1.00 46.61 521 ILE E CA 1
ATOM 13971 C C . ILE E 1 541 ? 142.225 -8.401 8.632 1.00 47.14 521 ILE E C 1
ATOM 13972 O O . ILE E 1 541 ? 141.851 -7.616 9.513 1.00 48.48 521 ILE E O 1
ATOM 13977 N N . LEU E 1 542 ? 143.365 -9.087 8.739 1.00 44.97 522 LEU E N 1
ATOM 13978 C CA . LEU E 1 542 ? 144.206 -8.953 9.924 1.00 45.78 522 LEU E CA 1
ATOM 13979 C C . LEU E 1 542 ? 144.843 -7.574 10.039 1.00 55.32 522 LEU E C 1
ATOM 13980 O O . LEU E 1 542 ? 145.316 -7.215 11.123 1.00 63.33 522 LEU E O 1
ATOM 13985 N N . ASN E 1 543 ? 144.863 -6.792 8.960 1.00 55.47 523 ASN E N 1
ATOM 13986 C CA . ASN E 1 543 ? 145.424 -5.447 8.984 1.00 55.78 523 ASN E CA 1
ATOM 13987 C C . ASN E 1 543 ? 144.353 -4.363 8.968 1.00 52.67 523 ASN E C 1
ATOM 13988 O O . ASN E 1 543 ? 144.678 -3.186 8.781 1.00 56.14 523 ASN E O 1
ATOM 13993 N N . GLY E 1 544 ? 143.090 -4.729 9.159 1.00 47.53 524 GLY E N 1
ATOM 13994 C CA . GLY E 1 544 ? 142.025 -3.746 9.259 1.00 49.11 524 GLY E CA 1
ATOM 13995 C C . GLY E 1 544 ? 141.695 -3.028 7.969 1.00 51.12 524 GLY E C 1
ATOM 13996 O O . GLY E 1 544 ? 141.366 -1.834 7.996 1.00 51.69 524 GLY E O 1
ATOM 13997 N N . ALA E 1 545 ? 141.769 -3.723 6.838 1.00 50.15 525 ALA E N 1
ATOM 13998 C CA . ALA E 1 545 ? 141.425 -3.113 5.562 1.00 51.06 525 ALA E CA 1
ATOM 13999 C C . ALA E 1 545 ? 139.919 -2.898 5.462 1.00 47.05 525 ALA E C 1
ATOM 14000 O O . ALA E 1 545 ? 139.119 -3.683 5.980 1.00 43.37 525 ALA E O 1
ATOM 14002 N N . ASN E 1 546 ? 139.533 -1.818 4.787 1.00 49.05 526 ASN E N 1
ATOM 14003 C CA . ASN E 1 546 ? 138.123 -1.494 4.639 1.00 49.41 526 ASN E CA 1
ATOM 14004 C C . ASN E 1 546 ? 137.511 -2.303 3.496 1.00 47.05 526 ASN E C 1
ATOM 14005 O O . ASN E 1 546 ? 138.182 -3.091 2.822 1.00 46.57 526 ASN E O 1
ATOM 14010 N N . THR E 1 547 ? 136.210 -2.097 3.274 1.00 45.78 527 THR E N 1
ATOM 14011 C CA . THR E 1 547 ? 135.499 -2.847 2.243 1.00 43.51 527 THR E CA 1
ATOM 14012 C C . THR E 1 547 ? 136.038 -2.535 0.853 1.00 47.14 527 THR E C 1
ATOM 14013 O O . THR E 1 547 ? 136.133 -3.427 0.002 1.00 50.05 527 THR E O 1
ATOM 14017 N N . ALA E 1 548 ? 136.395 -1.273 0.602 1.00 41.80 528 ALA E N 1
ATOM 14018 C CA . ALA E 1 548 ? 136.876 -0.890 -0.722 1.00 45.98 528 ALA E CA 1
ATOM 14019 C C . ALA E 1 548 ? 138.178 -1.603 -1.067 1.00 46.73 528 ALA E C 1
ATOM 14020 O O . ALA E 1 548 ? 138.357 -2.072 -2.197 1.00 44.02 528 ALA E O 1
ATOM 14022 N N . GLU E 1 549 ? 139.098 -1.698 -0.105 1.00 50.56 529 GLU E N 1
ATOM 14023 C CA . GLU E 1 549 ? 140.365 -2.379 -0.356 1.00 51.06 529 GLU E CA 1
ATOM 14024 C C . GLU E 1 549 ? 140.159 -3.876 -0.555 1.00 47.34 529 GLU E C 1
ATOM 14025 O O . GLU E 1 549 ? 140.772 -4.480 -1.443 1.00 46.35 529 GLU E O 1
ATOM 14031 N N . ILE E 1 550 ? 139.299 -4.491 0.261 1.00 48.94 530 ILE E N 1
ATOM 14032 C CA . ILE E 1 550 ? 138.998 -5.911 0.095 1.00 48.83 530 ILE E CA 1
ATOM 14033 C C . ILE E 1 550 ? 138.319 -6.156 -1.246 1.00 40.06 530 ILE E C 1
ATOM 14034 O O . ILE E 1 550 ? 138.597 -7.150 -1.929 1.00 43.07 530 ILE E O 1
ATOM 14039 N N . LYS E 1 551 ? 137.421 -5.253 -1.648 1.00 40.21 531 LYS E N 1
ATOM 14040 C CA . LYS E 1 551 ? 136.771 -5.389 -2.947 1.00 42.71 531 LYS E CA 1
ATOM 14041 C C . LYS E 1 551 ? 137.774 -5.244 -4.084 1.00 44.46 531 LYS E C 1
ATOM 14042 O O . LYS E 1 551 ? 137.750 -6.023 -5.044 1.00 45.03 531 LYS E O 1
ATOM 14048 N N . ARG E 1 552 ? 138.664 -4.252 -3.994 1.00 43.53 532 ARG E N 1
ATOM 14049 C CA . ARG E 1 552 ? 139.672 -4.068 -5.033 1.00 49.79 532 ARG E CA 1
ATOM 14050 C C . ARG E 1 552 ? 140.594 -5.276 -5.128 1.00 46.91 532 ARG E C 1
ATOM 14051 O O . ARG E 1 552 ? 140.975 -5.692 -6.228 1.00 46.39 532 ARG E O 1
ATOM 14054 N N . GLU E 1 553 ? 140.959 -5.860 -3.983 1.00 44.52 533 GLU E N 1
ATOM 14055 C CA . GLU E 1 553 ? 141.833 -7.029 -3.998 1.00 44.66 533 GLU E CA 1
ATOM 14056 C C . GLU E 1 553 ? 141.126 -8.242 -4.591 1.00 47.13 533 GLU E C 1
ATOM 14057 O O . GLU E 1 553 ? 141.714 -8.976 -5.393 1.00 46.91 533 GLU E O 1
ATOM 14063 N N . SER E 1 554 ? 139.867 -8.470 -4.207 1.00 41.98 534 SER E N 1
ATOM 14064 C CA . SER E 1 554 ? 139.123 -9.604 -4.747 1.00 44.57 534 SER E CA 1
ATOM 14065 C C . SER E 1 554 ? 138.952 -9.480 -6.255 1.00 42.42 534 SER E C 1
ATOM 14066 O O . SER E 1 554 ? 139.057 -10.473 -6.984 1.00 42.44 534 SER E O 1
ATOM 14069 N N . MET E 1 555 ? 138.690 -8.265 -6.741 1.00 44.70 535 MET E N 1
ATOM 14070 C CA . MET E 1 555 ? 138.600 -8.050 -8.182 1.00 49.42 535 MET E CA 1
ATOM 14071 C C . MET E 1 555 ? 139.945 -8.289 -8.855 1.00 52.82 535 MET E C 1
ATOM 14072 O O . MET E 1 555 ? 140.007 -8.870 -9.945 1.00 51.83 535 MET E O 1
ATOM 14077 N N . ARG E 1 556 ? 141.033 -7.846 -8.220 1.00 52.71 536 ARG E N 1
ATOM 14078 C CA . ARG E 1 556 ? 142.363 -8.106 -8.759 1.00 55.20 536 ARG E CA 1
ATOM 14079 C C . ARG E 1 556 ? 142.666 -9.597 -8.796 1.00 55.51 536 ARG E C 1
ATOM 14080 O O . ARG E 1 556 ? 143.370 -10.066 -9.697 1.00 56.80 536 ARG E O 1
ATOM 14088 N N . LEU E 1 557 ? 142.143 -10.358 -7.836 1.00 52.57 537 LEU E N 1
ATOM 14089 C CA . LEU E 1 557 ? 142.344 -11.800 -7.812 1.00 51.23 537 LEU E CA 1
ATOM 14090 C C . LEU E 1 557 ? 141.408 -12.545 -8.754 1.00 52.58 537 LEU E C 1
ATOM 14091 O O . LEU E 1 557 ? 141.435 -13.780 -8.776 1.00 56.34 537 LEU E O 1
ATOM 14096 N N . GLY E 1 558 ? 140.590 -11.837 -9.527 1.00 45.86 538 GLY E N 1
ATOM 14097 C CA . GLY E 1 558 ? 139.745 -12.471 -10.519 1.00 45.76 538 GLY E CA 1
ATOM 14098 C C . GLY E 1 558 ? 138.367 -12.871 -10.048 1.00 51.62 538 GLY E C 1
ATOM 14099 O O . GLY E 1 558 ? 137.740 -13.730 -10.676 1.00 47.86 538 GLY E O 1
ATOM 14100 N N . ILE E 1 559 ? 137.870 -12.278 -8.967 1.00 42.45 539 ILE E N 1
ATOM 14101 C CA . ILE E 1 559 ? 136.549 -12.600 -8.438 1.00 42.05 539 ILE E CA 1
ATOM 14102 C C . ILE E 1 559 ? 135.547 -11.624 -9.044 1.00 40.67 539 ILE E C 1
ATOM 14103 O O . ILE E 1 559 ? 135.611 -10.418 -8.795 1.00 40.93 539 ILE E O 1
ATOM 14108 N N . LYS E 1 560 ? 134.620 -12.146 -9.845 1.00 40.49 540 LYS E N 1
ATOM 14109 C CA . LYS E 1 560 ? 133.644 -11.300 -10.516 1.00 40.60 540 LYS E CA 1
ATOM 14110 C C . LYS E 1 560 ? 132.635 -10.740 -9.520 1.00 49.03 540 LYS E C 1
ATOM 14111 O O . LYS E 1 560 ? 132.142 -11.451 -8.640 1.00 37.93 540 LYS E O 1
ATOM 14117 N N . THR E 1 561 ? 132.326 -9.454 -9.666 1.00 45.91 541 THR E N 1
ATOM 14118 C CA . THR E 1 561 ? 131.289 -8.835 -8.858 1.00 38.62 541 THR E CA 1
ATOM 14119 C C . THR E 1 561 ? 129.911 -9.191 -9.413 1.00 38.12 541 THR E C 1
ATOM 14120 O O . THR E 1 561 ? 129.776 -9.813 -10.469 1.00 38.63 541 THR E O 1
ATOM 14124 N N . MET E 1 562 ? 128.872 -8.786 -8.680 1.00 37.24 542 MET E N 1
ATOM 14125 C CA . MET E 1 562 ? 127.512 -9.038 -9.145 1.00 42.89 542 MET E CA 1
ATOM 14126 C C . MET E 1 562 ? 127.170 -8.191 -10.365 1.00 39.84 542 MET E C 1
ATOM 14127 O O . MET E 1 562 ? 126.436 -8.650 -11.247 1.00 38.26 542 MET E O 1
ATOM 14132 N N . ARG E 1 563 ? 127.692 -6.964 -10.437 1.00 39.03 543 ARG E N 1
ATOM 14133 C CA . ARG E 1 563 ? 127.504 -6.149 -11.633 1.00 47.05 543 ARG E CA 1
ATOM 14134 C C . ARG E 1 563 ? 128.133 -6.817 -12.851 1.00 41.32 543 ARG E C 1
ATOM 14135 O O . ARG E 1 563 ? 127.511 -6.906 -13.916 1.00 41.92 543 ARG E O 1
ATOM 14143 N N . GLN E 1 564 ? 129.367 -7.305 -12.705 1.00 42.47 544 GLN E N 1
ATOM 14144 C CA . GLN E 1 564 ? 130.023 -8.001 -13.807 1.00 42.58 544 GLN E CA 1
ATOM 14145 C C . GLN E 1 564 ? 129.271 -9.273 -14.180 1.00 41.90 544 GLN E C 1
ATOM 14146 O O . GLN E 1 564 ? 129.142 -9.601 -15.365 1.00 45.51 544 GLN E O 1
ATOM 14152 N N . SER E 1 565 ? 128.761 -10.000 -13.181 1.00 46.14 545 SER E N 1
ATOM 14153 C CA . SER E 1 565 ? 127.945 -11.176 -13.467 1.00 44.66 545 SER E CA 1
ATOM 14154 C C . SER E 1 565 ? 126.655 -10.786 -14.178 1.00 40.01 545 SER E C 1
ATOM 14155 O O . SER E 1 565 ? 126.196 -11.493 -15.083 1.00 40.46 545 SER E O 1
ATOM 14158 N N . GLY E 1 566 ? 126.058 -9.660 -13.783 1.00 46.34 546 GLY E N 1
ATOM 14159 C CA . GLY E 1 566 ? 124.875 -9.177 -14.472 1.00 41.03 546 GLY E CA 1
ATOM 14160 C C . GLY E 1 566 ? 125.162 -8.699 -15.880 1.00 44.75 546 GLY E C 1
ATOM 14161 O O . GLY E 1 566 ? 124.322 -8.847 -16.772 1.00 42.37 546 GLY E O 1
ATOM 14162 N N . LEU E 1 567 ? 126.346 -8.125 -16.101 1.00 48.29 547 LEU E N 1
ATOM 14163 C CA . LEU E 1 567 ? 126.721 -7.707 -17.447 1.00 49.52 547 LEU E CA 1
ATOM 14164 C C . LEU E 1 567 ? 126.948 -8.911 -18.353 1.00 45.81 547 LEU E C 1
ATOM 14165 O O . LEU E 1 567 ? 126.602 -8.873 -19.539 1.00 47.31 547 LEU E O 1
ATOM 14170 N N . THR E 1 568 ? 127.525 -9.989 -17.812 1.00 45.16 548 THR E N 1
ATOM 14171 C CA . THR E 1 568 ? 127.652 -11.221 -18.585 1.00 48.80 548 THR E CA 1
ATOM 14172 C C . THR E 1 568 ? 126.282 -11.760 -18.978 1.00 48.76 548 THR E C 1
ATOM 14173 O O . THR E 1 568 ? 126.079 -12.188 -20.120 1.00 47.94 548 THR E O 1
ATOM 14177 N N . LYS E 1 569 ? 125.324 -11.731 -18.048 1.00 49.75 549 LYS E N 1
ATOM 14178 C CA . LYS E 1 569 ? 123.969 -12.164 -18.370 1.00 51.33 549 LYS E CA 1
ATOM 14179 C C . LYS E 1 569 ? 123.305 -11.214 -19.361 1.00 50.08 549 LYS E C 1
ATOM 14180 O O . LYS E 1 569 ? 122.559 -11.652 -20.245 1.00 49.04 549 LYS E O 1
ATOM 14186 N N . LEU E 1 570 ? 123.562 -9.909 -19.231 1.00 51.61 550 LEU E N 1
ATOM 14187 C CA . LEU E 1 570 ? 123.054 -8.961 -20.218 1.00 50.77 550 LEU E CA 1
ATOM 14188 C C . LEU E 1 570 ? 123.664 -9.223 -21.588 1.00 50.00 550 LEU E C 1
ATOM 14189 O O . LEU E 1 570 ? 122.976 -9.135 -22.611 1.00 50.67 550 LEU E O 1
ATOM 14194 N N . LYS E 1 571 ? 124.956 -9.555 -21.627 1.00 47.60 551 LYS E N 1
ATOM 14195 C CA . LYS E 1 571 ? 125.594 -9.885 -22.896 1.00 53.21 551 LYS E CA 1
ATOM 14196 C C . LYS E 1 571 ? 125.051 -11.192 -23.459 1.00 50.58 551 LYS E C 1
ATOM 14197 O O . LYS E 1 571 ? 124.869 -11.323 -24.675 1.00 52.46 551 LYS E O 1
ATOM 14203 N N . GLU E 1 572 ? 124.779 -12.169 -22.590 1.00 52.10 552 GLU E N 1
ATOM 14204 C CA . GLU E 1 572 ? 124.210 -13.441 -23.022 1.00 55.88 552 GLU E CA 1
ATOM 14205 C C . GLU E 1 572 ? 122.772 -13.313 -23.510 1.00 55.12 552 GLU E C 1
ATOM 14206 O O . GLU E 1 572 ? 122.251 -14.266 -24.099 1.00 53.01 552 GLU E O 1
ATOM 14212 N N . GLY E 1 573 ? 122.123 -12.175 -23.281 1.00 53.05 553 GLY E N 1
ATOM 14213 C CA . GLY E 1 573 ? 120.770 -11.977 -23.757 1.00 51.67 553 GLY E CA 1
ATOM 14214 C C . GLY E 1 573 ? 119.688 -12.628 -22.929 1.00 51.28 553 GLY E C 1
ATOM 14215 O O . GLY E 1 573 ? 118.568 -12.799 -23.421 1.00 53.95 553 GLY E O 1
ATOM 14216 N N . VAL E 1 574 ? 119.981 -13.000 -21.683 1.00 47.29 554 VAL E N 1
ATOM 14217 C CA . VAL E 1 574 ? 118.970 -13.589 -20.813 1.00 48.33 554 VAL E CA 1
ATOM 14218 C C . VAL E 1 574 ? 118.322 -12.566 -19.885 1.00 48.05 554 VAL E C 1
ATOM 14219 O O . VAL E 1 574 ? 117.243 -12.843 -19.339 1.00 53.41 554 VAL E O 1
ATOM 14223 N N . THR E 1 575 ? 118.935 -11.401 -19.692 1.00 43.12 555 THR E N 1
ATOM 14224 C CA . THR E 1 575 ? 118.368 -10.354 -18.857 1.00 47.77 555 THR E CA 1
ATOM 14225 C C . THR E 1 575 ? 118.488 -9.016 -19.573 1.00 49.93 555 THR E C 1
ATOM 14226 O O . THR E 1 575 ? 119.201 -8.878 -20.572 1.00 55.22 555 THR E O 1
ATOM 14230 N N . SER E 1 576 ? 117.775 -8.025 -19.050 1.00 45.15 556 SER E N 1
ATOM 14231 C CA . SER E 1 576 ? 117.711 -6.699 -19.642 1.00 47.81 556 SER E CA 1
ATOM 14232 C C . SER E 1 576 ? 118.595 -5.721 -18.877 1.00 50.77 556 SER E C 1
ATOM 14233 O O . SER E 1 576 ? 119.016 -5.976 -17.745 1.00 54.50 556 SER E O 1
ATOM 14236 N N . PHE E 1 577 ? 118.862 -4.581 -19.516 1.00 47.04 557 PHE E N 1
ATOM 14237 C CA . PHE E 1 577 ? 119.740 -3.577 -18.922 1.00 46.46 557 PHE E CA 1
ATOM 14238 C C . PHE E 1 577 ? 119.118 -2.958 -17.676 1.00 48.94 557 PHE E C 1
ATOM 14239 O O . PHE E 1 577 ? 119.828 -2.650 -16.712 1.00 45.15 557 PHE E O 1
ATOM 14247 N N . GLU E 1 578 ? 117.794 -2.771 -17.672 1.00 47.38 558 GLU E N 1
ATOM 14248 C CA . GLU E 1 578 ? 117.141 -2.175 -16.510 1.00 49.06 558 GLU E CA 1
ATOM 14249 C C . GLU E 1 578 ? 117.166 -3.109 -15.307 1.00 52.32 558 GLU E C 1
ATOM 14250 O O . GLU E 1 578 ? 117.188 -2.641 -14.163 1.00 52.03 558 GLU E O 1
ATOM 14256 N N . GLU E 1 579 ? 117.167 -4.423 -15.538 1.00 52.54 559 GLU E N 1
ATOM 14257 C CA . GLU E 1 579 ? 117.266 -5.360 -14.424 1.00 47.67 559 GLU E CA 1
ATOM 14258 C C . GLU E 1 579 ? 118.655 -5.328 -13.798 1.00 48.44 559 GLU E C 1
ATOM 14259 O O . GLU E 1 579 ? 118.793 -5.455 -12.576 1.00 43.53 559 GLU E O 1
ATOM 14265 N N . VAL E 1 580 ? 119.694 -5.160 -14.620 1.00 41.47 560 VAL E N 1
ATOM 14266 C CA . VAL E 1 580 ? 121.053 -5.048 -14.094 1.00 44.61 560 VAL E CA 1
ATOM 14267 C C . VAL E 1 580 ? 121.161 -3.848 -13.162 1.00 47.24 560 VAL E C 1
ATOM 14268 O O . VAL E 1 580 ? 121.670 -3.952 -12.039 1.00 40.58 560 VAL E O 1
ATOM 14272 N N . LEU E 1 581 ? 120.668 -2.692 -13.610 1.00 42.65 561 LEU E N 1
ATOM 14273 C CA . LEU E 1 581 ? 120.762 -1.473 -12.815 1.00 46.50 561 LEU E CA 1
ATOM 14274 C C . LEU E 1 581 ? 119.871 -1.507 -11.582 1.00 46.50 561 LEU E C 1
ATOM 14275 O O . LEU E 1 581 ? 120.108 -0.741 -10.642 1.00 48.14 561 LEU E O 1
ATOM 14280 N N . ARG E 1 582 ? 118.856 -2.373 -11.561 1.00 47.18 562 ARG E N 1
ATOM 14281 C CA . ARG E 1 582 ? 117.914 -2.383 -10.448 1.00 45.13 562 ARG E CA 1
ATOM 14282 C C . ARG E 1 582 ? 118.476 -3.112 -9.233 1.00 43.16 562 ARG E C 1
ATOM 14283 O O . ARG E 1 582 ? 118.290 -2.662 -8.097 1.00 46.09 562 ARG E O 1
ATOM 14291 N N . VAL E 1 583 ? 119.168 -4.230 -9.449 1.00 38.81 563 VAL E N 1
ATOM 14292 C CA . VAL E 1 583 ? 119.602 -5.095 -8.356 1.00 39.10 563 VAL E CA 1
ATOM 14293 C C . VAL E 1 583 ? 121.103 -5.057 -8.116 1.00 41.37 563 VAL E C 1
ATOM 14294 O O . VAL E 1 583 ? 121.567 -5.649 -7.127 1.00 47.83 563 VAL E O 1
ATOM 14298 N N . THR E 1 584 ? 121.877 -4.398 -8.974 1.00 42.03 564 THR E N 1
ATOM 14299 C CA . THR E 1 584 ? 123.315 -4.287 -8.791 1.00 47.98 564 THR E CA 1
ATOM 14300 C C . THR E 1 584 ? 123.728 -2.822 -8.765 1.00 50.67 564 THR E C 1
ATOM 14301 O O . THR E 1 584 ? 123.011 -1.940 -9.248 1.00 49.31 564 THR E O 1
ATOM 14305 N N . VAL E 1 585 ? 124.903 -2.574 -8.192 1.00 48.67 565 VAL E N 1
ATOM 14306 C CA . VAL E 1 585 ? 125.494 -1.246 -8.148 1.00 48.58 565 VAL E CA 1
ATOM 14307 C C . VAL E 1 585 ? 126.793 -1.269 -8.944 1.00 49.31 565 VAL E C 1
ATOM 14308 O O . VAL E 1 585 ? 127.358 -2.327 -9.233 1.00 43.59 565 VAL E O 1
ATOM 14312 N N . ALA E 1 586 ? 127.263 -0.077 -9.303 1.00 54.75 566 ALA E N 1
ATOM 14313 C CA . ALA E 1 586 ? 128.456 0.050 -10.125 1.00 57.21 566 ALA E CA 1
ATOM 14314 C C . ALA E 1 586 ? 129.715 -0.205 -9.305 1.00 61.71 566 ALA E C 1
ATOM 14315 O O . ALA E 1 586 ? 129.796 0.138 -8.123 1.00 62.96 566 ALA E O 1
ATOM 14317 N N . ASP E 1 587 ? 130.706 -0.816 -9.952 1.00 59.96 567 ASP E N 1
ATOM 14318 C CA . ASP E 1 587 ? 131.994 -1.101 -9.322 1.00 60.33 567 ASP E CA 1
ATOM 14319 C C . ASP E 1 587 ? 132.825 0.175 -9.325 1.00 64.53 567 ASP E C 1
ATOM 14320 O O . ASP E 1 587 ? 133.485 0.500 -10.314 1.00 69.60 567 ASP E O 1
ATOM 14325 N N . ASP E 1 588 ? 132.797 0.903 -8.212 1.00 65.41 568 ASP E N 1
ATOM 14326 C CA . ASP E 1 588 ? 133.514 2.171 -8.108 1.00 70.33 568 ASP E CA 1
ATOM 14327 C C . ASP E 1 588 ? 134.942 1.969 -7.612 1.00 72.52 568 ASP E C 1
ATOM 14328 O O . ASP E 1 588 ? 135.876 1.854 -8.407 1.00 72.67 568 ASP E O 1
ATOM 14330 N N . ASP F 1 200 ? 96.323 -23.418 98.327 1.00 83.74 180 ASP F N 1
ATOM 14331 C CA . ASP F 1 200 ? 95.856 -22.091 97.943 1.00 78.98 180 ASP F CA 1
ATOM 14332 C C . ASP F 1 200 ? 96.259 -21.043 98.977 1.00 74.32 180 ASP F C 1
ATOM 14333 O O . ASP F 1 200 ? 97.163 -20.240 98.741 1.00 70.04 180 ASP F O 1
ATOM 14335 N N . ALA F 1 201 ? 95.587 -21.068 100.128 1.00 75.87 181 ALA F N 1
ATOM 14336 C CA . ALA F 1 201 ? 95.832 -20.056 101.154 1.00 74.94 181 ALA F CA 1
ATOM 14337 C C . ALA F 1 201 ? 97.273 -20.003 101.650 1.00 73.92 181 ALA F C 1
ATOM 14338 O O . ALA F 1 201 ? 97.779 -18.883 101.842 1.00 70.67 181 ALA F O 1
ATOM 14340 N N . PRO F 1 202 ? 97.974 -21.117 101.899 1.00 75.95 182 PRO F N 1
ATOM 14341 C CA . PRO F 1 202 ? 99.377 -20.990 102.331 1.00 70.83 182 PRO F CA 1
ATOM 14342 C C . PRO F 1 202 ? 100.249 -20.255 101.331 1.00 63.00 182 PRO F C 1
ATOM 14343 O O . PRO F 1 202 ? 101.166 -19.531 101.738 1.00 61.68 182 PRO F O 1
ATOM 14347 N N . VAL F 1 203 ? 99.984 -20.408 100.033 1.00 62.00 183 VAL F N 1
ATOM 14348 C CA . VAL F 1 203 ? 100.757 -19.691 99.026 1.00 63.37 183 VAL F CA 1
ATOM 14349 C C . VAL F 1 203 ? 100.296 -18.242 98.923 1.00 62.87 183 VAL F C 1
ATOM 14350 O O . VAL F 1 203 ? 101.115 -17.329 98.766 1.00 55.64 183 VAL F O 1
ATOM 14354 N N . VAL F 1 204 ? 98.984 -18.008 99.012 1.00 61.82 184 VAL F N 1
ATOM 14355 C CA . VAL F 1 204 ? 98.467 -16.641 99.013 1.00 59.34 184 VAL F CA 1
ATOM 14356 C C . VAL F 1 204 ? 99.058 -15.851 100.174 1.00 57.93 184 VAL F C 1
ATOM 14357 O O . VAL F 1 204 ? 99.454 -14.689 100.018 1.00 56.45 184 VAL F O 1
ATOM 14361 N N . LYS F 1 205 ? 99.135 -16.470 101.353 1.00 59.33 185 LYS F N 1
ATOM 14362 C CA . LYS F 1 205 ? 99.728 -15.795 102.503 1.00 57.81 185 LYS F CA 1
ATOM 14363 C C . LYS F 1 205 ? 101.218 -15.555 102.292 1.00 55.77 185 LYS F C 1
ATOM 14364 O O . LYS F 1 205 ? 101.731 -14.481 102.626 1.00 56.39 185 LYS F O 1
ATOM 14370 N N . LEU F 1 206 ? 101.925 -16.536 101.726 1.00 55.31 186 LEU F N 1
ATOM 14371 C CA . LEU F 1 206 ? 103.358 -16.378 101.495 1.00 57.85 186 LEU F CA 1
ATOM 14372 C C . LEU F 1 206 ? 103.638 -15.295 100.459 1.00 60.04 186 LEU F C 1
ATOM 14373 O O . LEU F 1 206 ? 104.547 -14.478 100.641 1.00 60.59 186 LEU F O 1
ATOM 14378 N N . VAL F 1 207 ? 102.868 -15.272 99.368 1.00 60.26 187 VAL F N 1
ATOM 14379 C CA . VAL F 1 207 ? 103.087 -14.280 98.319 1.00 56.79 187 VAL F CA 1
ATOM 14380 C C . VAL F 1 207 ? 102.807 -12.875 98.839 1.00 55.86 187 VAL F C 1
ATOM 14381 O O . VAL F 1 207 ? 103.549 -11.930 98.541 1.00 54.04 187 VAL F O 1
ATOM 14385 N N . ASN F 1 208 ? 101.738 -12.712 99.623 1.00 57.63 188 ASN F N 1
ATOM 14386 C CA . ASN F 1 208 ? 101.454 -11.407 100.212 1.00 56.72 188 ASN F CA 1
ATOM 14387 C C . ASN F 1 208 ? 102.561 -10.985 101.169 1.00 52.94 188 ASN F C 1
ATOM 14388 O O . ASN F 1 208 ? 102.913 -9.802 101.241 1.00 51.20 188 ASN F O 1
ATOM 14393 N N . LEU F 1 209 ? 103.129 -11.943 101.908 1.00 52.53 189 LEU F N 1
ATOM 14394 C CA . LEU F 1 209 ? 104.236 -11.627 102.806 1.00 53.40 189 LEU F CA 1
ATOM 14395 C C . LEU F 1 209 ? 105.477 -11.192 102.037 1.00 50.18 189 LEU F C 1
ATOM 14396 O O . LEU F 1 209 ? 106.245 -10.352 102.522 1.00 48.10 189 LEU F O 1
ATOM 14401 N N . ILE F 1 210 ? 105.692 -11.754 100.846 1.00 48.29 190 ILE F N 1
ATOM 14402 C CA . ILE F 1 210 ? 106.811 -11.333 100.008 1.00 52.14 190 ILE F CA 1
ATOM 14403 C C . ILE F 1 210 ? 106.636 -9.881 99.579 1.00 46.10 190 ILE F C 1
ATOM 14404 O O . ILE F 1 210 ? 107.610 -9.125 99.475 1.00 44.99 190 ILE F O 1
ATOM 14409 N N . LEU F 1 211 ? 105.391 -9.462 99.344 1.00 53.64 191 LEU F N 1
ATOM 14410 C CA . LEU F 1 211 ? 105.131 -8.100 98.893 1.00 53.09 191 LEU F CA 1
ATOM 14411 C C . LEU F 1 211 ? 105.146 -7.094 100.039 1.00 56.30 191 LEU F C 1
ATOM 14412 O O . LEU F 1 211 ? 105.526 -5.937 99.832 1.00 55.84 191 LEU F O 1
ATOM 14417 N N . THR F 1 212 ? 104.744 -7.506 101.244 1.00 54.12 192 THR F N 1
ATOM 14418 C CA . THR F 1 212 ? 104.645 -6.555 102.348 1.00 51.64 192 THR F CA 1
ATOM 14419 C C . THR F 1 212 ? 105.983 -6.360 103.053 1.00 51.42 192 THR F C 1
ATOM 14420 O O . THR F 1 212 ? 106.308 -5.243 103.470 1.00 55.06 192 THR F O 1
ATOM 14424 N N . ASP F 1 213 ? 106.765 -7.430 103.209 1.00 52.06 193 ASP F N 1
ATOM 14425 C CA . ASP F 1 213 ? 108.081 -7.282 103.822 1.00 54.24 193 ASP F CA 1
ATOM 14426 C C . ASP F 1 213 ? 109.010 -6.449 102.949 1.00 51.24 193 ASP F C 1
ATOM 14427 O O . ASP F 1 213 ? 109.926 -5.798 103.464 1.00 49.42 193 ASP F O 1
ATOM 14430 N N . ALA F 1 214 ? 108.788 -6.455 101.633 1.00 46.31 194 ALA F N 1
ATOM 14431 C CA . ALA F 1 214 ? 109.550 -5.576 100.755 1.00 44.33 194 ALA F CA 1
ATOM 14432 C C . ALA F 1 214 ? 109.226 -4.113 101.019 1.00 45.94 194 ALA F C 1
ATOM 14433 O O . ALA F 1 214 ? 110.102 -3.250 100.891 1.00 47.21 194 ALA F O 1
ATOM 14435 N N . ILE F 1 215 ? 107.979 -3.815 101.388 1.00 46.57 195 ILE F N 1
ATOM 14436 C CA . ILE F 1 215 ? 107.607 -2.437 101.686 1.00 50.78 195 ILE F CA 1
ATOM 14437 C C . ILE F 1 215 ? 108.223 -1.992 103.006 1.00 54.58 195 ILE F C 1
ATOM 14438 O O . ILE F 1 215 ? 108.737 -0.873 103.119 1.00 60.35 195 ILE F O 1
ATOM 14443 N N . LYS F 1 216 ? 108.195 -2.860 104.023 1.00 54.42 196 LYS F N 1
ATOM 14444 C CA . LYS F 1 216 ? 108.733 -2.468 105.322 1.00 58.99 196 LYS F CA 1
ATOM 14445 C C . LYS F 1 216 ? 110.254 -2.363 105.290 1.00 57.13 196 LYS F C 1
ATOM 14446 O O . LYS F 1 216 ? 110.829 -1.535 106.005 1.00 56.34 196 LYS F O 1
ATOM 14450 N N . ARG F 1 217 ? 110.920 -3.179 104.470 1.00 51.24 197 ARG F N 1
ATOM 14451 C CA . ARG F 1 217 ? 112.361 -3.061 104.297 1.00 44.72 197 ARG F CA 1
ATOM 14452 C C . ARG F 1 217 ? 112.746 -1.975 103.304 1.00 45.56 197 ARG F C 1
ATOM 14453 O O . ARG F 1 217 ? 113.940 -1.682 103.168 1.00 48.88 197 ARG F O 1
ATOM 14461 N N . LYS F 1 218 ? 111.769 -1.381 102.614 1.00 46.05 198 LYS F N 1
ATOM 14462 C CA . LYS F 1 218 ? 112.006 -0.333 101.621 1.00 47.32 198 LYS F CA 1
ATOM 14463 C C . LYS F 1 218 ? 112.905 -0.834 100.490 1.00 46.57 198 LYS F C 1
ATOM 14464 O O . LYS F 1 218 ? 113.875 -0.185 100.096 1.00 47.95 198 LYS F O 1
ATOM 14469 N N . ALA F 1 219 ? 112.570 -2.009 99.969 1.00 47.89 199 ALA F N 1
ATOM 14470 C CA . ALA F 1 219 ? 113.267 -2.578 98.829 1.00 39.13 199 ALA F CA 1
ATOM 14471 C C . ALA F 1 219 ? 112.682 -2.032 97.534 1.00 42.94 199 ALA F C 1
ATOM 14472 O O . ALA F 1 219 ? 111.497 -1.699 97.456 1.00 45.41 199 ALA F O 1
ATOM 14474 N N . SER F 1 220 ? 113.531 -1.935 96.513 1.00 40.59 200 SER F N 1
ATOM 14475 C CA . SER F 1 220 ? 113.089 -1.429 95.221 1.00 42.61 200 SER F CA 1
ATOM 14476 C C . SER F 1 220 ? 112.569 -2.526 94.305 1.00 42.69 200 SER F C 1
ATOM 14477 O O . SER F 1 220 ? 111.693 -2.262 93.473 1.00 44.41 200 SER F O 1
ATOM 14480 N N . ASP F 1 221 ? 113.079 -3.749 94.440 1.00 38.99 201 ASP F N 1
ATOM 14481 C CA . ASP F 1 221 ? 112.727 -4.829 93.530 1.00 41.71 201 ASP F CA 1
ATOM 14482 C C . ASP F 1 221 ? 112.691 -6.149 94.286 1.00 40.52 201 ASP F C 1
ATOM 14483 O O . ASP F 1 221 ? 113.390 -6.327 95.288 1.00 39.67 201 ASP F O 1
ATOM 14488 N N . ILE F 1 222 ? 111.873 -7.075 93.790 1.00 38.90 202 ILE F N 1
ATOM 14489 C CA . ILE F 1 222 ? 111.776 -8.428 94.325 1.00 39.45 202 ILE F CA 1
ATOM 14490 C C . ILE F 1 222 ? 112.116 -9.406 93.210 1.00 39.21 202 ILE F C 1
ATOM 14491 O O . ILE F 1 222 ? 111.551 -9.322 92.113 1.00 39.40 202 ILE F O 1
ATOM 14496 N N . HIS F 1 223 ? 113.028 -10.334 93.491 1.00 38.90 203 HIS F N 1
ATOM 14497 C CA . HIS F 1 223 ? 113.432 -11.360 92.538 1.00 42.41 203 HIS F CA 1
ATOM 14498 C C . HIS F 1 223 ? 113.039 -12.723 93.086 1.00 41.72 203 HIS F C 1
ATOM 14499 O O . HIS F 1 223 ? 113.513 -13.128 94.152 1.00 39.87 203 HIS F O 1
ATOM 14506 N N . ILE F 1 224 ? 112.178 -13.424 92.358 1.00 40.61 204 ILE F N 1
ATOM 14507 C CA . ILE F 1 224 ? 111.722 -14.760 92.727 1.00 43.42 204 ILE F CA 1
ATOM 14508 C C . ILE F 1 224 ? 112.331 -15.719 91.714 1.00 44.84 204 ILE F C 1
ATOM 14509 O O . ILE F 1 224 ? 111.885 -15.795 90.564 1.00 41.85 204 ILE F O 1
ATOM 14514 N N . GLU F 1 225 ? 113.355 -16.453 92.136 1.00 47.43 205 GLU F N 1
ATOM 14515 C CA . GLU F 1 225 ? 114.215 -17.186 91.209 1.00 50.96 205 GLU F CA 1
ATOM 14516 C C . GLU F 1 225 ? 114.244 -18.674 91.519 1.00 49.95 205 GLU F C 1
ATOM 14517 O O . GLU F 1 225 ? 114.728 -19.073 92.597 1.00 46.36 205 GLU F O 1
ATOM 14523 N N . PRO F 1 226 ? 113.741 -19.527 90.626 1.00 48.24 206 PRO F N 1
ATOM 14524 C CA . PRO F 1 226 ? 113.903 -20.974 90.795 1.00 48.61 206 PRO F CA 1
ATOM 14525 C C . PRO F 1 226 ? 115.157 -21.490 90.109 1.00 46.58 206 PRO F C 1
ATOM 14526 O O . PRO F 1 226 ? 115.561 -21.020 89.043 1.00 47.30 206 PRO F O 1
ATOM 14530 N N . TYR F 1 227 ? 115.783 -22.480 90.739 1.00 47.12 207 TYR F N 1
ATOM 14531 C CA . TYR F 1 227 ? 116.952 -23.147 90.185 1.00 48.08 207 TYR F CA 1
ATOM 14532 C C . TYR F 1 227 ? 116.745 -24.654 90.267 1.00 50.32 207 TYR F C 1
ATOM 14533 O O . TYR F 1 227 ? 115.724 -25.135 90.769 1.00 54.14 207 TYR F O 1
ATOM 14542 N N . GLU F 1 228 ? 117.732 -25.400 89.765 1.00 53.78 208 GLU F N 1
ATOM 14543 C CA . GLU F 1 228 ? 117.607 -26.853 89.691 1.00 54.21 208 GLU F CA 1
ATOM 14544 C C . GLU F 1 228 ? 117.391 -27.464 91.070 1.00 56.45 208 GLU F C 1
ATOM 14545 O O . GLU F 1 228 ? 116.480 -28.277 91.265 1.00 61.38 208 GLU F O 1
ATOM 14548 N N . ARG F 1 229 ? 118.212 -27.076 92.047 1.00 58.94 209 ARG F N 1
ATOM 14549 C CA . ARG F 1 229 ? 118.185 -27.698 93.366 1.00 64.34 209 ARG F CA 1
ATOM 14550 C C . ARG F 1 229 ? 117.863 -26.719 94.488 1.00 61.32 209 ARG F C 1
ATOM 14551 O O . ARG F 1 229 ? 118.038 -27.067 95.662 1.00 61.86 209 ARG F O 1
ATOM 14553 N N . SER F 1 230 ? 117.397 -25.513 94.173 1.00 58.11 210 SER F N 1
ATOM 14554 C CA . SER F 1 230 ? 117.086 -24.534 95.205 1.00 56.41 210 SER F CA 1
ATOM 14555 C C . SER F 1 230 ? 116.039 -23.558 94.680 1.00 53.61 210 SER F C 1
ATOM 14556 O O . SER F 1 230 ? 115.615 -23.625 93.523 1.00 54.48 210 SER F O 1
ATOM 14559 N N . PHE F 1 231 ? 115.629 -22.643 95.557 1.00 49.19 211 PHE F N 1
ATOM 14560 C CA . PHE F 1 231 ? 114.587 -21.662 95.261 1.00 49.69 211 PHE F CA 1
ATOM 14561 C C . PHE F 1 231 ? 114.736 -20.541 96.276 1.00 52.48 211 PHE F C 1
ATOM 14562 O O . PHE F 1 231 ? 114.730 -20.803 97.484 1.00 54.63 211 PHE F O 1
ATOM 14570 N N . ARG F 1 232 ? 114.885 -19.306 95.805 1.00 49.44 212 ARG F N 1
ATOM 14571 C CA . ARG F 1 232 ? 115.179 -18.201 96.706 1.00 48.88 212 ARG F CA 1
ATOM 14572 C C . ARG F 1 232 ? 114.396 -16.961 96.306 1.00 46.84 212 ARG F C 1
ATOM 14573 O O . ARG F 1 232 ? 113.932 -16.823 95.171 1.00 44.52 212 ARG F O 1
ATOM 14581 N N . VAL F 1 233 ? 114.264 -16.053 97.270 1.00 48.50 213 VAL F N 1
ATOM 14582 C CA . VAL F 1 233 ? 113.674 -14.737 97.068 1.00 41.50 213 VAL F CA 1
ATOM 14583 C C . VAL F 1 233 ? 114.716 -13.698 97.454 1.00 50.46 213 VAL F C 1
ATOM 14584 O O . VAL F 1 233 ? 115.312 -13.784 98.534 1.00 50.13 213 VAL F O 1
ATOM 14588 N N . ARG F 1 234 ? 114.939 -12.727 96.574 1.00 39.49 214 ARG F N 1
ATOM 14589 C CA . ARG F 1 234 ? 115.913 -11.672 96.809 1.00 38.53 214 ARG F CA 1
ATOM 14590 C C . ARG F 1 234 ? 115.250 -10.306 96.712 1.00 38.70 214 ARG F C 1
ATOM 14591 O O . ARG F 1 234 ? 114.449 -10.053 95.806 1.00 38.49 214 ARG F O 1
ATOM 14599 N N . TYR F 1 235 ? 115.587 -9.433 97.658 1.00 38.27 215 TYR F N 1
ATOM 14600 C CA . TYR F 1 235 ? 115.210 -8.029 97.617 1.00 38.10 215 TYR F CA 1
ATOM 14601 C C . TYR F 1 235 ? 116.420 -7.196 97.221 1.00 39.05 215 TYR F C 1
ATOM 14602 O O . TYR F 1 235 ? 117.542 -7.473 97.655 1.00 39.53 215 TYR F O 1
ATOM 14611 N N . ARG F 1 236 ? 116.195 -6.172 96.402 1.00 40.01 216 ARG F N 1
ATOM 14612 C CA . ARG F 1 236 ? 117.213 -5.162 96.137 1.00 36.66 216 ARG F CA 1
ATOM 14613 C C . ARG F 1 236 ? 116.954 -3.993 97.079 1.00 36.62 216 ARG F C 1
ATOM 14614 O O . ARG F 1 236 ? 115.922 -3.321 96.977 1.00 42.51 216 ARG F O 1
ATOM 14622 N N . ILE F 1 237 ? 117.883 -3.762 98.001 1.00 36.54 217 ILE F N 1
ATOM 14623 C CA . ILE F 1 237 ? 117.764 -2.717 99.010 1.00 40.29 217 ILE F CA 1
ATOM 14624 C C . ILE F 1 237 ? 118.918 -1.749 98.803 1.00 41.35 217 ILE F C 1
ATOM 14625 O O . ILE F 1 237 ? 120.085 -2.113 98.999 1.00 44.79 217 ILE F O 1
ATOM 14630 N N . ASP F 1 238 ? 118.592 -0.517 98.407 1.00 41.49 218 ASP F N 1
ATOM 14631 C CA . ASP F 1 238 ? 119.587 0.525 98.150 1.00 42.11 218 ASP F CA 1
ATOM 14632 C C . ASP F 1 238 ? 120.590 0.089 97.083 1.00 44.44 218 ASP F C 1
ATOM 14633 O O . ASP F 1 238 ? 121.785 0.379 97.171 1.00 41.93 218 ASP F O 1
ATOM 14638 N N . GLY F 1 239 ? 120.100 -0.623 96.068 1.00 44.71 219 GLY F N 1
ATOM 14639 C CA . GLY F 1 239 ? 120.910 -1.008 94.932 1.00 33.74 219 GLY F CA 1
ATOM 14640 C C . GLY F 1 239 ? 121.619 -2.340 95.045 1.00 37.03 219 GLY F C 1
ATOM 14641 O O . GLY F 1 239 ? 122.264 -2.758 94.076 1.00 39.48 219 GLY F O 1
ATOM 14642 N N . VAL F 1 240 ? 121.523 -3.022 96.183 1.00 33.94 220 VAL F N 1
ATOM 14643 C CA . VAL F 1 240 ? 122.206 -4.291 96.405 1.00 38.05 220 VAL F CA 1
ATOM 14644 C C . VAL F 1 240 ? 121.163 -5.367 96.674 1.00 36.65 220 VAL F C 1
ATOM 14645 O O . VAL F 1 240 ? 120.202 -5.140 97.417 1.00 36.12 220 VAL F O 1
ATOM 14649 N N . LEU F 1 241 ? 121.352 -6.533 96.062 1.00 34.24 221 LEU F N 1
ATOM 14650 C CA . LEU F 1 241 ? 120.448 -7.661 96.236 1.00 39.07 221 LEU F CA 1
ATOM 14651 C C . LEU F 1 241 ? 120.820 -8.461 97.478 1.00 41.80 221 LEU F C 1
ATOM 14652 O O . LEU F 1 241 ? 122.002 -8.660 97.773 1.00 43.72 221 LEU F O 1
ATOM 14657 N N . TYR F 1 242 ? 119.801 -8.923 98.200 1.00 36.26 222 TYR F N 1
ATOM 14658 C CA . TYR F 1 242 ? 119.989 -9.720 99.403 1.00 37.00 222 TYR F CA 1
ATOM 14659 C C . TYR F 1 242 ? 118.999 -10.873 99.408 1.00 37.79 222 TYR F C 1
ATOM 14660 O O . TYR F 1 242 ? 117.827 -10.691 99.069 1.00 38.10 222 TYR F O 1
ATOM 14669 N N . GLU F 1 243 ? 119.470 -12.053 99.804 1.00 39.92 223 GLU F N 1
ATOM 14670 C CA . GLU F 1 243 ? 118.589 -13.200 99.983 1.00 43.88 223 GLU F CA 1
ATOM 14671 C C . GLU F 1 243 ? 117.787 -13.016 101.265 1.00 51.51 223 GLU F C 1
ATOM 14672 O O . GLU F 1 243 ? 118.362 -12.894 102.352 1.00 58.51 223 GLU F O 1
ATOM 14678 N N . VAL F 1 244 ? 116.461 -12.986 101.139 1.00 52.46 224 VAL F N 1
ATOM 14679 C CA . VAL F 1 244 ? 115.580 -12.783 102.285 1.00 47.32 224 VAL F CA 1
ATOM 14680 C C . VAL F 1 244 ? 114.708 -13.991 102.581 1.00 49.39 224 VAL F C 1
ATOM 14681 O O . VAL F 1 244 ? 114.088 -14.035 103.657 1.00 58.17 224 VAL F O 1
ATOM 14685 N N . MET F 1 245 ? 114.644 -14.973 101.684 1.00 46.91 225 MET F N 1
ATOM 14686 C CA . MET F 1 245 ? 113.732 -16.093 101.864 1.00 49.15 225 MET F CA 1
ATOM 14687 C C . MET F 1 245 ? 114.139 -17.236 100.946 1.00 48.35 225 MET F C 1
ATOM 14688 O O . MET F 1 245 ? 114.542 -17.007 99.802 1.00 47.18 225 MET F O 1
ATOM 14693 N N . LYS F 1 246 ? 114.028 -18.461 101.457 1.00 50.00 226 LYS F N 1
ATOM 14694 C CA . LYS F 1 246 ? 114.249 -19.681 100.681 1.00 49.66 226 LYS F CA 1
ATOM 14695 C C . LYS F 1 246 ? 113.016 -20.561 100.842 1.00 52.19 226 LYS F C 1
ATOM 14696 O O . LYS F 1 246 ? 113.017 -21.514 101.632 1.00 58.85 226 LYS F O 1
ATOM 14699 N N . PRO F 1 247 ? 111.946 -20.268 100.109 1.00 52.85 227 PRO F N 1
ATOM 14700 C CA . PRO F 1 247 ? 110.687 -21.001 100.291 1.00 56.03 227 PRO F CA 1
ATOM 14701 C C . PRO F 1 247 ? 110.813 -22.440 99.823 1.00 59.20 227 PRO F C 1
ATOM 14702 O O . PRO F 1 247 ? 111.777 -22.793 99.126 1.00 57.46 227 PRO F O 1
ATOM 14706 N N . PRO F 1 248 ? 109.869 -23.305 100.197 1.00 60.53 228 PRO F N 1
ATOM 14707 C CA . PRO F 1 248 ? 109.946 -24.711 99.774 1.00 63.24 228 PRO F CA 1
ATOM 14708 C C . PRO F 1 248 ? 109.903 -24.843 98.259 1.00 63.08 228 PRO F C 1
ATOM 14709 O O . PRO F 1 248 ? 109.073 -24.227 97.587 1.00 61.96 228 PRO F O 1
ATOM 14713 N N . LEU F 1 249 ? 110.807 -25.670 97.724 1.00 64.62 229 LEU F N 1
ATOM 14714 C CA . LEU F 1 249 ? 110.901 -25.848 96.279 1.00 68.70 229 LEU F CA 1
ATOM 14715 C C . LEU F 1 249 ? 109.639 -26.463 95.688 1.00 74.00 229 LEU F C 1
ATOM 14716 O O . LEU F 1 249 ? 109.407 -26.331 94.481 1.00 79.97 229 LEU F O 1
ATOM 14718 N N . LYS F 1 250 ? 108.823 -27.136 96.503 1.00 73.19 230 LYS F N 1
ATOM 14719 C CA . LYS F 1 250 ? 107.562 -27.670 96.000 1.00 70.80 230 LYS F CA 1
ATOM 14720 C C . LYS F 1 250 ? 106.610 -26.557 95.583 1.00 67.92 230 LYS F C 1
ATOM 14721 O O . LYS F 1 250 ? 105.785 -26.752 94.683 1.00 62.53 230 LYS F O 1
ATOM 14723 N N . LEU F 1 251 ? 106.709 -25.392 96.218 1.00 64.70 231 LEU F N 1
ATOM 14724 C CA . LEU F 1 251 ? 105.863 -24.248 95.908 1.00 62.01 231 LEU F CA 1
ATOM 14725 C C . LEU F 1 251 ? 106.406 -23.396 94.770 1.00 62.79 231 LEU F C 1
ATOM 14726 O O . LEU F 1 251 ? 105.910 -22.285 94.557 1.00 64.36 231 LEU F O 1
ATOM 14731 N N . LYS F 1 252 ? 107.410 -23.887 94.039 1.00 64.20 232 LYS F N 1
ATOM 14732 C CA . LYS F 1 252 ? 108.028 -23.088 92.984 1.00 62.87 232 LYS F CA 1
ATOM 14733 C C . LYS F 1 252 ? 107.002 -22.647 91.949 1.00 66.21 232 LYS F C 1
ATOM 14734 O O . LYS F 1 252 ? 106.876 -21.454 91.651 1.00 73.98 232 LYS F O 1
ATOM 14737 N N . ASN F 1 253 ? 106.252 -23.599 91.391 1.00 64.79 233 ASN F N 1
ATOM 14738 C CA . ASN F 1 253 ? 105.264 -23.255 90.375 1.00 64.46 233 ASN F CA 1
ATOM 14739 C C . ASN F 1 253 ? 104.038 -22.581 90.979 1.00 64.36 233 ASN F C 1
ATOM 14740 O O . ASN F 1 253 ? 103.380 -21.782 90.305 1.00 63.11 233 ASN F O 1
ATOM 14742 N N . ALA F 1 254 ? 103.718 -22.884 92.240 1.00 60.49 234 ALA F N 1
ATOM 14743 C CA . ALA F 1 254 ? 102.534 -22.300 92.862 1.00 60.52 234 ALA F CA 1
ATOM 14744 C C . ALA F 1 254 ? 102.725 -20.814 93.139 1.00 59.44 234 ALA F C 1
ATOM 14745 O O . ALA F 1 254 ? 101.796 -20.019 92.957 1.00 62.88 234 ALA F O 1
ATOM 14747 N N . ILE F 1 255 ? 103.923 -20.419 93.576 1.00 54.01 235 ILE F N 1
ATOM 14748 C CA . ILE F 1 255 ? 104.172 -19.018 93.908 1.00 55.13 235 ILE F CA 1
ATOM 14749 C C . ILE F 1 255 ? 104.138 -18.155 92.652 1.00 59.27 235 ILE F C 1
ATOM 14750 O O . ILE F 1 255 ? 103.497 -17.097 92.623 1.00 59.31 235 ILE F O 1
ATOM 14754 N N . THR F 1 256 ? 104.831 -18.589 91.598 1.00 60.20 236 THR F N 1
ATOM 14755 C CA . THR F 1 256 ? 104.872 -17.798 90.374 1.00 58.10 236 THR F CA 1
ATOM 14756 C C . THR F 1 256 ? 103.518 -17.769 89.677 1.00 52.79 236 THR F C 1
ATOM 14757 O O . THR F 1 256 ? 103.183 -16.775 89.023 1.00 54.25 236 THR F O 1
ATOM 14761 N N . SER F 1 257 ? 102.727 -18.838 89.805 1.00 53.83 237 SER F N 1
ATOM 14762 C CA . SER F 1 257 ? 101.400 -18.845 89.197 1.00 59.29 237 SER F CA 1
ATOM 14763 C C . SER F 1 257 ? 100.444 -17.904 89.921 1.00 58.82 237 SER F C 1
ATOM 14764 O O . SER F 1 257 ? 99.577 -17.296 89.284 1.00 59.11 237 SER F O 1
ATOM 14767 N N . ARG F 1 258 ? 100.584 -17.775 91.242 1.00 57.83 238 ARG F N 1
ATOM 14768 C CA . ARG F 1 258 ? 99.726 -16.867 91.998 1.00 61.00 238 ARG F CA 1
ATOM 14769 C C . ARG F 1 258 ? 99.946 -15.418 91.577 1.00 62.62 238 ARG F C 1
ATOM 14770 O O . ARG F 1 258 ? 98.985 -14.656 91.419 1.00 65.78 238 ARG F O 1
ATOM 14778 N N . ILE F 1 259 ? 101.204 -15.022 91.383 1.00 57.50 239 ILE F N 1
ATOM 14779 C CA . ILE F 1 259 ? 101.500 -13.651 90.980 1.00 55.28 239 ILE F CA 1
ATOM 14780 C C . ILE F 1 259 ? 101.006 -13.383 89.565 1.00 51.80 239 ILE F C 1
ATOM 14781 O O . ILE F 1 259 ? 100.601 -12.259 89.244 1.00 51.75 239 ILE F O 1
ATOM 14786 N N . LYS F 1 260 ? 101.022 -14.400 88.701 1.00 56.42 240 LYS F N 1
ATOM 14787 C CA . LYS F 1 260 ? 100.439 -14.253 87.371 1.00 56.07 240 LYS F CA 1
ATOM 14788 C C . LYS F 1 260 ? 98.965 -13.887 87.459 1.00 61.19 240 LYS F C 1
ATOM 14789 O O . LYS F 1 260 ? 98.488 -12.997 86.745 1.00 69.86 240 LYS F O 1
ATOM 14795 N N . ILE F 1 261 ? 98.224 -14.573 88.332 1.00 56.98 241 ILE F N 1
ATOM 14796 C CA . ILE F 1 261 ? 96.793 -14.316 88.464 1.00 58.11 241 ILE F CA 1
ATOM 14797 C C . ILE F 1 261 ? 96.553 -12.903 88.978 1.00 63.47 241 ILE F C 1
ATOM 14798 O O . ILE F 1 261 ? 95.621 -12.218 88.541 1.00 72.28 241 ILE F O 1
ATOM 14803 N N . MET F 1 262 ? 97.395 -12.441 89.905 1.00 58.71 242 MET F N 1
ATOM 14804 C CA . MET F 1 262 ? 97.276 -11.069 90.384 1.00 57.42 242 MET F CA 1
ATOM 14805 C C . MET F 1 262 ? 97.620 -10.062 89.294 1.00 60.70 242 MET F C 1
ATOM 14806 O O . MET F 1 262 ? 97.051 -8.965 89.262 1.00 64.33 242 MET F O 1
ATOM 14811 N N . ALA F 1 263 ? 98.538 -10.413 88.396 1.00 59.01 243 ALA F N 1
ATOM 14812 C CA . ALA F 1 263 ? 98.939 -9.534 87.306 1.00 57.85 243 ALA F CA 1
ATOM 14813 C C . ALA F 1 263 ? 98.095 -9.718 86.053 1.00 58.00 243 ALA F C 1
ATOM 14814 O O . ALA F 1 263 ? 98.388 -9.084 85.033 1.00 56.81 243 ALA F O 1
ATOM 14816 N N . GLU F 1 264 ? 97.065 -10.566 86.106 1.00 60.75 244 GLU F N 1
ATOM 14817 C CA . GLU F 1 264 ? 96.204 -10.849 84.955 1.00 64.24 244 GLU F CA 1
ATOM 14818 C C . GLU F 1 264 ? 97.013 -11.389 83.776 1.00 63.69 244 GLU F C 1
ATOM 14819 O O . GLU F 1 264 ? 96.737 -11.080 82.615 1.00 70.11 244 GLU F O 1
ATOM 14821 N N . LEU F 1 265 ? 98.017 -12.205 84.077 1.00 57.37 245 LEU F N 1
ATOM 14822 C CA . LEU F 1 265 ? 98.859 -12.815 83.059 1.00 60.54 245 LEU F CA 1
ATOM 14823 C C . LEU F 1 265 ? 98.406 -14.245 82.777 1.00 64.76 245 LEU F C 1
ATOM 14824 O O . LEU F 1 265 ? 97.557 -14.810 83.470 1.00 67.15 245 LEU F O 1
ATOM 14829 N N . ASP F 1 266 ? 98.993 -14.827 81.735 1.00 64.05 246 ASP F N 1
ATOM 14830 C CA . ASP F 1 266 ? 98.565 -16.120 81.209 1.00 67.63 246 ASP F CA 1
ATOM 14831 C C . ASP F 1 266 ? 99.260 -17.239 81.977 1.00 67.52 246 ASP F C 1
ATOM 14832 O O . ASP F 1 266 ? 100.469 -17.445 81.831 1.00 70.39 246 ASP F O 1
ATOM 14837 N N . ILE F 1 267 ? 98.491 -17.968 82.788 1.00 64.71 247 ILE F N 1
ATOM 14838 C CA . ILE F 1 267 ? 99.046 -19.104 83.518 1.00 66.14 247 ILE F CA 1
ATOM 14839 C C . ILE F 1 267 ? 99.296 -20.275 82.575 1.00 68.60 247 ILE F C 1
ATOM 14840 O O . ILE F 1 267 ? 100.198 -21.090 82.807 1.00 69.91 247 ILE F O 1
ATOM 14844 N N . ALA F 1 268 ? 98.522 -20.370 81.490 1.00 69.91 248 ALA F N 1
ATOM 14845 C CA . ALA F 1 268 ? 98.710 -21.462 80.541 1.00 71.09 248 ALA F CA 1
ATOM 14846 C C . ALA F 1 268 ? 100.064 -21.380 79.849 1.00 71.03 248 ALA F C 1
ATOM 14847 O O . ALA F 1 268 ? 100.635 -22.413 79.480 1.00 71.19 248 ALA F O 1
ATOM 14849 N N . GLU F 1 269 ? 100.591 -20.174 79.664 1.00 70.77 249 GLU F N 1
ATOM 14850 C CA . GLU F 1 269 ? 101.885 -19.986 79.021 1.00 68.61 249 GLU F CA 1
ATOM 14851 C C . GLU F 1 269 ? 102.978 -19.926 80.081 1.00 63.97 249 GLU F C 1
ATOM 14852 O O . GLU F 1 269 ? 102.925 -19.091 80.991 1.00 62.97 249 GLU F O 1
ATOM 14858 N N . ARG F 1 270 ? 103.964 -20.818 79.963 1.00 59.10 250 ARG F N 1
ATOM 14859 C CA . ARG F 1 270 ? 105.121 -20.825 80.847 1.00 59.74 250 ARG F CA 1
ATOM 14860 C C . ARG F 1 270 ? 106.437 -20.882 80.080 1.00 62.32 250 ARG F C 1
ATOM 14861 O O . ARG F 1 270 ? 107.495 -21.036 80.702 1.00 62.57 250 ARG F O 1
ATOM 14869 N N . ARG F 1 271 ? 106.402 -20.759 78.752 1.00 61.87 251 ARG F N 1
ATOM 14870 C CA . ARG F 1 271 ? 107.601 -20.815 77.926 1.00 58.42 251 ARG F CA 1
ATOM 14871 C C . ARG F 1 271 ? 108.056 -19.450 77.430 1.00 56.86 251 ARG F C 1
ATOM 14872 O O . ARG F 1 271 ? 109.164 -19.345 76.893 1.00 57.41 251 ARG F O 1
ATOM 14880 N N . LEU F 1 272 ? 107.235 -18.416 77.579 1.00 53.19 252 LEU F N 1
ATOM 14881 C CA . LEU F 1 272 ? 107.492 -17.124 76.964 1.00 51.35 252 LEU F CA 1
ATOM 14882 C C . LEU F 1 272 ? 107.484 -16.020 78.010 1.00 51.68 252 LEU F C 1
ATOM 14883 O O . LEU F 1 272 ? 106.797 -16.127 79.030 1.00 48.26 252 LEU F O 1
ATOM 14888 N N . PRO F 1 273 ? 108.238 -14.946 77.780 1.00 52.75 253 PRO F N 1
ATOM 14889 C CA . PRO F 1 273 ? 108.229 -13.825 78.727 1.00 48.89 253 PRO F CA 1
ATOM 14890 C C . PRO F 1 273 ? 106.894 -13.095 78.718 1.00 46.52 253 PRO F C 1
ATOM 14891 O O . PRO F 1 273 ? 106.275 -12.902 77.669 1.00 47.51 253 PRO F O 1
ATOM 14895 N N . GLN F 1 274 ? 106.452 -12.696 79.909 1.00 46.42 254 GLN F N 1
ATOM 14896 C CA . GLN F 1 274 ? 105.211 -11.958 80.085 1.00 48.53 254 GLN F CA 1
ATOM 14897 C C . GLN F 1 274 ? 105.460 -10.765 80.995 1.00 47.88 254 GLN F C 1
ATOM 14898 O O . GLN F 1 274 ? 106.344 -10.795 81.855 1.00 45.16 254 GLN F O 1
ATOM 14904 N N . ASP F 1 275 ? 104.668 -9.714 80.801 1.00 49.63 255 ASP F N 1
ATOM 14905 C CA . ASP F 1 275 ? 104.836 -8.480 81.556 1.00 50.05 255 ASP F CA 1
ATOM 14906 C C . ASP F 1 275 ? 103.474 -7.908 81.907 1.00 50.42 255 ASP F C 1
ATOM 14907 O O . ASP F 1 275 ? 102.588 -7.837 81.051 1.00 54.02 255 ASP F O 1
ATOM 14912 N N . GLY F 1 276 ? 103.315 -7.501 83.164 1.00 48.47 256 GLY F N 1
ATOM 14913 C CA . GLY F 1 276 ? 102.075 -6.910 83.623 1.00 52.28 256 GLY F CA 1
ATOM 14914 C C . GLY F 1 276 ? 102.269 -5.992 84.811 1.00 53.97 256 GLY F C 1
ATOM 14915 O O . GLY F 1 276 ? 103.402 -5.636 85.159 1.00 46.34 256 GLY F O 1
ATOM 14916 N N . ARG F 1 277 ? 101.167 -5.599 85.445 1.00 53.72 257 ARG F N 1
ATOM 14917 C CA . ARG F 1 277 ? 101.213 -4.729 86.611 1.00 53.27 257 ARG F CA 1
ATOM 14918 C C . ARG F 1 277 ? 100.231 -5.230 87.658 1.00 55.81 257 ARG F C 1
ATOM 14919 O O . ARG F 1 277 ? 99.189 -5.804 87.331 1.00 57.93 257 ARG F O 1
ATOM 14924 N N . ILE F 1 278 ? 100.579 -5.014 88.925 1.00 57.24 258 ILE F N 1
ATOM 14925 C CA . ILE F 1 278 ? 99.770 -5.443 90.058 1.00 57.39 258 ILE F CA 1
ATOM 14926 C C . ILE F 1 278 ? 99.489 -4.235 90.939 1.00 61.28 258 ILE F C 1
ATOM 14927 O O . ILE F 1 278 ? 100.385 -3.424 91.199 1.00 63.20 258 ILE F O 1
ATOM 14932 N N . LYS F 1 279 ? 98.244 -4.113 91.391 1.00 65.04 259 LYS F N 1
ATOM 14933 C CA . LYS F 1 279 ? 97.855 -3.118 92.382 1.00 64.74 259 LYS F CA 1
ATOM 14934 C C . LYS F 1 279 ? 97.327 -3.848 93.607 1.00 68.95 259 LYS F C 1
ATOM 14935 O O . LYS F 1 279 ? 96.336 -4.581 93.518 1.00 69.76 259 LYS F O 1
ATOM 14937 N N . ILE F 1 280 ? 97.992 -3.654 94.744 1.00 70.64 260 ILE F N 1
ATOM 14938 C CA . ILE F 1 280 ? 97.621 -4.290 96.003 1.00 67.94 260 ILE F CA 1
ATOM 14939 C C . ILE F 1 280 ? 97.098 -3.216 96.945 1.00 67.44 260 ILE F C 1
ATOM 14940 O O . ILE F 1 280 ? 97.725 -2.163 97.106 1.00 65.39 260 ILE F O 1
ATOM 14942 N N . LYS F 1 281 ? 95.958 -3.487 97.573 1.00 70.29 261 LYS F N 1
ATOM 14943 C CA . LYS F 1 281 ? 95.312 -2.514 98.447 1.00 72.32 261 LYS F CA 1
ATOM 14944 C C . LYS F 1 281 ? 95.890 -2.543 99.860 1.00 73.18 261 LYS F C 1
ATOM 14945 O O . LYS F 1 281 ? 96.316 -3.590 100.348 1.00 73.18 261 LYS F O 1
ATOM 14947 N N . MET F 1 288 ? 99.876 0.598 96.783 1.00 64.65 268 MET F N 1
ATOM 14948 C CA . MET F 1 288 ? 101.180 0.134 96.327 1.00 64.71 268 MET F CA 1
ATOM 14949 C C . MET F 1 288 ? 101.064 -0.636 95.013 1.00 67.73 268 MET F C 1
ATOM 14950 O O . MET F 1 288 ? 100.315 -1.609 94.917 1.00 72.97 268 MET F O 1
ATOM 14955 N N . ASP F 1 289 ? 101.809 -0.191 94.005 1.00 62.63 269 ASP F N 1
ATOM 14956 C CA . ASP F 1 289 ? 101.772 -0.772 92.670 1.00 63.67 269 ASP F CA 1
ATOM 14957 C C . ASP F 1 289 ? 103.086 -1.481 92.370 1.00 55.94 269 ASP F C 1
ATOM 14958 O O . ASP F 1 289 ? 104.158 -1.021 92.776 1.00 50.73 269 ASP F O 1
ATOM 14963 N N . TYR F 1 290 ? 102.998 -2.596 91.647 1.00 51.12 270 TYR F N 1
ATOM 14964 C CA . TYR F 1 290 ? 104.163 -3.369 91.240 1.00 47.22 270 TYR F CA 1
ATOM 14965 C C . TYR F 1 290 ? 104.128 -3.588 89.735 1.00 52.63 270 TYR F C 1
ATOM 14966 O O . TYR F 1 290 ? 103.075 -3.896 89.171 1.00 59.58 270 TYR F O 1
ATOM 14975 N N . ARG F 1 291 ? 105.281 -3.431 89.089 1.00 43.72 271 ARG F N 1
ATOM 14976 C CA . ARG F 1 291 ? 105.447 -3.852 87.705 1.00 48.95 271 ARG F CA 1
ATOM 14977 C C . ARG F 1 291 ? 106.051 -5.250 87.694 1.00 45.59 271 ARG F C 1
ATOM 14978 O O . ARG F 1 291 ? 107.065 -5.497 88.355 1.00 45.98 271 ARG F O 1
ATOM 14986 N N . VAL F 1 292 ? 105.427 -6.161 86.953 1.00 50.47 272 VAL F N 1
ATOM 14987 C CA . VAL F 1 292 ? 105.773 -7.577 86.987 1.00 43.96 272 VAL F CA 1
ATOM 14988 C C . VAL F 1 292 ? 106.404 -7.978 85.662 1.00 48.20 272 VAL F C 1
ATOM 14989 O O . VAL F 1 292 ? 105.940 -7.575 84.589 1.00 44.00 272 VAL F O 1
ATOM 14993 N N . SER F 1 293 ? 107.464 -8.781 85.747 1.00 42.63 273 SER F N 1
ATOM 14994 C CA . SER F 1 293 ? 108.168 -9.297 84.579 1.00 42.21 273 SER F CA 1
ATOM 14995 C C . SER F 1 293 ? 108.434 -10.778 84.799 1.00 42.46 273 SER F C 1
ATOM 14996 O O . SER F 1 293 ? 109.070 -11.153 85.789 1.00 44.33 273 SER F O 1
ATOM 14999 N N . VAL F 1 294 ? 107.947 -11.616 83.885 1.00 45.83 274 VAL F N 1
ATOM 15000 C CA . VAL F 1 294 ? 108.083 -13.066 83.977 1.00 43.95 274 VAL F CA 1
ATOM 15001 C C . VAL F 1 294 ? 109.095 -13.526 82.938 1.00 43.77 274 VAL F C 1
ATOM 15002 O O . VAL F 1 294 ? 108.967 -13.203 81.751 1.00 43.53 274 VAL F O 1
ATOM 15006 N N . LEU F 1 295 ? 110.094 -14.285 83.382 1.00 44.03 275 LEU F N 1
ATOM 15007 C CA . LEU F 1 295 ? 111.154 -14.781 82.523 1.00 45.54 275 LEU F CA 1
ATOM 15008 C C . LEU F 1 295 ? 111.215 -16.301 82.598 1.00 45.72 275 LEU F C 1
ATOM 15009 O O . LEU F 1 295 ? 111.341 -16.857 83.699 1.00 44.07 275 LEU F O 1
ATOM 15014 N N . PRO F 1 296 ? 111.135 -17.007 81.468 1.00 43.72 276 PRO F N 1
ATOM 15015 C CA . PRO F 1 296 ? 111.151 -18.476 81.511 1.00 44.71 276 PRO F CA 1
ATOM 15016 C C . PRO F 1 296 ? 112.553 -19.071 81.515 1.00 47.85 276 PRO F C 1
ATOM 15017 O O . PRO F 1 296 ? 113.158 -19.259 80.455 1.00 52.52 276 PRO F O 1
ATOM 15021 N N . THR F 1 297 ? 113.078 -19.383 82.697 1.00 48.78 277 THR F N 1
ATOM 15022 C CA . THR F 1 297 ? 114.369 -20.046 82.781 1.00 53.47 277 THR F CA 1
ATOM 15023 C C . THR F 1 297 ? 114.195 -21.550 82.579 1.00 56.64 277 THR F C 1
ATOM 15024 O O . THR F 1 297 ? 113.086 -22.057 82.388 1.00 59.64 277 THR F O 1
ATOM 15028 N N . LEU F 1 298 ? 115.310 -22.280 82.625 1.00 55.66 278 LEU F N 1
ATOM 15029 C CA . LEU F 1 298 ? 115.283 -23.715 82.371 1.00 58.96 278 LEU F CA 1
ATOM 15030 C C . LEU F 1 298 ? 114.727 -24.528 83.532 1.00 57.59 278 LEU F C 1
ATOM 15031 O O . LEU F 1 298 ? 114.531 -25.737 83.375 1.00 64.03 278 LEU F O 1
ATOM 15036 N N . PHE F 1 299 ? 114.471 -23.909 84.686 1.00 52.71 279 PHE F N 1
ATOM 15037 C CA . PHE F 1 299 ? 113.958 -24.628 85.847 1.00 52.38 279 PHE F CA 1
ATOM 15038 C C . PHE F 1 299 ? 112.733 -23.934 86.432 1.00 51.79 279 PHE F C 1
ATOM 15039 O O . PHE F 1 299 ? 112.498 -23.989 87.642 1.00 53.90 279 PHE F O 1
ATOM 15047 N N . GLY F 1 300 ? 111.944 -23.287 85.587 1.00 49.73 280 GLY F N 1
ATOM 15048 C CA . GLY F 1 300 ? 110.764 -22.565 86.012 1.00 49.28 280 GLY F CA 1
ATOM 15049 C C . GLY F 1 300 ? 110.801 -21.117 85.562 1.00 48.49 280 GLY F C 1
ATOM 15050 O O . GLY F 1 300 ? 111.698 -20.678 84.844 1.00 47.03 280 GLY F O 1
ATOM 15051 N N . GLU F 1 301 ? 109.795 -20.374 86.011 1.00 50.65 281 GLU F N 1
ATOM 15052 C CA . GLU F 1 301 ? 109.641 -18.972 85.651 1.00 50.71 281 GLU F CA 1
ATOM 15053 C C . GLU F 1 301 ? 110.187 -18.085 86.760 1.00 47.91 281 GLU F C 1
ATOM 15054 O O . GLU F 1 301 ? 109.795 -18.222 87.924 1.00 47.74 281 GLU F O 1
ATOM 15060 N N . LYS F 1 302 ? 111.097 -17.187 86.397 1.00 44.31 282 LYS F N 1
ATOM 15061 C CA . LYS F 1 302 ? 111.586 -16.168 87.313 1.00 44.22 282 LYS F CA 1
ATOM 15062 C C . LYS F 1 302 ? 110.704 -14.933 87.197 1.00 44.35 282 LYS F C 1
ATOM 15063 O O . LYS F 1 302 ? 110.401 -14.479 86.088 1.00 52.82 282 LYS F O 1
ATOM 15069 N N . VAL F 1 303 ? 110.287 -14.398 88.340 1.00 44.57 283 VAL F N 1
ATOM 15070 C CA . VAL F 1 303 ? 109.431 -13.221 88.394 1.00 46.99 283 VAL F CA 1
ATOM 15071 C C . VAL F 1 303 ? 110.198 -12.103 89.084 1.00 44.59 283 VAL F C 1
ATOM 15072 O O . VAL F 1 303 ? 110.816 -12.321 90.132 1.00 44.26 283 VAL F O 1
ATOM 15076 N N . VAL F 1 304 ? 110.172 -10.917 88.484 1.00 44.58 284 VAL F N 1
ATOM 15077 C CA . VAL F 1 304 ? 110.745 -9.713 89.070 1.00 44.28 284 VAL F CA 1
ATOM 15078 C C . VAL F 1 304 ? 109.621 -8.709 89.265 1.00 49.23 284 VAL F C 1
ATOM 15079 O O . VAL F 1 304 ? 108.827 -8.473 88.346 1.00 45.48 284 VAL F O 1
ATOM 15083 N N . LEU F 1 305 ? 109.545 -8.130 90.459 1.00 45.18 285 LEU F N 1
ATOM 15084 C CA . LEU F 1 305 ? 108.530 -7.142 90.791 1.00 45.93 285 LEU F CA 1
ATOM 15085 C C . LEU F 1 305 ? 109.211 -5.837 91.172 1.00 52.28 285 LEU F C 1
ATOM 15086 O O . LEU F 1 305 ? 110.060 -5.812 92.069 1.00 50.01 285 LEU F O 1
ATOM 15091 N N . ARG F 1 306 ? 108.839 -4.761 90.487 1.00 45.93 286 ARG F N 1
ATOM 15092 C CA . ARG F 1 306 ? 109.393 -3.436 90.727 1.00 46.83 286 ARG F CA 1
ATOM 15093 C C . ARG F 1 306 ? 108.392 -2.624 91.540 1.00 50.02 286 ARG F C 1
ATOM 15094 O O . ARG F 1 306 ? 107.279 -2.358 91.073 1.00 47.35 286 ARG F O 1
ATOM 15102 N N . LEU F 1 307 ? 108.785 -2.239 92.751 1.00 46.60 287 LEU F N 1
ATOM 15103 C CA . LEU F 1 307 ? 107.902 -1.462 93.609 1.00 47.46 287 LEU F CA 1
ATOM 15104 C C . LEU F 1 307 ? 107.820 -0.024 93.113 1.00 50.29 287 LEU F C 1
ATOM 15105 O O . LEU F 1 307 ? 108.845 0.638 92.917 1.00 47.12 287 LEU F O 1
ATOM 15110 N N . LEU F 1 308 ? 106.596 0.456 92.905 1.00 49.52 288 LEU F N 1
ATOM 15111 C CA . LEU F 1 308 ? 106.328 1.801 92.400 1.00 51.53 288 LEU F CA 1
ATOM 15112 C C . LEU F 1 308 ? 105.396 2.495 93.390 1.00 59.91 288 LEU F C 1
ATOM 15113 O O . LEU F 1 308 ? 104.173 2.374 93.296 1.00 64.56 288 LEU F O 1
ATOM 15118 N N . ASP F 1 309 ? 105.977 3.222 94.341 1.00 63.12 289 ASP F N 1
ATOM 15119 C CA . ASP F 1 309 ? 105.217 3.962 95.343 1.00 65.09 289 ASP F CA 1
ATOM 15120 C C . ASP F 1 309 ? 105.396 5.451 95.077 1.00 64.05 289 ASP F C 1
ATOM 15121 O O . ASP F 1 309 ? 106.459 6.013 95.359 1.00 64.45 289 ASP F O 1
ATOM 15126 N N . LYS F 1 310 ? 104.356 6.088 94.531 1.00 66.52 290 LYS F N 1
ATOM 15127 C CA . LYS F 1 310 ? 104.398 7.534 94.345 1.00 68.69 290 LYS F CA 1
ATOM 15128 C C . LYS F 1 310 ? 104.553 8.247 95.680 1.00 70.60 290 LYS F C 1
ATOM 15129 O O . LYS F 1 310 ? 105.247 9.266 95.773 1.00 70.23 290 LYS F O 1
ATOM 15133 N N . SER F 1 311 ? 103.914 7.720 96.728 1.00 70.83 291 SER F N 1
ATOM 15134 C CA . SER F 1 311 ? 103.995 8.344 98.046 1.00 72.90 291 SER F CA 1
ATOM 15135 C C . SER F 1 311 ? 105.439 8.458 98.519 1.00 70.99 291 SER F C 1
ATOM 15136 O O . SER F 1 311 ? 105.846 9.500 99.048 1.00 73.42 291 SER F O 1
ATOM 15138 N N . ASN F 1 312 ? 106.230 7.398 98.338 1.00 69.94 292 ASN F N 1
ATOM 15139 C CA . ASN F 1 312 ? 107.632 7.451 98.740 1.00 71.26 292 ASN F CA 1
ATOM 15140 C C . ASN F 1 312 ? 108.433 8.403 97.863 1.00 72.29 292 ASN F C 1
ATOM 15141 O O . ASN F 1 312 ? 109.399 9.012 98.337 1.00 79.51 292 ASN F O 1
ATOM 15143 N N . LEU F 1 313 ? 108.045 8.552 96.598 1.00 66.34 293 LEU F N 1
ATOM 15144 C CA . LEU F 1 313 ? 108.789 9.401 95.677 1.00 64.63 293 LEU F CA 1
ATOM 15145 C C . LEU F 1 313 ? 108.792 10.847 96.160 1.00 63.13 293 LEU F C 1
ATOM 15146 O O . LEU F 1 313 ? 107.749 11.394 96.529 1.00 63.94 293 LEU F O 1
ATOM 15151 N N . GLN F 1 314 ? 109.972 11.464 96.158 1.00 64.87 294 GLN F N 1
ATOM 15152 C CA . GLN F 1 314 ? 110.152 12.849 96.584 1.00 64.98 294 GLN F CA 1
ATOM 15153 C C . GLN F 1 314 ? 110.372 13.708 95.344 1.00 59.12 294 GLN F C 1
ATOM 15154 O O . GLN F 1 314 ? 111.389 13.567 94.656 1.00 59.00 294 GLN F O 1
ATOM 15160 N N . LEU F 1 315 ? 109.425 14.604 95.067 1.00 56.57 295 LEU F N 1
ATOM 15161 C CA . LEU F 1 315 ? 109.423 15.371 93.830 1.00 53.09 295 LEU F CA 1
ATOM 15162 C C . LEU F 1 315 ? 109.727 16.851 94.008 1.00 52.46 295 LEU F C 1
ATOM 15163 O O . LEU F 1 315 ? 109.890 17.551 93.002 1.00 59.95 295 LEU F O 1
ATOM 15168 N N . ASP F 1 316 ? 109.797 17.354 95.237 1.00 52.77 296 ASP F N 1
ATOM 15169 C CA . ASP F 1 316 ? 110.214 18.736 95.433 1.00 55.32 296 ASP F CA 1
ATOM 15170 C C . ASP F 1 316 ? 111.703 18.859 95.144 1.00 53.86 296 ASP F C 1
ATOM 15171 O O . ASP F 1 316 ? 112.518 18.110 95.693 1.00 51.27 296 ASP F O 1
ATOM 15176 N N . MET F 1 317 ? 112.055 19.800 94.267 1.00 53.76 297 MET F N 1
ATOM 15177 C CA . MET F 1 317 ? 113.438 19.917 93.822 1.00 54.97 297 MET F CA 1
ATOM 15178 C C . MET F 1 317 ? 114.367 20.310 94.962 1.00 55.34 297 MET F C 1
ATOM 15179 O O . MET F 1 317 ? 115.538 19.911 94.973 1.00 49.94 297 MET F O 1
ATOM 15184 N N . THR F 1 318 ? 113.868 21.076 95.933 1.00 51.91 298 THR F N 1
ATOM 15185 C CA . THR F 1 318 ? 114.688 21.503 97.061 1.00 54.24 298 THR F CA 1
ATOM 15186 C C . THR F 1 318 ? 114.969 20.383 98.055 1.00 54.62 298 THR F C 1
ATOM 15187 O O . THR F 1 318 ? 115.696 20.617 99.025 1.00 55.95 298 THR F O 1
ATOM 15191 N N . LYS F 1 319 ? 114.418 19.184 97.851 1.00 51.15 299 LYS F N 1
ATOM 15192 C CA . LYS F 1 319 ? 114.645 18.060 98.753 1.00 52.20 299 LYS F CA 1
ATOM 15193 C C . LYS F 1 319 ? 115.356 16.899 98.064 1.00 49.49 299 LYS F C 1
ATOM 15194 O O . LYS F 1 319 ? 115.338 15.775 98.574 1.00 67.43 299 LYS F O 1
ATOM 15198 N N . LEU F 1 320 ? 115.986 17.148 96.916 1.00 48.86 300 LEU F N 1
ATOM 15199 C CA . LEU F 1 320 ? 116.723 16.117 96.199 1.00 55.14 300 LEU F CA 1
ATOM 15200 C C . LEU F 1 320 ? 118.200 16.069 96.568 1.00 53.38 300 LEU F C 1
ATOM 15201 O O . LEU F 1 320 ? 118.893 15.134 96.154 1.00 48.61 300 LEU F O 1
ATOM 15206 N N . GLY F 1 321 ? 118.694 17.046 97.321 1.00 47.20 301 GLY F N 1
ATOM 15207 C CA . GLY F 1 321 ? 120.075 17.061 97.752 1.00 46.48 301 GLY F CA 1
ATOM 15208 C C . GLY F 1 321 ? 120.997 17.983 96.986 1.00 49.88 301 GLY F C 1
ATOM 15209 O O . GLY F 1 321 ? 122.214 17.921 97.197 1.00 49.20 301 GLY F O 1
ATOM 15210 N N . TYR F 1 322 ? 120.467 18.827 96.104 1.00 46.61 302 TYR F N 1
ATOM 15211 C CA . TYR F 1 322 ? 121.302 19.777 95.384 1.00 53.37 302 TYR F CA 1
ATOM 15212 C C . TYR F 1 322 ? 121.793 20.875 96.318 1.00 52.13 302 TYR F C 1
ATOM 15213 O O . TYR F 1 322 ? 121.044 21.378 97.160 1.00 51.27 302 TYR F O 1
ATOM 15222 N N . GLU F 1 323 ? 123.056 21.256 96.158 1.00 50.46 303 GLU F N 1
ATOM 15223 C CA . GLU F 1 323 ? 123.558 22.425 96.855 1.00 52.23 303 GLU F CA 1
ATOM 15224 C C . GLU F 1 323 ? 122.878 23.679 96.303 1.00 53.88 303 GLU F C 1
ATOM 15225 O O . GLU F 1 323 ? 122.457 23.702 95.144 1.00 52.91 303 GLU F O 1
ATOM 15231 N N . PRO F 1 324 ? 122.738 24.729 97.124 1.00 53.17 304 PRO F N 1
ATOM 15232 C CA . PRO F 1 324 ? 121.910 25.876 96.701 1.00 49.94 304 PRO F CA 1
ATOM 15233 C C . PRO F 1 324 ? 122.366 26.534 95.409 1.00 48.21 304 PRO F C 1
ATOM 15234 O O . PRO F 1 324 ? 121.519 26.906 94.587 1.00 47.62 304 PRO F O 1
ATOM 15238 N N . ASP F 1 325 ? 123.675 26.690 95.196 1.00 49.76 305 ASP F N 1
ATOM 15239 C CA . ASP F 1 325 ? 124.136 27.299 93.951 1.00 50.32 305 ASP F CA 1
ATOM 15240 C C . ASP F 1 325 ? 123.863 26.391 92.758 1.00 49.40 305 ASP F C 1
ATOM 15241 O O . ASP F 1 325 ? 123.495 26.869 91.679 1.00 49.79 305 ASP F O 1
ATOM 15246 N N . ALA F 1 326 ? 124.028 25.077 92.933 1.00 46.31 306 ALA F N 1
ATOM 15247 C CA . ALA F 1 326 ? 123.709 24.147 91.855 1.00 43.25 306 ALA F CA 1
ATOM 15248 C C . ALA F 1 326 ? 122.209 24.102 91.593 1.00 44.56 306 ALA F C 1
ATOM 15249 O O . ALA F 1 326 ? 121.776 24.049 90.436 1.00 44.45 306 ALA F O 1
ATOM 15251 N N . LEU F 1 327 ? 121.400 24.128 92.657 1.00 39.22 307 LEU F N 1
ATOM 15252 C CA . LEU F 1 327 ? 119.951 24.115 92.490 1.00 40.10 307 LEU F CA 1
ATOM 15253 C C . LEU F 1 327 ? 119.462 25.340 91.727 1.00 38.45 307 LEU F C 1
ATOM 15254 O O . LEU F 1 327 ? 118.507 25.245 90.948 1.00 37.40 307 LEU F O 1
ATOM 15259 N N . HIS F 1 328 ? 120.103 26.492 91.930 1.00 39.64 308 HIS F N 1
ATOM 15260 C CA . HIS F 1 328 ? 119.681 27.702 91.231 1.00 39.77 308 HIS F CA 1
ATOM 15261 C C . HIS F 1 328 ? 119.886 27.581 89.725 1.00 38.34 308 HIS F C 1
ATOM 15262 O O . HIS F 1 328 ? 119.047 28.040 88.939 1.00 48.47 308 HIS F O 1
ATOM 15269 N N . TYR F 1 329 ? 120.994 26.971 89.300 1.00 37.84 309 TYR F N 1
ATOM 15270 C CA . TYR F 1 329 ? 121.270 26.863 87.871 1.00 45.63 309 TYR F CA 1
ATOM 15271 C C . TYR F 1 329 ? 120.382 25.818 87.210 1.00 35.19 309 TYR F C 1
ATOM 15272 O O . TYR F 1 329 ? 119.969 25.989 86.057 1.00 34.43 309 TYR F O 1
ATOM 15281 N N . PHE F 1 330 ? 120.067 24.736 87.925 1.00 36.09 310 PHE F N 1
ATOM 15282 C CA . PHE F 1 330 ? 119.171 23.729 87.368 1.00 33.69 310 PHE F CA 1
ATOM 15283 C C . PHE F 1 330 ? 117.761 24.282 87.205 1.00 35.80 310 PHE F C 1
ATOM 15284 O O . PHE F 1 330 ? 117.124 24.068 86.167 1.00 32.66 310 PHE F O 1
ATOM 15292 N N . LYS F 1 331 ? 117.259 24.998 88.216 1.00 34.66 311 LYS F N 1
ATOM 15293 C CA . LYS F 1 331 ? 115.925 25.582 88.118 1.00 42.46 311 LYS F CA 1
ATOM 15294 C C . LYS F 1 331 ? 115.855 26.628 87.012 1.00 39.41 311 LYS F C 1
ATOM 15295 O O . LYS F 1 331 ? 114.852 26.711 86.293 1.00 42.14 311 LYS F O 1
ATOM 15299 N N . GLU F 1 332 ? 116.905 27.439 86.865 1.00 36.62 312 GLU F N 1
ATOM 15300 C CA . GLU F 1 332 ? 116.920 28.442 85.805 1.00 38.20 312 GLU F CA 1
ATOM 15301 C C . GLU F 1 332 ? 116.876 27.791 84.428 1.00 37.01 312 GLU F C 1
ATOM 15302 O O . GLU F 1 332 ? 116.243 28.317 83.504 1.00 40.55 312 GLU F O 1
ATOM 15308 N N . ALA F 1 333 ? 117.527 26.636 84.275 1.00 33.28 313 ALA F N 1
ATOM 15309 C CA . ALA F 1 333 ? 117.582 25.984 82.970 1.00 34.42 313 ALA F CA 1
ATOM 15310 C C . ALA F 1 333 ? 116.226 25.416 82.567 1.00 36.19 313 ALA F C 1
ATOM 15311 O O . ALA F 1 333 ? 115.820 25.536 81.406 1.00 38.36 313 ALA F O 1
ATOM 15313 N N . ILE F 1 334 ? 115.508 24.795 83.509 1.00 39.91 314 ILE F N 1
ATOM 15314 C CA . ILE F 1 334 ? 114.233 24.166 83.167 1.00 43.62 314 ILE F CA 1
ATOM 15315 C C . ILE F 1 334 ? 113.095 25.161 83.025 1.00 42.79 314 ILE F C 1
ATOM 15316 O O . ILE F 1 334 ? 112.028 24.792 82.521 1.00 47.25 314 ILE F O 1
ATOM 15321 N N . HIS F 1 335 ? 113.282 26.408 83.453 1.00 38.73 315 HIS F N 1
ATOM 15322 C CA . HIS F 1 335 ? 112.258 27.432 83.305 1.00 36.64 315 HIS F CA 1
ATOM 15323 C C . HIS F 1 335 ? 112.514 28.360 82.126 1.00 42.95 315 HIS F C 1
ATOM 15324 O O . HIS F 1 335 ? 111.747 29.307 81.921 1.00 44.37 315 HIS F O 1
ATOM 15331 N N . LYS F 1 336 ? 113.566 28.115 81.350 1.00 44.30 316 LYS F N 1
ATOM 15332 C CA . LYS F 1 336 ? 113.726 28.810 80.087 1.00 44.75 316 LYS F CA 1
ATOM 15333 C C . LYS F 1 336 ? 112.689 28.299 79.086 1.00 37.26 316 LYS F C 1
ATOM 15334 O O . LYS F 1 336 ? 112.304 27.127 79.124 1.00 35.28 316 LYS F O 1
ATOM 15340 N N . PRO F 1 337 ? 112.218 29.161 78.183 1.00 40.12 317 PRO F N 1
ATOM 15341 C CA . PRO F 1 337 ? 111.145 28.745 77.264 1.00 44.27 317 PRO F CA 1
ATOM 15342 C C . PRO F 1 337 ? 111.545 27.635 76.310 1.00 46.81 317 PRO F C 1
ATOM 15343 O O . PRO F 1 337 ? 110.663 26.931 75.801 1.00 50.64 317 PRO F O 1
ATOM 15347 N N . PHE F 1 338 ? 112.836 27.451 76.050 1.00 39.36 318 PHE F N 1
ATOM 15348 C CA . PHE F 1 338 ? 113.284 26.432 75.112 1.00 33.45 318 PHE F CA 1
ATOM 15349 C C . PHE F 1 338 ? 114.734 26.087 75.423 1.00 31.95 318 PHE F C 1
ATOM 15350 O O . PHE F 1 338 ? 115.402 26.764 76.209 1.00 31.09 318 PHE F O 1
ATOM 15358 N N . GLY F 1 339 ? 115.208 25.019 74.799 1.00 30.07 319 GLY F N 1
ATOM 15359 C CA . GLY F 1 339 ? 116.546 24.513 75.018 1.00 29.93 319 GLY F CA 1
ATOM 15360 C C . GLY F 1 339 ? 116.529 23.090 75.539 1.00 31.49 319 GLY F C 1
ATOM 15361 O O . GLY F 1 339 ? 115.479 22.488 75.764 1.00 28.75 319 GLY F O 1
ATOM 15362 N N . MET F 1 340 ? 117.732 22.559 75.736 1.00 30.06 320 MET F N 1
ATOM 15363 C CA . MET F 1 340 ? 117.923 21.177 76.146 1.00 28.58 320 MET F CA 1
ATOM 15364 C C . MET F 1 340 ? 118.595 21.114 77.512 1.00 33.54 320 MET F C 1
ATOM 15365 O O . MET F 1 340 ? 119.531 21.871 77.792 1.00 34.58 320 MET F O 1
ATOM 15370 N N . VAL F 1 341 ? 118.103 20.214 78.360 1.00 31.11 321 VAL F N 1
ATOM 15371 C CA . VAL F 1 341 ? 118.694 19.931 79.663 1.00 34.31 321 VAL F CA 1
ATOM 15372 C C . VAL F 1 341 ? 118.986 18.439 79.722 1.00 34.22 321 VAL F C 1
ATOM 15373 O O . VAL F 1 341 ? 118.079 17.616 79.541 1.00 28.93 321 VAL F O 1
ATOM 15377 N N . LEU F 1 342 ? 120.244 18.091 79.974 1.00 28.61 322 LEU F N 1
ATOM 15378 C CA . LEU F 1 342 ? 120.686 16.704 80.007 1.00 28.57 322 LEU F CA 1
ATOM 15379 C C . LEU F 1 342 ? 121.070 16.314 81.428 1.00 33.65 322 LEU F C 1
ATOM 15380 O O . LEU F 1 342 ? 121.884 16.991 82.065 1.00 34.00 322 LEU F O 1
ATOM 15385 N N . VAL F 1 343 ? 120.477 15.229 81.917 1.00 28.98 323 VAL F N 1
ATOM 15386 C CA . VAL F 1 343 ? 120.817 14.640 83.207 1.00 36.22 323 VAL F CA 1
ATOM 15387 C C . VAL F 1 343 ? 121.551 13.339 82.918 1.00 35.56 323 VAL F C 1
ATOM 15388 O O . VAL F 1 343 ? 120.950 12.373 82.433 1.00 36.17 323 VAL F O 1
ATOM 15392 N N . THR F 1 344 ? 122.846 13.301 83.212 1.00 38.74 324 THR F N 1
ATOM 15393 C CA . THR F 1 344 ? 123.691 12.195 82.791 1.00 36.84 324 THR F CA 1
ATOM 15394 C C . THR F 1 344 ? 124.045 11.287 83.961 1.00 41.16 324 THR F C 1
ATOM 15395 O O . THR F 1 344 ? 124.094 11.715 85.119 1.00 36.35 324 THR F O 1
ATOM 15399 N N . GLY F 1 345 ? 124.298 10.021 83.633 1.00 31.72 325 GLY F N 1
ATOM 15400 C CA . GLY F 1 345 ? 124.598 9.003 84.608 1.00 32.64 325 GLY F CA 1
ATOM 15401 C C . GLY F 1 345 ? 124.102 7.648 84.145 1.00 42.00 325 GLY F C 1
ATOM 15402 O O . GLY F 1 345 ? 123.288 7.546 83.221 1.00 32.26 325 GLY F O 1
ATOM 15403 N N . PRO F 1 346 ? 124.586 6.578 84.769 1.00 38.95 326 PRO F N 1
ATOM 15404 C CA . PRO F 1 346 ? 124.101 5.240 84.419 1.00 40.24 326 PRO F CA 1
ATOM 15405 C C . PRO F 1 346 ? 122.683 5.030 84.928 1.00 41.29 326 PRO F C 1
ATOM 15406 O O . PRO F 1 346 ? 122.143 5.815 85.710 1.00 34.12 326 PRO F O 1
ATOM 15410 N N . THR F 1 347 ? 122.070 3.948 84.455 1.00 41.16 327 THR F N 1
ATOM 15411 C CA . THR F 1 347 ? 120.730 3.614 84.912 1.00 40.94 327 THR F CA 1
ATOM 15412 C C . THR F 1 347 ? 120.775 3.200 86.378 1.00 37.97 327 THR F C 1
ATOM 15413 O O . THR F 1 347 ? 121.696 2.507 86.821 1.00 39.89 327 THR F O 1
ATOM 15417 N N . GLY F 1 348 ? 119.790 3.659 87.142 1.00 37.69 328 GLY F N 1
ATOM 15418 C CA . GLY F 1 348 ? 119.795 3.457 88.575 1.00 38.04 328 GLY F CA 1
ATOM 15419 C C . GLY F 1 348 ? 120.523 4.516 89.371 1.00 42.62 328 GLY F C 1
ATOM 15420 O O . GLY F 1 348 ? 120.840 4.278 90.542 1.00 49.14 328 GLY F O 1
ATOM 15421 N N . SER F 1 349 ? 120.799 5.679 88.776 1.00 35.97 329 SER F N 1
ATOM 15422 C CA . SER F 1 349 ? 121.474 6.778 89.454 1.00 35.97 329 SER F CA 1
ATOM 15423 C C . SER F 1 349 ? 120.520 7.916 89.802 1.00 36.31 329 SER F C 1
ATOM 15424 O O . SER F 1 349 ? 120.966 9.041 90.049 1.00 37.33 329 SER F O 1
ATOM 15427 N N . GLY F 1 350 ? 119.217 7.647 89.822 1.00 35.44 330 GLY F N 1
ATOM 15428 C CA . GLY F 1 350 ? 118.243 8.653 90.190 1.00 35.17 330 GLY F CA 1
ATOM 15429 C C . GLY F 1 350 ? 117.921 9.674 89.122 1.00 40.91 330 GLY F C 1
ATOM 15430 O O . GLY F 1 350 ? 117.338 10.716 89.447 1.00 36.15 330 GLY F O 1
ATOM 15431 N N . LYS F 1 351 ? 118.267 9.409 87.859 1.00 39.12 331 LYS F N 1
ATOM 15432 C CA . LYS F 1 351 ? 118.015 10.384 86.801 1.00 40.67 331 LYS F CA 1
ATOM 15433 C C . LYS F 1 351 ? 116.523 10.608 86.590 1.00 40.17 331 LYS F C 1
ATOM 15434 O O . LYS F 1 351 ? 116.083 11.746 86.384 1.00 48.24 331 LYS F O 1
ATOM 15440 N N . THR F 1 352 ? 115.728 9.535 86.630 1.00 38.30 332 THR F N 1
ATOM 15441 C CA . THR F 1 352 ? 114.294 9.669 86.388 1.00 40.71 332 THR F CA 1
ATOM 15442 C C . THR F 1 352 ? 113.621 10.513 87.463 1.00 40.26 332 THR F C 1
ATOM 15443 O O . THR F 1 352 ? 112.678 11.257 87.168 1.00 43.41 332 THR F O 1
ATOM 15447 N N . VAL F 1 353 ? 114.095 10.425 88.707 1.00 37.94 333 VAL F N 1
ATOM 15448 C CA . VAL F 1 353 ? 113.532 11.249 89.772 1.00 38.55 333 VAL F CA 1
ATOM 15449 C C . VAL F 1 353 ? 113.861 12.718 89.541 1.00 35.78 333 VAL F C 1
ATOM 15450 O O . VAL F 1 353 ? 113.022 13.598 89.764 1.00 33.29 333 VAL F O 1
ATOM 15454 N N . SER F 1 354 ? 115.085 13.008 89.092 1.00 34.36 334 SER F N 1
ATOM 15455 C CA . SER F 1 354 ? 115.442 14.382 88.756 1.00 33.24 334 SER F CA 1
ATOM 15456 C C . SER F 1 354 ? 114.568 14.913 87.626 1.00 34.76 334 SER F C 1
ATOM 15457 O O . SER F 1 354 ? 114.120 16.065 87.665 1.00 39.58 334 SER F O 1
ATOM 15460 N N . LEU F 1 355 ? 114.308 14.081 86.614 1.00 32.62 335 LEU F N 1
ATOM 15461 C CA . LEU F 1 355 ? 113.446 14.493 85.510 1.00 33.02 335 LEU F CA 1
ATOM 15462 C C . LEU F 1 355 ? 112.006 14.668 85.975 1.00 34.63 335 LEU F C 1
ATOM 15463 O O . LEU F 1 355 ? 111.362 15.676 85.664 1.00 32.33 335 LEU F O 1
ATOM 15468 N N . TYR F 1 356 ? 111.481 13.683 86.711 1.00 34.88 336 TYR F N 1
ATOM 15469 C CA . TYR F 1 356 ? 110.123 13.786 87.238 1.00 38.03 336 TYR F CA 1
ATOM 15470 C C . TYR F 1 356 ? 109.974 14.996 88.149 1.00 32.28 336 TYR F C 1
ATOM 15471 O O . TYR F 1 356 ? 108.918 15.641 88.171 1.00 36.19 336 TYR F O 1
ATOM 15480 N N . SER F 1 357 ? 111.018 15.314 88.917 1.00 32.64 337 SER F N 1
ATOM 15481 C CA . SER F 1 357 ? 110.983 16.510 89.752 1.00 33.31 337 SER F CA 1
ATOM 15482 C C . SER F 1 357 ? 110.899 17.768 88.899 1.00 36.44 337 SER F C 1
ATOM 15483 O O . SER F 1 357 ? 110.149 18.696 89.219 1.00 33.16 337 SER F O 1
ATOM 15486 N N . ALA F 1 358 ? 111.658 17.812 87.801 1.00 31.70 338 ALA F N 1
ATOM 15487 C CA . ALA F 1 358 ? 111.612 18.970 86.915 1.00 38.46 338 ALA F CA 1
ATOM 15488 C C . ALA F 1 358 ? 110.260 19.087 86.224 1.00 38.40 338 ALA F C 1
ATOM 15489 O O . ALA F 1 358 ? 109.709 20.189 86.111 1.00 36.40 338 ALA F O 1
ATOM 15491 N N . LEU F 1 359 ? 109.710 17.963 85.757 1.00 34.90 339 LEU F N 1
ATOM 15492 C CA . LEU F 1 359 ? 108.421 17.997 85.072 1.00 33.58 339 LEU F CA 1
ATOM 15493 C C . LEU F 1 359 ? 107.304 18.424 86.014 1.00 35.39 339 LEU F C 1
ATOM 15494 O O . LEU F 1 359 ? 106.402 19.172 85.618 1.00 36.45 339 LEU F O 1
ATOM 15499 N N . GLY F 1 360 ? 107.342 17.954 87.264 1.00 34.14 340 GLY F N 1
ATOM 15500 C CA . GLY F 1 360 ? 106.363 18.401 88.239 1.00 33.35 340 GLY F CA 1
ATOM 15501 C C . GLY F 1 360 ? 106.417 19.897 88.472 1.00 38.24 340 GLY F C 1
ATOM 15502 O O . GLY F 1 360 ? 105.391 20.524 88.748 1.00 38.75 340 GLY F O 1
ATOM 15503 N N . GLU F 1 361 ? 107.607 20.490 88.356 1.00 39.42 341 GLU F N 1
ATOM 15504 C CA . GLU F 1 361 ? 107.743 21.936 88.471 1.00 43.74 341 GLU F CA 1
ATOM 15505 C C . GLU F 1 361 ? 107.205 22.663 87.244 1.00 41.67 341 GLU F C 1
ATOM 15506 O O . GLU F 1 361 ? 106.899 23.857 87.329 1.00 44.52 341 GLU F O 1
ATOM 15509 N N . LEU F 1 362 ? 107.071 21.971 86.114 1.00 34.93 342 LEU F N 1
ATOM 15510 C CA . LEU F 1 362 ? 106.609 22.570 84.870 1.00 31.96 342 LEU F CA 1
ATOM 15511 C C . LEU F 1 362 ? 105.193 22.161 84.496 1.00 37.48 342 LEU F C 1
ATOM 15512 O O . LEU F 1 362 ? 104.663 22.661 83.498 1.00 31.95 342 LEU F O 1
ATOM 15517 N N . ASN F 1 363 ? 104.564 21.273 85.266 1.00 33.32 343 ASN F N 1
ATOM 15518 C CA . ASN F 1 363 ? 103.276 20.690 84.893 1.00 38.59 343 ASN F CA 1
ATOM 15519 C C . ASN F 1 363 ? 102.166 21.704 85.161 1.00 43.47 343 ASN F C 1
ATOM 15520 O O . ASN F 1 363 ? 101.484 21.683 86.190 1.00 50.06 343 ASN F O 1
ATOM 15525 N N . LYS F 1 364 ? 101.987 22.610 84.205 1.00 33.46 344 LYS F N 1
ATOM 15526 C CA . LYS F 1 364 ? 100.894 23.569 84.210 1.00 38.66 344 LYS F CA 1
ATOM 15527 C C . LYS F 1 364 ? 99.900 23.214 83.111 1.00 40.62 344 LYS F C 1
ATOM 15528 O O . LYS F 1 364 ? 100.224 22.503 82.155 1.00 42.06 344 LYS F O 1
ATOM 15531 N N . THR F 1 365 ? 98.675 23.717 83.255 1.00 35.25 345 THR F N 1
ATOM 15532 C CA . THR F 1 365 ? 97.657 23.465 82.244 1.00 41.34 345 THR F CA 1
ATOM 15533 C C . THR F 1 365 ? 97.861 24.295 80.983 1.00 35.10 345 THR F C 1
ATOM 15534 O O . THR F 1 365 ? 97.170 24.060 79.986 1.00 35.18 345 THR F O 1
ATOM 15538 N N . THR F 1 366 ? 98.791 25.251 81.000 1.00 34.94 346 THR F N 1
ATOM 15539 C CA . THR F 1 366 ? 99.067 26.082 79.837 1.00 37.85 346 THR F CA 1
ATOM 15540 C C . THR F 1 366 ? 100.049 25.442 78.865 1.00 37.21 346 THR F C 1
ATOM 15541 O O . THR F 1 366 ? 100.169 25.918 77.731 1.00 41.68 346 THR F O 1
ATOM 15545 N N . GLU F 1 367 ? 100.746 24.386 79.272 1.00 32.99 347 GLU F N 1
ATOM 15546 C CA . GLU F 1 367 ? 101.763 23.755 78.447 1.00 36.31 347 GLU F CA 1
ATOM 15547 C C . GLU F 1 367 ? 101.382 22.310 78.157 1.00 35.94 347 GLU F C 1
ATOM 15548 O O . GLU F 1 367 ? 100.712 21.653 78.960 1.00 32.02 347 GLU F O 1
ATOM 15554 N N . ASN F 1 368 ? 101.811 21.825 76.996 1.00 37.04 348 ASN F N 1
ATOM 15555 C CA . ASN F 1 368 ? 101.684 20.420 76.633 1.00 36.30 348 ASN F CA 1
ATOM 15556 C C . ASN F 1 368 ? 103.018 19.734 76.894 1.00 38.23 348 ASN F C 1
ATOM 15557 O O . ASN F 1 368 ? 104.027 20.073 76.266 1.00 29.88 348 ASN F O 1
ATOM 15562 N N . ILE F 1 369 ? 103.021 18.777 77.816 1.00 35.28 349 ILE F N 1
ATOM 15563 C CA . ILE F 1 369 ? 104.216 18.019 78.165 1.00 33.37 349 ILE F CA 1
ATOM 15564 C C . ILE F 1 369 ? 104.048 16.599 77.648 1.00 34.60 349 ILE F C 1
ATOM 15565 O O . ILE F 1 369 ? 103.047 15.936 77.946 1.00 34.25 349 ILE F O 1
ATOM 15570 N N . SER F 1 370 ? 105.024 16.137 76.875 1.00 36.78 350 SER F N 1
ATOM 15571 C CA . SER F 1 370 ? 105.018 14.795 76.317 1.00 36.45 350 SER F CA 1
ATOM 15572 C C . SER F 1 370 ? 106.324 14.105 76.673 1.00 31.64 350 SER F C 1
ATOM 15573 O O . SER F 1 370 ? 107.395 14.716 76.610 1.00 30.84 350 SER F O 1
ATOM 15576 N N . THR F 1 371 ? 106.231 12.836 77.061 1.00 29.50 351 THR F N 1
ATOM 15577 C CA . THR F 1 371 ? 107.400 12.060 77.440 1.00 38.04 351 THR F CA 1
ATOM 15578 C C . THR F 1 371 ? 107.419 10.739 76.685 1.00 29.84 351 THR F C 1
ATOM 15579 O O . THR F 1 371 ? 106.373 10.169 76.362 1.00 30.49 351 THR F O 1
ATOM 15583 N N . ALA F 1 372 ? 108.630 10.266 76.404 1.00 39.13 352 ALA F N 1
ATOM 15584 C CA . ALA F 1 372 ? 108.872 8.951 75.820 1.00 34.99 352 ALA F CA 1
ATOM 15585 C C . ALA F 1 372 ? 109.778 8.198 76.784 1.00 32.87 352 ALA F C 1
ATOM 15586 O O . ALA F 1 372 ? 110.926 8.601 77.003 1.00 34.30 352 ALA F O 1
ATOM 15588 N N . GLU F 1 373 ? 109.265 7.119 77.372 1.00 31.22 353 GLU F N 1
ATOM 15589 C CA . GLU F 1 373 ? 109.968 6.416 78.434 1.00 33.55 353 GLU F CA 1
ATOM 15590 C C . GLU F 1 373 ? 110.051 4.928 78.133 1.00 36.53 353 GLU F C 1
ATOM 15591 O O . GLU F 1 373 ? 109.184 4.360 77.463 1.00 37.41 353 GLU F O 1
ATOM 15597 N N . ASP F 1 374 ? 111.106 4.304 78.649 1.00 38.51 354 ASP F N 1
ATOM 15598 C CA . ASP F 1 374 ? 111.366 2.889 78.421 1.00 41.46 354 ASP F CA 1
ATOM 15599 C C . ASP F 1 374 ? 111.851 2.206 79.703 1.00 44.13 354 ASP F C 1
ATOM 15600 O O . ASP F 1 374 ? 113.052 2.007 79.891 1.00 47.54 354 ASP F O 1
ATOM 15605 N N . PRO F 1 375 ? 110.915 1.845 80.596 1.00 42.20 355 PRO F N 1
ATOM 15606 C CA . PRO F 1 375 ? 109.476 2.088 80.478 1.00 39.21 355 PRO F CA 1
ATOM 15607 C C . PRO F 1 375 ? 109.042 3.333 81.243 1.00 38.63 355 PRO F C 1
ATOM 15608 O O . PRO F 1 375 ? 109.891 4.068 81.748 1.00 38.51 355 PRO F O 1
ATOM 15612 N N . VAL F 1 376 ? 107.736 3.561 81.332 1.00 38.94 356 VAL F N 1
ATOM 15613 C CA . VAL F 1 376 ? 107.201 4.620 82.180 1.00 37.47 356 VAL F CA 1
ATOM 15614 C C . VAL F 1 376 ? 107.189 4.120 83.619 1.00 39.40 356 VAL F C 1
ATOM 15615 O O . VAL F 1 376 ? 106.496 3.150 83.943 1.00 45.62 356 VAL F O 1
ATOM 15619 N N . GLU F 1 377 ? 107.963 4.776 84.483 1.00 44.07 357 GLU F N 1
ATOM 15620 C CA . GLU F 1 377 ? 108.047 4.355 85.877 1.00 47.41 357 GLU F CA 1
ATOM 15621 C C . GLU F 1 377 ? 106.805 4.780 86.654 1.00 44.78 357 GLU F C 1
ATOM 15622 O O . GLU F 1 377 ? 106.131 3.950 87.273 1.00 52.58 357 GLU F O 1
ATOM 15628 N N . PHE F 1 378 ? 106.487 6.072 86.628 1.00 42.55 358 PHE F N 1
ATOM 15629 C CA . PHE F 1 378 ? 105.311 6.610 87.292 1.00 43.49 358 PHE F CA 1
ATOM 15630 C C . PHE F 1 378 ? 104.510 7.443 86.302 1.00 43.07 358 PHE F C 1
ATOM 15631 O O . PHE F 1 378 ? 105.071 8.065 85.395 1.00 43.59 358 PHE F O 1
ATOM 15639 N N . ASN F 1 379 ? 103.193 7.451 86.482 1.00 40.74 359 ASN F N 1
ATOM 15640 C CA . ASN F 1 379 ? 102.294 8.227 85.641 1.00 43.16 359 ASN F CA 1
ATOM 15641 C C . ASN F 1 379 ? 101.792 9.445 86.405 1.00 45.91 359 ASN F C 1
ATOM 15642 O O . ASN F 1 379 ? 101.479 9.359 87.597 1.00 44.36 359 ASN F O 1
ATOM 15647 N N . PHE F 1 380 ? 101.725 10.580 85.712 1.00 43.01 360 PHE F N 1
ATOM 15648 C CA . PHE F 1 380 ? 101.328 11.849 86.306 1.00 42.35 360 PHE F CA 1
ATOM 15649 C C . PHE F 1 380 ? 100.195 12.449 85.491 1.00 45.45 360 PHE F C 1
ATOM 15650 O O . PHE F 1 380 ? 100.281 12.512 84.260 1.00 53.67 360 PHE F O 1
ATOM 15658 N N . ALA F 1 381 ? 99.141 12.887 86.175 1.00 41.16 361 ALA F N 1
ATOM 15659 C CA . ALA F 1 381 ? 98.031 13.539 85.495 1.00 39.62 361 ALA F CA 1
ATOM 15660 C C . ALA F 1 381 ? 98.499 14.827 84.828 1.00 38.19 361 ALA F C 1
ATOM 15661 O O . ALA F 1 381 ? 99.327 15.563 85.372 1.00 39.11 361 ALA F O 1
ATOM 15663 N N . GLY F 1 382 ? 97.965 15.094 83.637 1.00 37.48 362 GLY F N 1
ATOM 15664 C CA . GLY F 1 382 ? 98.341 16.252 82.861 1.00 34.34 362 GLY F CA 1
ATOM 15665 C C . GLY F 1 382 ? 99.542 16.054 81.961 1.00 37.11 362 GLY F C 1
ATOM 15666 O O . GLY F 1 382 ? 99.754 16.862 81.050 1.00 42.71 362 GLY F O 1
ATOM 15667 N N . ILE F 1 383 ? 100.333 15.009 82.187 1.00 32.94 363 ILE F N 1
ATOM 15668 C CA . ILE F 1 383 ? 101.512 14.716 81.381 1.00 34.60 363 ILE F CA 1
ATOM 15669 C C . ILE F 1 383 ? 101.180 13.567 80.441 1.00 34.51 363 ILE F C 1
ATOM 15670 O O . ILE F 1 383 ? 100.733 12.501 80.884 1.00 33.09 363 ILE F O 1
ATOM 15675 N N . ASN F 1 384 ? 101.388 13.784 79.145 1.00 33.75 364 ASN F N 1
ATOM 15676 C CA . ASN F 1 384 ? 101.112 12.775 78.128 1.00 33.43 364 ASN F CA 1
ATOM 15677 C C . ASN F 1 384 ? 102.349 11.898 77.976 1.00 34.79 364 ASN F C 1
ATOM 15678 O O . ASN F 1 384 ? 103.349 12.320 77.389 1.00 34.85 364 ASN F O 1
ATOM 15683 N N . GLN F 1 385 ? 102.282 10.681 78.504 1.00 32.30 365 GLN F N 1
ATOM 15684 C CA . GLN F 1 385 ? 103.427 9.786 78.563 1.00 32.12 365 GLN F CA 1
ATOM 15685 C C . GLN F 1 385 ? 103.252 8.629 77.590 1.00 35.80 365 GLN F C 1
ATOM 15686 O O . GLN F 1 385 ? 102.163 8.058 77.475 1.00 35.69 365 GLN F O 1
ATOM 15692 N N . VAL F 1 386 ? 104.334 8.291 76.891 1.00 36.08 366 VAL F N 1
ATOM 15693 C CA . VAL F 1 386 ? 104.351 7.206 75.917 1.00 37.09 366 VAL F CA 1
ATOM 15694 C C . VAL F 1 386 ? 105.399 6.194 76.349 1.00 33.34 366 VAL F C 1
ATOM 15695 O O . VAL F 1 386 ? 106.562 6.552 76.566 1.00 32.56 366 VAL F O 1
ATOM 15699 N N . GLN F 1 387 ? 104.992 4.936 76.467 1.00 38.33 367 GLN F N 1
ATOM 15700 C CA . GLN F 1 387 ? 105.922 3.863 76.782 1.00 37.00 367 GLN F CA 1
ATOM 15701 C C . GLN F 1 387 ? 106.423 3.236 75.489 1.00 42.57 367 GLN F C 1
ATOM 15702 O O . GLN F 1 387 ? 105.630 2.909 74.600 1.00 36.23 367 GLN F O 1
ATOM 15708 N N . MET F 1 388 ? 107.738 3.072 75.389 1.00 35.06 368 MET F N 1
ATOM 15709 C CA . MET F 1 388 ? 108.329 2.561 74.163 1.00 35.51 368 MET F CA 1
ATOM 15710 C C . MET F 1 388 ? 108.064 1.068 74.015 1.00 37.92 368 MET F C 1
ATOM 15711 O O . MET F 1 388 ? 108.077 0.313 74.991 1.00 39.76 368 MET F O 1
ATOM 15716 N N . HIS F 1 389 ? 107.810 0.652 72.773 1.00 39.14 369 HIS F N 1
ATOM 15717 C CA . HIS F 1 389 ? 107.544 -0.732 72.419 1.00 39.84 369 HIS F CA 1
ATOM 15718 C C . HIS F 1 389 ? 108.264 -0.980 71.091 1.00 41.52 369 HIS F C 1
ATOM 15719 O O . HIS F 1 389 ? 107.655 -1.090 70.028 1.00 41.93 369 HIS F O 1
ATOM 15726 N N . GLU F 1 390 ? 109.596 -1.056 71.153 1.00 45.93 370 GLU F N 1
ATOM 15727 C CA . GLU F 1 390 ? 110.394 -1.088 69.933 1.00 53.56 370 GLU F CA 1
ATOM 15728 C C . GLU F 1 390 ? 110.166 -2.355 69.119 1.00 53.83 370 GLU F C 1
ATOM 15729 O O . GLU F 1 390 ? 110.467 -2.369 67.920 1.00 56.22 370 GLU F O 1
ATOM 15735 N N . ASP F 1 391 ? 109.627 -3.409 69.736 1.00 56.91 371 ASP F N 1
ATOM 15736 C CA . ASP F 1 391 ? 109.337 -4.632 68.997 1.00 58.86 371 ASP F CA 1
ATOM 15737 C C . ASP F 1 391 ? 108.292 -4.400 67.912 1.00 56.60 371 ASP F C 1
ATOM 15738 O O . ASP F 1 391 ? 108.263 -5.132 66.916 1.00 57.92 371 ASP F O 1
ATOM 15743 N N . ILE F 1 392 ? 107.437 -3.393 68.075 1.00 54.94 372 ILE F N 1
ATOM 15744 C CA . ILE F 1 392 ? 106.428 -3.061 67.077 1.00 54.76 372 ILE F CA 1
ATOM 15745 C C . ILE F 1 392 ? 106.757 -1.763 66.351 1.00 56.35 372 ILE F C 1
ATOM 15746 O O . ILE F 1 392 ? 105.913 -1.240 65.617 1.00 58.41 372 ILE F O 1
ATOM 15751 N N . GLY F 1 393 ? 107.964 -1.228 66.534 1.00 43.30 373 GLY F N 1
ATOM 15752 C CA . GLY F 1 393 ? 108.399 -0.044 65.819 1.00 42.24 373 GLY F CA 1
ATOM 15753 C C . GLY F 1 393 ? 108.294 1.258 66.583 1.00 48.93 373 GLY F C 1
ATOM 15754 O O . GLY F 1 393 ? 108.634 2.310 66.025 1.00 50.59 373 GLY F O 1
ATOM 15755 N N . LEU F 1 394 ? 107.841 1.228 67.837 1.00 41.61 374 LEU F N 1
ATOM 15756 C CA . LEU F 1 394 ? 107.681 2.444 68.634 1.00 37.97 374 LEU F CA 1
ATOM 15757 C C . LEU F 1 394 ? 108.939 2.649 69.475 1.00 42.11 374 LEU F C 1
ATOM 15758 O O . LEU F 1 394 ? 109.002 2.314 70.660 1.00 36.62 374 LEU F O 1
ATOM 15763 N N . ASN F 1 395 ? 109.963 3.206 68.836 1.00 41.69 375 ASN F N 1
ATOM 15764 C CA . ASN F 1 395 ? 111.201 3.562 69.509 1.00 38.45 375 ASN F CA 1
ATOM 15765 C C . ASN F 1 395 ? 111.204 5.058 69.815 1.00 33.97 375 ASN F C 1
ATOM 15766 O O . ASN F 1 395 ? 110.238 5.775 69.543 1.00 37.06 375 ASN F O 1
ATOM 15771 N N . PHE F 1 396 ? 112.313 5.536 70.389 1.00 33.12 376 PHE F N 1
ATOM 15772 C CA . PHE F 1 396 ? 112.393 6.940 70.784 1.00 38.56 376 PHE F CA 1
ATOM 15773 C C . PHE F 1 396 ? 112.281 7.868 69.580 1.00 40.44 376 PHE F C 1
ATOM 15774 O O . PHE F 1 396 ? 111.662 8.936 69.667 1.00 39.20 376 PHE F O 1
ATOM 15782 N N . ALA F 1 397 ? 112.872 7.482 68.447 1.00 32.71 377 ALA F N 1
ATOM 15783 C CA . ALA F 1 397 ? 112.829 8.337 67.265 1.00 39.94 377 ALA F CA 1
ATOM 15784 C C . ALA F 1 397 ? 111.411 8.466 66.721 1.00 43.22 377 ALA F C 1
ATOM 15785 O O . ALA F 1 397 ? 110.973 9.570 66.374 1.00 44.01 377 ALA F O 1
ATOM 15787 N N . ALA F 1 398 ? 110.679 7.352 66.642 1.00 34.30 378 ALA F N 1
ATOM 15788 C CA . ALA F 1 398 ? 109.316 7.397 66.124 1.00 34.96 378 ALA F CA 1
ATOM 15789 C C . ALA F 1 398 ? 108.411 8.236 67.018 1.00 34.07 378 ALA F C 1
ATOM 15790 O O . ALA F 1 398 ? 107.532 8.953 66.525 1.00 41.24 378 ALA F O 1
ATOM 15792 N N . ALA F 1 399 ? 108.612 8.163 68.337 1.00 33.24 379 ALA F N 1
ATOM 15793 C CA . ALA F 1 399 ? 107.808 8.969 69.249 1.00 47.83 379 ALA F CA 1
ATOM 15794 C C . ALA F 1 399 ? 108.217 10.436 69.211 1.00 40.99 379 ALA F C 1
ATOM 15795 O O . ALA F 1 399 ? 107.373 11.319 69.403 1.00 36.05 379 ALA F O 1
ATOM 15797 N N . LEU F 1 400 ? 109.500 10.715 68.968 1.00 38.78 380 LEU F N 1
ATOM 15798 C CA . LEU F 1 400 ? 109.951 12.098 68.847 1.00 30.76 380 LEU F CA 1
ATOM 15799 C C . LEU F 1 400 ? 109.344 12.769 67.622 1.00 36.62 380 LEU F C 1
ATOM 15800 O O . LEU F 1 400 ? 108.810 13.880 67.712 1.00 33.09 380 LEU F O 1
ATOM 15805 N N . ARG F 1 401 ? 109.422 12.109 66.462 1.00 33.97 381 ARG F N 1
ATOM 15806 C CA . ARG F 1 401 ? 108.816 12.665 65.257 1.00 39.13 381 ARG F CA 1
ATOM 15807 C C . ARG F 1 401 ? 107.311 12.828 65.416 1.00 35.95 381 ARG F C 1
ATOM 15808 O O . ARG F 1 401 ? 106.715 13.725 64.807 1.00 36.42 381 ARG F O 1
ATOM 15816 N N . SER F 1 402 ? 106.681 11.980 66.232 1.00 36.20 382 SER F N 1
ATOM 15817 C CA . SER F 1 402 ? 105.259 12.143 66.513 1.00 42.31 382 SER F CA 1
ATOM 15818 C C . SER F 1 402 ? 105.014 13.327 67.442 1.00 37.28 382 SER F C 1
ATOM 15819 O O . SER F 1 402 ? 104.015 14.041 67.294 1.00 35.32 382 SER F O 1
ATOM 15822 N N . PHE F 1 403 ? 105.914 13.551 68.405 1.00 34.09 383 PHE F N 1
ATOM 15823 C CA . PHE F 1 403 ? 105.772 14.700 69.296 1.00 34.63 383 PHE F CA 1
ATOM 15824 C C . PHE F 1 403 ? 105.787 16.006 68.515 1.00 40.24 383 PHE F C 1
ATOM 15825 O O . PHE F 1 403 ? 105.049 16.943 68.843 1.00 44.26 383 PHE F O 1
ATOM 15833 N N . LEU F 1 404 ? 106.616 16.085 67.471 1.00 36.09 384 LEU F N 1
ATOM 15834 C CA . LEU F 1 404 ? 106.712 17.307 66.682 1.00 33.65 384 LEU F CA 1
ATOM 15835 C C . LEU F 1 404 ? 105.417 17.629 65.948 1.00 35.06 384 LEU F C 1
ATOM 15836 O O . LEU F 1 404 ? 105.195 18.789 65.586 1.00 38.03 384 LEU F O 1
ATOM 15841 N N . ARG F 1 405 ? 104.562 16.637 65.722 1.00 33.43 385 ARG F N 1
ATOM 15842 C CA . ARG F 1 405 ? 103.255 16.859 65.120 1.00 37.58 385 ARG F CA 1
ATOM 15843 C C . ARG F 1 405 ? 102.150 17.005 66.158 1.00 37.30 385 ARG F C 1
ATOM 15844 O O . ARG F 1 405 ? 100.985 17.179 65.785 1.00 35.04 385 ARG F O 1
ATOM 15852 N N . GLN F 1 406 ? 102.491 16.952 67.444 1.00 33.18 386 GLN F N 1
ATOM 15853 C CA . GLN F 1 406 ? 101.526 17.001 68.532 1.00 33.04 386 GLN F CA 1
ATOM 15854 C C . GLN F 1 406 ? 101.429 18.378 69.178 1.00 33.62 386 GLN F C 1
ATOM 15855 O O . GLN F 1 406 ? 100.824 18.504 70.248 1.00 34.37 386 GLN F O 1
ATOM 15861 N N . ASP F 1 407 ? 102.006 19.409 68.550 1.00 41.49 387 ASP F N 1
ATOM 15862 C CA . ASP F 1 407 ? 102.039 20.769 69.081 1.00 36.33 387 ASP F CA 1
ATOM 15863 C C . ASP F 1 407 ? 102.619 20.766 70.492 1.00 36.94 387 ASP F C 1
ATOM 15864 O O . ASP F 1 407 ? 101.904 21.057 71.460 1.00 33.20 387 ASP F O 1
ATOM 15869 N N . PRO F 1 408 ? 103.899 20.442 70.655 1.00 38.44 388 PRO F N 1
ATOM 15870 C CA . PRO F 1 408 ? 104.469 20.296 71.995 1.00 42.52 388 PRO F CA 1
ATOM 15871 C C . PRO F 1 408 ? 105.029 21.602 72.544 1.00 39.17 388 PRO F C 1
ATOM 15872 O O . PRO F 1 408 ? 105.328 22.548 71.812 1.00 35.44 388 PRO F O 1
ATOM 15876 N N . ASP F 1 409 ? 105.154 21.634 73.866 1.00 35.13 389 ASP F N 1
ATOM 15877 C CA . ASP F 1 409 ? 105.893 22.672 74.573 1.00 32.69 389 ASP F CA 1
ATOM 15878 C C . ASP F 1 409 ? 107.106 22.124 75.302 1.00 36.96 389 ASP F C 1
ATOM 15879 O O . ASP F 1 409 ? 108.189 22.711 75.225 1.00 31.31 389 ASP F O 1
ATOM 15884 N N . ILE F 1 410 ? 106.947 21.005 76.004 1.00 29.06 390 ILE F N 1
ATOM 15885 C CA . ILE F 1 410 ? 108.013 20.371 76.767 1.00 28.62 390 ILE F CA 1
ATOM 15886 C C . ILE F 1 410 ? 108.067 18.903 76.369 1.00 28.37 390 ILE F C 1
ATOM 15887 O O . ILE F 1 410 ? 107.035 18.222 76.350 1.00 28.59 390 ILE F O 1
ATOM 15892 N N . ILE F 1 411 ? 109.265 18.419 76.049 1.00 28.05 391 ILE F N 1
ATOM 15893 C CA . ILE F 1 411 ? 109.475 17.050 75.592 1.00 28.40 391 ILE F CA 1
ATOM 15894 C C . ILE F 1 411 ? 110.497 16.389 76.504 1.00 27.75 391 ILE F C 1
ATOM 15895 O O . ILE F 1 411 ? 111.580 16.939 76.733 1.00 27.59 391 ILE F O 1
ATOM 15900 N N . MET F 1 412 ? 110.152 15.213 77.022 1.00 29.30 392 MET F N 1
ATOM 15901 C CA . MET F 1 412 ? 111.060 14.411 77.829 1.00 29.32 392 MET F CA 1
ATOM 15902 C C . MET F 1 412 ? 111.335 13.105 77.100 1.00 30.30 392 MET F C 1
ATOM 15903 O O . MET F 1 412 ? 110.401 12.414 76.681 1.00 28.42 392 MET F O 1
ATOM 15908 N N . ILE F 1 413 ? 112.614 12.780 76.931 1.00 30.31 393 ILE F N 1
ATOM 15909 C CA . ILE F 1 413 ? 113.042 11.538 76.302 1.00 28.71 393 ILE F CA 1
ATOM 15910 C C . ILE F 1 413 ? 113.820 10.735 77.333 1.00 30.31 393 ILE F C 1
ATOM 15911 O O . ILE F 1 413 ? 114.696 11.280 78.015 1.00 29.25 393 ILE F O 1
ATOM 15916 N N . GLY F 1 414 ? 113.495 9.445 77.447 1.00 30.15 394 GLY F N 1
ATOM 15917 C CA . GLY F 1 414 ? 114.110 8.622 78.477 1.00 31.45 394 GLY F CA 1
ATOM 15918 C C . GLY F 1 414 ? 115.620 8.565 78.361 1.00 38.10 394 GLY F C 1
ATOM 15919 O O . GLY F 1 414 ? 116.339 8.729 79.350 1.00 45.38 394 GLY F O 1
ATOM 15920 N N . GLU F 1 415 ? 116.123 8.329 77.151 1.00 38.04 395 GLU F N 1
ATOM 15921 C CA . GLU F 1 415 ? 117.559 8.296 76.917 1.00 37.09 395 GLU F CA 1
ATOM 15922 C C . GLU F 1 415 ? 117.818 8.577 75.445 1.00 38.94 395 GLU F C 1
ATOM 15923 O O . GLU F 1 415 ? 117.049 8.147 74.581 1.00 45.42 395 GLU F O 1
ATOM 15929 N N . ILE F 1 416 ? 118.892 9.308 75.170 1.00 36.32 396 ILE F N 1
ATOM 15930 C CA . ILE F 1 416 ? 119.349 9.565 73.811 1.00 37.89 396 ILE F CA 1
ATOM 15931 C C . ILE F 1 416 ? 120.414 8.524 73.496 1.00 30.35 396 ILE F C 1
ATOM 15932 O O . ILE F 1 416 ? 121.532 8.584 74.021 1.00 49.10 396 ILE F O 1
ATOM 15937 N N . ARG F 1 417 ? 120.073 7.559 72.643 1.00 31.03 397 ARG F N 1
ATOM 15938 C CA . ARG F 1 417 ? 120.908 6.385 72.443 1.00 38.35 397 ARG F CA 1
ATOM 15939 C C . ARG F 1 417 ? 121.637 6.348 71.108 1.00 44.10 397 ARG F C 1
ATOM 15940 O O . ARG F 1 417 ? 122.505 5.485 70.929 1.00 33.49 397 ARG F O 1
ATOM 15948 N N . ASP F 1 418 ? 121.318 7.234 70.168 1.00 32.44 398 ASP F N 1
ATOM 15949 C CA . ASP F 1 418 ? 121.968 7.189 68.863 1.00 36.89 398 ASP F CA 1
ATOM 15950 C C . ASP F 1 418 ? 121.888 8.561 68.204 1.00 33.36 398 ASP F C 1
ATOM 15951 O O . ASP F 1 418 ? 121.325 9.512 68.753 1.00 34.71 398 ASP F O 1
ATOM 15956 N N . PHE F 1 419 ? 122.461 8.642 67.000 1.00 36.96 399 PHE F N 1
ATOM 15957 C CA . PHE F 1 419 ? 122.519 9.898 66.261 1.00 39.55 399 PHE F CA 1
ATOM 15958 C C . PHE F 1 419 ? 121.136 10.344 65.804 1.00 39.55 399 PHE F C 1
ATOM 15959 O O . PHE F 1 419 ? 120.831 11.542 65.817 1.00 40.83 399 PHE F O 1
ATOM 15967 N N . GLU F 1 420 ? 120.288 9.396 65.396 1.00 37.40 400 GLU F N 1
ATOM 15968 C CA . GLU F 1 420 ? 118.969 9.752 64.880 1.00 37.11 400 GLU F CA 1
ATOM 15969 C C . GLU F 1 420 ? 118.135 10.460 65.940 1.00 34.84 400 GLU F C 1
ATOM 15970 O O . GLU F 1 420 ? 117.533 11.507 65.675 1.00 39.71 400 GLU F O 1
ATOM 15976 N N . THR F 1 421 ? 118.088 9.902 67.152 1.00 32.27 401 THR F N 1
ATOM 15977 C CA . THR F 1 421 ? 117.310 10.530 68.216 1.00 43.49 401 THR F CA 1
ATOM 15978 C C . THR F 1 421 ? 117.983 11.801 68.719 1.00 30.61 401 THR F C 1
ATOM 15979 O O . THR F 1 421 ? 117.303 12.781 69.042 1.00 30.09 401 THR F O 1
ATOM 15983 N N . ALA F 1 422 ? 119.318 11.802 68.795 1.00 30.80 402 ALA F N 1
ATOM 15984 C CA . ALA F 1 422 ? 120.036 13.004 69.209 1.00 30.42 402 ALA F CA 1
ATOM 15985 C C . ALA F 1 422 ? 119.754 14.167 68.268 1.00 36.38 402 ALA F C 1
ATOM 15986 O O . ALA F 1 422 ? 119.604 15.311 68.712 1.00 36.82 402 ALA F O 1
ATOM 15988 N N . GLU F 1 423 ? 119.668 13.891 66.963 1.00 35.62 403 GLU F N 1
ATOM 15989 C CA . GLU F 1 423 ? 119.403 14.953 65.998 1.00 36.80 403 GLU F CA 1
ATOM 15990 C C . GLU F 1 423 ? 118.003 15.523 66.162 1.00 33.39 403 GLU F C 1
ATOM 15991 O O . GLU F 1 423 ? 117.819 16.745 66.132 1.00 32.04 403 GLU F O 1
ATOM 15997 N N . ILE F 1 424 ? 117.000 14.657 66.316 1.00 31.44 404 ILE F N 1
ATOM 15998 C CA . ILE F 1 424 ? 115.639 15.143 66.520 1.00 36.55 404 ILE F CA 1
ATOM 15999 C C . ILE F 1 424 ? 115.544 15.917 67.829 1.00 33.41 404 ILE F C 1
ATOM 16000 O O . ILE F 1 424 ? 114.864 16.946 67.912 1.00 31.22 404 ILE F O 1
ATOM 16005 N N . ALA F 1 425 ? 116.241 15.445 68.866 1.00 33.18 405 ALA F N 1
ATOM 16006 C CA . ALA F 1 425 ? 116.173 16.102 70.167 1.00 34.17 405 ALA F CA 1
ATOM 16007 C C . ALA F 1 425 ? 116.842 17.472 70.133 1.00 31.94 405 ALA F C 1
ATOM 16008 O O . ALA F 1 425 ? 116.276 18.461 70.614 1.00 28.97 405 ALA F O 1
ATOM 16010 N N . ILE F 1 426 ? 118.049 17.549 69.566 1.00 37.19 406 ILE F N 1
ATOM 16011 C CA . ILE F 1 426 ? 118.776 18.817 69.516 1.00 34.49 406 ILE F CA 1
ATOM 16012 C C . ILE F 1 426 ? 118.002 19.849 68.706 1.00 34.13 406 ILE F C 1
ATOM 16013 O O . ILE F 1 426 ? 117.881 21.013 69.108 1.00 32.54 406 ILE F O 1
ATOM 16018 N N . LYS F 1 427 ? 117.460 19.441 67.560 1.00 30.89 407 LYS F N 1
ATOM 16019 C CA . LYS F 1 427 ? 116.780 20.383 66.684 1.00 39.94 407 LYS F CA 1
ATOM 16020 C C . LYS F 1 427 ? 115.392 20.759 67.185 1.00 36.11 407 LYS F C 1
ATOM 16021 O O . LYS F 1 427 ? 114.887 21.825 66.817 1.00 37.96 407 LYS F O 1
ATOM 16027 N N . ALA F 1 428 ? 114.771 19.925 68.021 1.00 34.34 408 ALA F N 1
ATOM 16028 C CA . ALA F 1 428 ? 113.545 20.349 68.690 1.00 37.15 408 ALA F CA 1
ATOM 16029 C C . ALA F 1 428 ? 113.829 21.413 69.742 1.00 35.86 408 ALA F C 1
ATOM 16030 O O . ALA F 1 428 ? 113.002 22.306 69.959 1.00 30.06 408 ALA F O 1
ATOM 16032 N N . ALA F 1 429 ? 114.991 21.341 70.396 1.00 30.37 409 ALA F N 1
ATOM 16033 C CA . ALA F 1 429 ? 115.372 22.366 71.358 1.00 29.63 409 ALA F CA 1
ATOM 16034 C C . ALA F 1 429 ? 115.716 23.688 70.686 1.00 39.74 409 ALA F C 1
ATOM 16035 O O . ALA F 1 429 ? 115.709 24.728 71.353 1.00 36.21 409 ALA F O 1
ATOM 16037 N N . LEU F 1 430 ? 116.016 23.670 69.387 1.00 33.68 410 LEU F N 1
ATOM 16038 C CA . LEU F 1 430 ? 116.317 24.886 68.643 1.00 36.66 410 LEU F CA 1
ATOM 16039 C C . LEU F 1 430 ? 115.077 25.557 68.072 1.00 39.15 410 LEU F C 1
ATOM 16040 O O . LEU F 1 430 ? 115.150 26.723 67.668 1.00 40.24 410 LEU F O 1
ATOM 16045 N N . THR F 1 431 ? 113.946 24.855 68.028 1.00 37.92 411 THR F N 1
ATOM 16046 C CA . THR F 1 431 ? 112.728 25.363 67.411 1.00 32.85 411 THR F CA 1
ATOM 16047 C C . THR F 1 431 ? 111.656 25.703 68.445 1.00 36.66 411 THR F C 1
ATOM 16048 O O . THR F 1 431 ? 110.460 25.552 68.184 1.00 36.59 411 THR F O 1
ATOM 16052 N N . GLY F 1 432 ? 112.074 26.157 69.623 1.00 37.70 412 GLY F N 1
ATOM 16053 C CA . GLY F 1 432 ? 111.148 26.674 70.609 1.00 36.95 412 GLY F CA 1
ATOM 16054 C C . GLY F 1 432 ? 110.588 25.665 71.583 1.00 36.64 412 GLY F C 1
ATOM 16055 O O . GLY F 1 432 ? 109.552 25.937 72.201 1.00 42.48 412 GLY F O 1
ATOM 16056 N N . HIS F 1 433 ? 111.231 24.513 71.746 1.00 31.06 413 HIS F N 1
ATOM 16057 C CA . HIS F 1 433 ? 110.772 23.491 72.672 1.00 30.46 413 HIS F CA 1
ATOM 16058 C C . HIS F 1 433 ? 111.811 23.272 73.762 1.00 31.92 413 HIS F C 1
ATOM 16059 O O . HIS F 1 433 ? 113.018 23.383 73.527 1.00 35.31 413 HIS F O 1
ATOM 16066 N N . LEU F 1 434 ? 111.328 22.964 74.961 1.00 28.99 414 LEU F N 1
ATOM 16067 C CA . LEU F 1 434 ? 112.189 22.555 76.059 1.00 28.69 414 LEU F CA 1
ATOM 16068 C C . LEU F 1 434 ? 112.338 21.040 76.023 1.00 28.16 414 LEU F C 1
ATOM 16069 O O . LEU F 1 434 ? 111.339 20.313 76.036 1.00 29.12 414 LEU F O 1
ATOM 16074 N N . VAL F 1 435 ? 113.581 20.565 75.971 1.00 28.00 415 VAL F N 1
ATOM 16075 C CA . VAL F 1 435 ? 113.872 19.145 75.818 1.00 34.50 415 VAL F CA 1
ATOM 16076 C C . VAL F 1 435 ? 114.654 18.675 77.036 1.00 27.59 415 VAL F C 1
ATOM 16077 O O . VAL F 1 435 ? 115.714 19.227 77.354 1.00 31.86 415 VAL F O 1
ATOM 16081 N N . LEU F 1 436 ? 114.131 17.657 77.710 1.00 27.49 416 LEU F N 1
ATOM 16082 C CA . LEU F 1 436 ? 114.783 17.030 78.850 1.00 39.66 416 LEU F CA 1
ATOM 16083 C C . LEU F 1 436 ? 115.100 15.591 78.478 1.00 27.53 416 LEU F C 1
ATOM 16084 O O . LEU F 1 436 ? 114.230 14.877 77.969 1.00 29.17 416 LEU F O 1
ATOM 16089 N N . SER F 1 437 ? 116.337 15.165 78.719 1.00 31.28 417 SER F N 1
ATOM 16090 C CA . SER F 1 437 ? 116.722 13.799 78.388 1.00 35.87 417 SER F CA 1
ATOM 16091 C C . SER F 1 437 ? 117.951 13.409 79.198 1.00 33.21 417 SER F C 1
ATOM 16092 O O . SER F 1 437 ? 118.465 14.186 80.008 1.00 29.34 417 SER F O 1
ATOM 16095 N N . THR F 1 438 ? 118.416 12.182 78.964 1.00 32.33 418 THR F N 1
ATOM 16096 C CA . THR F 1 438 ? 119.538 11.607 79.686 1.00 33.52 418 THR F CA 1
ATOM 16097 C C . THR F 1 438 ? 120.515 10.960 78.716 1.00 32.29 418 THR F C 1
ATOM 16098 O O . THR F 1 438 ? 120.165 10.584 77.594 1.00 31.89 418 THR F O 1
ATOM 16102 N N . LEU F 1 439 ? 121.758 10.845 79.178 1.00 35.14 419 LEU F N 1
ATOM 16103 C CA . LEU F 1 439 ? 122.767 9.996 78.566 1.00 37.82 419 LEU F CA 1
ATOM 16104 C C . LEU F 1 439 ? 123.582 9.374 79.686 1.00 38.69 419 LEU F C 1
ATOM 16105 O O . LEU F 1 439 ? 123.525 9.815 80.836 1.00 39.40 419 LEU F O 1
ATOM 16110 N N . HIS F 1 440 ? 124.340 8.339 79.352 1.00 31.20 420 HIS F N 1
ATOM 16111 C CA . HIS F 1 440 ? 125.286 7.749 80.294 1.00 31.99 420 HIS F CA 1
ATOM 16112 C C . HIS F 1 440 ? 126.690 8.144 79.852 1.00 33.99 420 HIS F C 1
ATOM 16113 O O . HIS F 1 440 ? 127.228 7.596 78.885 1.00 32.70 420 HIS F O 1
ATOM 16120 N N . THR F 1 441 ? 127.272 9.100 80.569 1.00 32.33 421 THR F N 1
ATOM 16121 C CA . THR F 1 441 ? 128.625 9.573 80.331 1.00 32.81 421 THR F CA 1
ATOM 16122 C C . THR F 1 441 ? 129.379 9.576 81.654 1.00 33.55 421 THR F C 1
ATOM 16123 O O . THR F 1 441 ? 128.799 9.390 82.727 1.00 33.62 421 THR F O 1
ATOM 16127 N N . ASN F 1 442 ? 130.693 9.789 81.572 1.00 34.25 422 ASN F N 1
ATOM 16128 C CA . ASN F 1 442 ? 131.515 9.735 82.776 1.00 36.39 422 ASN F CA 1
ATOM 16129 C C . ASN F 1 442 ? 131.306 10.956 83.665 1.00 35.07 422 ASN F C 1
ATOM 16130 O O . ASN F 1 442 ? 131.394 10.843 84.893 1.00 36.02 422 ASN F O 1
ATOM 16135 N N . ASP F 1 443 ? 131.029 12.117 83.077 1.00 34.43 423 ASP F N 1
ATOM 16136 C CA . ASP F 1 443 ? 130.732 13.320 83.845 1.00 36.44 423 ASP F CA 1
ATOM 16137 C C . ASP F 1 443 ? 130.034 14.320 82.930 1.00 34.72 423 ASP F C 1
ATOM 16138 O O . ASP F 1 443 ? 129.759 14.036 81.761 1.00 35.06 423 ASP F O 1
ATOM 16143 N N . ALA F 1 444 ? 129.750 15.507 83.479 1.00 30.53 424 ALA F N 1
ATOM 16144 C CA . ALA F 1 444 ? 129.090 16.539 82.680 1.00 32.36 424 ALA F CA 1
ATOM 16145 C C . ALA F 1 444 ? 129.974 17.063 81.553 1.00 37.52 424 ALA F C 1
ATOM 16146 O O . ALA F 1 444 ? 129.472 17.203 80.424 1.00 38.25 424 ALA F O 1
ATOM 16148 N N . PRO F 1 445 ? 131.261 17.380 81.765 1.00 36.94 425 PRO F N 1
ATOM 16149 C CA . PRO F 1 445 ? 132.074 17.860 80.633 1.00 38.27 425 PRO F CA 1
ATOM 16150 C C . PRO F 1 445 ? 132.201 16.860 79.494 1.00 35.53 425 PRO F C 1
ATOM 16151 O O . PRO F 1 445 ? 132.280 17.275 78.330 1.00 34.37 425 PRO F O 1
ATOM 16155 N N . ALA F 1 446 ? 132.222 15.558 79.786 1.00 32.46 426 ALA F N 1
ATOM 16156 C CA . ALA F 1 446 ? 132.362 14.561 78.730 1.00 30.31 426 ALA F CA 1
ATOM 16157 C C . ALA F 1 446 ? 131.093 14.381 77.911 1.00 28.04 426 ALA F C 1
ATOM 16158 O O . ALA F 1 446 ? 131.151 13.757 76.846 1.00 32.27 426 ALA F O 1
ATOM 16160 N N . THR F 1 447 ? 129.953 14.901 78.377 1.00 29.59 427 THR F N 1
ATOM 16161 C CA . THR F 1 447 ? 128.728 14.816 77.589 1.00 31.56 427 THR F CA 1
ATOM 16162 C C . THR F 1 447 ? 128.850 15.605 76.292 1.00 31.71 427 THR F C 1
ATOM 16163 O O . THR F 1 447 ? 128.199 15.268 75.296 1.00 33.69 427 THR F O 1
ATOM 16167 N N . ILE F 1 448 ? 129.685 16.647 76.280 1.00 31.16 428 ILE F N 1
ATOM 16168 C CA . ILE F 1 448 ? 129.932 17.391 75.047 1.00 32.33 428 ILE F CA 1
ATOM 16169 C C . ILE F 1 448 ? 130.594 16.490 74.012 1.00 35.70 428 ILE F C 1
ATOM 16170 O O . ILE F 1 448 ? 130.147 16.398 72.862 1.00 39.73 428 ILE F O 1
ATOM 16175 N N . ASN F 1 449 ? 131.669 15.806 74.412 1.00 35.14 429 ASN F N 1
ATOM 16176 C CA . ASN F 1 449 ? 132.387 14.932 73.489 1.00 38.02 429 ASN F CA 1
ATOM 16177 C C . ASN F 1 449 ? 131.511 13.787 72.997 1.00 38.39 429 ASN F C 1
ATOM 16178 O O . ASN F 1 449 ? 131.657 13.345 71.852 1.00 39.03 429 ASN F O 1
ATOM 16183 N N . ARG F 1 450 ? 130.592 13.304 73.839 1.00 33.41 430 ARG F N 1
ATOM 16184 C CA . ARG F 1 450 ? 129.704 12.220 73.429 1.00 29.55 430 ARG F CA 1
ATOM 16185 C C . ARG F 1 450 ? 128.788 12.651 72.290 1.00 31.40 430 ARG F C 1
ATOM 16186 O O . ARG F 1 450 ? 128.603 11.911 71.316 1.00 31.59 430 ARG F O 1
ATOM 16194 N N . LEU F 1 451 ? 128.196 13.844 72.399 1.00 28.67 431 LEU F N 1
ATOM 16195 C CA . LEU F 1 451 ? 127.324 14.336 71.337 1.00 32.51 431 LEU F CA 1
ATOM 16196 C C . LEU F 1 451 ? 128.100 14.575 70.048 1.00 34.44 431 LEU F C 1
ATOM 16197 O O . LEU F 1 451 ? 127.607 14.271 68.955 1.00 33.73 431 LEU F O 1
ATOM 16202 N N . LEU F 1 452 ? 129.315 15.120 70.156 1.00 29.54 432 LEU F N 1
ATOM 16203 C CA . LEU F 1 452 ? 130.145 15.312 68.971 1.00 37.88 432 LEU F CA 1
ATOM 16204 C C . LEU F 1 452 ? 130.489 13.980 68.317 1.00 30.90 432 LEU F C 1
ATOM 16205 O O . LEU F 1 452 ? 130.424 13.849 67.089 1.00 35.31 432 LEU F O 1
ATOM 16210 N N . ASN F 1 453 ? 130.852 12.977 69.122 1.00 39.46 433 ASN F N 1
ATOM 16211 C CA . ASN F 1 453 ? 131.147 11.659 68.569 1.00 35.34 433 ASN F CA 1
ATOM 16212 C C . ASN F 1 453 ? 129.913 11.026 67.941 1.00 37.92 433 ASN F C 1
ATOM 16213 O O . ASN F 1 453 ? 130.029 10.301 66.946 1.00 35.97 433 ASN F O 1
ATOM 16218 N N . MET F 1 454 ? 128.728 11.283 68.503 1.00 38.69 434 MET F N 1
ATOM 16219 C CA . MET F 1 454 ? 127.496 10.801 67.888 1.00 31.15 434 MET F CA 1
ATOM 16220 C C . MET F 1 454 ? 127.314 11.378 66.489 1.00 31.81 434 MET F C 1
ATOM 16221 O O . MET F 1 454 ? 126.806 10.698 65.590 1.00 32.33 434 MET F O 1
ATOM 16226 N N . GLY F 1 455 ? 127.719 12.632 66.287 1.00 31.50 435 GLY F N 1
ATOM 16227 C CA . GLY F 1 455 ? 127.636 13.249 64.977 1.00 32.05 435 GLY F CA 1
ATOM 16228 C C . GLY F 1 455 ? 126.998 14.623 64.982 1.00 36.68 435 GLY F C 1
ATOM 16229 O O . GLY F 1 455 ? 126.853 15.248 63.926 1.00 34.19 435 GLY F O 1
ATOM 16230 N N . VAL F 1 456 ? 126.608 15.107 66.162 1.00 30.70 436 VAL F N 1
ATOM 16231 C CA . VAL F 1 456 ? 125.970 16.413 66.253 1.00 30.25 436 VAL F CA 1
ATOM 16232 C C . VAL F 1 456 ? 126.998 17.501 65.976 1.00 41.65 436 VAL F C 1
ATOM 16233 O O . VAL F 1 456 ? 128.150 17.428 66.428 1.00 30.47 436 VAL F O 1
ATOM 16237 N N . GLU F 1 457 ? 126.587 18.514 65.219 1.00 30.48 437 GLU F N 1
ATOM 16238 C CA . GLU F 1 457 ? 127.487 19.606 64.885 1.00 39.09 437 GLU F CA 1
ATOM 16239 C C . GLU F 1 457 ? 127.881 20.370 66.148 1.00 35.05 437 GLU F C 1
ATOM 16240 O O . GLU F 1 457 ? 127.036 20.611 67.016 1.00 33.51 437 GLU F O 1
ATOM 16246 N N . PRO F 1 458 ? 129.157 20.751 66.284 1.00 35.42 438 PRO F N 1
ATOM 16247 C CA . PRO F 1 458 ? 129.577 21.484 67.491 1.00 30.04 438 PRO F CA 1
ATOM 16248 C C . PRO F 1 458 ? 128.785 22.755 67.741 1.00 40.26 438 PRO F C 1
ATOM 16249 O O . PRO F 1 458 ? 128.457 23.057 68.895 1.00 33.43 438 PRO F O 1
ATOM 16253 N N . PHE F 1 459 ? 128.459 23.509 66.688 1.00 29.90 439 PHE F N 1
ATOM 16254 C CA . PHE F 1 459 ? 127.732 24.756 66.891 1.00 29.58 439 PHE F CA 1
ATOM 16255 C C . PHE F 1 459 ? 126.314 24.509 67.389 1.00 28.98 439 PHE F C 1
ATOM 16256 O O . PHE F 1 459 ? 125.783 25.317 68.160 1.00 33.52 439 PHE F O 1
ATOM 16264 N N . LEU F 1 460 ? 125.685 23.410 66.964 1.00 29.00 440 LEU F N 1
ATOM 16265 C CA . LEU F 1 460 ? 124.342 23.104 67.442 1.00 30.97 440 LEU F CA 1
ATOM 16266 C C . LEU F 1 460 ? 124.347 22.679 68.904 1.00 28.11 440 LEU F C 1
ATOM 16267 O O . LEU F 1 460 ? 123.393 22.971 69.634 1.00 28.22 440 LEU F O 1
ATOM 16272 N N . VAL F 1 461 ? 125.399 21.987 69.348 1.00 29.57 441 VAL F N 1
ATOM 16273 C CA . VAL F 1 461 ? 125.504 21.623 70.759 1.00 32.10 441 VAL F CA 1
ATOM 16274 C C . VAL F 1 461 ? 125.598 22.876 71.620 1.00 30.17 441 VAL F C 1
ATOM 16275 O O . VAL F 1 461 ? 124.867 23.033 72.604 1.00 29.16 441 VAL F O 1
ATOM 16279 N N . ALA F 1 462 ? 126.495 23.793 71.250 1.00 31.07 442 ALA F N 1
ATOM 16280 C CA . ALA F 1 462 ? 126.647 25.031 72.006 1.00 38.92 442 ALA F CA 1
ATOM 16281 C C . ALA F 1 462 ? 125.370 25.862 71.991 1.00 40.59 442 ALA F C 1
ATOM 16282 O O . ALA F 1 462 ? 125.075 26.563 72.967 1.00 41.27 442 ALA F O 1
ATOM 16284 N N . SER F 1 463 ? 124.590 25.784 70.910 1.00 32.00 443 SER F N 1
ATOM 16285 C CA . SER F 1 463 ? 123.403 26.622 70.789 1.00 33.56 443 SER F CA 1
ATOM 16286 C C . SER F 1 463 ? 122.183 26.011 71.470 1.00 33.81 443 SER F C 1
ATOM 16287 O O . SER F 1 463 ? 121.336 26.751 71.982 1.00 38.98 443 SER F O 1
ATOM 16290 N N . ALA F 1 464 ? 122.076 24.683 71.499 1.00 34.93 444 ALA F N 1
ATOM 16291 C CA . ALA F 1 464 ? 120.855 24.040 71.970 1.00 37.21 444 ALA F CA 1
ATOM 16292 C C . ALA F 1 464 ? 120.892 23.673 73.446 1.00 37.44 444 ALA F C 1
ATOM 16293 O O . ALA F 1 464 ? 119.853 23.728 74.113 1.00 30.88 444 ALA F O 1
ATOM 16295 N N . VAL F 1 465 ? 122.050 23.289 73.972 1.00 26.75 445 VAL F N 1
ATOM 16296 C CA . VAL F 1 465 ? 122.131 22.789 75.340 1.00 34.41 445 VAL F CA 1
ATOM 16297 C C . VAL F 1 465 ? 122.207 23.963 76.307 1.00 35.44 445 VAL F C 1
ATOM 16298 O O . VAL F 1 465 ? 123.066 24.842 76.171 1.00 31.90 445 VAL F O 1
ATOM 16302 N N . ASN F 1 466 ? 121.303 23.982 77.286 1.00 26.55 446 ASN F N 1
ATOM 16303 C CA . ASN F 1 466 ? 121.345 24.990 78.338 1.00 30.49 446 ASN F CA 1
ATOM 16304 C C . ASN F 1 466 ? 122.152 24.543 79.545 1.00 26.86 446 ASN F C 1
ATOM 16305 O O . ASN F 1 466 ? 122.769 25.381 80.213 1.00 27.16 446 ASN F O 1
ATOM 16310 N N . LEU F 1 467 ? 122.164 23.244 79.839 1.00 26.59 447 LEU F N 1
ATOM 16311 C CA . LEU F 1 467 ? 122.730 22.774 81.093 1.00 27.29 447 LEU F CA 1
ATOM 16312 C C . LEU F 1 467 ? 122.871 21.261 81.047 1.00 27.61 447 LEU F C 1
ATOM 16313 O O . LEU F 1 467 ? 122.005 20.568 80.505 1.00 28.16 447 LEU F O 1
ATOM 16318 N N . ILE F 1 468 ? 123.966 20.761 81.614 1.00 26.62 448 ILE F N 1
ATOM 16319 C CA . ILE F 1 468 ? 124.221 19.331 81.729 1.00 27.06 448 ILE F CA 1
ATOM 16320 C C . ILE F 1 468 ? 124.529 19.024 83.186 1.00 28.22 448 ILE F C 1
ATOM 16321 O O . ILE F 1 468 ? 125.367 19.695 83.801 1.00 29.45 448 ILE F O 1
ATOM 16326 N N . THR F 1 469 ? 123.857 18.019 83.736 1.00 29.11 449 THR F N 1
ATOM 16327 C CA . THR F 1 469 ? 124.157 17.530 85.070 1.00 26.89 449 THR F CA 1
ATOM 16328 C C . THR F 1 469 ? 124.711 16.115 84.998 1.00 32.19 449 THR F C 1
ATOM 16329 O O . THR F 1 469 ? 124.400 15.348 84.082 1.00 31.43 449 THR F O 1
ATOM 16333 N N . ALA F 1 470 ? 125.548 15.787 85.974 1.00 29.12 450 ALA F N 1
ATOM 16334 C CA . ALA F 1 470 ? 126.024 14.433 86.193 1.00 27.09 450 ALA F CA 1
ATOM 16335 C C . ALA F 1 470 ? 125.706 14.056 87.629 1.00 35.49 450 ALA F C 1
ATOM 16336 O O . ALA F 1 470 ? 125.844 14.881 88.539 1.00 27.53 450 ALA F O 1
ATOM 16338 N N . GLN F 1 471 ? 125.260 12.821 87.834 1.00 35.08 451 GLN F N 1
ATOM 16339 C CA . GLN F 1 471 ? 124.891 12.411 89.177 1.00 27.65 451 GLN F CA 1
ATOM 16340 C C . GLN F 1 471 ? 125.134 10.923 89.356 1.00 30.48 451 GLN F C 1
ATOM 16341 O O . GLN F 1 471 ? 125.031 10.136 88.410 1.00 32.48 451 GLN F O 1
ATOM 16347 N N . ARG F 1 472 ? 125.479 10.558 90.586 1.00 30.38 452 ARG F N 1
ATOM 16348 C CA . ARG F 1 472 ? 125.594 9.175 91.013 1.00 34.06 452 ARG F CA 1
ATOM 16349 C C . ARG F 1 472 ? 124.871 9.022 92.342 1.00 33.06 452 ARG F C 1
ATOM 16350 O O . ARG F 1 472 ? 124.762 9.974 93.119 1.00 30.97 452 ARG F O 1
ATOM 16358 N N . LEU F 1 473 ? 124.370 7.819 92.595 1.00 33.00 453 LEU F N 1
ATOM 16359 C CA . LEU F 1 473 ? 123.673 7.515 93.836 1.00 37.87 453 LEU F CA 1
ATOM 16360 C C . LEU F 1 473 ? 124.595 6.720 94.751 1.00 41.50 453 LEU F C 1
ATOM 16361 O O . LEU F 1 473 ? 125.028 5.618 94.399 1.00 43.86 453 LEU F O 1
ATOM 16366 N N . ALA F 1 474 ? 124.903 7.288 95.910 1.00 44.56 454 ALA F N 1
ATOM 16367 C CA . ALA F 1 474 ? 125.650 6.604 96.951 1.00 44.11 454 ALA F CA 1
ATOM 16368 C C . ALA F 1 474 ? 124.712 6.266 98.101 1.00 43.72 454 ALA F C 1
ATOM 16369 O O . ALA F 1 474 ? 123.686 6.924 98.299 1.00 40.64 454 ALA F O 1
ATOM 16371 N N . ARG F 1 475 ? 125.070 5.237 98.860 1.00 31.28 455 ARG F N 1
ATOM 16372 C CA . ARG F 1 475 ? 124.232 4.811 99.969 1.00 31.96 455 ARG F CA 1
ATOM 16373 C C . ARG F 1 475 ? 124.450 5.704 101.185 1.00 47.24 455 ARG F C 1
ATOM 16374 O O . ARG F 1 475 ? 125.560 6.184 101.438 1.00 32.48 455 ARG F O 1
ATOM 16382 N N . ARG F 1 476 ? 123.371 5.935 101.926 1.00 33.11 456 ARG F N 1
ATOM 16383 C CA . ARG F 1 476 ? 123.378 6.833 103.071 1.00 37.63 456 ARG F CA 1
ATOM 16384 C C . ARG F 1 476 ? 123.633 6.035 104.342 1.00 38.34 456 ARG F C 1
ATOM 16385 O O . ARG F 1 476 ? 122.957 5.033 104.597 1.00 38.16 456 ARG F O 1
ATOM 16393 N N . VAL F 1 477 ? 124.615 6.476 105.132 1.00 34.90 457 VAL F N 1
ATOM 16394 C CA . VAL F 1 477 ? 124.970 5.760 106.351 1.00 42.53 457 VAL F CA 1
ATOM 16395 C C . VAL F 1 477 ? 123.787 5.745 107.309 1.00 38.62 457 VAL F C 1
ATOM 16396 O O . VAL F 1 477 ? 123.082 6.749 107.477 1.00 36.93 457 VAL F O 1
ATOM 16400 N N . CYS F 1 478 ? 123.554 4.590 107.930 1.00 37.08 458 CYS F N 1
ATOM 16401 C CA . CYS F 1 478 ? 122.499 4.471 108.927 1.00 45.64 458 CYS F CA 1
ATOM 16402 C C . CYS F 1 478 ? 122.811 5.350 110.130 1.00 46.25 458 CYS F C 1
ATOM 16403 O O . CYS F 1 478 ? 123.921 5.317 110.671 1.00 43.37 458 CYS F O 1
ATOM 16406 N N . SER F 1 479 ? 121.822 6.142 110.549 1.00 51.23 459 SER F N 1
ATOM 16407 C CA . SER F 1 479 ? 122.031 7.086 111.641 1.00 54.45 459 SER F CA 1
ATOM 16408 C C . SER F 1 479 ? 122.148 6.403 112.996 1.00 54.62 459 SER F C 1
ATOM 16409 O O . SER F 1 479 ? 122.734 6.982 113.917 1.00 56.91 459 SER F O 1
ATOM 16412 N N . GLU F 1 480 ? 121.609 5.193 113.143 1.00 53.30 460 GLU F N 1
ATOM 16413 C CA . GLU F 1 480 ? 121.592 4.562 114.457 1.00 54.78 460 GLU F CA 1
ATOM 16414 C C . GLU F 1 480 ? 122.896 3.828 114.756 1.00 54.37 460 GLU F C 1
ATOM 16415 O O . GLU F 1 480 ? 123.431 3.943 115.863 1.00 59.63 460 GLU F O 1
ATOM 16421 N N . CYS F 1 481 ? 123.425 3.077 113.790 1.00 44.32 461 CYS F N 1
ATOM 16422 C CA . CYS F 1 481 ? 124.674 2.350 113.967 1.00 42.68 461 CYS F CA 1
ATOM 16423 C C . CYS F 1 481 ? 125.876 3.116 113.425 1.00 47.90 461 CYS F C 1
ATOM 16424 O O . CYS F 1 481 ? 126.935 2.520 113.203 1.00 52.16 461 CYS F O 1
ATOM 16427 N N . LYS F 1 482 ? 125.732 4.422 113.210 1.00 52.10 462 LYS F N 1
ATOM 16428 C CA . LYS F 1 482 ? 126.824 5.230 112.682 1.00 51.64 462 LYS F CA 1
ATOM 16429 C C . LYS F 1 482 ? 127.977 5.285 113.678 1.00 50.17 462 LYS F C 1
ATOM 16430 O O . LYS F 1 482 ? 127.777 5.580 114.860 1.00 48.60 462 LYS F O 1
ATOM 16436 N N . GLN F 1 483 ? 129.185 4.996 113.201 1.00 45.92 463 GLN F N 1
ATOM 16437 C CA . GLN F 1 483 ? 130.382 5.031 114.028 1.00 48.01 463 GLN F CA 1
ATOM 16438 C C . GLN F 1 483 ? 131.534 5.618 113.226 1.00 48.24 463 GLN F C 1
ATOM 16439 O O . GLN F 1 483 ? 131.605 5.430 112.005 1.00 39.76 463 GLN F O 1
ATOM 16445 N N . PRO F 1 484 ? 132.445 6.338 113.882 1.00 51.00 464 PRO F N 1
ATOM 16446 C CA . PRO F 1 484 ? 133.602 6.892 113.166 1.00 49.18 464 PRO F CA 1
ATOM 16447 C C . PRO F 1 484 ? 134.523 5.792 112.658 1.00 45.65 464 PRO F C 1
ATOM 16448 O O . PRO F 1 484 ? 134.830 4.834 113.371 1.00 45.97 464 PRO F O 1
ATOM 16452 N N . GLU F 1 485 ? 134.965 5.941 111.412 1.00 39.83 465 GLU F N 1
ATOM 16453 C CA . GLU F 1 485 ? 135.854 4.983 110.766 1.00 41.10 465 GLU F CA 1
ATOM 16454 C C . GLU F 1 485 ? 137.239 5.595 110.611 1.00 45.78 465 GLU F C 1
ATOM 16455 O O . GLU F 1 485 ? 137.374 6.721 110.122 1.00 39.61 465 GLU F O 1
ATOM 16461 N N . GLU F 1 486 ? 138.265 4.845 111.019 1.00 49.04 466 GLU F N 1
ATOM 16462 C CA . GLU F 1 486 ? 139.642 5.338 111.024 1.00 50.52 466 GLU F CA 1
ATOM 16463 C C . GLU F 1 486 ? 140.248 5.209 109.625 1.00 51.00 466 GLU F C 1
ATOM 16464 O O . GLU F 1 486 ? 141.100 4.362 109.345 1.00 55.06 466 GLU F O 1
ATOM 16466 N N . ILE F 1 487 ? 139.791 6.081 108.736 1.00 43.88 467 ILE F N 1
ATOM 16467 C CA . ILE F 1 487 ? 140.377 6.168 107.397 1.00 38.67 467 ILE F CA 1
ATOM 16468 C C . ILE F 1 487 ? 141.705 6.915 107.495 1.00 45.54 467 ILE F C 1
ATOM 16469 O O . ILE F 1 487 ? 141.740 8.026 108.048 1.00 40.23 467 ILE F O 1
ATOM 16474 N N . PRO F 1 488 ? 142.801 6.351 106.990 1.00 45.96 468 PRO F N 1
ATOM 16475 C CA . PRO F 1 488 ? 144.095 7.038 107.096 1.00 40.91 468 PRO F CA 1
ATOM 16476 C C . PRO F 1 488 ? 144.081 8.371 106.362 1.00 40.66 468 PRO F C 1
ATOM 16477 O O . PRO F 1 488 ? 143.453 8.517 105.310 1.00 40.14 468 PRO F O 1
ATOM 16481 N N . ILE F 1 489 ? 144.784 9.349 106.939 1.00 41.70 469 ILE F N 1
ATOM 16482 C CA . ILE F 1 489 ? 144.791 10.703 106.391 1.00 44.89 469 ILE F CA 1
ATOM 16483 C C . ILE F 1 489 ? 145.318 10.706 104.963 1.00 44.93 469 ILE F C 1
ATOM 16484 O O . ILE F 1 489 ? 144.815 11.440 104.102 1.00 46.89 469 ILE F O 1
ATOM 16489 N N . GLN F 1 490 ? 146.329 9.881 104.680 1.00 41.48 470 GLN F N 1
ATOM 16490 C CA . GLN F 1 490 ? 146.884 9.850 103.331 1.00 44.12 470 GLN F CA 1
ATOM 16491 C C . GLN F 1 490 ? 145.870 9.339 102.316 1.00 43.25 470 GLN F C 1
ATOM 16492 O O . GLN F 1 490 ? 145.877 9.783 101.162 1.00 47.12 470 GLN F O 1
ATOM 16498 N N . ALA F 1 491 ? 144.991 8.417 102.719 1.00 44.58 471 ALA F N 1
ATOM 16499 C CA . ALA F 1 491 ? 143.949 7.952 101.808 1.00 44.30 471 ALA F CA 1
ATOM 16500 C C . ALA F 1 491 ? 142.988 9.079 101.450 1.00 40.30 471 ALA F C 1
ATOM 16501 O O . ALA F 1 491 ? 142.515 9.162 100.310 1.00 38.48 471 ALA F O 1
ATOM 16503 N N . LEU F 1 492 ? 142.690 9.957 102.411 1.00 45.08 472 LEU F N 1
ATOM 16504 C CA . LEU F 1 492 ? 141.832 11.104 102.132 1.00 44.72 472 LEU F CA 1
ATOM 16505 C C . LEU F 1 492 ? 142.516 12.089 101.192 1.00 43.64 472 LEU F C 1
ATOM 16506 O O . LEU F 1 492 ? 141.874 12.647 100.294 1.00 42.28 472 LEU F O 1
ATOM 16511 N N . ILE F 1 493 ? 143.816 12.320 101.386 1.00 42.59 473 ILE F N 1
ATOM 16512 C CA . ILE F 1 493 ? 144.551 13.216 100.500 1.00 46.13 473 ILE F CA 1
ATOM 16513 C C . ILE F 1 493 ? 144.620 12.635 99.093 1.00 46.55 473 ILE F C 1
ATOM 16514 O O . ILE F 1 493 ? 144.499 13.363 98.100 1.00 44.63 473 ILE F O 1
ATOM 16519 N N . ASP F 1 494 ? 144.807 11.317 98.984 1.00 47.44 474 ASP F N 1
ATOM 16520 C CA . ASP F 1 494 ? 144.805 10.675 97.673 1.00 44.69 474 ASP F CA 1
ATOM 16521 C C . ASP F 1 494 ? 143.449 10.813 96.995 1.00 42.20 474 ASP F C 1
ATOM 16522 O O . ASP F 1 494 ? 143.372 10.965 95.771 1.00 46.78 474 ASP F O 1
ATOM 16527 N N . ALA F 1 495 ? 142.366 10.763 97.775 1.00 38.00 475 ALA F N 1
ATOM 16528 C CA . ALA F 1 495 ? 141.031 10.888 97.202 1.00 39.21 475 ALA F CA 1
ATOM 16529 C C . ALA F 1 495 ? 140.712 12.313 96.768 1.00 38.19 475 ALA F C 1
ATOM 16530 O O . ALA F 1 495 ? 139.829 12.505 95.926 1.00 39.37 475 ALA F O 1
ATOM 16532 N N . GLY F 1 496 ? 141.398 13.312 97.319 1.00 38.32 476 GLY F N 1
ATOM 16533 C CA . GLY F 1 496 ? 141.193 14.680 96.884 1.00 35.39 476 GLY F CA 1
ATOM 16534 C C . GLY F 1 496 ? 141.037 15.695 97.999 1.00 39.29 476 GLY F C 1
ATOM 16535 O O . GLY F 1 496 ? 140.851 16.886 97.733 1.00 43.21 476 GLY F O 1
ATOM 16536 N N . VAL F 1 497 ? 141.111 15.241 99.252 1.00 38.50 477 VAL F N 1
ATOM 16537 C CA . VAL F 1 497 ? 140.999 16.151 100.385 1.00 37.48 477 VAL F CA 1
ATOM 16538 C C . VAL F 1 497 ? 142.297 16.935 100.540 1.00 49.44 477 VAL F C 1
ATOM 16539 O O . VAL F 1 497 ? 143.396 16.400 100.340 1.00 46.49 477 VAL F O 1
ATOM 16543 N N . SER F 1 498 ? 142.173 18.216 100.882 1.00 51.19 478 SER F N 1
ATOM 16544 C CA . SER F 1 498 ? 143.351 19.033 101.130 1.00 49.24 478 SER F CA 1
ATOM 16545 C C . SER F 1 498 ? 144.113 18.501 102.342 1.00 44.90 478 SER F C 1
ATOM 16546 O O . SER F 1 498 ? 143.495 18.062 103.321 1.00 43.32 478 SER F O 1
ATOM 16549 N N . PRO F 1 499 ? 145.448 18.517 102.310 1.00 45.32 479 PRO F N 1
ATOM 16550 C CA . PRO F 1 499 ? 146.213 18.025 103.467 1.00 48.83 479 PRO F CA 1
ATOM 16551 C C . PRO F 1 499 ? 145.927 18.772 104.760 1.00 53.51 479 PRO F C 1
ATOM 16552 O O . PRO F 1 499 ? 146.027 18.171 105.838 1.00 61.85 479 PRO F O 1
ATOM 16556 N N . ASP F 1 500 ? 145.569 20.058 104.699 1.00 54.94 480 ASP F N 1
ATOM 16557 C CA . ASP F 1 500 ? 145.243 20.776 105.927 1.00 61.92 480 ASP F CA 1
ATOM 16558 C C . ASP F 1 500 ? 143.876 20.385 106.475 1.00 62.44 480 ASP F C 1
ATOM 16559 O O . ASP F 1 500 ? 143.641 20.529 107.679 1.00 65.09 480 ASP F O 1
ATOM 16564 N N . GLU F 1 501 ? 142.975 19.889 105.626 1.00 62.53 481 GLU F N 1
ATOM 16565 C CA . GLU F 1 501 ? 141.665 19.432 106.072 1.00 59.73 481 GLU F CA 1
ATOM 16566 C C . GLU F 1 501 ? 141.662 17.981 106.533 1.00 61.60 481 GLU F C 1
ATOM 16567 O O . GLU F 1 501 ? 140.782 17.598 107.314 1.00 61.59 481 GLU F O 1
ATOM 16571 N N . GLY F 1 502 ? 142.618 17.178 106.066 1.00 66.15 482 GLY F N 1
ATOM 16572 C CA . GLY F 1 502 ? 142.667 15.755 106.323 1.00 66.71 482 GLY F CA 1
ATOM 16573 C C . GLY F 1 502 ? 142.432 15.336 107.763 1.00 62.57 482 GLY F C 1
ATOM 16574 O O . GLY F 1 502 ? 141.525 14.550 108.058 1.00 56.71 482 GLY F O 1
ATOM 16575 N N . PRO F 1 503 ? 143.254 15.839 108.689 1.00 59.85 483 PRO F N 1
ATOM 16576 C CA . PRO F 1 503 ? 143.061 15.470 110.102 1.00 58.87 483 PRO F CA 1
ATOM 16577 C C . PRO F 1 503 ? 141.700 15.852 110.660 1.00 61.51 483 PRO F C 1
ATOM 16578 O O . PRO F 1 503 ? 141.221 15.193 111.592 1.00 71.39 483 PRO F O 1
ATOM 16582 N N . SER F 1 504 ? 141.057 16.889 110.123 1.00 59.99 484 SER F N 1
ATOM 16583 C CA . SER F 1 504 ? 139.752 17.303 110.624 1.00 61.18 484 SER F CA 1
ATOM 16584 C C . SER F 1 504 ? 138.616 16.412 110.136 1.00 61.57 484 SER F C 1
ATOM 16585 O O . SER F 1 504 ? 137.516 16.480 110.696 1.00 63.80 484 SER F O 1
ATOM 16588 N N . TYR F 1 505 ? 138.851 15.589 109.118 1.00 59.04 485 TYR F N 1
ATOM 16589 C CA . TYR F 1 505 ? 137.800 14.730 108.587 1.00 54.25 485 TYR F CA 1
ATOM 16590 C C . TYR F 1 505 ? 137.445 13.633 109.584 1.00 47.89 485 TYR F C 1
ATOM 16591 O O . TYR F 1 505 ? 138.327 12.968 110.135 1.00 45.24 485 TYR F O 1
ATOM 16600 N N . VAL F 1 506 ? 136.147 13.445 109.811 1.00 43.79 486 VAL F N 1
ATOM 16601 C CA . VAL F 1 506 ? 135.633 12.356 110.634 1.00 41.11 486 VAL F CA 1
ATOM 16602 C C . VAL F 1 506 ? 134.767 11.495 109.723 1.00 51.03 486 VAL F C 1
ATOM 16603 O O . VAL F 1 506 ? 133.584 11.789 109.509 1.00 53.56 486 VAL F O 1
ATOM 16607 N N . CYS F 1 507 ? 135.353 10.434 109.177 1.00 45.21 487 CYS F N 1
ATOM 16608 C CA . CYS F 1 507 ? 134.618 9.524 108.312 1.00 39.08 487 CYS F CA 1
ATOM 16609 C C . CYS F 1 507 ? 133.774 8.570 109.148 1.00 38.30 487 CYS F C 1
ATOM 16610 O O . CYS F 1 507 ? 134.217 8.073 110.188 1.00 41.93 487 CYS F O 1
ATOM 16613 N N . TYR F 1 508 ? 132.552 8.318 108.689 1.00 37.67 488 TYR F N 1
ATOM 16614 C CA . TYR F 1 508 ? 131.609 7.470 109.400 1.00 45.00 488 TYR F CA 1
ATOM 16615 C C . TYR F 1 508 ? 131.222 6.265 108.553 1.00 43.34 488 TYR F C 1
ATOM 16616 O O . TYR F 1 508 ? 131.269 6.306 107.320 1.00 36.16 488 TYR F O 1
ATOM 16625 N N . LYS F 1 509 ? 130.846 5.187 109.237 1.00 41.57 489 LYS F N 1
ATOM 16626 C CA . LYS F 1 509 ? 130.274 4.013 108.598 1.00 40.11 489 LYS F CA 1
ATOM 16627 C C . LYS F 1 509 ? 129.415 3.290 109.625 1.00 37.53 489 LYS F C 1
ATOM 16628 O O . LYS F 1 509 ? 129.667 3.371 110.830 1.00 41.84 489 LYS F O 1
ATOM 16634 N N . GLY F 1 510 ? 128.390 2.595 109.138 1.00 37.17 490 GLY F N 1
ATOM 16635 C CA . GLY F 1 510 ? 127.457 1.906 110.012 1.00 40.95 490 GLY F CA 1
ATOM 16636 C C . GLY F 1 510 ? 127.911 0.488 110.324 1.00 38.09 490 GLY F C 1
ATOM 16637 O O . GLY F 1 510 ? 128.353 -0.247 109.444 1.00 42.01 490 GLY F O 1
ATOM 16638 N N . THR F 1 511 ? 127.791 0.116 111.599 1.00 43.34 491 THR F N 1
ATOM 16639 C CA . THR F 1 511 ? 128.135 -1.232 112.032 1.00 44.99 491 THR F CA 1
ATOM 16640 C C . THR F 1 511 ? 127.032 -2.244 111.755 1.00 47.48 491 THR F C 1
ATOM 16641 O O . THR F 1 511 ? 127.282 -3.449 111.858 1.00 50.66 491 THR F O 1
ATOM 16645 N N . GLY F 1 512 ? 125.830 -1.790 111.410 1.00 46.60 492 GLY F N 1
ATOM 16646 C CA . GLY F 1 512 ? 124.734 -2.693 111.125 1.00 39.49 492 GLY F CA 1
ATOM 16647 C C . GLY F 1 512 ? 123.787 -2.874 112.293 1.00 41.85 492 GLY F C 1
ATOM 16648 O O . GLY F 1 512 ? 124.217 -3.189 113.407 1.00 42.04 492 GLY F O 1
ATOM 16649 N N . CYS F 1 513 ? 122.494 -2.675 112.049 1.00 45.49 493 CYS F N 1
ATOM 16650 C CA . CYS F 1 513 ? 121.478 -2.845 113.077 1.00 46.67 493 CYS F CA 1
ATOM 16651 C C . CYS F 1 513 ? 120.164 -3.219 112.400 1.00 46.41 493 CYS F C 1
ATOM 16652 O O . CYS F 1 513 ? 120.079 -3.317 111.173 1.00 45.01 493 CYS F O 1
ATOM 16655 N N . VAL F 1 514 ? 119.131 -3.430 113.219 1.00 44.88 494 VAL F N 1
ATOM 16656 C CA . VAL F 1 514 ? 117.843 -3.883 112.700 1.00 48.77 494 VAL F CA 1
ATOM 16657 C C . VAL F 1 514 ? 117.197 -2.818 111.821 1.00 55.16 494 VAL F C 1
ATOM 16658 O O . VAL F 1 514 ? 116.463 -3.142 110.878 1.00 58.55 494 VAL F O 1
ATOM 16662 N N . LYS F 1 515 ? 117.464 -1.539 112.095 1.00 57.76 495 LYS F N 1
ATOM 16663 C CA . LYS F 1 515 ? 116.815 -0.474 111.337 1.00 52.35 495 LYS F CA 1
ATOM 16664 C C . LYS F 1 515 ? 117.313 -0.408 109.898 1.00 51.11 495 LYS F C 1
ATOM 16665 O O . LYS F 1 515 ? 116.586 0.065 109.017 1.00 57.77 495 LYS F O 1
ATOM 16667 N N . CYS F 1 516 ? 118.535 -0.875 109.635 1.00 43.72 496 CYS F N 1
ATOM 16668 C CA . CYS F 1 516 ? 119.147 -0.767 108.315 1.00 40.03 496 CYS F CA 1
ATOM 16669 C C . CYS F 1 516 ? 119.362 -2.130 107.660 1.00 41.70 496 CYS F C 1
ATOM 16670 O O . CYS F 1 516 ? 120.253 -2.284 106.820 1.00 37.99 496 CYS F O 1
ATOM 16673 N N . ASN F 1 517 ? 118.553 -3.124 108.036 1.00 45.89 497 ASN F N 1
ATOM 16674 C CA . ASN F 1 517 ? 118.659 -4.483 107.495 1.00 46.02 497 ASN F CA 1
ATOM 16675 C C . ASN F 1 517 ? 120.063 -5.054 107.687 1.00 50.12 497 ASN F C 1
ATOM 16676 O O . ASN F 1 517 ? 120.523 -5.885 106.900 1.00 56.62 497 ASN F O 1
ATOM 16681 N N . ASN F 1 518 ? 120.748 -4.596 108.737 1.00 49.43 498 ASN F N 1
ATOM 16682 C CA . ASN F 1 518 ? 122.112 -5.017 109.061 1.00 50.27 498 ASN F CA 1
ATOM 16683 C C . ASN F 1 518 ? 123.084 -4.741 107.916 1.00 45.68 498 ASN F C 1
ATOM 16684 O O . ASN F 1 518 ? 124.078 -5.451 107.746 1.00 45.55 498 ASN F O 1
ATOM 16689 N N . THR F 1 519 ? 122.809 -3.706 107.121 1.00 39.47 499 THR F N 1
ATOM 16690 C CA . THR F 1 519 ? 123.691 -3.325 106.027 1.00 42.11 499 THR F CA 1
ATOM 16691 C C . THR F 1 519 ? 124.628 -2.180 106.382 1.00 39.99 499 THR F C 1
ATOM 16692 O O . THR F 1 519 ? 125.670 -2.031 105.735 1.00 39.76 499 THR F O 1
ATOM 16696 N N . GLY F 1 520 ? 124.292 -1.384 107.393 1.00 38.94 500 GLY F N 1
ATOM 16697 C CA . GLY F 1 520 ? 125.013 -0.167 107.684 1.00 36.71 500 GLY F CA 1
ATOM 16698 C C . GLY F 1 520 ? 124.558 1.034 106.887 1.00 36.18 500 GLY F C 1
ATOM 16699 O O . GLY F 1 520 ? 125.061 2.140 107.121 1.00 36.18 500 GLY F O 1
ATOM 16700 N N . TYR F 1 521 ? 123.620 0.853 105.959 1.00 35.82 501 TYR F N 1
ATOM 16701 C CA . TYR F 1 521 ? 123.119 1.929 105.121 1.00 40.77 501 TYR F CA 1
ATOM 16702 C C . TYR F 1 521 ? 121.597 1.929 105.125 1.00 35.78 501 TYR F C 1
ATOM 16703 O O . TYR F 1 521 ? 120.957 0.883 105.260 1.00 36.21 501 TYR F O 1
ATOM 16712 N N . LYS F 1 522 ? 121.029 3.122 104.963 1.00 35.77 502 LYS F N 1
ATOM 16713 C CA . LYS F 1 522 ? 119.581 3.291 104.871 1.00 40.92 502 LYS F CA 1
ATOM 16714 C C . LYS F 1 522 ? 119.327 4.514 104.001 1.00 38.56 502 LYS F C 1
ATOM 16715 O O . LYS F 1 522 ? 119.596 5.641 104.426 1.00 42.18 502 LYS F O 1
ATOM 16721 N N . GLY F 1 523 ? 118.824 4.294 102.791 1.00 35.13 503 GLY F N 1
ATOM 16722 C CA . GLY F 1 523 ? 118.580 5.386 101.872 1.00 36.45 503 GLY F CA 1
ATOM 16723 C C . GLY F 1 523 ? 119.769 5.671 100.978 1.00 40.18 503 GLY F C 1
ATOM 16724 O O . GLY F 1 523 ? 120.803 4.998 101.010 1.00 33.32 503 GLY F O 1
ATOM 16725 N N . ARG F 1 524 ? 119.610 6.706 100.153 1.00 39.01 504 ARG F N 1
ATOM 16726 C CA . ARG F 1 524 ? 120.610 7.076 99.163 1.00 39.05 504 ARG F CA 1
ATOM 16727 C C . ARG F 1 524 ? 120.861 8.576 99.196 1.00 38.56 504 ARG F C 1
ATOM 16728 O O . ARG F 1 524 ? 119.989 9.363 99.574 1.00 43.37 504 ARG F O 1
ATOM 16736 N N . VAL F 1 525 ? 122.068 8.963 98.788 1.00 35.01 505 VAL F N 1
ATOM 16737 C CA . VAL F 1 525 ? 122.437 10.362 98.618 1.00 40.12 505 VAL F CA 1
ATOM 16738 C C . VAL F 1 525 ? 122.949 10.548 97.197 1.00 37.63 505 VAL F C 1
ATOM 16739 O O . VAL F 1 525 ? 123.510 9.630 96.590 1.00 39.21 505 VAL F O 1
ATOM 16743 N N . GLY F 1 526 ? 122.743 11.749 96.661 1.00 34.96 506 GLY F N 1
ATOM 16744 C CA . GLY F 1 526 ? 123.156 12.069 95.308 1.00 31.62 506 GLY F CA 1
ATOM 16745 C C . GLY F 1 526 ? 124.428 12.895 95.298 1.00 29.72 506 GLY F C 1
ATOM 16746 O O . GLY F 1 526 ? 124.547 13.884 96.026 1.00 30.12 506 GLY F O 1
ATOM 16747 N N . PHE F 1 527 ? 125.382 12.468 94.473 1.00 29.31 507 PHE F N 1
ATOM 16748 C CA . PHE F 1 527 ? 126.582 13.243 94.178 1.00 29.66 507 PHE F CA 1
ATOM 16749 C C . PHE F 1 527 ? 126.332 13.973 92.865 1.00 28.79 507 PHE F C 1
ATOM 16750 O O . PHE F 1 527 ? 126.203 13.338 91.814 1.00 33.67 507 PHE F O 1
ATOM 16758 N N . TYR F 1 528 ? 126.262 15.298 92.919 1.00 28.92 508 TYR F N 1
ATOM 16759 C CA . TYR F 1 528 ? 125.835 16.091 91.778 1.00 34.12 508 TYR F CA 1
ATOM 16760 C C . TYR F 1 528 ? 126.979 16.918 91.207 1.00 39.56 508 TYR F C 1
ATOM 16761 O O . TYR F 1 528 ? 127.859 17.391 91.933 1.00 40.61 508 TYR F O 1
ATOM 16770 N N . GLN F 1 529 ? 126.948 17.079 89.886 1.00 28.14 509 GLN F N 1
ATOM 16771 C CA . GLN F 1 529 ? 127.773 18.042 89.162 1.00 28.15 509 GLN F CA 1
ATOM 16772 C C . GLN F 1 529 ? 126.849 18.770 88.195 1.00 30.72 509 GLN F C 1
ATOM 16773 O O . GLN F 1 529 ? 126.343 18.163 87.247 1.00 28.88 509 GLN F O 1
ATOM 16779 N N . VAL F 1 530 ? 126.613 20.056 88.437 1.00 32.72 510 VAL F N 1
ATOM 16780 C CA . VAL F 1 530 ? 125.671 20.842 87.647 1.00 34.31 510 VAL F CA 1
ATOM 16781 C C . VAL F 1 530 ? 126.472 21.839 86.821 1.00 34.55 510 VAL F C 1
ATOM 16782 O O . VAL F 1 530 ? 127.027 22.805 87.360 1.00 30.26 510 VAL F O 1
ATOM 16786 N N . MET F 1 531 ? 126.524 21.611 85.509 1.00 33.81 511 MET F N 1
ATOM 16787 C CA . MET F 1 531 ? 127.323 22.435 84.607 1.00 30.93 511 MET F CA 1
ATOM 16788 C C . MET F 1 531 ? 126.419 23.248 83.690 1.00 27.92 511 MET F C 1
ATOM 16789 O O . MET F 1 531 ? 125.919 22.720 82.685 1.00 28.67 511 MET F O 1
ATOM 16794 N N . PRO F 1 532 ? 126.180 24.524 83.981 1.00 32.90 512 PRO F N 1
ATOM 16795 C CA . PRO F 1 532 ? 125.456 25.369 83.028 1.00 36.45 512 PRO F CA 1
ATOM 16796 C C . PRO F 1 532 ? 126.293 25.620 81.784 1.00 33.81 512 PRO F C 1
ATOM 16797 O O . PRO F 1 532 ? 127.526 25.625 81.827 1.00 35.17 512 PRO F O 1
ATOM 16801 N N . MET F 1 533 ? 125.605 25.825 80.661 1.00 36.82 513 MET F N 1
ATOM 16802 C CA . MET F 1 533 ? 126.276 26.129 79.396 1.00 39.28 513 MET F CA 1
ATOM 16803 C C . MET F 1 533 ? 126.720 27.593 79.414 1.00 40.88 513 MET F C 1
ATOM 16804 O O . MET F 1 533 ? 126.155 28.471 78.758 1.00 45.13 513 MET F O 1
ATOM 16809 N N . LEU F 1 534 ? 127.755 27.849 80.210 1.00 39.30 514 LEU F N 1
ATOM 16810 C CA . LEU F 1 534 ? 128.319 29.183 80.310 1.00 42.89 514 LEU F CA 1
ATOM 16811 C C . LEU F 1 534 ? 128.961 29.589 78.987 1.00 42.69 514 LEU F C 1
ATOM 16812 O O . LEU F 1 534 ? 129.356 28.749 78.173 1.00 38.34 514 LEU F O 1
ATOM 16817 N N . GLU F 1 535 ? 129.057 30.903 78.775 1.00 42.33 515 GLU F N 1
ATOM 16818 C CA . GLU F 1 535 ? 129.648 31.407 77.540 1.00 44.41 515 GLU F CA 1
ATOM 16819 C C . GLU F 1 535 ? 131.096 30.960 77.391 1.00 40.93 515 GLU F C 1
ATOM 16820 O O . GLU F 1 535 ? 131.559 30.717 76.270 1.00 38.74 515 GLU F O 1
ATOM 16826 N N . GLU F 1 536 ? 131.823 30.838 78.505 1.00 38.10 516 GLU F N 1
ATOM 16827 C CA . GLU F 1 536 ? 133.198 30.353 78.445 1.00 39.26 516 GLU F CA 1
ATOM 16828 C C . GLU F 1 536 ? 133.255 28.918 77.936 1.00 40.46 516 GLU F C 1
ATOM 16829 O O . GLU F 1 536 ? 134.144 28.564 77.153 1.00 42.45 516 GLU F O 1
ATOM 16835 N N . ILE F 1 537 ? 132.314 28.077 78.368 1.00 39.35 517 ILE F N 1
ATOM 16836 C CA . ILE F 1 537 ? 132.291 26.695 77.901 1.00 36.74 517 ILE F CA 1
ATOM 16837 C C . ILE F 1 537 ? 131.853 26.630 76.443 1.00 36.36 517 ILE F C 1
ATOM 16838 O O . ILE F 1 537 ? 132.401 25.852 75.652 1.00 36.83 517 ILE F O 1
ATOM 16843 N N . ARG F 1 538 ? 130.867 27.449 76.062 1.00 36.57 518 ARG F N 1
ATOM 16844 C CA . ARG F 1 538 ? 130.433 27.495 74.668 1.00 39.10 518 ARG F CA 1
ATOM 16845 C C . ARG F 1 538 ? 131.589 27.830 73.735 1.00 43.78 518 ARG F C 1
ATOM 16846 O O . ARG F 1 538 ? 131.750 27.199 72.684 1.00 38.82 518 ARG F O 1
ATOM 16854 N N . GLU F 1 539 ? 132.404 28.823 74.100 1.00 46.47 519 GLU F N 1
ATOM 16855 C CA . GLU F 1 539 ? 133.547 29.175 73.265 1.00 47.90 519 GLU F CA 1
ATOM 16856 C C . GLU F 1 539 ? 134.552 28.034 73.180 1.00 40.44 519 GLU F C 1
ATOM 16857 O O . GLU F 1 539 ? 135.213 27.872 72.148 1.00 41.39 519 GLU F O 1
ATOM 16860 N N . LEU F 1 540 ? 134.682 27.235 74.243 1.00 39.36 520 LEU F N 1
ATOM 16861 C CA . LEU F 1 540 ? 135.532 26.050 74.169 1.00 47.52 520 LEU F CA 1
ATOM 16862 C C . LEU F 1 540 ? 134.994 25.048 73.155 1.00 50.00 520 LEU F C 1
ATOM 16863 O O . LEU F 1 540 ? 135.766 24.448 72.397 1.00 51.40 520 LEU F O 1
ATOM 16868 N N . ILE F 1 541 ? 133.673 24.855 73.126 1.00 38.21 521 ILE F N 1
ATOM 16869 C CA . ILE F 1 541 ? 133.075 23.908 72.187 1.00 41.98 521 ILE F CA 1
ATOM 16870 C C . ILE F 1 541 ? 133.348 24.336 70.750 1.00 43.24 521 ILE F C 1
ATOM 16871 O O . ILE F 1 541 ? 133.814 23.542 69.925 1.00 47.16 521 ILE F O 1
ATOM 16876 N N . LEU F 1 542 ? 133.070 25.603 70.433 1.00 45.52 522 LEU F N 1
ATOM 16877 C CA . LEU F 1 542 ? 133.233 26.099 69.070 1.00 48.86 522 LEU F CA 1
ATOM 16878 C C . LEU F 1 542 ? 134.685 26.129 68.611 1.00 51.43 522 LEU F C 1
ATOM 16879 O O . LEU F 1 542 ? 134.930 26.278 67.409 1.00 54.66 522 LEU F O 1
ATOM 16884 N N . ASN F 1 543 ? 135.646 25.996 69.526 1.00 51.30 523 ASN F N 1
ATOM 16885 C CA . ASN F 1 543 ? 137.059 25.938 69.175 1.00 51.46 523 ASN F CA 1
ATOM 16886 C C . ASN F 1 543 ? 137.639 24.540 69.360 1.00 54.85 523 ASN F C 1
ATOM 16887 O O . ASN F 1 543 ? 138.856 24.390 69.505 1.00 68.76 523 ASN F O 1
ATOM 16892 N N . GLY F 1 544 ? 136.788 23.516 69.359 1.00 43.30 524 GLY F N 1
ATOM 16893 C CA . GLY F 1 544 ? 137.252 22.142 69.358 1.00 41.42 524 GLY F CA 1
ATOM 16894 C C . GLY F 1 544 ? 137.968 21.696 70.612 1.00 43.67 524 GLY F C 1
ATOM 16895 O O . GLY F 1 544 ? 138.852 20.836 70.536 1.00 49.19 524 GLY F O 1
ATOM 16896 N N . ALA F 1 545 ? 137.611 22.250 71.766 1.00 42.55 525 ALA F N 1
ATOM 16897 C CA . ALA F 1 545 ? 138.243 21.842 73.012 1.00 45.51 525 ALA F CA 1
ATOM 16898 C C . ALA F 1 545 ? 137.866 20.407 73.363 1.00 45.36 525 ALA F C 1
ATOM 16899 O O . ALA F 1 545 ? 136.762 19.941 73.071 1.00 45.65 525 ALA F O 1
ATOM 16901 N N . ASN F 1 546 ? 138.801 19.704 74.000 1.00 44.94 526 ASN F N 1
ATOM 16902 C CA . ASN F 1 546 ? 138.571 18.324 74.389 1.00 43.38 526 ASN F CA 1
ATOM 16903 C C . ASN F 1 546 ? 137.958 18.267 75.790 1.00 42.91 526 ASN F C 1
ATOM 16904 O O . ASN F 1 546 ? 137.662 19.289 76.413 1.00 46.62 526 ASN F O 1
ATOM 16909 N N . THR F 1 547 ? 137.773 17.044 76.295 1.00 36.97 527 THR F N 1
ATOM 16910 C CA . THR F 1 547 ? 137.095 16.860 77.575 1.00 38.80 527 THR F CA 1
ATOM 16911 C C . THR F 1 547 ? 137.911 17.426 78.731 1.00 41.71 527 THR F C 1
ATOM 16912 O O . THR F 1 547 ? 137.355 18.054 79.640 1.00 42.99 527 THR F O 1
ATOM 16916 N N . ALA F 1 548 ? 139.232 17.227 78.708 1.00 40.91 528 ALA F N 1
ATOM 16917 C CA . ALA F 1 548 ? 140.065 17.640 79.834 1.00 39.51 528 ALA F CA 1
ATOM 16918 C C . ALA F 1 548 ? 140.058 19.153 80.017 1.00 39.34 528 ALA F C 1
ATOM 16919 O O . ALA F 1 548 ? 139.960 19.644 81.148 1.00 44.98 528 ALA F O 1
ATOM 16921 N N . GLU F 1 549 ? 140.167 19.912 78.924 1.00 37.89 529 GLU F N 1
ATOM 16922 C CA . GLU F 1 549 ? 140.182 21.366 79.043 1.00 40.68 529 GLU F CA 1
ATOM 16923 C C . GLU F 1 549 ? 138.804 21.949 79.330 1.00 41.58 529 GLU F C 1
ATOM 16924 O O . GLU F 1 549 ? 138.717 23.047 79.890 1.00 47.43 529 GLU F O 1
ATOM 16930 N N . ILE F 1 550 ? 137.730 21.247 78.968 1.00 38.50 530 ILE F N 1
ATOM 16931 C CA . ILE F 1 550 ? 136.400 21.695 79.367 1.00 39.64 530 ILE F CA 1
ATOM 16932 C C . ILE F 1 550 ? 136.182 21.442 80.853 1.00 38.20 530 ILE F C 1
ATOM 16933 O O . ILE F 1 550 ? 135.577 22.262 81.555 1.00 37.67 530 ILE F O 1
ATOM 16938 N N . LYS F 1 551 ? 136.685 20.315 81.360 1.00 36.36 531 LYS F N 1
ATOM 16939 C CA . LYS F 1 551 ? 136.575 20.036 82.788 1.00 33.85 531 LYS F CA 1
ATOM 16940 C C . LYS F 1 551 ? 137.363 21.047 83.611 1.00 33.67 531 LYS F C 1
ATOM 16941 O O . LYS F 1 551 ? 136.889 21.513 84.654 1.00 34.23 531 LYS F O 1
ATOM 16947 N N . ARG F 1 552 ? 138.571 21.397 83.160 1.00 36.40 532 ARG F N 1
ATOM 16948 C CA . ARG F 1 552 ? 139.358 22.400 83.870 1.00 41.23 532 ARG F CA 1
ATOM 16949 C C . ARG F 1 552 ? 138.658 23.753 83.862 1.00 40.23 532 ARG F C 1
ATOM 16950 O O . ARG F 1 552 ? 138.666 24.471 84.869 1.00 40.09 532 ARG F O 1
ATOM 16958 N N . GLU F 1 553 ? 138.033 24.113 82.739 1.00 36.89 533 GLU F N 1
ATOM 16959 C CA . GLU F 1 553 ? 137.335 25.393 82.666 1.00 39.17 533 GLU F CA 1
ATOM 16960 C C . GLU F 1 553 ? 136.119 25.416 83.583 1.00 40.98 533 GLU F C 1
ATOM 16961 O O . GLU F 1 553 ? 135.816 26.449 84.191 1.00 41.21 533 GLU F O 1
ATOM 16967 N N . SER F 1 554 ? 135.406 24.292 83.694 1.00 36.59 534 SER F N 1
ATOM 16968 C CA . SER F 1 554 ? 134.245 24.254 84.577 1.00 37.01 534 SER F CA 1
ATOM 16969 C C . SER F 1 554 ? 134.666 24.329 86.039 1.00 35.79 534 SER F C 1
ATOM 16970 O O . SER F 1 554 ? 134.007 24.992 86.848 1.00 34.29 534 SER F O 1
ATOM 16973 N N . MET F 1 555 ? 135.764 23.658 86.397 1.00 33.08 535 MET F N 1
ATOM 16974 C CA . MET F 1 555 ? 136.281 23.776 87.756 1.00 33.09 535 MET F CA 1
ATOM 16975 C C . MET F 1 555 ? 136.804 25.178 88.031 1.00 40.78 535 MET F C 1
ATOM 16976 O O . MET F 1 555 ? 136.695 25.669 89.160 1.00 45.23 535 MET F O 1
ATOM 16981 N N . ARG F 1 556 ? 137.372 25.832 87.015 1.00 40.93 536 ARG F N 1
ATOM 16982 C CA . ARG F 1 556 ? 137.841 27.203 87.183 1.00 42.52 536 ARG F CA 1
ATOM 16983 C C . ARG F 1 556 ? 136.705 28.143 87.561 1.00 41.16 536 ARG F C 1
ATOM 16984 O O . ARG F 1 556 ? 136.913 29.093 88.324 1.00 35.72 536 ARG F O 1
ATOM 16992 N N . LEU F 1 557 ? 135.501 27.889 87.055 1.00 40.14 537 LEU F N 1
ATOM 16993 C CA . LEU F 1 557 ? 134.368 28.779 87.257 1.00 45.24 537 LEU F CA 1
ATOM 16994 C C . LEU F 1 557 ? 133.477 28.356 88.419 1.00 33.68 537 LEU F C 1
ATOM 16995 O O . LEU F 1 557 ? 132.357 28.861 88.542 1.00 40.14 537 LEU F O 1
ATOM 17000 N N . GLY F 1 558 ? 133.946 27.448 89.272 1.00 33.30 538 GLY F N 1
ATOM 17001 C CA . GLY F 1 558 ? 133.238 27.102 90.487 1.00 32.67 538 GLY F CA 1
ATOM 17002 C C . GLY F 1 558 ? 132.257 25.957 90.383 1.00 32.12 538 GLY F C 1
ATOM 17003 O O . GLY F 1 558 ? 131.416 25.805 91.277 1.00 33.41 538 GLY F O 1
ATOM 17004 N N . ILE F 1 559 ? 132.331 25.147 89.330 1.00 31.64 539 ILE F N 1
ATOM 17005 C CA . ILE F 1 559 ? 131.438 24.008 89.157 1.00 30.91 539 ILE F CA 1
ATOM 17006 C C . ILE F 1 559 ? 132.077 22.802 89.837 1.00 30.66 539 ILE F C 1
ATOM 17007 O O . ILE F 1 559 ? 133.104 22.293 89.381 1.00 37.97 539 ILE F O 1
ATOM 17012 N N . LYS F 1 560 ? 131.471 22.347 90.930 1.00 32.25 540 LYS F N 1
ATOM 17013 C CA . LYS F 1 560 ? 132.023 21.229 91.681 1.00 36.31 540 LYS F CA 1
ATOM 17014 C C . LYS F 1 560 ? 131.845 19.921 90.920 1.00 38.00 540 LYS F C 1
ATOM 17015 O O . LYS F 1 560 ? 130.808 19.681 90.293 1.00 32.87 540 LYS F O 1
ATOM 17021 N N . THR F 1 561 ? 132.870 19.074 90.975 1.00 37.43 541 THR F N 1
ATOM 17022 C CA . THR F 1 561 ? 132.806 17.752 90.378 1.00 37.23 541 THR F CA 1
ATOM 17023 C C . THR F 1 561 ? 132.061 16.792 91.303 1.00 33.25 541 THR F C 1
ATOM 17024 O O . THR F 1 561 ? 131.744 17.111 92.452 1.00 32.91 541 THR F O 1
ATOM 17028 N N . MET F 1 562 ? 131.786 15.592 90.789 1.00 32.59 542 MET F N 1
ATOM 17029 C CA . MET F 1 562 ? 131.083 14.601 91.597 1.00 33.04 542 MET F CA 1
ATOM 17030 C C . MET F 1 562 ? 131.948 14.087 92.742 1.00 29.00 542 MET F C 1
ATOM 17031 O O . MET F 1 562 ? 131.421 13.761 93.811 1.00 34.80 542 MET F O 1
ATOM 17036 N N . ARG F 1 563 ? 133.267 14.010 92.545 1.00 29.41 543 ARG F N 1
ATOM 17037 C CA . ARG F 1 563 ? 134.149 13.646 93.651 1.00 29.77 543 ARG F CA 1
ATOM 17038 C C . ARG F 1 563 ? 134.140 14.717 94.736 1.00 33.65 543 ARG F C 1
ATOM 17039 O O . ARG F 1 563 ? 134.096 14.397 95.930 1.00 40.13 543 ARG F O 1
ATOM 17047 N N . GLN F 1 564 ? 134.172 15.994 94.342 1.00 29.98 544 GLN F N 1
ATOM 17048 C CA . GLN F 1 564 ? 134.084 17.072 95.323 1.00 35.74 544 GLN F CA 1
ATOM 17049 C C . GLN F 1 564 ? 132.735 17.064 96.028 1.00 33.19 544 GLN F C 1
ATOM 17050 O O . GLN F 1 564 ? 132.654 17.321 97.235 1.00 32.17 544 GLN F O 1
ATOM 17056 N N . SER F 1 565 ? 131.660 16.778 95.287 1.00 29.32 545 SER F N 1
ATOM 17057 C CA . SER F 1 565 ? 130.343 16.666 95.903 1.00 29.03 545 SER F CA 1
ATOM 17058 C C . SER F 1 565 ? 130.260 15.456 96.824 1.00 35.22 545 SER F C 1
ATOM 17059 O O . SER F 1 565 ? 129.574 15.505 97.852 1.00 35.88 545 SER F O 1
ATOM 17062 N N . GLY F 1 566 ? 130.952 14.369 96.479 1.00 34.04 546 GLY F N 1
ATOM 17063 C CA . GLY F 1 566 ? 130.984 13.215 97.362 1.00 29.35 546 GLY F CA 1
ATOM 17064 C C . GLY F 1 566 ? 131.789 13.463 98.624 1.00 35.58 546 GLY F C 1
ATOM 17065 O O . GLY F 1 566 ? 131.390 13.048 99.716 1.00 30.03 546 GLY F O 1
ATOM 17066 N N . LEU F 1 567 ? 132.936 14.137 98.495 1.00 30.12 547 LEU F N 1
ATOM 17067 C CA . LEU F 1 567 ? 133.749 14.430 99.671 1.00 39.55 547 LEU F CA 1
ATOM 17068 C C . LEU F 1 567 ? 133.033 15.375 100.628 1.00 36.34 547 LEU F C 1
ATOM 17069 O O . LEU F 1 567 ? 133.229 15.284 101.846 1.00 34.81 547 LEU F O 1
ATOM 17074 N N . THR F 1 568 ? 132.198 16.277 100.105 1.00 30.35 548 THR F N 1
ATOM 17075 C CA . THR F 1 568 ? 131.387 17.122 100.976 1.00 38.23 548 THR F CA 1
ATOM 17076 C C . THR F 1 568 ? 130.416 16.287 101.801 1.00 34.51 548 THR F C 1
ATOM 17077 O O . THR F 1 568 ? 130.257 16.513 103.007 1.00 34.61 548 THR F O 1
ATOM 17081 N N . LYS F 1 569 ? 129.764 15.307 101.169 1.00 38.79 549 LYS F N 1
ATOM 17082 C CA . LYS F 1 569 ? 128.850 14.434 101.898 1.00 41.83 549 LYS F CA 1
ATOM 17083 C C . LYS F 1 569 ? 129.593 13.526 102.869 1.00 44.45 549 LYS F C 1
ATOM 17084 O O . LYS F 1 569 ? 129.027 13.116 103.889 1.00 46.07 549 LYS F O 1
ATOM 17090 N N . LEU F 1 570 ? 130.853 13.200 102.572 1.00 44.03 550 LEU F N 1
ATOM 17091 C CA . LEU F 1 570 ? 131.663 12.438 103.518 1.00 39.13 550 LEU F CA 1
ATOM 17092 C C . LEU F 1 570 ? 131.978 13.265 104.758 1.00 39.88 550 LEU F C 1
ATOM 17093 O O . LEU F 1 570 ? 131.924 12.755 105.883 1.00 38.72 550 LEU F O 1
ATOM 17098 N N . LYS F 1 571 ? 132.308 14.544 104.568 1.00 39.74 551 LYS F N 1
ATOM 17099 C CA . LYS F 1 571 ? 132.612 15.417 105.697 1.00 40.37 551 LYS F CA 1
ATOM 17100 C C . LYS F 1 571 ? 131.398 15.588 106.603 1.00 38.46 551 LYS F C 1
ATOM 17101 O O . LYS F 1 571 ? 131.531 15.629 107.832 1.00 39.41 551 LYS F O 1
ATOM 17107 N N . GLU F 1 572 ? 130.205 15.676 106.013 1.00 36.82 552 GLU F N 1
ATOM 17108 C CA . GLU F 1 572 ? 128.974 15.830 106.777 1.00 39.15 552 GLU F CA 1
ATOM 17109 C C . GLU F 1 572 ? 128.511 14.535 107.430 1.00 41.12 552 GLU F C 1
ATOM 17110 O O . GLU F 1 572 ? 127.545 14.564 108.200 1.00 42.68 552 GLU F O 1
ATOM 17112 N N . GLY F 1 573 ? 129.159 13.409 107.136 1.00 40.84 553 GLY F N 1
ATOM 17113 C CA . GLY F 1 573 ? 128.836 12.162 107.800 1.00 40.97 553 GLY F CA 1
ATOM 17114 C C . GLY F 1 573 ? 127.608 11.446 107.291 1.00 42.44 553 GLY F C 1
ATOM 17115 O O . GLY F 1 573 ? 127.077 10.582 107.996 1.00 45.61 553 GLY F O 1
ATOM 17116 N N . VAL F 1 574 ? 127.135 11.768 106.087 1.00 36.91 554 VAL F N 1
ATOM 17117 C CA . VAL F 1 574 ? 125.955 11.095 105.556 1.00 39.39 554 VAL F CA 1
ATOM 17118 C C . VAL F 1 574 ? 126.303 9.897 104.678 1.00 34.97 554 VAL F C 1
ATOM 17119 O O . VAL F 1 574 ? 125.444 9.031 104.460 1.00 33.57 554 VAL F O 1
ATOM 17123 N N . THR F 1 575 ? 127.533 9.816 104.175 1.00 36.13 555 THR F N 1
ATOM 17124 C CA . THR F 1 575 ? 127.971 8.698 103.354 1.00 39.15 555 THR F CA 1
ATOM 17125 C C . THR F 1 575 ? 129.339 8.233 103.833 1.00 36.72 555 THR F C 1
ATOM 17126 O O . THR F 1 575 ? 130.020 8.916 104.603 1.00 36.37 555 THR F O 1
ATOM 17130 N N . SER F 1 576 ? 129.740 7.055 103.370 1.00 36.34 556 SER F N 1
ATOM 17131 C CA . SER F 1 576 ? 130.981 6.432 103.801 1.00 40.71 556 SER F CA 1
ATOM 17132 C C . SER F 1 576 ? 132.088 6.659 102.777 1.00 46.70 556 SER F C 1
ATOM 17133 O O . SER F 1 576 ? 131.856 7.091 101.645 1.00 31.62 556 SER F O 1
ATOM 17136 N N . PHE F 1 577 ? 133.316 6.349 103.200 1.00 32.76 557 PHE F N 1
ATOM 17137 C CA . PHE F 1 577 ? 134.475 6.537 102.335 1.00 33.47 557 PHE F CA 1
ATOM 17138 C C . PHE F 1 577 ? 134.447 5.580 101.148 1.00 35.07 557 PHE F C 1
ATOM 17139 O O . PHE F 1 577 ? 134.846 5.950 100.037 1.00 36.75 557 PHE F O 1
ATOM 17147 N N . GLU F 1 578 ? 133.973 4.348 101.357 1.00 34.33 558 GLU F N 1
ATOM 17148 C CA . GLU F 1 578 ? 133.945 3.382 100.263 1.00 34.89 558 GLU F CA 1
ATOM 17149 C C . GLU F 1 578 ? 132.892 3.735 99.219 1.00 31.90 558 GLU F C 1
ATOM 17150 O O . GLU F 1 578 ? 133.078 3.440 98.034 1.00 34.15 558 GLU F O 1
ATOM 17156 N N . GLU F 1 579 ? 131.788 4.365 99.632 1.00 31.60 559 GLU F N 1
ATOM 17157 C CA . GLU F 1 579 ? 130.780 4.787 98.665 1.00 40.35 559 GLU F CA 1
ATOM 17158 C C . GLU F 1 579 ? 131.302 5.890 97.754 1.00 41.23 559 GLU F C 1
ATOM 17159 O O . GLU F 1 579 ? 130.946 5.935 96.571 1.00 38.91 559 GLU F O 1
ATOM 17165 N N . VAL F 1 580 ? 132.148 6.778 98.280 1.00 38.70 560 VAL F N 1
ATOM 17166 C CA . VAL F 1 580 ? 132.694 7.853 97.459 1.00 34.34 560 VAL F CA 1
ATOM 17167 C C . VAL F 1 580 ? 133.635 7.295 96.397 1.00 32.57 560 VAL F C 1
ATOM 17168 O O . VAL F 1 580 ? 133.569 7.684 95.225 1.00 30.23 560 VAL F O 1
ATOM 17172 N N . LEU F 1 581 ? 134.521 6.374 96.784 1.00 31.00 561 LEU F N 1
ATOM 17173 C CA . LEU F 1 581 ? 135.469 5.818 95.826 1.00 37.16 561 LEU F CA 1
ATOM 17174 C C . LEU F 1 581 ? 134.806 4.893 94.814 1.00 43.91 561 LEU F C 1
ATOM 17175 O O . LEU F 1 581 ? 135.341 4.713 93.714 1.00 31.06 561 LEU F O 1
ATOM 17180 N N . ARG F 1 582 ? 133.657 4.309 95.152 1.00 30.87 562 ARG F N 1
ATOM 17181 C CA . ARG F 1 582 ? 133.019 3.369 94.237 1.00 42.28 562 ARG F CA 1
ATOM 17182 C C . ARG F 1 582 ? 132.338 4.080 93.075 1.00 39.54 562 ARG F C 1
ATOM 17183 O O . ARG F 1 582 ? 132.436 3.627 91.929 1.00 42.41 562 ARG F O 1
ATOM 17191 N N . VAL F 1 583 ? 131.649 5.192 93.341 1.00 34.76 563 VAL F N 1
ATOM 17192 C CA . VAL F 1 583 ? 130.810 5.827 92.331 1.00 36.27 563 VAL F CA 1
ATOM 17193 C C . VAL F 1 583 ? 131.432 7.089 91.748 1.00 37.63 563 VAL F C 1
ATOM 17194 O O . VAL F 1 583 ? 130.857 7.674 90.820 1.00 41.93 563 VAL F O 1
ATOM 17198 N N . THR F 1 584 ? 132.584 7.528 92.255 1.00 32.06 564 THR F N 1
ATOM 17199 C CA . THR F 1 584 ? 133.247 8.716 91.737 1.00 37.09 564 THR F CA 1
ATOM 17200 C C . THR F 1 584 ? 134.706 8.411 91.432 1.00 37.64 564 THR F C 1
ATOM 17201 O O . THR F 1 584 ? 135.310 7.514 92.027 1.00 32.25 564 THR F O 1
ATOM 17205 N N . VAL F 1 585 ? 135.266 9.178 90.501 1.00 30.13 565 VAL F N 1
ATOM 17206 C CA . VAL F 1 585 ? 136.674 9.080 90.139 1.00 41.56 565 VAL F CA 1
ATOM 17207 C C . VAL F 1 585 ? 137.378 10.355 90.581 1.00 38.74 565 VAL F C 1
ATOM 17208 O O . VAL F 1 585 ? 136.765 11.424 90.691 1.00 40.64 565 VAL F O 1
ATOM 17212 N N . ALA F 1 586 ? 138.676 10.234 90.846 1.00 36.15 566 ALA F N 1
ATOM 17213 C CA . ALA F 1 586 ? 139.460 11.380 91.282 1.00 38.88 566 ALA F CA 1
ATOM 17214 C C . ALA F 1 586 ? 139.597 12.398 90.154 1.00 40.99 566 ALA F C 1
ATOM 17215 O O . ALA F 1 586 ? 139.573 12.056 88.969 1.00 43.90 566 ALA F O 1
ATOM 17217 N N . ASP F 1 587 ? 139.740 13.662 90.537 1.00 42.74 567 ASP F N 1
ATOM 17218 C CA . ASP F 1 587 ? 139.826 14.746 89.567 1.00 42.72 567 ASP F CA 1
ATOM 17219 C C . ASP F 1 587 ? 141.251 14.926 89.053 1.00 47.61 567 ASP F C 1
ATOM 17220 O O . ASP F 1 587 ? 142.176 15.174 89.826 1.00 55.09 567 ASP F O 1
#

Organism: Geobacter metallireducens (strain ATCC 53774 / DSM 7210 / GS-15) (NCBI:txid269799)

B-factor: mean 48.0, std 12.48, range [25.26, 95.2]

Foldseek 3Di:
DLVVVLVVQVVVCVVLVFFKWKFDDDDPWTFIWTQHLNRIDTDDTDDPVCSLVNVLVVCVQQVHDNVDFAAKDWGWHDPQIWTWIWDRDPRGIMIMTGGQDDEAPVQFQDDPVLVVLVLVLLPDQFFEEEEEEDPPFCSVHNVRHSCVVVQDLVFAAEEEAQADRDDDPSHHYHGADPVVPRDQLVVLVVCVVVPHREYEYAADDALSNVQSQLVRRVVGHYYYHYDHDDFFLVVLQVNVVRPNQLVSSLPRHFKYKYKGKFFWFDPPQKDWDDDPLVVVVVLPDDSVCSVLATFIFGCADVVNPGHRTHGIHMQMFMQGSDVVLSVCSVVPHHSVVSVVVSVVVPGQTSLNSVVVCRRVRTHGPVRSPVTDDGD/DVLVVVLVCQVVVLVVQQFFKWKFDDDDPFTFIWTHHPNDIDTDDTDDPVCNLVNVLVVCVQFVHDSVDFADKDWGAHPCGWTWIWDRDPRGIMIMTGDDDDLALVPQFDDPVLSVLVLVQLPDQFFEEEEEAAPPFCRVSPVVSSCVVVQDQVFAAEEEACADDDDDPRHHYHGADVVVPRDLLVVLVVCVVVPHREYEYAADDALSNVVSQLVRRVVGHYYYYYYHDQFFLVVLVVNVVRPDDLLSVLPRHFKYKYKGKFFWFDPPQKDFDDDDLVVVVVQPDDSVCSVLAGAIFGCADVVVNGPRTDHMHMQMFIAGSDVVLSVCSVVPHDSLVSVVVSVVVPGDTSLRSVVVCRRVHTHGPVRSPVIHDGND/DDPLVVVLVCQVVVLVVQVFFKWKWDDDDQFTFIWTQALNRIDTDDTDDNVCSLVNVLVVCVQFVHDSVDWADKDWGKHWDPVIWIWTWIWDRDPRGIMIMIGIQDPPPLAPVPFQDDPVLVVLVLVLLPDQFFEEEEEEAPPFCRVSVVSSSCVVVQDQVFAAEEEAQADRDDDPSHHYDGADPVVPRDQLVRLVVCVVVPHREYEYAADDALSNVQSQLVVRVVGHYYYHYYHDAAFLVVLVVNVVRPNDLVSSLPRHFKYKYKGKFFWFDPVFKDWDDDPLVVVVQLPDDPVCSVVATFIFGCADVSNVGHRTHGIHMQMQIQGSDPVLSVCSVVPHHSVVSVVVSVVVPGDTSLRSVVVCRRVRTHGPVRSPVTDDGD/DLVVVLVCQVVVQVVQQFFKWKFDDDDQFTFIWTQHPNDIDTDDTDDPVCSLVNVLVVCVQQVHDNVDWADKDWGWHADPHWIWTWIWDRDPGGIMIMTGTDDPPDLAPVPAFDDPVLSVLVLVQLPPQFFEEEEEADPPFCSVSPVSSSCVVVQDPVFAAEEEACADPDDDPSYHYDYADPVVPRDLLVVLVVCVVVPHREYEYAADDALSNVVSQLVRRVVGHYYYYYYHDQFQLVVLVVNVVRPDQLLSVLPRHFKYKYKGKFFWFDPPQKDFDDDPLVVVVQQPDDPVCSVLFTFIFGCADPVPNGPRTDGIHMQMQIAGSDPVLSVCSVVPHHSVVSVVVRVVVPGDTSLRSVVVVRRVHTHGPVRSVPTDDGD/DLVVVLCCQVCVCVVQVFFKWKFDDDPQWTFIWTHALNRIDTDDTDDPVCQLVSVLVVCVQQVHDNVDWAAKDWGKHKADDDDPFIKIWIWIWHRDPGGIMIMIGTQGVVPQDLALVPQFDDPVLSVLVLVQLPDQFFEEEEEADPPFCRVSNVSSSVVVVQDPVFAAEEEACADRDDDPSHHYDGADPVVPRDLLNSLVVVVVVPGREYEYAADDALSNVVSQLVRRVPRHYYYYYYYDQFFLCVLVVNVVRPDDLLSVLVRHFKYKYKGKFFWFDPPQKDWDDDPLVVVVQLPDDNVCRVPATFIFGCADPVNNGPRTHGIHMQMWMGGSDPVLSVCSVVPHDSLVSVVVSVVVPTDTSSRSVVVCRRVHTHGPVRSVPSHDGND/DVVLVVVLVVQVVVCVLLVFFKWKWDDDDPFTFIWTHALNRIDTDDTDDNVCSLVNVLVVCVQFVHDNVDWADKDWGKHDDCFIWTWIWDRDPGTIMIMIGTQDPVPQDQALVPQFDDPVLSVLVLVQLPPQFFEEEEEADPPFCSVSVVSSSVVVVQDLVFAAEEEACADRDDDPSHHYHGADPVVPRDLLVVLVVCVVVPHREYEYAADDALSNLVSQLVRRVVRHYYYYYYYDQFFLCVLVVNVVRPDDLLSCLVGHFKYKYKGKFFWFDPPQKDWDCDDLVVVVVLPDDSVCSVVATFIFGCADPSNVGPRTHDIHMQMFIAGSDPVLSVCSVVPHDSVVSVVVRVVVPTDTSLRSVVVCRRVHTGGPVRSVVSHDGD

Solvent-accessible surface area: 91639 Å² total; per-residue (Å²): 154,40,37,65,40,0,79,54,0,12,90,39,0,82,84,57,124,6,42,4,0,0,0,0,5,15,72,104,56,8,21,0,0,1,16,12,26,27,10,0,55,92,45,57,106,20,70,58,101,38,33,77,50,3,9,44,85,3,7,70,68,10,97,30,40,69,112,55,54,178,48,33,36,74,26,94,5,96,85,70,49,6,64,9,4,4,0,12,16,68,72,32,21,0,0,1,1,105,26,72,121,120,119,79,4,88,88,29,11,17,27,117,101,17,26,109,84,0,61,72,4,1,103,83,101,72,2,1,0,0,0,0,0,18,58,51,3,18,23,48,80,1,4,23,2,0,0,45,73,13,57,65,80,50,61,0,0,0,0,0,6,66,74,21,112,97,57,33,75,10,3,0,6,0,70,18,73,115,138,49,46,6,53,12,3,32,0,0,47,0,0,60,78,0,18,11,31,10,0,6,0,18,44,12,116,66,78,85,5,1,46,24,0,3,31,4,0,19,28,13,19,3,0,0,0,7,6,42,8,68,18,0,2,11,0,0,10,26,4,37,58,28,41,4,44,60,6,1,0,5,45,1,1,18,1,1,0,0,0,22,47,0,23,76,9,3,88,128,12,65,99,87,59,180,39,86,52,116,30,4,54,102,8,50,10,56,76,116,55,2,108,74,34,76,5,61,47,12,105,23,32,132,73,0,42,110,37,1,12,78,26,92,4,1,1,10,6,12,1,16,14,58,101,83,0,74,59,46,2,61,123,64,16,51,30,33,70,0,81,148,28,1,61,163,47,57,15,81,9,18,16,63,6,0,6,26,16,0,79,110,6,38,0,0,20,95,1,0,83,117,17,10,96,66,88,112,95,22,57,151,29,2,65,89,3,9,62,40,2,73,83,120,124,13,54,13,3,0,1,0,4,19,83,206,50,7,19,0,1,3,17,33,134,46,51,1,100,84,37,51,106,8,72,91,99,52,33,108,40,0,6,24,69,3,0,107,43,6,98,27,75,54,98,37,91,126,49,33,26,58,24,92,5,90,140,64,17,20,2,2,0,0,14,17,75,72,28,13,0,0,0,2,64,60,130,128,67,72,45,8,93,102,26,27,21,35,112,104,16,27,112,58,0,54,80,3,2,100,84,89,35,4,3,0,0,0,0,0,34,130,60,4,15,30,59,57,1,5,13,2,0,1,41,67,13,47,93,68,55,62,0,0,0,0,0,6,63,50,18,77,52,73,38,82,11,4,0,6,0,71,19,80,115,140,43,45,6,56,12,0,20,0,0,100,0,0,62,85,0,21,11,31,5,0,6,0,24,45,3,106,72,76,82,6,1,89,20,0,5,85,0,2,25,22,14,15,3,0,0,0,9,0,90,9,111,27,0,0,18,0,2,67,85,3,51,118,35,45,7,92,55,32,42,0,3,30,1,0,19,1,0,1,0,1,40,49,0,44,97,5,1,87,115,12,59,97,88,50,98,23,38,59,106,19,4,48,94,7,46,8,53,98,126,24,1,98,64,33,73,6,61,68,10,97,16,35,143,92,5,129,93,64,1,18,88,46,144,5,5,0,13,2,5,0,10,6,52,116,76,0,51,48,43,4,75,120,64,20,78,42,73,82,4,43,84,31,0,61,160,50,51,6,77,5,17,6,52,10,0,6,25,19,0,101,109,2,33,0,0,2,10,0,0,10,48,24,10,114,31,42,167,134,47,117,26,40,68,36,1,63,98,2,4,65,22,0,66,140,68,168,7,36,2,0,0,1,0,2,10,100,116,51,5,17,0,0,0,17,7,21,28,13,1,57,69,43,41,131,11,65,56,172,54,46,69,44,0,8,24,66,1,1,101,47,5,165,27,78,45,95,43,118,123,49,34,24,59,22,115,5,139,36,120,145,86,26,37,0,64,0,0,0,0,12,16,72,56,19,14,0,0,0,0,78,22,79,61,79,140,78,93,62,5,95,96,20,12,19,26,114,110,15,31,111,58,0,61,78,2,1,96,88,115,47,0,2,0,0,0,0,0,16,68,55,4,16,22,50,70,2,4,27,3,0,0,42,51,13,51,122,70,49,61,0,1,0,0,0,5,68,74,18,107,92,69,39,72,9,4,2,7,0,62,17,82,101,140,40,48,7,61,9,8,31,0,0,52,0,0,61,96,0,25,15,33,11,0,6,0,20,42,12,92,64,76,100,4,2,42,18,0,4,29,5,0,11,24,14,15,2,0,0,0,6,5,37,2,56,34,0,0,28,0,0,31,28,4,41,57,25,42,5,43,63,4,1,0,4,26,0,0,12,0,0,0,0,0,25,46,0,26,75,13,3,85,125,7,73,98,90,65,105,36,87,77,118,29,4,52,104,8,52,9,58,115,100,28,1,62,80,30,74,4,56,47,11,106,20,38,144,91,0,34,116,28,0,15,64,30,87,5,1,0,9,1,5,0,10,9,50,97,76,0,74,47,38,4,67,123,64,10,82,35,71,90,0,45,55,33,0,71,158,53,54,4,83,2,18,19,64,6,0,8,24,16,0,90,108,8,35,0,0,19,59,1,0,86,126,27,10,117,70,93,121,54,69,65,46,0,58,61,1,8,74,39,0,72,98,102,96,6,51,13,0,0,1,0,5,13,109,92,39,6,17,0,0,0,17,38,133,50,49,0,104,70,39,59,138,14,90,80,139,23,23,110,42,2,13,37,63,1,2,102,46,6,93,29,78,53,98,38,110,127,51,32,24,62,18,65,4,99,40,135,119,48,20,1,68,0,0,0,0,12,20,68,71,30,20,0,0,0,0,60,39,51,120,107,131,113,63,72,2,98,69,27,31,23,35,110,105,15,35,110,57,0,56,85,3,1,107,74,67,40,3,2,0,0,0,0,0,35,104,60,4,19,31,54,78,1,4,15,1,0,0,31,69,13,37,115,68,46,60,0,1,0,0,0,6,62,48,17,68,56,98,58,78,11,4,1,6,0,73,20,94,118,107,64,47,14,53,13,2,25,0,0,97,0,0,65,111,0,13,11,37,10,0,4,0,22,45,8,124,67,88,75,5,2,93,21,1,6,64,0,1,28,27,16,12,4,0,0,0,8,1,90,2,117,24,0,1,20,0,2,65,95,2,53,116,37,46,8,73,56,25,47,0,3,39,1,0,12,0,0,0,0,2,39,49,0,38,94,4,1,89,124,18,62,93,84,49,167,21,39,74,104,24,6,44,105,7,45,6,53,91,134,84,2,101,67,28,70,5,63,59,10,88,17,31,136,122,8,132,85,62,1,18,118,45,124,5,4,0,15,2,6,0,12,7,51,65,76,0,50,34,44,2,54,117,64,18,83,45,62,62,3,39,150,33,0,61,160,51,54,4,83,3,18,7,54,8,0,7,25,19,0,77,100,3,38,0,0,2,9,0,0,8,35,26,8,117,57,86,162,12,76,142,37,0,47,63,1,0,35,64,0,54,93,82,100,6,40,2,0,0,0,0,3,14,86,194,48,6,33,0,0,5,18,20,30,32,29,1,60,62,44,56,102,9,77,95,138,48,53,100,48,0,10,41,68,0,3,96,40,6,135,29,74,75,88,60,104,134,52,30,24,66,17,104,6,101,17,120,98,49,94,74,69,49,2,42,1,24,0,3,0,0,14,14,67,54,22,15,0,0,4,0,62,22,8,36,106,107,78,26,72,71,58,5,89,139,24,32,24,62,115,95,17,23,118,82,1,58,87,4,1,95,88,100,84,2,0,0,0,0,0,0,23,55,60,3,18,24,54,43,1,1,4,0,0,1,42,57,16,54,125,70,56,59,0,1,0,0,0,5,68,36,2,33,24,68,42,78,12,6,2,9,0,57,19,84,50,106,42,48,5,66,11,2,19,0,0,101,1,0,73,86,0,31,8,24,11,0,1,0,17,20,5,63,17,71,77,5,0,63,21,0,0,36,0,3,15,41,40,29,4,0,1,0,3,2,11,6,115,22,0,0,19,0,2,64,26,0,52,50,11,44,10,66,53,12,5,0,1,41,0,2,20,2,0,0,0,2,24,40,0,43,93,10,6,105,77,8,45,84,93,72,106,36,92,78,118,24,3,44,102,6,50,19,63,97,101,22,2,98,68,27,72,6,70,27,22,101,22,35,101,74,7,68,122,39,0,20,66,28,82,9,3,0,19,2,10,0,11,13,47,119,77,0,63,70,45,5,28,97,65,16,80,39,71,88,3,31,76,28,0,60,159,52,53,16,119,6,14,13,62,9,0,20,52,24,5,129,111,23,39,0,1,22,111,2,0,90,137,29,7,112,54,48,140,111,72,93,12,50,156,35,0,56,89,2,6,74,33,0,68,110,87,132,6,44,2,0,0,0,0,3,18,90,102,53,7,21,0,0,2,18,6,21,33,32,0,60,86,51,41,97,10,83,69,98,47,25,55,41,0,5,31,62,3,2,108,50,7,96,33,67,62,99,50,153,127,52,35,21,62,18,124,4,90,36,156,61,73,2,42,0,3,1,0,10,17,73,66,31,7,0,0,4,0,70,23,20,43,84,95,79,35,73,57,73,9,92,97,27,38,20,51,114,79,19,25,108,88,2,49,86,2,0,102,83,97,80,2,0,0,0,0,0,1,30,62,60,3,19,26,49,43,2,4,3,1,0,2,45,59,17,57,68,72,48,58,0,0,1,0,0,6,70,37,13,33,24,53,34,77,10,6,1,7,0,80,19,85,68,108,42,46,6,48,11,1,22,0,0,98,0,0,76,80,1,27,11,30,10,0,2,0,21,20,4,52,15,79,78,6,0,31,24,0,0,49,2,1,8,38,41,27,4,0,1,0,4,2,12,6,112,24,0,0,18,0,2,61,26,0,48,46,13,38,3,72,57,15,1,0,2,41,1,1,25,1,0,0,0,2,27,43,0,33,98,4,5,90,136,8,65,90,90,48,104,30,86,80,108,28,3,53,97,5,53,9,59,92,124,50,1,92,69,27,71,4,58,72,14,100,20,36,149,57,0,31,112,34,1,9,60,28,81,5,5,0,22,2,12,0,13,12,49,97,76,0,72,62,46,2,34,104,65,15,82,42,66,79,2,40,172,26,0,71,155,60,54,16,66,4,16,11,64,4,0,12,54,35,0,96,71,1,37,0,0,21,88,2,0,84,149,26,6,114,62,86

CATH classification: 3.30.450.90 (+1 more: 3.40.50.300)

InterPro domains:
  IPR001482 Type II/IV secretion system domain [PF00437] (177-562)
  IPR007831 Type II secretion system protein GspE, N-terminal [PF05157] (60-147)
  IPR013374 ATPase, type IV, pilus assembly, PilB [TIGR02538] (6-565)
  IPR027417 P-loop containing nucleoside triphosphate hydrolase [G3DSA:3.40.50.300] (289-568)
  IPR027417 P-loop containing nucleoside triphosphate hydrolase [SSF52540] (174-564)
  IPR037257 Type II secretion system protein GspE, N-terminal superfamily [G3DSA:3.30.300.160] (62-142)
  IPR037257 Type II secretion system protein GspE, N-terminal superfamily [SSF160246] (3-143)
  IPR061298 Bacterial type II secretion system protein, E signature [PS00662] (384-398)

Sequence (2281 aa):
PVVKLVNLILTDAIKRKASDIHIEPYERSFRVRYRIDGVLYEVMKPPLKLKNAITSRIKIMAELDIAERRLPQDGRIKIMDYRVSVLPTLFGEKVVLRLLDKLDMTKLGYEPDALHYFKEAIHKPFGMVLVTGPTGSGKTVSLYSALGELNKTTENISTAEDPVEFNFAGINQVQMHEDIGLNFAAALRSFLRQDPDIIMIGEIRDFETAEIAIKAALTGHLVLSTLHTNDAPATINRLLNMGVEPFLVASAVNLITAQRLARRVCSECKQPEEIPIQALIDAGVSPDEGPSYVCYKGTGCVKCNNTGYKGRVGFYQVMPMLEEIRELILNGANTAEIKRESMRLGIKTMRQSGLTKLKEGVTSFEEVLRVTVADAPVVKLVNLILTDAIKRKASDIHIEPYERSFRVRYRIDGVLYEVMKPPLKLKNAITSRIKIMAELDIAERRLPQDGRIKIDYRVSVLPTLFGEKVVLRLLLQLDMTKLGYEPDALHYFKEAIHKPFGMVLVTGPTGSGKTVSLYSALGELNKTTENISTAEDPVEFNFAGINQVQMHEDIGLNFAAALRSFLRQDPDIIMIGEIRDFETAEIAIKAALTGHLVLSTLHTNDAPATINRLLNMGVEPFLVASAVNLITAQRLARRVCSECKQPEEIPIQALIDAGVSPDEGPSYVCYKGTGCVKCNNTGYKGRVGFYQVMPMLEEIRELILNGANTAEIKRESMRLGIKTMRQSGLTKLKEGVTSFEEVLRVTVADDDAPVVKLVNLILTDAIKRKASDIHIEPYERSFRVRYRIDGVLYEVMKPPLKLKNAITSRIKIMAELDIAERRLPQDGRIKIKQDMDYRVSVLPTLFGEKVVLRLLDKSQLDMTKLGYEPDALHYFKEAIHKPFGMVLVTGPTGSGKTVSLYSALGELNKTTENISTAEDPVEFNFAGINQVQMHEDIGLNFAAALRSFLRQDPDIIMIGEIRDFETAEIAIKAALTGHLVLSTLHTNDAPATINRLLNMGVEPFLVASAVNLITAQRLARRVCSECKQPEEIPIQALIDAGVSPDEGPSYVCYKGTGCVKCNNTGYKGRVGFYQVMPMLEEIRELILNGANTAEIKRESMRLGIKTMRQSGLTKLKEGVTSFEEVLRVTVADPVVKLVNLILTDAIKRKASDIHIEPYERSFRVRYRIDGVLYEVMKPPLKLKNAITSRIKIMAELDIAERRLPQDGRIKIKDMDYRVSVLPTLFGEKVVLRLLDKSQLDMTKLGYEPDALHYFKEAIHKPFGMVLVTGPTGSGKTVSLYSALGELNKTTENISTAEDPVEFNFAGINQVQMHEDIGLNFAAALRSFLRQDPDIIMIGEIRDFETAEIAIKAALTGHLVLSTLHTNDAPATINRLLNMGVEPFLVASAVNLITAQRRLARRVCSECKQPEEIPIQALIDAGVSPDEGPSYVCYKGTGCVKCNNTGYKGRVGFYQVMPMLEEIRELILNGANTAEIKRESMRLGIKTMRQSGLTKLKEGVTSFEEVLRVTVADPVVKLVNLILTDAIKRKASDIHIEPYERSFRVRYRIDGVLYEVMKPPLKLKNAITSRIKIMAELDIAERRLPQDGRIKIKLGGGQDMDYRVSVLPTLFGEKVVLRLLDKSNLQLDMTKLGYEPDALHYFKEAIHKPFGMVLVTGPTGSGKTVSLYSALGELNKTTENISTAEDPVEFNFAGINQVQMHEDIGLNFAAALRSFLRQDPDIIMIGEIRDFETAEIAIKAALTGHLVLSTLHTNDAPATINRLLNMGVEPFLVASAVNLITAQRLARRVCSECKQPEEIPIQALIDAGVSPDEGPSYVCYKGTGCVKCNNTGYKGRVGFYQVMPMLEEIRELILNGANTAEIKRESMRLGIKTMRQSGLTKLKEGVTSFEEVLRVTVADDDAPVVKLVNLILTDAIKRKASDIHIEPYERSFRVRYRIDGVLYEVMKPPLKLKNAITSRIKIMAELDIAERRLPQDGRIKIKMDYRVSVLPTLFGEKVVLRLLDKSNLQLDMTKLGYEPDALHYFKEAIHKPFGMVLVTGPTGSGKTVSLYSALGELNKTTENISTAEDPVEFNFAGINQVQMHEDIGLNFAAALRSFLRQDPDIIMIGEIRDFETAEIAIKAALTGHLVLSTLHTNDAPATINRLLNMGVEPFLVASAVNLITAQRLARRVCSECKQPEEIPIQALIDAGVSPDEGPSYVCYKGTGCVKCNNTGYKGRVGFYQVMPMLEEIRELILNGANTAEIKRESMRLGIKTMRQSGLTKLKEGVTSFEEVLRVTVAD